Protein 8ES4 (pdb70)

Nearest PDB structures (foldseek):
  8es4-assembly1_C  TM=9.699E-01  e=4.848E-30  Shigella phage Buco
  8vb4-assembly1_M  TM=9.189E-01  e=3.151E-17  Pectobacterium phage PhiM1
  7y1c-assembly1_X  TM=8.736E-01  e=4.434E-13  Klebsiella phage Kp9
  8i4m-assembly1_H  TM=8.715E-01  e=2.547E-11  Prochlorococcus phage P-SCSP1u
  5mu4-assembly1_D  TM=7.781E-01  e=4.152E-12  Klebsiella phage KP32

Sequence (2461 aa):
ESLESLFTKDSDPTVLDAAEQFAQWTLPTVLTRDISGMDGKRTSLHRDYQSTGAVLVNSASTKVTNALFPQGAPFFRFVDSPDMAAAVAELGINGTVQSQQSQIELSASSLVFSRDNYAASLRAVKLLMVTGNALEYFDEGTGRSHIYSVREYTVRRDGSGNILRVVLKERIAAMDLPQEFRSAHLGQKDDYDDVTLYTGICLEDNKFKIYQEVQQQQIGDASTYPIDECPYTVLVWNLVNGEHYGRGLVEDYAGDFARLSVLSQALTLYEVEAARLYNAVSAGAGIDVDAAQAAETGDYVQTSAAPGTNPGIWAVENGSDRKIMSLQSEISMIEQKLARAFMYAQNSLGDAYSILSDHWLRKRAYLYTVYQYPPMRAMFTLGATTIQILVGTASLNKAAQADRLLEASQSIQLVLPVLQGATKRTNPDAVVDFILDAFGVVSSKLMYTEEQLKQIQDQQRLTDAVNVTLEALGESRIVDINTSNPSAGLARAALDRTRRGVLSTGWWFNTIIREVTPTPNPGQIKVPWNQLSMYGLDGTKYGERDGVLYNLVDQTKVFSDTVHLKVVIDIDFEDLPEHMAMWVANATAAQVYLNDLGADGNYKSLLGIAAEYEAMNMREHLRNQRYSTSRTHAARKIRSGFEGTLQSLLQGVSQQIPRERQPGQLGAQQNMLSDPVTGLRRRPPLHLAAQTLMENPVSPDALFSTYIERGTDGRHLLINTEAGIWQILSKDATTLIRSGQADYLKASIGATSIQTASIAGLTYILNTEQTPVAHVDNTGKLNPANTGFFYIVASSFSKRWTITVQSNEGTWTAVHDVGASSDDGAVPAATASAVINSLKTNLLAAGMPSDKVDTFGSYMFIKGLTNVVVSSDAGTTYARWSNQSRVDEESDLPAQLPASANGCMCRVGAASTSATWYRFDYATRQWNEDSAYSSITKITNMPLEFAADDQIIPRDFEGRLAGDDENNEDPGFVENGYITGIAAFQGRLVLLSGSRVSMSASGLYQRFYRSTVVNLLDTDRIDIGAASAQDSVFRAALQFNRDLVVFGDSMQAVIAGNAVLTPTNASIALTSEFSCDSRVIPVVTGQTVLYASRRNSDYAGLLEFIPSAYTSSQYVSQDATVHLPRYIPGRVMDMQVSSVTNVAFFRYSGERTSVLVYEFLWGEDAKRAQGAYHKWVLPYDVLSLHTLSEAAYFFVRGPGAYVLALRVDPREGFVAGTTYEYPFMDMGAPVTVQGGQFTLPEHLRKAGLQDSIALAYYTGDDSGSELGIASISSNWVCTTVRGVPDGNYLAGYRFKSGTTLTPPMLKDQNDNLIGSGHVRLLRLDVAMRNSGVVDVLVEDNARDVDNDSEYSGVLMNSKELAPEQPLKASLSNIIIPCRTNTDTTEVTLSTSGTLEMNIMDVSYILRYNQRRRYSWSEQTTLISVDIEYLDKSYIYLYINNVLISNSDYSWNSDTLIQLLLVRRTDKEYLYIMFAEGAAFIRENLDVQNTQFLHLAQELVEGRSIDGFYGDLSMNGYRITHLADGVDPKDAVNKGQLDSVSNRYSWSEQTTLISVDIEYLDKSYIYLYINNVLISNSDYSWNSDTLIQLNTTVLLVRRTDKEYLYIMFAEGAAFIRENLDVQNTQFLHLAQELVEGRSIDGFYGDLSMNGYRITHLADGVDPKDAVNKGQLDSVSSWSEQVVPSGTTLISVDIEYLDKSYIYLYINNVLISNSDYSWNSDTLIQLNTPMASAGTVLLVRRTDKEYLYIMFAEGAAFIRENLDVQNTQFLHLAQELVEGRSIDGFYGDLSMNGYRITHLADGVDPKDAVNKGQLDSVSNRVESLESLFTKDSDPTVLDAAEQFAQWTLPTVLTRDISGMDGKRTSLHRDYQSTGAVLVNSASTKVTNALFPQGAPFFRFVDSPDMAAAVAELGINGTVQSQQSQIELSASSLVFSRDNYAASLRAVKLLMVTGNALEYFDEGTGRSHIYSVREYTVRRDGSGNILRVVLKERIAAMDLPQEFRSAHLGQKDDYDDVTLYTGICLEDNKFKIYQEVQQQQIGDASTYPIDECPYTVLVWNLVNGEHYGRGLVEDYAGDFARLSVLSQALTLYEVEAARLYNAVSAGAGIDVDAAQAAETGDYVQTSAAPGTNPGIWAVENGSDRKIMSLQSEISMIEQKLARAFMYAQNSLGDAYSILSDHWLRKRAYLYTVYQYPPMRAMFTLGATTIQILVGTASLNKAAQADRLLEASQSIQLVLPVLQGATKRTNPDAVVDFILDAFGVVSSKLMYTEEQLKQIQDQQRLTDAVNVTLEALGESRIVDINTSNPSAGLARAALDRTRRGVLSTGWWFNTIIREVTPTPNPGQIKVPWNQLSMYGLDGTKYGERDGVLYNLVDQTKVFSDTVHLKVVIDIDFEDLPEHMAMWVANATAAQVYLNDLGADGNYKSLLGIAAEYEAMNMREHLRNQRYSTSRTHAARKIRSG

InterPro domains:
  IPR020991 Head-to-tail connector protein, podovirus-type [PF12236] (22-389)

Secondary structure (DSSP, 8-state):
--HHHHHHHH--HHHHHHHHHHHHHH-TTTS-S-GGGGSS--------S--HHHHHHHHHHHHHHHHHS-TTS-SEEE---HHHHHHHSTTS--S-HHHHHHHHHHHHHGGGGTSSHHHHHHHHHHHHHHTSEEEEEE-TTT--EEEE-TTTEEEEE-SSS-EEEEEEEEEEEGGGS-HHHHHHT-TT--TT-EEEEEEEEEE-SSSEEEEEEETTEEEEEEEEE-STT-SEEEEESB--TT-SS-B-SGGGGHHHHHHHHHHHHHHHHHHHHHH---EEEEGGGT--HHHHTT-SS-------SPTTS--SEEE---TTSTTHHHHHHHHHHHHHHHHHHTT---SSS-HHHHHIIIIIHHHHHHHHHHHH-THHHIIIIIITTT--EEEGGGGTTHHHHHHHHHHHHHHHHHHHHHHHHH-SSB-HHHHHHHHHHHHT--GGGTS--HHHHHHHHH--/--HHHHHHHH--HHHHHHHHHHHHHS-TTSS-S--GGGTT--------S--HHHHHHHHHHHHHHHHHS-SSS-SEEEPP-HHHHHHHHTTS--S-HHHHHHHHHHHHHHGGGTSSHHHHHHHHHHHHHHTSEEEEEE-TTT--EEEE-GGGEEEEE-SS--EEEEEEEEEEEGGGS-HHHHHHT-TT--TT-EEEEEEEEEESSSSEEEEEESSS-EEEEEEEE-GGG-SEEEEESB--TT-SS-B-SGGGGHHHHHHHHHHHHHHHHHHHHHH---EEE-TTTT--HHHHTT-SS--EEEE-SPTTS--SEEE---GGGSSHHHHHHHHHHHHHHHHHHTT---SSS-HHHHHHHHHHHHHHHHHHHHHH-GGGHHHHTTS-TT--EEEGGGGTTHHHHHHHHHHHHHHHHHHHHHHHHH-TT--HHHHHHHHHHHHT--SGGGB--HHHHHHHHHT-/-HHHHHHHHHHHTTPPP--SSS--SSS-HHHHHHHHHHHHHHHHS--SS--EE---PPPTTT---B--TTEEEEEESSS--EEEETTEEEETTTTB---SS---EEEEE---TTSS-HHHHHHHHHHHHHHHHHHHT-SSHHHHHHHHHHHHHHHHHHHHHHHHS---S-SSHHHHHHHH-/-HHHHHHHHHHHHT----SBSS-S-HHHHHHHHHHHHHHHHHTTS--TTTEEEEEE--SSSS-B-B--S-EEEEEESSS--EEEETTEEEETTTTB-B-SS-EEEEEEE---TTSS-HHHHHHHHHHHHHHHHHHHH-SSHHHHHHHHHHHHHHHHHHHHHHHHS---S-SSHHHHHHTT-/-EEE-S---S-B--S-STT--TT-BSEEESEEEETTTEEEEPPP-EEPPPPSPPPPSSSS-EEEEEEEETTEEEEEEEETTTTEEEEE-SSS-BS--PPB-GGG--SS-SSSEEEEEETTEEEEEETT---EEE---SS---GGGEEEEEE----SSEEEEEEEE-SS-EEEEEEEE--TTSTT-TGGGSHHHHHHHHHHHHHHHT--GGGEEESSSEEEEES-SS-EEE-SS-TTTEEE-BTTEESSGGG--S---TT-SS-EEEE--SSS---EEEEETTTTEEEE-BPSS---EEES--EEE-SSS-EE---EE---SB-TTTS---HHHHSS----EEE-SSSEEE--SSEEEE--SS-TT--S-S-SSS--SSS-EEEE---SS---EEEEEE-SSSEEEEESS-EEEE--SS---TTT---EEEE-----TTSPPEEETTEEEEEEEEETTEEEEEEEEEPSSSTT-EEEEES-TT-GGGSBS-EEEEEEETTTTEEEEEESS-TTEEEEEEEEE-GGG-EEEEE--EEE-SS-EEEEEE-SS-EEEEE--SSSS-EEEEE-SS-S--TTT---S---EEEEEEEEBTTEEEPPGGG--TT-GGGEEEE--SSTTTT-EE-EEEE-TTSEEEE-TT--SEEEEEEE---EEEEPPP---B-TTS-BPPTTS-EEEEEEEEEEEE-EEEEEEEEGGGTEEEEEEEE--BSSSTT--SSS-S-EEEEEEEEEEEEETTT-EEEEEE-SSS---EEEEEEEEE------/---EEEE-TT--EE------S-GGGB--EETTEEPPGGGEEEEETTEEEESS--SS-EEEE--B----SS-SS-GGGT----HHHHHHHHHHHHHHHHHHHHTSS----SS--B-SS---EEEPPP-STTSB-BHHHHHHHHHH-/--EE------------S-GGGEEEEETTEE--GGG-EEEETTEEE--EEE----SS-SS-TTTT---SHHHHHHHHHHHHHHHHHTTTTSS----SS--EEEEE---SBPPPSSTTBB-BHHHHHHHHT-/--EEE---EE---S--S-GGGEEEEETTEEE-GGGEEEEETTEEEE---EEEEE---SSS-SB---TT-B--HHHHHHHHHHHHHHHHHHHHTSS----SS-----SB--B-PPPP-STTSB-BHHHHHHH-

Structure (mmCIF, N/CA/C/O backbone):
data_8ES4
#
_entry.id   8ES4
#
_cell.length_a   1.00
_cell.length_b   1.00
_cell.length_c   1.00
_cell.angle_alpha   90.00
_cell.angle_beta   90.00
_cell.angle_gamma   90.00
#
_symmetry.space_group_name_H-M   'P 1'
#
loop_
_entity.id
_entity.type
_entity.pdbx_description
1 polymer Gp35
2 polymer Gp39
3 polymer Gp40
4 polymer Gp44
#
loop_
_atom_site.group_PDB
_atom_site.id
_atom_site.type_symbol
_atom_site.label_atom_id
_atom_site.label_alt_id
_atom_site.label_comp_id
_atom_site.label_asym_id
_atom_site.label_entity_id
_atom_site.label_seq_id
_atom_site.pdbx_PDB_ins_code
_atom_site.Cartn_x
_atom_site.Cartn_y
_atom_site.Cartn_z
_atom_site.occupancy
_atom_site.B_iso_or_equiv
_atom_site.auth_seq_id
_atom_site.auth_comp_id
_atom_site.auth_asym_id
_atom_site.auth_atom_id
_atom_site.pdbx_PDB_model_num
ATOM 1 N N . GLU A 1 7 ? 24.217 -76.377 -29.680 1.00 72.93 7 GLU A N 1
ATOM 2 C CA . GLU A 1 7 ? 24.213 -76.083 -31.107 1.00 72.93 7 GLU A CA 1
ATOM 3 C C . GLU A 1 7 ? 22.804 -75.765 -31.595 1.00 72.93 7 GLU A C 1
ATOM 4 O O . GLU A 1 7 ? 22.618 -75.288 -32.713 1.00 72.93 7 GLU A O 1
ATOM 10 N N . SER A 1 8 ? 21.815 -76.036 -30.749 1.00 71.25 8 SER A N 1
ATOM 11 C CA . SER A 1 8 ? 20.433 -75.747 -31.099 1.00 71.25 8 SER A CA 1
ATOM 12 C C . SER A 1 8 ? 20.184 -74.243 -31.099 1.00 71.25 8 SER A C 1
ATOM 13 O O . SER A 1 8 ? 20.872 -73.475 -30.420 1.00 71.25 8 SER A O 1
ATOM 16 N N . LEU A 1 9 ? 19.183 -73.824 -31.876 1.00 68.35 9 LEU A N 1
ATOM 17 C CA . LEU A 1 9 ? 18.868 -72.401 -31.966 1.00 68.35 9 LEU A CA 1
ATOM 18 C C . LEU A 1 9 ? 18.319 -71.867 -30.650 1.00 68.35 9 LEU A C 1
ATOM 19 O O . LEU A 1 9 ? 18.496 -70.685 -30.336 1.00 68.35 9 LEU A O 1
ATOM 24 N N . GLU A 1 10 ? 17.643 -72.713 -29.872 1.00 67.68 10 GLU A N 1
ATOM 25 C CA . GLU A 1 10 ? 17.184 -72.282 -28.556 1.00 67.68 10 GLU A CA 1
ATOM 26 C C . GLU A 1 10 ? 18.361 -71.933 -27.655 1.00 67.68 10 GLU A C 1
ATOM 27 O O . GLU A 1 10 ? 18.338 -70.914 -26.953 1.00 67.68 10 GLU A O 1
ATOM 29 N N . SER A 1 11 ? 19.408 -72.762 -27.674 1.00 67.71 11 SER A N 1
ATOM 30 C CA . SER A 1 11 ? 20.592 -72.485 -26.867 1.00 67.71 11 SER A CA 1
ATOM 31 C C . SER A 1 11 ? 21.283 -71.205 -27.317 1.00 67.71 11 SER A C 1
ATOM 32 O O . SER A 1 11 ? 21.717 -70.404 -26.482 1.00 67.71 11 SER A O 1
ATOM 35 N N . LEU A 1 12 ? 21.399 -70.997 -28.631 1.00 66.15 12 LEU A N 1
ATOM 36 C CA . LEU A 1 12 ? 22.016 -69.772 -29.130 1.00 66.15 12 LEU A CA 1
ATOM 37 C C . LEU A 1 12 ? 21.197 -68.542 -28.763 1.00 66.15 12 LEU A C 1
ATOM 38 O O . LEU A 1 12 ? 21.763 -67.504 -28.403 1.00 66.15 12 LEU A O 1
ATOM 43 N N . PHE A 1 13 ? 19.868 -68.637 -28.855 1.00 65.62 13 PHE A N 1
ATOM 44 C CA . PHE A 1 13 ? 19.011 -67.525 -28.467 1.00 65.62 13 PHE A CA 1
ATOM 45 C C . PHE A 1 13 ? 19.159 -67.209 -26.985 1.00 65.62 13 PHE A C 1
ATOM 46 O O . PHE A 1 13 ? 19.190 -66.036 -26.594 1.00 65.62 13 PHE A O 1
ATOM 54 N N . THR A 1 14 ? 19.243 -68.242 -26.144 1.00 66.09 14 THR A N 1
ATOM 55 C CA . THR A 1 14 ? 19.464 -68.015 -24.720 1.00 66.09 14 THR A CA 1
ATOM 56 C C . THR A 1 14 ? 20.825 -67.377 -24.466 1.00 66.09 14 THR A C 1
ATOM 57 O O . THR A 1 14 ? 20.946 -66.471 -23.632 1.00 66.09 14 THR A O 1
ATOM 61 N N . LYS A 1 15 ? 21.858 -67.831 -25.177 1.00 67.26 15 LYS A N 1
ATOM 62 C CA . LYS A 1 15 ? 23.208 -67.327 -24.941 1.00 67.26 15 LYS A CA 1
ATOM 63 C C . LYS A 1 15 ? 23.349 -65.876 -25.385 1.00 67.26 15 LYS A C 1
ATOM 64 O O . LYS A 1 15 ? 23.986 -65.067 -24.700 1.00 67.26 15 LYS A O 1
ATOM 66 N N . ASP A 1 16 ? 22.763 -65.525 -26.528 1.00 67.28 16 ASP A N 1
ATOM 67 C CA . ASP A 1 16 ? 22.927 -64.189 -27.087 1.00 67.28 16 ASP A CA 1
ATOM 68 C C . ASP A 1 16 ? 21.946 -63.171 -26.517 1.00 67.28 16 ASP A C 1
ATOM 69 O O . ASP A 1 16 ? 22.035 -61.991 -26.870 1.00 67.28 16 ASP A O 1
ATOM 74 N N . SER A 1 17 ? 21.024 -63.588 -25.653 1.00 67.19 17 SER A N 1
ATOM 75 C CA . SER A 1 17 ? 20.027 -62.675 -25.112 1.00 67.19 17 SER A CA 1
ATOM 76 C C . SER A 1 17 ? 20.633 -61.820 -24.006 1.00 67.19 17 SER A C 1
ATOM 77 O O . SER A 1 17 ? 21.413 -62.311 -23.184 1.00 67.19 17 SER A O 1
ATOM 80 N N . ASP A 1 18 ? 20.274 -60.539 -23.990 1.00 66.05 18 ASP A N 1
ATOM 81 C CA . ASP A 1 18 ? 20.734 -59.598 -22.967 1.00 66.05 18 ASP A CA 1
ATOM 82 C C . ASP A 1 18 ? 19.536 -59.085 -22.184 1.00 66.05 18 ASP A C 1
ATOM 83 O O . ASP A 1 18 ? 18.810 -58.196 -22.666 1.00 66.05 18 ASP A O 1
ATOM 85 N N . PRO A 1 19 ? 19.278 -59.613 -20.985 1.00 65.55 19 PRO A N 1
ATOM 86 C CA . PRO A 1 19 ? 18.107 -59.156 -20.217 1.00 65.55 19 PRO A CA 1
ATOM 87 C C . PRO A 1 19 ? 18.142 -57.679 -19.863 1.00 65.55 19 PRO A C 1
ATOM 88 O O . PRO A 1 19 ? 17.079 -57.057 -19.742 1.00 65.55 19 PRO A O 1
ATOM 92 N N . THR A 1 20 ? 19.331 -57.103 -19.676 1.00 64.22 20 THR A N 1
ATOM 93 C CA . THR A 1 20 ? 19.422 -55.685 -19.335 1.00 64.22 20 THR A CA 1
ATOM 94 C C . THR A 1 20 ? 18.871 -54.813 -20.455 1.00 64.22 20 THR A C 1
ATOM 95 O O . THR A 1 20 ? 18.190 -53.812 -20.196 1.00 64.22 20 THR A O 1
ATOM 99 N N . VAL A 1 21 ? 19.161 -55.174 -21.706 1.00 63.45 21 VAL A N 1
ATOM 100 C CA . VAL A 1 21 ? 18.633 -54.427 -22.846 1.00 63.45 21 VAL A CA 1
ATOM 101 C C . VAL A 1 21 ? 17.112 -54.482 -22.847 1.00 63.45 21 VAL A C 1
ATOM 102 O O . VAL A 1 21 ? 16.435 -53.475 -23.085 1.00 63.45 21 VAL A O 1
ATOM 106 N N . LEU A 1 22 ? 16.554 -55.664 -22.581 1.00 62.06 22 LEU A N 1
ATOM 107 C CA . LEU A 1 22 ? 15.104 -55.805 -22.538 1.00 62.06 22 LEU A CA 1
ATOM 108 C C . LEU A 1 22 ? 14.496 -54.969 -21.418 1.00 62.06 22 LEU A C 1
ATOM 109 O O . LEU A 1 22 ? 13.456 -54.331 -21.609 1.00 62.06 22 LEU A O 1
ATOM 114 N N . ASP A 1 23 ? 15.126 -54.965 -20.241 1.00 61.35 23 ASP A N 1
ATOM 115 C CA . ASP A 1 23 ? 14.610 -54.175 -19.127 1.00 61.35 23 ASP A CA 1
ATOM 116 C C . ASP A 1 23 ? 14.643 -52.686 -19.447 1.00 61.35 23 ASP A C 1
ATOM 117 O O . ASP A 1 23 ? 13.682 -51.954 -19.174 1.00 61.35 23 ASP A O 1
ATOM 119 N N . ALA A 1 24 ? 15.746 -52.217 -20.036 1.00 60.17 24 ALA A N 1
ATOM 120 C CA . ALA A 1 24 ? 15.844 -50.807 -20.400 1.00 60.17 24 ALA A CA 1
ATOM 121 C C . ALA A 1 24 ? 14.816 -50.439 -21.462 1.00 60.17 24 ALA A C 1
ATOM 122 O O . ALA A 1 24 ? 14.198 -49.369 -21.392 1.00 60.17 24 ALA A O 1
ATOM 124 N N . ALA A 1 25 ? 14.618 -51.313 -22.452 1.00 60.10 25 ALA A N 1
ATOM 125 C CA . ALA A 1 25 ? 13.617 -51.053 -23.479 1.00 60.10 25 ALA A CA 1
ATOM 126 C C . ALA A 1 25 ? 12.217 -51.009 -22.882 1.00 60.10 25 ALA A C 1
ATOM 127 O O . ALA A 1 25 ? 11.395 -50.173 -23.271 1.00 60.10 25 ALA A O 1
ATOM 129 N N . GLU A 1 26 ? 11.927 -51.906 -21.938 1.00 59.03 26 GLU A N 1
ATOM 130 C CA . GLU A 1 26 ? 10.628 -51.891 -21.276 1.00 59.03 26 GLU A CA 1
ATOM 131 C C . GLU A 1 26 ? 10.426 -50.601 -20.494 1.00 59.03 26 GLU A C 1
ATOM 132 O O . GLU A 1 26 ? 9.334 -50.022 -20.511 1.00 59.03 26 GLU A O 1
ATOM 134 N N . GLN A 1 27 ? 11.467 -50.135 -19.801 1.00 59.02 27 GLN A N 1
ATOM 135 C CA . GLN A 1 27 ? 11.362 -48.877 -19.066 1.00 59.02 27 GLN A CA 1
ATOM 136 C C . GLN A 1 27 ? 11.110 -47.707 -20.011 1.00 59.02 27 GLN A C 1
ATOM 137 O O . GLN A 1 27 ? 10.254 -46.851 -19.749 1.00 59.02 27 GLN A O 1
ATOM 143 N N . PHE A 1 28 ? 11.845 -47.658 -21.124 1.00 58.37 28 PHE A N 1
ATOM 144 C CA . PHE A 1 28 ? 11.660 -46.571 -22.080 1.00 58.37 28 PHE A CA 1
ATOM 145 C C . PHE A 1 28 ? 10.265 -46.602 -22.691 1.00 58.37 28 PHE A C 1
ATOM 146 O O . PHE A 1 28 ? 9.635 -45.553 -22.876 1.00 58.37 28 PHE A O 1
ATOM 154 N N . ALA A 1 29 ? 9.768 -47.796 -23.018 1.00 58.91 29 ALA A N 1
ATOM 155 C CA . ALA A 1 29 ? 8.413 -47.915 -23.543 1.00 58.91 29 ALA A CA 1
ATOM 156 C C . ALA A 1 29 ? 7.389 -47.450 -22.518 1.00 58.91 29 ALA A C 1
ATOM 157 O O . ALA A 1 29 ? 6.476 -46.683 -22.843 1.00 58.91 29 ALA A O 1
ATOM 159 N N . GLN A 1 30 ? 7.540 -47.883 -21.263 1.00 60.13 30 GLN A N 1
ATOM 160 C CA . GLN A 1 30 ? 6.635 -47.429 -20.213 1.00 60.13 30 GLN A CA 1
ATOM 161 C C . GLN A 1 30 ? 6.670 -45.916 -20.069 1.00 60.13 30 GLN A C 1
ATOM 162 O O . GLN A 1 30 ? 5.654 -45.299 -19.733 1.00 60.13 30 GLN A O 1
ATOM 168 N N . TRP A 1 31 ? 7.828 -45.303 -20.319 1.00 57.61 31 TRP A N 1
ATOM 169 C CA . TRP A 1 31 ? 7.900 -43.845 -20.317 1.00 57.61 31 TRP A CA 1
ATOM 170 C C . TRP A 1 31 ? 7.120 -43.250 -21.483 1.00 57.61 31 TRP A C 1
ATOM 171 O O . TRP A 1 31 ? 6.344 -42.305 -21.303 1.00 57.61 31 TRP A O 1
ATOM 182 N N . THR A 1 32 ? 7.315 -43.784 -22.690 1.00 59.32 32 THR A N 1
ATOM 183 C CA . THR A 1 32 ? 6.766 -43.166 -23.894 1.00 59.32 32 THR A CA 1
ATOM 184 C C . THR A 1 32 ? 5.487 -43.838 -24.385 1.00 59.32 32 THR A C 1
ATOM 185 O O . THR A 1 32 ? 4.430 -43.203 -24.428 1.00 59.32 32 THR A O 1
ATOM 189 N N . LEU A 1 33 ? 5.559 -45.117 -24.750 1.00 61.07 33 LEU A N 1
ATOM 190 C CA . LEU A 1 33 ? 4.410 -45.844 -25.291 1.00 61.07 33 LEU A CA 1
ATOM 191 C C . LEU A 1 33 ? 4.422 -47.264 -24.745 1.00 61.07 33 LEU A C 1
ATOM 192 O O . LEU A 1 33 ? 5.215 -48.104 -25.203 1.00 61.07 33 LEU A O 1
ATOM 197 N N . PRO A 1 34 ? 3.573 -47.570 -23.763 1.00 62.20 34 PRO A N 1
ATOM 198 C CA . PRO A 1 34 ? 3.562 -48.932 -23.206 1.00 62.20 34 PRO A CA 1
ATOM 199 C C . PRO A 1 34 ? 3.233 -50.002 -24.230 1.00 62.20 34 PRO A C 1
ATOM 200 O O . PRO A 1 34 ? 3.726 -51.131 -24.112 1.00 62.20 34 PRO A O 1
ATOM 204 N N . THR A 1 35 ? 2.419 -49.683 -25.237 1.00 62.60 35 THR A N 1
ATOM 205 C CA . THR A 1 35 ? 2.024 -50.673 -26.232 1.00 62.60 35 THR A CA 1
ATOM 206 C C . THR A 1 35 ? 3.146 -51.030 -27.198 1.00 62.60 35 THR A C 1
ATOM 207 O O . THR A 1 35 ? 3.033 -52.042 -27.897 1.00 62.60 35 THR A O 1
ATOM 211 N N . VAL A 1 36 ? 4.211 -50.230 -27.262 1.00 60.30 36 VAL A N 1
ATOM 212 C CA . VAL A 1 36 ? 5.313 -50.530 -28.173 1.00 60.30 36 VAL A CA 1
ATOM 213 C C . VAL A 1 36 ? 6.008 -51.822 -27.765 1.00 60.30 36 VAL A C 1
ATOM 214 O O . VAL A 1 36 ? 6.275 -52.694 -28.602 1.00 60.30 36 VAL A O 1
ATOM 218 N N . LEU A 1 37 ? 6.305 -51.973 -26.476 1.00 63.70 37 LEU A N 1
ATOM 219 C CA . LEU A 1 37 ? 6.964 -53.171 -25.969 1.00 63.70 37 LEU A CA 1
ATOM 220 C C . LEU A 1 37 ? 6.424 -53.479 -24.583 1.00 63.70 37 LEU A C 1
ATOM 221 O O . LEU A 1 37 ? 6.643 -52.708 -23.645 1.00 63.70 37 LEU A O 1
ATOM 226 N N . THR A 1 38 ? 5.723 -54.605 -24.455 1.00 68.97 38 THR A N 1
ATOM 227 C CA . THR A 1 38 ? 5.179 -55.026 -23.171 1.00 68.97 38 THR A CA 1
ATOM 228 C C . THR A 1 38 ? 6.214 -55.832 -22.396 1.00 68.97 38 THR A C 1
ATOM 229 O O . THR A 1 38 ? 7.388 -55.874 -22.778 1.00 68.97 38 THR A O 1
ATOM 233 N N . ARG A 1 39 ? 5.794 -56.473 -21.309 1.00 70.99 39 ARG A N 1
ATOM 234 C CA . ARG A 1 39 ? 6.692 -57.228 -20.439 1.00 70.99 39 ARG A CA 1
ATOM 235 C C . ARG A 1 39 ? 6.314 -58.706 -20.500 1.00 70.99 39 ARG A C 1
ATOM 236 O O . ARG A 1 39 ? 5.556 -59.194 -19.660 1.00 70.99 39 ARG A O 1
ATOM 238 N N . ASP A 1 40 ? 6.861 -59.410 -21.495 1.00 75.05 40 ASP A N 1
ATOM 239 C CA . ASP A 1 40 ? 6.729 -60.859 -21.623 1.00 75.05 40 ASP A CA 1
ATOM 240 C C . ASP A 1 40 ? 5.282 -61.330 -21.530 1.00 75.05 40 ASP A C 1
ATOM 241 O O . ASP A 1 40 ? 4.926 -62.073 -20.611 1.00 75.05 40 ASP A O 1
ATOM 243 N N . ILE A 1 41 ? 4.444 -60.908 -22.474 1.00 78.52 41 ILE A N 1
ATOM 244 C CA . ILE A 1 41 ? 3.033 -61.295 -22.490 1.00 78.52 41 ILE A CA 1
ATOM 245 C C . ILE A 1 41 ? 2.793 -62.579 -23.269 1.00 78.52 41 ILE A C 1
ATOM 246 O O . ILE A 1 41 ? 1.678 -62.827 -23.737 1.00 78.52 41 ILE A O 1
ATOM 248 N N . SER A 1 42 ? 3.821 -63.415 -23.428 1.00 82.83 42 SER A N 1
ATOM 249 C CA . SER A 1 42 ? 3.666 -64.661 -24.170 1.00 82.83 42 SER A CA 1
ATOM 250 C C . SER A 1 42 ? 2.825 -65.671 -23.397 1.00 82.83 42 SER A C 1
ATOM 251 O O . SER A 1 42 ? 2.044 -66.423 -23.990 1.00 82.83 42 SER A O 1
ATOM 254 N N . GLY A 1 43 ? 2.970 -65.701 -22.075 1.00 83.69 43 GLY A N 1
ATOM 255 C CA . GLY A 1 43 ? 2.267 -66.648 -21.238 1.00 83.69 43 GLY A CA 1
ATOM 256 C C . GLY A 1 43 ? 0.844 -66.287 -20.889 1.00 83.69 43 GLY A C 1
ATOM 257 O O . GLY A 1 43 ? 0.185 -67.042 -20.169 1.00 83.69 43 GLY A O 1
ATOM 258 N N . MET A 1 44 ? 0.341 -65.157 -21.376 1.00 82.35 44 MET A N 1
ATOM 259 C CA . MET A 1 44 ? -1.015 -64.716 -21.082 1.00 82.35 44 MET A CA 1
ATOM 260 C C . MET A 1 44 ? -2.055 -65.335 -22.006 1.00 82.35 44 MET A C 1
ATOM 261 O O . MET A 1 44 ? -3.247 -65.054 -21.845 1.00 82.35 44 MET A O 1
ATOM 263 N N . ASP A 1 45 ? -1.634 -66.164 -22.960 1.00 80.97 45 ASP A N 1
ATOM 264 C CA . ASP A 1 45 ? -2.527 -66.841 -23.899 1.00 80.97 45 ASP A CA 1
ATOM 265 C C . ASP A 1 45 ? -3.392 -65.838 -24.662 1.00 80.97 45 ASP A C 1
ATOM 266 O O . ASP A 1 45 ? -4.593 -66.029 -24.864 1.00 80.97 45 ASP A O 1
ATOM 268 N N . GLY A 1 46 ? -2.750 -64.754 -25.091 1.00 80.68 46 GLY A N 1
ATOM 269 C CA . GLY A 1 46 ? -3.417 -63.735 -25.877 1.00 80.68 46 GLY A CA 1
ATOM 270 C C . GLY A 1 46 ? -4.532 -63.016 -25.150 1.00 80.68 46 GLY A C 1
ATOM 271 O O . GLY A 1 46 ? -5.610 -62.800 -25.711 1.00 80.68 46 GLY A O 1
ATOM 272 N N . LYS A 1 47 ? -4.288 -62.639 -23.900 1.00 78.40 47 LYS A N 1
ATOM 273 C CA . LYS A 1 47 ? -5.250 -61.900 -23.100 1.00 78.40 47 LYS A CA 1
ATOM 274 C C . LYS A 1 47 ? -4.756 -60.477 -22.874 1.00 78.40 47 LYS A C 1
ATOM 275 O O . LYS A 1 47 ? -3.562 -60.183 -22.986 1.00 78.40 47 LYS A O 1
ATOM 281 N N . ARG A 1 48 ? -5.694 -59.591 -22.553 1.00 76.39 48 ARG A N 1
ATOM 282 C CA . ARG A 1 48 ? -5.388 -58.174 -22.374 1.00 76.39 48 ARG A CA 1
ATOM 283 C C . ARG A 1 48 ? -4.613 -57.986 -21.077 1.00 76.39 48 ARG A C 1
ATOM 284 O O . ARG A 1 48 ? -5.191 -57.969 -19.989 1.00 76.39 48 ARG A O 1
ATOM 292 N N . THR A 1 49 ? -3.296 -57.846 -21.191 1.00 75.43 49 THR A N 1
ATOM 293 C CA . THR A 1 49 ? -2.465 -57.599 -20.023 1.00 75.43 49 THR A CA 1
ATOM 294 C C . THR A 1 49 ? -2.671 -56.178 -19.510 1.00 75.43 49 THR A C 1
ATOM 295 O O . THR A 1 49 ? -2.992 -55.260 -20.269 1.00 75.43 49 THR A O 1
ATOM 299 N N . SER A 1 50 ? -2.485 -56.005 -18.204 1.00 72.32 50 SER A N 1
ATOM 300 C CA . SER A 1 50 ? -2.650 -54.707 -17.560 1.00 72.32 50 SER A CA 1
ATOM 301 C C . SER A 1 50 ? -1.352 -53.922 -17.705 1.00 72.32 50 SER A C 1
ATOM 302 O O . SER A 1 50 ? -0.318 -54.310 -17.154 1.00 72.32 50 SER A O 1
ATOM 305 N N . LEU A 1 51 ? -1.409 -52.817 -18.442 1.00 65.09 51 LEU A N 1
ATOM 306 C CA . LEU A 1 51 ? -0.247 -51.972 -18.682 1.00 65.09 51 LEU A CA 1
ATOM 307 C C . LEU A 1 51 ? -0.258 -50.799 -17.713 1.00 65.09 51 LEU A C 1
ATOM 308 O O . LEU A 1 51 ? -1.279 -50.119 -17.564 1.00 65.09 51 LEU A O 1
ATOM 313 N N . HIS A 1 52 ? 0.877 -50.566 -17.057 1.00 63.49 52 HIS A N 1
ATOM 314 C CA . HIS A 1 52 ? 1.015 -49.467 -16.104 1.00 63.49 52 HIS A CA 1
ATOM 315 C C . HIS A 1 52 ? 1.477 -48.234 -16.868 1.00 63.49 52 HIS A C 1
ATOM 316 O O . HIS A 1 52 ? 2.673 -47.983 -17.025 1.00 63.49 52 HIS A O 1
ATOM 318 N N . ARG A 1 53 ? 0.513 -47.456 -17.355 1.00 61.56 53 ARG A N 1
ATOM 319 C CA . ARG A 1 53 ? 0.837 -46.236 -18.081 1.00 61.56 53 ARG A CA 1
ATOM 320 C C . ARG A 1 53 ? 1.473 -45.216 -17.145 1.00 61.56 53 ARG A C 1
ATOM 321 O O . ARG A 1 53 ? 1.107 -45.109 -15.972 1.00 61.56 53 ARG A O 1
ATOM 329 N N . ASP A 1 54 ? 2.433 -44.464 -17.673 1.00 63.04 54 ASP A N 1
ATOM 330 C CA . ASP A 1 54 ? 3.137 -43.478 -16.870 1.00 63.04 54 ASP A CA 1
ATOM 331 C C . ASP A 1 54 ? 2.228 -42.294 -16.549 1.00 63.04 54 ASP A C 1
ATOM 332 O O . ASP A 1 54 ? 1.190 -42.079 -17.182 1.00 63.04 54 ASP A O 1
ATOM 337 N N . TYR A 1 55 ? 2.634 -41.519 -15.542 1.00 59.76 55 TYR A N 1
ATOM 338 C CA . TYR A 1 55 ? 1.822 -40.412 -15.052 1.00 59.76 55 TYR A CA 1
ATOM 339 C C . TYR A 1 55 ? 1.766 -39.232 -16.013 1.00 59.76 55 TYR A C 1
ATOM 340 O O . TYR A 1 55 ? 0.954 -38.327 -15.801 1.00 59.76 55 TYR A O 1
ATOM 349 N N . GLN A 1 56 ? 2.598 -39.212 -17.050 1.00 61.40 56 GLN A N 1
ATOM 350 C CA . GLN A 1 56 ? 2.604 -38.137 -18.032 1.00 61.40 56 GLN A CA 1
ATOM 351 C C . GLN A 1 56 ? 2.432 -38.714 -19.429 1.00 61.40 56 GLN A C 1
ATOM 352 O O . GLN A 1 56 ? 2.977 -39.775 -19.745 1.00 61.40 56 GLN A O 1
ATOM 358 N N . SER A 1 57 ? 1.664 -38.012 -20.262 1.00 62.49 57 SER A N 1
ATOM 359 C CA . SER A 1 57 ? 1.400 -38.432 -21.631 1.00 62.49 57 SER A CA 1
ATOM 360 C C . SER A 1 57 ? 2.149 -37.593 -22.657 1.00 62.49 57 SER A C 1
ATOM 361 O O . SER A 1 57 ? 1.913 -37.746 -23.860 1.00 62.49 57 SER A O 1
ATOM 364 N N . THR A 1 58 ? 3.041 -36.705 -22.213 1.00 61.89 58 THR A N 1
ATOM 365 C CA . THR A 1 58 ? 3.803 -35.885 -23.149 1.00 61.89 58 THR A CA 1
ATOM 366 C C . THR A 1 58 ? 4.725 -36.741 -24.010 1.00 61.89 58 THR A C 1
ATOM 367 O O . THR A 1 58 ? 4.859 -36.502 -25.218 1.00 61.89 58 THR A O 1
ATOM 371 N N . GLY A 1 59 ? 5.362 -37.745 -23.404 1.00 61.54 59 GLY A N 1
ATOM 372 C CA . GLY A 1 59 ? 6.298 -38.572 -24.145 1.00 61.54 59 GLY A CA 1
ATOM 373 C C . GLY A 1 59 ? 5.651 -39.303 -25.303 1.00 61.54 59 GLY A C 1
ATOM 374 O O . GLY A 1 59 ? 6.258 -39.463 -26.364 1.00 61.54 59 GLY A O 1
ATOM 375 N N . ALA A 1 60 ? 4.410 -39.758 -25.118 1.00 59.14 60 ALA A N 1
ATOM 376 C CA . ALA A 1 60 ? 3.708 -40.450 -26.194 1.00 59.14 60 ALA A CA 1
ATOM 377 C C . ALA A 1 60 ? 3.504 -39.534 -27.393 1.00 59.14 60 ALA A C 1
ATOM 378 O O . ALA A 1 60 ? 3.761 -39.922 -28.539 1.00 59.14 60 ALA A O 1
ATOM 380 N N . VAL A 1 61 ? 3.050 -38.303 -27.145 1.00 59.78 61 VAL A N 1
ATOM 381 C CA . VAL A 1 61 ? 2.838 -37.350 -28.231 1.00 59.78 61 VAL A CA 1
ATOM 382 C C . VAL A 1 61 ? 4.157 -37.018 -28.913 1.00 59.78 61 VAL A C 1
ATOM 383 O O . VAL A 1 61 ? 4.237 -36.951 -30.148 1.00 59.78 61 VAL A O 1
ATOM 387 N N . LEU A 1 62 ? 5.212 -36.802 -28.123 1.00 60.56 62 LEU A N 1
ATOM 388 C CA . LEU A 1 62 ? 6.512 -36.475 -28.701 1.00 60.56 62 LEU A CA 1
ATOM 389 C C . LEU A 1 62 ? 7.019 -37.606 -29.587 1.00 60.56 62 LEU A C 1
ATOM 390 O O . LEU A 1 62 ? 7.504 -37.370 -30.699 1.00 60.56 62 LEU A O 1
ATOM 395 N N . VAL A 1 63 ? 6.905 -38.848 -29.111 1.00 58.34 63 VAL A N 1
ATOM 396 C CA . VAL A 1 63 ? 7.397 -39.984 -29.880 1.00 58.34 63 VAL A CA 1
ATOM 397 C C . VAL A 1 63 ? 6.567 -40.180 -31.141 1.00 58.34 63 VAL A C 1
ATOM 398 O O . VAL A 1 63 ? 7.106 -40.493 -32.206 1.00 58.34 63 VAL A O 1
ATOM 402 N N . ASN A 1 64 ? 5.247 -39.997 -31.049 1.00 59.14 64 ASN A N 1
ATOM 403 C CA . ASN A 1 64 ? 4.406 -40.130 -32.235 1.00 59.14 64 ASN A CA 1
ATOM 404 C C . ASN A 1 64 ? 4.769 -39.087 -33.285 1.00 59.14 64 ASN A C 1
ATOM 405 O O . ASN A 1 64 ? 4.895 -39.402 -34.477 1.00 59.14 64 ASN A O 1
ATOM 410 N N . SER A 1 65 ? 4.949 -37.834 -32.858 1.00 59.93 65 SER A N 1
ATOM 411 C CA . SER A 1 65 ? 5.317 -36.781 -33.799 1.00 59.93 65 SER A CA 1
ATOM 412 C C . SER A 1 65 ? 6.681 -37.050 -34.421 1.00 59.93 65 SER A C 1
ATOM 413 O O . SER A 1 65 ? 6.864 -36.881 -35.634 1.00 59.93 65 SER A O 1
ATOM 416 N N . ALA A 1 66 ? 7.651 -37.472 -33.606 1.00 58.72 66 ALA A N 1
ATOM 417 C CA . ALA A 1 66 ? 8.977 -37.773 -34.131 1.00 58.72 66 ALA A CA 1
ATOM 418 C C . ALA A 1 66 ? 8.930 -38.934 -35.115 1.00 58.72 66 ALA A C 1
ATOM 419 O O . ALA A 1 66 ? 9.601 -38.903 -36.152 1.00 58.72 66 ALA A O 1
ATOM 421 N N . SER A 1 67 ? 8.141 -39.965 -34.808 1.00 59.50 67 SER A N 1
ATOM 422 C CA . SER A 1 67 ? 8.015 -41.106 -35.709 1.00 59.50 67 SER A CA 1
ATOM 423 C C . SER A 1 67 ? 7.425 -40.678 -37.042 1.00 59.50 67 SER A C 1
ATOM 424 O O . SER A 1 67 ? 7.931 -41.052 -38.107 1.00 59.50 67 SER A O 1
ATOM 427 N N . THR A 1 68 ? 6.352 -39.885 -37.001 1.00 60.25 68 THR A N 1
ATOM 428 C CA . THR A 1 68 ? 5.731 -39.429 -38.239 1.00 60.25 68 THR A CA 1
ATOM 429 C C . THR A 1 68 ? 6.704 -38.594 -39.062 1.00 60.25 68 THR A C 1
ATOM 430 O O . THR A 1 68 ? 6.844 -38.800 -40.274 1.00 60.25 68 THR A O 1
ATOM 434 N N . LYS A 1 69 ? 7.404 -37.659 -38.415 1.00 60.29 69 LYS A N 1
ATOM 435 C CA . LYS A 1 69 ? 8.325 -36.795 -39.146 1.00 60.29 69 LYS A CA 1
ATOM 436 C C . LYS A 1 69 ? 9.483 -37.586 -39.743 1.00 60.29 69 LYS A C 1
ATOM 437 O O . LYS A 1 69 ? 9.853 -37.372 -40.904 1.00 60.29 69 LYS A O 1
ATOM 443 N N . VAL A 1 70 ? 10.062 -38.511 -38.974 1.00 60.07 70 VAL A N 1
ATOM 444 C CA . VAL A 1 70 ? 11.195 -39.286 -39.468 1.00 60.07 70 VAL A CA 1
ATOM 445 C C . VAL A 1 70 ? 10.765 -40.200 -40.607 1.00 60.07 70 VAL A C 1
ATOM 446 O O . VAL A 1 70 ? 11.472 -40.332 -41.613 1.00 60.07 70 VAL A O 1
ATOM 450 N N . THR A 1 71 ? 9.605 -40.849 -40.475 1.00 61.46 71 THR A N 1
ATOM 451 C CA . THR A 1 71 ? 9.126 -41.720 -41.542 1.00 61.46 71 THR A CA 1
ATOM 452 C C . THR A 1 71 ? 8.828 -40.926 -42.807 1.00 61.46 71 THR A C 1
ATOM 453 O O . THR A 1 71 ? 9.114 -41.386 -43.918 1.00 61.46 71 THR A O 1
ATOM 457 N N . ASN A 1 72 ? 8.250 -39.730 -42.661 1.00 64.28 72 ASN A N 1
ATOM 458 C CA . ASN A 1 72 ? 7.996 -38.895 -43.828 1.00 64.28 72 ASN A CA 1
ATOM 459 C C . ASN A 1 72 ? 9.299 -38.465 -44.490 1.00 64.28 72 ASN A C 1
ATOM 460 O O . ASN A 1 72 ? 9.405 -38.454 -45.722 1.00 64.28 72 ASN A O 1
ATOM 465 N N . ALA A 1 73 ? 10.305 -38.106 -43.688 1.00 63.10 73 ALA A N 1
ATOM 466 C CA . ALA A 1 73 ? 11.583 -37.687 -44.252 1.00 63.10 73 ALA A CA 1
ATOM 467 C C . ALA A 1 73 ? 12.285 -38.837 -44.965 1.00 63.10 73 ALA A C 1
ATOM 468 O O . ALA A 1 73 ? 12.867 -38.646 -46.039 1.00 63.10 73 ALA A O 1
ATOM 470 N N . LEU A 1 74 ? 12.246 -40.037 -44.381 1.00 64.38 74 LEU A N 1
ATOM 471 C CA . LEU A 1 74 ? 12.938 -41.174 -44.980 1.00 64.38 74 LEU A CA 1
ATOM 472 C C . LEU A 1 74 ? 12.236 -41.652 -46.244 1.00 64.38 74 LEU A C 1
ATOM 473 O O . LEU A 1 74 ? 12.894 -42.033 -47.219 1.00 64.38 74 LEU A O 1
ATOM 478 N N . PHE A 1 75 ? 10.905 -41.636 -46.251 1.00 65.81 75 PHE A N 1
ATOM 479 C CA . PHE A 1 75 ? 10.105 -42.124 -47.373 1.00 65.81 75 PHE A CA 1
ATOM 480 C C . PHE A 1 75 ? 9.162 -41.014 -47.811 1.00 65.81 75 PHE A C 1
ATOM 481 O O . PHE A 1 75 ? 7.968 -41.031 -47.481 1.00 65.81 75 PHE A O 1
ATOM 489 N N . PRO A 1 76 ? 9.665 -40.026 -48.547 1.00 69.88 76 PRO A N 1
ATOM 490 C CA . PRO A 1 76 ? 8.791 -38.946 -49.016 1.00 69.88 76 PRO A CA 1
ATOM 491 C C . PRO A 1 76 ? 7.740 -39.469 -49.982 1.00 69.88 76 PRO A C 1
ATOM 492 O O . PRO A 1 76 ? 7.976 -40.410 -50.743 1.00 69.88 76 PRO A O 1
ATOM 496 N N . GLN A 1 77 ? 6.567 -38.846 -49.940 1.00 76.84 77 GLN A N 1
ATOM 497 C CA . GLN A 1 77 ? 5.462 -39.220 -50.810 1.00 76.84 77 GLN A CA 1
ATOM 498 C C . GLN A 1 77 ? 5.596 -38.480 -52.134 1.00 76.84 77 GLN A C 1
ATOM 499 O O . GLN A 1 77 ? 5.791 -37.261 -52.156 1.00 76.84 77 GLN A O 1
ATOM 505 N N . GLY A 1 78 ? 5.490 -39.221 -53.235 1.00 77.25 78 GLY A N 1
ATOM 506 C CA . GLY A 1 78 ? 5.628 -38.634 -54.550 1.00 77.25 78 GLY A CA 1
ATOM 507 C C . GLY A 1 78 ? 7.051 -38.431 -55.015 1.00 77.25 78 GLY A C 1
ATOM 508 O O . GLY A 1 78 ? 7.259 -37.849 -56.085 1.00 77.25 78 GLY A O 1
ATOM 509 N N . ALA A 1 79 ? 8.039 -38.891 -54.246 1.00 74.12 79 ALA A N 1
ATOM 510 C CA . ALA A 1 79 ? 9.428 -38.763 -54.626 1.00 74.12 79 ALA A CA 1
ATOM 511 C C . ALA A 1 79 ? 10.152 -40.040 -54.226 1.00 74.12 79 ALA A C 1
ATOM 512 O O . ALA A 1 79 ? 10.117 -40.412 -53.042 1.00 74.12 79 ALA A O 1
ATOM 514 N N . PRO A 1 80 ? 10.797 -40.723 -55.168 1.00 75.40 80 PRO A N 1
ATOM 515 C CA . PRO A 1 80 ? 11.540 -41.940 -54.822 1.00 75.40 80 PRO A CA 1
ATOM 516 C C . PRO A 1 80 ? 12.716 -41.636 -53.906 1.00 75.40 80 PRO A C 1
ATOM 517 O O . PRO A 1 80 ? 13.295 -40.548 -53.939 1.00 75.40 80 PRO A O 1
ATOM 521 N N . PHE A 1 81 ? 13.065 -42.619 -53.080 1.00 72.73 81 PHE A N 1
ATOM 522 C CA . PHE A 1 81 ? 14.067 -42.434 -52.039 1.00 72.73 81 PHE A CA 1
ATOM 523 C C . PHE A 1 81 ? 15.474 -42.845 -52.458 1.00 72.73 81 PHE A C 1
ATOM 524 O O . PHE A 1 81 ? 16.391 -42.764 -51.635 1.00 72.73 81 PHE A O 1
ATOM 532 N N . PHE A 1 82 ? 15.678 -43.283 -53.699 1.00 73.25 82 PHE A N 1
ATOM 533 C CA . PHE A 1 82 ? 17.012 -43.659 -54.147 1.00 73.25 82 PHE A CA 1
ATOM 534 C C . PHE A 1 82 ? 17.152 -43.366 -55.633 1.00 73.25 82 PHE A C 1
ATOM 535 O O . PHE A 1 82 ? 16.205 -43.534 -56.401 1.00 73.25 82 PHE A O 1
ATOM 543 N N . ARG A 1 83 ? 18.357 -42.960 -56.034 1.00 78.08 83 ARG A N 1
ATOM 544 C CA . ARG A 1 83 ? 18.641 -42.563 -57.410 1.00 78.08 83 ARG A CA 1
ATOM 545 C C . ARG A 1 83 ? 19.703 -43.491 -57.975 1.00 78.08 83 ARG A C 1
ATOM 546 O O . ARG A 1 83 ? 20.739 -43.708 -57.337 1.00 78.08 83 ARG A O 1
ATOM 554 N N . PHE A 1 84 ? 19.452 -44.035 -59.161 1.00 80.08 84 PHE A N 1
ATOM 555 C CA . PHE A 1 84 ? 20.503 -44.743 -59.880 1.00 80.08 84 PHE A CA 1
ATOM 556 C C . PHE A 1 84 ? 21.526 -43.748 -60.410 1.00 80.08 84 PHE A C 1
ATOM 557 O O . PHE A 1 84 ? 21.167 -42.712 -60.976 1.00 80.08 84 PHE A O 1
ATOM 565 N N . VAL A 1 85 ? 22.809 -44.062 -60.226 1.00 84.92 85 VAL A N 1
ATOM 566 C CA . VAL A 1 85 ? 23.857 -43.208 -60.766 1.00 84.92 85 VAL A CA 1
ATOM 567 C C . VAL A 1 85 ? 24.045 -43.511 -62.247 1.00 84.92 85 VAL A C 1
ATOM 568 O O . VAL A 1 85 ? 23.764 -44.620 -62.723 1.00 84.92 85 VAL A O 1
ATOM 572 N N . ASP A 1 86 ? 24.516 -42.514 -62.990 1.00 90.59 86 ASP A N 1
ATOM 573 C CA . ASP A 1 86 ? 24.733 -42.671 -64.424 1.00 90.59 86 ASP A CA 1
ATOM 574 C C . ASP A 1 86 ? 26.017 -43.455 -64.657 1.00 90.59 86 ASP A C 1
ATOM 575 O O . ASP A 1 86 ? 27.117 -42.908 -64.538 1.00 90.59 86 ASP A O 1
ATOM 577 N N . SER A 1 87 ? 25.881 -44.739 -64.989 1.00 92.84 87 SER A N 1
ATOM 578 C CA . SER A 1 87 ? 27.027 -45.596 -65.254 1.00 92.84 87 SER A CA 1
ATOM 579 C C . SER A 1 87 ? 26.754 -46.447 -66.486 1.00 92.84 87 SER A C 1
ATOM 580 O O . SER A 1 87 ? 25.612 -46.878 -66.704 1.00 92.84 87 SER A O 1
ATOM 583 N N . PRO A 1 88 ? 27.772 -46.679 -67.318 1.00 95.04 88 PRO A N 1
ATOM 584 C CA . PRO A 1 88 ? 27.583 -47.576 -68.467 1.00 95.04 88 PRO A CA 1
ATOM 585 C C . PRO A 1 88 ? 27.042 -48.944 -68.095 1.00 95.04 88 PRO A C 1
ATOM 586 O O . PRO A 1 88 ? 26.227 -49.504 -68.838 1.00 95.04 88 PRO A O 1
ATOM 590 N N . ASP A 1 89 ? 27.481 -49.501 -66.965 1.00 95.25 89 ASP A N 1
ATOM 591 C CA . ASP A 1 89 ? 27.013 -50.821 -66.555 1.00 95.25 89 ASP A CA 1
ATOM 592 C C . ASP A 1 89 ? 25.512 -50.815 -66.299 1.00 95.25 89 ASP A C 1
ATOM 593 O O . ASP A 1 89 ? 24.797 -51.743 -66.697 1.00 95.25 89 ASP A O 1
ATOM 595 N N . MET A 1 90 ? 25.015 -49.776 -65.628 1.00 96.35 90 MET A N 1
ATOM 596 C CA . MET A 1 90 ? 23.576 -49.638 -65.437 1.00 96.35 90 MET A CA 1
ATOM 597 C C . MET A 1 90 ? 22.872 -49.419 -66.770 1.00 96.35 90 MET A C 1
ATOM 598 O O . MET A 1 90 ? 21.775 -49.942 -67.000 1.00 96.35 90 MET A O 1
ATOM 600 N N . ALA A 1 91 ? 23.492 -48.641 -67.661 1.00 95.84 91 ALA A N 1
ATOM 601 C CA . ALA A 1 91 ? 22.887 -48.366 -68.961 1.00 95.84 91 ALA A CA 1
ATOM 602 C C . ALA A 1 91 ? 22.771 -49.633 -69.800 1.00 95.84 91 ALA A C 1
ATOM 603 O O . ALA A 1 91 ? 21.791 -49.816 -70.531 1.00 95.84 91 ALA A O 1
ATOM 605 N N . ALA A 1 92 ? 23.772 -50.512 -69.725 1.00 97.31 92 ALA A N 1
ATOM 606 C CA . ALA A 1 92 ? 23.710 -51.754 -70.485 1.00 97.31 92 ALA A CA 1
ATOM 607 C C . ALA A 1 92 ? 22.678 -52.718 -69.911 1.00 97.31 92 ALA A C 1
ATOM 608 O O . ALA A 1 92 ? 22.064 -53.485 -70.661 1.00 97.31 92 ALA A O 1
ATOM 610 N N . ALA A 1 93 ? 22.473 -52.694 -68.594 1.00 97.50 93 ALA A N 1
ATOM 611 C CA . ALA A 1 93 ? 21.566 -53.631 -67.945 1.00 97.50 93 ALA A CA 1
ATOM 612 C C . ALA A 1 93 ? 20.112 -53.180 -67.980 1.00 97.50 93 ALA A C 1
ATOM 613 O O . ALA A 1 93 ? 19.212 -54.029 -67.978 1.00 97.50 93 ALA A O 1
ATOM 615 N N . VAL A 1 94 ? 19.857 -51.870 -68.009 1.00 95.51 94 VAL A N 1
ATOM 616 C CA . VAL A 1 94 ? 18.483 -51.384 -68.002 1.00 95.51 94 VAL A CA 1
ATOM 617 C C . VAL A 1 94 ? 17.760 -51.731 -69.298 1.00 95.51 94 VAL A C 1
ATOM 618 O O . VAL A 1 94 ? 16.532 -51.876 -69.301 1.00 95.51 94 VAL A O 1
ATOM 622 N N . ALA A 1 95 ? 18.496 -51.896 -70.400 1.00 97.98 95 ALA A N 1
ATOM 623 C CA . ALA A 1 95 ? 17.864 -52.168 -71.687 1.00 97.98 95 ALA A CA 1
ATOM 624 C C . ALA A 1 95 ? 17.105 -53.489 -71.666 1.00 97.98 95 ALA A C 1
ATOM 625 O O . ALA A 1 95 ? 15.998 -53.588 -72.208 1.00 97.98 95 ALA A O 1
ATOM 627 N N . GLU A 1 96 ? 17.680 -54.516 -71.044 1.00 98.72 96 GLU A N 1
ATOM 628 C CA . GLU A 1 96 ? 17.051 -55.835 -70.987 1.00 98.72 96 GLU A CA 1
ATOM 629 C C . GLU A 1 96 ? 16.066 -55.911 -69.819 1.00 98.72 96 GLU A C 1
ATOM 630 O O . GLU A 1 96 ? 16.163 -56.756 -68.930 1.00 98.72 96 GLU A O 1
ATOM 632 N N . LEU A 1 97 ? 15.095 -54.995 -69.838 1.00 97.46 97 LEU A N 1
ATOM 633 C CA . LEU A 1 97 ? 14.066 -54.942 -68.809 1.00 97.46 97 LEU A CA 1
ATOM 634 C C . LEU A 1 97 ? 12.650 -54.831 -69.353 1.00 97.46 97 LEU A C 1
ATOM 635 O O . LEU A 1 97 ? 11.707 -54.825 -68.554 1.00 97.46 97 LEU A O 1
ATOM 637 N N . GLY A 1 98 ? 12.466 -54.744 -70.668 1.00 98.92 98 GLY A N 1
ATOM 638 C CA . GLY A 1 98 ? 11.133 -54.659 -71.230 1.00 98.92 98 GLY A CA 1
ATOM 639 C C . GLY A 1 98 ? 10.452 -53.320 -71.074 1.00 98.92 98 GLY A C 1
ATOM 640 O O . GLY A 1 98 ? 9.221 -53.257 -71.134 1.00 98.92 98 GLY A O 1
ATOM 641 N N . ILE A 1 99 ? 11.210 -52.246 -70.875 1.00 94.51 99 ILE A N 1
ATOM 642 C CA . ILE A 1 99 ? 10.663 -50.905 -70.715 1.00 94.51 99 ILE A CA 1
ATOM 643 C C . ILE A 1 99 ? 11.086 -50.061 -71.908 1.00 94.51 99 ILE A C 1
ATOM 644 O O . ILE A 1 99 ? 12.273 -49.999 -72.248 1.00 94.51 99 ILE A O 1
ATOM 649 N N . ASN A 1 100 ? 10.114 -49.415 -72.543 1.00 91.39 100 ASN A N 1
ATOM 650 C CA . ASN A 1 100 ? 10.367 -48.596 -73.718 1.00 91.39 100 ASN A CA 1
ATOM 651 C C . ASN A 1 100 ? 10.827 -47.198 -73.314 1.00 91.39 100 ASN A C 1
ATOM 652 O O . ASN A 1 100 ? 10.764 -46.802 -72.148 1.00 91.39 100 ASN A O 1
ATOM 654 N N . GLY A 1 101 ? 11.295 -46.447 -74.302 1.00 89.29 101 GLY A N 1
ATOM 655 C CA . GLY A 1 101 ? 11.765 -45.093 -74.084 1.00 89.29 101 GLY A CA 1
ATOM 656 C C . GLY A 1 101 ? 13.273 -45.015 -73.961 1.00 89.29 101 GLY A C 1
ATOM 657 O O . GLY A 1 101 ? 14.004 -45.996 -74.124 1.00 89.29 101 GLY A O 1
ATOM 658 N N . THR A 1 102 ? 13.738 -43.806 -73.664 1.00 86.15 102 THR A N 1
ATOM 659 C CA . THR A 1 102 ? 15.162 -43.566 -73.505 1.00 86.15 102 THR A CA 1
ATOM 660 C C . THR A 1 102 ? 15.658 -44.150 -72.184 1.00 86.15 102 THR A C 1
ATOM 661 O O . THR A 1 102 ? 14.880 -44.598 -71.335 1.00 86.15 102 THR A O 1
ATOM 665 N N . VAL A 1 103 ? 16.982 -44.148 -72.019 1.00 85.07 103 VAL A N 1
ATOM 666 C CA . VAL A 1 103 ? 17.585 -44.744 -70.829 1.00 85.07 103 VAL A CA 1
ATOM 667 C C . VAL A 1 103 ? 17.187 -43.973 -69.575 1.00 85.07 103 VAL A C 1
ATOM 668 O O . VAL A 1 103 ? 16.910 -44.570 -68.527 1.00 85.07 103 VAL A O 1
ATOM 672 N N . GLN A 1 104 ? 17.143 -42.640 -69.654 1.00 85.18 104 GLN A N 1
ATOM 673 C CA . GLN A 1 104 ? 16.686 -41.852 -68.512 1.00 85.18 104 GLN A CA 1
ATOM 674 C C . GLN A 1 104 ? 15.243 -42.183 -68.155 1.00 85.18 104 GLN A C 1
ATOM 675 O O . GLN A 1 104 ? 14.907 -42.334 -66.974 1.00 85.18 104 GLN A O 1
ATOM 681 N N . SER A 1 105 ? 14.374 -42.301 -69.162 1.00 84.95 105 SER A N 1
ATOM 682 C CA . SER A 1 105 ? 12.978 -42.633 -68.897 1.00 84.95 105 SER A CA 1
ATOM 683 C C . SER A 1 105 ? 12.844 -44.024 -68.292 1.00 84.95 105 SER A C 1
ATOM 684 O O . SER A 1 105 ? 12.049 -44.233 -67.368 1.00 84.95 105 SER A O 1
ATOM 687 N N . GLN A 1 106 ? 13.612 -44.991 -68.800 1.00 85.01 106 GLN A N 1
ATOM 688 C CA . GLN A 1 106 ? 13.566 -46.339 -68.245 1.00 85.01 106 GLN A CA 1
ATOM 689 C C . GLN A 1 106 ? 14.035 -46.354 -66.796 1.00 85.01 106 GLN A C 1
ATOM 690 O O . GLN A 1 106 ? 13.418 -47.002 -65.941 1.00 85.01 106 GLN A O 1
ATOM 696 N N . GLN A 1 107 ? 15.131 -45.648 -66.504 1.00 80.95 107 GLN A N 1
ATOM 697 C CA . GLN A 1 107 ? 15.620 -45.578 -65.132 1.00 80.95 107 GLN A CA 1
ATOM 698 C C . GLN A 1 107 ? 14.591 -44.929 -64.217 1.00 80.95 107 GLN A C 1
ATOM 699 O O . GLN A 1 107 ? 14.364 -45.402 -63.099 1.00 80.95 107 GLN A O 1
ATOM 705 N N . SER A 1 108 ? 13.957 -43.849 -64.678 1.00 79.61 108 SER A N 1
ATOM 706 C CA . SER A 1 108 ? 12.936 -43.192 -63.868 1.00 79.61 108 SER A CA 1
ATOM 707 C C . SER A 1 108 ? 11.749 -44.115 -63.618 1.00 79.61 108 SER A C 1
ATOM 708 O O . SER A 1 108 ? 11.201 -44.145 -62.511 1.00 79.61 108 SER A O 1
ATOM 711 N N . GLN A 1 109 ? 11.335 -44.872 -64.637 1.00 79.42 109 GLN A N 1
ATOM 712 C CA . GLN A 1 109 ? 10.209 -45.784 -64.466 1.00 79.42 109 GLN A CA 1
ATOM 713 C C . GLN A 1 109 ? 10.531 -46.887 -63.466 1.00 79.42 109 GLN A C 1
ATOM 714 O O . GLN A 1 109 ? 9.726 -47.177 -62.571 1.00 79.42 109 GLN A O 1
ATOM 720 N N . ILE A 1 110 ? 11.703 -47.515 -63.602 1.00 78.67 110 ILE A N 1
ATOM 721 C CA . ILE A 1 110 ? 12.099 -48.556 -62.656 1.00 78.67 110 ILE A CA 1
ATOM 722 C C . ILE A 1 110 ? 12.203 -47.986 -61.251 1.00 78.67 110 ILE A C 1
ATOM 723 O O . ILE A 1 110 ? 11.748 -48.600 -60.277 1.00 78.67 110 ILE A O 1
ATOM 728 N N . GLU A 1 111 ? 12.802 -46.802 -61.125 1.00 78.51 111 GLU A N 1
ATOM 729 C CA . GLU A 1 111 ? 12.907 -46.136 -59.835 1.00 78.51 111 GLU A CA 1
ATOM 730 C C . GLU A 1 111 ? 11.544 -45.914 -59.197 1.00 78.51 111 GLU A C 1
ATOM 731 O O . GLU A 1 111 ? 11.339 -46.249 -58.025 1.00 78.51 111 GLU A O 1
ATOM 737 N N . LEU A 1 112 ? 10.608 -45.327 -59.944 1.00 76.57 112 LEU A N 1
ATOM 738 C CA . LEU A 1 112 ? 9.299 -45.017 -59.380 1.00 76.57 112 LEU A CA 1
ATOM 739 C C . LEU A 1 112 ? 8.547 -46.286 -59.007 1.00 76.57 112 LEU A C 1
ATOM 740 O O . LEU A 1 112 ? 7.908 -46.350 -57.950 1.00 76.57 112 LEU A O 1
ATOM 745 N N . SER A 1 113 ? 8.614 -47.312 -59.860 1.00 76.11 113 SER A N 1
ATOM 746 C CA . SER A 1 113 ? 7.923 -48.562 -59.561 1.00 76.11 113 SER A CA 1
ATOM 747 C C . SER A 1 113 ? 8.504 -49.236 -58.325 1.00 76.11 113 SER A C 1
ATOM 748 O O . SER A 1 113 ? 7.758 -49.779 -57.502 1.00 76.11 113 SER A O 1
ATOM 751 N N . ALA A 1 114 ? 9.831 -49.219 -58.176 1.00 74.25 114 ALA A N 1
ATOM 752 C CA . ALA A 1 114 ? 10.445 -49.806 -56.991 1.00 74.25 114 ALA A CA 1
ATOM 753 C C . ALA A 1 114 ? 10.108 -49.009 -55.737 1.00 74.25 114 ALA A C 1
ATOM 754 O O . ALA A 1 114 ? 9.845 -49.591 -54.678 1.00 74.25 114 ALA A O 1
ATOM 756 N N . SER A 1 115 ? 10.110 -47.678 -55.834 1.00 74.72 115 SER A N 1
ATOM 757 C CA . SER A 1 115 ? 9.863 -46.848 -54.660 1.00 74.72 115 SER A CA 1
ATOM 758 C C . SER A 1 115 ? 8.409 -46.909 -54.215 1.00 74.72 115 SER A C 1
ATOM 759 O O . SER A 1 115 ? 8.131 -46.844 -53.013 1.00 74.72 115 SER A O 1
ATOM 762 N N . SER A 1 116 ? 7.470 -47.029 -55.156 1.00 72.95 116 SER A N 1
ATOM 763 C CA . SER A 1 116 ? 6.057 -47.071 -54.800 1.00 72.95 116 SER A CA 1
ATOM 764 C C . SER A 1 116 ? 5.674 -48.329 -54.033 1.00 72.95 116 SER A C 1
ATOM 765 O O . SER A 1 116 ? 4.571 -48.382 -53.481 1.00 72.95 116 SER A O 1
ATOM 768 N N . LEU A 1 117 ? 6.549 -49.335 -53.990 1.00 71.43 117 LEU A N 1
ATOM 769 C CA . LEU A 1 117 ? 6.236 -50.574 -53.289 1.00 71.43 117 LEU A CA 1
ATOM 770 C C . LEU A 1 117 ? 6.094 -50.370 -51.786 1.00 71.43 117 LEU A C 1
ATOM 771 O O . LEU A 1 117 ? 5.421 -51.168 -51.126 1.00 71.43 117 LEU A O 1
ATOM 776 N N . VAL A 1 118 ? 6.701 -49.318 -51.229 1.00 69.73 118 VAL A N 1
ATOM 777 C CA . VAL A 1 118 ? 6.563 -49.056 -49.802 1.00 69.73 118 VAL A CA 1
ATOM 778 C C . VAL A 1 118 ? 5.154 -48.584 -49.458 1.00 69.73 118 VAL A C 1
ATOM 779 O O . VAL A 1 118 ? 4.727 -48.701 -48.304 1.00 69.73 118 VAL A O 1
ATOM 783 N N . PHE A 1 119 ? 4.413 -48.063 -50.432 1.00 71.03 119 PHE A N 1
ATOM 784 C CA . PHE A 1 119 ? 3.025 -47.656 -50.245 1.00 71.03 119 PHE A CA 1
ATOM 785 C C . PHE A 1 119 ? 2.070 -48.632 -50.925 1.00 71.03 119 PHE A C 1
ATOM 786 O O . PHE A 1 119 ? 1.040 -48.233 -51.473 1.00 71.03 119 PHE A O 1
ATOM 794 N N . SER A 1 120 ? 2.396 -49.922 -50.899 1.00 72.46 120 SER A N 1
ATOM 795 C CA . SER A 1 120 ? 1.640 -50.924 -51.641 1.00 72.46 120 SER A CA 1
ATOM 796 C C . SER A 1 120 ? 0.835 -51.843 -50.731 1.00 72.46 120 SER A C 1
ATOM 797 O O . SER A 1 120 ? -0.384 -51.951 -50.888 1.00 72.46 120 SER A O 1
ATOM 800 N N . ARG A 1 121 ? 1.482 -52.513 -49.779 1.00 70.11 121 ARG A N 1
ATOM 801 C CA . ARG A 1 121 ? 0.804 -53.495 -48.931 1.00 70.11 121 ARG A CA 1
ATOM 802 C C . ARG A 1 121 ? 1.435 -53.454 -47.544 1.00 70.11 121 ARG A C 1
ATOM 803 O O . ARG A 1 121 ? 2.481 -54.069 -47.319 1.00 70.11 121 ARG A O 1
ATOM 805 N N . ASP A 1 122 ? 0.799 -52.712 -46.633 1.00 71.41 122 ASP A N 1
ATOM 806 C CA . ASP A 1 122 ? 1.161 -52.641 -45.209 1.00 71.41 122 ASP A CA 1
ATOM 807 C C . ASP A 1 122 ? 2.664 -52.467 -44.987 1.00 71.41 122 ASP A C 1
ATOM 808 O O . ASP A 1 122 ? 3.209 -52.891 -43.966 1.00 71.41 122 ASP A O 1
ATOM 813 N N . ASN A 1 123 ? 3.344 -51.820 -45.933 1.00 66.94 123 ASN A N 1
ATOM 814 C CA . ASN A 1 123 ? 4.763 -51.541 -45.776 1.00 66.94 123 ASN A CA 1
ATOM 815 C C . ASN A 1 123 ? 5.022 -50.216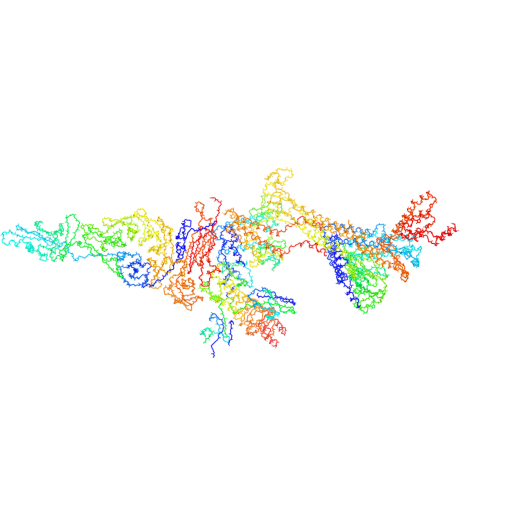 -45.076 1.00 66.94 123 ASN A C 1
ATOM 816 O O . ASN A 1 123 ? 6.001 -50.099 -44.330 1.00 66.94 123 ASN A O 1
ATOM 821 N N . TYR A 1 124 ? 4.170 -49.213 -45.303 1.00 64.62 124 TYR A N 1
ATOM 822 C CA . TYR A 1 124 ? 4.320 -47.945 -44.599 1.00 64.62 124 TYR A CA 1
ATOM 823 C C . TYR A 1 124 ? 4.101 -48.120 -43.103 1.00 64.62 124 TYR A C 1
ATOM 824 O O . TYR A 1 124 ? 4.822 -47.532 -42.288 1.00 64.62 124 TYR A O 1
ATOM 833 N N . ALA A 1 125 ? 3.104 -48.921 -42.722 1.00 62.33 125 ALA A N 1
ATOM 834 C CA . ALA A 1 125 ? 2.896 -49.215 -41.309 1.00 62.33 125 ALA A CA 1
ATOM 835 C C . ALA A 1 125 ? 4.094 -49.949 -40.723 1.00 62.33 125 ALA A C 1
ATOM 836 O O . ALA A 1 125 ? 4.491 -49.693 -39.580 1.00 62.33 125 ALA A O 1
ATOM 838 N N . ALA A 1 126 ? 4.684 -50.863 -41.495 1.00 62.15 126 ALA A N 1
ATOM 839 C CA . ALA A 1 126 ? 5.886 -51.550 -41.038 1.00 62.15 126 ALA A CA 1
ATOM 840 C C . ALA A 1 126 ? 7.034 -50.571 -40.830 1.00 62.15 126 ALA A C 1
ATOM 841 O O . ALA A 1 126 ? 7.764 -50.662 -39.838 1.00 62.15 126 ALA A O 1
ATOM 843 N N . SER A 1 127 ? 7.207 -49.624 -41.755 1.00 61.33 127 SER A N 1
ATOM 844 C CA . SER A 1 127 ? 8.262 -48.626 -41.600 1.00 61.33 127 SER A CA 1
ATOM 845 C C . SER A 1 127 ? 8.025 -47.757 -40.371 1.00 61.33 127 SER A C 1
ATOM 846 O O . SER A 1 127 ? 8.965 -47.444 -39.630 1.00 61.33 127 SER A O 1
ATOM 849 N N . LEU A 1 128 ? 6.773 -47.356 -40.141 1.00 60.33 128 LEU A N 1
ATOM 850 C CA . LEU A 1 128 ? 6.462 -46.547 -38.967 1.00 60.33 128 LEU A CA 1
ATOM 851 C C . LEU A 1 128 ? 6.734 -47.315 -37.680 1.00 60.33 128 LEU A C 1
ATOM 852 O O . LEU A 1 128 ? 7.294 -46.763 -36.725 1.00 60.33 128 LEU A O 1
ATOM 857 N N . ARG A 1 129 ? 6.349 -48.592 -37.636 1.00 59.44 129 ARG A N 1
ATOM 858 C CA . ARG A 1 129 ? 6.616 -49.402 -36.452 1.00 59.44 129 ARG A CA 1
ATOM 859 C C . ARG A 1 129 ? 8.113 -49.589 -36.239 1.00 59.44 129 ARG A C 1
ATOM 860 O O . ARG A 1 129 ? 8.594 -49.567 -35.100 1.00 59.44 129 ARG A O 1
ATOM 868 N N . ALA A 1 130 ? 8.865 -49.777 -37.326 1.00 58.28 130 ALA A N 1
ATOM 869 C CA . ALA A 1 130 ? 10.312 -49.910 -37.212 1.00 58.28 130 ALA A CA 1
ATOM 870 C C . ALA A 1 130 ? 10.940 -48.637 -36.665 1.00 58.28 130 ALA A C 1
ATOM 871 O O . ALA A 1 130 ? 11.834 -48.694 -35.816 1.00 58.28 130 ALA A O 1
ATOM 873 N N . VAL A 1 131 ? 10.486 -47.475 -37.140 1.00 58.12 131 VAL A N 1
ATOM 874 C CA . VAL A 1 131 ? 11.013 -46.210 -36.634 1.00 58.12 131 VAL A CA 1
ATOM 875 C C . VAL A 1 131 ? 10.661 -46.037 -35.161 1.00 58.12 131 VAL A C 1
ATOM 876 O O . VAL A 1 131 ? 11.488 -45.584 -34.355 1.00 58.12 131 VAL A O 1
ATOM 880 N N . LYS A 1 132 ? 9.429 -46.393 -34.785 1.00 57.29 132 LYS A N 1
ATOM 881 C CA . LYS A 1 132 ? 9.024 -46.291 -33.387 1.00 57.29 132 LYS A CA 1
ATOM 882 C C . LYS A 1 132 ? 9.896 -47.166 -32.498 1.00 57.29 132 LYS A C 1
ATOM 883 O O . LYS A 1 132 ? 10.363 -46.723 -31.443 1.00 57.29 132 LYS A O 1
ATOM 889 N N . LEU A 1 133 ? 10.134 -48.411 -32.916 1.00 57.17 133 LEU A N 1
ATOM 890 C CA . LEU A 1 133 ? 11.003 -49.296 -32.148 1.00 57.17 133 LEU A CA 1
ATOM 891 C C . LEU A 1 133 ? 12.424 -48.754 -32.087 1.00 57.17 133 LEU A C 1
ATOM 892 O O . LEU A 1 133 ? 13.072 -48.805 -31.037 1.00 57.17 133 LEU A O 1
ATOM 897 N N . LEU A 1 134 ? 12.926 -48.226 -33.205 1.00 58.73 134 LEU A N 1
ATOM 898 C CA . LEU A 1 134 ? 14.306 -47.761 -33.249 1.00 58.73 134 LEU A CA 1
ATOM 899 C C . LEU A 1 134 ? 14.524 -46.573 -32.323 1.00 58.73 134 LEU A C 1
ATOM 900 O O . LEU A 1 134 ? 15.561 -46.479 -31.659 1.00 58.73 134 LEU A O 1
ATOM 905 N N . MET A 1 135 ? 13.569 -45.645 -32.269 1.00 59.71 135 MET A N 1
ATOM 906 C CA . MET A 1 135 ? 13.741 -44.526 -31.350 1.00 59.71 135 MET A CA 1
ATOM 907 C C . MET A 1 135 ? 13.472 -44.931 -29.904 1.00 59.71 135 MET A C 1
ATOM 908 O O . MET A 1 135 ? 14.175 -44.480 -28.995 1.00 59.71 135 MET A O 1
ATOM 913 N N . VAL A 1 136 ? 12.469 -45.776 -29.668 1.00 58.25 136 VAL A N 1
ATOM 914 C CA . VAL A 1 136 ? 12.122 -46.149 -28.299 1.00 58.25 136 VAL A CA 1
ATOM 915 C C . VAL A 1 136 ? 13.006 -47.289 -27.809 1.00 58.25 136 VAL A C 1
ATOM 916 O O . VAL A 1 136 ? 13.773 -47.136 -26.852 1.00 58.25 136 VAL A O 1
ATOM 920 N N . THR A 1 137 ? 12.909 -48.450 -28.459 1.00 58.38 137 THR A N 1
ATOM 921 C CA . THR A 1 137 ? 13.685 -49.608 -28.026 1.00 58.38 137 THR A CA 1
ATOM 922 C C . THR A 1 137 ? 15.153 -49.469 -28.409 1.00 58.38 137 THR A C 1
ATOM 923 O O . THR A 1 137 ? 16.042 -49.795 -27.614 1.00 58.38 137 THR A O 1
ATOM 927 N N . GLY A 1 138 ? 15.428 -48.981 -29.615 1.00 60.00 138 GLY A N 1
ATOM 928 C CA . GLY A 1 138 ? 16.778 -48.866 -30.117 1.00 60.00 138 GLY A CA 1
ATOM 929 C C . GLY A 1 138 ? 17.193 -49.961 -31.075 1.00 60.00 138 GLY A C 1
ATOM 930 O O . GLY A 1 138 ? 18.214 -49.809 -31.756 1.00 60.00 138 GLY A O 1
ATOM 931 N N . ASN A 1 139 ? 16.433 -51.050 -31.155 1.00 60.90 139 ASN A N 1
ATOM 932 C CA . ASN A 1 139 ? 16.769 -52.170 -32.018 1.00 60.90 139 ASN A CA 1
ATOM 933 C C . ASN A 1 139 ? 15.528 -52.630 -32.763 1.00 60.90 139 ASN A C 1
ATOM 934 O O . ASN A 1 139 ? 14.426 -52.630 -32.208 1.00 60.90 139 ASN A O 1
ATOM 939 N N . ALA A 1 140 ? 15.714 -53.022 -34.021 1.00 60.25 140 ALA A N 1
ATOM 940 C CA . ALA A 1 140 ? 14.616 -53.508 -34.841 1.00 60.25 140 ALA A CA 1
ATOM 941 C C . ALA A 1 140 ? 15.161 -54.486 -35.869 1.00 60.25 140 ALA A C 1
ATOM 942 O O . ALA A 1 140 ? 16.352 -54.486 -36.187 1.00 60.25 140 ALA A O 1
ATOM 944 N N . LEU A 1 141 ? 14.268 -55.324 -36.388 1.00 61.80 141 LEU A N 1
ATOM 945 C CA . LEU A 1 141 ? 14.628 -56.318 -37.389 1.00 61.80 141 LEU A CA 1
ATOM 946 C C . LEU A 1 141 ? 13.454 -56.500 -38.335 1.00 61.80 141 LEU A C 1
ATOM 947 O O . LEU A 1 141 ? 12.318 -56.674 -37.884 1.00 61.80 141 LEU A O 1
ATOM 952 N N . GLU A 1 142 ? 13.724 -56.457 -39.636 1.00 66.57 142 GLU A N 1
ATOM 953 C CA . GLU A 1 142 ? 12.696 -56.661 -40.643 1.00 66.57 142 GLU A CA 1
ATOM 954 C C . GLU A 1 142 ? 13.069 -57.829 -41.541 1.00 66.57 142 GLU A C 1
ATOM 955 O O . GLU A 1 142 ? 14.248 -58.123 -41.751 1.00 66.57 142 GLU A O 1
ATOM 961 N N . TYR A 1 143 ? 12.044 -58.496 -42.068 1.00 67.47 143 TYR A N 1
ATOM 962 C CA . TYR A 1 143 ? 12.212 -59.614 -42.990 1.00 67.47 143 TYR A CA 1
ATOM 963 C C . TYR A 1 143 ? 11.305 -59.371 -44.187 1.00 67.47 143 TYR A C 1
ATOM 964 O O . TYR A 1 143 ? 10.078 -59.437 -44.063 1.00 67.47 143 TYR A O 1
ATOM 973 N N . PHE A 1 144 ? 11.904 -59.089 -45.340 1.00 69.83 144 PHE A N 1
ATOM 974 C CA . PHE A 1 144 ? 11.146 -58.824 -46.557 1.00 69.83 144 PHE A CA 1
ATOM 975 C C . PHE A 1 144 ? 10.823 -60.148 -47.236 1.00 69.83 144 PHE A C 1
ATOM 976 O O . PHE A 1 144 ? 11.706 -60.788 -47.816 1.00 69.83 144 PHE A O 1
ATOM 984 N N . ASP A 1 145 ? 9.561 -60.562 -47.166 1.00 72.87 145 ASP A N 1
ATOM 985 C CA . ASP A 1 145 ? 9.145 -61.811 -47.789 1.00 72.87 145 ASP A CA 1
ATOM 986 C C . ASP A 1 145 ? 9.187 -61.665 -49.305 1.00 72.87 145 ASP A C 1
ATOM 987 O O . ASP A 1 145 ? 8.538 -60.778 -49.870 1.00 72.87 145 ASP A O 1
ATOM 992 N N . GLU A 1 146 ? 9.953 -62.536 -49.964 1.00 75.04 146 GLU A N 1
ATOM 993 C CA . GLU A 1 146 ? 10.106 -62.438 -51.411 1.00 75.04 146 GLU A CA 1
ATOM 994 C C . GLU A 1 146 ? 8.823 -62.800 -52.144 1.00 75.04 146 GLU A C 1
ATOM 995 O O . GLU A 1 146 ? 8.559 -62.269 -53.228 1.00 75.04 146 GLU A O 1
ATOM 1001 N N . GLY A 1 147 ? 8.019 -63.698 -51.580 1.00 73.34 147 GLY A N 1
ATOM 1002 C CA . GLY A 1 147 ? 6.802 -64.128 -52.239 1.00 73.34 147 GLY A CA 1
ATOM 1003 C C . GLY A 1 147 ? 5.728 -63.063 -52.298 1.00 73.34 147 GLY A C 1
ATOM 1004 O O . GLY A 1 147 ? 5.398 -62.566 -53.378 1.00 73.34 147 GLY A O 1
ATOM 1005 N N . THR A 1 148 ? 5.176 -62.703 -51.139 1.00 72.59 148 THR A N 1
ATOM 1006 C CA . THR A 1 148 ? 4.084 -61.735 -51.104 1.00 72.59 148 THR A CA 1
ATOM 1007 C C . THR A 1 148 ? 4.582 -60.310 -51.308 1.00 72.59 148 THR A C 1
ATOM 1008 O O . THR A 1 148 ? 3.907 -59.502 -51.955 1.00 72.59 148 THR A O 1
ATOM 1012 N N . GLY A 1 149 ? 5.750 -59.983 -50.767 1.00 70.40 149 GLY A N 1
ATOM 1013 C CA . GLY A 1 149 ? 6.282 -58.640 -50.845 1.00 70.40 149 GLY A CA 1
ATOM 1014 C C . GLY A 1 149 ? 6.061 -57.781 -49.622 1.00 70.40 149 GLY A C 1
ATOM 1015 O O . GLY A 1 149 ? 6.347 -56.580 -49.674 1.00 70.40 149 GLY A O 1
ATOM 1016 N N . ARG A 1 150 ? 5.563 -58.349 -48.529 1.00 72.31 150 ARG A N 1
ATOM 1017 C CA . ARG A 1 150 ? 5.329 -57.602 -47.305 1.00 72.31 150 ARG A CA 1
ATOM 1018 C C . ARG A 1 150 ? 6.603 -57.526 -46.468 1.00 72.31 150 ARG A C 1
ATOM 1019 O O . ARG A 1 150 ? 7.583 -58.233 -46.707 1.00 72.31 150 ARG A O 1
ATOM 1027 N N . SER A 1 151 ? 6.576 -56.647 -45.468 1.00 67.72 151 SER A N 1
ATOM 1028 C CA . SER A 1 151 ? 7.676 -56.493 -44.526 1.00 67.72 151 SER A CA 1
ATOM 1029 C C . SER A 1 151 ? 7.141 -56.663 -43.114 1.00 67.72 151 SER A C 1
ATOM 1030 O O . SER A 1 151 ? 6.136 -56.044 -42.750 1.00 67.72 151 SER A O 1
ATOM 1033 N N . HIS A 1 152 ? 7.809 -57.498 -42.324 1.00 64.76 152 HIS A N 1
ATOM 1034 C CA . HIS A 1 152 ? 7.422 -57.765 -40.946 1.00 64.76 152 HIS A CA 1
ATOM 1035 C C . HIS A 1 152 ? 8.494 -57.230 -40.011 1.00 64.76 152 HIS A C 1
ATOM 1036 O O . HIS A 1 152 ? 9.685 -57.479 -40.221 1.00 64.76 152 HIS A O 1
ATOM 1043 N N . ILE A 1 153 ? 8.071 -56.506 -38.979 1.00 61.31 153 ILE A N 1
ATOM 1044 C CA . ILE A 1 153 ? 8.972 -55.856 -38.035 1.00 61.31 153 ILE A CA 1
ATOM 1045 C C . ILE A 1 153 ? 8.925 -56.621 -36.721 1.00 61.31 153 ILE A C 1
ATOM 1046 O O . ILE A 1 153 ? 7.840 -56.923 -36.211 1.00 61.31 153 ILE A O 1
ATOM 1051 N N . TYR A 1 154 ? 10.098 -56.939 -36.177 1.00 62.35 154 TYR A N 1
ATOM 1052 C CA . TYR A 1 154 ? 10.211 -57.662 -34.919 1.00 62.35 154 TYR A CA 1
ATOM 1053 C C . TYR A 1 154 ? 10.992 -56.832 -33.910 1.00 62.35 154 TYR A C 1
ATOM 1054 O O . TYR A 1 154 ? 12.034 -56.257 -34.238 1.00 62.35 154 TYR A O 1
ATOM 1063 N N . SER A 1 155 ? 10.485 -56.777 -32.682 1.00 60.69 155 SER A N 1
ATOM 1064 C CA . SER A 1 155 ? 11.157 -56.058 -31.613 1.00 60.69 155 SER A CA 1
ATOM 1065 C C . SER A 1 155 ? 12.304 -56.893 -31.049 1.00 60.69 155 SER A C 1
ATOM 1066 O O . SER A 1 155 ? 12.479 -58.067 -31.384 1.00 60.69 155 SER A O 1
ATOM 1069 N N . VAL A 1 156 ? 13.090 -56.269 -30.167 1.00 62.08 156 VAL A N 1
ATOM 1070 C CA . VAL A 1 156 ? 14.267 -56.924 -29.606 1.00 62.08 156 VAL A CA 1
ATOM 1071 C C . VAL A 1 156 ? 13.890 -58.150 -28.786 1.00 62.08 156 VAL A C 1
ATOM 1072 O O . VAL A 1 156 ? 14.714 -59.052 -28.605 1.00 62.08 156 VAL A O 1
ATOM 1076 N N . ARG A 1 157 ? 12.656 -58.209 -28.282 1.00 63.12 157 ARG A N 1
ATOM 1077 C CA . ARG A 1 157 ? 12.224 -59.361 -27.504 1.00 63.12 157 ARG A CA 1
ATOM 1078 C C . ARG A 1 157 ? 12.137 -60.627 -28.346 1.00 63.12 157 ARG A C 1
ATOM 1079 O O . ARG A 1 157 ? 12.230 -61.730 -27.796 1.00 63.12 157 ARG A O 1
ATOM 1087 N N . GLU A 1 158 ? 11.982 -60.497 -29.662 1.00 63.25 158 GLU A N 1
ATOM 1088 C CA . GLU A 1 158 ? 11.775 -61.644 -30.533 1.00 63.25 158 GLU A CA 1
ATOM 1089 C C . GLU A 1 158 ? 13.039 -62.112 -31.242 1.00 63.25 158 GLU A C 1
ATOM 1090 O O . GLU A 1 158 ? 13.026 -63.199 -31.828 1.00 63.25 158 GLU A O 1
ATOM 1096 N N . TYR A 1 159 ? 14.121 -61.338 -31.208 1.00 61.04 159 TYR A N 1
ATOM 1097 C CA . TYR A 1 159 ? 15.341 -61.715 -31.906 1.00 61.04 159 TYR A CA 1
ATOM 1098 C C . TYR A 1 159 ? 16.557 -61.294 -31.094 1.00 61.04 159 TYR A C 1
ATOM 1099 O O . TYR A 1 159 ? 16.485 -60.414 -30.235 1.00 61.04 159 TYR A O 1
ATOM 1108 N N . THR A 1 160 ? 17.683 -61.944 -31.383 1.00 63.43 160 THR A N 1
ATOM 1109 C CA . THR A 1 160 ? 18.959 -61.638 -30.756 1.00 63.43 160 THR A CA 1
ATOM 1110 C C . THR A 1 160 ? 20.034 -61.531 -31.828 1.00 63.43 160 THR A C 1
ATOM 1111 O O . THR A 1 160 ? 19.955 -62.179 -32.874 1.00 63.43 160 THR A O 1
ATOM 1115 N N . VAL A 1 161 ? 21.041 -60.706 -31.557 1.00 64.95 161 VAL A N 1
ATOM 1116 C CA . VAL A 1 161 ? 22.134 -60.467 -32.490 1.00 64.95 161 VAL A CA 1
ATOM 1117 C C . VAL A 1 161 ? 23.459 -60.659 -31.766 1.00 64.95 161 VAL A C 1
ATOM 1118 O O . VAL A 1 161 ? 23.591 -60.316 -30.586 1.00 64.95 161 VAL A O 1
ATOM 1122 N N . ARG A 1 162 ? 24.434 -61.226 -32.471 1.00 68.10 162 ARG A N 1
ATOM 1123 C CA . ARG A 1 162 ? 25.796 -61.365 -31.976 1.00 68.10 162 ARG A CA 1
ATOM 1124 C C . ARG A 1 162 ? 26.735 -60.648 -32.933 1.00 68.10 162 ARG A C 1
ATOM 1125 O O . ARG A 1 162 ? 26.711 -60.905 -34.141 1.00 68.10 162 ARG A O 1
ATOM 1133 N N . ARG A 1 163 ? 27.559 -59.754 -32.394 1.00 66.92 163 ARG A N 1
ATOM 1134 C CA . ARG A 1 163 ? 28.479 -58.960 -33.190 1.00 66.92 163 ARG A CA 1
ATOM 1135 C C . ARG A 1 163 ? 29.914 -59.241 -32.769 1.00 66.92 163 ARG A C 1
ATOM 1136 O O . ARG A 1 163 ? 30.183 -59.595 -31.618 1.00 66.92 163 ARG A O 1
ATOM 1144 N N . ASP A 1 164 ? 30.832 -59.083 -33.718 1.00 73.32 164 ASP A N 1
ATOM 1145 C CA . ASP A 1 164 ? 32.250 -59.213 -33.430 1.00 73.32 164 ASP A CA 1
ATOM 1146 C C . ASP A 1 164 ? 32.766 -57.934 -32.773 1.00 73.32 164 ASP A C 1
ATOM 1147 O O . ASP A 1 164 ? 32.008 -57.015 -32.454 1.00 73.32 164 ASP A O 1
ATOM 1152 N N . GLY A 1 165 ? 34.081 -57.876 -32.561 1.00 75.50 165 GLY A N 1
ATOM 1153 C CA . GLY A 1 165 ? 34.670 -56.681 -31.981 1.00 75.50 165 GLY A CA 1
ATOM 1154 C C . GLY A 1 165 ? 34.543 -55.468 -32.882 1.00 75.50 165 GLY A C 1
ATOM 1155 O O . GLY A 1 165 ? 34.292 -54.356 -32.409 1.00 75.50 165 GLY A O 1
ATOM 1156 N N . SER A 1 166 ? 34.719 -55.662 -34.192 1.00 74.31 166 SER A N 1
ATOM 1157 C CA . SER A 1 166 ? 34.618 -54.547 -35.128 1.00 74.31 166 SER A CA 1
ATOM 1158 C C . SER A 1 166 ? 33.214 -53.957 -35.142 1.00 74.31 166 SER A C 1
ATOM 1159 O O . SER A 1 166 ? 33.047 -52.733 -35.169 1.00 74.31 166 SER A O 1
ATOM 1162 N N . GLY A 1 167 ? 32.193 -54.810 -35.125 1.00 71.78 167 GLY A N 1
ATOM 1163 C CA . GLY A 1 167 ? 30.822 -54.340 -35.133 1.00 71.78 167 GLY A CA 1
ATOM 1164 C C . GLY A 1 167 ? 29.981 -54.940 -36.241 1.00 71.78 167 GLY A C 1
ATOM 1165 O O . GLY A 1 167 ? 28.846 -54.512 -36.466 1.00 71.78 167 GLY A O 1
ATOM 1166 N N . ASN A 1 168 ? 30.526 -55.931 -36.941 1.00 72.52 168 ASN A N 1
ATOM 1167 C CA . ASN A 1 168 ? 29.787 -56.602 -37.995 1.00 72.52 168 ASN A CA 1
ATOM 1168 C C . ASN A 1 168 ? 28.824 -57.626 -37.399 1.00 72.52 168 ASN A C 1
ATOM 1169 O O . ASN A 1 168 ? 28.886 -57.964 -36.214 1.00 72.52 168 ASN A O 1
ATOM 1174 N N . ILE A 1 169 ? 27.925 -58.125 -38.239 1.00 69.48 169 ILE A N 1
ATOM 1175 C CA . ILE A 1 169 ? 26.923 -59.097 -37.816 1.00 69.48 169 ILE A CA 1
ATOM 1176 C C . ILE A 1 169 ? 27.497 -60.497 -37.974 1.00 69.48 169 ILE A C 1
ATOM 1177 O O . ILE A 1 169 ? 27.979 -60.865 -39.053 1.00 69.48 169 ILE A O 1
ATOM 1182 N N . LEU A 1 170 ? 27.449 -61.280 -36.899 1.00 69.85 170 LEU A N 1
ATOM 1183 C CA . LEU A 1 170 ? 27.956 -62.647 -36.897 1.00 69.85 170 LEU A CA 1
ATOM 1184 C C . LEU A 1 170 ? 26.861 -63.697 -36.847 1.00 69.85 170 LEU A C 1
ATOM 1185 O O . LEU A 1 170 ? 26.918 -64.674 -37.596 1.00 69.85 170 LEU A O 1
ATOM 1190 N N . ARG A 1 171 ? 25.862 -63.524 -35.985 1.00 68.20 171 ARG A N 1
ATOM 1191 C CA . ARG A 1 171 ? 24.782 -64.494 -35.866 1.00 68.20 171 ARG A CA 1
ATOM 1192 C C . ARG A 1 171 ? 23.526 -63.786 -35.386 1.00 68.20 171 ARG A C 1
ATOM 1193 O O . ARG A 1 171 ? 23.563 -63.058 -34.390 1.00 68.20 171 ARG A O 1
ATOM 1201 N N . VAL A 1 172 ? 22.422 -64.001 -36.097 1.00 66.37 172 VAL A N 1
ATOM 1202 C CA . VAL A 1 172 ? 21.121 -63.452 -35.738 1.00 66.37 172 VAL A CA 1
ATOM 1203 C C . VAL A 1 172 ? 20.144 -64.609 -35.594 1.00 66.37 172 VAL A C 1
ATOM 1204 O O . VAL A 1 172 ? 20.016 -65.435 -36.506 1.00 66.37 172 VAL A O 1
ATOM 1208 N N . VAL A 1 173 ? 19.462 -64.671 -34.454 1.00 65.19 173 VAL A N 1
ATOM 1209 C CA . VAL A 1 173 ? 18.500 -65.727 -34.162 1.00 65.19 173 VAL A CA 1
ATOM 1210 C C . VAL A 1 173 ? 17.149 -65.080 -33.898 1.00 65.19 173 VAL A C 1
ATOM 1211 O O . VAL A 1 173 ? 17.044 -64.168 -33.070 1.00 65.19 173 VAL A O 1
ATOM 1215 N N . LEU A 1 174 ? 16.121 -65.553 -34.597 1.00 65.79 174 LEU A N 1
ATOM 1216 C CA . LEU A 1 174 ? 14.771 -65.023 -34.475 1.00 65.79 174 LEU A CA 1
ATOM 1217 C C . LEU A 1 174 ? 13.851 -66.076 -33.872 1.00 65.79 174 LEU A C 1
ATOM 1218 O O . LEU A 1 174 ? 13.880 -67.242 -34.275 1.00 65.79 174 LEU A O 1
ATOM 1223 N N . LYS A 1 175 ? 13.038 -65.657 -32.905 1.00 66.89 175 LYS A N 1
ATOM 1224 C CA . LYS A 1 175 ? 12.091 -66.534 -32.222 1.00 66.89 175 LYS A CA 1
ATOM 1225 C C . LYS A 1 175 ? 10.692 -65.958 -32.395 1.00 66.89 175 LYS A C 1
ATOM 1226 O O . LYS A 1 175 ? 10.415 -64.843 -31.941 1.00 66.89 175 LYS A O 1
ATOM 1232 N N . GLU A 1 176 ? 9.813 -66.715 -33.048 1.00 72.72 176 GLU A N 1
ATOM 1233 C CA . GLU A 1 176 ? 8.437 -66.291 -33.271 1.00 72.72 176 GLU A CA 1
ATOM 1234 C C . GLU A 1 176 ? 7.492 -67.456 -33.022 1.00 72.72 176 GLU A C 1
ATOM 1235 O O . GLU A 1 176 ? 7.792 -68.600 -33.375 1.00 72.72 176 GLU A O 1
ATOM 1241 N N . ARG A 1 177 ? 6.348 -67.155 -32.414 1.00 79.50 177 ARG A N 1
ATOM 1242 C CA . ARG A 1 177 ? 5.342 -68.153 -32.072 1.00 79.50 177 ARG A CA 1
ATOM 1243 C C . ARG A 1 177 ? 4.274 -68.159 -33.159 1.00 79.50 177 ARG A C 1
ATOM 1244 O O . ARG A 1 177 ? 3.630 -67.134 -33.404 1.00 79.50 177 ARG A O 1
ATOM 1252 N N . ILE A 1 178 ? 4.090 -69.310 -33.808 1.00 81.22 178 ILE A N 1
ATOM 1253 C CA . ILE A 1 178 ? 3.141 -69.439 -34.905 1.00 81.22 178 ILE A CA 1
ATOM 1254 C C . ILE A 1 178 ? 2.268 -70.664 -34.672 1.00 81.22 178 ILE A C 1
ATOM 1255 O O . ILE A 1 178 ? 2.624 -71.584 -33.933 1.00 81.22 178 ILE A O 1
ATOM 1260 N N . ALA A 1 179 ? 1.112 -70.667 -35.330 1.00 85.91 179 ALA A N 1
ATOM 1261 C CA . ALA A 1 179 ? 0.214 -71.807 -35.267 1.00 85.91 179 ALA A CA 1
ATOM 1262 C C . ALA A 1 179 ? 0.799 -72.987 -36.038 1.00 85.91 179 ALA A C 1
ATOM 1263 O O . ALA A 1 179 ? 1.643 -72.833 -36.925 1.00 85.91 179 ALA A O 1
ATOM 1265 N N . ALA A 1 180 ? 0.335 -74.186 -35.684 1.00 87.66 180 ALA A N 1
ATOM 1266 C CA . ALA A 1 180 ? 0.843 -75.405 -36.302 1.00 87.66 180 ALA A CA 1
ATOM 1267 C C . ALA A 1 180 ? 0.438 -75.551 -37.763 1.00 87.66 180 ALA A C 1
ATOM 1268 O O . ALA A 1 180 ? 1.007 -76.397 -38.458 1.00 87.66 180 ALA A O 1
ATOM 1270 N N . MET A 1 181 ? -0.520 -74.754 -38.244 1.00 89.67 181 MET A N 1
ATOM 1271 C CA . MET A 1 181 ? -0.938 -74.862 -39.639 1.00 89.67 181 MET A CA 1
ATOM 1272 C C . MET A 1 181 ? 0.186 -74.490 -40.596 1.00 89.67 181 MET A C 1
ATOM 1273 O O . MET A 1 181 ? 0.295 -75.074 -41.680 1.00 89.67 181 MET A O 1
ATOM 1278 N N . ASP A 1 182 ? 1.022 -73.520 -40.221 1.00 91.55 182 ASP A N 1
ATOM 1279 C CA . ASP A 1 182 ? 2.103 -73.093 -41.104 1.00 91.55 182 ASP A CA 1
ATOM 1280 C C . ASP A 1 182 ? 3.146 -74.187 -41.293 1.00 91.55 182 ASP A C 1
ATOM 1281 O O . ASP A 1 182 ? 3.825 -74.220 -42.326 1.00 91.55 182 ASP A O 1
ATOM 1286 N N . LEU A 1 183 ? 3.293 -75.080 -40.319 1.00 90.25 183 LEU A N 1
ATOM 1287 C CA . LEU A 1 183 ? 4.271 -76.147 -40.429 1.00 90.25 183 LEU A CA 1
ATOM 1288 C C . LEU A 1 183 ? 3.860 -77.144 -41.512 1.00 90.25 183 LEU A C 1
ATOM 1289 O O . LEU A 1 183 ? 2.668 -77.345 -41.762 1.00 90.25 183 LEU A O 1
ATOM 1294 N N . PRO A 1 184 ? 4.829 -77.770 -42.179 1.00 93.41 184 PRO A N 1
ATOM 1295 C CA . PRO A 1 184 ? 4.494 -78.791 -43.177 1.00 93.41 184 PRO A CA 1
ATOM 1296 C C . PRO A 1 184 ? 3.784 -79.975 -42.540 1.00 93.41 184 PRO A C 1
ATOM 1297 O O . PRO A 1 184 ? 4.023 -80.322 -41.382 1.00 93.41 184 PRO A O 1
ATOM 1301 N N . GLN A 1 185 ? 2.901 -80.601 -43.323 1.00 96.28 185 GLN A N 1
ATOM 1302 C CA . GLN A 1 185 ? 2.091 -81.700 -42.805 1.00 96.28 185 GLN A CA 1
ATOM 1303 C C . GLN A 1 185 ? 2.961 -82.866 -42.351 1.00 96.28 185 GLN A C 1
ATOM 1304 O O . GLN A 1 185 ? 2.664 -83.512 -41.338 1.00 96.28 185 GLN A O 1
ATOM 1310 N N . GLU A 1 186 ? 4.035 -83.154 -43.088 1.00 95.87 186 GLU A N 1
ATOM 1311 C CA . GLU A 1 186 ? 4.906 -84.266 -42.721 1.00 95.87 186 GLU A CA 1
ATOM 1312 C C . GLU A 1 186 ? 5.551 -84.040 -41.359 1.00 95.87 186 GLU A C 1
ATOM 1313 O O . GLU A 1 186 ? 5.656 -84.971 -40.553 1.00 95.87 186 GLU A O 1
ATOM 1319 N N . PHE A 1 187 ? 5.989 -82.809 -41.084 1.00 92.57 187 PHE A N 1
ATOM 1320 C CA . PHE A 1 187 ? 6.617 -82.521 -39.799 1.00 92.57 187 PHE A CA 1
ATOM 1321 C C . PHE A 1 187 ? 5.629 -82.669 -38.648 1.00 92.57 187 PHE A C 1
ATOM 1322 O O . PHE A 1 187 ? 5.983 -83.196 -37.586 1.00 92.57 187 PHE A O 1
ATOM 1330 N N . ARG A 1 188 ? 4.391 -82.201 -38.831 1.00 93.24 188 ARG A N 1
ATOM 1331 C CA . ARG A 1 188 ? 3.381 -82.375 -37.792 1.00 93.24 188 ARG A CA 1
ATOM 1332 C C . ARG A 1 188 ? 3.059 -83.849 -37.581 1.00 93.24 188 ARG A C 1
ATOM 1333 O O . ARG A 1 188 ? 2.898 -84.299 -36.441 1.00 93.24 188 ARG A O 1
ATOM 1341 N N . SER A 1 189 ? 2.955 -84.614 -38.669 1.00 96.20 189 SER A N 1
ATOM 1342 C CA . SER A 1 189 ? 2.654 -86.035 -38.543 1.00 96.20 189 SER A CA 1
ATOM 1343 C C . SER A 1 189 ? 3.779 -86.776 -37.832 1.00 96.20 189 SER A C 1
ATOM 1344 O O . SER A 1 189 ? 3.527 -87.693 -37.042 1.00 96.20 189 SER A O 1
ATOM 1347 N N . ALA A 1 190 ? 5.028 -86.391 -38.098 1.00 95.35 190 ALA A N 1
ATOM 1348 C CA . ALA A 1 190 ? 6.161 -87.102 -37.518 1.00 95.35 190 ALA A CA 1
ATOM 1349 C C . ALA A 1 190 ? 6.353 -86.741 -36.049 1.00 95.35 190 ALA A C 1
ATOM 1350 O O . ALA A 1 190 ? 6.245 -87.600 -35.166 1.00 95.35 190 ALA A O 1
ATOM 1352 N N . HIS A 1 191 ? 6.634 -85.469 -35.766 1.00 94.95 191 HIS A N 1
ATOM 1353 C CA . HIS A 1 191 ? 7.019 -85.042 -34.424 1.00 94.95 191 HIS A CA 1
ATOM 1354 C C . HIS A 1 191 ? 5.837 -84.532 -33.605 1.00 94.95 191 HIS A C 1
ATOM 1355 O O . HIS A 1 191 ? 5.534 -85.078 -32.541 1.00 94.95 191 HIS A O 1
ATOM 1362 N N . LEU A 1 192 ? 5.160 -83.488 -34.083 1.00 93.86 192 LEU A N 1
ATOM 1363 C CA . LEU A 1 192 ? 4.109 -82.828 -33.306 1.00 93.86 192 LEU A CA 1
ATOM 1364 C C . LEU A 1 192 ? 2.753 -83.461 -33.615 1.00 93.86 192 LEU A C 1
ATOM 1365 O O . LEU A 1 192 ? 1.854 -82.854 -34.200 1.00 93.86 192 LEU A O 1
ATOM 1370 N N . GLY A 1 193 ? 2.618 -84.720 -33.201 1.00 95.95 193 GLY A N 1
ATOM 1371 C CA . GLY A 1 193 ? 1.375 -85.439 -33.403 1.00 95.95 193 GLY A CA 1
ATOM 1372 C C . GLY A 1 193 ? 0.273 -85.107 -32.423 1.00 95.95 193 GLY A C 1
ATOM 1373 O O . GLY A 1 193 ? -0.881 -85.475 -32.662 1.00 95.95 193 GLY A O 1
ATOM 1374 N N . GLN A 1 194 ? 0.597 -84.422 -31.328 1.00 96.43 194 GLN A N 1
ATOM 1375 C CA . GLN A 1 194 ? -0.379 -84.052 -30.314 1.00 96.43 194 GLN A CA 1
ATOM 1376 C C . GLN A 1 194 ? -0.817 -82.597 -30.419 1.00 96.43 194 GLN A C 1
ATOM 1377 O O . GLN A 1 194 ? -1.514 -82.104 -29.526 1.00 96.43 194 GLN A O 1
ATOM 1379 N N . LYS A 1 195 ? -0.429 -81.901 -31.483 1.00 94.32 195 LYS A N 1
ATOM 1380 C CA . LYS A 1 195 ? -0.762 -80.495 -31.667 1.00 94.32 195 LYS A CA 1
ATOM 1381 C C . LYS A 1 195 ? -1.851 -80.360 -32.723 1.00 94.32 195 LYS A C 1
ATOM 1382 O O . LYS A 1 195 ? -1.746 -80.941 -33.808 1.00 94.32 195 LYS A O 1
ATOM 1384 N N . ASP A 1 196 ? -2.889 -79.591 -32.402 1.00 93.37 196 ASP A N 1
ATOM 1385 C CA . ASP A 1 196 ? -4.003 -79.381 -33.317 1.00 93.37 196 ASP A CA 1
ATOM 1386 C C . ASP A 1 196 ? -3.626 -78.316 -34.345 1.00 93.37 196 ASP A C 1
ATOM 1387 O O . ASP A 1 196 ? -2.475 -77.879 -34.436 1.00 93.37 196 ASP A O 1
ATOM 1392 N N . ASP A 1 197 ? -4.606 -77.884 -35.142 1.00 91.76 197 ASP A N 1
ATOM 1393 C CA . ASP A 1 197 ? -4.336 -76.890 -36.176 1.00 91.76 197 ASP A CA 1
ATOM 1394 C C . ASP A 1 197 ? -4.005 -75.530 -35.574 1.00 91.76 197 ASP A C 1
ATOM 1395 O O . ASP A 1 197 ? -3.113 -74.829 -36.064 1.00 91.76 197 ASP A O 1
ATOM 1400 N N . TYR A 1 198 ? -4.706 -75.140 -34.510 1.00 89.05 198 TYR A N 1
ATOM 1401 C CA . TYR A 1 198 ? -4.532 -73.829 -33.902 1.00 89.05 198 TYR A CA 1
ATOM 1402 C C . TYR A 1 198 ? -3.554 -73.848 -32.732 1.00 89.05 198 TYR A C 1
ATOM 1403 O O . TYR A 1 198 ? -3.433 -72.848 -32.017 1.00 89.05 198 TYR A O 1
ATOM 1412 N N . ASP A 1 199 ? -2.859 -74.963 -32.520 1.00 88.83 199 ASP A N 1
ATOM 1413 C CA . ASP A 1 199 ? -1.847 -75.036 -31.476 1.00 88.83 199 ASP A CA 1
ATOM 1414 C C . ASP A 1 199 ? -0.665 -74.148 -31.843 1.00 88.83 199 ASP A C 1
ATOM 1415 O O . ASP A 1 199 ? -0.159 -74.206 -32.968 1.00 88.83 199 ASP A O 1
ATOM 1417 N N . ASP A 1 200 ? -0.225 -73.329 -30.893 1.00 84.69 200 ASP A N 1
ATOM 1418 C CA . ASP A 1 200 ? 0.821 -72.346 -31.139 1.00 84.69 200 ASP A CA 1
ATOM 1419 C C . ASP A 1 200 ? 2.173 -72.929 -30.746 1.00 84.69 200 ASP A C 1
ATOM 1420 O O . ASP A 1 200 ? 2.341 -73.424 -29.628 1.00 84.69 200 ASP A O 1
ATOM 1425 N N . VAL A 1 201 ? 3.133 -72.868 -31.671 1.00 79.92 201 VAL A N 1
ATOM 1426 C CA . VAL A 1 201 ? 4.459 -73.434 -31.471 1.00 79.92 201 VAL A CA 1
ATOM 1427 C C . VAL A 1 201 ? 5.509 -72.414 -31.889 1.00 79.92 201 VAL A C 1
ATOM 1428 O O . VAL A 1 201 ? 5.223 -71.446 -32.598 1.00 79.92 201 VAL A O 1
ATOM 1432 N N . THR A 1 202 ? 6.739 -72.645 -31.439 1.00 74.19 202 THR A N 1
ATOM 1433 C CA . THR A 1 202 ? 7.850 -71.746 -31.718 1.00 74.19 202 THR A CA 1
ATOM 1434 C C . THR A 1 202 ? 8.529 -72.112 -33.031 1.00 74.19 202 THR A C 1
ATOM 1435 O O . THR A 1 202 ? 8.714 -73.292 -33.343 1.00 74.19 202 THR A O 1
ATOM 1439 N N . LEU A 1 203 ? 8.898 -71.089 -33.796 1.00 70.65 203 LEU A N 1
ATOM 1440 C CA . LEU A 1 203 ? 9.626 -71.244 -35.053 1.00 70.65 203 LEU A CA 1
ATOM 1441 C C . LEU A 1 203 ? 10.922 -70.447 -34.938 1.00 70.65 203 LEU A C 1
ATOM 1442 O O . LEU A 1 203 ? 10.953 -69.247 -35.218 1.00 70.65 203 LEU A O 1
ATOM 1447 N N . TYR A 1 204 ? 11.991 -71.118 -34.522 1.00 69.15 204 TYR A N 1
ATOM 1448 C CA . TYR A 1 204 ? 13.290 -70.471 -34.416 1.00 69.15 204 TYR A CA 1
ATOM 1449 C C . TYR A 1 204 ? 13.916 -70.338 -35.796 1.00 69.15 204 TYR A C 1
ATOM 1450 O O . TYR A 1 204 ? 14.055 -71.328 -36.521 1.00 69.15 204 TYR A O 1
ATOM 1459 N N . THR A 1 205 ? 14.292 -69.115 -36.158 1.00 67.62 205 THR A N 1
ATOM 1460 C CA . THR A 1 205 ? 14.979 -68.836 -37.410 1.00 67.62 205 THR A CA 1
ATOM 1461 C C . THR A 1 205 ? 16.394 -68.379 -37.097 1.00 67.62 205 THR A C 1
ATOM 1462 O O . THR A 1 205 ? 16.589 -67.445 -36.314 1.00 67.62 205 THR A O 1
ATOM 1466 N N . GLY A 1 206 ? 17.375 -69.033 -37.706 1.00 69.94 206 GLY A N 1
ATOM 1467 C CA . GLY A 1 206 ? 18.779 -68.767 -37.441 1.00 69.94 206 GLY A CA 1
ATOM 1468 C C . GLY A 1 206 ? 19.470 -68.185 -38.661 1.00 69.94 206 GLY A C 1
ATOM 1469 O O . GLY A 1 206 ? 19.222 -68.615 -39.791 1.00 69.94 206 GLY A O 1
ATOM 1470 N N . ILE A 1 207 ? 20.332 -67.201 -38.422 1.00 70.08 207 ILE A N 1
ATOM 1471 C CA . ILE A 1 207 ? 21.136 -66.572 -39.462 1.00 70.08 207 ILE A CA 1
ATOM 1472 C C . ILE A 1 207 ? 22.587 -66.632 -39.011 1.00 70.08 207 ILE A C 1
ATOM 1473 O O . ILE A 1 207 ? 22.925 -66.134 -37.930 1.00 70.08 207 ILE A O 1
ATOM 1478 N N . CYS A 1 208 ? 23.440 -67.239 -39.829 1.00 75.91 208 CYS A N 1
ATOM 1479 C CA . CYS A 1 208 ? 24.841 -67.422 -39.487 1.00 75.91 208 CYS A CA 1
ATOM 1480 C C . CYS A 1 208 ? 25.715 -66.992 -40.653 1.00 75.91 208 CYS A C 1
ATOM 1481 O O . CYS A 1 208 ? 25.345 -67.170 -41.817 1.00 75.91 208 CYS A O 1
ATOM 1484 N N . LEU A 1 209 ? 26.875 -66.426 -40.334 1.00 77.15 209 LEU A N 1
ATOM 1485 C CA . LEU A 1 209 ? 27.829 -65.987 -41.343 1.00 77.15 209 LEU A CA 1
ATOM 1486 C C . LEU A 1 209 ? 28.905 -67.054 -41.504 1.00 77.15 209 LEU A C 1
ATOM 1487 O O . LEU A 1 209 ? 29.572 -67.422 -40.531 1.00 77.15 209 LEU A O 1
ATOM 1492 N N . GLU A 1 210 ? 29.068 -67.548 -42.729 1.00 78.48 210 GLU A N 1
ATOM 1493 C CA . GLU A 1 210 ? 30.072 -68.560 -43.036 1.00 78.48 210 GLU A CA 1
ATOM 1494 C C . GLU A 1 210 ? 30.490 -68.394 -44.487 1.00 78.48 210 GLU A C 1
ATOM 1495 O O . GLU A 1 210 ? 29.646 -68.475 -45.385 1.00 78.48 210 GLU A O 1
ATOM 1497 N N . ASP A 1 211 ? 31.784 -68.166 -44.710 1.00 81.74 211 ASP A N 1
ATOM 1498 C CA . ASP A 1 211 ? 32.333 -67.912 -46.041 1.00 81.74 211 ASP A CA 1
ATOM 1499 C C . ASP A 1 211 ? 31.577 -66.768 -46.720 1.00 81.74 211 ASP A C 1
ATOM 1500 O O . ASP A 1 211 ? 30.841 -66.955 -47.688 1.00 81.74 211 ASP A O 1
ATOM 1502 N N . ASN A 1 212 ? 31.720 -65.590 -46.099 1.00 83.40 212 ASN A N 1
ATOM 1503 C CA . ASN A 1 212 ? 31.150 -64.295 -46.478 1.00 83.40 212 ASN A CA 1
ATOM 1504 C C . ASN A 1 212 ? 29.758 -64.433 -47.086 1.00 83.40 212 ASN A C 1
ATOM 1505 O O . ASN A 1 212 ? 29.432 -63.771 -48.077 1.00 83.40 212 ASN A O 1
ATOM 1510 N N . LYS A 1 213 ? 28.934 -65.295 -46.491 1.00 80.01 213 LYS A N 1
ATOM 1511 C CA . LYS A 1 213 ? 27.538 -65.454 -46.869 1.00 80.01 213 LYS A CA 1
ATOM 1512 C C . LYS A 1 213 ? 26.729 -65.724 -45.611 1.00 80.01 213 LYS A C 1
ATOM 1513 O O . LYS A 1 213 ? 27.258 -66.185 -44.596 1.00 80.01 213 LYS A O 1
ATOM 1519 N N . PHE A 1 214 ? 25.434 -65.433 -45.686 1.00 76.41 214 PHE A N 1
ATOM 1520 C CA . PHE A 1 214 ? 24.516 -65.645 -44.575 1.00 76.41 214 PHE A CA 1
ATOM 1521 C C . PHE A 1 214 ? 23.691 -66.895 -44.846 1.00 76.41 214 PHE A C 1
ATOM 1522 O O . PHE A 1 214 ? 22.963 -66.957 -45.843 1.00 76.41 214 PHE A O 1
ATOM 1530 N N . LYS A 1 215 ? 23.801 -67.882 -43.961 1.00 74.95 215 LYS A N 1
ATOM 1531 C CA . LYS A 1 215 ? 23.051 -69.124 -44.073 1.00 74.95 215 LYS A CA 1
ATOM 1532 C C . LYS A 1 215 ? 21.823 -69.051 -43.177 1.00 74.95 215 LYS A C 1
ATOM 1533 O O . LYS A 1 215 ? 21.940 -68.779 -41.977 1.00 74.95 215 LYS A O 1
ATOM 1539 N N . ILE A 1 216 ? 20.652 -69.293 -43.758 1.00 73.60 216 ILE A N 1
ATOM 1540 C CA . ILE A 1 216 ? 19.379 -69.168 -43.060 1.00 73.60 216 ILE A CA 1
ATOM 1541 C C . ILE A 1 216 ? 18.720 -70.538 -43.000 1.00 73.60 216 ILE A C 1
ATOM 1542 O O . ILE A 1 216 ? 18.523 -71.184 -44.036 1.00 73.60 216 ILE A O 1
ATOM 1547 N N . TYR A 1 217 ? 18.384 -70.978 -41.790 1.00 72.96 217 TYR A N 1
ATOM 1548 C CA . TYR A 1 217 ? 17.692 -72.242 -41.595 1.00 72.96 217 TYR A CA 1
ATOM 1549 C C . TYR A 1 217 ? 16.826 -72.141 -40.348 1.00 72.96 217 TYR A C 1
ATOM 1550 O O . TYR A 1 217 ? 17.121 -71.372 -39.430 1.00 72.96 217 TYR A O 1
ATOM 1559 N N . GLN A 1 218 ? 15.753 -72.926 -40.326 1.00 74.33 218 GLN A N 1
ATOM 1560 C CA . GLN A 1 218 ? 14.775 -72.894 -39.251 1.00 74.33 218 GLN A CA 1
ATOM 1561 C C . GLN A 1 218 ? 14.641 -74.272 -38.620 1.00 74.33 218 GLN A C 1
ATOM 1562 O O . GLN A 1 218 ? 14.742 -75.297 -39.301 1.00 74.33 218 GLN A O 1
ATOM 1568 N N . GLU A 1 219 ? 14.412 -74.289 -37.308 1.00 76.94 219 GLU A N 1
ATOM 1569 C CA . GLU A 1 219 ? 14.183 -75.526 -36.575 1.00 76.94 219 GLU A CA 1
ATOM 1570 C C . GLU A 1 219 ? 12.966 -75.391 -35.675 1.00 76.94 219 GLU A C 1
ATOM 1571 O O . GLU A 1 219 ? 12.714 -74.324 -35.108 1.00 76.94 219 GLU A O 1
ATOM 1577 N N . VAL A 1 220 ? 12.217 -76.483 -35.550 1.00 79.00 220 VAL A N 1
ATOM 1578 C CA . VAL A 1 220 ? 11.107 -76.593 -34.612 1.00 79.00 220 VAL A CA 1
ATOM 1579 C C . VAL A 1 220 ? 11.406 -77.768 -33.693 1.00 79.00 220 VAL A C 1
ATOM 1580 O O . VAL A 1 220 ? 11.654 -78.882 -34.171 1.00 79.00 220 VAL A O 1
ATOM 1584 N N . GLN A 1 221 ? 11.384 -77.521 -32.382 1.00 81.70 221 GLN A N 1
ATOM 1585 C CA . GLN A 1 221 ? 11.711 -78.535 -31.377 1.00 81.70 221 GLN A CA 1
ATOM 1586 C C . GLN A 1 221 ? 13.088 -79.146 -31.620 1.00 81.70 221 GLN A C 1
ATOM 1587 O O . GLN A 1 221 ? 13.286 -80.345 -31.415 1.00 81.70 221 GLN A O 1
ATOM 1593 N N . GLN A 1 222 ? 14.038 -78.319 -32.062 1.00 79.80 222 GLN A N 1
ATOM 1594 C CA . GLN A 1 222 ? 15.418 -78.730 -32.329 1.00 79.80 222 GLN A CA 1
ATOM 1595 C C . GLN A 1 222 ? 15.513 -79.735 -33.477 1.00 79.80 222 GLN A C 1
ATOM 1596 O O . GLN A 1 222 ? 16.414 -80.577 -33.504 1.00 79.80 222 GLN A O 1
ATOM 1602 N N . GLN A 1 223 ? 14.592 -79.654 -34.435 1.00 81.43 223 GLN A N 1
ATOM 1603 C CA . GLN A 1 223 ? 14.693 -80.390 -35.690 1.00 81.43 223 GLN A CA 1
ATOM 1604 C C . GLN A 1 223 ? 14.560 -79.410 -36.844 1.00 81.43 223 GLN A C 1
ATOM 1605 O O . GLN A 1 223 ? 13.590 -78.650 -36.906 1.00 81.43 223 GLN A O 1
ATOM 1611 N N . GLN A 1 224 ? 15.526 -79.440 -37.758 1.00 78.84 224 GLN A N 1
ATOM 1612 C CA . GLN A 1 224 ? 15.522 -78.516 -38.882 1.00 78.84 224 GLN A CA 1
ATOM 1613 C C . GLN A 1 224 ? 14.414 -78.869 -39.867 1.00 78.84 224 GLN A C 1
ATOM 1614 O O . GLN A 1 224 ? 14.114 -80.043 -40.097 1.00 78.84 224 GLN A O 1
ATOM 1620 N N . ILE A 1 225 ? 13.805 -77.839 -40.449 1.00 78.73 225 ILE A N 1
ATOM 1621 C CA . ILE A 1 225 ? 12.762 -77.999 -41.454 1.00 78.73 225 ILE A CA 1
ATOM 1622 C C . ILE A 1 225 ? 13.248 -77.384 -42.758 1.00 78.73 225 ILE A C 1
ATOM 1623 O O . ILE A 1 225 ? 13.897 -76.331 -42.759 1.00 78.73 225 ILE A O 1
ATOM 1628 N N . GLY A 1 226 ? 12.955 -78.056 -43.866 1.00 80.39 226 GLY A N 1
ATOM 1629 C CA . GLY A 1 226 ? 13.356 -77.556 -45.163 1.00 80.39 226 GLY A CA 1
ATOM 1630 C C . GLY A 1 226 ? 14.857 -77.657 -45.384 1.00 80.39 226 GLY A C 1
ATOM 1631 O O . GLY A 1 226 ? 15.582 -78.379 -44.698 1.00 80.39 226 GLY A O 1
ATOM 1632 N N . ASP A 1 227 ? 15.317 -76.900 -46.375 1.00 80.36 227 ASP A N 1
ATOM 1633 C CA . ASP A 1 227 ? 16.721 -76.857 -46.751 1.00 80.36 227 ASP A CA 1
ATOM 1634 C C . ASP A 1 227 ? 17.325 -75.524 -46.338 1.00 80.36 227 ASP A C 1
ATOM 1635 O O . ASP A 1 227 ? 16.717 -74.467 -46.535 1.00 80.36 227 ASP A O 1
ATOM 1637 N N . ALA A 1 228 ? 18.522 -75.578 -45.762 1.00 79.07 228 ALA A N 1
ATOM 1638 C CA . ALA A 1 228 ? 19.209 -74.379 -45.286 1.00 79.07 228 ALA A CA 1
ATOM 1639 C C . ALA A 1 228 ? 19.668 -73.560 -46.483 1.00 79.07 228 ALA A C 1
ATOM 1640 O O . ALA A 1 228 ? 20.659 -73.890 -47.136 1.00 79.07 228 ALA A O 1
ATOM 1642 N N . SER A 1 229 ? 18.947 -72.482 -46.776 1.00 78.14 229 SER A N 1
ATOM 1643 C CA . SER A 1 229 ? 19.323 -71.602 -47.869 1.00 78.14 229 SER A CA 1
ATOM 1644 C C . SER A 1 229 ? 20.408 -70.630 -47.419 1.00 78.14 229 SER A C 1
ATOM 1645 O O . SER A 1 229 ? 20.587 -70.361 -46.228 1.00 78.14 229 SER A O 1
ATOM 1648 N N . THR A 1 230 ? 21.139 -70.098 -48.395 1.00 77.78 230 THR A N 1
ATOM 1649 C CA . THR A 1 230 ? 22.235 -69.176 -48.140 1.00 77.78 230 THR A CA 1
ATOM 1650 C C . THR A 1 230 ? 22.029 -67.890 -48.928 1.00 77.78 230 THR A C 1
ATOM 1651 O O . THR A 1 230 ? 21.542 -67.914 -50.063 1.00 77.78 230 THR A O 1
ATOM 1655 N N . TYR A 1 231 ? 22.391 -66.768 -48.312 1.00 75.91 231 TYR A N 1
ATOM 1656 C CA . TYR A 1 231 ? 22.299 -65.460 -48.935 1.00 75.91 231 TYR A CA 1
ATOM 1657 C C . TYR A 1 231 ? 23.586 -64.687 -48.683 1.00 75.91 231 TYR A C 1
ATOM 1658 O O . TYR A 1 231 ? 24.211 -64.850 -47.630 1.00 75.91 231 TYR A O 1
ATOM 1667 N N . PRO A 1 232 ? 24.010 -63.847 -49.621 1.00 77.35 232 PRO A N 1
ATOM 1668 C CA . PRO A 1 232 ? 25.120 -62.930 -49.339 1.00 77.35 232 PRO A CA 1
ATOM 1669 C C . PRO A 1 232 ? 24.660 -61.800 -48.430 1.00 77.35 232 PRO A C 1
ATOM 1670 O O . PRO A 1 232 ? 23.471 -61.624 -48.156 1.00 77.35 232 PRO A O 1
ATOM 1674 N N . ILE A 1 233 ? 25.637 -61.027 -47.950 1.00 78.21 233 ILE A N 1
ATOM 1675 C CA . ILE A 1 233 ? 25.342 -59.973 -46.981 1.00 78.21 233 ILE A CA 1
ATOM 1676 C C . ILE A 1 233 ? 24.420 -58.923 -47.588 1.00 78.21 233 ILE A C 1
ATOM 1677 O O . ILE A 1 233 ? 23.454 -58.482 -46.952 1.00 78.21 233 ILE A O 1
ATOM 1682 N N . ASP A 1 234 ? 24.697 -58.505 -48.825 1.00 80.75 234 ASP A N 1
ATOM 1683 C CA . ASP A 1 234 ? 23.894 -57.457 -49.443 1.00 80.75 234 ASP A CA 1
ATOM 1684 C C . ASP A 1 234 ? 22.494 -57.942 -49.796 1.00 80.75 234 ASP A C 1
ATOM 1685 O O . ASP A 1 234 ? 21.561 -57.134 -49.870 1.00 80.75 234 ASP A O 1
ATOM 1690 N N . GLU A 1 235 ? 22.324 -59.246 -50.014 1.00 80.26 235 GLU A N 1
ATOM 1691 C CA . GLU A 1 235 ? 21.054 -59.815 -50.446 1.00 80.26 235 GLU A CA 1
ATOM 1692 C C . GLU A 1 235 ? 20.327 -60.558 -49.331 1.00 80.26 235 GLU A C 1
ATOM 1693 O O . GLU A 1 235 ? 19.391 -61.316 -49.606 1.00 80.26 235 GLU A O 1
ATOM 1699 N N . CYS A 1 236 ? 20.730 -60.361 -48.085 1.00 74.10 236 CYS A N 1
ATOM 1700 C CA . CYS A 1 236 ? 20.060 -61.023 -46.972 1.00 74.10 236 CYS A CA 1
ATOM 1701 C C . CYS A 1 236 ? 18.676 -60.422 -46.772 1.00 74.10 236 CYS A C 1
ATOM 1702 O O . CYS A 1 236 ? 18.562 -59.203 -46.588 1.00 74.10 236 CYS A O 1
ATOM 1705 N N . PRO A 1 237 ? 17.605 -61.220 -46.813 1.00 70.32 237 PRO A N 1
ATOM 1706 C CA . PRO A 1 237 ? 16.263 -60.650 -46.610 1.00 70.32 237 PRO A CA 1
ATOM 1707 C C . PRO A 1 237 ? 16.077 -60.008 -45.250 1.00 70.32 237 PRO A C 1
ATOM 1708 O O . PRO A 1 237 ? 15.317 -59.040 -45.129 1.00 70.32 237 PRO A O 1
ATOM 1712 N N . TYR A 1 238 ? 16.748 -60.516 -44.219 1.00 67.92 238 TYR A N 1
ATOM 1713 C CA . TYR A 1 238 ? 16.620 -59.977 -42.873 1.00 67.92 238 TYR A CA 1
ATOM 1714 C C . TYR A 1 238 ? 17.556 -58.787 -42.707 1.00 67.92 238 TYR A C 1
ATOM 1715 O O . TYR A 1 238 ? 18.747 -58.878 -43.018 1.00 67.92 238 TYR A O 1
ATOM 1724 N N . THR A 1 239 ? 17.014 -57.675 -42.218 1.00 65.68 239 THR A N 1
ATOM 1725 C CA . THR A 1 239 ? 17.773 -56.447 -42.024 1.00 65.68 239 THR A CA 1
ATOM 1726 C C . THR A 1 239 ? 17.748 -56.084 -40.549 1.00 65.68 239 THR A C 1
ATOM 1727 O O . THR A 1 239 ? 16.672 -55.877 -39.977 1.00 65.68 239 THR A O 1
ATOM 1731 N N . VAL A 1 240 ? 18.923 -55.995 -39.940 1.00 62.33 240 VAL A N 1
ATOM 1732 C CA . VAL A 1 240 ? 19.046 -55.567 -38.552 1.00 62.33 240 VAL A CA 1
ATOM 1733 C C . VAL A 1 240 ? 19.281 -54.062 -38.526 1.00 62.33 240 VAL A C 1
ATOM 1734 O O . VAL A 1 240 ? 20.098 -53.534 -39.290 1.00 62.33 240 VAL A O 1
ATOM 1738 N N . LEU A 1 241 ? 18.534 -53.364 -37.677 1.00 61.43 241 LEU A N 1
ATOM 1739 C CA . LEU A 1 241 ? 18.574 -51.911 -37.604 1.00 61.43 241 LEU A CA 1
ATOM 1740 C C . LEU A 1 241 ? 18.914 -51.480 -36.187 1.00 61.43 241 LEU A C 1
ATOM 1741 O O . LEU A 1 241 ? 18.362 -52.016 -35.220 1.00 61.43 241 LEU A O 1
ATOM 1746 N N . VAL A 1 242 ? 19.824 -50.517 -36.067 1.00 63.01 242 VAL A N 1
ATOM 1747 C CA . VAL A 1 242 ? 20.205 -49.941 -34.785 1.00 63.01 242 VAL A CA 1
ATOM 1748 C C . VAL A 1 242 ? 20.119 -48.426 -34.888 1.00 63.01 242 VAL A C 1
ATOM 1749 O O . VAL A 1 242 ? 20.422 -47.844 -35.937 1.00 63.01 242 VAL A O 1
ATOM 1753 N N . TRP A 1 243 ? 19.676 -47.788 -33.805 1.00 64.27 243 TRP A N 1
ATOM 1754 C CA . TRP A 1 243 ? 19.580 -46.333 -33.778 1.00 64.27 243 TRP A CA 1
ATOM 1755 C C . TRP A 1 243 ? 20.930 -45.703 -33.460 1.00 64.27 243 TRP A C 1
ATOM 1756 O O . TRP A 1 243 ? 21.486 -44.952 -34.267 1.00 64.27 243 TRP A O 1
ATOM 1767 N N . ASN A 1 244 ? 21.471 -46.004 -32.283 1.00 67.08 244 ASN A N 1
ATOM 1768 C CA . ASN A 1 244 ? 22.780 -45.518 -31.860 1.00 67.08 244 ASN A CA 1
ATOM 1769 C C . ASN A 1 244 ? 23.540 -46.704 -31.287 1.00 67.08 244 ASN A C 1
ATOM 1770 O O . ASN A 1 244 ? 23.201 -47.197 -30.207 1.00 67.08 244 ASN A O 1
ATOM 1775 N N . LEU A 1 245 ? 24.563 -47.161 -32.003 1.00 67.19 245 LEU A N 1
ATOM 1776 C CA . LEU A 1 245 ? 25.305 -48.364 -31.642 1.00 67.19 245 LEU A CA 1
ATOM 1777 C C . LEU A 1 245 ? 26.637 -47.961 -31.025 1.00 67.19 245 LEU A C 1
ATOM 1778 O O . LEU A 1 245 ? 27.501 -47.401 -31.708 1.00 67.19 245 LEU A O 1
ATOM 1783 N N . VAL A 1 246 ? 26.799 -48.249 -29.735 1.00 72.71 246 VAL A N 1
ATOM 1784 C CA . VAL A 1 246 ? 28.086 -48.063 -29.079 1.00 72.71 246 VAL A CA 1
ATOM 1785 C C . VAL A 1 246 ? 29.066 -49.097 -29.610 1.00 72.71 246 VAL A C 1
ATOM 1786 O O . VAL A 1 246 ? 28.729 -50.281 -29.741 1.00 72.71 246 VAL A O 1
ATOM 1790 N N . ASN A 1 247 ? 30.280 -48.655 -29.931 1.00 74.33 247 ASN A N 1
ATOM 1791 C CA . ASN A 1 247 ? 31.281 -49.557 -30.485 1.00 74.33 247 ASN A CA 1
ATOM 1792 C C . ASN A 1 247 ? 31.566 -50.698 -29.516 1.00 74.33 247 ASN A C 1
ATOM 1793 O O . ASN A 1 247 ? 31.808 -50.476 -28.327 1.00 74.33 247 ASN A O 1
ATOM 1798 N N . GLY A 1 248 ? 31.537 -51.924 -30.033 1.00 73.44 248 GLY A N 1
ATOM 1799 C CA . GLY A 1 248 ? 31.735 -53.104 -29.223 1.00 73.44 248 GLY A CA 1
ATOM 1800 C C . GLY A 1 248 ? 30.482 -53.686 -28.604 1.00 73.44 248 GLY A C 1
ATOM 1801 O O . GLY A 1 248 ? 30.562 -54.743 -27.965 1.00 73.44 248 GLY A O 1
ATOM 1802 N N . GLU A 1 249 ? 29.332 -53.039 -28.769 1.00 71.54 249 GLU A N 1
ATOM 1803 C CA . GLU A 1 249 ? 28.078 -53.508 -28.196 1.00 71.54 249 GLU A CA 1
ATOM 1804 C C . GLU A 1 249 ? 27.208 -54.138 -29.276 1.00 71.54 249 GLU A C 1
ATOM 1805 O O . GLU A 1 249 ? 27.092 -53.607 -30.384 1.00 71.54 249 GLU A O 1
ATOM 1811 N N . HIS A 1 250 ? 26.599 -55.279 -28.943 1.00 68.42 250 HIS A N 1
ATOM 1812 C CA . HIS A 1 250 ? 25.764 -55.982 -29.911 1.00 68.42 250 HIS A CA 1
ATOM 1813 C C . HIS A 1 250 ? 24.474 -55.221 -30.197 1.00 68.42 250 HIS A C 1
ATOM 1814 O O . HIS A 1 250 ? 23.977 -55.237 -31.328 1.00 68.42 250 HIS A O 1
ATOM 1821 N N . TYR A 1 251 ? 23.919 -54.554 -29.191 1.00 64.93 251 TYR A N 1
ATOM 1822 C CA . TYR A 1 251 ? 22.625 -53.897 -29.301 1.00 64.93 251 TYR A CA 1
ATOM 1823 C C . TYR A 1 251 ? 22.792 -52.384 -29.253 1.00 64.93 251 TYR A C 1
ATOM 1824 O O . TYR A 1 251 ? 23.621 -51.864 -28.500 1.00 64.93 251 TYR A O 1
ATOM 1833 N N . GLY A 1 252 ? 21.998 -51.684 -30.061 1.00 63.95 252 GLY A N 1
ATOM 1834 C CA . GLY A 1 252 ? 22.054 -50.240 -30.123 1.00 63.95 252 GLY A CA 1
ATOM 1835 C C . GLY A 1 252 ? 21.283 -49.570 -29.000 1.00 63.95 252 GLY A C 1
ATOM 1836 O O . GLY A 1 252 ? 20.640 -50.207 -28.168 1.00 63.95 252 GLY A O 1
ATOM 1837 N N . ARG A 1 253 ? 21.357 -48.241 -28.990 1.00 65.49 253 ARG A N 1
ATOM 1838 C CA . ARG A 1 253 ? 20.713 -47.417 -27.978 1.00 65.49 253 ARG A CA 1
ATOM 1839 C C . ARG A 1 253 ? 19.629 -46.567 -28.624 1.00 65.49 253 ARG A C 1
ATOM 1840 O O . ARG A 1 253 ? 19.803 -46.064 -29.738 1.00 65.49 253 ARG A O 1
ATOM 1848 N N . GLY A 1 254 ? 18.510 -46.405 -27.918 1.00 64.01 254 GLY A N 1
ATOM 1849 C CA . GLY A 1 254 ? 17.396 -45.648 -28.446 1.00 64.01 254 GLY A CA 1
ATOM 1850 C C . GLY A 1 254 ? 17.541 -44.150 -28.253 1.00 64.01 254 GLY A C 1
ATOM 1851 O O . GLY A 1 254 ? 18.495 -43.653 -27.657 1.00 64.01 254 GLY A O 1
ATOM 1852 N N . LEU A 1 255 ? 16.559 -43.421 -28.786 1.00 62.64 255 LEU A N 1
ATOM 1853 C CA . LEU A 1 255 ? 16.553 -41.967 -28.674 1.00 62.64 255 LEU A CA 1
ATOM 1854 C C . LEU A 1 255 ? 16.247 -41.503 -27.257 1.00 62.64 255 LEU A C 1
ATOM 1855 O O . LEU A 1 255 ? 16.936 -40.618 -26.736 1.00 62.64 255 LEU A O 1
ATOM 1860 N N . VAL A 1 256 ? 15.224 -42.080 -26.625 1.00 63.01 256 VAL A N 1
ATOM 1861 C CA . VAL A 1 256 ? 14.762 -41.587 -25.331 1.00 63.01 256 VAL A CA 1
ATOM 1862 C C . VAL A 1 256 ? 15.782 -41.868 -24.237 1.00 63.01 256 VAL A C 1
ATOM 1863 O O . VAL A 1 256 ? 15.731 -41.259 -23.162 1.00 63.01 256 VAL A O 1
ATOM 1867 N N . GLU A 1 257 ? 16.711 -42.796 -24.478 1.00 65.75 257 GLU A N 1
ATOM 1868 C CA . GLU A 1 257 ? 17.765 -43.050 -23.502 1.00 65.75 257 GLU A CA 1
ATOM 1869 C C . GLU A 1 257 ? 18.631 -41.816 -23.282 1.00 65.75 257 GLU A C 1
ATOM 1870 O O . GLU A 1 257 ? 19.183 -41.632 -22.192 1.00 65.75 257 GLU A O 1
ATOM 1876 N N . ASP A 1 258 ? 18.756 -40.962 -24.300 1.00 64.62 258 ASP A N 1
ATOM 1877 C CA . ASP A 1 258 ? 19.543 -39.742 -24.152 1.00 64.62 258 ASP A CA 1
ATOM 1878 C C . ASP A 1 258 ? 18.922 -38.804 -23.125 1.00 64.62 258 ASP A C 1
ATOM 1879 O O . ASP A 1 258 ? 19.639 -38.107 -22.397 1.00 64.62 258 ASP A O 1
ATOM 1884 N N . TYR A 1 259 ? 17.595 -38.772 -23.050 1.00 60.62 259 TYR A N 1
ATOM 1885 C CA . TYR A 1 259 ? 16.870 -37.881 -22.155 1.00 60.62 259 TYR A CA 1
ATOM 1886 C C . TYR A 1 259 ? 16.095 -38.671 -21.108 1.00 60.62 259 TYR A C 1
ATOM 1887 O O . TYR A 1 259 ? 14.953 -38.350 -20.778 1.00 60.62 259 TYR A O 1
ATOM 1896 N N . ALA A 1 260 ? 16.717 -39.728 -20.578 1.00 58.86 260 ALA A N 1
ATOM 1897 C CA . ALA A 1 260 ? 16.057 -40.545 -19.565 1.00 58.86 260 ALA A CA 1
ATOM 1898 C C . ALA A 1 260 ? 15.818 -39.759 -18.282 1.00 58.86 260 ALA A C 1
ATOM 1899 O O . ALA A 1 260 ? 14.741 -39.849 -17.680 1.00 58.86 260 ALA A O 1
ATOM 1901 N N . GLY A 1 261 ? 16.814 -38.986 -17.845 1.00 57.82 261 GLY A N 1
ATOM 1902 C CA . GLY A 1 261 ? 16.668 -38.237 -16.608 1.00 57.82 261 GLY A CA 1
ATOM 1903 C C . GLY A 1 261 ? 15.571 -37.193 -16.680 1.00 57.82 261 GLY A C 1
ATOM 1904 O O . GLY A 1 261 ? 14.814 -37.007 -15.725 1.00 57.82 261 GLY A O 1
ATOM 1905 N N . ASP A 1 262 ? 15.476 -36.496 -17.813 1.00 59.22 262 ASP A N 1
ATOM 1906 C CA . ASP A 1 262 ? 14.415 -35.509 -17.985 1.00 59.22 262 ASP A CA 1
ATOM 1907 C C . ASP A 1 262 ? 13.043 -36.169 -17.950 1.00 59.22 262 ASP A C 1
ATOM 1908 O O . ASP A 1 262 ? 12.106 -35.638 -17.344 1.00 59.22 262 ASP A O 1
ATOM 1913 N N . PHE A 1 263 ? 12.909 -37.333 -18.590 1.00 56.73 263 PHE A N 1
ATOM 1914 C CA . PHE A 1 263 ? 11.641 -38.053 -18.553 1.00 56.73 263 PHE A CA 1
ATOM 1915 C C . PHE A 1 263 ? 11.293 -38.484 -17.134 1.00 56.73 263 PHE A C 1
ATOM 1916 O O . PHE A 1 263 ? 10.131 -38.403 -16.722 1.00 56.73 263 PHE A O 1
ATOM 1924 N N . ALA A 1 264 ? 12.285 -38.953 -16.372 1.00 56.07 264 ALA A N 1
ATOM 1925 C CA . ALA A 1 264 ? 12.026 -39.356 -14.992 1.00 56.07 264 ALA A CA 1
ATOM 1926 C C . ALA A 1 264 ? 11.597 -38.169 -14.137 1.00 56.07 264 ALA A C 1
ATOM 1927 O O . ALA A 1 264 ? 10.667 -38.279 -13.326 1.00 56.07 264 ALA A O 1
ATOM 1929 N N . ARG A 1 265 ? 12.269 -37.027 -14.301 1.00 56.32 265 ARG A N 1
ATOM 1930 C CA . ARG A 1 265 ? 11.877 -35.830 -13.566 1.00 56.32 265 ARG A CA 1
ATOM 1931 C C . ARG A 1 265 ? 10.467 -35.398 -13.941 1.00 56.32 265 ARG A C 1
ATOM 1932 O O . ARG A 1 265 ? 9.677 -35.009 -13.074 1.00 56.32 265 ARG A O 1
ATOM 1940 N N . LEU A 1 266 ? 10.133 -35.466 -15.231 1.00 57.12 266 LEU A N 1
ATOM 1941 C CA . LEU A 1 266 ? 8.787 -35.120 -15.670 1.00 57.12 266 LEU A CA 1
ATOM 1942 C C . LEU A 1 266 ? 7.753 -36.060 -15.065 1.00 57.12 266 LEU A C 1
ATOM 1943 O O . LEU A 1 266 ? 6.675 -35.621 -14.653 1.00 57.12 266 LEU A O 1
ATOM 1948 N N . SER A 1 267 ? 8.064 -37.357 -15.003 1.00 57.28 267 SER A N 1
ATOM 1949 C CA . SER A 1 267 ? 7.136 -38.314 -14.406 1.00 57.28 267 SER A CA 1
ATOM 1950 C C . SER A 1 267 ? 6.918 -38.029 -12.925 1.00 57.28 267 SER A C 1
ATOM 1951 O O . SER A 1 267 ? 5.780 -38.059 -12.438 1.00 57.28 267 SER A O 1
ATOM 1954 N N . VAL A 1 268 ? 7.999 -37.753 -12.192 1.00 55.43 268 VAL A N 1
ATOM 1955 C CA . VAL A 1 268 ? 7.871 -37.456 -10.767 1.00 55.43 268 VAL A CA 1
ATOM 1956 C C . VAL A 1 268 ? 7.054 -36.188 -10.557 1.00 55.43 268 VAL A C 1
ATOM 1957 O O . VAL A 1 268 ? 6.163 -36.135 -9.695 1.00 55.43 268 VAL A O 1
ATOM 1961 N N . LEU A 1 269 ? 7.339 -35.148 -11.344 1.00 55.25 269 LEU A N 1
ATOM 1962 C CA . LEU A 1 269 ? 6.595 -33.900 -11.221 1.00 55.25 269 LEU A CA 1
ATOM 1963 C C . LEU A 1 269 ? 5.126 -34.097 -11.565 1.00 55.25 269 LEU A C 1
ATOM 1964 O O . LEU A 1 269 ? 4.249 -33.508 -10.925 1.00 55.25 269 LEU A O 1
ATOM 1969 N N . SER A 1 270 ? 4.834 -34.918 -12.576 1.00 55.45 270 SER A N 1
ATOM 1970 C CA . SER A 1 270 ? 3.448 -35.172 -12.950 1.00 55.45 270 SER A CA 1
ATOM 1971 C C . SER A 1 270 ? 2.709 -35.933 -11.856 1.00 55.45 270 SER A C 1
ATOM 1972 O O . SER A 1 270 ? 1.538 -35.651 -11.581 1.00 55.45 270 SER A O 1
ATOM 1975 N N . GLN A 1 271 ? 3.373 -36.905 -11.226 1.00 56.15 271 GLN A N 1
ATOM 1976 C CA . GLN A 1 271 ? 2.746 -37.611 -10.112 1.00 56.15 271 GLN A CA 1
ATOM 1977 C C . GLN A 1 271 ? 2.466 -36.664 -8.950 1.00 56.15 271 GLN A C 1
ATOM 1978 O O . GLN A 1 271 ? 1.391 -36.715 -8.335 1.00 56.15 271 GLN A O 1
ATOM 1984 N N . ALA A 1 272 ? 3.424 -35.787 -8.637 1.00 55.54 272 ALA A N 1
ATOM 1985 C CA . ALA A 1 272 ? 3.206 -34.810 -7.575 1.00 55.54 272 ALA A CA 1
ATOM 1986 C C . ALA A 1 272 ? 2.063 -33.864 -7.923 1.00 55.54 272 ALA A C 1
ATOM 1987 O O . ALA A 1 272 ? 1.263 -33.496 -7.055 1.00 55.54 272 ALA A O 1
ATOM 1989 N N . LEU A 1 273 ? 1.978 -33.453 -9.189 1.00 54.89 273 LEU A N 1
ATOM 1990 C CA . LEU A 1 273 ? 0.883 -32.595 -9.625 1.00 54.89 273 LEU A CA 1
ATOM 1991 C C . LEU A 1 273 ? -0.456 -33.302 -9.490 1.00 54.89 273 LEU A C 1
ATOM 1992 O O . LEU A 1 273 ? -1.450 -32.692 -9.085 1.00 54.89 273 LEU A O 1
ATOM 1997 N N . THR A 1 274 ? -0.505 -34.589 -9.836 1.00 54.78 274 THR A N 1
ATOM 1998 C CA . THR A 1 274 ? -1.736 -35.353 -9.665 1.00 54.78 274 THR A CA 1
ATOM 1999 C C . THR A 1 274 ? -2.142 -35.413 -8.198 1.00 54.78 274 THR A C 1
ATOM 2000 O O . THR A 1 274 ? -3.318 -35.227 -7.862 1.00 54.78 274 THR A O 1
ATOM 2004 N N . LEU A 1 275 ? -1.176 -35.657 -7.309 1.00 54.79 275 LEU A N 1
ATOM 2005 C CA . LEU A 1 275 ? -1.484 -35.690 -5.882 1.00 54.79 275 LEU A CA 1
ATOM 2006 C C . LEU A 1 275 ? -1.989 -34.336 -5.393 1.00 54.79 275 LEU A C 1
ATOM 2007 O O . LEU A 1 275 ? -2.936 -34.266 -4.600 1.00 54.79 275 LEU A O 1
ATOM 2012 N N . TYR A 1 276 ? -1.368 -33.250 -5.855 1.00 56.20 276 TYR A N 1
ATOM 2013 C CA . TYR A 1 276 ? -1.799 -31.921 -5.434 1.00 56.20 276 TYR A CA 1
ATOM 2014 C C . TYR A 1 276 ? -3.190 -31.592 -5.963 1.00 56.20 276 TYR A C 1
ATOM 2015 O O . TYR A 1 276 ? -3.985 -30.947 -5.273 1.00 56.20 276 TYR A O 1
ATOM 2024 N N . GLU A 1 277 ? -3.502 -32.020 -7.188 1.00 56.73 277 GLU A N 1
ATOM 2025 C CA . GLU A 1 277 ? -4.847 -31.821 -7.718 1.00 56.73 277 GLU A CA 1
ATOM 2026 C C . GLU A 1 277 ? -5.876 -32.614 -6.923 1.00 56.73 277 GLU A C 1
ATOM 2027 O O . GLU A 1 277 ? -6.982 -32.125 -6.668 1.00 56.73 277 GLU A O 1
ATOM 2033 N N . VAL A 1 278 ? -5.530 -33.842 -6.526 1.00 55.05 278 VAL A N 1
ATOM 2034 C CA . VAL A 1 278 ? -6.424 -34.621 -5.673 1.00 55.05 278 VAL A CA 1
ATOM 2035 C C . VAL A 1 278 ? -6.650 -33.907 -4.346 1.00 55.05 278 VAL A C 1
ATOM 2036 O O . VAL A 1 278 ? -7.779 -33.837 -3.845 1.00 55.05 278 VAL A O 1
ATOM 2040 N N . GLU A 1 279 ? -5.581 -33.366 -3.758 1.00 55.97 279 GLU A N 1
ATOM 2041 C CA . GLU A 1 279 ? -5.718 -32.636 -2.500 1.00 55.97 279 GLU A CA 1
ATOM 2042 C C . GLU A 1 279 ? -6.593 -31.400 -2.667 1.00 55.97 279 GLU A C 1
ATOM 2043 O O . GLU A 1 279 ? -7.412 -31.089 -1.795 1.00 55.97 279 GLU A O 1
ATOM 2045 N N . ALA A 1 280 ? -6.430 -30.678 -3.778 1.00 55.14 280 ALA A N 1
ATOM 2046 C CA . ALA A 1 280 ? -7.218 -29.472 -4.008 1.00 55.14 280 ALA A CA 1
ATOM 2047 C C . ALA A 1 280 ? -8.685 -29.792 -4.258 1.00 55.14 280 ALA A C 1
ATOM 2048 O O . ALA A 1 280 ? -9.561 -29.020 -3.853 1.00 55.14 280 ALA A O 1
ATOM 2050 N N . ALA A 1 281 ? -8.976 -30.913 -4.922 1.00 53.61 281 ALA A N 1
ATOM 2051 C CA . ALA A 1 281 ? -10.361 -31.275 -5.201 1.00 53.61 281 ALA A CA 1
ATOM 2052 C C . ALA A 1 281 ? -11.139 -31.627 -3.940 1.00 53.61 281 ALA A C 1
ATOM 2053 O O . ALA A 1 281 ? -12.371 -31.694 -3.988 1.00 53.61 281 ALA A O 1
ATOM 2055 N N . ARG A 1 282 ? -10.454 -31.862 -2.823 1.00 52.37 282 ARG A N 1
ATOM 2056 C CA . ARG A 1 282 ? -11.136 -32.187 -1.578 1.00 52.37 282 ARG A CA 1
ATOM 2057 C C . ARG A 1 282 ? -11.948 -30.995 -1.087 1.00 52.37 282 ARG A C 1
ATOM 2058 O O . ARG A 1 282 ? -11.444 -29.870 -1.022 1.00 52.37 282 ARG A O 1
ATOM 2066 N N . LEU A 1 283 ? -13.209 -31.245 -0.740 1.00 50.70 283 LEU A N 1
ATOM 2067 C CA . LEU A 1 283 ? -14.104 -30.206 -0.251 1.00 50.70 283 LEU A CA 1
ATOM 2068 C C . LEU A 1 283 ? -14.788 -30.673 1.023 1.00 50.70 283 LEU A C 1
ATOM 2069 O O . LEU A 1 283 ? -15.398 -31.747 1.045 1.00 50.70 283 LEU A O 1
ATOM 2074 N N . TYR A 1 284 ? -14.692 -29.864 2.074 1.00 47.49 284 TYR A N 1
ATOM 2075 C CA . TYR A 1 284 ? -15.420 -30.116 3.308 1.00 47.49 284 TYR A CA 1
ATOM 2076 C C . TYR A 1 284 ? -15.517 -28.814 4.086 1.00 47.49 284 TYR A C 1
ATOM 2077 O O . TYR A 1 284 ? -14.648 -27.946 3.977 1.00 47.49 284 TYR A O 1
ATOM 2086 N N . ASN A 1 285 ? -16.584 -28.688 4.867 1.00 43.45 285 ASN A N 1
ATOM 2087 C CA . ASN A 1 285 ? -16.855 -27.482 5.636 1.00 43.45 285 ASN A CA 1
ATOM 2088 C C . ASN A 1 285 ? -16.532 -27.729 7.102 1.00 43.45 285 ASN A C 1
ATOM 2089 O O . ASN A 1 285 ? -17.025 -28.692 7.698 1.00 43.45 285 ASN A O 1
ATOM 2094 N N . ALA A 1 286 ? -15.708 -26.860 7.677 1.00 42.24 286 ALA A N 1
ATOM 2095 C CA . ALA A 1 286 ? -15.353 -26.947 9.083 1.00 42.24 286 ALA A CA 1
ATOM 2096 C C . ALA A 1 286 ? -16.326 -26.127 9.918 1.00 42.24 286 ALA A C 1
ATOM 2097 O O . ALA A 1 286 ? -16.665 -24.995 9.563 1.00 42.24 286 ALA A O 1
ATOM 2099 N N . VAL A 1 287 ? -16.775 -26.706 11.028 1.00 43.14 287 VAL A N 1
ATOM 2100 C CA . VAL A 1 287 ? -17.754 -26.081 11.909 1.00 43.14 287 VAL A CA 1
ATOM 2101 C C . VAL A 1 287 ? -17.082 -25.795 13.243 1.00 43.14 287 VAL A C 1
ATOM 2102 O O . VAL A 1 287 ? -16.514 -26.700 13.867 1.00 43.14 287 VAL A O 1
ATOM 2106 N N . SER A 1 288 ? -17.148 -24.542 13.681 1.00 44.81 288 SER A N 1
ATOM 2107 C CA . SER A 1 288 ? -16.605 -24.128 14.967 1.00 44.81 288 SER A CA 1
ATOM 2108 C C . SER A 1 288 ? -17.739 -24.066 15.981 1.00 44.81 288 SER A C 1
ATOM 2109 O O . SER A 1 288 ? -18.714 -23.335 15.784 1.00 44.81 288 SER A O 1
ATOM 2111 N N . ALA A 1 289 ? -17.609 -24.839 17.062 1.00 46.32 289 ALA A N 1
ATOM 2112 C CA . ALA A 1 289 ? -18.656 -24.869 18.076 1.00 46.32 289 ALA A CA 1
ATOM 2113 C C . ALA A 1 289 ? -18.756 -23.548 18.826 1.00 46.32 289 ALA A C 1
ATOM 2114 O O . ALA A 1 289 ? -19.855 -23.143 19.220 1.00 46.32 289 ALA A O 1
ATOM 2116 N N . GLY A 1 290 ? -17.629 -22.865 19.033 1.00 48.67 290 GLY A N 1
ATOM 2117 C CA . GLY A 1 290 ? -17.643 -21.610 19.763 1.00 48.67 290 GLY A CA 1
ATOM 2118 C C . GLY A 1 290 ? -18.278 -20.462 19.009 1.00 48.67 290 GLY A C 1
ATOM 2119 O O . GLY A 1 290 ? -18.685 -19.476 19.632 1.00 48.67 290 GLY A O 1
ATOM 2120 N N . ALA A 1 291 ? -18.367 -20.565 17.682 1.00 47.90 291 ALA A N 1
ATOM 2121 C CA . ALA A 1 291 ? -18.980 -19.500 16.895 1.00 47.90 291 ALA A CA 1
ATOM 2122 C C . ALA A 1 291 ? -20.461 -19.355 17.216 1.00 47.90 291 ALA A C 1
ATOM 2123 O O . ALA A 1 291 ? -20.985 -18.236 17.264 1.00 47.90 291 ALA A O 1
ATOM 2125 N N . GLY A 1 292 ? -21.153 -20.468 17.434 1.00 46.88 292 GLY A N 1
ATOM 2126 C CA . GLY A 1 292 ? -22.568 -20.440 17.732 1.00 46.88 292 GLY A CA 1
ATOM 2127 C C . GLY A 1 292 ? -23.481 -20.547 16.534 1.00 46.88 292 GLY A C 1
ATOM 2128 O O . GLY A 1 292 ? -24.690 -20.330 16.677 1.00 46.88 292 GLY A O 1
ATOM 2129 N N . ILE A 1 293 ? -22.944 -20.873 15.357 1.00 45.92 293 ILE A N 1
ATOM 2130 C CA . ILE A 1 293 ? -23.771 -20.989 14.164 1.00 45.92 293 ILE A CA 1
ATOM 2131 C C . ILE A 1 293 ? -24.741 -22.151 14.317 1.00 45.92 293 ILE A C 1
ATOM 2132 O O . ILE A 1 293 ? -24.379 -23.235 14.792 1.00 45.92 293 ILE A O 1
ATOM 2137 N N . ASP A 1 294 ? -25.992 -21.921 13.924 1.00 47.93 294 ASP A N 1
ATOM 2138 C CA . ASP A 1 294 ? -27.006 -22.966 13.956 1.00 47.93 294 ASP A CA 1
ATOM 2139 C C . ASP A 1 294 ? -26.770 -23.949 12.818 1.00 47.93 294 ASP A C 1
ATOM 2140 O O . ASP A 1 294 ? -27.309 -23.777 11.721 1.00 47.93 294 ASP A O 1
ATOM 2145 N N . VAL A 1 295 ? -25.964 -24.982 13.074 1.00 46.80 295 VAL A N 1
ATOM 2146 C CA . VAL A 1 295 ? -25.578 -25.908 12.012 1.00 46.80 295 VAL A CA 1
ATOM 2147 C C . VAL A 1 295 ? -26.789 -26.680 11.501 1.00 46.80 295 VAL A C 1
ATOM 2148 O O . VAL A 1 295 ? -26.897 -26.965 10.301 1.00 46.80 295 VAL A O 1
ATOM 2152 N N . ASP A 1 296 ? -27.727 -27.012 12.393 1.00 49.13 296 ASP A N 1
ATOM 2153 C CA . ASP A 1 296 ? -28.890 -27.795 11.991 1.00 49.13 296 ASP A CA 1
ATOM 2154 C C . ASP A 1 296 ? -29.753 -27.046 10.983 1.00 49.13 296 ASP A C 1
ATOM 2155 O O . ASP A 1 296 ? -30.417 -27.674 10.149 1.00 49.13 296 ASP A O 1
ATOM 2160 N N . ALA A 1 297 ? -29.764 -25.717 11.044 1.00 46.23 297 ALA A N 1
ATOM 2161 C CA . ALA A 1 297 ? -30.493 -24.911 10.075 1.00 46.23 297 ALA A CA 1
ATOM 2162 C C . ALA A 1 297 ? -29.608 -24.369 8.965 1.00 46.23 297 ALA A C 1
ATOM 2163 O O . ALA A 1 297 ? -30.108 -24.087 7.873 1.00 46.23 297 ALA A O 1
ATOM 2165 N N . ALA A 1 298 ? -28.306 -24.216 9.218 1.00 44.43 298 ALA A N 1
ATOM 2166 C CA . ALA A 1 298 ? -27.404 -23.743 8.177 1.00 44.43 298 ALA A CA 1
ATOM 2167 C C . ALA A 1 298 ? -27.108 -24.827 7.151 1.00 44.43 298 ALA A C 1
ATOM 2168 O O . ALA A 1 298 ? -26.771 -24.515 6.004 1.00 44.43 298 ALA A O 1
ATOM 2170 N N . GLN A 1 299 ? -27.223 -26.100 7.539 1.00 46.67 299 GLN A N 1
ATOM 2171 C CA . GLN A 1 299 ? -26.936 -27.182 6.602 1.00 46.67 299 GLN A CA 1
ATOM 2172 C C . GLN A 1 299 ? -27.936 -27.201 5.451 1.00 46.67 299 GLN A C 1
ATOM 2173 O O . GLN A 1 299 ? -27.563 -27.477 4.305 1.00 46.67 299 GLN A O 1
ATOM 2179 N N . ALA A 1 300 ? -29.209 -26.912 5.730 1.00 47.18 300 ALA A N 1
ATOM 2180 C CA . ALA A 1 300 ? -30.215 -26.926 4.674 1.00 47.18 300 ALA A CA 1
ATOM 2181 C C . ALA A 1 300 ? -30.062 -25.718 3.758 1.00 47.18 300 ALA A C 1
ATOM 2182 O O . ALA A 1 300 ? -29.739 -25.862 2.574 1.00 47.18 300 ALA A O 1
ATOM 2184 N N . ALA A 1 301 ? -30.261 -24.514 4.306 1.00 47.16 301 ALA A N 1
ATOM 2185 C CA . ALA A 1 301 ? -30.087 -23.248 3.597 1.00 47.16 301 ALA A CA 1
ATOM 2186 C C . ALA A 1 301 ? -30.618 -23.284 2.169 1.00 47.16 301 ALA A C 1
ATOM 2187 O O . ALA A 1 301 ? -31.833 -23.261 1.948 1.00 47.16 301 ALA A O 1
ATOM 2189 N N . GLU A 1 302 ? -29.700 -23.318 1.199 1.00 47.94 302 GLU A N 1
ATOM 2190 C CA . GLU A 1 302 ? -30.013 -23.427 -0.223 1.00 47.94 302 GLU A CA 1
ATOM 2191 C C . GLU A 1 302 ? -30.792 -22.221 -0.733 1.00 47.94 302 GLU A C 1
ATOM 2192 O O . GLU A 1 302 ? -30.255 -21.407 -1.491 1.00 47.94 302 GLU A O 1
ATOM 2194 N N . THR A 1 303 ? -32.052 -22.093 -0.325 1.00 48.84 303 THR A N 1
ATOM 2195 C CA . THR A 1 303 ? -32.924 -21.040 -0.827 1.00 48.84 303 THR A CA 1
ATOM 2196 C C . THR A 1 303 ? -32.753 -19.716 -0.094 1.00 48.84 303 THR A C 1
ATOM 2197 O O . THR A 1 303 ? -33.565 -18.807 -0.294 1.00 48.84 303 THR A O 1
ATOM 2201 N N . GLY A 1 304 ? -31.728 -19.583 0.742 1.00 48.84 304 GLY A N 1
ATOM 2202 C CA . GLY A 1 304 ? -31.471 -18.333 1.427 1.00 48.84 304 GLY A CA 1
ATOM 2203 C C . GLY A 1 304 ? -32.365 -18.091 2.625 1.00 48.84 304 GLY A C 1
ATOM 2204 O O . GLY A 1 304 ? -33.134 -17.126 2.650 1.00 48.84 304 GLY A O 1
ATOM 2205 N N . ASP A 1 305 ? -32.272 -18.961 3.625 1.00 49.74 305 ASP A N 1
ATOM 2206 C CA . ASP A 1 305 ? -33.044 -18.813 4.847 1.00 49.74 305 ASP A CA 1
ATOM 2207 C C . ASP A 1 305 ? -32.314 -17.907 5.833 1.00 49.74 305 ASP A C 1
ATOM 2208 O O . ASP A 1 305 ? -31.174 -17.491 5.614 1.00 49.74 305 ASP A O 1
ATOM 2213 N N . TYR A 1 306 ? -32.990 -17.598 6.935 1.00 44.93 306 TYR A N 1
ATOM 2214 C CA . TYR A 1 306 ? -32.431 -16.769 7.999 1.00 44.93 306 TYR A CA 1
ATOM 2215 C C . TYR A 1 306 ? -31.965 -17.697 9.114 1.00 44.93 306 TYR A C 1
ATOM 2216 O O . TYR A 1 306 ? -32.776 -18.219 9.882 1.00 44.93 306 TYR A O 1
ATOM 2225 N N . VAL A 1 307 ? -30.654 -17.903 9.199 1.00 43.76 307 VAL A N 1
ATOM 2226 C CA . VAL A 1 307 ? -30.054 -18.805 10.174 1.00 43.76 307 VAL A CA 1
ATOM 2227 C C . VAL A 1 307 ? -29.398 -17.977 11.267 1.00 43.76 307 VAL A C 1
ATOM 2228 O O . VAL A 1 307 ? -28.596 -17.079 10.980 1.00 43.76 307 VAL A O 1
ATOM 2232 N N . GLN A 1 308 ? -29.735 -18.277 12.518 1.00 43.49 308 GLN A N 1
ATOM 2233 C CA . GLN A 1 308 ? -29.179 -17.536 13.641 1.00 43.49 308 GLN A CA 1
ATOM 2234 C C . GLN A 1 308 ? -27.728 -17.932 13.875 1.00 43.49 308 GLN A C 1
ATOM 2235 O O . GLN A 1 308 ? -27.385 -19.118 13.861 1.00 43.49 308 GLN A O 1
ATOM 2241 N N . THR A 1 309 ? -26.875 -16.934 14.091 1.00 45.69 309 THR A N 1
ATOM 2242 C CA . THR A 1 309 ? -25.485 -17.159 14.453 1.00 45.69 309 THR A CA 1
ATOM 2243 C C . THR A 1 309 ? -25.098 -16.186 15.556 1.00 45.69 309 THR A C 1
ATOM 2244 O O . THR A 1 309 ? -25.665 -15.095 15.668 1.00 45.69 309 THR A O 1
ATOM 2248 N N . SER A 1 310 ? -24.132 -16.592 16.375 1.00 46.68 310 SER A N 1
ATOM 2249 C CA . SER A 1 310 ? -23.655 -15.773 17.479 1.00 46.68 310 SER A CA 1
ATOM 2250 C C . SER A 1 310 ? -22.377 -15.018 17.140 1.00 46.68 310 SER A C 1
ATOM 2251 O O . SER A 1 310 ? -21.817 -14.344 18.010 1.00 46.68 310 SER A O 1
ATOM 2254 N N . ALA A 1 311 ? -21.906 -15.113 15.900 1.00 47.86 311 ALA A N 1
ATOM 2255 C CA . ALA A 1 311 ? -20.698 -14.417 15.493 1.00 47.86 311 ALA A CA 1
ATOM 2256 C C . ALA A 1 311 ? -20.973 -12.926 15.319 1.00 47.86 311 ALA A C 1
ATOM 2257 O O . ALA A 1 311 ? -22.120 -12.477 15.257 1.00 47.86 311 ALA A O 1
ATOM 2259 N N . ALA A 1 312 ? -19.894 -12.152 15.251 1.00 50.42 312 ALA A N 1
ATOM 2260 C CA . ALA A 1 312 ? -20.024 -10.720 15.037 1.00 50.42 312 ALA A CA 1
ATOM 2261 C C . ALA A 1 312 ? -20.582 -10.451 13.642 1.00 50.42 312 ALA A C 1
ATOM 2262 O O . ALA A 1 312 ? -20.252 -11.167 12.692 1.00 50.42 312 ALA A O 1
ATOM 2264 N N . PRO A 1 313 ? -21.439 -9.441 13.489 1.00 49.17 313 PRO A N 1
ATOM 2265 C CA . PRO A 1 313 ? -22.025 -9.165 12.171 1.00 49.17 313 PRO A CA 1
ATOM 2266 C C . PRO A 1 313 ? -20.959 -8.817 11.143 1.00 49.17 313 PRO A C 1
ATOM 2267 O O . PRO A 1 313 ? -19.972 -8.145 11.446 1.00 49.17 313 PRO A O 1
ATOM 2271 N N . GLY A 1 314 ? -21.173 -9.285 9.915 1.00 49.87 314 GLY A N 1
ATOM 2272 C CA . GLY A 1 314 ? -20.266 -9.029 8.819 1.00 49.87 314 GLY A CA 1
ATOM 2273 C C . GLY A 1 314 ? -19.118 -10.007 8.690 1.00 49.87 314 GLY A C 1
ATOM 2274 O O . GLY A 1 314 ? -18.379 -9.939 7.700 1.00 49.87 314 GLY A O 1
ATOM 2275 N N . THR A 1 315 ? -18.943 -10.910 9.649 1.00 48.69 315 THR A N 1
ATOM 2276 C CA . THR A 1 315 ? -17.868 -11.884 9.624 1.00 48.69 315 THR A CA 1
ATOM 2277 C C . THR A 1 315 ? -18.416 -13.252 9.223 1.00 48.69 315 THR A C 1
ATOM 2278 O O . THR A 1 315 ? -19.583 -13.397 8.850 1.00 48.69 315 THR A O 1
ATOM 2282 N N . ASN A 1 316 ? -17.565 -14.267 9.294 1.00 46.99 316 ASN A N 1
ATOM 2283 C CA . ASN A 1 316 ? -17.989 -15.622 8.965 1.00 46.99 316 ASN A CA 1
ATOM 2284 C C . ASN A 1 316 ? -18.966 -16.132 10.018 1.00 46.99 316 ASN A C 1
ATOM 2285 O O . ASN A 1 316 ? -18.717 -15.966 11.218 1.00 46.99 316 ASN A O 1
ATOM 2290 N N . PRO A 1 317 ? -20.086 -16.738 9.616 1.00 44.47 317 PRO A N 1
ATOM 2291 C CA . PRO A 1 317 ? -21.039 -17.251 10.614 1.00 44.47 317 PRO A CA 1
ATOM 2292 C C . PRO A 1 317 ? -20.454 -18.315 11.524 1.00 44.47 317 PRO A C 1
ATOM 2293 O O . PRO A 1 317 ? -20.834 -18.391 12.698 1.00 44.47 317 PRO A O 1
ATOM 2297 N N . GLY A 1 318 ? -19.540 -19.140 11.020 1.00 43.50 318 GLY A N 1
ATOM 2298 C CA . GLY A 1 318 ? -18.977 -20.219 11.804 1.00 43.50 318 GLY A CA 1
ATOM 2299 C C . GLY A 1 318 ? -18.758 -21.471 10.983 1.00 43.50 318 GLY A C 1
ATOM 2300 O O . GLY A 1 318 ? -18.047 -22.387 11.404 1.00 43.50 318 GLY A O 1
ATOM 2301 N N . ILE A 1 319 ? -19.377 -21.522 9.807 1.00 42.58 319 ILE A N 1
ATOM 2302 C CA . ILE A 1 319 ? -19.196 -22.610 8.855 1.00 42.58 319 ILE A CA 1
ATOM 2303 C C . ILE A 1 319 ? -18.575 -22.017 7.601 1.00 42.58 319 ILE A C 1
ATOM 2304 O O . ILE A 1 319 ? -19.122 -21.069 7.023 1.00 42.58 319 ILE A O 1
ATOM 2309 N N . TRP A 1 320 ? -17.438 -22.564 7.184 1.00 43.95 320 TRP A N 1
ATOM 2310 C CA . TRP A 1 320 ? -16.729 -22.034 6.030 1.00 43.95 320 TRP A CA 1
ATOM 2311 C C . TRP A 1 320 ? -16.030 -23.167 5.298 1.00 43.95 320 TRP A C 1
ATOM 2312 O O . TRP A 1 320 ? -15.530 -24.106 5.924 1.00 43.95 320 TRP A O 1
ATOM 2323 N N . ALA A 1 321 ? -16.007 -23.074 3.971 1.00 46.96 321 ALA A N 1
ATOM 2324 C CA . ALA A 1 321 ? -15.261 -24.033 3.170 1.00 46.96 321 ALA A CA 1
ATOM 2325 C C . ALA A 1 321 ? -13.779 -23.942 3.502 1.00 46.96 321 ALA A C 1
ATOM 2326 O O . ALA A 1 321 ? -13.215 -22.848 3.581 1.00 46.96 321 ALA A O 1
ATOM 2328 N N . VAL A 1 322 ? -13.151 -25.098 3.699 1.00 50.52 322 VAL A N 1
ATOM 2329 C CA . VAL A 1 322 ? -11.758 -25.128 4.129 1.00 50.52 322 VAL A CA 1
ATOM 2330 C C . VAL A 1 322 ? -10.869 -24.692 2.972 1.00 50.52 322 VAL A C 1
ATOM 2331 O O . VAL A 1 322 ? -10.866 -25.314 1.903 1.00 50.52 322 VAL A O 1
ATOM 2335 N N . GLU A 1 323 ? -10.110 -23.620 3.184 1.00 58.16 323 GLU A N 1
ATOM 2336 C CA . GLU A 1 323 ? -9.177 -23.113 2.181 1.00 58.16 323 GLU A CA 1
ATOM 2337 C C . GLU A 1 323 ? -7.911 -23.955 2.252 1.00 58.16 323 GLU A C 1
ATOM 2338 O O . GLU A 1 323 ? -6.983 -23.665 3.006 1.00 58.16 323 GLU A O 1
ATOM 2340 N N . ASN A 1 324 ? -7.884 -25.023 1.458 1.00 64.66 324 ASN A N 1
ATOM 2341 C CA . ASN A 1 324 ? -6.745 -25.927 1.461 1.00 64.66 324 ASN A CA 1
ATOM 2342 C C . ASN A 1 324 ? -5.499 -25.219 0.946 1.00 64.66 324 ASN A C 1
ATOM 2343 O O . ASN A 1 324 ? -5.569 -24.365 0.058 1.00 64.66 324 ASN A O 1
ATOM 2348 N N . GLY A 1 325 ? -4.349 -25.578 1.511 1.00 66.75 325 GLY A N 1
ATOM 2349 C CA . GLY A 1 325 ? -3.089 -24.972 1.144 1.00 66.75 325 GLY A CA 1
ATOM 2350 C C . GLY A 1 325 ? -2.468 -25.488 -0.131 1.00 66.75 325 GLY A C 1
ATOM 2351 O O . GLY A 1 325 ? -1.390 -25.028 -0.515 1.00 66.75 325 GLY A O 1
ATOM 2352 N N . SER A 1 326 ? -3.113 -26.435 -0.804 1.00 65.87 326 SER A N 1
ATOM 2353 C CA . SER A 1 326 ? -2.594 -27.004 -2.039 1.00 65.87 326 SER A CA 1
ATOM 2354 C C . SER A 1 326 ? -2.949 -26.181 -3.269 1.00 65.87 326 SER A C 1
ATOM 2355 O O . SER A 1 326 ? -2.552 -26.553 -4.377 1.00 65.87 326 SER A O 1
ATOM 2358 N N . ASP A 1 327 ? -3.693 -25.084 -3.107 1.00 67.93 327 ASP A N 1
ATOM 2359 C CA . ASP A 1 327 ? -4.006 -24.229 -4.248 1.00 67.93 327 ASP A CA 1
ATOM 2360 C C . ASP A 1 327 ? -2.734 -23.655 -4.860 1.00 67.93 327 ASP A C 1
ATOM 2361 O O . ASP A 1 327 ? -2.578 -23.622 -6.086 1.00 67.93 327 ASP A O 1
ATOM 2363 N N . ARG A 1 328 ? -1.813 -23.199 -4.018 1.00 70.73 328 ARG A N 1
ATOM 2364 C CA . ARG A 1 328 ? -0.494 -22.804 -4.479 1.00 70.73 328 ARG A CA 1
ATOM 2365 C C . ARG A 1 328 ? 0.360 -24.062 -4.649 1.00 70.73 328 ARG A C 1
ATOM 2366 O O . ARG A 1 328 ? -0.027 -25.160 -4.237 1.00 70.73 328 ARG A O 1
ATOM 2374 N N . LYS A 1 329 ? 1.520 -23.911 -5.288 1.00 66.16 329 LYS A N 1
ATOM 2375 C CA . LYS A 1 329 ? 2.455 -24.971 -5.661 1.00 66.16 329 LYS A CA 1
ATOM 2376 C C . LYS A 1 329 ? 1.918 -25.830 -6.798 1.00 66.16 329 LYS A C 1
ATOM 2377 O O . LYS A 1 329 ? 2.638 -26.707 -7.288 1.00 66.16 329 LYS A O 1
ATOM 2383 N N . ILE A 1 330 ? 0.685 -25.606 -7.243 1.00 64.50 330 ILE A N 1
ATOM 2384 C CA . ILE A 1 330 ? 0.224 -26.186 -8.498 1.00 64.50 330 ILE A CA 1
ATOM 2385 C C . ILE A 1 330 ? 0.726 -25.376 -9.683 1.00 64.50 330 ILE A C 1
ATOM 2386 O O . ILE A 1 330 ? 1.135 -25.940 -10.700 1.00 64.50 330 ILE A O 1
ATOM 2391 N N . MET A 1 331 ? 0.709 -24.047 -9.562 1.00 68.14 331 MET A N 1
ATOM 2392 C CA . MET A 1 331 ? 1.224 -23.201 -10.632 1.00 68.14 331 MET A CA 1
ATOM 2393 C C . MET A 1 331 ? 2.719 -23.412 -10.835 1.00 68.14 331 MET A C 1
ATOM 2394 O O . MET A 1 331 ? 3.191 -23.486 -11.973 1.00 68.14 331 MET A O 1
ATOM 2399 N N . SER A 1 332 ? 3.481 -23.511 -9.743 1.00 64.66 332 SER A N 1
ATOM 2400 C CA . SER A 1 332 ? 4.918 -23.740 -9.866 1.00 64.66 332 SER A CA 1
ATOM 2401 C C . SER A 1 332 ? 5.211 -25.103 -10.482 1.00 64.66 332 SER A C 1
ATOM 2402 O O . SER A 1 332 ? 6.094 -25.228 -11.341 1.00 64.66 332 SER A O 1
ATOM 2405 N N . LEU A 1 333 ? 4.485 -26.138 -10.050 1.00 61.32 333 LEU A N 1
ATOM 2406 C CA . LEU A 1 333 ? 4.672 -27.465 -10.625 1.00 61.32 333 LEU A CA 1
ATOM 2407 C C . LEU A 1 333 ? 4.330 -27.469 -12.107 1.00 61.32 333 LEU A C 1
ATOM 2408 O O . LEU A 1 333 ? 5.051 -28.063 -12.918 1.00 61.32 333 LEU A O 1
ATOM 2413 N N . GLN A 1 334 ? 3.235 -26.805 -12.481 1.00 61.94 334 GLN A N 1
ATOM 2414 C CA . GLN A 1 334 ? 2.855 -26.731 -13.886 1.00 61.94 334 GLN A CA 1
ATOM 2415 C C . GLN A 1 334 ? 3.894 -25.970 -14.699 1.00 61.94 334 GLN A C 1
ATOM 2416 O O . GLN A 1 334 ? 4.195 -26.351 -15.833 1.00 61.94 334 GLN A O 1
ATOM 2422 N N . SER A 1 335 ? 4.452 -24.895 -14.141 1.00 62.48 335 SER A N 1
ATOM 2423 C CA . SER A 1 335 ? 5.478 -24.140 -14.855 1.00 62.48 335 SER A CA 1
ATOM 2424 C C . SER A 1 335 ? 6.736 -24.972 -15.066 1.00 62.48 335 SER A C 1
ATOM 2425 O O . SER A 1 335 ? 7.326 -24.955 -16.154 1.00 62.48 335 SER A O 1
ATOM 2428 N N . GLU A 1 336 ? 7.168 -25.705 -14.036 1.00 61.91 336 GLU A N 1
ATOM 2429 C CA . GLU A 1 336 ? 8.347 -26.553 -14.188 1.00 61.91 336 GLU A CA 1
ATOM 2430 C C . GLU A 1 336 ? 8.094 -27.671 -15.193 1.00 61.91 336 GLU A C 1
ATOM 2431 O O . GLU A 1 336 ? 8.965 -27.995 -16.013 1.00 61.91 336 GLU A O 1
ATOM 2437 N N . ILE A 1 337 ? 6.902 -28.270 -15.149 1.00 59.49 337 ILE A N 1
ATOM 2438 C CA . ILE A 1 337 ? 6.545 -29.301 -16.119 1.00 59.49 337 ILE A CA 1
ATOM 2439 C C . ILE A 1 337 ? 6.533 -28.721 -17.526 1.00 59.49 337 ILE A C 1
ATOM 2440 O O . ILE A 1 337 ? 6.965 -29.370 -18.484 1.00 59.49 337 ILE A O 1
ATOM 2445 N N . SER A 1 338 ? 6.043 -27.489 -17.672 1.00 61.59 338 SER A N 1
ATOM 2446 C CA . SER A 1 338 ? 6.032 -26.838 -18.976 1.00 61.59 338 SER A CA 1
ATOM 2447 C C . SER A 1 338 ? 7.447 -26.599 -19.485 1.00 61.59 338 SER A C 1
ATOM 2448 O O . SER A 1 338 ? 7.721 -26.778 -20.675 1.00 61.59 338 SER A O 1
ATOM 2451 N N . MET A 1 339 ? 8.356 -26.182 -18.601 1.00 62.93 339 MET A N 1
ATOM 2452 C CA . MET A 1 339 ? 9.746 -25.995 -19.012 1.00 62.93 339 MET A CA 1
ATOM 2453 C C . MET A 1 339 ? 10.369 -27.310 -19.465 1.00 62.93 339 MET A C 1
ATOM 2454 O O . MET A 1 339 ? 11.050 -27.366 -20.500 1.00 62.93 339 MET A O 1
ATOM 2459 N N . ILE A 1 340 ? 10.138 -28.384 -18.706 1.00 59.93 340 ILE A N 1
ATOM 2460 C CA . ILE A 1 340 ? 10.682 -29.689 -19.076 1.00 59.93 340 ILE A CA 1
ATOM 2461 C C . ILE A 1 340 ? 10.107 -30.143 -20.413 1.00 59.93 340 ILE A C 1
ATOM 2462 O O . ILE A 1 340 ? 10.825 -30.658 -21.279 1.00 59.93 340 ILE A O 1
ATOM 2467 N N . GLU A 1 341 ? 8.799 -29.956 -20.599 1.00 59.82 341 GLU A N 1
ATOM 2468 C CA . GLU A 1 341 ? 8.157 -30.357 -21.846 1.00 59.82 341 GLU A CA 1
ATOM 2469 C C . GLU A 1 341 ? 8.672 -29.539 -23.021 1.00 59.82 341 GLU A C 1
ATOM 2470 O O . GLU A 1 341 ? 8.829 -30.065 -24.125 1.00 59.82 341 GLU A O 1
ATOM 2472 N N . GLN A 1 342 ? 8.927 -28.246 -22.809 1.00 62.11 342 GLN A N 1
ATOM 2473 C CA . GLN A 1 342 ? 9.486 -27.420 -23.872 1.00 62.11 342 GLN A CA 1
ATOM 2474 C C . GLN A 1 342 ? 10.878 -27.898 -24.261 1.00 62.11 342 GLN A C 1
ATOM 2475 O O . GLN A 1 342 ? 11.207 -27.975 -25.452 1.00 62.11 342 GLN A O 1
ATOM 2481 N N . LYS A 1 343 ? 11.709 -28.230 -23.270 1.00 60.21 343 LYS A N 1
ATOM 2482 C CA . LYS A 1 343 ? 13.037 -28.753 -23.579 1.00 60.21 343 LYS A CA 1
ATOM 2483 C C . LYS A 1 343 ? 12.946 -30.069 -24.344 1.00 60.21 343 LYS A C 1
ATOM 2484 O O . LYS A 1 343 ? 13.669 -30.276 -25.327 1.00 60.21 343 LYS A O 1
ATOM 2486 N N . LEU A 1 344 ? 12.052 -30.964 -23.918 1.00 59.91 344 LEU A N 1
ATOM 2487 C CA . LEU A 1 344 ? 11.890 -32.238 -24.612 1.00 59.91 344 LEU A CA 1
ATOM 2488 C C . LEU A 1 344 ? 11.378 -32.038 -26.034 1.00 59.91 344 LEU A C 1
ATOM 2489 O O . LEU A 1 344 ? 11.838 -32.709 -26.965 1.00 59.91 344 LEU A O 1
ATOM 2494 N N . ALA A 1 345 ? 10.424 -31.124 -26.220 1.00 61.37 345 ALA A N 1
ATOM 2495 C CA . ALA A 1 345 ? 9.903 -30.844 -27.552 1.00 61.37 345 ALA A CA 1
ATOM 2496 C C . ALA A 1 345 ? 10.987 -30.277 -28.454 1.00 61.37 345 ALA A C 1
ATOM 2497 O O . ALA A 1 345 ? 11.052 -30.606 -29.645 1.00 61.37 345 ALA A O 1
ATOM 2499 N N . ARG A 1 346 ? 11.847 -29.416 -27.907 1.00 63.10 346 ARG A N 1
ATOM 2500 C CA . ARG A 1 346 ? 13.006 -28.960 -28.664 1.00 63.10 346 ARG A CA 1
ATOM 2501 C C . ARG A 1 346 ? 13.907 -30.132 -29.030 1.00 63.10 346 ARG A C 1
ATOM 2502 O O . ARG A 1 346 ? 14.471 -30.173 -30.129 1.00 63.10 346 ARG A O 1
ATOM 2510 N N . ALA A 1 347 ? 14.050 -31.098 -28.122 1.00 60.90 347 ALA A N 1
ATOM 2511 C CA . ALA A 1 347 ? 14.848 -32.283 -28.408 1.00 60.90 347 ALA A CA 1
ATOM 2512 C C . ALA A 1 347 ? 14.151 -33.262 -29.346 1.00 60.90 347 ALA A C 1
ATOM 2513 O O . ALA A 1 347 ? 14.829 -34.076 -29.981 1.00 60.90 347 ALA A O 1
ATOM 2515 N N . PHE A 1 348 ? 12.823 -33.203 -29.452 1.00 60.48 348 PHE A N 1
ATOM 2516 C CA . PHE A 1 348 ? 12.055 -34.121 -30.286 1.00 60.48 348 PHE A CA 1
ATOM 2517 C C . PHE A 1 348 ? 11.447 -33.428 -31.502 1.00 60.48 348 PHE A C 1
ATOM 2518 O O . PHE A 1 348 ? 10.430 -33.881 -32.031 1.00 60.48 348 PHE A O 1
ATOM 2526 N N . MET A 1 349 ? 12.054 -32.320 -31.937 1.00 64.39 349 MET A N 1
ATOM 2527 C CA . MET A 1 349 ? 11.641 -31.532 -33.100 1.00 64.39 349 MET A CA 1
ATOM 2528 C C . MET A 1 349 ? 10.131 -31.306 -33.166 1.00 64.39 349 MET A C 1
ATOM 2529 O O . MET A 1 349 ? 9.556 -31.211 -34.255 1.00 64.39 349 MET A O 1
ATOM 2534 N N . TYR A 1 350 ? 9.488 -31.188 -32.010 1.00 64.82 350 TYR A N 1
ATOM 2535 C CA . TYR A 1 350 ? 8.051 -30.944 -31.954 1.00 64.82 350 TYR A CA 1
ATOM 2536 C C . TYR A 1 350 ? 7.731 -29.501 -32.328 1.00 64.82 350 TYR A C 1
ATOM 2537 O O . TYR A 1 350 ? 8.381 -28.570 -31.854 1.00 64.82 350 TYR A O 1
ATOM 2546 N N . ALA A 1 372 ? 14.989 -30.233 -37.893 1.00 82.49 372 ALA A N 1
ATOM 2547 C CA . ALA A 1 372 ? 15.082 -30.864 -39.204 1.00 82.49 372 ALA A CA 1
ATOM 2548 C C . ALA A 1 372 ? 16.407 -31.601 -39.358 1.00 82.49 372 ALA A C 1
ATOM 2549 O O . ALA A 1 372 ? 17.416 -31.000 -39.729 1.00 82.49 372 ALA A O 1
ATOM 2551 N N . GLN A 1 373 ? 16.390 -32.899 -39.039 1.00 82.05 373 GLN A N 1
ATOM 2552 C CA . GLN A 1 373 ? 17.532 -33.819 -39.148 1.00 82.05 373 GLN A CA 1
ATOM 2553 C C . GLN A 1 373 ? 18.810 -33.249 -38.528 1.00 82.05 373 GLN A C 1
ATOM 2554 O O . GLN A 1 373 ? 19.915 -33.703 -38.842 1.00 82.05 373 GLN A O 1
ATOM 2560 N N . ASN A 1 374 ? 18.679 -32.265 -37.639 1.00 80.28 374 ASN A N 1
ATOM 2561 C CA . ASN A 1 374 ? 19.811 -31.716 -36.903 1.00 80.28 374 ASN A CA 1
ATOM 2562 C C . ASN A 1 374 ? 19.781 -32.054 -35.424 1.00 80.28 374 ASN A C 1
ATOM 2563 O O . ASN A 1 374 ? 20.842 -32.247 -34.827 1.00 80.28 374 ASN A O 1
ATOM 2568 N N . SER A 1 375 ? 18.592 -32.129 -34.820 1.00 77.95 375 SER A N 1
ATOM 2569 C CA . SER A 1 375 ? 18.488 -32.643 -33.460 1.00 77.95 375 SER A CA 1
ATOM 2570 C C . SER A 1 375 ? 18.856 -34.117 -33.398 1.00 77.95 375 SER A C 1
ATOM 2571 O O . SER A 1 375 ? 19.189 -34.630 -32.324 1.00 77.95 375 SER A O 1
ATOM 2573 N N . LEU A 1 376 ? 18.797 -34.812 -34.531 1.00 76.73 376 LEU A N 1
ATOM 2574 C CA . LEU A 1 376 ? 19.215 -36.202 -34.632 1.00 76.73 376 LEU A CA 1
ATOM 2575 C C . LEU A 1 376 ? 20.647 -36.242 -35.150 1.00 76.73 376 LEU A C 1
ATOM 2576 O O . LEU A 1 376 ? 20.967 -35.590 -36.149 1.00 76.73 376 LEU A O 1
ATOM 2581 N N . GLY A 1 377 ? 21.501 -37.005 -34.475 1.00 74.04 377 GLY A N 1
ATOM 2582 C CA . GLY A 1 377 ? 22.897 -37.073 -34.853 1.00 74.04 377 GLY A CA 1
ATOM 2583 C C . GLY A 1 377 ? 23.173 -38.110 -35.921 1.00 74.04 377 GLY A C 1
ATOM 2584 O O . GLY A 1 377 ? 22.540 -38.105 -36.981 1.00 74.04 377 GLY A O 1
ATOM 2585 N N . ASP A 1 378 ? 24.122 -39.009 -35.651 1.00 72.67 378 ASP A N 1
ATOM 2586 C CA . ASP A 1 378 ? 24.469 -40.042 -36.620 1.00 72.67 378 ASP A CA 1
ATOM 2587 C C . ASP A 1 378 ? 23.345 -41.045 -36.825 1.00 72.67 378 ASP A C 1
ATOM 2588 O O . ASP A 1 378 ? 23.380 -41.803 -37.800 1.00 72.67 378 ASP A O 1
ATOM 2590 N N . ALA A 1 379 ? 22.350 -41.063 -35.936 1.00 71.66 379 ALA A N 1
ATOM 2591 C CA . ALA A 1 379 ? 21.285 -42.057 -36.032 1.00 71.66 379 ALA A CA 1
ATOM 2592 C C . ALA A 1 379 ? 20.514 -41.927 -37.339 1.00 71.66 379 ALA A C 1
ATOM 2593 O O . ALA A 1 379 ? 20.221 -42.933 -37.996 1.00 71.66 379 ALA A O 1
ATOM 2595 N N . TYR A 1 380 ? 20.172 -40.699 -37.733 1.00 69.21 380 TYR A N 1
ATOM 2596 C CA . TYR A 1 380 ? 19.476 -40.506 -39.001 1.00 69.21 380 TYR A CA 1
ATOM 2597 C C . TYR A 1 380 ? 20.361 -40.897 -40.177 1.00 69.21 380 TYR A C 1
ATOM 2598 O O . TYR A 1 380 ? 19.882 -41.479 -41.158 1.00 69.21 380 TYR A O 1
ATOM 2607 N N . SER A 1 381 ? 21.653 -40.575 -40.102 1.00 69.95 381 SER A N 1
ATOM 2608 C CA . SER A 1 381 ? 22.575 -40.935 -41.176 1.00 69.95 381 SER A CA 1
ATOM 2609 C C . SER A 1 381 ? 22.693 -42.448 -41.313 1.00 69.95 381 SER A C 1
ATOM 2610 O O . SER A 1 381 ? 22.754 -42.979 -42.427 1.00 69.95 381 SER A O 1
ATOM 2613 N N . ILE A 1 382 ? 22.738 -43.160 -40.184 1.00 70.95 382 ILE A N 1
ATOM 2614 C CA . ILE A 1 382 ? 22.766 -44.621 -40.227 1.00 70.95 382 ILE A CA 1
ATOM 2615 C C . ILE A 1 382 ? 21.489 -45.154 -40.865 1.00 70.95 382 ILE A C 1
ATOM 2616 O O . ILE A 1 382 ? 21.522 -46.083 -41.680 1.00 70.95 382 ILE A O 1
ATOM 2621 N N . LEU A 1 383 ? 20.344 -44.574 -40.499 1.00 69.06 383 LEU A N 1
ATOM 2622 C CA . LEU A 1 383 ? 19.074 -45.026 -41.058 1.00 69.06 383 LEU A CA 1
ATOM 2623 C C . LEU A 1 383 ? 19.028 -44.815 -42.565 1.00 69.06 383 LEU A C 1
ATOM 2624 O O . LEU A 1 383 ? 18.671 -45.728 -43.319 1.00 69.06 383 LEU A O 1
ATOM 2629 N N . SER A 1 384 ? 19.391 -43.621 -43.028 1.00 69.45 384 SER A N 1
ATOM 2630 C CA . SER A 1 384 ? 19.426 -43.371 -44.466 1.00 69.45 384 SER A CA 1
ATOM 2631 C C . SER A 1 384 ? 20.791 -43.658 -45.067 1.00 69.45 384 SER A C 1
ATOM 2632 O O . SER A 1 384 ? 21.319 -42.861 -45.849 1.00 69.45 384 SER A O 1
ATOM 2635 N N . ASP A 1 385 ? 21.383 -44.797 -44.717 1.00 69.66 385 ASP A N 1
ATOM 2636 C CA . ASP A 1 385 ? 22.527 -45.347 -45.438 1.00 69.66 385 ASP A CA 1
ATOM 2637 C C . ASP A 1 385 ? 22.473 -46.856 -45.616 1.00 69.66 385 ASP A C 1
ATOM 2638 O O . ASP A 1 385 ? 23.093 -47.368 -46.553 1.00 69.66 385 ASP A O 1
ATOM 2640 N N . HIS A 1 386 ? 21.760 -47.586 -44.760 1.00 71.43 386 HIS A N 1
ATOM 2641 C CA . HIS A 1 386 ? 21.708 -49.041 -44.797 1.00 71.43 386 HIS A CA 1
ATOM 2642 C C . HIS A 1 386 ? 20.283 -49.544 -44.986 1.00 71.43 386 HIS A C 1
ATOM 2643 O O . HIS A 1 386 ? 20.043 -50.445 -45.795 1.00 71.43 386 HIS A O 1
ATOM 2650 N N . TRP A 1 387 ? 19.325 -48.981 -44.247 1.00 66.46 387 TRP A N 1
ATOM 2651 C CA . TRP A 1 387 ? 17.939 -49.424 -44.358 1.00 66.46 387 TRP A CA 1
ATOM 2652 C C . TRP A 1 387 ? 17.389 -49.170 -45.755 1.00 66.46 387 TRP A C 1
ATOM 2653 O O . TRP A 1 387 ? 16.850 -50.078 -46.397 1.00 66.46 387 TRP A O 1
ATOM 2664 N N . LEU A 1 388 ? 17.524 -47.936 -46.247 1.00 69.30 388 LEU A N 1
ATOM 2665 C CA . LEU A 1 388 ? 17.001 -47.613 -47.570 1.00 69.30 388 LEU A CA 1
ATOM 2666 C C . LEU A 1 388 ? 17.823 -48.268 -48.670 1.00 69.30 388 LEU A C 1
ATOM 2667 O O . LEU A 1 388 ? 17.295 -48.580 -49.743 1.00 69.30 388 LEU A O 1
ATOM 2672 N N . ARG A 1 389 ? 19.119 -48.473 -48.429 1.00 71.33 389 ARG A N 1
ATOM 2673 C CA . ARG A 1 389 ? 19.977 -49.068 -49.449 1.00 71.33 389 ARG A CA 1
ATOM 2674 C C . ARG A 1 389 ? 19.533 -50.484 -49.788 1.00 71.33 389 ARG A C 1
ATOM 2675 O O . ARG A 1 389 ? 19.349 -50.824 -50.962 1.00 71.33 389 ARG A O 1
ATOM 2683 N N . LYS A 1 390 ? 19.353 -51.329 -48.772 1.00 71.19 390 LYS A N 1
ATOM 2684 C CA . LYS A 1 390 ? 18.935 -52.698 -49.044 1.00 71.19 390 LYS A CA 1
ATOM 2685 C C . LYS A 1 390 ? 17.446 -52.770 -49.357 1.00 71.19 390 LYS A C 1
ATOM 2686 O O . LYS A 1 390 ? 17.009 -53.668 -50.087 1.00 71.19 390 LYS A O 1
ATOM 2692 N N . ARG A 1 391 ? 16.654 -51.830 -48.833 1.00 70.37 391 ARG A N 1
ATOM 2693 C CA . ARG A 1 391 ? 15.256 -51.738 -49.242 1.00 70.37 391 ARG A CA 1
ATOM 2694 C C . ARG A 1 391 ? 15.142 -51.452 -50.731 1.00 70.37 391 ARG A C 1
ATOM 2695 O O . ARG A 1 391 ? 14.269 -52.000 -51.413 1.00 70.37 391 ARG A O 1
ATOM 2703 N N . ALA A 1 392 ? 16.013 -50.586 -51.254 1.00 72.36 392 ALA A N 1
ATOM 2704 C CA . ALA A 1 392 ? 15.993 -50.289 -52.681 1.00 72.36 392 ALA A CA 1
ATOM 2705 C C . ALA A 1 392 ? 16.300 -51.531 -53.507 1.00 72.36 392 ALA A C 1
ATOM 2706 O O . ALA A 1 392 ? 15.665 -51.768 -54.541 1.00 72.36 392 ALA A O 1
ATOM 2708 N N . TYR A 1 393 ? 17.271 -52.335 -53.069 1.00 77.04 393 TYR A N 1
ATOM 2709 C CA . TYR A 1 393 ? 17.606 -53.548 -53.808 1.00 77.04 393 TYR A CA 1
ATOM 2710 C C . TYR A 1 393 ? 16.455 -54.545 -53.777 1.00 77.04 393 TYR A C 1
ATOM 2711 O O . TYR A 1 393 ? 16.043 -55.067 -54.819 1.00 77.04 393 TYR A O 1
ATOM 2720 N N . LEU A 1 394 ? 15.926 -54.825 -52.584 1.00 73.40 394 LEU A N 1
ATOM 2721 C CA . LEU A 1 394 ? 14.860 -55.813 -52.463 1.00 73.40 394 LEU A CA 1
ATOM 2722 C C . LEU A 1 394 ? 13.618 -55.382 -53.229 1.00 73.40 394 LEU A C 1
ATOM 2723 O O . LEU A 1 394 ? 12.958 -56.205 -53.873 1.00 73.40 394 LEU A O 1
ATOM 2728 N N . TYR A 1 395 ? 13.280 -54.094 -53.166 1.00 72.19 395 TYR A N 1
ATOM 2729 C CA . TYR A 1 395 ? 12.127 -53.598 -53.911 1.00 72.19 395 TYR A CA 1
ATOM 2730 C C . TYR A 1 395 ? 12.359 -53.693 -55.414 1.00 72.19 395 TYR A C 1
ATOM 2731 O O . TYR A 1 395 ? 11.445 -54.046 -56.167 1.00 72.19 395 TYR A O 1
ATOM 2740 N N . THR A 1 396 ? 13.575 -53.380 -55.869 1.00 74.94 396 THR A N 1
ATOM 2741 C CA . THR A 1 396 ? 13.861 -53.410 -57.301 1.00 74.94 396 THR A CA 1
ATOM 2742 C C . THR A 1 396 ? 13.802 -54.829 -57.854 1.00 74.94 396 THR A C 1
ATOM 2743 O O . THR A 1 396 ? 13.209 -55.066 -58.913 1.00 74.94 396 THR A O 1
ATOM 2747 N N . VAL A 1 397 ? 14.411 -55.788 -57.154 1.00 75.97 397 VAL A N 1
ATOM 2748 C CA . VAL A 1 397 ? 14.437 -57.157 -57.658 1.00 75.97 397 VAL A CA 1
ATOM 2749 C C . VAL A 1 397 ? 13.051 -57.787 -57.594 1.00 75.97 397 VAL A C 1
ATOM 2750 O O . VAL A 1 397 ? 12.706 -58.628 -58.433 1.00 75.97 397 VAL A O 1
ATOM 2754 N N . TYR A 1 398 ? 12.240 -57.407 -56.604 1.00 73.39 398 TYR A N 1
ATOM 2755 C CA . TYR A 1 398 ? 10.879 -57.926 -56.524 1.00 73.39 398 TYR A CA 1
ATOM 2756 C C . TYR A 1 398 ? 10.041 -57.460 -57.706 1.00 73.39 398 TYR A C 1
ATOM 2757 O O . TYR A 1 398 ? 9.266 -58.240 -58.272 1.00 73.39 398 TYR A O 1
ATOM 2766 N N . GLN A 1 399 ? 10.180 -56.190 -58.094 1.00 76.17 399 GLN A N 1
ATOM 2767 C CA . GLN A 1 399 ? 9.429 -55.682 -59.237 1.00 76.17 399 GLN A CA 1
ATOM 2768 C C . GLN A 1 399 ? 10.004 -56.196 -60.551 1.00 76.17 399 GLN A C 1
ATOM 2769 O O . GLN A 1 399 ? 9.254 -56.553 -61.466 1.00 76.17 399 GLN A O 1
ATOM 2775 N N . TYR A 1 400 ? 11.332 -56.236 -60.665 1.00 79.29 400 TYR A N 1
ATOM 2776 C CA . TYR A 1 400 ? 12.024 -56.687 -61.873 1.00 79.29 400 TYR A CA 1
ATOM 2777 C C . TYR A 1 400 ? 13.010 -57.784 -61.494 1.00 79.29 400 TYR A C 1
ATOM 2778 O O . TYR A 1 400 ? 14.158 -57.498 -61.119 1.00 79.29 400 TYR A O 1
ATOM 2787 N N . PRO A 1 401 ? 12.601 -59.047 -61.565 1.00 83.34 401 PRO A N 1
ATOM 2788 C CA . PRO A 1 401 ? 13.507 -60.158 -61.227 1.00 83.34 401 PRO A CA 1
ATOM 2789 C C . PRO A 1 401 ? 14.787 -60.157 -62.051 1.00 83.34 401 PRO A C 1
ATOM 2790 O O . PRO A 1 401 ? 15.854 -60.484 -61.508 1.00 83.34 401 PRO A O 1
ATOM 2794 N N . PRO A 1 402 ? 14.753 -59.820 -63.350 1.00 86.64 402 PRO A N 1
ATOM 2795 C CA . PRO A 1 402 ? 16.017 -59.804 -64.110 1.00 86.64 402 PRO A CA 1
ATOM 2796 C C . PRO A 1 402 ? 17.047 -58.822 -63.581 1.00 86.64 402 PRO A C 1
ATOM 2797 O O . PRO A 1 402 ? 18.240 -58.996 -63.857 1.00 86.64 402 PRO A O 1
ATOM 2801 N N . MET A 1 403 ? 16.632 -57.795 -62.837 1.00 89.59 403 MET A N 1
ATOM 2802 C CA . MET A 1 403 ? 17.593 -56.824 -62.320 1.00 89.59 403 MET A CA 1
ATOM 2803 C C . MET A 1 403 ? 18.516 -57.451 -61.282 1.00 89.59 403 MET A C 1
ATOM 2804 O O . MET A 1 403 ? 19.628 -56.961 -61.056 1.00 89.59 403 MET A O 1
ATOM 2809 N N . ARG A 1 404 ? 18.071 -58.532 -60.636 1.00 92.35 404 ARG A N 1
ATOM 2810 C CA . ARG A 1 404 ? 18.865 -59.156 -59.583 1.00 92.35 404 ARG A CA 1
ATOM 2811 C C . ARG A 1 404 ? 20.188 -59.698 -60.112 1.00 92.35 404 ARG A C 1
ATOM 2812 O O . ARG A 1 404 ? 21.243 -59.507 -59.500 1.00 92.35 404 ARG A O 1
ATOM 2820 N N . ALA A 1 405 ? 20.144 -60.384 -61.255 1.00 96.94 405 ALA A N 1
ATOM 2821 C CA . ALA A 1 405 ? 21.360 -60.949 -61.831 1.00 96.94 405 ALA A CA 1
ATOM 2822 C C . ALA A 1 405 ? 22.319 -59.850 -62.274 1.00 96.94 405 ALA A C 1
ATOM 2823 O O . ALA A 1 405 ? 23.528 -59.921 -62.028 1.00 96.94 405 ALA A O 1
ATOM 2825 N N . MET A 1 406 ? 21.789 -58.814 -62.929 1.00 98.15 406 MET A N 1
ATOM 2826 C CA . MET A 1 406 ? 22.649 -57.768 -63.472 1.00 98.15 406 MET A CA 1
ATOM 2827 C C . MET A 1 406 ? 23.192 -56.852 -62.383 1.00 98.15 406 MET A C 1
ATOM 2828 O O . MET A 1 406 ? 24.165 -56.127 -62.615 1.00 98.15 406 MET A O 1
ATOM 2830 N N . PHE A 1 407 ? 22.584 -56.865 -61.195 1.00 98.58 407 PHE A N 1
ATOM 2831 C CA . PHE A 1 407 ? 23.010 -55.937 -60.152 1.00 98.58 407 PHE A CA 1
ATOM 2832 C C . PHE A 1 407 ? 24.325 -56.376 -59.522 1.00 98.58 407 PHE A C 1
ATOM 2833 O O . PHE A 1 407 ? 25.313 -55.632 -59.555 1.00 98.58 407 PHE A O 1
ATOM 2841 N N . THR A 1 408 ? 24.359 -57.572 -58.936 1.00 102.65 408 THR A N 1
ATOM 2842 C CA . THR A 1 408 ? 25.549 -58.042 -58.239 1.00 102.65 408 THR A CA 1
ATOM 2843 C C . THR A 1 408 ? 26.061 -59.349 -58.828 1.00 102.65 408 THR A C 1
ATOM 2844 O O . THR A 1 408 ? 27.275 -59.560 -58.920 1.00 102.65 408 THR A O 1
ATOM 2846 N N . LEU A 1 409 ? 25.144 -60.235 -59.222 1.00 105.40 409 LEU A N 1
ATOM 2847 C CA . LEU A 1 409 ? 25.537 -61.525 -59.779 1.00 105.40 409 LEU A CA 1
ATOM 2848 C C . LEU A 1 409 ? 26.329 -61.348 -61.070 1.00 105.40 409 LEU A C 1
ATOM 2849 O O . LEU A 1 409 ? 27.341 -62.023 -61.296 1.00 105.40 409 LEU A O 1
ATOM 2851 N N . GLY A 1 410 ? 25.880 -60.439 -61.931 1.00 106.71 410 GLY A N 1
ATOM 2852 C CA . GLY A 1 410 ? 26.595 -60.148 -63.157 1.00 106.71 410 GLY A CA 1
ATOM 2853 C C . GLY A 1 410 ? 27.841 -59.321 -62.923 1.00 106.71 410 GLY A C 1
ATOM 2854 O O . GLY A 1 410 ? 28.958 -59.778 -63.182 1.00 106.71 410 GLY A O 1
ATOM 2855 N N . ALA A 1 411 ? 27.660 -58.097 -62.432 1.00 106.57 411 ALA A N 1
ATOM 2856 C CA . ALA A 1 411 ? 28.782 -57.206 -62.144 1.00 106.57 411 ALA A CA 1
ATOM 2857 C C . ALA A 1 411 ? 28.345 -56.240 -61.053 1.00 106.57 411 ALA A C 1
ATOM 2858 O O . ALA A 1 411 ? 27.519 -55.358 -61.301 1.00 106.57 411 ALA A O 1
ATOM 2860 N N . THR A 1 412 ? 28.901 -56.405 -59.852 1.00 106.68 412 THR A N 1
ATOM 2861 C CA . THR A 1 412 ? 28.547 -55.568 -58.705 1.00 106.68 412 THR A CA 1
ATOM 2862 C C . THR A 1 412 ? 29.202 -54.200 -58.876 1.00 106.68 412 THR A C 1
ATOM 2863 O O . THR A 1 412 ? 30.222 -53.873 -58.264 1.00 106.68 412 THR A O 1
ATOM 2865 N N . THR A 1 413 ? 28.591 -53.385 -59.734 1.00 105.06 413 THR A N 1
ATOM 2866 C CA . THR A 1 413 ? 29.086 -52.044 -60.019 1.00 105.06 413 THR A CA 1
ATOM 2867 C C . THR A 1 413 ? 28.018 -50.962 -59.928 1.00 105.06 413 THR A C 1
ATOM 2868 O O . THR A 1 413 ? 28.359 -49.813 -59.619 1.00 105.06 413 THR A O 1
ATOM 2872 N N . ILE A 1 414 ? 26.743 -51.287 -60.156 1.00 96.97 414 ILE A N 1
ATOM 2873 C CA . ILE A 1 414 ? 25.692 -50.276 -60.123 1.00 96.97 414 ILE A CA 1
ATOM 2874 C C . ILE A 1 414 ? 25.556 -49.730 -58.710 1.00 96.97 414 ILE A C 1
ATOM 2875 O O . ILE A 1 414 ? 25.466 -50.488 -57.736 1.00 96.97 414 ILE A O 1
ATOM 2880 N N . GLN A 1 415 ? 25.540 -48.405 -58.592 1.00 85.41 415 GLN A N 1
ATOM 2881 C CA . GLN A 1 415 ? 25.454 -47.726 -57.310 1.00 85.41 415 GLN A CA 1
ATOM 2882 C C . GLN A 1 415 ? 24.170 -46.912 -57.234 1.00 85.41 415 GLN A C 1
ATOM 2883 O O . GLN A 1 415 ? 23.616 -46.499 -58.256 1.00 85.41 415 GLN A O 1
ATOM 2885 N N . ILE A 1 416 ? 23.698 -46.693 -56.007 1.00 76.41 416 ILE A N 1
ATOM 2886 C CA . ILE A 1 416 ? 22.480 -45.937 -55.755 1.00 76.41 416 ILE A CA 1
ATOM 2887 C C . ILE A 1 416 ? 22.770 -44.873 -54.706 1.00 76.41 416 ILE A C 1
ATOM 2888 O O . ILE A 1 416 ? 23.737 -44.959 -53.947 1.00 76.41 416 ILE A O 1
ATOM 2893 N N . LEU A 1 417 ? 21.915 -43.854 -54.678 1.00 72.17 417 LEU A N 1
ATOM 2894 C CA . LEU A 1 417 ? 22.035 -42.736 -53.745 1.00 72.17 417 LEU A CA 1
ATOM 2895 C C . LEU A 1 417 ? 20.738 -42.647 -52.947 1.00 72.17 417 LEU A C 1
ATOM 2896 O O . LEU A 1 417 ? 19.760 -42.050 -53.405 1.00 72.17 417 LEU A O 1
ATOM 2901 N N . VAL A 1 418 ? 20.736 -43.233 -51.755 1.00 71.23 418 VAL A N 1
ATOM 2902 C CA . VAL A 1 418 ? 19.540 -43.294 -50.928 1.00 71.23 418 VAL A CA 1
ATOM 2903 C C . VAL A 1 418 ? 19.478 -42.073 -50.019 1.00 71.23 418 VAL A C 1
ATOM 2904 O O . VAL A 1 418 ? 20.466 -41.365 -49.812 1.00 71.23 418 VAL A O 1
ATOM 2908 N N . GLY A 1 419 ? 18.291 -41.829 -49.466 1.00 71.49 419 GLY A N 1
ATOM 2909 C CA . GLY A 1 419 ? 18.122 -40.760 -48.502 1.00 71.49 419 GLY A CA 1
ATOM 2910 C C . GLY A 1 419 ? 18.106 -39.387 -49.150 1.00 71.49 419 GLY A C 1
ATOM 2911 O O . GLY A 1 419 ? 17.667 -39.204 -50.290 1.00 71.49 419 GLY A O 1
ATOM 2912 N N . THR A 1 420 ? 18.591 -38.396 -48.395 1.00 70.57 420 THR A N 1
ATOM 2913 C CA . THR A 1 420 ? 18.639 -37.030 -48.905 1.00 70.57 420 THR A CA 1
ATOM 2914 C C . THR A 1 420 ? 19.586 -36.915 -50.092 1.00 70.57 420 THR A C 1
ATOM 2915 O O . THR A 1 420 ? 19.443 -36.005 -50.916 1.00 70.57 420 THR A O 1
ATOM 2919 N N . ALA A 1 421 ? 20.549 -37.833 -50.205 1.00 71.02 421 ALA A N 1
ATOM 2920 C CA . ALA A 1 421 ? 21.462 -37.846 -51.340 1.00 71.02 421 ALA A CA 1
ATOM 2921 C C . ALA A 1 421 ? 20.753 -38.110 -52.661 1.00 71.02 421 ALA A C 1
ATOM 2922 O O . ALA A 1 421 ? 21.345 -37.871 -53.718 1.00 71.02 421 ALA A O 1
ATOM 2924 N N . SER A 1 422 ? 19.512 -38.603 -52.626 1.00 72.14 422 SER A N 1
ATOM 2925 C CA . SER A 1 422 ? 18.758 -38.794 -53.858 1.00 72.14 422 SER A CA 1
ATOM 2926 C C . SER A 1 422 ? 18.492 -37.470 -54.559 1.00 72.14 422 SER A C 1
ATOM 2927 O O . SER A 1 422 ? 18.584 -37.388 -55.788 1.00 72.14 422 SER A O 1
ATOM 2930 N N . LEU A 1 423 ? 18.187 -36.417 -53.802 1.00 72.71 423 LEU A N 1
ATOM 2931 C CA . LEU A 1 423 ? 17.928 -35.117 -54.408 1.00 72.71 423 LEU A CA 1
ATOM 2932 C C . LEU A 1 423 ? 19.238 -34.478 -54.849 1.00 72.71 423 LEU A C 1
ATOM 2933 O O . LEU A 1 423 ? 19.596 -33.393 -54.381 1.00 72.71 423 LEU A O 1
ATOM 2938 N N . ASN A 1 424 ? 19.954 -35.146 -55.751 1.00 73.66 424 ASN A N 1
ATOM 2939 C CA . ASN A 1 424 ? 21.242 -34.662 -56.229 1.00 73.66 424 ASN A CA 1
ATOM 2940 C C . ASN A 1 424 ? 21.128 -33.998 -57.596 1.00 73.66 424 ASN A C 1
ATOM 2941 O O . ASN A 1 424 ? 21.503 -32.833 -57.752 1.00 73.66 424 ASN A O 1
ATOM 2946 N N . LYS A 1 425 ? 20.602 -34.718 -58.590 1.00 75.46 425 LYS A N 1
ATOM 2947 C CA . LYS A 1 425 ? 20.533 -34.170 -59.941 1.00 75.46 425 LYS A CA 1
ATOM 2948 C C . LYS A 1 425 ? 19.626 -32.948 -60.010 1.00 75.46 425 LYS A C 1
ATOM 2949 O O . LYS A 1 425 ? 19.766 -32.124 -60.921 1.00 75.46 425 LYS A O 1
ATOM 2955 N N . ALA A 1 426 ? 18.696 -32.810 -59.063 1.00 74.30 426 ALA A N 1
ATOM 2956 C CA . ALA A 1 426 ? 17.915 -31.581 -58.979 1.00 74.30 426 ALA A CA 1
ATOM 2957 C C . ALA A 1 426 ? 18.801 -30.383 -58.667 1.00 74.30 426 ALA A C 1
ATOM 2958 O O . ALA A 1 426 ? 18.569 -29.284 -59.186 1.00 74.30 426 ALA A O 1
ATOM 2960 N N . ALA A 1 427 ? 19.819 -30.575 -57.825 1.00 75.47 427 ALA A N 1
ATOM 2961 C CA . ALA A 1 427 ? 20.762 -29.497 -57.547 1.00 75.47 427 ALA A CA 1
ATOM 2962 C C . ALA A 1 427 ? 21.510 -29.086 -58.808 1.00 75.47 427 ALA A C 1
ATOM 2963 O O . ALA A 1 427 ? 21.727 -27.894 -59.048 1.00 75.47 427 ALA A O 1
ATOM 2965 N N . GLN A 1 428 ? 21.909 -30.059 -59.631 1.00 74.72 428 GLN A N 1
ATOM 2966 C CA . GLN A 1 428 ? 22.569 -29.726 -60.889 1.00 74.72 428 GLN A CA 1
ATOM 2967 C C . GLN A 1 428 ? 21.616 -29.058 -61.871 1.00 74.72 428 GLN A C 1
ATOM 2968 O O . GLN A 1 428 ? 22.038 -28.193 -62.642 1.00 74.72 428 GLN A O 1
ATOM 2974 N N . ALA A 1 429 ? 20.335 -29.433 -61.861 1.00 72.42 429 ALA A N 1
ATOM 2975 C CA . ALA A 1 429 ? 19.362 -28.734 -62.695 1.00 72.42 429 ALA A CA 1
ATOM 2976 C C . ALA A 1 429 ? 19.227 -27.276 -62.270 1.00 72.42 429 ALA A C 1
ATOM 2977 O O . ALA A 1 429 ? 19.186 -26.368 -63.110 1.00 72.42 429 ALA A O 1
ATOM 2979 N N . ASP A 1 430 ? 19.168 -27.034 -60.958 1.00 74.05 430 ASP A N 1
ATOM 2980 C CA . ASP A 1 430 ? 19.103 -25.662 -60.462 1.00 74.05 430 ASP A CA 1
ATOM 2981 C C . ASP A 1 430 ? 20.373 -24.890 -60.801 1.00 74.05 430 ASP A C 1
ATOM 2982 O O . ASP A 1 430 ? 20.319 -23.700 -61.139 1.00 74.05 430 ASP A O 1
ATOM 2984 N N . ARG A 1 431 ? 21.528 -25.550 -60.708 1.00 74.16 431 ARG A N 1
ATOM 2985 C CA . ARG A 1 431 ? 22.786 -24.904 -61.066 1.00 74.16 431 ARG A CA 1
ATOM 2986 C C . ARG A 1 431 ? 22.819 -24.550 -62.546 1.00 74.16 431 ARG A C 1
ATOM 2987 O O . ARG A 1 431 ? 23.309 -23.480 -62.927 1.00 74.16 431 ARG A O 1
ATOM 2995 N N . LEU A 1 432 ? 22.304 -25.439 -63.398 1.00 71.65 432 LEU A N 1
ATOM 2996 C CA . LEU A 1 432 ? 22.210 -25.139 -64.821 1.00 71.65 432 LEU A CA 1
ATOM 2997 C C . LEU A 1 432 ? 21.276 -23.964 -65.072 1.00 71.65 432 LEU A C 1
ATOM 2998 O O . LEU A 1 432 ? 21.544 -23.124 -65.937 1.00 71.65 432 LEU A O 1
ATOM 3003 N N . LEU A 1 433 ? 20.169 -23.893 -64.330 1.00 72.37 433 LEU A N 1
ATOM 3004 C CA . LEU A 1 433 ? 19.265 -22.754 -64.467 1.00 72.37 433 LEU A CA 1
ATOM 3005 C C . LEU A 1 433 ? 19.958 -21.452 -64.082 1.00 72.37 433 LEU A C 1
ATOM 3006 O O . LEU A 1 433 ? 19.818 -20.433 -64.772 1.00 72.37 433 LEU A O 1
ATOM 3011 N N . GLU A 1 434 ? 20.715 -21.466 -62.982 1.00 73.24 434 GLU A N 1
ATOM 3012 C CA . GLU A 1 434 ? 21.446 -20.270 -62.570 1.00 73.24 434 GLU A CA 1
ATOM 3013 C C . GLU A 1 434 ? 22.495 -19.879 -63.604 1.00 73.24 434 GLU A C 1
ATOM 3014 O O . GLU A 1 434 ? 22.675 -18.690 -63.904 1.00 73.24 434 GLU A O 1
ATOM 3016 N N . ALA A 1 435 ? 23.200 -20.867 -64.159 1.00 73.21 435 ALA A N 1
ATOM 3017 C CA . ALA A 1 435 ? 24.184 -20.586 -65.199 1.00 73.21 435 ALA A CA 1
ATOM 3018 C C . ALA A 1 435 ? 23.522 -20.004 -66.440 1.00 73.21 435 ALA A C 1
ATOM 3019 O O . ALA A 1 435 ? 24.075 -19.106 -67.079 1.00 73.21 435 ALA A O 1
ATOM 3021 N N . SER A 1 436 ? 22.340 -20.508 -66.799 1.00 73.22 436 SER A N 1
ATOM 3022 C CA . SER A 1 436 ? 21.614 -19.960 -67.939 1.00 73.22 436 SER A CA 1
ATOM 3023 C C . SER A 1 436 ? 21.193 -18.519 -67.682 1.00 73.22 436 SER A C 1
ATOM 3024 O O . SER A 1 436 ? 21.252 -17.677 -68.585 1.00 73.22 436 SER A O 1
ATOM 3027 N N . GLN A 1 437 ? 20.752 -18.220 -66.458 1.00 74.82 437 GLN A N 1
ATOM 3028 C CA . GLN A 1 437 ? 20.414 -16.840 -66.117 1.00 74.82 437 GLN A CA 1
ATOM 3029 C C . GLN A 1 437 ? 21.634 -15.933 -66.232 1.00 74.82 437 GLN A C 1
ATOM 3030 O O . GLN A 1 437 ? 21.549 -14.826 -66.781 1.00 74.82 437 GLN A O 1
ATOM 3036 N N . SER A 1 438 ? 22.782 -16.393 -65.731 1.00 72.92 438 SER A N 1
ATOM 3037 C CA . SER A 1 438 ? 24.005 -15.602 -65.842 1.00 72.92 438 SER A CA 1
ATOM 3038 C C . SER A 1 438 ? 24.408 -15.408 -67.299 1.00 72.92 438 SER A C 1
ATOM 3039 O O . SER A 1 438 ? 24.876 -14.331 -67.684 1.00 72.92 438 SER A O 1
ATOM 3042 N N . ILE A 1 439 ? 24.241 -16.445 -68.123 1.00 72.04 439 ILE A N 1
ATOM 3043 C CA . ILE A 1 439 ? 24.556 -16.331 -69.544 1.00 72.04 439 ILE A CA 1
ATOM 3044 C C . ILE A 1 439 ? 23.659 -15.291 -70.200 1.00 72.04 439 ILE A C 1
ATOM 3045 O O . ILE A 1 439 ? 24.127 -14.418 -70.939 1.00 72.04 439 ILE A O 1
ATOM 3050 N N . GLN A 1 440 ? 22.356 -15.358 -69.920 1.00 73.73 440 GLN A N 1
ATOM 3051 C CA . GLN A 1 440 ? 21.424 -14.386 -70.481 1.00 73.73 440 GLN A CA 1
ATOM 3052 C C . GLN A 1 440 ? 21.760 -12.970 -70.037 1.00 73.73 440 GLN A C 1
ATOM 3053 O O . GLN A 1 440 ? 21.572 -12.018 -70.803 1.00 73.73 440 GLN A O 1
ATOM 3059 N N . LEU A 1 441 ? 22.255 -12.809 -68.810 1.00 73.39 441 LEU A N 1
ATOM 3060 C CA . LEU A 1 441 ? 22.627 -11.482 -68.333 1.00 73.39 441 LEU A CA 1
ATOM 3061 C C . LEU A 1 441 ? 23.944 -10.979 -68.915 1.00 73.39 441 LEU A C 1
ATOM 3062 O O . LEU A 1 441 ? 24.102 -9.766 -69.088 1.00 73.39 441 LEU A O 1
ATOM 3067 N N . VAL A 1 442 ? 24.890 -11.870 -69.218 1.00 72.42 442 VAL A N 1
ATOM 3068 C CA . VAL A 1 442 ? 26.246 -11.449 -69.562 1.00 72.42 442 VAL A CA 1
ATOM 3069 C C . VAL A 1 442 ? 26.485 -11.448 -71.067 1.00 72.42 442 VAL A C 1
ATOM 3070 O O . VAL A 1 442 ? 26.934 -10.443 -71.631 1.00 72.42 442 VAL A O 1
ATOM 3074 N N . LEU A 1 443 ? 26.196 -12.573 -71.724 1.00 73.40 443 LEU A N 1
ATOM 3075 C CA . LEU A 1 443 ? 26.631 -12.766 -73.106 1.00 73.40 443 LEU A CA 1
ATOM 3076 C C . LEU A 1 443 ? 26.148 -11.694 -74.079 1.00 73.40 443 LEU A C 1
ATOM 3077 O O . LEU A 1 443 ? 26.962 -11.256 -74.910 1.00 73.40 443 LEU A O 1
ATOM 3082 N N . PRO A 1 444 ? 24.880 -11.256 -74.074 1.00 72.76 444 PRO A N 1
ATOM 3083 C CA . PRO A 1 444 ? 24.484 -10.218 -75.044 1.00 72.76 444 PRO A CA 1
ATOM 3084 C C . PRO A 1 444 ? 25.272 -8.926 -74.905 1.00 72.76 444 PRO A C 1
ATOM 3085 O O . PRO A 1 444 ? 25.572 -8.277 -75.915 1.00 72.76 444 PRO A O 1
ATOM 3089 N N . VAL A 1 445 ? 25.627 -8.539 -73.678 1.00 72.43 445 VAL A N 1
ATOM 3090 C CA . VAL A 1 445 ? 26.373 -7.301 -73.476 1.00 72.43 445 VAL A CA 1
ATOM 3091 C C . VAL A 1 445 ? 27.756 -7.400 -74.108 1.00 72.43 445 VAL A C 1
ATOM 3092 O O . VAL A 1 445 ? 28.185 -6.507 -74.848 1.00 72.43 445 VAL A O 1
ATOM 3096 N N . LEU A 1 446 ? 28.472 -8.492 -73.830 1.00 73.30 446 LEU A N 1
ATOM 3097 C CA . LEU A 1 446 ? 29.799 -8.671 -74.407 1.00 73.30 446 LEU A CA 1
ATOM 3098 C C . LEU A 1 446 ? 29.731 -8.878 -75.913 1.00 73.30 446 LEU A C 1
ATOM 3099 O O . LEU A 1 446 ? 30.677 -8.531 -76.629 1.00 73.30 446 LEU A O 1
ATOM 3104 N N . GLN A 1 447 ? 28.630 -9.444 -76.408 1.00 75.52 447 GLN A N 1
ATOM 3105 C CA . GLN A 1 447 ? 28.463 -9.619 -77.846 1.00 75.52 447 GLN A CA 1
ATOM 3106 C C . GLN A 1 447 ? 28.282 -8.276 -78.541 1.00 75.52 447 GLN A C 1
ATOM 3107 O O . GLN A 1 447 ? 28.914 -8.005 -79.569 1.00 75.52 447 GLN A O 1
ATOM 3113 N N . GLY A 1 448 ? 27.417 -7.421 -77.992 1.00 76.70 448 GLY A N 1
ATOM 3114 C CA . GLY A 1 448 ? 27.175 -6.129 -78.608 1.00 76.70 448 GLY A CA 1
ATOM 3115 C C . GLY A 1 448 ? 28.299 -5.137 -78.392 1.00 76.70 448 GLY A C 1
ATOM 3116 O O . GLY A 1 448 ? 28.442 -4.183 -79.162 1.00 76.70 448 GLY A O 1
ATOM 3117 N N . ALA A 1 449 ? 29.105 -5.338 -77.347 1.00 76.76 449 ALA A N 1
ATOM 3118 C CA . ALA A 1 449 ? 30.197 -4.412 -77.068 1.00 76.76 449 ALA A CA 1
ATOM 3119 C C . ALA A 1 449 ? 31.243 -4.444 -78.175 1.00 76.76 449 ALA A C 1
ATOM 3120 O O . ALA A 1 449 ? 31.685 -3.395 -78.659 1.00 76.76 449 ALA A O 1
ATOM 3122 N N . THR A 1 450 ? 31.649 -5.640 -78.592 1.00 79.53 450 THR A N 1
ATOM 3123 C CA . THR A 1 450 ? 32.664 -5.780 -79.626 1.00 79.53 450 THR A CA 1
ATOM 3124 C C . THR A 1 450 ? 32.582 -7.179 -80.216 1.00 79.53 450 THR A C 1
ATOM 3125 O O . THR A 1 450 ? 31.982 -8.085 -79.633 1.00 79.53 450 THR A O 1
ATOM 3129 N N . LYS A 1 451 ? 33.197 -7.340 -81.384 1.00 78.94 451 LYS A N 1
ATOM 3130 C CA . LYS A 1 451 ? 33.308 -8.638 -82.034 1.00 78.94 451 LYS A CA 1
ATOM 3131 C C . LYS A 1 451 ? 34.524 -9.425 -81.566 1.00 78.94 451 LYS A C 1
ATOM 3132 O O . LYS A 1 451 ? 34.711 -10.567 -81.999 1.00 78.94 451 LYS A O 1
ATOM 3134 N N . ARG A 1 452 ? 35.353 -8.841 -80.699 1.00 78.95 452 ARG A N 1
ATOM 3135 C CA . ARG A 1 452 ? 36.530 -9.544 -80.203 1.00 78.95 452 ARG A CA 1
ATOM 3136 C C . ARG A 1 452 ? 36.153 -10.671 -79.250 1.00 78.95 452 ARG A C 1
ATOM 3137 O O . ARG A 1 452 ? 36.920 -11.626 -79.087 1.00 78.95 452 ARG A O 1
ATOM 3145 N N . THR A 1 453 ? 34.983 -10.583 -78.621 1.00 79.65 453 THR A N 1
ATOM 3146 C CA . THR A 1 453 ? 34.564 -11.601 -77.670 1.00 79.65 453 THR A CA 1
ATOM 3147 C C . THR A 1 453 ? 34.156 -12.882 -78.387 1.00 79.65 453 THR A C 1
ATOM 3148 O O . THR A 1 453 ? 33.567 -12.848 -79.471 1.00 79.65 453 THR A O 1
ATOM 3152 N N . ASN A 1 454 ? 34.475 -14.019 -77.770 1.00 78.25 454 ASN A N 1
ATOM 3153 C CA . ASN A 1 454 ? 34.099 -15.319 -78.304 1.00 78.25 454 ASN A CA 1
ATOM 3154 C C . ASN A 1 454 ? 32.907 -15.850 -77.526 1.00 78.25 454 ASN A C 1
ATOM 3155 O O . ASN A 1 454 ? 33.052 -16.167 -76.336 1.00 78.25 454 ASN A O 1
ATOM 3160 N N . PRO A 1 455 ? 31.722 -15.957 -78.134 1.00 77.35 455 PRO A N 1
ATOM 3161 C CA . PRO A 1 455 ? 30.559 -16.458 -77.379 1.00 77.35 455 PRO A CA 1
ATOM 3162 C C . PRO A 1 455 ? 30.763 -17.853 -76.815 1.00 77.35 455 PRO A C 1
ATOM 3163 O O . PRO A 1 455 ? 30.324 -18.136 -75.690 1.00 77.35 455 PRO A O 1
ATOM 3167 N N . ASP A 1 456 ? 31.425 -18.732 -77.568 1.00 77.86 456 ASP A N 1
ATOM 3168 C CA . ASP A 1 456 ? 31.688 -20.079 -77.075 1.00 77.86 456 ASP A CA 1
ATOM 3169 C C . ASP A 1 456 ? 32.580 -20.043 -75.842 1.00 77.86 456 ASP A C 1
ATOM 3170 O O . ASP A 1 456 ? 32.334 -20.761 -74.866 1.00 77.86 456 ASP A O 1
ATOM 3175 N N . ALA A 1 457 ? 33.616 -19.201 -75.865 1.00 76.43 457 ALA A N 1
ATOM 3176 C CA . ALA A 1 457 ? 34.478 -19.066 -74.698 1.00 76.43 457 ALA A CA 1
ATOM 3177 C C . ALA A 1 457 ? 33.703 -18.529 -73.503 1.00 76.43 457 ALA A C 1
ATOM 3178 O O . ALA A 1 457 ? 33.898 -18.989 -72.374 1.00 76.43 457 ALA A O 1
ATOM 3180 N N . VAL A 1 458 ? 32.811 -17.563 -73.734 1.00 75.01 458 VAL A N 1
ATOM 3181 C CA . VAL A 1 458 ? 32.044 -16.982 -72.634 1.00 75.01 458 VAL A CA 1
ATOM 3182 C C . VAL A 1 458 ? 31.135 -18.028 -72.001 1.00 75.01 458 VAL A C 1
ATOM 3183 O O . VAL A 1 458 ? 31.082 -18.169 -70.772 1.00 75.01 458 VAL A O 1
ATOM 3187 N N . VAL A 1 459 ? 30.404 -18.780 -72.828 1.00 75.66 459 VAL A N 1
ATOM 3188 C CA . VAL A 1 459 ? 29.480 -19.765 -72.273 1.00 75.66 459 VAL A CA 1
ATOM 3189 C C . VAL A 1 459 ? 30.246 -20.895 -71.593 1.00 75.66 459 VAL A C 1
ATOM 3190 O O . VAL A 1 459 ? 29.834 -21.390 -70.536 1.00 75.66 459 VAL A O 1
ATOM 3194 N N . ASP A 1 460 ? 31.383 -21.305 -72.165 1.00 78.28 460 ASP A N 1
ATOM 3195 C CA . ASP A 1 460 ? 32.202 -22.325 -71.521 1.00 78.28 460 ASP A CA 1
ATOM 3196 C C . ASP A 1 460 ? 32.723 -21.841 -70.176 1.00 78.28 460 ASP A C 1
ATOM 3197 O O . ASP A 1 460 ? 32.741 -22.599 -69.200 1.00 78.28 460 ASP A O 1
ATOM 3202 N N . PHE A 1 461 ? 33.151 -20.578 -70.106 1.00 74.80 461 PHE A N 1
ATOM 3203 C CA . PHE A 1 461 ? 33.632 -20.022 -68.848 1.00 74.80 461 PHE A CA 1
ATOM 3204 C C . PHE A 1 461 ? 32.526 -19.983 -67.804 1.00 74.80 461 PHE A C 1
ATOM 3205 O O . PHE A 1 461 ? 32.754 -20.322 -66.638 1.00 74.80 461 PHE A O 1
ATOM 3213 N N . ILE A 1 462 ? 31.317 -19.576 -68.202 1.00 74.19 462 ILE A N 1
ATOM 3214 C CA . ILE A 1 462 ? 30.207 -19.528 -67.252 1.00 74.19 462 ILE A CA 1
ATOM 3215 C C . ILE A 1 462 ? 29.881 -20.926 -66.740 1.00 74.19 462 ILE A C 1
ATOM 3216 O O . ILE A 1 462 ? 29.698 -21.138 -65.534 1.00 74.19 462 ILE A O 1
ATOM 3221 N N . LEU A 1 463 ? 29.807 -21.903 -67.648 1.00 75.50 463 LEU A N 1
ATOM 3222 C CA . LEU A 1 463 ? 29.482 -23.264 -67.232 1.00 75.50 463 LEU A CA 1
ATOM 3223 C C . LEU A 1 463 ? 30.563 -23.844 -66.328 1.00 75.50 463 LEU A C 1
ATOM 3224 O O . LEU A 1 463 ? 30.257 -24.532 -65.348 1.00 75.50 463 LEU A O 1
ATOM 3229 N N . ASP A 1 464 ? 31.835 -23.583 -66.642 1.00 76.65 464 ASP A N 1
ATOM 3230 C CA . ASP A 1 464 ? 32.919 -24.055 -65.788 1.00 76.65 464 ASP A CA 1
ATOM 3231 C C . ASP A 1 464 ? 32.873 -23.390 -64.419 1.00 76.65 464 ASP A C 1
ATOM 3232 O O . ASP A 1 464 ? 33.135 -24.038 -63.399 1.00 76.65 464 ASP A O 1
ATOM 3234 N N . ALA A 1 465 ? 32.550 -22.095 -64.377 1.00 76.74 465 ALA A N 1
ATOM 3235 C CA . ALA A 1 465 ? 32.434 -21.400 -63.100 1.00 76.74 465 ALA A CA 1
ATOM 3236 C C . ALA A 1 465 ? 31.309 -21.983 -62.258 1.00 76.74 465 ALA A C 1
ATOM 3237 O O . ALA A 1 465 ? 31.455 -22.149 -61.042 1.00 76.74 465 ALA A O 1
ATOM 3239 N N . PHE A 1 466 ? 30.180 -22.299 -62.885 1.00 75.99 466 PHE A N 1
ATOM 3240 C CA . PHE A 1 466 ? 29.062 -22.906 -62.181 1.00 75.99 466 PHE A CA 1
ATOM 3241 C C . PHE A 1 466 ? 29.169 -24.424 -62.103 1.00 75.99 466 PHE A C 1
ATOM 3242 O O . PHE A 1 466 ? 28.300 -25.064 -61.505 1.00 75.99 466 PHE A O 1
ATOM 3250 N N . GLY A 1 467 ? 30.215 -25.009 -62.680 1.00 77.16 467 GLY A N 1
ATOM 3251 C CA . GLY A 1 467 ? 30.435 -26.439 -62.581 1.00 77.16 467 GLY A CA 1
ATOM 3252 C C . GLY A 1 467 ? 29.346 -27.271 -63.222 1.00 77.16 467 GLY A C 1
ATOM 3253 O O . GLY A 1 467 ? 28.866 -28.242 -62.630 1.00 77.16 467 GLY A O 1
ATOM 3254 N N . VAL A 1 468 ? 28.945 -26.900 -64.434 1.00 78.13 468 VAL A N 1
ATOM 3255 C CA . VAL A 1 468 ? 27.917 -27.609 -65.186 1.00 78.13 468 VAL A CA 1
ATOM 3256 C C . VAL A 1 468 ? 28.603 -28.447 -66.254 1.00 78.13 468 VAL A C 1
ATOM 3257 O O . VAL A 1 468 ? 29.455 -27.943 -66.995 1.00 78.13 468 VAL A O 1
ATOM 3261 N N . VAL A 1 469 ? 28.236 -29.724 -66.329 1.00 80.16 469 VAL A N 1
ATOM 3262 C CA . VAL A 1 469 ? 28.805 -30.626 -67.324 1.00 80.16 469 VAL A CA 1
ATOM 3263 C C . VAL A 1 469 ? 28.193 -30.306 -68.681 1.00 80.16 469 VAL A C 1
ATOM 3264 O O . VAL A 1 469 ? 27.056 -30.696 -68.969 1.00 80.16 469 VAL A O 1
ATOM 3268 N N . SER A 1 470 ? 28.943 -29.590 -69.520 1.00 82.17 470 SER A N 1
ATOM 3269 C CA . SER A 1 470 ? 28.422 -29.168 -70.814 1.00 82.17 470 SER A CA 1
ATOM 3270 C C . SER A 1 470 ? 28.306 -30.318 -71.804 1.00 82.17 470 SER A C 1
ATOM 3271 O O . SER A 1 470 ? 27.506 -30.230 -72.742 1.00 82.17 470 SER A O 1
ATOM 3274 N N . SER A 1 471 ? 29.079 -31.390 -71.622 1.00 83.17 471 SER A N 1
ATOM 3275 C CA . SER A 1 471 ? 29.034 -32.506 -72.559 1.00 83.17 471 SER A CA 1
ATOM 3276 C C . SER A 1 471 ? 27.698 -33.236 -72.532 1.00 83.17 471 SER A C 1
ATOM 3277 O O . SER A 1 471 ? 27.345 -33.889 -73.519 1.00 83.17 471 SER A O 1
ATOM 3280 N N . LYS A 1 472 ? 26.950 -33.140 -71.433 1.00 81.50 472 LYS A N 1
ATOM 3281 C CA . LYS A 1 472 ? 25.664 -33.814 -71.329 1.00 81.50 472 LYS A CA 1
ATOM 3282 C C . LYS A 1 472 ? 24.522 -33.023 -71.952 1.00 81.50 472 LYS A C 1
ATOM 3283 O O . LYS A 1 472 ? 23.400 -33.536 -72.011 1.00 81.50 472 LYS A O 1
ATOM 3289 N N . LEU A 1 473 ? 24.774 -31.797 -72.415 1.00 83.99 473 LEU A N 1
ATOM 3290 C CA . LEU A 1 473 ? 23.711 -30.985 -72.994 1.00 83.99 473 LEU A CA 1
ATOM 3291 C C . LEU A 1 473 ? 24.148 -30.227 -74.242 1.00 83.99 473 LEU A C 1
ATOM 3292 O O . LEU A 1 473 ? 23.408 -29.349 -74.703 1.00 83.99 473 LEU A O 1
ATOM 3297 N N . MET A 1 474 ? 25.315 -30.532 -74.807 1.00 89.54 474 MET A N 1
ATOM 3298 C CA . MET A 1 474 ? 25.798 -29.849 -75.996 1.00 89.54 474 MET A CA 1
ATOM 3299 C C . MET A 1 474 ? 26.260 -30.874 -77.021 1.00 89.54 474 MET A C 1
ATOM 3300 O O . MET A 1 474 ? 26.717 -31.965 -76.671 1.00 89.54 474 MET A O 1
ATOM 3302 N N . TYR A 1 475 ? 26.128 -30.510 -78.294 1.00 99.61 475 TYR A N 1
ATOM 3303 C CA . TYR A 1 475 ? 26.572 -31.380 -79.374 1.00 99.61 475 TYR A CA 1
ATOM 3304 C C . TYR A 1 475 ? 28.089 -31.521 -79.354 1.00 99.61 475 TYR A C 1
ATOM 3305 O O . TYR A 1 475 ? 28.823 -30.556 -79.128 1.00 99.61 475 TYR A O 1
ATOM 3314 N N . THR A 1 476 ? 28.561 -32.741 -79.594 1.00 107.46 476 THR A N 1
ATOM 3315 C CA . THR A 1 476 ? 29.995 -32.962 -79.682 1.00 107.46 476 THR A CA 1
ATOM 3316 C C . THR A 1 476 ? 30.497 -32.603 -81.076 1.00 107.46 476 THR A C 1
ATOM 3317 O O . THR A 1 476 ? 29.724 -32.295 -81.986 1.00 107.46 476 THR A O 1
ATOM 3321 N N . GLU A 1 477 ? 31.822 -32.645 -81.234 1.00 111.03 477 GLU A N 1
ATOM 3322 C CA . GLU A 1 477 ? 32.425 -32.277 -82.511 1.00 111.03 477 GLU A CA 1
ATOM 3323 C C . GLU A 1 477 ? 32.036 -33.253 -83.614 1.00 111.03 477 GLU A C 1
ATOM 3324 O O . GLU A 1 477 ? 31.899 -32.860 -84.779 1.00 111.03 477 GLU A O 1
ATOM 3326 N N . GLU A 1 478 ? 31.860 -34.530 -83.268 1.00 112.95 478 GLU A N 1
ATOM 3327 C CA . GLU A 1 478 ? 31.586 -35.544 -84.282 1.00 112.95 478 GLU A CA 1
ATOM 3328 C C . GLU A 1 478 ? 30.258 -35.285 -84.986 1.00 112.95 478 GLU A C 1
ATOM 3329 O O . GLU A 1 478 ? 30.200 -35.225 -86.220 1.00 112.95 478 GLU A O 1
ATOM 3331 N N . GLN A 1 479 ? 29.177 -35.121 -84.219 1.00 112.69 479 GLN A N 1
ATOM 3332 C CA . GLN A 1 479 ? 27.879 -34.883 -84.841 1.00 112.69 479 GLN A CA 1
ATOM 3333 C C . GLN A 1 479 ? 27.726 -33.453 -85.338 1.00 112.69 479 GLN A C 1
ATOM 3334 O O . GLN A 1 479 ? 26.932 -33.212 -86.253 1.00 112.69 479 GLN A O 1
ATOM 3340 N N . LEU A 1 480 ? 28.455 -32.499 -84.755 1.00 113.99 480 LEU A N 1
ATOM 3341 C CA . LEU A 1 480 ? 28.432 -31.139 -85.284 1.00 113.99 480 LEU A CA 1
ATOM 3342 C C . LEU A 1 480 ? 29.027 -31.092 -86.685 1.00 113.99 480 LEU A C 1
ATOM 3343 O O . LEU A 1 480 ? 28.525 -30.373 -87.556 1.00 113.99 480 LEU A O 1
ATOM 3348 N N . LYS A 1 481 ? 30.101 -31.849 -86.919 1.00 117.63 481 LYS A N 1
ATOM 3349 C CA . LYS A 1 481 ? 30.632 -31.972 -88.271 1.00 117.63 481 LYS A CA 1
ATOM 3350 C C . LYS A 1 481 ? 29.680 -32.744 -89.173 1.00 117.63 481 LYS A C 1
ATOM 3351 O O . LYS A 1 481 ? 29.592 -32.455 -90.372 1.00 117.63 481 LYS A O 1
ATOM 3353 N N . GLN A 1 482 ? 28.966 -33.730 -88.621 1.00 118.52 482 GLN A N 1
ATOM 3354 C CA . GLN A 1 482 ? 27.979 -34.461 -89.407 1.00 118.52 482 GLN A CA 1
ATOM 3355 C C . GLN A 1 482 ? 26.846 -33.549 -89.857 1.00 118.52 482 GLN A C 1
ATOM 3356 O O . GLN A 1 482 ? 26.390 -33.633 -91.003 1.00 118.52 482 GLN A O 1
ATOM 3358 N N . ILE A 1 483 ? 26.377 -32.667 -88.968 1.00 120.47 483 ILE A N 1
ATOM 3359 C CA . ILE A 1 483 ? 25.355 -31.695 -89.351 1.00 120.47 483 ILE A CA 1
ATOM 3360 C C . ILE A 1 483 ? 25.934 -30.530 -90.135 1.00 120.47 483 ILE A C 1
ATOM 3361 O O . ILE A 1 483 ? 25.175 -29.763 -90.739 1.00 120.47 483 ILE A O 1
ATOM 3366 N N . GLN A 1 484 ? 27.259 -30.376 -90.147 1.00 122.54 484 GLN A N 1
ATOM 3367 C CA . GLN A 1 484 ? 27.901 -29.356 -90.963 1.00 122.54 484 GLN A CA 1
ATOM 3368 C C . GLN A 1 484 ? 27.973 -29.736 -92.435 1.00 122.54 484 GLN A C 1
ATOM 3369 O O . GLN A 1 484 ? 28.064 -28.845 -93.286 1.00 122.54 484 GLN A O 1
ATOM 3371 N N . ASP A 1 485 ? 27.933 -31.030 -92.752 1.00 126.51 485 ASP A N 1
ATOM 3372 C CA . ASP A 1 485 ? 27.972 -31.489 -94.136 1.00 126.51 485 ASP A CA 1
ATOM 3373 C C . ASP A 1 485 ? 26.576 -31.836 -94.647 1.00 126.51 485 ASP A C 1
ATOM 3374 O O . ASP A 1 485 ? 26.134 -31.309 -95.672 1.00 126.51 485 ASP A O 1
ATOM 3376 N N . GLN A 1 486 ? 25.876 -32.726 -93.940 1.00 128.38 486 GLN A N 1
ATOM 3377 C CA . GLN A 1 486 ? 24.528 -33.109 -94.346 1.00 128.38 486 GLN A CA 1
ATOM 3378 C C . GLN A 1 486 ? 23.563 -31.931 -94.273 1.00 128.38 486 GLN A C 1
ATOM 3379 O O . GLN A 1 486 ? 22.731 -31.758 -95.170 1.00 128.38 486 GLN A O 1
ATOM 3381 N N . GLN A 1 487 ? 23.673 -31.122 -93.219 1.00 127.75 487 GLN A N 1
ATOM 3382 C CA . GLN A 1 487 ? 22.859 -29.921 -92.993 1.00 127.75 487 GLN A CA 1
ATOM 3383 C C . GLN A 1 487 ? 21.397 -30.074 -93.413 1.00 127.75 487 GLN A C 1
ATOM 3384 O O . GLN A 1 487 ? 20.646 -30.843 -92.814 1.00 127.75 487 GLN A O 1
ATOM 3390 N N . ARG B 2 2 ? 1.007 -49.112 37.529 1.00 49.09 2 ARG C N 1
ATOM 3391 C CA . ARG B 2 2 ? 1.061 -47.834 36.832 1.00 49.09 2 ARG C CA 1
ATOM 3392 C C . ARG B 2 2 ? 0.048 -46.855 37.419 1.00 49.09 2 ARG C C 1
ATOM 3393 O O . ARG B 2 2 ? 0.276 -45.646 37.431 1.00 49.09 2 ARG C O 1
ATOM 3401 N N . LEU B 2 3 ? -1.072 -47.391 37.911 1.00 48.74 3 LEU C N 1
ATOM 3402 C CA . LEU B 2 3 ? -2.093 -46.543 38.517 1.00 48.74 3 LEU C CA 1
ATOM 3403 C C . LEU B 2 3 ? -1.555 -45.830 39.751 1.00 48.74 3 LEU C C 1
ATOM 3404 O O . LEU B 2 3 ? -1.808 -44.634 39.949 1.00 48.74 3 LEU C O 1
ATOM 3409 N N . THR B 2 4 ? -0.806 -46.548 40.591 1.00 50.01 4 THR C N 1
ATOM 3410 C CA . THR B 2 4 ? -0.178 -45.914 41.743 1.00 50.01 4 THR C CA 1
ATOM 3411 C C . THR B 2 4 ? 0.816 -44.846 41.311 1.00 50.01 4 THR C C 1
ATOM 3412 O O . THR B 2 4 ? 0.971 -43.832 41.997 1.00 50.01 4 THR C O 1
ATOM 3416 N N . ASP B 2 5 ? 1.486 -45.048 40.175 1.00 50.07 5 ASP C N 1
ATOM 3417 C CA . ASP B 2 5 ? 2.402 -44.031 39.672 1.00 50.07 5 ASP C CA 1
ATOM 3418 C C . ASP B 2 5 ? 1.664 -42.741 39.336 1.00 50.07 5 ASP C C 1
ATOM 3419 O O . ASP B 2 5 ? 2.134 -41.647 39.662 1.00 50.07 5 ASP C O 1
ATOM 3424 N N . ALA B 2 6 ? 0.497 -42.846 38.698 1.00 46.90 6 ALA C N 1
ATOM 3425 C CA . ALA B 2 6 ? -0.267 -41.646 38.367 1.00 46.90 6 ALA C CA 1
ATOM 3426 C C . ALA B 2 6 ? -0.853 -40.996 39.615 1.00 46.90 6 ALA C C 1
ATOM 3427 O O . ALA B 2 6 ? -0.930 -39.762 39.706 1.00 46.90 6 ALA C O 1
ATOM 3429 N N . VAL B 2 7 ? -1.284 -41.807 40.583 1.00 46.58 7 VAL C N 1
ATOM 3430 C CA . VAL B 2 7 ? -1.744 -41.248 41.851 1.00 46.58 7 VAL C CA 1
ATOM 3431 C C . VAL B 2 7 ? -0.615 -40.477 42.523 1.00 46.58 7 VAL C C 1
ATOM 3432 O O . VAL B 2 7 ? -0.825 -39.394 43.084 1.00 46.58 7 VAL C O 1
ATOM 3436 N N . ASN B 2 8 ? 0.605 -41.014 42.461 1.00 47.01 8 ASN C N 1
ATOM 3437 C CA . ASN B 2 8 ? 1.760 -40.303 42.994 1.00 47.01 8 ASN C CA 1
ATOM 3438 C C . ASN B 2 8 ? 2.062 -39.042 42.197 1.00 47.01 8 ASN C C 1
ATOM 3439 O O . ASN B 2 8 ? 2.521 -38.053 42.769 1.00 47.01 8 ASN C O 1
ATOM 3444 N N . VAL B 2 9 ? 1.826 -39.057 40.884 1.00 44.24 9 VAL C N 1
ATOM 3445 C CA . VAL B 2 9 ? 1.977 -37.839 40.087 1.00 44.24 9 VAL C CA 1
ATOM 3446 C C . VAL B 2 9 ? 1.040 -36.757 40.607 1.00 44.24 9 VAL C C 1
ATOM 3447 O O . VAL B 2 9 ? 1.440 -35.602 40.815 1.00 44.24 9 VAL C O 1
ATOM 3451 N N . THR B 2 10 ? -0.222 -37.122 40.828 1.00 44.51 10 THR C N 1
ATOM 3452 C CA . THR B 2 10 ? -1.190 -36.156 41.340 1.00 44.51 10 THR C CA 1
ATOM 3453 C C . THR B 2 10 ? -0.802 -35.672 42.731 1.00 44.51 10 THR C C 1
ATOM 3454 O O . THR B 2 10 ? -0.958 -34.488 43.051 1.00 44.51 10 THR C O 1
ATOM 3458 N N . LEU B 2 11 ? -0.301 -36.576 43.575 1.00 43.92 11 LEU C N 1
ATOM 3459 C CA . LEU B 2 11 ? 0.132 -36.182 44.913 1.00 43.92 11 LEU C CA 1
ATOM 3460 C C . LEU B 2 11 ? 1.316 -35.223 44.854 1.00 43.92 11 LEU C C 1
ATOM 3461 O O . LEU B 2 11 ? 1.378 -34.255 45.621 1.00 43.92 11 LEU C O 1
ATOM 3466 N N . GLU B 2 12 ? 2.266 -35.478 43.953 1.00 45.83 12 GLU C N 1
ATOM 3467 C CA . GLU B 2 12 ? 3.403 -34.578 43.785 1.00 45.83 12 GLU C CA 1
ATOM 3468 C C . GLU B 2 12 ? 2.948 -33.211 43.297 1.00 45.83 12 GLU C C 1
ATOM 3469 O O . GLU B 2 12 ? 3.492 -32.183 43.717 1.00 45.83 12 GLU C O 1
ATOM 3475 N N . ALA B 2 13 ? 1.961 -33.180 42.398 1.00 43.11 13 ALA C N 1
ATOM 3476 C CA . ALA B 2 13 ? 1.432 -31.902 41.934 1.00 43.11 13 ALA C CA 1
ATOM 3477 C C . ALA B 2 13 ? 0.886 -31.072 43.088 1.00 43.11 13 ALA C C 1
ATOM 3478 O O . ALA B 2 13 ? 0.966 -29.839 43.056 1.00 43.11 13 ALA C O 1
ATOM 3480 N N . LEU B 2 14 ? 0.342 -31.723 44.113 1.00 42.27 14 LEU C N 1
ATOM 3481 C CA . LEU B 2 14 ? -0.149 -31.031 45.296 1.00 42.27 14 LEU C CA 1
ATOM 3482 C C . LEU B 2 14 ? 0.945 -30.745 46.313 1.00 42.27 14 LEU C C 1
ATOM 3483 O O . LEU B 2 14 ? 0.679 -30.065 47.309 1.00 42.27 14 LEU C O 1
ATOM 3488 N N . GLY B 2 15 ? 2.159 -31.240 46.092 1.00 41.91 15 GLY C N 1
ATOM 3489 C CA . GLY B 2 15 ? 3.244 -31.035 47.027 1.00 41.91 15 GLY C CA 1
ATOM 3490 C C . GLY B 2 15 ? 3.276 -31.991 48.196 1.00 41.91 15 GLY C C 1
ATOM 3491 O O . GLY B 2 15 ? 4.128 -31.836 49.077 1.00 41.91 15 GLY C O 1
ATOM 3492 N N . GLU B 2 16 ? 2.380 -32.971 48.237 1.00 42.12 16 GLU C N 1
ATOM 3493 C CA . GLU B 2 16 ? 2.341 -33.933 49.325 1.00 42.12 16 GLU C CA 1
ATOM 3494 C C . GLU B 2 16 ? 3.293 -35.093 49.052 1.00 42.12 16 GLU C C 1
ATOM 3495 O O . GLU B 2 16 ? 3.766 -35.293 47.931 1.00 42.12 16 GLU C O 1
ATOM 3497 N N . SER B 2 17 ? 3.575 -35.857 50.103 1.00 45.16 17 SER C N 1
ATOM 3498 C CA . SER B 2 17 ? 4.469 -36.999 49.977 1.00 45.16 17 SER C CA 1
ATOM 3499 C C . SER B 2 17 ? 3.769 -38.138 49.248 1.00 45.16 17 SER C C 1
ATOM 3500 O O . SER B 2 17 ? 2.630 -38.489 49.570 1.00 45.16 17 SER C O 1
ATOM 3503 N N . ARG B 2 18 ? 4.453 -38.717 48.267 1.00 48.15 18 ARG C N 1
ATOM 3504 C CA . ARG B 2 18 ? 3.866 -39.786 47.473 1.00 48.15 18 ARG C CA 1
ATOM 3505 C C . ARG B 2 18 ? 3.804 -41.089 48.262 1.00 48.15 18 ARG C C 1
ATOM 3506 O O . ARG B 2 18 ? 4.570 -41.313 49.202 1.00 48.15 18 ARG C O 1
ATOM 3514 N N . ILE B 2 19 ? 2.874 -41.954 47.863 1.00 52.61 19 ILE C N 1
ATOM 3515 C CA . ILE B 2 19 ? 2.606 -43.195 48.578 1.00 52.61 19 ILE C CA 1
ATOM 3516 C C . ILE B 2 19 ? 3.184 -44.374 47.809 1.00 52.61 19 ILE C C 1
ATOM 3517 O O . ILE B 2 19 ? 3.559 -44.244 46.639 1.00 52.61 19 ILE C O 1
ATOM 3522 N N . VAL B 2 20 ? 3.267 -45.530 48.464 1.00 58.82 20 VAL C N 1
ATOM 3523 C CA . VAL B 2 20 ? 3.743 -46.749 47.821 1.00 58.82 20 VAL C CA 1
ATOM 3524 C C . VAL B 2 20 ? 2.660 -47.820 47.886 1.00 58.82 20 VAL C C 1
ATOM 3525 O O . VAL B 2 20 ? 2.428 -48.541 46.909 1.00 58.82 20 VAL C O 1
ATOM 3529 N N . ASP B 2 21 ? 1.991 -47.934 49.032 1.00 66.78 21 ASP C N 1
ATOM 3530 C CA . ASP B 2 21 ? 0.972 -48.958 49.203 1.00 66.78 21 ASP C CA 1
ATOM 3531 C C . ASP B 2 21 ? -0.249 -48.582 48.369 1.00 66.78 21 ASP C C 1
ATOM 3532 O O . ASP B 2 21 ? -0.551 -47.400 48.184 1.00 66.78 21 ASP C O 1
ATOM 3537 N N . ILE B 2 22 ? -0.945 -49.596 47.861 1.00 69.38 22 ILE C N 1
ATOM 3538 C CA . ILE B 2 22 ? -2.036 -49.382 46.915 1.00 69.38 22 ILE C CA 1
ATOM 3539 C C . ILE B 2 22 ? -3.339 -49.118 47.660 1.00 69.38 22 ILE C C 1
ATOM 3540 O O . ILE B 2 22 ? -3.884 -50.015 48.312 1.00 69.38 22 ILE C O 1
ATOM 3542 N N . ASN B 2 23 ? -3.836 -47.883 47.559 1.00 70.16 23 ASN C N 1
ATOM 3543 C CA . ASN B 2 23 ? -5.176 -47.517 48.023 1.00 70.16 23 ASN C CA 1
ATOM 3544 C C . ASN B 2 23 ? -5.380 -47.841 49.501 1.00 70.16 23 ASN C C 1
ATOM 3545 O O . ASN B 2 23 ? -6.453 -48.279 49.922 1.00 70.16 23 ASN C O 1
ATOM 3547 N N . THR B 2 24 ? -4.337 -47.623 50.301 1.00 67.40 24 THR C N 1
ATOM 3548 C CA . THR B 2 24 ? -4.407 -47.807 51.750 1.00 67.40 24 THR C CA 1
ATOM 3549 C C . THR B 2 24 ? -3.709 -46.619 52.420 1.00 67.40 24 THR C C 1
ATOM 3550 O O . THR B 2 24 ? -2.839 -46.757 53.279 1.00 67.40 24 THR C O 1
ATOM 3554 N N . SER B 2 25 ? -4.084 -45.420 51.984 1.00 64.94 25 SER C N 1
ATOM 3555 C CA . SER B 2 25 ? -3.474 -44.188 52.459 1.00 64.94 25 SER C CA 1
ATOM 3556 C C . SER B 2 25 ? -4.530 -43.292 53.089 1.00 64.94 25 SER C C 1
ATOM 3557 O O . SER B 2 25 ? -5.628 -43.133 52.548 1.00 64.94 25 SER C O 1
ATOM 3560 N N . ASN B 2 26 ? -4.188 -42.713 54.238 1.00 65.03 26 ASN C N 1
ATOM 3561 C CA . ASN B 2 26 ? -5.030 -41.745 54.933 1.00 65.03 26 ASN C CA 1
ATOM 3562 C C . ASN B 2 26 ? -5.311 -40.468 54.138 1.00 65.03 26 ASN C C 1
ATOM 3563 O O . ASN B 2 26 ? -6.465 -40.022 54.117 1.00 65.03 26 ASN C O 1
ATOM 3568 N N . PRO B 2 27 ? -4.324 -39.833 53.490 1.00 62.74 27 PRO C N 1
ATOM 3569 C CA . PRO B 2 27 ? -4.608 -38.554 52.826 1.00 62.74 27 PRO C CA 1
ATOM 3570 C C . PRO B 2 27 ? -5.586 -38.722 51.673 1.00 62.74 27 PRO C C 1
ATOM 3571 O O . PRO B 2 27 ? -5.737 -39.808 51.109 1.00 62.74 27 PRO C O 1
ATOM 3575 N N . SER B 2 28 ? -6.257 -37.624 51.329 1.00 57.39 28 SER C N 1
ATOM 3576 C CA . SER B 2 28 ? -7.312 -37.636 50.318 1.00 57.39 28 SER C CA 1
ATOM 3577 C C . SER B 2 28 ? -6.683 -37.773 48.934 1.00 57.39 28 SER C C 1
ATOM 3578 O O . SER B 2 28 ? -6.625 -36.833 48.138 1.00 57.39 28 SER C O 1
ATOM 3581 N N . ALA B 2 29 ? -6.192 -38.978 48.653 1.00 55.92 29 ALA C N 1
ATOM 3582 C CA . ALA B 2 29 ? -5.754 -39.356 47.318 1.00 55.92 29 ALA C CA 1
ATOM 3583 C C . ALA B 2 29 ? -6.860 -40.025 46.516 1.00 55.92 29 ALA C C 1
ATOM 3584 O O . ALA B 2 29 ? -6.659 -40.322 45.336 1.00 55.92 29 ALA C O 1
ATOM 3586 N N . GLY B 2 30 ? -8.016 -40.275 47.133 1.00 53.18 30 GLY C N 1
ATOM 3587 C CA . GLY B 2 30 ? -9.143 -40.820 46.399 1.00 53.18 30 GLY C CA 1
ATOM 3588 C C . GLY B 2 30 ? -9.680 -39.869 45.351 1.00 53.18 30 GLY C C 1
ATOM 3589 O O . GLY B 2 30 ? -10.168 -40.304 44.303 1.00 53.18 30 GLY C O 1
ATOM 3590 N N . LEU B 2 31 ? -9.611 -38.562 45.622 1.00 49.85 31 LEU C N 1
ATOM 3591 C CA . LEU B 2 31 ? -9.986 -37.580 44.612 1.00 49.85 31 LEU C CA 1
ATOM 3592 C C . LEU B 2 31 ? -9.124 -37.727 43.369 1.00 49.85 31 LEU C C 1
ATOM 3593 O O . LEU B 2 31 ? -9.607 -37.555 42.245 1.00 49.85 31 LEU C O 1
ATOM 3598 N N . ALA B 2 32 ? -7.843 -38.052 43.552 1.00 48.76 32 ALA C N 1
ATOM 3599 C CA . ALA B 2 32 ? -6.966 -38.280 42.410 1.00 48.76 32 ALA C CA 1
ATOM 3600 C C . ALA B 2 32 ? -7.461 -39.446 41.566 1.00 48.76 32 ALA C C 1
ATOM 3601 O O . ALA B 2 32 ? -7.515 -39.356 40.336 1.00 48.76 32 ALA C O 1
ATOM 3603 N N . ARG B 2 33 ? -7.846 -40.550 42.214 1.00 51.63 33 ARG C N 1
ATOM 3604 C CA . ARG B 2 33 ? -8.346 -41.706 41.473 1.00 51.63 33 ARG C CA 1
ATOM 3605 C C . ARG B 2 33 ? -9.654 -41.389 40.758 1.00 51.63 33 ARG C C 1
ATOM 3606 O O . ARG B 2 33 ? -9.844 -41.778 39.598 1.00 51.63 33 ARG C O 1
ATOM 3614 N N . ALA B 2 34 ? -10.571 -40.695 41.434 1.00 47.40 34 ALA C N 1
ATOM 3615 C CA . ALA B 2 34 ? -11.849 -40.360 40.813 1.00 47.40 34 ALA C CA 1
ATOM 3616 C C . ALA B 2 34 ? -11.653 -39.447 39.609 1.00 47.40 34 ALA C C 1
ATOM 3617 O O . ALA B 2 34 ? -12.245 -39.664 38.543 1.00 47.40 34 ALA C O 1
ATOM 3619 N N . ALA B 2 35 ? -10.811 -38.421 39.761 1.00 45.61 35 ALA C N 1
ATOM 3620 C CA . ALA B 2 35 ? -10.535 -37.517 38.652 1.00 45.61 35 ALA C CA 1
ATOM 3621 C C . ALA B 2 35 ? -9.835 -38.245 37.516 1.00 45.61 35 ALA C C 1
ATOM 3622 O O . ALA B 2 35 ? -10.104 -37.976 36.342 1.00 45.61 35 ALA C O 1
ATOM 3624 N N . LEU B 2 36 ? -8.929 -39.168 37.844 1.00 45.21 36 LEU C N 1
ATOM 3625 C CA . LEU B 2 36 ? -8.248 -39.940 36.813 1.00 45.21 36 LEU C CA 1
ATOM 3626 C C . LEU B 2 36 ? -9.238 -40.776 36.016 1.00 45.21 36 LEU C C 1
ATOM 3627 O O . LEU B 2 36 ? -9.182 -40.812 34.783 1.00 45.21 36 LEU C O 1
ATOM 3632 N N . ASP B 2 37 ? -10.157 -41.454 36.706 1.00 47.13 37 ASP C N 1
ATOM 3633 C CA . ASP B 2 37 ? -11.148 -42.264 36.003 1.00 47.13 37 ASP C CA 1
ATOM 3634 C C . ASP B 2 37 ? -12.046 -41.401 35.127 1.00 47.13 37 ASP C C 1
ATOM 3635 O O . ASP B 2 37 ? -12.308 -41.740 33.964 1.00 47.13 37 ASP C O 1
ATOM 3640 N N . ARG B 2 38 ? -12.516 -40.272 35.663 1.00 43.94 38 ARG C N 1
ATOM 3641 C CA . ARG B 2 38 ? -13.394 -39.393 34.896 1.00 43.94 38 ARG C CA 1
ATOM 3642 C C . ARG B 2 38 ? -12.682 -38.840 33.668 1.00 43.94 38 ARG C C 1
ATOM 3643 O O . ARG B 2 38 ? -13.240 -38.827 32.563 1.00 43.94 38 ARG C O 1
ATOM 3651 N N . THR B 2 39 ? -11.439 -38.386 33.842 1.00 42.81 39 THR C N 1
ATOM 3652 C CA . THR B 2 39 ? -10.674 -37.845 32.726 1.00 42.81 39 THR C CA 1
ATOM 3653 C C . THR B 2 39 ? -10.383 -38.916 31.686 1.00 42.81 39 THR C C 1
ATOM 3654 O O . THR B 2 39 ? -10.448 -38.648 30.483 1.00 42.81 39 THR C O 1
ATOM 3658 N N . ARG B 2 40 ? -10.051 -40.132 32.126 1.00 44.16 40 ARG C N 1
ATOM 3659 C CA . ARG B 2 40 ? -9.781 -41.208 31.183 1.00 44.16 40 ARG C CA 1
ATOM 3660 C C . ARG B 2 40 ? -11.017 -41.526 30.356 1.00 44.16 40 ARG C C 1
ATOM 3661 O O . ARG B 2 40 ? -10.934 -41.677 29.133 1.00 44.16 40 ARG C O 1
ATOM 3669 N N . ARG B 2 41 ? -12.180 -41.617 31.006 1.00 43.62 41 ARG C N 1
ATOM 3670 C CA . ARG B 2 41 ? -13.406 -41.884 30.261 1.00 43.62 41 ARG C CA 1
ATOM 3671 C C . ARG B 2 41 ? -13.715 -40.756 29.284 1.00 43.62 41 ARG C C 1
ATOM 3672 O O . ARG B 2 41 ? -14.059 -41.007 28.122 1.00 43.62 41 ARG C O 1
ATOM 3680 N N . GLY B 2 42 ? -13.574 -39.505 29.730 1.00 42.26 42 GLY C N 1
ATOM 3681 C CA . GLY B 2 42 ? -13.855 -38.385 28.847 1.00 42.26 42 GLY C CA 1
ATOM 3682 C C . GLY B 2 42 ? -12.927 -38.332 27.649 1.00 42.26 42 GLY C C 1
ATOM 3683 O O . GLY B 2 42 ? -13.359 -38.050 26.529 1.00 42.26 42 GLY C O 1
ATOM 3684 N N . VAL B 2 43 ? -11.639 -38.601 27.867 1.00 41.98 43 VAL C N 1
ATOM 3685 C CA . VAL B 2 43 ? -10.670 -38.548 26.778 1.00 41.98 43 VAL C CA 1
ATOM 3686 C C . VAL B 2 43 ? -10.890 -39.705 25.810 1.00 41.98 43 VAL C C 1
ATOM 3687 O O . VAL B 2 43 ? -10.879 -39.521 24.588 1.00 41.98 43 VAL C O 1
ATOM 3691 N N . LEU B 2 44 ? -11.103 -40.913 26.338 1.00 42.58 44 LEU C N 1
ATOM 3692 C CA . LEU B 2 44 ? -11.323 -42.074 25.488 1.00 42.58 44 LEU C CA 1
ATOM 3693 C C . LEU B 2 44 ? -12.697 -42.079 24.835 1.00 42.58 44 LEU C C 1
ATOM 3694 O O . LEU B 2 44 ? -12.942 -42.928 23.971 1.00 42.58 44 LEU C O 1
ATOM 3699 N N . SER B 2 45 ? -13.596 -41.174 25.229 1.00 43.64 45 SER C N 1
ATOM 3700 C CA . SER B 2 45 ? -14.924 -41.133 24.621 1.00 43.64 45 SER C CA 1
ATOM 3701 C C . SER B 2 45 ? -14.834 -40.943 23.111 1.00 43.64 45 SER C C 1
ATOM 3702 O O . SER B 2 45 ? -15.531 -41.620 22.348 1.00 43.64 45 SER C O 1
ATOM 3705 N N . THR B 2 46 ? -13.981 -40.027 22.662 1.00 42.45 46 THR C N 1
ATOM 3706 C CA . THR B 2 46 ? -13.766 -39.859 21.233 1.00 42.45 46 THR C CA 1
ATOM 3707 C C . THR B 2 46 ? -12.997 -41.050 20.671 1.00 42.45 46 THR C C 1
ATOM 3708 O O . THR B 2 46 ? -12.246 -41.726 21.380 1.00 42.45 46 THR C O 1
ATOM 3712 N N . GLY B 2 47 ? -13.203 -41.312 19.385 1.00 42.30 47 GLY C N 1
ATOM 3713 C CA . GLY B 2 47 ? -12.578 -42.468 18.761 1.00 42.30 47 GLY C CA 1
ATOM 3714 C C . GLY B 2 47 ? -11.074 -42.296 18.651 1.00 42.30 47 GLY C C 1
ATOM 3715 O O . GLY B 2 47 ? -10.585 -41.273 18.155 1.00 42.30 47 GLY C O 1
ATOM 3716 N N . TRP B 2 48 ? -10.334 -43.295 19.115 1.00 40.71 48 TRP C N 1
ATOM 3717 C CA . TRP B 2 48 ? -8.887 -43.363 18.967 1.00 40.71 48 TRP C CA 1
ATOM 3718 C C . TRP B 2 48 ? -8.526 -44.607 18.162 1.00 40.71 48 TRP C C 1
ATOM 3719 O O . TRP B 2 48 ? -9.396 -45.343 17.692 1.00 40.71 48 TRP C O 1
ATOM 3730 N N . TRP B 2 49 ? -7.222 -44.843 18.003 1.00 40.77 49 TRP C N 1
ATOM 3731 C CA . TRP B 2 49 ? -6.779 -45.936 17.146 1.00 40.77 49 TRP C CA 1
ATOM 3732 C C . TRP B 2 49 ? -7.002 -47.309 17.763 1.00 40.77 49 TRP C C 1
ATOM 3733 O O . TRP B 2 49 ? -6.894 -48.309 17.047 1.00 40.77 49 TRP C O 1
ATOM 3744 N N . PHE B 2 50 ? -7.307 -47.393 19.053 1.00 41.16 50 PHE C N 1
ATOM 3745 C CA . PHE B 2 50 ? -7.670 -48.659 19.687 1.00 41.16 50 PHE C CA 1
ATOM 3746 C C . PHE B 2 50 ? -9.154 -48.594 20.050 1.00 41.16 50 PHE C C 1
ATOM 3747 O O . PHE B 2 50 ? -9.530 -48.224 21.163 1.00 41.16 50 PHE C O 1
ATOM 3755 N N . ASN B 2 51 ? -9.995 -48.954 19.082 1.00 44.16 51 ASN C N 1
ATOM 3756 C CA . ASN B 2 51 ? -11.434 -49.067 19.270 1.00 44.16 51 ASN C CA 1
ATOM 3757 C C . ASN B 2 51 ? -11.941 -50.171 18.355 1.00 44.16 51 ASN C C 1
ATOM 3758 O O . ASN B 2 51 ? -11.457 -50.325 17.231 1.00 44.16 51 ASN C O 1
ATOM 3763 N N . THR B 2 52 ? -12.915 -50.934 18.841 1.00 45.93 52 THR C N 1
ATOM 3764 C CA . THR B 2 52 ? -13.361 -52.134 18.154 1.00 45.93 52 THR C CA 1
ATOM 3765 C C . THR B 2 52 ? -14.435 -51.802 17.121 1.00 45.93 52 THR C C 1
ATOM 3766 O O . THR B 2 52 ? -14.890 -50.663 16.997 1.00 45.93 52 THR C O 1
ATOM 3770 N N . ILE B 2 53 ? -14.840 -52.817 16.363 1.00 50.66 53 ILE C N 1
ATOM 3771 C CA . ILE B 2 53 ? -15.901 -52.687 15.373 1.00 50.66 53 ILE C CA 1
ATOM 3772 C C . ILE B 2 53 ? -16.752 -53.950 15.399 1.00 50.66 53 ILE C C 1
ATOM 3773 O O . ILE B 2 53 ? -16.232 -55.063 15.533 1.00 50.66 53 ILE C O 1
ATOM 3778 N N . ILE B 2 54 ? -18.066 -53.772 15.301 1.00 54.78 54 ILE C N 1
ATOM 3779 C CA . ILE B 2 54 ? -19.007 -54.884 15.176 1.00 54.78 54 ILE C CA 1
ATOM 3780 C C . ILE B 2 54 ? -19.432 -54.930 13.713 1.00 54.78 54 ILE C C 1
ATOM 3781 O O . ILE B 2 54 ? -20.377 -54.259 13.299 1.00 54.78 54 ILE C O 1
ATOM 3783 N N . ARG B 2 55 ? -18.714 -55.735 12.924 1.00 61.49 55 ARG C N 1
ATOM 3784 C CA . ARG B 2 55 ? -18.908 -55.729 11.477 1.00 61.49 55 ARG C CA 1
ATOM 3785 C C . ARG B 2 55 ? -20.318 -56.161 11.097 1.00 61.49 55 ARG C C 1
ATOM 3786 O O . ARG B 2 55 ? -20.939 -55.563 10.211 1.00 61.49 55 ARG C O 1
ATOM 3788 N N . GLU B 2 56 ? -20.841 -57.193 11.753 1.00 60.42 56 GLU C N 1
ATOM 3789 C CA . GLU B 2 56 ? -22.179 -57.687 11.437 1.00 60.42 56 GLU C CA 1
ATOM 3790 C C . GLU B 2 56 ? -22.703 -58.467 12.628 1.00 60.42 56 GLU C C 1
ATOM 3791 O O . GLU B 2 56 ? -22.067 -59.432 13.064 1.00 60.42 56 GLU C O 1
ATOM 3793 N N . VAL B 2 57 ? -23.852 -58.053 13.155 1.00 56.84 57 VAL C N 1
ATOM 3794 C CA . VAL B 2 57 ? -24.531 -58.755 14.239 1.00 56.84 57 VAL C CA 1
ATOM 3795 C C . VAL B 2 57 ? -25.968 -58.972 13.784 1.00 56.84 57 VAL C C 1
ATOM 3796 O O . VAL B 2 57 ? -26.800 -58.063 13.880 1.00 56.84 57 VAL C O 1
ATOM 3800 N N . THR B 2 58 ? -26.265 -60.165 13.286 1.00 56.62 58 THR C N 1
ATOM 3801 C CA . THR B 2 58 ? -27.614 -60.476 12.834 1.00 56.62 58 THR C CA 1
ATOM 3802 C C . THR B 2 58 ? -28.470 -60.882 14.026 1.00 56.62 58 THR C C 1
ATOM 3803 O O . THR B 2 58 ? -28.149 -61.867 14.699 1.00 56.62 58 THR C O 1
ATOM 3807 N N . PRO B 2 59 ? -29.551 -60.167 14.321 1.00 54.14 59 PRO C N 1
ATOM 3808 C CA . PRO B 2 59 ? -30.348 -60.486 15.508 1.00 54.14 59 PRO C CA 1
ATOM 3809 C C . PRO B 2 59 ? -31.268 -61.675 15.292 1.00 54.14 59 PRO C C 1
ATOM 3810 O O . PRO B 2 59 ? -31.756 -61.933 14.189 1.00 54.14 59 PRO C O 1
ATOM 3814 N N . THR B 2 60 ? -31.499 -62.404 16.376 1.00 56.96 60 THR C N 1
ATOM 3815 C CA . THR B 2 60 ? -32.469 -63.493 16.368 1.00 56.96 60 THR C CA 1
ATOM 3816 C C . THR B 2 60 ? -33.880 -62.916 16.391 1.00 56.96 60 THR C C 1
ATOM 3817 O O . THR B 2 60 ? -34.172 -62.046 17.217 1.00 56.96 60 THR C O 1
ATOM 3821 N N . PRO B 2 61 ? -34.773 -63.361 15.503 1.00 57.25 61 PRO C N 1
ATOM 3822 C CA . PRO B 2 61 ? -36.104 -62.737 15.424 1.00 57.25 61 PRO C CA 1
ATOM 3823 C C . PRO B 2 61 ? -36.937 -62.863 16.688 1.00 57.25 61 PRO C C 1
ATOM 3824 O O . PRO B 2 61 ? -37.839 -62.042 16.893 1.00 57.25 61 PRO C O 1
ATOM 3828 N N . ASN B 2 62 ? -36.674 -63.859 17.547 1.00 58.21 62 ASN C N 1
ATOM 3829 C CA . ASN B 2 62 ? -37.537 -64.046 18.715 1.00 58.21 62 ASN C CA 1
ATOM 3830 C C . ASN B 2 62 ? -37.333 -62.951 19.757 1.00 58.21 62 ASN C C 1
ATOM 3831 O O . ASN B 2 62 ? -38.310 -62.267 20.108 1.00 58.21 62 ASN C O 1
ATOM 3833 N N . PRO B 2 63 ? -36.126 -62.725 20.296 1.00 57.59 63 PRO C N 1
ATOM 3834 C CA . PRO B 2 63 ? -35.978 -61.588 21.218 1.00 57.59 63 PRO C CA 1
ATOM 3835 C C . PRO B 2 63 ? -35.946 -60.253 20.498 1.00 57.59 63 PRO C C 1
ATOM 3836 O O . PRO B 2 63 ? -36.594 -59.298 20.943 1.00 57.59 63 PRO C O 1
ATOM 3840 N N . GLY B 2 64 ? -35.209 -60.164 19.392 1.00 56.12 64 GLY C N 1
ATOM 3841 C CA . GLY B 2 64 ? -35.123 -58.953 18.607 1.00 56.12 64 GLY C CA 1
ATOM 3842 C C . GLY B 2 64 ? -34.081 -57.956 19.059 1.00 56.12 64 GLY C C 1
ATOM 3843 O O . GLY B 2 64 ? -33.854 -56.965 18.354 1.00 56.12 64 GLY C O 1
ATOM 3844 N N . GLN B 2 65 ? -33.430 -58.181 20.194 1.00 53.95 65 GLN C N 1
ATOM 3845 C CA . GLN B 2 65 ? -32.470 -57.236 20.744 1.00 53.95 65 GLN C CA 1
ATOM 3846 C C . GLN B 2 65 ? -31.046 -57.678 20.438 1.00 53.95 65 GLN C C 1
ATOM 3847 O O . GLN B 2 65 ? -30.767 -58.866 20.257 1.00 53.95 65 GLN C O 1
ATOM 3853 N N . ILE B 2 66 ? -30.143 -56.703 20.383 1.00 49.30 66 ILE C N 1
ATOM 3854 C CA . ILE B 2 66 ? -28.750 -56.927 20.014 1.00 49.30 66 ILE C CA 1
ATOM 3855 C C . ILE B 2 66 ? -27.870 -56.478 21.171 1.00 49.30 66 ILE C C 1
ATOM 3856 O O . ILE B 2 66 ? -27.971 -55.332 21.627 1.00 49.30 66 ILE C O 1
ATOM 3861 N N . LYS B 2 67 ? -27.011 -57.377 21.641 1.00 45.62 67 LYS C N 1
ATOM 3862 C CA . LYS B 2 67 ? -26.108 -57.065 22.737 1.00 45.62 67 LYS C CA 1
ATOM 3863 C C . LYS B 2 67 ? -24.943 -56.213 22.251 1.00 45.62 67 LYS C C 1
ATOM 3864 O O . LYS B 2 67 ? -24.477 -56.344 21.116 1.00 45.62 67 LYS C O 1
ATOM 3870 N N . VAL B 2 68 ? -24.477 -55.334 23.126 1.00 45.89 68 VAL C N 1
ATOM 3871 C CA . VAL B 2 68 ? -23.347 -54.455 22.834 1.00 45.89 68 VAL C CA 1
ATOM 3872 C C . VAL B 2 68 ? -22.289 -54.704 23.898 1.00 45.89 68 VAL C C 1
ATOM 3873 O O . VAL B 2 68 ? -22.596 -55.211 24.991 1.00 45.89 68 VAL C O 1
ATOM 3877 N N . PRO B 2 69 ? -21.026 -54.391 23.607 1.00 43.77 69 PRO C N 1
ATOM 3878 C CA . PRO B 2 69 ? -19.977 -54.568 24.619 1.00 43.77 69 PRO C CA 1
ATOM 3879 C C . PRO B 2 69 ? -20.270 -53.754 25.871 1.00 43.77 69 PRO C C 1
ATOM 3880 O O . PRO B 2 69 ? -20.771 -52.631 25.802 1.00 43.77 69 PRO C O 1
ATOM 3884 N N . TRP B 2 70 ? -19.961 -54.344 27.027 1.00 45.70 70 TRP C N 1
ATOM 3885 C CA . TRP B 2 70 ? -20.255 -53.688 28.296 1.00 45.70 70 TRP C CA 1
ATOM 3886 C C . TRP B 2 70 ? -19.405 -52.438 28.494 1.00 45.70 70 TRP C C 1
ATOM 3887 O O . TRP B 2 70 ? -19.895 -51.422 28.999 1.00 45.70 70 TRP C O 1
ATOM 3898 N N . ASN B 2 71 ? -18.132 -52.491 28.103 1.00 45.86 71 ASN C N 1
ATOM 3899 C CA . ASN B 2 71 ? -17.200 -51.394 28.320 1.00 45.86 71 ASN C CA 1
ATOM 3900 C C . ASN B 2 71 ? -17.249 -50.348 27.213 1.00 45.86 71 ASN C C 1
ATOM 3901 O O . ASN B 2 71 ? -16.291 -49.584 27.052 1.00 45.86 71 ASN C O 1
ATOM 3906 N N . GLN B 2 72 ? -18.335 -50.295 26.450 1.00 43.47 72 GLN C N 1
ATOM 3907 C CA . GLN B 2 72 ? -18.444 -49.330 25.367 1.00 43.47 72 GLN C CA 1
ATOM 3908 C C . GLN B 2 72 ? -18.560 -47.912 25.916 1.00 43.47 72 GLN C C 1
ATOM 3909 O O . GLN B 2 72 ? -19.043 -47.688 27.029 1.00 43.47 72 GLN C O 1
ATOM 3915 N N . LEU B 2 73 ? -18.104 -46.949 25.120 1.00 42.92 73 LEU C N 1
ATOM 3916 C CA . LEU B 2 73 ? -18.208 -45.535 25.460 1.00 42.92 73 LEU C CA 1
ATOM 3917 C C . LEU B 2 73 ? -19.030 -44.756 24.449 1.00 42.92 73 LEU C C 1
ATOM 3918 O O . LEU B 2 73 ? -19.929 -44.000 24.837 1.00 42.92 73 LEU C O 1
ATOM 3923 N N . SER B 2 74 ? -18.748 -44.918 23.159 1.00 45.54 74 SER C N 1
ATOM 3924 C CA . SER B 2 74 ? -19.504 -44.259 22.105 1.00 45.54 74 SER C CA 1
ATOM 3925 C C . SER B 2 74 ? -19.677 -45.225 20.944 1.00 45.54 74 SER C C 1
ATOM 3926 O O . SER B 2 74 ? -18.821 -46.076 20.692 1.00 45.54 74 SER C O 1
ATOM 3929 N N . MET B 2 75 ? -20.796 -45.088 20.240 1.00 48.39 75 MET C N 1
ATOM 3930 C CA . MET B 2 75 ? -21.117 -45.950 19.113 1.00 48.39 75 MET C CA 1
ATOM 3931 C C . MET B 2 75 ? -21.528 -45.105 17.918 1.00 48.39 75 MET C C 1
ATOM 3932 O O . MET B 2 75 ? -22.305 -44.157 18.055 1.00 48.39 75 MET C O 1
ATOM 3937 N N . TYR B 2 76 ? -21.000 -45.456 16.749 1.00 47.98 76 TYR C N 1
ATOM 3938 C CA . TYR B 2 76 ? -21.345 -44.796 15.497 1.00 47.98 76 TYR C CA 1
ATOM 3939 C C . TYR B 2 76 ? -21.739 -45.860 14.486 1.00 47.98 76 TYR C C 1
ATOM 3940 O O . TYR B 2 76 ? -20.971 -46.794 14.237 1.00 47.98 76 TYR C O 1
ATOM 3949 N N . GLY B 2 77 ? -22.929 -45.721 13.909 1.00 51.09 77 GLY C N 1
ATOM 3950 C CA . GLY B 2 77 ? -23.346 -46.642 12.865 1.00 51.09 77 GLY C CA 1
ATOM 3951 C C . GLY B 2 77 ? -22.561 -46.392 11.591 1.00 51.09 77 GLY C C 1
ATOM 3952 O O . GLY B 2 77 ? -22.382 -45.243 11.170 1.00 51.09 77 GLY C O 1
ATOM 3953 N N . LEU B 2 78 ? -22.076 -47.471 10.972 1.00 53.21 78 LEU C N 1
ATOM 3954 C CA . LEU B 2 78 ? -21.365 -47.330 9.706 1.00 53.21 78 LEU C CA 1
ATOM 3955 C C . LEU B 2 78 ? -22.285 -46.782 8.625 1.00 53.21 78 LEU C C 1
ATOM 3956 O O . LEU B 2 78 ? -21.872 -45.951 7.807 1.00 53.21 78 LEU C O 1
ATOM 3961 N N . ASP B 2 79 ? -23.535 -47.233 8.604 1.00 55.81 79 ASP C N 1
ATOM 3962 C CA . ASP B 2 79 ? -24.538 -46.688 7.703 1.00 55.81 79 ASP C CA 1
ATOM 3963 C C . ASP B 2 79 ? -25.139 -45.428 8.326 1.00 55.81 79 ASP C C 1
ATOM 3964 O O . ASP B 2 79 ? -24.645 -44.905 9.329 1.00 55.81 79 ASP C O 1
ATOM 3969 N N . GLY B 2 80 ? -26.219 -44.925 7.737 1.00 58.97 80 GLY C N 1
ATOM 3970 C CA . GLY B 2 80 ? -26.840 -43.712 8.229 1.00 58.97 80 GLY C CA 1
ATOM 3971 C C . GLY B 2 80 ? -27.895 -43.948 9.289 1.00 58.97 80 GLY C C 1
ATOM 3972 O O . GLY B 2 80 ? -29.076 -43.664 9.068 1.00 58.97 80 GLY C O 1
ATOM 3973 N N . THR B 2 81 ? -27.485 -44.466 10.444 1.00 54.11 81 THR C N 1
ATOM 3974 C CA . THR B 2 81 ? -28.396 -44.705 11.554 1.00 54.11 81 THR C CA 1
ATOM 3975 C C . THR B 2 81 ? -27.741 -44.255 12.850 1.00 54.11 81 THR C C 1
ATOM 3976 O O . THR B 2 81 ? -26.546 -44.480 13.059 1.00 54.11 81 THR C O 1
ATOM 3980 N N . LYS B 2 82 ? -28.529 -43.621 13.715 1.00 50.90 82 LYS C N 1
ATOM 3981 C CA . LYS B 2 82 ? -28.059 -43.216 15.032 1.00 50.90 82 LYS C CA 1
ATOM 3982 C C . LYS B 2 82 ? -28.281 -44.352 16.022 1.00 50.90 82 LYS C C 1
ATOM 3983 O O . LYS B 2 82 ? -29.379 -44.914 16.093 1.00 50.90 82 LYS C O 1
ATOM 3989 N N . TYR B 2 83 ? -27.242 -44.684 16.783 1.00 49.89 83 TYR C N 1
ATOM 3990 C CA . TYR B 2 83 ? -27.284 -45.804 17.708 1.00 49.89 83 TYR C CA 1
ATOM 3991 C C . TYR B 2 83 ? -26.829 -45.356 19.089 1.00 49.89 83 TYR C C 1
ATOM 3992 O O . TYR B 2 83 ? -26.081 -44.387 19.240 1.00 49.89 83 TYR C O 1
ATOM 4001 N N . GLY B 2 84 ? -27.297 -46.082 20.100 1.00 50.18 84 GLY C N 1
ATOM 4002 C CA . GLY B 2 84 ? -26.952 -45.801 21.480 1.00 50.18 84 GLY C CA 1
ATOM 4003 C C . GLY B 2 84 ? -27.259 -47.011 22.333 1.00 50.18 84 GLY C C 1
ATOM 4004 O O . GLY B 2 84 ? -27.741 -48.035 21.845 1.00 50.18 84 GLY C O 1
ATOM 4005 N N . GLU B 2 85 ? -26.973 -46.885 23.624 1.00 52.25 85 GLU C N 1
ATOM 4006 C CA . GLU B 2 85 ? -27.163 -47.973 24.570 1.00 52.25 85 GLU C CA 1
ATOM 4007 C C . GLU B 2 85 ? -28.359 -47.689 25.469 1.00 52.25 85 GLU C C 1
ATOM 4008 O O . GLU B 2 85 ? -28.547 -46.562 25.937 1.00 52.25 85 GLU C O 1
ATOM 4014 N N . ARG B 2 86 ? -29.178 -48.715 25.684 1.00 51.34 86 ARG C N 1
ATOM 4015 C CA . ARG B 2 86 ? -30.259 -48.674 26.662 1.00 51.34 86 ARG C CA 1
ATOM 4016 C C . ARG B 2 86 ? -30.384 -50.059 27.270 1.00 51.34 86 ARG C C 1
ATOM 4017 O O . ARG B 2 86 ? -30.662 -51.026 26.554 1.00 51.34 86 ARG C O 1
ATOM 4025 N N . ASP B 2 87 ? -30.171 -50.153 28.583 1.00 51.14 87 ASP C N 1
ATOM 4026 C CA . ASP B 2 87 ? -30.217 -51.426 29.305 1.00 51.14 87 ASP C CA 1
ATOM 4027 C C . ASP B 2 87 ? -29.239 -52.438 28.713 1.00 51.14 87 ASP C C 1
ATOM 4028 O O . ASP B 2 87 ? -29.522 -53.635 28.639 1.00 51.14 87 ASP C O 1
ATOM 4030 N N . GLY B 2 88 ? -28.079 -51.952 28.280 1.00 49.15 88 GLY C N 1
ATOM 4031 C CA . GLY B 2 88 ? -27.016 -52.818 27.815 1.00 49.15 88 GLY C CA 1
ATOM 4032 C C . GLY B 2 88 ? -27.182 -53.385 26.424 1.00 49.15 88 GLY C C 1
ATOM 4033 O O . GLY B 2 88 ? -26.380 -54.235 26.024 1.00 49.15 88 GLY C O 1
ATOM 4034 N N . VAL B 2 89 ? -28.193 -52.951 25.670 1.00 48.51 89 VAL C N 1
ATOM 4035 C CA . VAL B 2 89 ? -28.433 -53.449 24.323 1.00 48.51 89 VAL C CA 1
ATOM 4036 C C . VAL B 2 89 ? -28.476 -52.269 23.359 1.00 48.51 89 VAL C C 1
ATOM 4037 O O . VAL B 2 89 ? -28.538 -51.107 23.760 1.00 48.51 89 VAL C O 1
ATOM 4041 N N . LEU B 2 90 ? -28.433 -52.590 22.068 1.00 49.15 90 LEU C N 1
ATOM 4042 C CA . LEU B 2 90 ? -28.462 -51.566 21.033 1.00 49.15 90 LEU C CA 1
ATOM 4043 C C . LEU B 2 90 ? -29.811 -50.857 21.022 1.00 49.15 90 LEU C C 1
ATOM 4044 O O . LEU B 2 90 ? -30.858 -51.458 21.272 1.00 49.15 90 LEU C O 1
ATOM 4049 N N . TYR B 2 91 ? -29.778 -49.559 20.727 1.00 50.68 91 TYR C N 1
ATOM 4050 C CA . TYR B 2 91 ? -30.968 -48.724 20.768 1.00 50.68 91 TYR C CA 1
ATOM 4051 C C . TYR B 2 91 ? -30.982 -47.791 19.569 1.00 50.68 91 TYR C C 1
ATOM 4052 O O . TYR B 2 91 ? -29.942 -47.254 19.177 1.00 50.68 91 TYR C O 1
ATOM 4061 N N . ASN B 2 92 ? -32.166 -47.601 18.993 1.00 50.92 92 ASN C N 1
ATOM 4062 C CA . ASN B 2 92 ? -32.351 -46.721 17.844 1.00 50.92 92 ASN C CA 1
ATOM 4063 C C . ASN B 2 92 ? -32.835 -45.366 18.347 1.00 50.92 92 ASN C C 1
ATOM 4064 O O . ASN B 2 92 ? -33.970 -45.242 18.817 1.00 50.92 92 ASN C O 1
ATOM 4069 N N . LEU B 2 93 ? -31.976 -44.349 18.246 1.00 50.65 93 LEU C N 1
ATOM 4070 C CA . LEU B 2 93 ? -32.328 -43.029 18.761 1.00 50.65 93 LEU C CA 1
ATOM 4071 C C . LEU B 2 93 ? -33.462 -42.400 17.961 1.00 50.65 93 LEU C C 1
ATOM 4072 O O . LEU B 2 93 ? -34.419 -41.869 18.536 1.00 50.65 93 LEU C O 1
ATOM 4077 N N . VAL B 2 94 ? -33.374 -42.445 16.629 1.00 51.89 94 VAL C N 1
ATOM 4078 C CA . VAL B 2 94 ? -34.370 -41.773 15.804 1.00 51.89 94 VAL C CA 1
ATOM 4079 C C . VAL B 2 94 ? -35.690 -42.535 15.777 1.00 51.89 94 VAL C C 1
ATOM 4080 O O . VAL B 2 94 ? -36.745 -41.931 15.552 1.00 51.89 94 VAL C O 1
ATOM 4084 N N . ASP B 2 95 ? -35.668 -43.847 16.015 1.00 53.94 95 ASP C N 1
ATOM 4085 C CA . ASP B 2 95 ? -36.885 -44.645 16.011 1.00 53.94 95 ASP C CA 1
ATOM 4086 C C . ASP B 2 95 ? -37.415 -44.947 17.405 1.00 53.94 95 ASP C C 1
ATOM 4087 O O . ASP B 2 95 ? -38.567 -45.380 17.528 1.00 53.94 95 ASP C O 1
ATOM 4092 N N . GLN B 2 96 ? -36.610 -44.730 18.446 1.00 52.75 96 GLN C N 1
ATOM 4093 C CA . GLN B 2 96 ? -37.009 -44.978 19.833 1.00 52.75 96 GLN C CA 1
ATOM 4094 C C . GLN B 2 96 ? -37.479 -46.420 20.028 1.00 52.75 96 GLN C C 1
ATOM 4095 O O . GLN B 2 96 ? -38.481 -46.688 20.693 1.00 52.75 96 GLN C O 1
ATOM 4101 N N . THR B 2 97 ? -36.739 -47.356 19.438 1.00 51.62 97 THR C N 1
ATOM 4102 C CA . THR B 2 97 ? -37.062 -48.771 19.543 1.00 51.62 97 THR C CA 1
ATOM 4103 C C . THR B 2 97 ? -35.802 -49.555 19.876 1.00 51.62 97 THR C C 1
ATOM 4104 O O . THR B 2 97 ? -34.684 -49.116 19.597 1.00 51.62 97 THR C O 1
ATOM 4108 N N . LYS B 2 98 ? -35.997 -50.719 20.491 1.00 51.76 98 LYS C N 1
ATOM 4109 C CA . LYS B 2 98 ? -34.901 -51.575 20.917 1.00 51.76 98 LYS C CA 1
ATOM 4110 C C . LYS B 2 98 ? -34.780 -52.846 20.092 1.00 51.76 98 LYS C C 1
ATOM 4111 O O . LYS B 2 98 ? -33.849 -53.626 20.315 1.00 51.76 98 LYS C O 1
ATOM 4117 N N . VAL B 2 99 ? -35.687 -53.076 19.148 1.00 51.65 99 VAL C N 1
ATOM 4118 C CA . VAL B 2 99 ? -35.701 -54.299 18.357 1.00 51.65 99 VAL C CA 1
ATOM 4119 C C . VAL B 2 99 ? -35.110 -54.013 16.985 1.00 51.65 99 VAL C C 1
ATOM 4120 O O . VAL B 2 99 ? -35.175 -52.889 16.473 1.00 51.65 99 VAL C O 1
ATOM 4124 N N . PHE B 2 100 ? -34.513 -55.041 16.389 1.00 52.71 100 PHE C N 1
ATOM 4125 C CA . PHE B 2 100 ? -33.910 -54.936 15.070 1.00 52.71 100 PHE C CA 1
ATOM 4126 C C . PHE B 2 100 ? -34.222 -56.193 14.275 1.00 52.71 100 PHE C C 1
ATOM 4127 O O . PHE B 2 100 ? -34.256 -57.294 14.830 1.00 52.71 100 PHE C O 1
ATOM 4135 N N . SER B 2 101 ? -34.454 -56.021 12.972 1.00 58.98 101 SER C N 1
ATOM 4136 C CA . SER B 2 101 ? -34.791 -57.131 12.095 1.00 58.98 101 SER C CA 1
ATOM 4137 C C . SER B 2 101 ? -33.705 -57.470 11.086 1.00 58.98 101 SER C C 1
ATOM 4138 O O . SER B 2 101 ? -33.741 -58.562 10.511 1.00 58.98 101 SER C O 1
ATOM 4141 N N . ASP B 2 102 ? -32.749 -56.577 10.859 1.00 59.91 102 ASP C N 1
ATOM 4142 C CA . ASP B 2 102 ? -31.676 -56.787 9.898 1.00 59.91 102 ASP C CA 1
ATOM 4143 C C . ASP B 2 102 ? -30.326 -56.613 10.586 1.00 59.91 102 ASP C C 1
ATOM 4144 O O . ASP B 2 102 ? -30.240 -56.247 11.760 1.00 59.91 102 ASP C O 1
ATOM 4149 N N . THR B 2 103 ? -29.262 -56.886 9.836 1.00 58.38 103 THR C N 1
ATOM 4150 C CA . THR B 2 103 ? -27.914 -56.748 10.361 1.00 58.38 103 THR C CA 1
ATOM 4151 C C . THR B 2 103 ? -27.577 -55.277 10.589 1.00 58.38 103 THR C C 1
ATOM 4152 O O . THR B 2 103 ? -28.136 -54.377 9.957 1.00 58.38 103 THR C O 1
ATOM 4156 N N . VAL B 2 104 ? -26.649 -55.041 11.511 1.00 56.92 104 VAL C N 1
ATOM 4157 C CA . VAL B 2 104 ? -26.192 -53.697 11.837 1.00 56.92 104 VAL C CA 1
ATOM 4158 C C . VAL B 2 104 ? -24.673 -53.668 11.754 1.00 56.92 104 VAL C C 1
ATOM 4159 O O . VAL B 2 104 ? -23.998 -54.540 12.313 1.00 56.92 104 VAL C O 1
ATOM 4163 N N . HIS B 2 105 ? -24.140 -52.682 11.041 1.00 56.78 105 HIS C N 1
ATOM 4164 C CA . HIS B 2 105 ? -22.705 -52.427 10.982 1.00 56.78 105 HIS C CA 1
ATOM 4165 C C . HIS B 2 105 ? -22.446 -51.140 11.751 1.00 56.78 105 HIS C C 1
ATOM 4166 O O . HIS B 2 105 ? -22.826 -50.055 11.298 1.00 56.78 105 HIS C O 1
ATOM 4173 N N . LEU B 2 106 ? -21.812 -51.258 12.912 1.00 51.19 106 LEU C N 1
ATOM 4174 C CA . LEU B 2 106 ? -21.590 -50.120 13.786 1.00 51.19 106 LEU C CA 1
ATOM 4175 C C . LEU B 2 106 ? -20.145 -50.092 14.259 1.00 51.19 106 LEU C C 1
ATOM 4176 O O . LEU B 2 106 ? -19.505 -51.134 14.421 1.00 51.19 106 LEU C O 1
ATOM 4181 N N . LYS B 2 107 ? -19.642 -48.882 14.472 1.00 48.22 107 LYS C N 1
ATOM 4182 C CA . LYS B 2 107 ? -18.324 -48.664 15.050 1.00 48.22 107 LYS C CA 1
ATOM 4183 C C . LYS B 2 107 ? -18.495 -48.228 16.496 1.00 48.22 107 LYS C C 1
ATOM 4184 O O . LYS B 2 107 ? -19.196 -47.250 16.774 1.00 48.22 107 LYS C O 1
ATOM 4190 N N . VAL B 2 108 ? -17.857 -48.950 17.411 1.00 45.17 108 VAL C N 1
ATOM 4191 C CA . VAL B 2 108 ? -18.053 -48.759 18.841 1.00 45.17 108 VAL C CA 1
ATOM 4192 C C . VAL B 2 108 ? -16.711 -48.455 19.494 1.00 45.17 108 VAL C C 1
ATOM 4193 O O . VAL B 2 108 ? -15.692 -49.072 19.166 1.00 45.17 108 VAL C O 1
ATOM 4197 N N . VAL B 2 109 ? -16.711 -47.482 20.399 1.00 43.63 109 VAL C N 1
ATOM 4198 C CA . VAL B 2 109 ? -15.522 -47.085 21.142 1.00 43.63 109 VAL C CA 1
ATOM 4199 C C . VAL B 2 109 ? -15.627 -47.671 22.541 1.00 43.63 109 VAL C C 1
ATOM 4200 O O . VAL B 2 109 ? -16.622 -47.450 23.242 1.00 43.63 109 VAL C O 1
ATOM 4204 N N . ILE B 2 110 ? -14.607 -48.412 22.952 1.00 43.75 110 ILE C N 1
ATOM 4205 C CA . ILE B 2 110 ? -14.624 -49.110 24.220 1.00 43.75 110 ILE C CA 1
ATOM 4206 C C . ILE B 2 110 ? -13.750 -48.366 25.222 1.00 43.75 110 ILE C C 1
ATOM 4207 O O . ILE B 2 110 ? -12.998 -47.459 24.875 1.00 43.75 110 ILE C O 1
ATOM 4212 N N . ASP B 2 111 ? -13.851 -48.756 26.488 1.00 46.12 111 ASP C N 1
ATOM 4213 C CA . ASP B 2 111 ? -13.063 -48.175 27.563 1.00 46.12 111 ASP C CA 1
ATOM 4214 C C . ASP B 2 111 ? -11.901 -49.108 27.886 1.00 46.12 111 ASP C C 1
ATOM 4215 O O . ASP B 2 111 ? -12.011 -50.331 27.774 1.00 46.12 111 ASP C O 1
ATOM 4220 N N . ILE B 2 112 ? -10.780 -48.515 28.291 1.00 46.39 112 ILE C N 1
ATOM 4221 C CA . ILE B 2 112 ? -9.549 -49.249 28.551 1.00 46.39 112 ILE C CA 1
ATOM 4222 C C . ILE B 2 112 ? -9.094 -48.971 29.976 1.00 46.39 112 ILE C C 1
ATOM 4223 O O . ILE B 2 112 ? -9.136 -47.826 30.439 1.00 46.39 112 ILE C O 1
ATOM 4228 N N . ASP B 2 113 ? -8.663 -50.022 30.670 1.00 50.89 113 ASP C N 1
ATOM 4229 C CA . ASP B 2 113 ? -8.149 -49.873 32.024 1.00 50.89 113 ASP C CA 1
ATOM 4230 C C . ASP B 2 113 ? -6.870 -49.041 32.009 1.00 50.89 113 ASP C C 1
ATOM 4231 O O . ASP B 2 113 ? -6.136 -49.007 31.018 1.00 50.89 113 ASP C O 1
ATOM 4236 N N . PHE B 2 114 ? -6.602 -48.363 33.128 1.00 47.38 114 PHE C N 1
ATOM 4237 C CA . PHE B 2 114 ? -5.469 -47.449 33.189 1.00 47.38 114 PHE C CA 1
ATOM 4238 C C . PHE B 2 114 ? -4.121 -48.162 33.208 1.00 47.38 114 PHE C C 1
ATOM 4239 O O . PHE B 2 114 ? -3.087 -47.497 33.099 1.00 47.38 114 PHE C O 1
ATOM 4247 N N . GLU B 2 115 ? -4.094 -49.482 33.344 1.00 52.38 115 GLU C N 1
ATOM 4248 C CA . GLU B 2 115 ? -2.853 -50.233 33.230 1.00 52.38 115 GLU C CA 1
ATOM 4249 C C . GLU B 2 115 ? -2.717 -50.927 31.882 1.00 52.38 115 GLU C C 1
ATOM 4250 O O . GLU B 2 115 ? -1.830 -51.770 31.717 1.00 52.38 115 GLU C O 1
ATOM 4256 N N . ASP B 2 116 ? -3.568 -50.582 30.909 1.00 51.86 116 ASP C N 1
ATOM 4257 C CA . ASP B 2 116 ? -3.628 -51.302 29.642 1.00 51.86 116 ASP C CA 1
ATOM 4258 C C . ASP B 2 116 ? -3.703 -50.366 28.439 1.00 51.86 116 ASP C C 1
ATOM 4259 O O . ASP B 2 116 ? -4.213 -50.764 27.388 1.00 51.86 116 ASP C O 1
ATOM 4264 N N . LEU B 2 117 ? -3.206 -49.144 28.555 1.00 47.02 117 LEU C N 1
ATOM 4265 C CA . LEU B 2 117 ? -3.303 -48.154 27.495 1.00 47.02 117 LEU C CA 1
ATOM 4266 C C . LEU B 2 117 ? -1.917 -47.598 27.208 1.00 47.02 117 LEU C C 1
ATOM 4267 O O . LEU B 2 117 ? -1.014 -47.708 28.043 1.00 47.02 117 LEU C O 1
ATOM 4272 N N . PRO B 2 118 ? -1.710 -47.010 26.026 1.00 45.25 118 PRO C N 1
ATOM 4273 C CA . PRO B 2 118 ? -0.365 -46.557 25.652 1.00 45.25 118 PRO C CA 1
ATOM 4274 C C . PRO B 2 118 ? 0.195 -45.527 26.622 1.00 45.25 118 PRO C C 1
ATOM 4275 O O . PRO B 2 118 ? -0.534 -44.827 27.327 1.00 45.25 118 PRO C O 1
ATOM 4279 N N . GLU B 2 119 ? 1.529 -45.449 26.644 1.00 47.31 119 GLU C N 1
ATOM 4280 C CA . GLU B 2 119 ? 2.219 -44.627 27.632 1.00 47.31 119 GLU C CA 1
ATOM 4281 C C . GLU B 2 119 ? 1.871 -43.151 27.483 1.00 47.31 119 GLU C C 1
ATOM 4282 O O . GLU B 2 119 ? 1.659 -42.455 28.482 1.00 47.31 119 GLU C O 1
ATOM 4288 N N . HIS B 2 120 ? 1.822 -42.652 26.247 1.00 45.37 120 HIS C N 1
ATOM 4289 C CA . HIS B 2 120 ? 1.539 -41.235 26.037 1.00 45.37 120 HIS C CA 1
ATOM 4290 C C . HIS B 2 120 ? 0.144 -40.866 26.522 1.00 45.37 120 HIS C C 1
ATOM 4291 O O . HIS B 2 120 ? -0.036 -39.849 27.202 1.00 45.37 120 HIS C O 1
ATOM 4298 N N . MET B 2 121 ? -0.858 -41.681 26.183 1.00 43.93 121 MET C N 1
ATOM 4299 C CA . MET B 2 121 ? -2.220 -41.394 26.618 1.00 43.93 121 MET C CA 1
ATOM 4300 C C . MET B 2 121 ? -2.339 -41.490 28.133 1.00 43.93 121 MET C C 1
ATOM 4301 O O . MET B 2 121 ? -3.031 -40.682 28.763 1.00 43.93 121 MET C O 1
ATOM 4306 N N . ALA B 2 122 ? -1.665 -42.473 28.736 1.00 43.16 122 ALA C N 1
ATOM 4307 C CA . ALA B 2 122 ? -1.690 -42.606 30.188 1.00 43.16 122 ALA C CA 1
ATOM 4308 C C . ALA B 2 122 ? -1.070 -41.392 30.865 1.00 43.16 122 ALA C C 1
ATOM 4309 O O . ALA B 2 122 ? -1.603 -40.886 31.860 1.00 43.16 122 ALA C O 1
ATOM 4311 N N . MET B 2 123 ? 0.061 -40.911 30.343 1.00 45.38 123 MET C N 1
ATOM 4312 C CA . MET B 2 123 ? 0.694 -39.730 30.921 1.00 45.38 123 MET C CA 1
ATOM 4313 C C . MET B 2 123 ? -0.180 -38.496 30.745 1.00 45.38 123 MET C C 1
ATOM 4314 O O . MET B 2 123 ? -0.276 -37.661 31.653 1.00 45.38 123 MET C O 1
ATOM 4319 N N . TRP B 2 124 ? -0.828 -38.364 29.586 1.00 42.69 124 TRP C N 1
ATOM 4320 C CA . TRP B 2 124 ? -1.747 -37.250 29.380 1.00 42.69 124 TRP C CA 1
ATOM 4321 C C . TRP B 2 124 ? -2.891 -37.291 30.385 1.00 42.69 124 TRP C C 1
ATOM 4322 O O . TRP B 2 124 ? -3.242 -36.265 30.980 1.00 42.69 124 TRP C O 1
ATOM 4333 N N . VAL B 2 125 ? -3.476 -38.471 30.595 1.00 41.58 125 VAL C N 1
ATOM 4334 C CA . VAL B 2 125 ? -4.581 -38.599 31.541 1.00 41.58 125 VAL C CA 1
ATOM 4335 C C . VAL B 2 125 ? -4.117 -38.268 32.953 1.00 41.58 125 VAL C C 1
ATOM 4336 O O . VAL B 2 125 ? -4.802 -37.554 33.697 1.00 41.58 125 VAL C O 1
ATOM 4340 N N . ALA B 2 126 ? -2.945 -38.774 33.343 1.00 41.94 126 ALA C N 1
ATOM 4341 C CA . ALA B 2 126 ? -2.435 -38.508 34.685 1.00 41.94 126 ALA C CA 1
ATOM 4342 C C . ALA B 2 126 ? -2.179 -37.023 34.898 1.00 41.94 126 ALA C C 1
ATOM 4343 O O . ALA B 2 126 ? -2.532 -36.468 35.945 1.00 41.94 126 ALA C O 1
ATOM 4345 N N . ASN B 2 127 ? -1.577 -36.357 33.911 1.00 41.49 127 ASN C N 1
ATOM 4346 C CA . ASN B 2 127 ? -1.272 -34.940 34.069 1.00 41.49 127 ASN C CA 1
ATOM 4347 C C . ASN B 2 127 ? -2.538 -34.093 34.058 1.00 41.49 127 ASN C C 1
ATOM 4348 O O . ASN B 2 127 ? -2.632 -33.103 34.791 1.00 41.49 127 ASN C O 1
ATOM 4353 N N . ALA B 2 128 ? -3.528 -34.464 33.242 1.00 40.36 128 ALA C N 1
ATOM 4354 C CA . ALA B 2 128 ? -4.799 -33.748 33.264 1.00 40.36 128 ALA C CA 1
ATOM 4355 C C . ALA B 2 128 ? -5.499 -33.915 34.606 1.00 40.36 128 ALA C C 1
ATOM 4356 O O . ALA B 2 128 ? -6.067 -32.955 35.142 1.00 40.36 128 ALA C O 1
ATOM 4358 N N . THR B 2 129 ? -5.469 -35.127 35.165 1.00 39.99 129 THR C N 1
ATOM 4359 C CA . THR B 2 129 ? -6.056 -35.346 36.482 1.00 39.99 129 THR C CA 1
ATOM 4360 C C . THR B 2 129 ? -5.336 -34.528 37.546 1.00 39.99 129 THR C C 1
ATOM 4361 O O . THR B 2 129 ? -5.976 -33.941 38.428 1.00 39.99 129 THR C O 1
ATOM 4363 N N . ALA B 2 130 ? -4.004 -34.479 37.479 1.00 40.63 130 ALA C N 1
ATOM 4364 C CA . ALA B 2 130 ? -3.246 -33.681 38.436 1.00 40.63 130 ALA C CA 1
ATOM 4365 C C . ALA B 2 130 ? -3.585 -32.202 38.314 1.00 40.63 130 ALA C C 1
ATOM 4366 O O . ALA B 2 130 ? -3.747 -31.510 39.323 1.00 40.63 130 ALA C O 1
ATOM 4368 N N . ALA B 2 131 ? -3.697 -31.701 37.082 1.00 40.69 131 ALA C N 1
ATOM 4369 C CA . ALA B 2 131 ? -4.049 -30.299 36.882 1.00 40.69 131 ALA C CA 1
ATOM 4370 C C . ALA B 2 131 ? -5.439 -29.995 37.422 1.00 40.69 131 ALA C C 1
ATOM 4371 O O . ALA B 2 131 ? -5.649 -28.963 38.069 1.00 40.69 131 ALA C O 1
ATOM 4373 N N . GLN B 2 132 ? -6.403 -30.884 37.167 1.00 41.35 132 GLN C N 1
ATOM 4374 C CA . GLN B 2 132 ? -7.759 -30.666 37.664 1.00 41.35 132 GLN C CA 1
ATOM 4375 C C . GLN B 2 132 ? -7.797 -30.678 39.188 1.00 41.35 132 GLN C C 1
ATOM 4376 O O . GLN B 2 132 ? -8.453 -29.832 39.808 1.00 41.35 132 GLN C O 1
ATOM 4382 N N . VAL B 2 133 ? -7.090 -31.626 39.809 1.00 38.78 133 VAL C N 1
ATOM 4383 C CA . VAL B 2 133 ? -7.063 -31.702 41.267 1.00 38.78 133 VAL C CA 1
ATOM 4384 C C . VAL B 2 133 ? -6.395 -30.466 41.856 1.00 38.78 133 VAL C C 1
ATOM 4385 O O . VAL B 2 133 ? -6.853 -29.915 42.866 1.00 38.78 133 VAL C O 1
ATOM 4389 N N . TYR B 2 134 ? -5.301 -30.011 41.238 1.00 39.88 134 TYR C N 1
ATOM 4390 C CA . TYR B 2 134 ? -4.635 -28.801 41.708 1.00 39.88 134 TYR C CA 1
ATOM 4391 C C . TYR B 2 134 ? -5.549 -27.590 41.588 1.00 39.88 134 TYR C C 1
ATOM 4392 O O . TYR B 2 134 ? -5.602 -26.754 42.495 1.00 39.88 134 TYR C O 1
ATOM 4401 N N . LEU B 2 135 ? -6.274 -27.475 40.473 1.00 40.71 135 LEU C N 1
ATOM 4402 C CA . LEU B 2 135 ? -7.214 -26.372 40.317 1.00 40.71 135 LEU C CA 1
ATOM 4403 C C . LEU B 2 135 ? -8.294 -26.421 41.388 1.00 40.71 135 LEU C C 1
ATOM 4404 O O . LEU B 2 135 ? -8.691 -25.382 41.929 1.00 40.71 135 LEU C O 1
ATOM 4409 N N . ASN B 2 136 ? -8.783 -27.620 41.704 1.00 40.82 136 ASN C N 1
ATOM 4410 C CA . ASN B 2 136 ? -9.820 -27.747 42.722 1.00 40.82 136 ASN C CA 1
ATOM 4411 C C . ASN B 2 136 ? -9.300 -27.379 44.107 1.00 40.82 136 ASN C C 1
ATOM 4412 O O . ASN B 2 136 ? -10.010 -26.735 44.888 1.00 40.82 136 ASN C O 1
ATOM 4417 N N . ASP B 2 137 ? -8.071 -27.776 44.434 1.00 40.93 137 ASP C N 1
ATOM 4418 C CA . ASP B 2 137 ? -7.578 -27.669 45.805 1.00 40.93 137 ASP C CA 1
ATOM 4419 C C . ASP B 2 137 ? -6.737 -26.423 46.059 1.00 40.93 137 ASP C C 1
ATOM 4420 O O . ASP B 2 137 ? -7.083 -25.613 46.924 1.00 40.93 137 ASP C O 1
ATOM 4422 N N . LEU B 2 138 ? -5.639 -26.247 45.327 1.00 41.26 138 LEU C N 1
ATOM 4423 C CA . LEU B 2 138 ? -4.671 -25.198 45.614 1.00 41.26 138 LEU C CA 1
ATOM 4424 C C . LEU B 2 138 ? -4.868 -23.939 44.780 1.00 41.26 138 LEU C C 1
ATOM 4425 O O . LEU B 2 138 ? -4.049 -23.021 44.870 1.00 41.26 138 LEU C O 1
ATOM 4430 N N . GLY B 2 139 ? -5.924 -23.869 43.975 1.00 43.17 139 GLY C N 1
ATOM 4431 C CA . GLY B 2 139 ? -6.196 -22.678 43.195 1.00 43.17 139 GLY C CA 1
ATOM 4432 C C . GLY B 2 139 ? -5.537 -22.695 41.832 1.00 43.17 139 GLY C C 1
ATOM 4433 O O . GLY B 2 139 ? -4.887 -23.659 41.416 1.00 43.17 139 GLY C O 1
ATOM 4434 N N . ALA B 2 140 ? -5.711 -21.586 41.119 1.00 45.62 140 ALA C N 1
ATOM 4435 C CA . ALA B 2 140 ? -5.210 -21.421 39.757 1.00 45.62 140 ALA C CA 1
ATOM 4436 C C . ALA B 2 140 ? -4.042 -20.435 39.787 1.00 45.62 140 ALA C C 1
ATOM 4437 O O . ALA B 2 140 ? -4.232 -19.220 39.720 1.00 45.62 140 ALA C O 1
ATOM 4439 N N . ASP B 2 141 ? -2.833 -20.972 39.884 1.00 47.06 141 ASP C N 1
ATOM 4440 C CA . ASP B 2 141 ? -1.602 -20.198 39.870 1.00 47.06 141 ASP C CA 1
ATOM 4441 C C . ASP B 2 141 ? -0.715 -20.680 38.720 1.00 47.06 141 ASP C C 1
ATOM 4442 O O . ASP B 2 141 ? -1.148 -21.449 37.857 1.00 47.06 141 ASP C O 1
ATOM 4447 N N . GLY B 2 142 ? 0.534 -20.210 38.707 1.00 46.17 142 GLY C N 1
ATOM 4448 C CA . GLY B 2 142 ? 1.457 -20.609 37.658 1.00 46.17 142 GLY C CA 1
ATOM 4449 C C . GLY B 2 142 ? 1.691 -22.106 37.594 1.00 46.17 142 GLY C C 1
ATOM 4450 O O . GLY B 2 142 ? 1.974 -22.648 36.521 1.00 46.17 142 GLY C O 1
ATOM 4451 N N . ASN B 2 143 ? 1.580 -22.794 38.735 1.00 44.88 143 ASN C N 1
ATOM 4452 C CA . ASN B 2 143 ? 1.719 -24.245 38.736 1.00 44.88 143 ASN C CA 1
ATOM 4453 C C . ASN B 2 143 ? 0.630 -24.901 37.899 1.00 44.88 143 ASN C C 1
ATOM 4454 O O . ASN B 2 143 ? 0.893 -25.861 37.165 1.00 44.88 143 ASN C O 1
ATOM 4459 N N . TYR B 2 144 ? -0.601 -24.397 38.000 1.00 44.09 144 TYR C N 1
ATOM 4460 C CA . TYR B 2 144 ? -1.689 -24.937 37.193 1.00 44.09 144 TYR C CA 1
ATOM 4461 C C . TYR B 2 144 ? -1.425 -24.732 35.707 1.00 44.09 144 TYR C C 1
ATOM 4462 O O . TYR B 2 144 ? -1.671 -25.631 34.896 1.00 44.09 144 TYR C O 1
ATOM 4471 N N . LYS B 2 145 ? -0.916 -23.556 35.331 1.00 45.30 145 LYS C N 1
ATOM 4472 C CA . LYS B 2 145 ? -0.600 -23.301 33.930 1.00 45.30 145 LYS C CA 1
ATOM 4473 C C . LYS B 2 145 ? 0.509 -24.221 33.436 1.00 45.30 145 LYS C C 1
ATOM 4474 O O . LYS B 2 145 ? 0.449 -24.731 32.311 1.00 45.30 145 LYS C O 1
ATOM 4480 N N . SER B 2 146 ? 1.537 -24.439 34.259 1.00 44.02 146 SER C N 1
ATOM 4481 C CA . SER B 2 146 ? 2.617 -25.336 33.862 1.00 44.02 146 SER C CA 1
ATOM 4482 C C . SER B 2 146 ? 2.121 -26.768 33.705 1.00 44.02 146 SER C C 1
ATOM 4483 O O . SER B 2 146 ? 2.509 -27.469 32.760 1.00 44.02 146 SER C O 1
ATOM 4486 N N . LEU B 2 147 ? 1.264 -27.222 34.622 1.00 43.42 147 LEU C N 1
ATOM 4487 C CA . LEU B 2 147 ? 0.693 -28.559 34.503 1.00 43.42 147 LEU C CA 1
ATOM 4488 C C . LEU B 2 147 ? -0.170 -28.677 33.254 1.00 43.42 147 LEU C C 1
ATOM 4489 O O . LEU B 2 147 ? -0.154 -29.709 32.572 1.00 43.42 147 LEU C O 1
ATOM 4494 N N . LEU B 2 148 ? -0.932 -27.627 32.937 1.00 44.56 148 LEU C N 1
ATOM 4495 C CA . LEU B 2 148 ? -1.727 -27.631 31.714 1.00 44.56 148 LEU C CA 1
ATOM 4496 C C . LEU B 2 148 ? -0.838 -27.709 30.480 1.00 44.56 148 LEU C C 1
ATOM 4497 O O . LEU B 2 148 ? -1.156 -28.421 29.522 1.00 44.56 148 LEU C O 1
ATOM 4502 N N . GLY B 2 149 ? 0.278 -26.979 30.483 1.00 45.41 149 GLY C N 1
ATOM 4503 C CA . GLY B 2 149 ? 1.205 -27.061 29.365 1.00 45.41 149 GLY C CA 1
ATOM 4504 C C . GLY B 2 149 ? 1.814 -28.442 29.209 1.00 45.41 149 GLY C C 1
ATOM 4505 O O . GLY B 2 149 ? 1.966 -28.945 28.092 1.00 45.41 149 GLY C O 1
ATOM 4506 N N . ILE B 2 150 ? 2.172 -29.073 30.328 1.00 43.49 150 ILE C N 1
ATOM 4507 C CA . ILE B 2 150 ? 2.716 -30.429 30.276 1.00 43.49 150 ILE C CA 1
ATOM 4508 C C . ILE B 2 150 ? 1.676 -31.400 29.730 1.00 43.49 150 ILE C C 1
ATOM 4509 O O . ILE B 2 150 ? 1.982 -32.269 28.899 1.00 43.49 150 ILE C O 1
ATOM 4514 N N . ALA B 2 151 ? 0.428 -31.265 30.184 1.00 44.02 151 ALA C N 1
ATOM 4515 C CA . ALA B 2 151 ? -0.644 -32.112 29.673 1.00 44.02 151 ALA C CA 1
ATOM 4516 C C . ALA B 2 151 ? -0.860 -31.887 28.183 1.00 44.02 151 ALA C C 1
ATOM 4517 O O . ALA B 2 151 ? -1.118 -32.837 27.437 1.00 44.02 151 ALA C O 1
ATOM 4519 N N . ALA B 2 152 ? -0.767 -30.635 27.730 1.00 45.77 152 ALA C N 1
ATOM 4520 C CA . ALA B 2 152 ? -0.910 -30.346 26.307 1.00 45.77 152 ALA C CA 1
ATOM 4521 C C . ALA B 2 152 ? 0.216 -30.979 25.499 1.00 45.77 152 ALA C C 1
ATOM 4522 O O . ALA B 2 152 ? -0.015 -31.502 24.403 1.00 45.77 152 ALA C O 1
ATOM 4524 N N . GLU B 2 153 ? 1.443 -30.934 26.021 1.00 49.38 153 GLU C N 1
ATOM 4525 C CA . GLU B 2 153 ? 2.558 -31.582 25.335 1.00 49.38 153 GLU C CA 1
ATOM 4526 C C . GLU B 2 153 ? 2.341 -33.086 25.229 1.00 49.38 153 GLU C C 1
ATOM 4527 O O . GLU B 2 153 ? 2.577 -33.687 24.171 1.00 49.38 153 GLU C O 1
ATOM 4533 N N . TYR B 2 154 ? 1.885 -33.712 26.314 1.00 46.13 154 TYR C N 1
ATOM 4534 C CA . TYR B 2 154 ? 1.627 -35.148 26.265 1.00 46.13 154 TYR C CA 1
ATOM 4535 C C . TYR B 2 154 ? 0.471 -35.480 25.329 1.00 46.13 154 TYR C C 1
ATOM 4536 O O . TYR B 2 154 ? 0.495 -36.517 24.658 1.00 46.13 154 TYR C O 1
ATOM 4545 N N . GLU B 2 155 ? -0.539 -34.611 25.261 1.00 45.01 155 GLU C N 1
ATOM 4546 C CA . GLU B 2 155 ? -1.622 -34.798 24.302 1.00 45.01 155 GLU C CA 1
ATOM 4547 C C . GLU B 2 155 ? -1.111 -34.700 22.871 1.00 45.01 155 GLU C C 1
ATOM 4548 O O . GLU B 2 155 ? -1.555 -35.446 21.991 1.00 45.01 155 GLU C O 1
ATOM 4554 N N . ALA B 2 156 ? -0.181 -33.777 22.618 1.00 44.18 156 ALA C N 1
ATOM 4555 C CA . ALA B 2 156 ? 0.421 -33.680 21.292 1.00 44.18 156 ALA C CA 1
ATOM 4556 C C . ALA B 2 156 ? 1.191 -34.947 20.943 1.00 44.18 156 ALA C C 1
ATOM 4557 O O . ALA B 2 156 ? 1.119 -35.436 19.808 1.00 44.18 156 ALA C O 1
ATOM 4559 N N . MET B 2 157 ? 1.936 -35.494 21.906 1.00 44.67 157 MET C N 1
ATOM 4560 C CA . MET B 2 157 ? 2.642 -36.750 21.660 1.00 44.67 157 MET C CA 1
ATOM 4561 C C . MET B 2 157 ? 1.662 -37.889 21.390 1.00 44.67 157 MET C C 1
ATOM 4562 O O . MET B 2 157 ? 1.906 -38.743 20.527 1.00 44.67 157 MET C O 1
ATOM 4567 N N . ASN B 2 158 ? 0.549 -37.916 22.124 1.00 43.54 158 ASN C N 1
ATOM 4568 C CA . ASN B 2 158 ? -0.484 -38.916 21.882 1.00 43.54 158 ASN C CA 1
ATOM 4569 C C . ASN B 2 158 ? -1.058 -38.785 20.477 1.00 43.54 158 ASN C C 1
ATOM 4570 O O . ASN B 2 158 ? -1.294 -39.789 19.797 1.00 43.54 158 ASN C O 1
ATOM 4575 N N . MET B 2 159 ? -1.305 -37.551 20.033 1.00 43.05 159 MET C N 1
ATOM 4576 C CA . MET B 2 159 ? -1.798 -37.335 18.678 1.00 43.05 159 MET C CA 1
ATOM 4577 C C . MET B 2 159 ? -0.781 -37.800 17.646 1.00 43.05 159 MET C C 1
ATOM 4578 O O . MET B 2 159 ? -1.149 -38.366 16.610 1.00 43.05 159 MET C O 1
ATOM 4583 N N . ARG B 2 160 ? 0.505 -37.563 17.910 1.00 41.29 160 ARG C N 1
ATOM 4584 C CA . ARG B 2 160 ? 1.549 -38.053 17.016 1.00 41.29 160 ARG C CA 1
ATOM 4585 C C . ARG B 2 160 ? 1.508 -39.571 16.912 1.00 41.29 160 ARG C C 1
ATOM 4586 O O . ARG B 2 160 ? 1.596 -40.135 15.815 1.00 41.29 160 ARG C O 1
ATOM 4594 N N . GLU B 2 161 ? 1.367 -40.251 18.051 1.00 44.27 161 GLU C N 1
ATOM 4595 C CA . GLU B 2 161 ? 1.291 -41.710 18.032 1.00 44.27 161 GLU C CA 1
ATOM 4596 C C . GLU B 2 161 ? 0.055 -42.192 17.278 1.00 44.27 161 GLU C C 1
ATOM 4597 O O . GLU B 2 161 ? 0.124 -43.153 16.500 1.00 44.27 161 GLU C O 1
ATOM 4603 N N . HIS B 2 162 ? -1.085 -41.535 17.501 1.00 42.18 162 HIS C N 1
ATOM 4604 C CA . HIS B 2 162 ? -2.319 -41.923 16.826 1.00 42.18 162 HIS C CA 1
ATOM 4605 C C . HIS B 2 162 ? -2.201 -41.746 15.319 1.00 42.18 162 HIS C C 1
ATOM 4606 O O . HIS B 2 162 ? -2.674 -42.588 14.548 1.00 42.18 162 HIS C O 1
ATOM 4613 N N . LEU B 2 163 ? -1.573 -4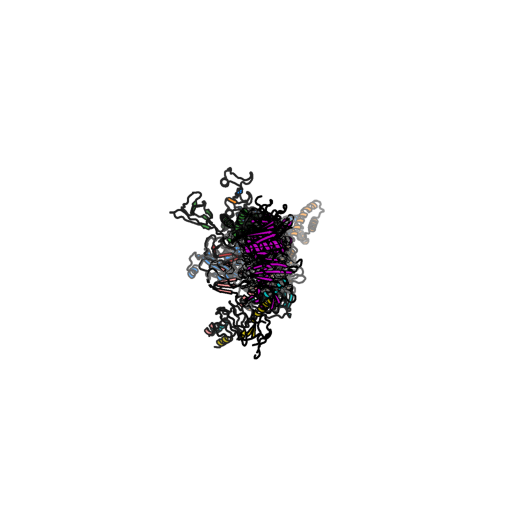0.656 14.881 1.00 41.63 163 LEU C N 1
ATOM 4614 C CA . LEU B 2 163 ? -1.374 -40.443 13.454 1.00 41.63 163 LEU C CA 1
ATOM 4615 C C . LEU B 2 163 ? -0.360 -41.419 12.876 1.00 41.63 163 LEU C C 1
ATOM 4616 O O . LEU B 2 163 ? -0.450 -41.778 11.698 1.00 41.63 163 LEU C O 1
ATOM 4621 N N . ARG B 2 164 ? 0.617 -41.845 13.678 1.00 42.74 164 ARG C N 1
ATOM 4622 C CA . ARG B 2 164 ? 1.567 -42.845 13.204 1.00 42.74 164 ARG C CA 1
ATOM 4623 C C . ARG B 2 164 ? 0.895 -44.195 13.000 1.00 42.74 164 ARG C C 1
ATOM 4624 O O . ARG B 2 164 ? 1.155 -44.879 12.004 1.00 42.74 164 ARG C O 1
ATOM 4632 N N . ASN B 2 165 ? 0.029 -44.599 13.932 1.00 43.14 165 ASN C N 1
ATOM 4633 C CA . ASN B 2 165 ? -0.589 -45.919 13.832 1.00 43.14 165 ASN C CA 1
ATOM 4634 C C . ASN B 2 165 ? -1.606 -45.984 12.699 1.00 43.14 165 ASN C C 1
ATOM 4635 O O . ASN B 2 165 ? -1.721 -47.012 12.022 1.00 43.14 165 ASN C O 1
ATOM 4640 N N . GLN B 2 166 ? -2.354 -44.907 12.478 1.00 44.67 166 GLN C N 1
ATOM 4641 C CA . GLN B 2 166 ? -3.326 -44.831 11.391 1.00 44.67 166 GLN C CA 1
ATOM 4642 C C . GLN B 2 166 ? -2.742 -43.951 10.293 1.00 44.67 166 GLN C C 1
ATOM 4643 O O . GLN B 2 166 ? -2.711 -42.723 10.427 1.00 44.67 166 GLN C O 1
ATOM 4649 N N . ARG B 2 167 ? -2.295 -44.574 9.208 1.00 46.81 167 ARG C N 1
ATOM 4650 C CA . ARG B 2 167 ? -1.668 -43.844 8.108 1.00 46.81 167 ARG C CA 1
ATOM 4651 C C . ARG B 2 167 ? -2.743 -43.078 7.348 1.00 46.81 167 ARG C C 1
ATOM 4652 O O . ARG B 2 167 ? -3.420 -43.628 6.478 1.00 46.81 167 ARG C O 1
ATOM 4660 N N . TYR B 2 168 ? -2.899 -41.797 7.676 1.00 45.94 168 TYR C N 1
ATOM 4661 C CA . TYR B 2 168 ? -3.939 -40.959 7.080 1.00 45.94 168 TYR C CA 1
ATOM 4662 C C . TYR B 2 168 ? -3.391 -40.183 5.881 1.00 45.94 168 TYR C C 1
ATOM 4663 O O . TYR B 2 168 ? -3.365 -38.954 5.850 1.00 45.94 168 TYR C O 1
ATOM 4672 N N . SER B 2 169 ? -2.946 -40.932 4.877 1.00 46.28 169 SER C N 1
ATOM 4673 C CA . SER B 2 169 ? -2.463 -40.336 3.640 1.00 46.28 169 SER C CA 1
ATOM 4674 C C . SER B 2 169 ? -3.654 -40.016 2.740 1.00 46.28 169 SER C C 1
ATOM 4675 O O . SER B 2 169 ? -4.815 -40.118 3.145 1.00 46.28 169 SER C O 1
ATOM 4678 N N . THR B 2 170 ? -3.380 -39.618 1.501 1.00 47.54 170 THR C N 1
ATOM 4679 C CA . THR B 2 170 ? -4.424 -39.332 0.518 1.00 47.54 170 THR C CA 1
ATOM 4680 C C . THR B 2 170 ? -4.638 -40.592 -0.313 1.00 47.54 170 THR C C 1
ATOM 4681 O O . THR B 2 170 ? -3.932 -40.831 -1.296 1.00 47.54 170 THR C O 1
ATOM 4685 N N . SER B 2 171 ? -5.612 -41.403 0.093 1.00 53.01 171 SER C N 1
ATOM 4686 C CA . SER B 2 171 ? -5.927 -42.653 -0.586 1.00 53.01 171 SER C CA 1
ATOM 4687 C C . SER B 2 171 ? -7.435 -42.839 -0.691 1.00 53.01 171 SER C C 1
ATOM 4688 O O . SER B 2 171 ? -7.952 -43.951 -0.549 1.00 53.01 171 SER C O 1
ATOM 4691 N N . ARG B 2 172 ? -8.163 -41.751 -0.937 1.00 51.15 172 ARG C N 1
ATOM 4692 C CA . ARG B 2 172 ? -9.617 -41.804 -1.024 1.00 51.15 172 ARG C CA 1
ATOM 4693 C C . ARG B 2 172 ? -10.138 -41.457 -2.409 1.00 51.15 172 ARG C C 1
ATOM 4694 O O . ARG B 2 172 ? -10.911 -42.230 -2.987 1.00 51.15 172 ARG C O 1
ATOM 4696 N N . THR B 2 173 ? -9.742 -40.311 -2.962 1.00 53.93 173 THR C N 1
ATOM 4697 C CA . THR B 2 173 ? -10.108 -39.952 -4.325 1.00 53.93 173 THR C CA 1
ATOM 4698 C C . THR B 2 173 ? -8.984 -40.185 -5.322 1.00 53.93 173 THR C C 1
ATOM 4699 O O . THR B 2 173 ? -9.259 -40.320 -6.519 1.00 53.93 173 THR C O 1
ATOM 4701 N N . HIS B 2 174 ? -7.732 -40.232 -4.862 1.00 53.43 174 HIS C N 1
ATOM 4702 C CA . HIS B 2 174 ? -6.617 -40.563 -5.738 1.00 53.43 174 HIS C CA 1
ATOM 4703 C C . HIS B 2 174 ? -6.636 -42.017 -6.181 1.00 53.43 174 HIS C C 1
ATOM 4704 O O . HIS B 2 174 ? -5.919 -42.369 -7.124 1.00 53.43 174 HIS C O 1
ATOM 4706 N N . ALA B 2 175 ? -7.432 -42.865 -5.527 1.00 53.12 175 ALA C N 1
ATOM 4707 C CA . ALA B 2 175 ? -7.573 -44.244 -5.981 1.00 53.12 175 ALA C CA 1
ATOM 4708 C C . ALA B 2 175 ? -8.186 -44.300 -7.373 1.00 53.12 175 ALA C C 1
ATOM 4709 O O . ALA B 2 175 ? -7.794 -45.132 -8.199 1.00 53.12 175 ALA C O 1
ATOM 4711 N N . ALA B 2 176 ? -9.151 -43.420 -7.652 1.00 51.87 176 ALA C N 1
ATOM 4712 C CA . ALA B 2 176 ? -9.747 -43.374 -8.983 1.00 51.87 176 ALA C CA 1
ATOM 4713 C C . ALA B 2 176 ? -8.715 -42.991 -10.037 1.00 51.87 176 ALA C C 1
ATOM 4714 O O . ALA B 2 176 ? -8.665 -43.597 -11.114 1.00 51.87 176 ALA C O 1
ATOM 4716 N N . ARG B 2 177 ? -7.877 -41.996 -9.743 1.00 50.50 177 ARG C N 1
ATOM 4717 C CA . ARG B 2 177 ? -6.837 -41.603 -10.689 1.00 50.50 177 ARG C CA 1
ATOM 4718 C C . ARG B 2 177 ? -5.819 -42.719 -10.891 1.00 50.50 177 ARG C C 1
ATOM 4719 O O . ARG B 2 177 ? -5.383 -42.972 -12.021 1.00 50.50 177 ARG C O 1
ATOM 4721 N N . LYS B 2 178 ? -5.428 -43.396 -9.808 1.00 52.02 178 LYS C N 1
ATOM 4722 C CA . LYS B 2 178 ? -4.482 -44.501 -9.932 1.00 52.02 178 LYS C CA 1
ATOM 4723 C C . LYS B 2 178 ? -5.066 -45.638 -10.762 1.00 52.02 178 LYS C C 1
ATOM 4724 O O . LYS B 2 178 ? -4.364 -46.241 -11.582 1.00 52.02 178 LYS C O 1
ATOM 4726 N N . ILE B 2 179 ? -6.349 -45.948 -10.561 1.00 53.61 179 ILE C N 1
ATOM 4727 C CA . ILE B 2 179 ? -6.998 -46.979 -11.364 1.00 53.61 179 ILE C CA 1
ATOM 4728 C C . ILE B 2 179 ? -7.096 -46.560 -12.824 1.00 53.61 179 ILE C C 1
ATOM 4729 O O . ILE B 2 179 ? -6.955 -47.394 -13.726 1.00 53.61 179 ILE C O 1
ATOM 4731 N N . ARG B 2 180 ? -7.350 -45.274 -13.076 1.00 52.80 180 ARG C N 1
ATOM 4732 C CA . ARG B 2 180 ? -7.387 -44.783 -14.449 1.00 52.80 180 ARG C CA 1
ATOM 4733 C C . ARG B 2 180 ? -6.027 -44.917 -15.118 1.00 52.80 180 ARG C C 1
ATOM 4734 O O . ARG B 2 180 ? -5.940 -45.260 -16.303 1.00 52.80 180 ARG C O 1
ATOM 4736 N N . SER B 2 181 ? -4.951 -44.649 -14.377 1.00 53.01 181 SER C N 1
ATOM 4737 C CA . SER B 2 181 ? -3.609 -44.772 -14.933 1.00 53.01 181 SER C CA 1
ATOM 4738 C C . SER B 2 181 ? -3.224 -46.212 -15.246 1.00 53.01 181 SER C C 1
ATOM 4739 O O . SER B 2 181 ? -2.230 -46.429 -15.945 1.00 53.01 181 SER C O 1
ATOM 4741 N N . GLY B 2 182 ? -3.975 -47.191 -14.751 1.00 52.07 182 GLY C N 1
ATOM 4742 C CA . GLY B 2 182 ? -3.671 -48.595 -15.008 1.00 52.07 182 GLY C CA 1
ATOM 4743 C C . GLY B 2 182 ? -4.904 -49.340 -15.509 1.00 52.07 182 GLY C C 1
ATOM 4744 O O . GLY B 2 182 ? -5.432 -49.039 -16.579 1.00 52.07 182 GLY C O 1
ATOM 4745 N N . PHE C 3 5 ? 6.084 -19.176 51.093 1.00 42.66 5 PHE E N 1
ATOM 4746 C CA . PHE C 3 5 ? 6.231 -18.755 52.482 1.00 42.66 5 PHE E CA 1
ATOM 4747 C C . PHE C 3 5 ? 7.487 -19.325 53.127 1.00 42.66 5 PHE E C 1
ATOM 4748 O O . PHE C 3 5 ? 7.674 -20.540 53.186 1.00 42.66 5 PHE E O 1
ATOM 4756 N N . GLU C 3 6 ? 8.345 -18.431 53.610 1.00 45.35 6 GLU E N 1
ATOM 4757 C CA . GLU C 3 6 ? 9.546 -18.792 54.346 1.00 45.35 6 GLU E CA 1
ATOM 4758 C C . GLU C 3 6 ? 9.449 -18.230 55.757 1.00 45.35 6 GLU E C 1
ATOM 4759 O O . GLU C 3 6 ? 8.840 -17.181 55.981 1.00 45.35 6 GLU E O 1
ATOM 4765 N N . GLY C 3 7 ? 10.055 -18.932 56.711 1.00 45.41 7 GLY E N 1
ATOM 4766 C CA . GLY C 3 7 ? 9.966 -18.502 58.092 1.00 45.41 7 GLY E CA 1
ATOM 4767 C C . GLY C 3 7 ? 11.035 -19.143 58.948 1.00 45.41 7 GLY E C 1
ATOM 4768 O O . GLY C 3 7 ? 11.861 -19.925 58.475 1.00 45.41 7 GLY E O 1
ATOM 4769 N N . THR C 3 8 ? 11.006 -18.790 60.232 1.00 46.33 8 THR E N 1
ATOM 4770 C CA . THR C 3 8 ? 11.966 -19.298 61.203 1.00 46.33 8 THR E CA 1
ATOM 4771 C C . THR C 3 8 ? 11.300 -19.342 62.569 1.00 46.33 8 THR E C 1
ATOM 4772 O O . THR C 3 8 ? 10.627 -18.383 62.959 1.00 46.33 8 THR E O 1
ATOM 4776 N N . LEU C 3 9 ? 11.480 -20.452 63.283 1.00 44.80 9 LEU E N 1
ATOM 4777 C CA . LEU C 3 9 ? 10.902 -20.589 64.613 1.00 44.80 9 LEU E CA 1
ATOM 4778 C C . LEU C 3 9 ? 11.473 -19.532 65.550 1.00 44.80 9 LEU E C 1
ATOM 4779 O O . LEU C 3 9 ? 12.677 -19.262 65.542 1.00 44.80 9 LEU E O 1
ATOM 4784 N N . GLN C 3 10 ? 10.596 -18.929 66.356 1.00 46.20 10 GLN E N 1
ATOM 4785 C CA . GLN C 3 10 ? 11.010 -17.821 67.211 1.00 46.20 10 GLN E CA 1
ATOM 4786 C C . GLN C 3 10 ? 12.016 -18.274 68.262 1.00 46.20 10 GLN E C 1
ATOM 4787 O O . GLN C 3 10 ? 13.039 -17.617 68.482 1.00 46.20 10 GLN E O 1
ATOM 4789 N N . SER C 3 11 ? 11.745 -19.398 68.921 1.00 45.95 11 SER E N 1
ATOM 4790 C CA . SER C 3 11 ? 12.612 -19.872 69.989 1.00 45.95 11 SER E CA 1
ATOM 4791 C C . SER C 3 11 ? 12.415 -21.367 70.180 1.00 45.95 11 SER E C 1
ATOM 4792 O O . SER C 3 11 ? 11.411 -21.942 69.754 1.00 45.95 11 SER E O 1
ATOM 4795 N N . LEU C 3 12 ? 13.402 -21.993 70.826 1.00 43.47 12 LEU E N 1
ATOM 4796 C CA . LEU C 3 12 ? 13.347 -23.409 71.157 1.00 43.47 12 LEU E CA 1
ATOM 4797 C C . LEU C 3 12 ? 13.639 -23.694 72.623 1.00 43.47 12 LEU E C 1
ATOM 4798 O O . LEU C 3 12 ? 13.644 -24.864 73.018 1.00 43.47 12 LEU E O 1
ATOM 4803 N N . LEU C 3 13 ? 13.881 -22.669 73.438 1.00 42.67 13 LEU E N 1
ATOM 4804 C CA . LEU C 3 13 ? 14.351 -22.859 74.802 1.00 42.67 13 LEU E CA 1
ATOM 4805 C C . LEU C 3 13 ? 13.240 -23.151 75.801 1.00 42.67 13 LEU E C 1
ATOM 4806 O O . LEU C 3 13 ? 13.540 -23.527 76.938 1.00 42.67 13 LEU E O 1
ATOM 4811 N N . GLN C 3 14 ? 11.977 -22.988 75.421 1.00 41.44 14 GLN E N 1
ATOM 4812 C CA . GLN C 3 14 ? 10.898 -23.332 76.333 1.00 41.44 14 GLN E CA 1
ATOM 4813 C C . GLN C 3 14 ? 10.776 -24.849 76.458 1.00 41.44 14 GLN E C 1
ATOM 4814 O O . GLN C 3 14 ? 11.301 -25.612 75.643 1.00 41.44 14 GLN E O 1
ATOM 4820 N N . GLY C 3 15 ? 10.074 -25.281 77.497 1.00 38.78 15 GLY E N 1
ATOM 4821 C CA . GLY C 3 15 ? 9.993 -26.687 77.830 1.00 38.78 15 GLY E CA 1
ATOM 4822 C C . GLY C 3 15 ? 8.986 -27.448 76.995 1.00 38.78 15 GLY E C 1
ATOM 4823 O O . GLY C 3 15 ? 8.485 -26.973 75.973 1.00 38.78 15 GLY E O 1
ATOM 4824 N N . VAL C 3 16 ? 8.697 -28.661 77.448 1.00 37.67 16 VAL E N 1
ATOM 4825 C CA . VAL C 3 16 ? 7.766 -29.544 76.758 1.00 37.67 16 VAL E CA 1
ATOM 4826 C C . VAL C 3 16 ? 6.343 -29.073 77.014 1.00 37.67 16 VAL E C 1
ATOM 4827 O O . VAL C 3 16 ? 6.023 -28.569 78.096 1.00 37.67 16 VAL E O 1
ATOM 4831 N N . SER C 3 17 ? 5.483 -29.224 76.009 1.00 37.96 17 SER E N 1
ATOM 4832 C CA . SER C 3 17 ? 4.065 -28.927 76.140 1.00 37.96 17 SER E CA 1
ATOM 4833 C C . SER C 3 17 ? 3.265 -30.074 75.544 1.00 37.96 17 SER E C 1
ATOM 4834 O O . SER C 3 17 ? 3.571 -30.539 74.443 1.00 37.96 17 SER E O 1
ATOM 4837 N N . GLN C 3 18 ? 2.250 -30.530 76.272 1.00 39.42 18 GLN E N 1
ATOM 4838 C CA . GLN C 3 18 ? 1.374 -31.592 75.801 1.00 39.42 18 GLN E CA 1
ATOM 4839 C C . GLN C 3 18 ? 0.137 -31.060 75.093 1.00 39.42 18 GLN E C 1
ATOM 4840 O O . GLN C 3 18 ? -0.728 -31.851 74.707 1.00 39.42 18 GLN E O 1
ATOM 4846 N N . GLN C 3 19 ? 0.034 -29.746 74.916 1.00 41.23 19 GLN E N 1
ATOM 4847 C CA . GLN C 3 19 ? -1.083 -29.163 74.195 1.00 41.23 19 GLN E CA 1
ATOM 4848 C C . GLN C 3 19 ? -0.996 -29.515 72.712 1.00 41.23 19 GLN E C 1
ATOM 4849 O O . GLN C 3 19 ? 0.029 -29.986 72.212 1.00 41.23 19 GLN E O 1
ATOM 4855 N N . ILE C 3 20 ? -2.096 -29.283 72.006 1.00 43.13 20 ILE E N 1
ATOM 4856 C CA . ILE C 3 20 ? -2.134 -29.482 70.560 1.00 43.13 20 ILE E CA 1
ATOM 4857 C C . ILE C 3 20 ? -1.220 -28.442 69.924 1.00 43.13 20 ILE E C 1
ATOM 4858 O O . ILE C 3 20 ? -1.034 -27.357 70.493 1.00 43.13 20 ILE E O 1
ATOM 4863 N N . PRO C 3 21 ? -0.620 -28.724 68.765 1.00 44.06 21 PRO E N 1
ATOM 4864 C CA . PRO C 3 21 ? 0.331 -27.764 68.180 1.00 44.06 21 PRO E CA 1
ATOM 4865 C C . PRO C 3 21 ? -0.286 -26.421 67.838 1.00 44.06 21 PRO E C 1
ATOM 4866 O O . PRO C 3 21 ? 0.454 -25.439 67.693 1.00 44.06 21 PRO E O 1
ATOM 4870 N N . ARG C 3 22 ? -1.610 -26.344 67.699 1.00 47.46 22 ARG E N 1
ATOM 4871 C CA . ARG C 3 22 ? -2.258 -25.076 67.381 1.00 47.46 22 ARG E CA 1
ATOM 4872 C C . ARG C 3 22 ? -2.041 -24.052 68.488 1.00 47.46 22 ARG E C 1
ATOM 4873 O O . ARG C 3 22 ? -1.439 -22.995 68.269 1.00 47.46 22 ARG E O 1
ATOM 4881 N N . GLU C 3 23 ? -2.530 -24.351 69.686 1.00 46.65 23 GLU E N 1
ATOM 4882 C CA . GLU C 3 23 ? -2.507 -23.404 70.800 1.00 46.65 23 GLU E CA 1
ATOM 4883 C C . GLU C 3 23 ? -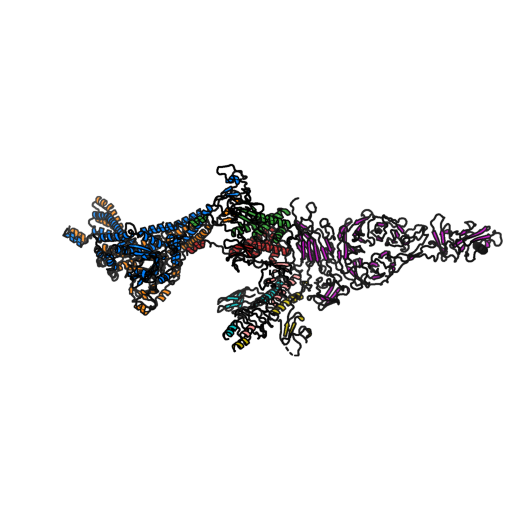1.327 -23.682 71.738 1.00 46.65 23 GLU E C 1
ATOM 4884 O O . GLU C 3 23 ? -1.454 -23.951 72.928 1.00 46.65 23 GLU E O 1
ATOM 4890 N N . ARG C 3 24 ? -0.131 -23.566 71.171 1.00 42.06 24 ARG E N 1
ATOM 4891 C CA . ARG C 3 24 ? 1.109 -23.691 71.921 1.00 42.06 24 ARG E CA 1
ATOM 4892 C C . ARG C 3 24 ? 1.826 -22.349 71.960 1.00 42.06 24 ARG E C 1
ATOM 4893 O O . ARG C 3 24 ? 1.929 -21.659 70.941 1.00 42.06 24 ARG E O 1
ATOM 4901 N N . GLN C 3 25 ? 2.314 -21.982 73.141 1.00 42.33 25 GLN E N 1
ATOM 4902 C CA . GLN C 3 25 ? 3.076 -20.755 73.277 1.00 42.33 25 GLN E CA 1
ATOM 4903 C C . GLN C 3 25 ? 4.396 -20.875 72.516 1.00 42.33 25 GLN E C 1
ATOM 4904 O O . GLN C 3 25 ? 4.921 -21.978 72.344 1.00 42.33 25 GLN E O 1
ATOM 4910 N N . PRO C 3 26 ? 4.939 -19.759 72.030 1.00 42.40 26 PRO E N 1
ATOM 4911 C CA . PRO C 3 26 ? 6.185 -19.826 71.259 1.00 42.40 26 PRO E CA 1
ATOM 4912 C C . PRO C 3 26 ? 7.317 -20.433 72.072 1.00 42.40 26 PRO E C 1
ATOM 4913 O O . PRO C 3 26 ? 7.476 -20.155 73.261 1.00 42.40 26 PRO E O 1
ATOM 4917 N N . GLY C 3 27 ? 8.107 -21.276 71.410 1.00 41.40 27 GLY E N 1
ATOM 4918 C CA . GLY C 3 27 ? 9.247 -21.915 72.020 1.00 41.40 27 GLY E CA 1
ATOM 4919 C C . GLY C 3 27 ? 8.980 -23.279 72.620 1.00 41.40 27 GLY E C 1
ATOM 4920 O O . GLY C 3 27 ? 9.929 -24.040 72.833 1.00 41.40 27 GLY E O 1
ATOM 4921 N N . GLN C 3 28 ? 7.723 -23.612 72.897 1.00 39.11 28 GLN E N 1
ATOM 4922 C CA . GLN C 3 28 ? 7.410 -24.885 73.529 1.00 39.11 28 GLN E CA 1
ATOM 4923 C C . GLN C 3 28 ? 7.626 -26.035 72.552 1.00 39.11 28 GLN E C 1
ATOM 4924 O O . GLN C 3 28 ? 7.402 -25.906 71.346 1.00 39.11 28 GLN E O 1
ATOM 4930 N N . LEU C 3 29 ? 8.068 -27.168 73.086 1.00 38.18 29 LEU E N 1
ATOM 4931 C CA . LEU C 3 29 ? 8.445 -28.323 72.286 1.00 38.18 29 LEU E CA 1
ATOM 4932 C C . LEU C 3 29 ? 7.476 -29.474 72.517 1.00 38.18 29 LEU E C 1
ATOM 4933 O O . LEU C 3 29 ? 6.871 -29.596 73.586 1.00 38.18 29 LEU E O 1
ATOM 4938 N N . GLY C 3 30 ? 7.331 -30.317 71.494 1.00 37.84 30 GLY E N 1
ATOM 4939 C CA . GLY C 3 30 ? 6.452 -31.469 71.613 1.00 37.84 30 GLY E CA 1
ATOM 4940 C C . GLY C 3 30 ? 6.949 -32.489 72.617 1.00 37.84 30 GLY E C 1
ATOM 4941 O O . GLY C 3 30 ? 6.167 -33.031 73.403 1.00 37.84 30 GLY E O 1
ATOM 4942 N N . ALA C 3 31 ? 8.250 -32.771 72.603 1.00 38.58 31 ALA E N 1
ATOM 4943 C CA . ALA C 3 31 ? 8.837 -33.746 73.514 1.00 38.58 31 ALA E CA 1
ATOM 4944 C C . ALA C 3 31 ? 10.339 -33.526 73.558 1.00 38.58 31 ALA E C 1
ATOM 4945 O O . ALA C 3 31 ? 10.980 -33.422 72.509 1.00 38.58 31 ALA E O 1
ATOM 4947 N N . GLN C 3 32 ? 10.893 -33.461 74.765 1.00 40.25 32 GLN E N 1
ATOM 4948 C CA . GLN C 3 32 ? 12.316 -33.237 74.966 1.00 40.25 32 GLN E CA 1
ATOM 4949 C C . GLN C 3 32 ? 12.847 -34.232 75.986 1.00 40.25 32 GLN E C 1
ATOM 4950 O O . GLN C 3 32 ? 12.221 -34.459 77.025 1.00 40.25 32 GLN E O 1
ATOM 4956 N N . GLN C 3 33 ? 14.001 -34.824 75.686 1.00 41.56 33 GLN E N 1
ATOM 4957 C CA . GLN C 3 33 ? 14.614 -35.815 76.560 1.00 41.56 33 GLN E CA 1
ATOM 4958 C C . GLN C 3 33 ? 16.120 -35.618 76.587 1.00 41.56 33 GLN E C 1
ATOM 4959 O O . GLN C 3 33 ? 16.744 -35.463 75.534 1.00 41.56 33 GLN E O 1
ATOM 4965 N N . ASN C 3 34 ? 16.693 -35.632 77.792 1.00 40.59 34 ASN E N 1
ATOM 4966 C CA . ASN C 3 34 ? 18.144 -35.605 77.987 1.00 40.59 34 ASN E CA 1
ATOM 4967 C C . ASN C 3 34 ? 18.787 -34.407 77.294 1.00 40.59 34 ASN E C 1
ATOM 4968 O O . ASN C 3 34 ? 19.869 -34.509 76.714 1.00 40.59 34 ASN E O 1
ATOM 4973 N N . MET C 3 35 ? 18.119 -33.259 77.356 1.00 41.48 35 MET E N 1
ATOM 4974 C CA . MET C 3 35 ? 18.600 -32.047 76.712 1.00 41.48 35 MET E CA 1
ATOM 4975 C C . MET C 3 35 ? 18.511 -30.883 77.686 1.00 41.48 35 MET E C 1
ATOM 4976 O O . MET C 3 35 ? 17.681 -30.876 78.598 1.00 41.48 35 MET E O 1
ATOM 4981 N N . LEU C 3 36 ? 19.378 -29.896 77.482 1.00 42.19 36 LEU E N 1
ATOM 4982 C CA . LEU C 3 36 ? 19.430 -28.701 78.312 1.00 42.19 36 LEU E CA 1
ATOM 4983 C C . LEU C 3 36 ? 19.134 -27.484 77.451 1.00 42.19 36 LEU E C 1
ATOM 4984 O O . LEU C 3 36 ? 19.723 -27.320 76.378 1.00 42.19 36 LEU E O 1
ATOM 4989 N N . SER C 3 37 ? 18.223 -26.634 77.921 1.00 42.22 37 SER E N 1
ATOM 4990 C CA . SER C 3 37 ? 17.825 -25.432 77.192 1.00 42.22 37 SER E CA 1
ATOM 4991 C C . SER C 3 37 ? 18.606 -24.245 77.749 1.00 42.22 37 SER E C 1
ATOM 4992 O O . SER C 3 37 ? 18.106 -23.445 78.539 1.00 42.22 37 SER E O 1
ATOM 4995 N N . ASP C 3 38 ? 19.861 -24.137 77.318 1.00 44.99 38 ASP E N 1
ATOM 4996 C CA . ASP C 3 38 ? 20.735 -23.063 77.768 1.00 44.99 38 ASP E CA 1
ATOM 4997 C C . ASP C 3 38 ? 20.554 -21.846 76.871 1.00 44.99 38 ASP E C 1
ATOM 4998 O O . ASP C 3 38 ? 20.823 -21.937 75.666 1.00 44.99 38 ASP E O 1
ATOM 5003 N N . PRO C 3 39 ? 20.100 -20.707 77.398 1.00 44.32 39 PRO E N 1
ATOM 5004 C CA . PRO C 3 39 ? 19.944 -19.519 76.542 1.00 44.32 39 PRO E CA 1
ATOM 5005 C C . PRO C 3 39 ? 21.240 -19.045 75.912 1.00 44.32 39 PRO E C 1
ATOM 5006 O O . PRO C 3 39 ? 21.218 -18.527 74.789 1.00 44.32 39 PRO E O 1
ATOM 5010 N N . VAL C 3 40 ? 22.375 -19.205 76.599 1.00 44.76 40 VAL E N 1
ATOM 5011 C CA . VAL C 3 40 ? 23.643 -18.699 76.085 1.00 44.76 40 VAL E CA 1
ATOM 5012 C C . VAL C 3 40 ? 24.201 -19.533 74.946 1.00 44.76 40 VAL E C 1
ATOM 5013 O O . VAL C 3 40 ? 25.104 -19.072 74.242 1.00 44.76 40 VAL E O 1
ATOM 5017 N N . THR C 3 41 ? 23.690 -20.748 74.741 1.00 44.33 41 THR E N 1
ATOM 5018 C CA . THR C 3 41 ? 24.203 -21.604 73.680 1.00 44.33 41 THR E CA 1
ATOM 5019 C C . THR C 3 41 ? 23.102 -22.326 72.913 1.00 44.33 41 THR E C 1
ATOM 5020 O O . THR C 3 41 ? 23.409 -23.235 72.134 1.00 44.33 41 THR E O 1
ATOM 5022 N N . GLY C 3 42 ? 21.840 -21.954 73.100 1.00 44.01 42 GLY E N 1
ATOM 5023 C CA . GLY C 3 42 ? 20.762 -22.651 72.436 1.00 44.01 42 GLY E CA 1
ATOM 5024 C C . GLY C 3 42 ? 20.493 -24.005 73.074 1.00 44.01 42 GLY E C 1
ATOM 5025 O O . GLY C 3 42 ? 20.968 -24.327 74.162 1.00 44.01 42 GLY E O 1
ATOM 5026 N N . LEU C 3 43 ? 19.708 -24.807 72.360 1.00 41.81 43 LEU E N 1
ATOM 5027 C CA . LEU C 3 43 ? 19.378 -26.141 72.839 1.00 41.81 43 LEU E CA 1
ATOM 5028 C C . LEU C 3 43 ? 20.618 -27.025 72.802 1.00 41.81 43 LEU E C 1
ATOM 5029 O O . LEU C 3 43 ? 21.303 -27.109 71.778 1.00 41.81 43 LEU E O 1
ATOM 5034 N N . ARG C 3 44 ? 20.907 -27.686 73.921 1.00 43.04 44 ARG E N 1
ATOM 5035 C CA . ARG C 3 44 ? 22.117 -28.482 74.066 1.00 43.04 44 ARG E CA 1
ATOM 5036 C C . ARG C 3 44 ? 21.790 -29.821 74.707 1.00 43.04 44 ARG E C 1
ATOM 5037 O O . ARG C 3 44 ? 20.802 -29.965 75.430 1.00 43.04 44 ARG E O 1
ATOM 5045 N N . ARG C 3 45 ? 22.641 -30.805 74.430 1.00 43.37 45 ARG E N 1
ATOM 5046 C CA . ARG C 3 45 ? 22.552 -32.083 75.117 1.00 43.37 45 ARG E CA 1
ATOM 5047 C C . ARG C 3 45 ? 22.952 -31.922 76.579 1.00 43.37 45 ARG E C 1
ATOM 5048 O O . ARG C 3 45 ? 23.825 -31.121 76.924 1.00 43.37 45 ARG E O 1
ATOM 5056 N N . ARG C 3 46 ? 22.299 -32.693 77.442 1.00 41.61 46 ARG E N 1
ATOM 5057 C CA . ARG C 3 46 ? 22.573 -32.602 78.866 1.00 41.61 46 ARG E CA 1
ATOM 5058 C C . ARG C 3 46 ? 24.000 -33.062 79.165 1.00 41.61 46 ARG E C 1
ATOM 5059 O O . ARG C 3 46 ? 24.543 -33.926 78.471 1.00 41.61 46 ARG E O 1
ATOM 5067 N N . PRO C 3 47 ? 24.643 -32.471 80.175 1.00 42.86 47 PRO E N 1
ATOM 5068 C CA . PRO C 3 47 ? 25.999 -32.891 80.515 1.00 42.86 47 PRO E CA 1
ATOM 5069 C C . PRO C 3 47 ? 25.999 -34.285 81.111 1.00 42.86 47 PRO E C 1
ATOM 5070 O O . PRO C 3 47 ? 24.990 -34.732 81.683 1.00 42.86 47 PRO E O 1
ATOM 5074 N N . PRO C 3 48 ? 27.105 -35.014 81.002 1.00 45.34 48 PRO E N 1
ATOM 5075 C CA . PRO C 3 48 ? 27.167 -36.354 81.589 1.00 45.34 48 PRO E CA 1
ATOM 5076 C C . PRO C 3 48 ? 27.246 -36.293 83.106 1.00 45.34 48 PRO E C 1
ATOM 5077 O O . PRO C 3 48 ? 27.574 -35.266 83.703 1.00 45.34 48 PRO E O 1
ATOM 5081 N N . LEU C 3 49 ? 26.937 -37.426 83.732 1.00 45.31 49 LEU E N 1
ATOM 5082 C CA . LEU C 3 49 ? 26.951 -37.553 85.188 1.00 45.31 49 LEU E CA 1
ATOM 5083 C C . LEU C 3 49 ? 28.281 -38.167 85.607 1.00 45.31 49 LEU E C 1
ATOM 5084 O O . LEU C 3 49 ? 28.479 -39.379 85.494 1.00 45.31 49 LEU E O 1
ATOM 5089 N N . HIS C 3 50 ? 29.191 -37.330 86.092 1.00 48.87 50 HIS E N 1
ATOM 5090 C CA . HIS C 3 50 ? 30.444 -37.832 86.633 1.00 48.87 50 HIS E CA 1
ATOM 5091 C C . HIS C 3 50 ? 30.186 -38.594 87.926 1.00 48.87 50 HIS E C 1
ATOM 5092 O O . HIS C 3 50 ? 29.304 -38.236 88.711 1.00 48.87 50 HIS E O 1
ATOM 5099 N N . LEU C 3 51 ? 30.957 -39.653 88.141 1.00 48.42 51 LEU E N 1
ATOM 5100 C CA . LEU C 3 51 ? 30.728 -40.578 89.240 1.00 48.42 51 LEU E CA 1
ATOM 5101 C C . LEU C 3 51 ? 31.669 -40.263 90.395 1.00 48.42 51 LEU E C 1
ATOM 5102 O O . LEU C 3 51 ? 32.890 -40.211 90.211 1.00 48.42 51 LEU E O 1
ATOM 5107 N N . ALA C 3 52 ? 31.101 -40.056 91.578 1.00 50.73 52 ALA E N 1
ATOM 5108 C CA . ALA C 3 52 ? 31.867 -39.954 92.809 1.00 50.73 52 ALA E CA 1
ATOM 5109 C C . ALA C 3 52 ? 32.041 -41.343 93.409 1.00 50.73 52 ALA E C 1
ATOM 5110 O O . ALA C 3 52 ? 31.346 -42.288 93.032 1.00 50.73 52 ALA E O 1
ATOM 5112 N N . ALA C 3 53 ? 32.978 -41.460 94.349 1.00 54.17 53 ALA E N 1
ATOM 5113 C CA . ALA C 3 53 ? 33.305 -42.757 94.929 1.00 54.17 53 ALA E CA 1
ATOM 5114 C C . ALA C 3 53 ? 32.064 -43.420 95.511 1.00 54.17 53 ALA E C 1
ATOM 5115 O O . ALA C 3 53 ? 31.262 -42.779 96.196 1.00 54.17 53 ALA E O 1
ATOM 5117 N N . GLN C 3 54 ? 31.903 -44.707 95.212 1.00 52.59 54 GLN E N 1
ATOM 5118 C CA . GLN C 3 54 ? 30.727 -45.449 95.647 1.00 52.59 54 GLN E CA 1
ATOM 5119 C C . GLN C 3 54 ? 30.658 -45.507 97.165 1.00 52.59 54 GLN E C 1
ATOM 5120 O O . GLN C 3 54 ? 31.610 -45.931 97.826 1.00 52.59 54 GLN E O 1
ATOM 5122 N N . THR C 3 55 ? 29.525 -45.077 97.713 1.00 52.82 55 THR E N 1
ATOM 5123 C CA . THR C 3 55 ? 29.359 -45.058 99.158 1.00 52.82 55 THR E CA 1
ATOM 5124 C C . THR C 3 55 ? 29.239 -46.476 99.699 1.00 52.82 55 THR E C 1
ATOM 5125 O O . THR C 3 55 ? 28.889 -47.409 98.973 1.00 52.82 55 THR E O 1
ATOM 5129 N N . LEU C 3 56 ? 29.535 -46.634 100.988 1.00 53.15 56 LEU E N 1
ATOM 5130 C CA . LEU C 3 56 ? 29.463 -47.939 101.630 1.00 53.15 56 LEU E CA 1
ATOM 5131 C C . LEU C 3 56 ? 28.065 -48.206 102.174 1.00 53.15 56 LEU E C 1
ATOM 5132 O O . LEU C 3 56 ? 27.881 -49.089 103.017 1.00 53.15 56 LEU E O 1
ATOM 5134 N N . MET C 3 57 ? 27.078 -47.452 101.701 1.00 52.46 57 MET E N 1
ATOM 5135 C CA . MET C 3 57 ? 25.690 -47.626 102.109 1.00 52.46 57 MET E CA 1
ATOM 5136 C C . MET C 3 57 ? 25.033 -48.682 101.232 1.00 52.46 57 MET E C 1
ATOM 5137 O O . MET C 3 57 ? 25.099 -48.602 100.001 1.00 52.46 57 MET E O 1
ATOM 5139 N N . GLU C 3 58 ? 24.399 -49.665 101.866 1.00 51.95 58 GLU E N 1
ATOM 5140 C CA . GLU C 3 58 ? 23.776 -50.752 101.128 1.00 51.95 58 GLU E CA 1
ATOM 5141 C C . GLU C 3 58 ? 22.534 -50.266 100.389 1.00 51.95 58 GLU E C 1
ATOM 5142 O O . GLU C 3 58 ? 21.919 -49.261 100.751 1.00 51.95 58 GLU E O 1
ATOM 5144 N N . ASN C 3 59 ? 22.171 -50.997 99.338 1.00 51.28 59 ASN E N 1
ATOM 5145 C CA . ASN C 3 59 ? 21.000 -50.646 98.548 1.00 51.28 59 ASN E CA 1
ATOM 5146 C C . ASN C 3 59 ? 19.727 -50.826 99.363 1.00 51.28 59 ASN E C 1
ATOM 5147 O O . ASN C 3 59 ? 19.579 -51.797 100.110 1.00 51.28 59 ASN E O 1
ATOM 5152 N N . PRO C 3 60 ? 18.804 -49.881 99.217 1.00 49.07 60 PRO E N 1
ATOM 5153 C CA . PRO C 3 60 ? 17.502 -49.968 99.860 1.00 49.07 60 PRO E CA 1
ATOM 5154 C C . PRO C 3 60 ? 16.563 -50.788 98.985 1.00 49.07 60 PRO E C 1
ATOM 5155 O O . PRO C 3 60 ? 16.437 -50.525 97.785 1.00 49.07 60 PRO E O 1
ATOM 5157 N N . VAL C 3 61 ? 15.913 -51.786 99.587 1.00 50.31 61 VAL E N 1
ATOM 5158 C CA . VAL C 3 61 ? 15.029 -52.665 98.826 1.00 50.31 61 VAL E CA 1
ATOM 5159 C C . VAL C 3 61 ? 13.843 -51.882 98.275 1.00 50.31 61 VAL E C 1
ATOM 5160 O O . VAL C 3 61 ? 13.466 -52.029 97.106 1.00 50.31 61 VAL E O 1
ATOM 5164 N N . SER C 3 62 ? 13.238 -51.045 99.107 1.00 50.19 62 SER E N 1
ATOM 5165 C CA . SER C 3 62 ? 12.107 -50.241 98.661 1.00 50.19 62 SER E CA 1
ATOM 5166 C C . SER C 3 62 ? 12.579 -49.189 97.664 1.00 50.19 62 SER E C 1
ATOM 5167 O O . SER C 3 62 ? 13.657 -48.613 97.844 1.00 50.19 62 SER E O 1
ATOM 5169 N N . PRO C 3 63 ? 11.816 -48.920 96.602 1.00 51.90 63 PRO E N 1
ATOM 5170 C CA . PRO C 3 63 ? 12.239 -47.891 95.638 1.00 51.90 63 PRO E CA 1
ATOM 5171 C C . PRO C 3 63 ? 12.384 -46.507 96.244 1.00 51.90 63 PRO E C 1
ATOM 5172 O O . PRO C 3 63 ? 13.257 -45.748 95.809 1.00 51.90 63 PRO E O 1
ATOM 5176 N N . ASP C 3 64 ? 11.560 -46.151 97.227 1.00 51.39 64 ASP E N 1
ATOM 5177 C CA . ASP C 3 64 ? 11.632 -44.853 97.894 1.00 51.39 64 ASP E CA 1
ATOM 5178 C C . ASP C 3 64 ? 11.894 -45.097 99.377 1.00 51.39 64 ASP E C 1
ATOM 5179 O O . ASP C 3 64 ? 10.969 -45.138 100.189 1.00 51.39 64 ASP E O 1
ATOM 5181 N N . ALA C 3 65 ? 13.166 -45.257 99.724 1.00 49.95 65 ALA E N 1
ATOM 5182 C CA . ALA C 3 65 ? 13.538 -45.460 101.118 1.00 49.95 65 ALA E CA 1
ATOM 5183 C C . ALA C 3 65 ? 14.811 -44.731 101.518 1.00 49.95 65 ALA E C 1
ATOM 5184 O O . ALA C 3 65 ? 15.257 -44.905 102.655 1.00 49.95 65 ALA E O 1
ATOM 5186 N N . LEU C 3 66 ? 15.409 -43.928 100.643 1.00 46.29 66 LEU E N 1
ATOM 5187 C CA . LEU C 3 66 ? 16.663 -43.247 100.923 1.00 46.29 66 LEU E CA 1
ATOM 5188 C C . LEU C 3 66 ? 16.411 -41.754 101.060 1.00 46.29 66 LEU E C 1
ATOM 5189 O O . LEU C 3 66 ? 15.717 -41.159 100.230 1.00 46.29 66 LEU E O 1
ATOM 5194 N N . PHE C 3 67 ? 16.972 -41.155 102.106 1.00 46.78 67 PHE E N 1
ATOM 5195 C CA . PHE C 3 67 ? 16.834 -39.731 102.371 1.00 46.78 67 PHE E CA 1
ATOM 5196 C C . PHE C 3 67 ? 18.216 -39.101 102.428 1.00 46.78 67 PHE E C 1
ATOM 5197 O O . PHE C 3 67 ? 19.096 -39.588 103.145 1.00 46.78 67 PHE E O 1
ATOM 5205 N N . SER C 3 68 ? 18.405 -38.020 101.675 1.00 48.11 68 SER E N 1
ATOM 5206 C CA . SER C 3 68 ? 19.679 -37.323 101.613 1.00 48.11 68 SER E CA 1
ATOM 5207 C C . SER C 3 68 ? 19.456 -35.826 101.753 1.00 48.11 68 SER E C 1
ATOM 5208 O O . SER C 3 68 ? 18.435 -35.291 101.311 1.00 48.11 68 SER E O 1
ATOM 5211 N N . THR C 3 69 ? 20.426 -35.153 102.369 1.00 50.47 69 THR E N 1
ATOM 5212 C CA . THR C 3 69 ? 20.345 -33.714 102.587 1.00 50.47 69 THR E CA 1
ATOM 5213 C C . THR C 3 69 ? 21.734 -33.190 102.915 1.00 50.47 69 THR E C 1
ATOM 5214 O O . THR C 3 69 ? 22.422 -33.752 103.771 1.00 50.47 69 THR E O 1
ATOM 5218 N N . TYR C 3 70 ? 22.141 -32.121 102.235 1.00 52.58 70 TYR E N 1
ATOM 5219 C CA . TYR C 3 70 ? 23.434 -31.496 102.471 1.00 52.58 70 TYR E CA 1
ATOM 5220 C C . TYR C 3 70 ? 23.333 -30.513 103.630 1.00 52.58 70 TYR E C 1
ATOM 5221 O O . TYR C 3 70 ? 22.366 -29.752 103.725 1.00 52.58 70 TYR E O 1
ATOM 5230 N N . ILE C 3 71 ? 24.334 -30.533 104.507 1.00 53.04 71 ILE E N 1
ATOM 5231 C CA . ILE C 3 71 ? 24.429 -29.606 105.628 1.00 53.04 71 ILE E CA 1
ATOM 5232 C C . ILE C 3 71 ? 25.763 -28.883 105.527 1.00 53.04 71 ILE E C 1
ATOM 5233 O O . ILE C 3 71 ? 26.816 -29.527 105.452 1.00 53.04 71 ILE E O 1
ATOM 5238 N N . GLU C 3 72 ? 25.723 -27.554 105.524 1.00 55.49 72 GLU E N 1
ATOM 5239 C CA . GLU C 3 72 ? 26.939 -26.753 105.470 1.00 55.49 72 GLU E CA 1
ATOM 5240 C C . GLU C 3 72 ? 27.428 -26.475 106.885 1.00 55.49 72 GLU E C 1
ATOM 5241 O O . GLU C 3 72 ? 26.691 -25.913 107.703 1.00 55.49 72 GLU E O 1
ATOM 5243 N N . ARG C 3 73 ? 28.667 -26.862 107.176 1.00 60.42 73 ARG E N 1
ATOM 5244 C CA . ARG C 3 73 ? 29.272 -26.672 108.492 1.00 60.42 73 ARG E CA 1
ATOM 5245 C C . ARG C 3 73 ? 30.507 -25.794 108.305 1.00 60.42 73 ARG E C 1
ATOM 5246 O O . ARG C 3 73 ? 31.624 -26.291 108.153 1.00 60.42 73 ARG E O 1
ATOM 5254 N N . GLY C 3 74 ? 30.300 -24.480 108.333 1.00 60.08 74 GLY E N 1
ATOM 5255 C CA . GLY C 3 74 ? 31.395 -23.570 108.044 1.00 60.08 74 GLY E CA 1
ATOM 5256 C C . GLY C 3 74 ? 31.755 -23.614 106.572 1.00 60.08 74 GLY E C 1
ATOM 5257 O O . GLY C 3 74 ? 30.887 -23.676 105.695 1.00 60.08 74 GLY E O 1
ATOM 5258 N N . THR C 3 75 ? 33.059 -23.578 106.290 1.00 61.48 75 THR E N 1
ATOM 5259 C CA . THR C 3 75 ? 33.515 -23.683 104.910 1.00 61.48 75 THR E CA 1
ATOM 5260 C C . THR C 3 75 ? 33.412 -25.105 104.375 1.00 61.48 75 THR E C 1
ATOM 5261 O O . THR C 3 75 ? 33.414 -25.297 103.155 1.00 61.48 75 THR E O 1
ATOM 5265 N N . ASP C 3 76 ? 33.320 -26.097 105.255 1.00 61.66 76 ASP E N 1
ATOM 5266 C CA . ASP C 3 76 ? 33.169 -27.489 104.864 1.00 61.66 76 ASP E CA 1
ATOM 5267 C C . ASP C 3 76 ? 31.708 -27.909 105.008 1.00 61.66 76 ASP E C 1
ATOM 5268 O O . ASP C 3 76 ? 30.889 -27.210 105.605 1.00 61.66 76 ASP E O 1
ATOM 5273 N N . GLY C 3 77 ? 31.384 -29.069 104.442 1.00 56.85 77 GLY E N 1
ATOM 5274 C CA . GLY C 3 77 ? 30.023 -29.561 104.490 1.00 56.85 77 GLY E CA 1
ATOM 5275 C C . GLY C 3 77 ? 29.915 -31.036 104.809 1.00 56.85 77 GLY E C 1
ATOM 5276 O O . GLY C 3 77 ? 30.917 -31.692 105.108 1.00 56.85 77 GLY E O 1
ATOM 5277 N N . ARG C 3 78 ? 28.696 -31.568 104.755 1.00 51.45 78 ARG E N 1
ATOM 5278 C CA . ARG C 3 78 ? 28.464 -32.983 104.996 1.00 51.45 78 ARG E CA 1
ATOM 5279 C C . ARG C 3 78 ? 27.250 -33.422 104.192 1.00 51.45 78 ARG E C 1
ATOM 5280 O O . ARG C 3 78 ? 26.411 -32.608 103.802 1.00 51.45 78 ARG E O 1
ATOM 5282 N N . HIS C 3 79 ? 27.168 -34.726 103.947 1.00 48.96 79 HIS E N 1
ATOM 5283 C CA . HIS C 3 79 ? 26.089 -35.326 103.166 1.00 48.96 79 HIS E CA 1
ATOM 5284 C C . HIS C 3 79 ? 25.375 -36.343 104.050 1.00 48.96 79 HIS E C 1
ATOM 5285 O O . HIS C 3 79 ? 25.794 -37.498 104.147 1.00 48.96 79 HIS E O 1
ATOM 5292 N N . LEU C 3 80 ? 24.298 -35.908 104.697 1.00 47.35 80 LEU E N 1
ATOM 5293 C CA . LEU C 3 80 ? 23.491 -36.821 105.491 1.00 47.35 80 LEU E CA 1
ATOM 5294 C C . LEU C 3 80 ? 22.799 -37.833 104.585 1.00 47.35 80 LEU E C 1
ATOM 5295 O O . LEU C 3 80 ? 22.269 -37.482 103.528 1.00 47.35 80 LEU E O 1
ATOM 5300 N N . LEU C 3 81 ? 22.812 -39.097 105.002 1.00 48.74 81 LEU E N 1
ATOM 5301 C CA . LEU C 3 81 ? 22.250 -40.181 104.204 1.00 48.74 81 LEU E CA 1
ATOM 5302 C C . LEU C 3 81 ? 21.610 -41.186 105.147 1.00 48.74 81 LEU E C 1
ATOM 5303 O O . LEU C 3 81 ? 22.288 -41.738 106.017 1.00 48.74 81 LEU E O 1
ATOM 5308 N N . ILE C 3 82 ? 20.312 -41.425 104.974 1.00 47.31 82 ILE E N 1
ATOM 5309 C CA . ILE C 3 82 ? 19.531 -42.247 105.891 1.00 47.31 82 ILE E CA 1
ATOM 5310 C C . ILE C 3 82 ? 18.785 -43.306 105.093 1.00 47.31 82 ILE E C 1
ATOM 5311 O O . ILE C 3 82 ? 18.107 -42.987 104.111 1.00 47.31 82 ILE E O 1
ATOM 5316 N N . ASN C 3 83 ? 18.908 -44.563 105.518 1.00 50.15 83 ASN E N 1
ATOM 5317 C CA . ASN C 3 83 ? 18.156 -45.673 104.942 1.00 50.15 83 ASN E CA 1
ATOM 5318 C C . ASN C 3 83 ? 16.944 -45.930 105.829 1.00 50.15 83 ASN E C 1
ATOM 5319 O O . ASN C 3 83 ? 17.079 -46.458 106.937 1.00 50.15 83 ASN E O 1
ATOM 5324 N N . THR C 3 84 ? 15.761 -45.561 105.337 1.00 52.06 84 THR E N 1
ATOM 5325 C CA . THR C 3 84 ? 14.557 -45.634 106.159 1.00 52.06 84 THR E CA 1
ATOM 5326 C C . THR C 3 84 ? 14.176 -47.074 106.487 1.00 52.06 84 THR E C 1
ATOM 5327 O O . THR C 3 84 ? 13.574 -47.328 107.536 1.00 52.06 84 THR E O 1
ATOM 5331 N N . GLU C 3 85 ? 14.519 -48.024 105.614 1.00 53.70 85 GLU E N 1
ATOM 5332 C CA . GLU C 3 85 ? 14.136 -49.414 105.848 1.00 53.70 85 GLU E CA 1
ATOM 5333 C C . GLU C 3 85 ? 14.769 -49.962 107.120 1.00 53.70 85 GLU E C 1
ATOM 5334 O O . GLU C 3 85 ? 14.107 -50.659 107.899 1.00 53.70 85 GLU E O 1
ATOM 5340 N N . ALA C 3 86 ? 16.047 -49.662 107.350 1.00 52.79 86 ALA E N 1
ATOM 5341 C CA . ALA C 3 86 ? 16.762 -50.173 108.509 1.00 52.79 86 ALA E CA 1
ATOM 5342 C C . ALA C 3 86 ? 17.155 -49.098 109.511 1.00 52.79 86 ALA E C 1
ATOM 5343 O O . ALA C 3 86 ? 17.583 -49.439 110.619 1.00 52.79 86 ALA E O 1
ATOM 5345 N N . GLY C 3 87 ? 17.021 -47.821 109.164 1.00 53.06 87 GLY E N 1
ATOM 5346 C CA . GLY C 3 87 ? 17.429 -46.758 110.056 1.00 53.06 87 GLY E CA 1
ATOM 5347 C C . GLY C 3 87 ? 18.913 -46.483 110.083 1.00 53.06 87 GLY E C 1
ATOM 5348 O O . GLY C 3 87 ? 19.366 -45.704 110.928 1.00 53.06 87 GLY E O 1
ATOM 5349 N N . ILE C 3 88 ? 19.685 -47.089 109.184 1.00 51.14 88 ILE E N 1
ATOM 5350 C CA . ILE C 3 88 ? 21.138 -46.940 109.175 1.00 51.14 88 ILE E CA 1
ATOM 5351 C C . ILE C 3 88 ? 21.493 -45.587 108.576 1.00 51.14 88 ILE E C 1
ATOM 5352 O O . ILE C 3 88 ? 21.519 -45.420 107.355 1.00 51.14 88 ILE E O 1
ATOM 5354 N N . TRP C 3 89 ? 21.770 -44.612 109.438 1.00 52.21 89 TRP E N 1
ATOM 5355 C CA . TRP C 3 89 ? 22.204 -43.303 108.981 1.00 52.21 89 TRP E CA 1
ATOM 5356 C C . TRP C 3 89 ? 23.645 -43.370 108.481 1.00 52.21 89 TRP E C 1
ATOM 5357 O O . TRP C 3 89 ? 24.383 -44.324 108.741 1.00 52.21 89 TRP E O 1
ATOM 5359 N N . GLN C 3 90 ? 24.045 -42.337 107.742 1.00 53.46 90 GLN E N 1
ATOM 5360 C CA . GLN C 3 90 ? 25.393 -42.276 107.198 1.00 53.46 90 GLN E CA 1
ATOM 5361 C C . GLN C 3 90 ? 25.748 -40.825 106.914 1.00 53.46 90 GLN E C 1
ATOM 5362 O O . GLN C 3 90 ? 24.905 -40.056 106.447 1.00 53.46 90 GLN E O 1
ATOM 5368 N N . ILE C 3 91 ? 26.996 -40.464 107.198 1.00 54.39 91 ILE E N 1
ATOM 5369 C CA . ILE C 3 91 ? 27.501 -39.112 106.995 1.00 54.39 91 ILE E CA 1
ATOM 5370 C C . ILE C 3 91 ? 28.687 -39.183 106.046 1.00 54.39 91 ILE E C 1
ATOM 5371 O O . ILE C 3 91 ? 29.614 -39.972 106.262 1.00 54.39 91 ILE E O 1
ATOM 5376 N N . LEU C 3 92 ? 28.657 -38.363 105.002 1.00 52.56 92 LEU E N 1
ATOM 5377 C CA . LEU C 3 92 ? 29.711 -38.320 104.004 1.00 52.56 92 LEU E CA 1
ATOM 5378 C C . LEU C 3 92 ? 30.336 -36.933 103.970 1.00 52.56 92 LEU E C 1
ATOM 5379 O O . LEU C 3 92 ? 29.742 -35.949 104.417 1.00 52.56 92 LEU E O 1
ATOM 5384 N N . SER C 3 93 ? 31.548 -36.866 103.432 1.00 53.03 93 SER E N 1
ATOM 5385 C CA . SER C 3 93 ? 32.236 -35.594 103.261 1.00 53.03 93 SER E CA 1
ATOM 5386 C C . SER C 3 93 ? 31.606 -34.845 102.089 1.00 53.03 93 SER E C 1
ATOM 5387 O O . SER C 3 93 ? 30.578 -35.244 101.536 1.00 53.03 93 SER E O 1
ATOM 5390 N N . LYS C 3 94 ? 32.227 -33.731 101.696 1.00 54.75 94 LYS E N 1
ATOM 5391 C CA . LYS C 3 94 ? 31.712 -32.965 100.568 1.00 54.75 94 LYS E CA 1
ATOM 5392 C C . LYS C 3 94 ? 31.746 -33.758 99.268 1.00 54.75 94 LYS E C 1
ATOM 5393 O O . LYS C 3 94 ? 30.974 -33.457 98.353 1.00 54.75 94 LYS E O 1
ATOM 5399 N N . ASP C 3 95 ? 32.611 -34.771 99.165 1.00 55.05 95 ASP E N 1
ATOM 5400 C CA . ASP C 3 95 ? 32.640 -35.605 97.962 1.00 55.05 95 ASP E CA 1
ATOM 5401 C C . ASP C 3 95 ? 33.054 -37.025 98.358 1.00 55.05 95 ASP E C 1
ATOM 5402 O O . ASP C 3 95 ? 34.243 -37.346 98.397 1.00 55.05 95 ASP E O 1
ATOM 5404 N N . ALA C 3 96 ? 32.055 -37.861 98.637 1.00 54.88 96 ALA E N 1
ATOM 5405 C CA . ALA C 3 96 ? 32.193 -39.317 98.699 1.00 54.88 96 ALA E CA 1
ATOM 5406 C C . ALA C 3 96 ? 33.353 -39.755 99.600 1.00 54.88 96 ALA E C 1
ATOM 5407 O O . ALA C 3 96 ? 34.350 -40.323 99.156 1.00 54.88 96 ALA E O 1
ATOM 5409 N N . THR C 3 97 ? 33.193 -39.465 100.891 1.00 56.33 97 THR E N 1
ATOM 5410 C CA . THR C 3 97 ? 34.137 -39.945 101.898 1.00 56.33 97 THR E CA 1
ATOM 5411 C C . THR C 3 97 ? 33.419 -39.961 103.240 1.00 56.33 97 THR E C 1
ATOM 5412 O O . THR C 3 97 ? 33.084 -38.899 103.772 1.00 56.33 97 THR E O 1
ATOM 5414 N N . THR C 3 98 ? 33.186 -41.154 103.782 1.00 57.34 98 THR E N 1
ATOM 5415 C CA . THR C 3 98 ? 32.462 -41.267 105.041 1.00 57.34 98 THR E CA 1
ATOM 5416 C C . THR C 3 98 ? 33.332 -40.798 106.203 1.00 57.34 98 THR E C 1
ATOM 5417 O O . THR C 3 98 ? 34.518 -41.132 106.287 1.00 57.34 98 THR E O 1
ATOM 5421 N N . LEU C 3 99 ? 32.746 -39.982 107.081 1.00 58.47 99 LEU E N 1
ATOM 5422 C CA . LEU C 3 99 ? 33.436 -39.489 108.268 1.00 58.47 99 LEU E CA 1
ATOM 5423 C C . LEU C 3 99 ? 33.100 -40.325 109.498 1.00 58.47 99 LEU E C 1
ATOM 5424 O O . LEU C 3 99 ? 33.990 -40.911 110.120 1.00 58.47 99 LEU E O 1
ATOM 5429 N N . ILE C 3 100 ? 31.822 -40.390 109.860 1.00 57.46 100 ILE E N 1
ATOM 5430 C CA . ILE C 3 100 ? 31.346 -41.228 110.952 1.00 57.46 100 ILE E CA 1
ATOM 5431 C C . ILE C 3 100 ? 30.119 -41.971 110.445 1.00 57.46 100 ILE E C 1
ATOM 5432 O O . ILE C 3 100 ? 29.090 -41.351 110.153 1.00 57.46 100 ILE E O 1
ATOM 5437 N N . ARG C 3 101 ? 30.225 -43.292 110.333 1.00 58.89 101 ARG E N 1
ATOM 5438 C CA . ARG C 3 101 ? 29.103 -44.126 109.912 1.00 58.89 101 ARG E CA 1
ATOM 5439 C C . ARG C 3 101 ? 28.150 -44.245 111.092 1.00 58.89 101 ARG E C 1
ATOM 5440 O O . ARG C 3 101 ? 28.301 -45.106 111.959 1.00 58.89 101 ARG E O 1
ATOM 5442 N N . SER C 3 102 ? 27.163 -43.352 111.128 1.00 57.42 102 SER E N 1
ATOM 5443 C CA . SER C 3 102 ? 26.215 -43.326 112.233 1.00 57.42 102 SER E CA 1
ATOM 5444 C C . SER C 3 102 ? 25.482 -44.656 112.338 1.00 57.42 102 SER E C 1
ATOM 5445 O O . SER C 3 102 ? 25.009 -45.200 111.337 1.00 57.42 102 SER E O 1
ATOM 5448 N N . GLY C 3 103 ? 25.399 -45.183 113.556 1.00 59.17 103 GLY E N 1
ATOM 5449 C CA . GLY C 3 103 ? 24.713 -46.440 113.764 1.00 59.17 103 GLY E CA 1
ATOM 5450 C C . GLY C 3 103 ? 23.224 -46.324 113.506 1.00 59.17 103 GLY E C 1
ATOM 5451 O O . GLY C 3 103 ? 22.633 -45.245 113.553 1.00 59.17 103 GLY E O 1
ATOM 5452 N N . GLN C 3 104 ? 22.615 -47.470 113.215 1.00 57.54 104 GLN E N 1
ATOM 5453 C CA . GLN C 3 104 ? 21.188 -47.491 112.936 1.00 57.54 104 GLN E CA 1
ATOM 5454 C C . GLN C 3 104 ? 20.399 -47.104 114.181 1.00 57.54 104 GLN E C 1
ATOM 5455 O O . GLN C 3 104 ? 20.781 -47.427 115.309 1.00 57.54 104 GLN E O 1
ATOM 5461 N N . ALA C 3 105 ? 19.302 -46.384 113.970 1.00 55.50 105 ALA E N 1
ATOM 5462 C CA . ALA C 3 105 ? 18.419 -45.963 115.046 1.00 55.50 105 ALA E CA 1
ATOM 5463 C C . ALA C 3 105 ? 17.001 -46.392 114.709 1.00 55.50 105 ALA E C 1
ATOM 5464 O O . ALA C 3 105 ? 16.527 -46.152 113.595 1.00 55.50 105 ALA E O 1
ATOM 5466 N N . ASP C 3 106 ? 16.329 -47.026 115.670 1.00 56.35 106 ASP E N 1
ATOM 5467 C CA . ASP C 3 106 ? 14.959 -47.470 115.447 1.00 56.35 106 ASP E CA 1
ATOM 5468 C C . ASP C 3 106 ? 13.999 -46.306 115.250 1.00 56.35 106 ASP E C 1
ATOM 5469 O O . ASP C 3 106 ? 12.886 -46.512 114.757 1.00 56.35 106 ASP E O 1
ATOM 5474 N N . TYR C 3 107 ? 14.402 -45.090 115.630 1.00 50.51 107 TYR E N 1
ATOM 5475 C CA . TYR C 3 107 ? 13.556 -43.925 115.403 1.00 50.51 107 TYR E CA 1
ATOM 5476 C C . TYR C 3 107 ? 13.412 -43.619 113.919 1.00 50.51 107 TYR E C 1
ATOM 5477 O O . TYR C 3 107 ? 12.375 -43.100 113.493 1.00 50.51 107 TYR E O 1
ATOM 5486 N N . LEU C 3 108 ? 14.429 -43.935 113.123 1.00 49.81 108 LEU E N 1
ATOM 5487 C CA . LEU C 3 108 ? 14.449 -43.596 111.707 1.00 49.81 108 LEU E CA 1
ATOM 5488 C C . LEU C 3 108 ? 13.809 -44.662 110.829 1.00 49.81 108 LEU E C 1
ATOM 5489 O O . LEU C 3 108 ? 13.819 -44.518 109.602 1.00 49.81 108 LEU E O 1
ATOM 5494 N N . LYS C 3 109 ? 13.261 -45.721 111.416 1.00 51.92 109 LYS E N 1
ATOM 5495 C CA . LYS C 3 109 ? 12.562 -46.748 110.656 1.00 51.92 109 LYS E CA 1
ATOM 5496 C C . LYS C 3 109 ? 11.119 -46.316 110.426 1.00 51.92 109 LYS E C 1
ATOM 5497 O O . LYS C 3 109 ? 10.417 -45.947 111.372 1.00 51.92 109 LYS E O 1
ATOM 5503 N N . ALA C 3 110 ? 10.682 -46.361 109.170 1.00 52.32 110 ALA E N 1
ATOM 5504 C CA . ALA C 3 110 ? 9.321 -45.985 108.827 1.00 52.32 110 ALA E CA 1
ATOM 5505 C C . ALA C 3 110 ? 8.840 -46.846 107.671 1.00 52.32 110 ALA E C 1
ATOM 5506 O O . ALA C 3 110 ? 9.635 -47.300 106.843 1.00 52.32 110 ALA E O 1
ATOM 5508 N N . SER C 3 111 ? 7.524 -47.070 107.627 1.00 55.28 111 SER E N 1
ATOM 5509 C CA . SER C 3 111 ? 6.945 -47.875 106.556 1.00 55.28 111 SER E CA 1
ATOM 5510 C C . SER C 3 111 ? 7.146 -47.214 105.199 1.00 55.28 111 SER E C 1
ATOM 5511 O O . SER C 3 111 ? 7.477 -47.886 104.216 1.00 55.28 111 SER E O 1
ATOM 5514 N N . ILE C 3 112 ? 6.950 -45.902 105.125 1.00 53.50 112 ILE E N 1
ATOM 5515 C CA . ILE C 3 112 ? 7.151 -45.136 103.900 1.00 53.50 112 ILE E CA 1
ATOM 5516 C C . ILE C 3 112 ? 8.390 -44.271 104.098 1.00 53.50 112 ILE E C 1
ATOM 5517 O O . ILE C 3 112 ? 8.481 -43.502 105.063 1.00 53.50 112 ILE E O 1
ATOM 5522 N N . GLY C 3 113 ? 9.361 -44.415 103.197 1.00 53.57 113 GLY E N 1
ATOM 5523 C CA . GLY C 3 113 ? 10.626 -43.727 103.317 1.00 53.57 113 GLY E CA 1
ATOM 5524 C C . GLY C 3 113 ? 10.772 -42.577 102.333 1.00 53.57 113 GLY E C 1
ATOM 5525 O O . GLY C 3 113 ? 9.952 -42.372 101.444 1.00 53.57 113 GLY E O 1
ATOM 5526 N N . ALA C 3 114 ? 11.844 -41.809 102.535 1.00 52.95 114 ALA E N 1
ATOM 5527 C CA . ALA C 3 114 ? 12.261 -40.679 101.711 1.00 52.95 114 ALA E CA 1
ATOM 5528 C C . ALA C 3 114 ? 11.284 -39.513 101.777 1.00 52.95 114 ALA E C 1
ATOM 5529 O O . ALA C 3 114 ? 11.557 -38.462 101.185 1.00 52.95 114 ALA E O 1
ATOM 5531 N N . THR C 3 115 ? 10.161 -39.659 102.477 1.00 49.60 115 THR E N 1
ATOM 5532 C CA . THR C 3 115 ? 9.183 -38.584 102.598 1.00 49.60 115 THR E CA 1
ATOM 5533 C C . THR C 3 115 ? 8.668 -38.380 104.012 1.00 49.60 115 THR E C 1
ATOM 5534 O O . THR C 3 115 ? 8.048 -37.343 104.272 1.00 49.60 115 THR E O 1
ATOM 5538 N N . SER C 3 116 ? 8.888 -39.315 104.931 1.00 47.31 116 SER E N 1
ATOM 5539 C CA . SER C 3 116 ? 8.533 -39.141 106.330 1.00 47.31 116 SER E CA 1
ATOM 5540 C C . SER C 3 116 ? 9.682 -38.590 107.160 1.00 47.31 116 SER E C 1
ATOM 5541 O O . SER C 3 116 ? 9.511 -38.369 108.362 1.00 47.31 116 SER E O 1
ATOM 5544 N N . ILE C 3 117 ? 10.842 -38.366 106.551 1.00 45.70 117 ILE E N 1
ATOM 5545 C CA . ILE C 3 117 ? 12.006 -37.824 107.238 1.00 45.70 117 ILE E CA 1
ATOM 5546 C C . ILE C 3 117 ? 12.143 -36.359 106.850 1.00 45.70 117 ILE E C 1
ATOM 5547 O O . ILE C 3 117 ? 12.265 -36.030 105.665 1.00 45.70 117 ILE E O 1
ATOM 5552 N N . GLN C 3 118 ? 12.120 -35.480 107.846 1.00 45.61 118 GLN E N 1
ATOM 5553 C CA . GLN C 3 118 ? 12.257 -34.050 107.628 1.00 45.61 118 GLN E CA 1
ATOM 5554 C C . GLN C 3 118 ? 13.362 -33.510 108.520 1.00 45.61 118 GLN E C 1
ATOM 5555 O O . GLN C 3 118 ? 13.578 -33.998 109.632 1.00 45.61 118 GLN E O 1
ATOM 5561 N N . THR C 3 119 ? 14.063 -32.497 108.021 1.00 47.11 119 THR E N 1
ATOM 5562 C CA . THR C 3 119 ? 15.196 -31.919 108.724 1.00 47.11 119 THR E CA 1
ATOM 5563 C C . THR C 3 119 ? 15.031 -30.410 108.819 1.00 47.11 119 THR E C 1
ATOM 5564 O O . THR C 3 119 ? 14.470 -29.769 107.926 1.00 47.11 119 THR E O 1
ATOM 5568 N N . ALA C 3 120 ? 15.518 -29.851 109.923 1.00 48.00 120 ALA E N 1
ATOM 5569 C CA . ALA C 3 120 ? 15.475 -28.410 110.146 1.00 48.00 120 ALA E CA 1
ATOM 5570 C C . ALA C 3 120 ? 16.708 -28.018 110.941 1.00 48.00 120 ALA E C 1
ATOM 5571 O O . ALA C 3 120 ? 16.933 -28.547 112.034 1.00 48.00 120 ALA E O 1
ATOM 5573 N N . SER C 3 121 ? 17.500 -27.098 110.399 1.00 49.19 121 SER E N 1
ATOM 5574 C CA . SER C 3 121 ? 18.746 -26.667 111.017 1.00 49.19 121 SER E CA 1
ATOM 5575 C C . SER C 3 121 ? 18.559 -25.273 111.597 1.00 49.19 121 SER E C 1
ATOM 5576 O O . SER C 3 121 ? 18.221 -24.335 110.869 1.00 49.19 121 SER E O 1
ATOM 5579 N N . ILE C 3 12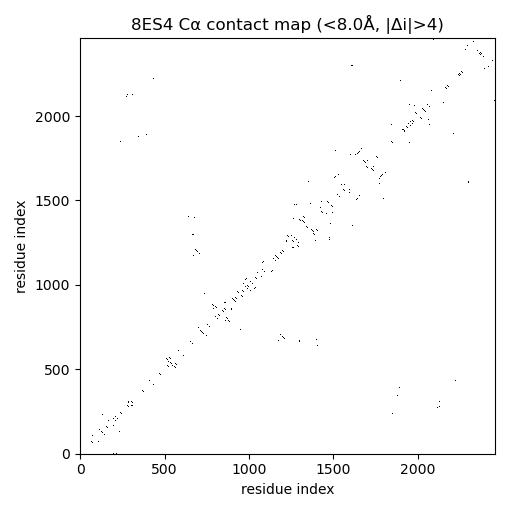2 ? 18.779 -25.142 112.902 1.00 51.07 122 ILE E N 1
ATOM 5580 C CA . ILE C 3 122 ? 18.708 -23.862 113.593 1.00 51.07 122 ILE E CA 1
ATOM 5581 C C . ILE C 3 122 ? 19.989 -23.681 114.396 1.00 51.07 122 ILE E C 1
ATOM 5582 O O . ILE C 3 122 ? 20.449 -24.610 115.068 1.00 51.07 122 ILE E O 1
ATOM 5587 N N . ALA C 3 123 ? 20.574 -22.487 114.305 1.00 54.12 123 ALA E N 1
ATOM 5588 C CA . ALA C 3 123 ? 21.877 -22.178 114.910 1.00 54.12 123 ALA E CA 1
ATOM 5589 C C . ALA C 3 123 ? 22.871 -23.200 114.364 1.00 54.12 123 ALA E C 1
ATOM 5590 O O . ALA C 3 123 ? 22.904 -23.419 113.142 1.00 54.12 123 ALA E O 1
ATOM 5592 N N . GLY C 3 124 ? 23.680 -23.843 115.199 1.00 52.50 124 GLY E N 1
ATOM 5593 C CA . GLY C 3 124 ? 24.596 -24.859 114.722 1.00 52.50 124 GLY E CA 1
ATOM 5594 C C . GLY C 3 124 ? 24.065 -26.262 114.924 1.00 52.50 124 GLY E C 1
ATOM 5595 O O . GLY C 3 124 ? 24.827 -27.233 114.895 1.00 52.50 124 GLY E O 1
ATOM 5596 N N . LEU C 3 125 ? 22.757 -26.382 115.130 1.00 52.62 125 LEU E N 1
ATOM 5597 C CA . LEU C 3 125 ? 22.120 -27.655 115.433 1.00 52.62 125 LEU E CA 1
ATOM 5598 C C . LEU C 3 125 ? 21.166 -28.041 114.311 1.00 52.62 125 LEU E C 1
ATOM 5599 O O . LEU C 3 125 ? 20.479 -27.185 113.743 1.00 52.62 125 LEU E O 1
ATOM 5604 N N . THR C 3 126 ? 21.126 -29.332 113.995 1.00 52.34 126 THR E N 1
ATOM 5605 C CA . THR C 3 126 ? 20.240 -29.874 112.973 1.00 52.34 126 THR E CA 1
ATOM 5606 C C . THR C 3 126 ? 19.402 -30.985 113.586 1.00 52.34 126 THR E C 1
ATOM 5607 O O . THR C 3 126 ? 19.938 -31.877 114.250 1.00 52.34 126 THR E O 1
ATOM 5611 N N . TYR C 3 127 ? 18.091 -30.927 113.368 1.00 49.55 127 TYR E N 1
ATOM 5612 C CA . TYR C 3 127 ? 17.155 -31.886 113.939 1.00 49.55 127 TYR E CA 1
ATOM 5613 C C . TYR C 3 127 ? 16.539 -32.729 112.832 1.00 49.55 127 TYR E C 1
ATOM 5614 O O . TYR C 3 127 ? 16.029 -32.189 111.845 1.00 49.55 127 TYR E O 1
ATOM 5623 N N . ILE C 3 128 ? 16.584 -34.048 113.002 1.00 47.03 128 ILE E N 1
ATOM 5624 C CA . ILE C 3 128 ? 15.990 -34.991 112.061 1.00 47.03 128 ILE E CA 1
ATOM 5625 C C . ILE C 3 128 ? 14.685 -35.499 112.654 1.00 47.03 128 ILE E C 1
ATOM 5626 O O . ILE C 3 128 ? 14.669 -36.027 113.772 1.00 47.03 128 ILE E O 1
ATOM 5631 N N . LEU C 3 129 ? 13.595 -35.350 111.908 1.00 45.61 129 LEU E N 1
ATOM 5632 C CA . LEU C 3 129 ? 12.265 -35.692 112.384 1.00 45.61 129 LEU E CA 1
ATOM 5633 C C . LEU C 3 129 ? 11.696 -36.863 111.596 1.00 45.61 129 LEU E C 1
ATOM 5634 O O . LEU C 3 129 ? 11.800 -36.905 110.367 1.00 45.61 129 LEU E O 1
ATOM 5639 N N . ASN C 3 130 ? 11.096 -37.809 112.313 1.00 48.60 130 ASN E N 1
ATOM 5640 C CA . ASN C 3 130 ? 10.340 -38.902 111.717 1.00 48.60 130 ASN E CA 1
ATOM 5641 C C . ASN C 3 130 ? 8.874 -38.711 112.077 1.00 48.60 130 ASN E C 1
ATOM 5642 O O . ASN C 3 130 ? 8.529 -38.633 113.260 1.00 48.60 130 ASN E O 1
ATOM 5647 N N . THR C 3 131 ? 8.016 -38.630 111.060 1.00 48.39 131 THR E N 1
ATOM 5648 C CA . THR C 3 131 ? 6.603 -38.363 111.290 1.00 48.39 131 THR E CA 1
ATOM 5649 C C . THR C 3 131 ? 5.808 -39.608 111.654 1.00 48.39 131 THR E C 1
ATOM 5650 O O . THR C 3 131 ? 4.638 -39.485 112.030 1.00 48.39 131 THR E O 1
ATOM 5654 N N . GLU C 3 132 ? 6.403 -40.793 111.551 1.00 52.48 132 GLU E N 1
ATOM 5655 C CA . GLU C 3 132 ? 5.729 -42.030 111.916 1.00 52.48 132 GLU E CA 1
ATOM 5656 C C . GLU C 3 132 ? 5.989 -42.439 113.358 1.00 52.48 132 GLU E C 1
ATOM 5657 O O . GLU C 3 132 ? 5.515 -43.496 113.782 1.00 52.48 132 GLU E O 1
ATOM 5663 N N . GLN C 3 133 ? 6.728 -41.633 114.116 1.00 51.37 133 GLN E N 1
ATOM 5664 C CA . GLN C 3 133 ? 7.047 -41.922 115.507 1.00 51.37 133 GLN E CA 1
ATOM 5665 C C . GLN C 3 133 ? 6.252 -40.992 116.412 1.00 51.37 133 GLN E C 1
ATOM 5666 O O . GLN C 3 133 ? 6.267 -39.771 116.223 1.00 51.37 133 GLN E O 1
ATOM 5672 N N . THR C 3 134 ? 5.565 -41.571 117.392 1.00 51.39 134 THR E N 1
ATOM 5673 C CA . THR C 3 134 ? 4.740 -40.795 118.307 1.00 51.39 134 THR E CA 1
ATOM 5674 C C . THR C 3 134 ? 5.528 -40.481 119.570 1.00 51.39 134 THR E C 1
ATOM 5675 O O . THR C 3 134 ? 5.980 -41.411 120.250 1.00 51.39 134 THR E O 1
ATOM 5679 N N . PRO C 3 135 ? 5.728 -39.209 119.915 1.00 49.67 135 PRO E N 1
ATOM 5680 C CA . PRO C 3 135 ? 6.405 -38.888 121.175 1.00 49.67 135 PRO E CA 1
ATOM 5681 C C . PRO C 3 135 ? 5.602 -39.370 122.372 1.00 49.67 135 PRO E C 1
ATOM 5682 O O . PRO C 3 135 ? 4.370 -39.416 122.347 1.00 49.67 135 PRO E O 1
ATOM 5686 N N . VAL C 3 136 ? 6.318 -39.733 123.432 1.00 52.03 136 VAL E N 1
ATOM 5687 C CA . VAL C 3 136 ? 5.719 -40.210 124.671 1.00 52.03 136 VAL E CA 1
ATOM 5688 C C . VAL C 3 136 ? 6.118 -39.263 125.793 1.00 52.03 136 VAL E C 1
ATOM 5689 O O . VAL C 3 136 ? 7.275 -38.838 125.873 1.00 52.03 136 VAL E O 1
ATOM 5693 N N . ALA C 3 137 ? 5.156 -38.924 126.645 1.00 53.01 137 ALA E N 1
ATOM 5694 C CA . ALA C 3 137 ? 5.367 -37.979 127.730 1.00 53.01 137 ALA E CA 1
ATOM 5695 C C . ALA C 3 137 ? 5.567 -38.720 129.045 1.00 53.01 137 ALA E C 1
ATOM 5696 O O . ALA C 3 137 ? 4.873 -39.698 129.332 1.00 53.01 137 ALA E O 1
ATOM 5698 N N . HIS C 3 138 ? 6.521 -38.246 129.840 1.00 55.21 138 HIS E N 1
ATOM 5699 C CA . HIS C 3 138 ? 6.834 -38.831 131.135 1.00 55.21 138 HIS E CA 1
ATOM 5700 C C . HIS C 3 138 ? 6.484 -37.850 132.244 1.00 55.21 138 HIS E C 1
ATOM 5701 O O . HIS C 3 138 ? 6.799 -36.660 132.156 1.00 55.21 138 HIS E O 1
ATOM 5708 N N . VAL C 3 139 ? 5.830 -38.354 133.284 1.00 55.82 139 VAL E N 1
ATOM 5709 C CA . VAL C 3 139 ? 5.499 -37.571 134.466 1.00 55.82 139 VAL E CA 1
ATOM 5710 C C . VAL C 3 139 ? 6.305 -38.156 135.619 1.00 55.82 139 VAL E C 1
ATOM 5711 O O . VAL C 3 139 ? 6.002 -39.247 136.115 1.00 55.82 139 VAL E O 1
ATOM 5715 N N . ASP C 3 140 ? 7.337 -37.435 136.048 1.00 58.10 140 ASP E N 1
ATOM 5716 C CA . ASP C 3 140 ? 8.239 -37.886 137.105 1.00 58.10 140 ASP E CA 1
ATOM 5717 C C . ASP C 3 140 ? 8.258 -36.829 138.203 1.00 58.10 140 ASP E C 1
ATOM 5718 O O . ASP C 3 140 ? 8.989 -35.838 138.117 1.00 58.10 140 ASP E O 1
ATOM 5720 N N . ASN C 3 141 ? 7.451 -37.044 139.241 1.00 59.61 141 ASN E N 1
ATOM 5721 C CA . ASN C 3 141 ? 7.420 -36.157 140.403 1.00 59.61 141 ASN E CA 1
ATOM 5722 C C . ASN C 3 141 ? 8.547 -36.569 141.344 1.00 59.61 141 ASN E C 1
ATOM 5723 O O . ASN C 3 141 ? 8.339 -37.157 142.408 1.00 59.61 141 ASN E O 1
ATOM 5728 N N . THR C 3 142 ? 9.775 -36.250 140.933 1.00 60.64 142 THR E N 1
ATOM 5729 C CA . THR C 3 142 ? 10.950 -36.662 141.692 1.00 60.64 142 THR E CA 1
ATOM 5730 C C . THR C 3 142 ? 11.219 -35.722 142.862 1.00 60.64 142 THR E C 1
ATOM 5731 O O . THR C 3 142 ? 11.211 -36.140 144.024 1.00 60.64 142 THR E O 1
ATOM 5735 N N . GLY C 3 143 ? 11.457 -34.446 142.572 1.00 58.51 143 GLY E N 1
ATOM 5736 C CA . GLY C 3 143 ? 11.802 -33.493 143.608 1.00 58.51 143 GLY E CA 1
ATOM 5737 C C . GLY C 3 143 ? 10.642 -32.631 144.056 1.00 58.51 143 GLY E C 1
ATOM 5738 O O . GLY C 3 143 ? 10.844 -31.590 144.687 1.00 58.51 143 GLY E O 1
ATOM 5739 N N . LYS C 3 144 ? 9.422 -33.049 143.737 1.00 55.86 144 LYS E N 1
ATOM 5740 C CA . LYS C 3 144 ? 8.220 -32.306 144.086 1.00 55.86 144 LYS E CA 1
ATOM 5741 C C . LYS C 3 144 ? 7.380 -33.119 145.061 1.00 55.86 144 LYS E C 1
ATOM 5742 O O . LYS C 3 144 ? 7.088 -34.292 144.806 1.00 55.86 144 LYS E O 1
ATOM 5744 N N . LEU C 3 145 ? 7.001 -32.496 146.170 1.00 54.04 145 LEU E N 1
ATOM 5745 C CA . LEU C 3 145 ? 6.121 -33.115 147.148 1.00 54.04 145 LEU E CA 1
ATOM 5746 C C . LEU C 3 145 ? 4.665 -32.832 146.800 1.00 54.04 145 LEU E C 1
ATOM 5747 O O . LEU C 3 145 ? 4.343 -31.872 146.095 1.00 54.04 145 LEU E O 1
ATOM 5752 N N . ASN C 3 146 ? 3.781 -33.681 147.301 1.00 53.44 146 ASN E N 1
ATOM 5753 C CA . ASN C 3 146 ? 2.360 -33.532 147.011 1.00 53.44 146 ASN E CA 1
ATOM 5754 C C . ASN C 3 146 ? 1.796 -32.343 147.776 1.00 53.44 146 ASN E C 1
ATOM 5755 O O . ASN C 3 146 ? 1.901 -32.305 149.009 1.00 53.44 146 ASN E O 1
ATOM 5760 N N . PRO C 3 147 ? 1.206 -31.353 147.101 1.00 52.76 147 PRO E N 1
ATOM 5761 C CA . PRO C 3 147 ? 0.638 -30.207 147.828 1.00 52.76 147 PRO E CA 1
ATOM 5762 C C . PRO C 3 147 ? -0.480 -30.590 148.780 1.00 52.76 147 PRO E C 1
ATOM 5763 O O . PRO C 3 147 ? -0.658 -29.927 149.810 1.00 52.76 147 PRO E O 1
ATOM 5767 N N . ALA C 3 148 ? -1.244 -31.637 148.468 1.00 54.65 148 ALA E N 1
ATOM 5768 C CA . ALA C 3 148 ? -2.351 -32.046 149.322 1.00 54.65 148 ALA E CA 1
ATOM 5769 C C . ALA C 3 148 ? -1.891 -32.694 150.621 1.00 54.65 148 ALA E C 1
ATOM 5770 O O . ALA C 3 148 ? -2.711 -32.860 151.530 1.00 54.65 148 ALA E O 1
ATOM 5772 N N . ASN C 3 149 ? -0.616 -33.062 150.734 1.00 54.70 149 ASN E N 1
ATOM 5773 C CA . ASN C 3 149 ? -0.087 -33.684 151.940 1.00 54.70 149 ASN E CA 1
ATOM 5774 C C . ASN C 3 149 ? 0.919 -32.802 152.666 1.00 54.70 149 ASN E C 1
ATOM 5775 O O . ASN C 3 149 ? 1.654 -33.298 153.525 1.00 54.70 149 ASN E O 1
ATOM 5780 N N . THR C 3 150 ? 0.974 -31.511 152.348 1.00 54.92 150 THR E N 1
ATOM 5781 C CA . THR C 3 150 ? 1.950 -30.608 152.939 1.00 54.92 150 THR E CA 1
ATOM 5782 C C . THR C 3 150 ? 1.273 -29.325 153.399 1.00 54.92 150 THR E C 1
ATOM 5783 O O . THR C 3 150 ? 0.244 -28.914 152.857 1.00 54.92 150 THR E O 1
ATOM 5787 N N . GLY C 3 151 ? 1.869 -28.700 154.407 1.00 51.77 151 GLY E N 1
ATOM 5788 C CA . GLY C 3 151 ? 1.389 -27.431 154.924 1.00 51.77 151 GLY E CA 1
ATOM 5789 C C . GLY C 3 151 ? 2.422 -26.848 155.859 1.00 51.77 151 GLY E C 1
ATOM 5790 O O . GLY C 3 151 ? 3.318 -27.546 156.342 1.00 51.77 151 GLY E O 1
ATOM 5791 N N . PHE C 3 152 ? 2.288 -25.549 156.114 1.00 50.83 152 PHE E N 1
ATOM 5792 C CA . PHE C 3 152 ? 3.251 -24.862 156.960 1.00 50.83 152 PHE E CA 1
ATOM 5793 C C . PHE C 3 152 ? 2.570 -23.734 157.721 1.00 50.83 152 PHE E C 1
ATOM 5794 O O . PHE C 3 152 ? 1.559 -23.185 157.279 1.00 50.83 152 PHE E O 1
ATOM 5802 N N . PHE C 3 153 ? 3.143 -23.401 158.876 1.00 49.61 153 PHE E N 1
ATOM 5803 C CA . PHE C 3 153 ? 2.718 -22.261 159.676 1.00 49.61 153 PHE E CA 1
ATOM 5804 C C . PHE C 3 153 ? 3.950 -21.488 160.115 1.00 49.61 153 PHE E C 1
ATOM 5805 O O . PHE C 3 153 ? 4.879 -22.067 160.687 1.00 49.61 153 PHE E O 1
ATOM 5807 N N . TYR C 3 154 ? 3.955 -20.185 159.853 1.00 49.59 154 TYR E N 1
ATOM 5808 C CA . TYR C 3 154 ? 5.080 -19.318 160.171 1.00 49.59 154 TYR E CA 1
ATOM 5809 C C . TYR C 3 154 ? 4.617 -18.194 161.085 1.00 49.59 154 TYR E C 1
ATOM 5810 O O . TYR C 3 154 ? 3.489 -17.709 160.963 1.00 49.59 154 TYR E O 1
ATOM 5812 N N . ILE C 3 155 ? 5.493 -17.783 161.996 1.00 51.02 155 ILE E N 1
ATOM 5813 C CA . ILE C 3 155 ? 5.201 -16.715 162.945 1.00 51.02 155 ILE E CA 1
ATOM 5814 C C . ILE C 3 155 ? 5.948 -15.467 162.500 1.00 51.02 155 ILE E C 1
ATOM 5815 O O . ILE C 3 155 ? 7.177 -15.483 162.367 1.00 51.02 155 ILE E O 1
ATOM 5820 N N . VAL C 3 156 ? 5.210 -14.385 162.275 1.00 53.67 156 VAL E N 1
ATOM 5821 C CA . VAL C 3 156 ? 5.800 -13.140 161.794 1.00 53.67 156 VAL E CA 1
ATOM 5822 C C . VAL C 3 156 ? 6.156 -12.212 162.947 1.00 53.67 156 VAL E C 1
ATOM 5823 O O . VAL C 3 156 ? 7.248 -11.638 162.984 1.00 53.67 156 VAL E O 1
ATOM 5827 N N . ALA C 3 157 ? 5.248 -12.055 163.906 1.00 55.84 157 ALA E N 1
ATOM 5828 C CA . ALA C 3 157 ? 5.457 -11.176 165.045 1.00 55.84 157 ALA E CA 1
ATOM 5829 C C . ALA C 3 157 ? 5.083 -11.908 166.325 1.00 55.84 157 ALA E C 1
ATOM 5830 O O . ALA C 3 157 ? 4.292 -12.856 166.316 1.00 55.84 157 ALA E O 1
ATOM 5832 N N . SER C 3 158 ? 5.663 -11.456 167.433 1.00 59.71 158 SER E N 1
ATOM 5833 C CA . SER C 3 158 ? 5.452 -12.064 168.738 1.00 59.71 158 SER E CA 1
ATOM 5834 C C . SER C 3 158 ? 4.775 -11.065 169.665 1.00 59.71 158 SER E C 1
ATOM 5835 O O . SER C 3 158 ? 5.215 -9.916 169.775 1.00 59.71 158 SER E O 1
ATOM 5838 N N . SER C 3 159 ? 3.711 -11.507 170.326 1.00 58.89 159 SER E N 1
ATOM 5839 C CA . SER C 3 159 ? 2.991 -10.711 171.308 1.00 58.89 159 SER E CA 1
ATOM 5840 C C . SER C 3 159 ? 3.175 -11.317 172.693 1.00 58.89 159 SER E C 1
ATOM 5841 O O . SER C 3 159 ? 3.654 -12.443 172.848 1.00 58.89 159 SER E O 1
ATOM 5844 N N . PHE C 3 160 ? 2.786 -10.551 173.713 1.00 58.50 160 PHE E N 1
ATOM 5845 C CA . PHE C 3 160 ? 2.984 -10.962 175.100 1.00 58.50 160 PHE E CA 1
ATOM 5846 C C . PHE C 3 160 ? 1.716 -11.533 175.723 1.00 58.50 160 PHE E C 1
ATOM 5847 O O . PHE C 3 160 ? 1.715 -12.672 176.196 1.00 58.50 160 PHE E O 1
ATOM 5855 N N . SER C 3 161 ? 0.629 -10.764 175.737 1.00 58.12 161 SER E N 1
ATOM 5856 C CA . SER C 3 161 ? -0.628 -11.229 176.326 1.00 58.12 161 SER E CA 1
ATOM 5857 C C . SER C 3 161 ? -1.510 -11.826 175.230 1.00 58.12 161 SER E C 1
ATOM 5858 O O . SER C 3 161 ? -2.577 -11.315 174.885 1.00 58.12 161 SER E O 1
ATOM 5861 N N . LYS C 3 162 ? -1.035 -12.939 174.679 1.00 55.66 162 LYS E N 1
ATOM 5862 C CA . LYS C 3 162 ? -1.694 -13.601 173.565 1.00 55.66 162 LYS E CA 1
ATOM 5863 C C . LYS C 3 162 ? -1.793 -15.095 173.826 1.00 55.66 162 LYS E C 1
ATOM 5864 O O . LYS C 3 162 ? -0.917 -15.693 174.456 1.00 55.66 162 LYS E O 1
ATOM 5870 N N . ARG C 3 163 ? -2.876 -15.691 173.337 1.00 54.42 163 ARG E N 1
ATOM 5871 C CA . ARG C 3 163 ? -3.040 -17.139 173.326 1.00 54.42 163 ARG E CA 1
ATOM 5872 C C . ARG C 3 163 ? -2.719 -17.627 171.919 1.00 54.42 163 ARG E C 1
ATOM 5873 O O . ARG C 3 163 ? -3.424 -17.292 170.961 1.00 54.42 163 ARG E O 1
ATOM 5881 N N . TRP C 3 164 ? -1.647 -18.400 171.792 1.00 55.34 164 TRP E N 1
ATOM 5882 C CA . TRP C 3 164 ? -1.264 -18.951 170.502 1.00 55.34 164 TRP E CA 1
ATOM 5883 C C . TRP C 3 164 ? -2.005 -20.255 170.253 1.00 55.34 164 TRP E C 1
ATOM 5884 O O . TRP C 3 164 ? -2.098 -21.111 171.137 1.00 55.34 164 TRP E O 1
ATOM 5895 N N . THR C 3 165 ? -2.536 -20.404 169.042 1.00 55.92 165 THR E N 1
ATOM 5896 C CA . THR C 3 165 ? -3.335 -21.573 168.715 1.00 55.92 165 THR E CA 1
ATOM 5897 C C . THR C 3 165 ? -3.102 -21.961 167.263 1.00 55.92 165 THR E C 1
ATOM 5898 O O . THR C 3 165 ? -2.719 -21.138 166.429 1.00 55.92 165 THR E O 1
ATOM 5902 N N . ILE C 3 166 ? -3.338 -23.238 166.976 1.00 56.75 166 ILE E N 1
ATOM 5903 C CA . ILE C 3 166 ? -3.206 -23.773 165.628 1.00 56.75 166 ILE E CA 1
ATOM 5904 C C . ILE C 3 166 ? -4.078 -25.016 165.529 1.00 56.75 166 ILE E C 1
ATOM 5905 O O . ILE C 3 166 ? -4.204 -25.782 166.488 1.00 56.75 166 ILE E O 1
ATOM 5910 N N . THR C 3 167 ? -4.703 -25.195 164.369 1.00 57.38 167 THR E N 1
ATOM 5911 C CA . THR C 3 167 ? -5.519 -26.368 164.091 1.00 57.38 167 THR E CA 1
ATOM 5912 C C . THR C 3 167 ? -5.030 -27.030 162.811 1.00 57.38 167 THR E C 1
ATOM 5913 O O . THR C 3 167 ? -4.736 -26.348 161.824 1.00 57.38 167 THR E O 1
ATOM 5917 N N . VAL C 3 168 ? -4.909 -28.353 162.846 1.00 57.72 168 VAL E N 1
ATOM 5918 C CA . VAL C 3 168 ? -4.489 -29.148 161.698 1.00 57.72 168 VAL E CA 1
ATOM 5919 C C . VAL C 3 168 ? -5.563 -30.194 161.447 1.00 57.72 168 VAL E C 1
ATOM 5920 O O . VAL C 3 168 ? -5.838 -31.029 162.318 1.00 57.72 168 VAL E O 1
ATOM 5924 N N . GLN C 3 169 ? -6.168 -30.151 160.264 1.00 57.84 169 GLN E N 1
ATOM 5925 C CA . GLN C 3 169 ? -7.250 -31.057 159.911 1.00 57.84 169 GLN E CA 1
ATOM 5926 C C . GLN C 3 169 ? -6.925 -31.761 158.605 1.00 57.84 169 GLN E C 1
ATOM 5927 O O . GLN C 3 169 ? -6.426 -31.141 157.661 1.00 57.84 169 GLN E O 1
ATOM 5933 N N . SER C 3 170 ? -7.211 -33.056 158.559 1.00 57.98 170 SER E N 1
ATOM 5934 C CA . SER C 3 170 ? -6.948 -33.877 157.385 1.00 57.98 170 SER E CA 1
ATOM 5935 C C . SER C 3 170 ? -7.840 -35.110 157.463 1.00 57.98 170 SER E C 1
ATOM 5936 O O . SER C 3 170 ? -8.731 -35.200 158.315 1.00 57.98 170 SER E O 1
ATOM 5939 N N . ASN C 3 171 ? -7.602 -36.067 156.564 1.00 59.67 171 ASN E N 1
ATOM 5940 C CA . ASN C 3 171 ? -8.388 -37.296 156.572 1.00 59.67 171 ASN E CA 1
ATOM 5941 C C . ASN C 3 171 ? -8.114 -38.120 157.823 1.00 59.67 171 ASN E C 1
ATOM 5942 O O . ASN C 3 171 ? -9.026 -38.747 158.372 1.00 59.67 171 ASN E O 1
ATOM 5944 N N . GLU C 3 172 ? -6.860 -38.138 158.284 1.00 61.65 172 GLU E N 1
ATOM 5945 C CA . GLU C 3 172 ? -6.513 -38.918 159.467 1.00 61.65 172 GLU E CA 1
ATOM 5946 C C . GLU C 3 172 ? -7.229 -38.401 160.709 1.00 61.65 172 GLU E C 1
ATOM 5947 O O . GLU C 3 172 ? -7.739 -39.191 161.513 1.00 61.65 172 GLU E O 1
ATOM 5953 N N . GLY C 3 173 ? -7.279 -37.088 160.885 1.00 60.83 173 GLY E N 1
ATOM 5954 C CA . GLY C 3 173 ? -7.932 -36.524 162.047 1.00 60.83 173 GLY E CA 1
ATOM 5955 C C . GLY C 3 173 ? -7.704 -35.031 162.123 1.00 60.83 173 GLY E C 1
ATOM 5956 O O . GLY C 3 173 ? -7.009 -34.436 161.294 1.00 60.83 173 GLY E O 1
ATOM 5957 N N . THR C 3 174 ? -8.314 -34.434 163.143 1.00 61.97 174 THR E N 1
ATOM 5958 C CA . THR C 3 174 ? -8.208 -33.005 163.404 1.00 61.97 174 THR E CA 1
ATOM 5959 C C . THR C 3 174 ? -7.492 -32.794 164.729 1.00 61.97 174 THR E C 1
ATOM 5960 O O . THR C 3 174 ? -7.905 -33.340 165.757 1.00 61.97 174 THR E O 1
ATOM 5964 N N . TRP C 3 175 ? -6.422 -32.004 164.701 1.00 60.21 175 TRP E N 1
ATOM 5965 C CA . TRP C 3 175 ? -5.620 -31.723 165.882 1.00 60.21 175 TRP E CA 1
ATOM 5966 C C . TRP C 3 175 ? -5.567 -30.222 166.124 1.00 60.21 175 TRP E C 1
ATOM 5967 O O . TRP C 3 175 ? -5.387 -29.439 165.187 1.00 60.21 175 TRP E O 1
ATOM 5978 N N . THR C 3 176 ? -5.723 -29.828 167.385 1.00 58.00 176 THR E N 1
ATOM 5979 C CA . THR C 3 176 ? -5.675 -28.428 167.782 1.00 58.00 176 THR E CA 1
ATOM 5980 C C . THR C 3 176 ? -4.671 -28.266 168.912 1.00 58.00 176 THR E C 1
ATOM 5981 O O . THR C 3 176 ? -4.727 -28.998 169.904 1.00 58.00 176 THR E O 1
ATOM 5985 N N . ALA C 3 177 ? -3.761 -27.308 168.761 1.00 56.79 177 ALA E N 1
ATOM 5986 C CA . ALA C 3 177 ? -2.743 -27.019 169.761 1.00 56.79 177 ALA E CA 1
ATOM 5987 C C . ALA C 3 177 ? -2.908 -25.586 170.239 1.00 56.79 177 ALA E C 1
ATOM 5988 O O . ALA C 3 177 ? -2.992 -24.662 169.423 1.00 56.79 177 ALA E O 1
ATOM 5990 N N . VAL C 3 178 ? -2.952 -25.403 171.556 1.00 55.92 178 VAL E N 1
ATOM 5991 C CA . VAL C 3 178 ? -3.138 -24.094 172.167 1.00 55.92 178 VAL E CA 1
ATOM 5992 C C . VAL C 3 178 ? -1.994 -23.846 173.140 1.00 55.92 178 VAL E C 1
ATOM 5993 O O . VAL C 3 178 ? -1.734 -24.673 174.020 1.00 55.92 178 VAL E O 1
ATOM 5997 N N . HIS C 3 179 ? -1.316 -22.713 172.979 1.00 56.09 179 HIS E N 1
ATOM 5998 C CA . HIS C 3 179 ? -0.242 -22.305 173.875 1.00 56.09 179 HIS E CA 1
ATOM 5999 C C . HIS C 3 179 ? -0.532 -20.903 174.385 1.00 56.09 179 HIS E C 1
ATOM 6000 O O . HIS C 3 179 ? -0.885 -20.017 173.603 1.00 56.09 179 HIS E O 1
ATOM 6007 N N . ASP C 3 180 ? -0.380 -20.706 175.691 1.00 58.04 180 ASP E N 1
ATOM 6008 C CA . ASP C 3 180 ? -0.642 -19.426 176.333 1.00 58.04 180 ASP E CA 1
ATOM 6009 C C . ASP C 3 180 ? 0.664 -18.833 176.839 1.00 58.04 180 ASP E C 1
ATOM 6010 O O . ASP C 3 180 ? 1.449 -19.520 177.500 1.00 58.04 180 ASP E O 1
ATOM 6015 N N . VAL C 3 181 ? 0.891 -17.560 176.529 1.00 57.50 181 VAL E N 1
ATOM 6016 C CA . VAL C 3 181 ? 2.050 -16.819 177.004 1.00 57.50 181 VAL E CA 1
ATOM 6017 C C . VAL C 3 181 ? 1.560 -15.613 177.794 1.00 57.50 181 VAL E C 1
ATOM 6018 O O . VAL C 3 181 ? 0.613 -14.933 177.386 1.00 57.50 181 VAL E O 1
ATOM 6022 N N . GLY C 3 182 ? 2.183 -15.376 178.950 1.00 59.90 182 GLY E N 1
ATOM 6023 C CA . GLY C 3 182 ? 1.744 -14.336 179.853 1.00 59.90 182 GLY E CA 1
ATOM 6024 C C . GLY C 3 182 ? 2.344 -12.979 179.538 1.00 59.90 182 GLY E C 1
ATOM 6025 O O . GLY C 3 182 ? 3.112 -12.802 178.594 1.00 59.90 182 GLY E O 1
ATOM 6026 N N . ALA C 3 183 ? 1.980 -12.004 180.366 1.00 61.56 183 ALA E N 1
ATOM 6027 C CA . ALA C 3 183 ? 2.452 -10.642 180.188 1.00 61.56 183 ALA E CA 1
ATOM 6028 C C . ALA C 3 183 ? 3.939 -10.544 180.521 1.00 61.56 183 ALA E C 1
ATOM 6029 O O . ALA C 3 183 ? 4.536 -11.449 181.110 1.00 61.56 183 ALA E O 1
ATOM 6031 N N . SER C 3 184 ? 4.539 -9.414 180.136 1.00 63.66 184 SER E N 1
ATOM 6032 C CA . SER C 3 184 ? 5.972 -9.221 180.325 1.00 63.66 184 SER E CA 1
ATOM 6033 C C . SER C 3 184 ? 6.375 -9.223 181.793 1.00 63.66 184 SER E C 1
ATOM 6034 O O . SER C 3 184 ? 7.538 -9.497 182.103 1.00 63.66 184 SER E O 1
ATOM 6037 N N . SER C 3 185 ? 5.446 -8.922 182.701 1.00 64.75 185 SER E N 1
ATOM 6038 C CA . SER C 3 185 ? 5.773 -8.911 184.121 1.00 64.75 185 SER E CA 1
ATOM 6039 C C . SER C 3 185 ? 5.921 -10.313 184.694 1.00 64.75 185 SER E C 1
ATOM 6040 O O . SER C 3 185 ? 6.523 -10.470 185.761 1.00 64.75 185 SER E O 1
ATOM 6043 N N . ASP C 3 186 ? 5.390 -11.328 184.017 1.00 66.34 186 ASP E N 1
ATOM 6044 C CA . ASP C 3 186 ? 5.472 -12.691 184.520 1.00 66.34 186 ASP E CA 1
ATOM 6045 C C . ASP C 3 186 ? 6.907 -13.202 184.469 1.00 66.34 186 ASP E C 1
ATOM 6046 O O . ASP C 3 186 ? 7.699 -12.820 183.603 1.00 66.34 186 ASP E O 1
ATOM 6051 N N . ASP C 3 187 ? 7.238 -14.075 185.419 1.00 67.04 187 ASP E N 1
ATOM 6052 C CA . ASP C 3 187 ? 8.575 -14.650 185.470 1.00 67.04 187 ASP E CA 1
ATOM 6053 C C . ASP C 3 187 ? 8.796 -15.584 184.288 1.00 67.04 187 ASP E C 1
ATOM 6054 O O . ASP C 3 187 ? 7.951 -16.431 183.982 1.00 67.04 187 ASP E O 1
ATOM 6056 N N . GLY C 3 188 ? 9.938 -15.427 183.626 1.00 66.67 188 GLY E N 1
ATOM 6057 C CA . GLY C 3 188 ? 10.249 -16.251 182.469 1.00 66.67 188 GLY E CA 1
ATOM 6058 C C . GLY C 3 188 ? 9.303 -16.048 181.306 1.00 66.67 188 GLY E C 1
ATOM 6059 O O . GLY C 3 188 ? 8.982 -17.007 180.593 1.00 66.67 188 GLY E O 1
ATOM 6060 N N . ALA C 3 189 ? 8.847 -14.814 181.098 1.00 64.50 189 ALA E N 1
ATOM 6061 C CA . ALA C 3 189 ? 7.913 -14.523 180.018 1.00 64.50 189 ALA E CA 1
ATOM 6062 C C . ALA C 3 189 ? 8.612 -14.017 178.765 1.00 64.50 189 ALA E C 1
ATOM 6063 O O . ALA C 3 189 ? 8.192 -14.342 177.650 1.00 64.50 189 ALA E O 1
ATOM 6065 N N . VAL C 3 190 ? 9.662 -13.217 178.921 1.00 62.15 190 VAL E N 1
ATOM 6066 C CA . VAL C 3 190 ? 10.434 -12.719 177.784 1.00 62.15 190 VAL E CA 1
ATOM 6067 C C . VAL C 3 190 ? 11.079 -13.881 177.032 1.00 62.15 190 VAL E C 1
ATOM 6068 O O . VAL C 3 190 ? 10.967 -13.932 175.799 1.00 62.15 190 VAL E O 1
ATOM 6072 N N . PRO C 3 191 ? 11.766 -14.825 177.693 1.00 62.55 191 PRO E N 1
ATOM 6073 C CA . PRO C 3 191 ? 12.291 -15.977 176.941 1.00 62.55 191 PRO E CA 1
ATOM 6074 C C . PRO C 3 191 ? 11.212 -16.818 176.282 1.00 62.55 191 PRO E C 1
ATOM 6075 O O . PRO C 3 191 ? 11.441 -17.356 175.192 1.00 62.55 191 PRO E O 1
ATOM 6079 N N . ALA C 3 192 ? 10.043 -16.950 176.908 1.00 60.13 192 ALA E N 1
ATOM 6080 C CA . ALA C 3 192 ? 8.983 -17.791 176.368 1.00 60.13 192 ALA E CA 1
ATOM 6081 C C . ALA C 3 192 ? 8.156 -17.098 175.295 1.00 60.13 192 ALA E C 1
ATOM 6082 O O . ALA C 3 192 ? 7.387 -17.770 174.601 1.00 60.13 192 ALA E O 1
ATOM 6084 N N . ALA C 3 193 ? 8.287 -15.781 175.144 1.00 59.57 193 ALA E N 1
ATOM 6085 C CA . ALA C 3 193 ? 7.531 -15.056 174.133 1.00 59.57 193 ALA E CA 1
ATOM 6086 C C . ALA C 3 193 ? 8.188 -15.087 172.761 1.00 59.57 193 ALA E C 1
ATOM 6087 O O . ALA C 3 193 ? 7.567 -14.648 171.788 1.00 59.57 193 ALA E O 1
ATOM 6089 N N . THR C 3 194 ? 9.416 -15.588 172.658 1.00 59.95 194 THR E N 1
ATOM 6090 C CA . THR C 3 194 ? 10.092 -15.653 171.372 1.00 59.95 194 THR E CA 1
ATOM 6091 C C . THR C 3 194 ? 9.370 -16.613 170.436 1.00 59.95 194 THR E C 1
ATOM 6092 O O . THR C 3 194 ? 8.708 -17.560 170.869 1.00 59.95 194 THR E O 1
ATOM 6096 N N . ALA C 3 195 ? 9.503 -16.354 169.134 1.00 56.42 195 ALA E N 1
ATOM 6097 C CA . ALA C 3 195 ? 8.794 -17.155 168.142 1.00 56.42 195 ALA E CA 1
ATOM 6098 C C . ALA C 3 195 ? 9.247 -18.610 168.168 1.00 56.42 195 ALA E C 1
ATOM 6099 O O . ALA C 3 195 ? 8.435 -19.522 167.980 1.00 56.42 195 ALA E O 1
ATOM 6101 N N . SER C 3 196 ? 10.542 -18.846 168.390 1.00 58.63 196 SER E N 1
ATOM 6102 C CA . SER C 3 196 ? 11.046 -20.216 168.430 1.00 58.63 196 SER E CA 1
ATOM 6103 C C . SER C 3 196 ? 10.433 -21.000 169.583 1.00 58.63 196 SER E C 1
ATOM 6104 O O . SER C 3 196 ? 10.027 -22.157 169.413 1.00 58.63 196 SER E O 1
ATOM 6107 N N . ALA C 3 197 ? 10.359 -20.389 170.767 1.00 56.21 197 ALA E N 1
ATOM 6108 C CA . ALA C 3 197 ? 9.765 -21.067 171.914 1.00 56.21 197 ALA E CA 1
ATOM 6109 C C . ALA C 3 197 ? 8.285 -21.344 171.686 1.00 56.21 197 ALA E C 1
ATOM 6110 O O . ALA C 3 197 ? 7.784 -22.416 172.042 1.00 56.21 197 ALA E O 1
ATOM 6112 N N . VAL C 3 198 ? 7.570 -20.384 171.095 1.00 54.65 198 VAL E N 1
ATOM 6113 C CA . VAL C 3 198 ? 6.153 -20.582 170.807 1.00 54.65 198 VAL E CA 1
ATOM 6114 C C . VAL C 3 198 ? 5.964 -21.722 169.815 1.00 54.65 198 VAL E C 1
ATOM 6115 O O . VAL C 3 198 ? 5.064 -22.554 169.970 1.00 54.65 198 VAL E O 1
ATOM 6119 N N . ILE C 3 199 ? 6.807 -21.777 168.782 1.00 55.40 199 ILE E N 1
ATOM 6120 C CA . ILE C 3 199 ? 6.706 -22.848 167.795 1.00 55.40 199 ILE E CA 1
ATOM 6121 C C . ILE C 3 199 ? 6.987 -24.198 168.439 1.00 55.40 199 ILE E C 1
ATOM 6122 O O . ILE C 3 199 ? 6.292 -25.188 168.172 1.00 55.40 199 ILE E O 1
ATOM 6127 N N . ASN C 3 200 ? 8.010 -24.266 169.294 1.00 56.37 200 ASN E N 1
ATOM 6128 C CA . ASN C 3 200 ? 8.323 -25.522 169.968 1.00 56.37 200 ASN E CA 1
ATOM 6129 C C . ASN C 3 200 ? 7.178 -25.966 170.871 1.00 56.37 200 ASN E C 1
ATOM 6130 O O . ASN C 3 200 ? 6.819 -27.150 170.896 1.00 56.37 200 ASN E O 1
ATOM 6135 N N . SER C 3 201 ? 6.590 -25.029 171.616 1.00 56.39 201 SER E N 1
ATOM 6136 C CA . SER C 3 201 ? 5.467 -25.370 172.483 1.00 56.39 201 SER E CA 1
ATOM 6137 C C . SER C 3 201 ? 4.259 -25.823 171.672 1.00 56.39 201 SER E C 1
ATOM 6138 O O . SER C 3 201 ? 3.552 -26.757 172.067 1.00 56.39 201 SER E O 1
ATOM 6141 N N . LEU C 3 202 ? 4.005 -25.171 170.536 1.00 54.97 202 LEU E N 1
ATOM 6142 C CA . LEU C 3 202 ? 2.897 -25.580 169.680 1.00 54.97 202 LEU E CA 1
ATOM 6143 C C . LEU C 3 202 ? 3.120 -26.977 169.118 1.00 54.97 202 LEU E C 1
ATOM 6144 O O . LEU C 3 202 ? 2.184 -27.779 169.041 1.00 54.97 202 LEU E O 1
ATOM 6149 N N . LYS C 3 203 ? 4.354 -27.285 168.715 1.00 55.41 203 LYS E N 1
ATOM 6150 C CA . LYS C 3 203 ? 4.655 -28.631 168.235 1.00 55.41 203 LYS E CA 1
ATOM 6151 C C . LYS C 3 203 ? 4.471 -29.661 169.342 1.00 55.41 203 LYS E C 1
ATOM 6152 O O . LYS C 3 203 ? 3.942 -30.754 169.105 1.00 55.41 203 LYS E O 1
ATOM 6158 N N . THR C 3 204 ? 4.908 -29.333 170.560 1.00 56.27 204 THR E N 1
ATOM 6159 C CA . THR C 3 204 ? 4.727 -30.252 171.680 1.00 56.27 204 THR E CA 1
ATOM 6160 C C . THR C 3 204 ? 3.249 -30.490 171.963 1.00 56.27 204 THR E C 1
ATOM 6161 O O . THR C 3 204 ? 2.833 -31.625 172.222 1.00 56.27 204 THR E O 1
ATOM 6165 N N . ASN C 3 205 ? 2.440 -29.431 171.911 1.00 57.58 205 ASN E N 1
ATOM 6166 C CA . ASN C 3 205 ? 1.006 -29.584 172.133 1.00 57.58 205 ASN E CA 1
ATOM 6167 C C . ASN C 3 205 ? 0.355 -30.398 171.020 1.00 57.58 205 ASN E C 1
ATOM 6168 O O . ASN C 3 205 ? -0.548 -31.201 171.282 1.00 57.58 205 ASN E O 1
ATOM 6173 N N . LEU C 3 206 ? 0.792 -30.200 169.774 1.00 58.07 206 LEU E N 1
ATOM 6174 C CA . LEU C 3 206 ? 0.278 -31.012 168.675 1.00 58.07 206 LEU E CA 1
ATOM 6175 C C . LEU C 3 206 ? 0.617 -32.482 168.871 1.00 58.07 206 LEU E C 1
ATOM 6176 O O . LEU C 3 206 ? -0.223 -33.358 168.640 1.00 58.07 206 LEU E O 1
ATOM 6181 N N . LEU C 3 207 ? 1.850 -32.771 169.291 1.00 59.33 207 LEU E N 1
ATOM 6182 C CA . LEU C 3 207 ? 2.235 -34.154 169.553 1.00 59.33 207 LEU E CA 1
ATOM 6183 C C . LEU C 3 207 ? 1.415 -34.745 170.692 1.00 59.33 207 LEU E C 1
ATOM 6184 O O . LEU C 3 207 ? 0.992 -35.905 170.627 1.00 59.33 207 LEU E O 1
ATOM 6189 N N . ALA C 3 208 ? 1.178 -33.960 171.745 1.00 59.10 208 ALA E N 1
ATOM 6190 C CA . ALA C 3 208 ? 0.389 -34.448 172.871 1.00 59.10 208 ALA E CA 1
ATOM 6191 C C . ALA C 3 208 ? -1.073 -34.648 172.493 1.00 59.10 208 ALA E C 1
ATOM 6192 O O . ALA C 3 208 ? -1.761 -35.471 173.106 1.00 59.10 208 ALA E O 1
ATOM 6194 N N . ALA C 3 209 ? -1.565 -33.904 171.499 1.00 59.23 209 ALA E N 1
ATOM 6195 C CA . ALA C 3 209 ? -2.959 -34.044 171.092 1.00 59.23 209 ALA E CA 1
ATOM 6196 C C . ALA C 3 209 ? -3.244 -35.418 170.500 1.00 59.23 209 ALA E C 1
ATOM 6197 O O . ALA C 3 209 ? -4.374 -35.909 170.596 1.00 59.23 209 ALA E O 1
ATOM 6199 N N . GLY C 3 210 ? -2.247 -36.048 169.884 1.00 60.37 210 GLY E N 1
ATOM 6200 C CA . GLY C 3 210 ? -2.424 -37.375 169.331 1.00 60.37 210 GLY E CA 1
ATOM 6201 C C . GLY C 3 210 ? -1.809 -37.550 167.958 1.00 60.37 210 GLY E C 1
ATOM 6202 O O . GLY C 3 210 ? -1.726 -38.670 167.446 1.00 60.37 210 GLY E O 1
ATOM 6203 N N . MET C 3 211 ? -1.376 -36.453 167.355 1.00 61.41 211 MET E N 1
ATOM 6204 C CA . MET C 3 211 ? -0.771 -36.519 166.031 1.00 61.41 211 MET E CA 1
ATOM 6205 C C . MET C 3 211 ? 0.599 -37.186 166.119 1.00 61.41 211 MET E C 1
ATOM 6206 O O . MET C 3 211 ? 1.361 -36.901 167.050 1.00 61.41 211 MET E O 1
ATOM 6211 N N . PRO C 3 212 ? 0.941 -38.076 165.188 1.00 61.04 212 PRO E N 1
ATOM 6212 C CA . PRO C 3 212 ? 2.234 -38.768 165.264 1.00 61.04 212 PRO E CA 1
ATOM 6213 C C . PRO C 3 212 ? 3.403 -37.797 165.182 1.00 61.04 212 PRO E C 1
ATOM 6214 O O . PRO C 3 212 ? 3.328 -36.750 164.536 1.00 61.04 212 PRO E O 1
ATOM 6218 N N . SER C 3 213 ? 4.496 -38.161 165.857 1.00 59.88 213 SER E N 1
ATOM 6219 C CA . SER C 3 213 ? 5.680 -37.310 165.889 1.00 59.88 213 SER E CA 1
ATOM 6220 C C . SER C 3 213 ? 6.384 -37.233 164.541 1.00 59.88 213 SER E C 1
ATOM 6221 O O . SER C 3 213 ? 7.146 -36.289 164.309 1.00 59.88 213 SER E O 1
ATOM 6223 N N . ASP C 3 214 ? 6.152 -38.197 163.654 1.00 57.72 214 ASP E N 1
ATOM 6224 C CA . ASP C 3 214 ? 6.795 -38.226 162.347 1.00 57.72 214 ASP E CA 1
ATOM 6225 C C . ASP C 3 214 ? 6.063 -37.392 161.304 1.00 57.72 214 ASP E C 1
ATOM 6226 O O . ASP C 3 214 ? 6.284 -37.592 160.104 1.00 57.72 214 ASP E O 1
ATOM 6228 N N . LYS C 3 215 ? 5.202 -36.467 161.726 1.00 55.94 215 LYS E N 1
ATOM 6229 C CA . LYS C 3 215 ? 4.419 -35.664 160.801 1.00 55.94 215 LYS E CA 1
ATOM 6230 C C . LYS C 3 215 ? 4.693 -34.171 160.894 1.00 55.94 215 LYS E C 1
ATOM 6231 O O . LYS C 3 215 ? 4.204 -33.420 160.042 1.00 55.94 215 LYS E O 1
ATOM 6237 N N . VAL C 3 216 ? 5.448 -33.715 161.891 1.00 54.46 216 VAL E N 1
ATOM 6238 C CA . VAL C 3 216 ? 5.724 -32.295 162.080 1.00 54.46 216 VAL E CA 1
ATOM 6239 C C . VAL C 3 216 ? 7.221 -32.105 162.280 1.00 54.46 216 VAL E C 1
ATOM 6240 O O . VAL C 3 216 ? 7.836 -32.797 163.098 1.00 54.46 216 VAL E O 1
ATOM 6244 N N . ASP C 3 217 ? 7.805 -31.170 161.534 1.00 56.19 217 ASP E N 1
ATOM 6245 C CA . ASP C 3 217 ? 9.202 -30.799 161.693 1.00 56.19 217 ASP E CA 1
ATOM 6246 C C . ASP C 3 217 ? 9.312 -29.283 161.699 1.00 56.19 217 ASP E C 1
ATOM 6247 O O . ASP C 3 217 ? 8.507 -28.586 161.077 1.00 56.19 217 ASP E O 1
ATOM 6252 N N . THR C 3 218 ? 10.317 -28.777 162.409 1.00 55.61 218 THR E N 1
ATOM 6253 C CA . THR C 3 218 ? 10.513 -27.340 162.530 1.00 55.61 218 THR E CA 1
ATOM 6254 C C . THR C 3 218 ? 11.991 -27.042 162.717 1.00 55.61 218 THR E C 1
ATOM 6255 O O . THR C 3 218 ? 12.738 -27.850 163.276 1.00 55.61 218 THR E O 1
ATOM 6259 N N . PHE C 3 219 ? 12.409 -25.871 162.234 1.00 56.48 219 PHE E N 1
ATOM 6260 C CA . PHE C 3 219 ? 13.791 -25.426 162.375 1.00 56.48 219 PHE E CA 1
ATOM 6261 C C . PHE C 3 219 ? 13.902 -24.187 163.251 1.00 56.48 219 PHE E C 1
ATOM 6262 O O . PHE C 3 219 ? 14.609 -24.214 164.263 1.00 56.48 219 PHE E O 1
ATOM 6270 N N . GLY C 3 220 ? 13.226 -23.099 162.895 1.00 55.00 220 GLY E N 1
ATOM 6271 C CA . GLY C 3 220 ? 13.246 -21.893 163.697 1.00 55.00 220 GLY E CA 1
ATOM 6272 C C . GLY C 3 220 ? 11.862 -21.499 164.164 1.00 55.00 220 GLY E C 1
ATOM 6273 O O . GLY C 3 220 ? 11.284 -22.140 165.045 1.00 55.00 220 GLY E O 1
ATOM 6274 N N . SER C 3 221 ? 11.324 -20.433 163.572 1.00 52.69 221 SER E N 1
ATOM 6275 C CA . SER C 3 221 ? 9.952 -20.009 163.800 1.00 52.69 221 SER E CA 1
ATOM 6276 C C . SER C 3 221 ? 9.001 -20.552 162.741 1.00 52.69 221 SER E C 1
ATOM 6277 O O . SER C 3 221 ? 7.858 -20.095 162.646 1.00 52.69 221 SER E O 1
ATOM 6280 N N . TYR C 3 222 ? 9.453 -21.516 161.944 1.00 52.90 222 TYR E N 1
ATOM 6281 C CA . TYR C 3 222 ? 8.674 -22.084 160.853 1.00 52.90 222 TYR E CA 1
ATOM 6282 C C . TYR C 3 222 ? 8.356 -23.538 161.164 1.00 52.90 222 TYR E C 1
ATOM 6283 O O . TYR C 3 222 ? 9.252 -24.309 161.519 1.00 52.90 222 TYR E O 1
ATOM 6292 N N . MET C 3 223 ? 7.086 -23.904 161.029 1.00 53.18 223 MET E N 1
ATOM 6293 C CA . MET C 3 223 ? 6.621 -25.261 161.274 1.00 53.18 223 MET E CA 1
ATOM 6294 C C . MET C 3 223 ? 6.158 -25.888 159.967 1.00 53.18 223 MET E C 1
ATOM 6295 O O . MET C 3 223 ? 5.474 -25.241 159.169 1.00 53.18 223 MET E O 1
ATOM 6300 N N . PHE C 3 224 ? 6.536 -27.144 159.750 1.00 53.28 224 PHE E N 1
ATOM 6301 C CA . PHE C 3 224 ? 6.176 -27.879 158.545 1.00 53.28 224 PHE E CA 1
ATOM 6302 C C . PHE C 3 224 ? 5.397 -29.128 158.929 1.00 53.28 224 PHE E C 1
ATOM 6303 O O . PHE C 3 224 ? 5.818 -29.878 159.816 1.00 53.28 224 PHE E O 1
ATOM 6311 N N . ILE C 3 225 ? 4.269 -29.349 158.261 1.00 52.37 225 ILE E N 1
ATOM 6312 C CA . ILE C 3 225 ? 3.417 -30.509 158.495 1.00 52.37 225 ILE E CA 1
ATOM 6313 C C . ILE C 3 225 ? 3.415 -31.360 157.234 1.00 52.37 225 ILE E C 1
ATOM 6314 O O . ILE C 3 225 ? 3.124 -30.860 156.140 1.00 52.37 225 ILE E O 1
ATOM 6319 N N . LYS C 3 226 ? 3.736 -32.643 157.386 1.00 55.34 226 LYS E N 1
ATOM 6320 C CA . LYS C 3 226 ? 3.851 -33.558 156.261 1.00 55.34 226 LYS E CA 1
ATOM 6321 C C . LYS C 3 226 ? 3.245 -34.900 156.641 1.00 55.34 226 LYS E C 1
ATOM 6322 O O . LYS C 3 226 ? 2.954 -35.168 157.809 1.00 55.34 226 LYS E O 1
ATOM 6328 N N . GLY C 3 227 ? 3.052 -35.748 155.633 1.00 56.74 227 GLY E N 1
ATOM 6329 C CA . GLY C 3 227 ? 2.591 -37.104 155.848 1.00 56.74 227 GLY E CA 1
ATOM 6330 C C . GLY C 3 227 ? 1.097 -37.273 156.005 1.00 56.74 227 GLY E C 1
ATOM 6331 O O . GLY C 3 227 ? 0.647 -38.394 156.276 1.00 56.74 227 GLY E O 1
ATOM 6332 N N . LEU C 3 228 ? 0.314 -36.212 155.848 1.00 57.01 228 LEU E N 1
ATOM 6333 C CA . LEU C 3 228 ? -1.132 -36.303 155.970 1.00 57.01 228 LEU E CA 1
ATOM 6334 C C . LEU C 3 228 ? -1.739 -36.643 154.610 1.00 57.01 228 LEU E C 1
ATOM 6335 O O . LEU C 3 228 ? -1.035 -37.003 153.663 1.00 57.01 228 LEU E O 1
ATOM 6337 N N . THR C 3 229 ? -3.062 -36.538 154.500 1.00 58.31 229 THR E N 1
ATOM 6338 C CA . THR C 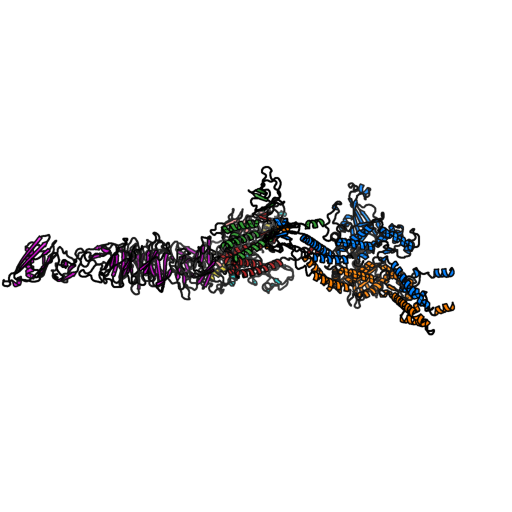3 229 ? -3.775 -36.839 153.265 1.00 58.31 229 THR E CA 1
ATOM 6339 C C . THR C 3 229 ? -4.383 -35.605 152.617 1.00 58.31 229 THR E C 1
ATOM 6340 O O . THR C 3 229 ? -4.188 -35.373 151.421 1.00 58.31 229 THR E O 1
ATOM 6344 N N . ASN C 3 230 ? -5.130 -34.809 153.376 1.00 57.77 230 ASN E N 1
ATOM 6345 C CA . ASN C 3 230 ? -5.750 -33.581 152.890 1.00 57.77 230 ASN E CA 1
ATOM 6346 C C . ASN C 3 230 ? -5.519 -32.461 153.897 1.00 57.77 230 ASN E C 1
ATOM 6347 O O . ASN C 3 230 ? -6.443 -31.761 154.318 1.00 57.77 230 ASN E O 1
ATOM 6352 N N . VAL C 3 231 ? -4.261 -32.302 154.313 1.00 55.86 231 VAL E N 1
ATOM 6353 C CA . VAL C 3 231 ? -3.935 -31.386 155.398 1.00 55.86 231 VAL E CA 1
ATOM 6354 C C . VAL C 3 231 ? -4.325 -29.959 155.037 1.00 55.86 231 VAL E C 1
ATOM 6355 O O . VAL C 3 231 ? -4.099 -29.486 153.915 1.00 55.86 231 VAL E O 1
ATOM 6359 N N . VAL C 3 232 ? -4.955 -29.275 155.990 1.00 54.36 232 VAL E N 1
ATOM 6360 C CA . VAL C 3 232 ? -5.374 -27.884 155.847 1.00 54.36 232 VAL E CA 1
ATOM 6361 C C . VAL C 3 232 ? -4.945 -27.175 157.126 1.00 54.36 232 VAL E C 1
ATOM 6362 O O . VAL C 3 232 ? -5.602 -27.304 158.165 1.00 54.36 232 VAL E O 1
ATOM 6366 N N . VAL C 3 233 ? -3.847 -26.433 157.060 1.00 51.92 233 VAL E N 1
ATOM 6367 C CA . VAL C 3 233 ? -3.314 -25.748 158.233 1.00 51.92 233 VAL E CA 1
ATOM 6368 C C . VAL C 3 233 ? -4.017 -24.407 158.383 1.00 51.92 233 VAL E C 1
ATOM 6369 O O . VAL C 3 233 ? -4.038 -23.596 157.451 1.00 51.92 233 VAL E O 1
ATOM 6373 N N . SER C 3 234 ? -4.597 -24.171 159.557 1.00 54.39 234 SER E N 1
ATOM 6374 C CA . SER C 3 234 ? -5.283 -22.927 159.864 1.00 54.39 234 SER E CA 1
ATOM 6375 C C . SER C 3 234 ? -4.862 -22.451 161.247 1.00 54.39 234 SER E C 1
ATOM 6376 O O . SER C 3 234 ? -4.137 -23.137 161.971 1.00 54.39 234 SER E O 1
ATOM 6379 N N . SER C 3 235 ? -5.325 -21.258 161.612 1.00 54.65 235 SER E N 1
ATOM 6380 C CA . SER C 3 235 ? -4.988 -20.680 162.904 1.00 54.65 235 SER E CA 1
ATOM 6381 C C . SER C 3 235 ? -6.000 -19.600 163.249 1.00 54.65 235 SER E C 1
ATOM 6382 O O . SER C 3 235 ? -6.399 -18.818 162.383 1.00 54.65 235 SER E O 1
ATOM 6385 N N . ASP C 3 236 ? -6.408 -19.564 164.517 1.00 53.93 236 ASP E N 1
ATOM 6386 C CA . ASP C 3 236 ? -7.314 -18.526 164.992 1.00 53.93 236 ASP E CA 1
ATOM 6387 C C . ASP C 3 236 ? -6.591 -17.242 165.369 1.00 53.93 236 ASP E C 1
ATOM 6388 O O . ASP C 3 236 ? -7.253 -16.253 165.698 1.00 53.93 236 ASP E O 1
ATOM 6390 N N . ALA C 3 237 ? -5.261 -17.232 165.332 1.00 54.76 237 ALA E N 1
ATOM 6391 C CA . ALA C 3 237 ? -4.510 -16.021 165.609 1.00 54.76 237 ALA E CA 1
ATOM 6392 C C . ALA C 3 237 ? -4.672 -15.021 164.467 1.00 54.76 237 ALA E C 1
ATOM 6393 O O . ALA C 3 237 ? -5.126 -15.355 163.369 1.00 54.76 237 ALA E O 1
ATOM 6395 N N . GLY C 3 238 ? -4.293 -13.776 164.741 1.00 54.72 238 GLY E N 1
ATOM 6396 C CA . GLY C 3 238 ? -4.427 -12.734 163.747 1.00 54.72 238 GLY E CA 1
ATOM 6397 C C . GLY C 3 238 ? -3.473 -12.916 162.584 1.00 54.72 238 GLY E C 1
ATOM 6398 O O . GLY C 3 238 ? -2.464 -13.619 162.662 1.00 54.72 238 GLY E O 1
ATOM 6399 N N . THR C 3 239 ? -3.809 -12.261 161.473 1.00 55.50 239 THR E N 1
ATOM 6400 C CA . THR C 3 239 ? -2.979 -12.324 160.278 1.00 55.50 239 THR E CA 1
ATOM 6401 C C . THR C 3 239 ? -1.732 -11.457 160.376 1.00 55.50 239 THR E C 1
ATOM 6402 O O . THR C 3 239 ? -0.829 -11.605 159.547 1.00 55.50 239 THR E O 1
ATOM 6406 N N . THR C 3 240 ? -1.661 -10.559 161.357 1.00 54.66 240 THR E N 1
ATOM 6407 C CA . THR C 3 240 ? -0.492 -9.715 161.547 1.00 54.66 240 THR E CA 1
ATOM 6408 C C . THR C 3 240 ? 0.594 -10.384 162.374 1.00 54.66 240 THR E C 1
ATOM 6409 O O . THR C 3 240 ? 1.691 -9.827 162.492 1.00 54.66 240 THR E O 1
ATOM 6413 N N . TYR C 3 241 ? 0.323 -11.554 162.945 1.00 55.09 241 TYR E N 1
ATOM 6414 C CA . TYR C 3 241 ? 1.281 -12.266 163.781 1.00 55.09 241 TYR E CA 1
ATOM 6415 C C . TYR C 3 241 ? 1.763 -13.574 163.177 1.00 55.09 241 TYR E C 1
ATOM 6416 O O . TYR C 3 241 ? 2.946 -13.898 163.293 1.00 55.09 241 TYR E O 1
ATOM 6425 N N . ALA C 3 242 ? 0.882 -14.335 162.533 1.00 52.91 242 ALA E N 1
ATOM 6426 C CA . ALA C 3 242 ? 1.242 -15.644 162.014 1.00 52.91 242 ALA E CA 1
ATOM 6427 C C . ALA C 3 242 ? 0.703 -15.805 160.601 1.00 52.91 242 ALA E C 1
ATOM 6428 O O . ALA C 3 242 ? -0.254 -15.141 160.198 1.00 52.91 242 ALA E O 1
ATOM 6430 N N . ARG C 3 243 ? 1.338 -16.702 159.852 1.00 51.27 243 ARG E N 1
ATOM 6431 C CA . ARG C 3 243 ? 0.930 -17.036 158.496 1.00 51.27 243 ARG E CA 1
ATOM 6432 C C . ARG C 3 243 ? 0.781 -18.544 158.372 1.00 51.27 243 ARG E C 1
ATOM 6433 O O . ARG C 3 243 ? 1.601 -19.303 158.898 1.00 51.27 243 ARG E O 1
ATOM 6441 N N . TRP C 3 244 ? -0.267 -18.971 157.677 1.00 52.06 244 TRP E N 1
ATOM 6442 C CA . TRP C 3 244 ? -0.544 -20.381 157.451 1.00 52.06 244 TRP E CA 1
ATOM 6443 C C . TRP C 3 244 ? -0.785 -20.614 155.966 1.00 52.06 244 TRP E C 1
ATOM 6444 O O . TRP C 3 244 ? -0.942 -19.674 155.183 1.00 52.06 244 TRP E O 1
ATOM 6455 N N . SER C 3 245 ? -0.807 -21.889 155.579 1.00 51.94 245 SER E N 1
ATOM 6456 C CA . SER C 3 245 ? -0.842 -22.257 154.171 1.00 51.94 245 SER E CA 1
ATOM 6457 C C . SER C 3 245 ? -2.221 -22.659 153.670 1.00 51.94 245 SER E C 1
ATOM 6458 O O . SER C 3 245 ? -2.427 -22.687 152.451 1.00 51.94 245 SER E O 1
ATOM 6461 N N . ASN C 3 246 ? -3.161 -22.962 154.568 1.00 52.29 246 ASN E N 1
ATOM 6462 C CA . ASN C 3 246 ? -4.454 -23.523 154.187 1.00 52.29 246 ASN E CA 1
ATOM 6463 C C . ASN C 3 246 ? -4.247 -24.763 153.327 1.00 52.29 246 ASN E C 1
ATOM 6464 O O . ASN C 3 246 ? -3.619 -25.731 153.765 1.00 52.29 246 ASN E O 1
ATOM 6469 N N . GLN C 3 247 ? -4.770 -24.744 152.106 1.00 55.53 247 GLN E N 1
ATOM 6470 C CA . GLN C 3 247 ? -4.513 -25.808 151.136 1.00 55.53 247 GLN E CA 1
ATOM 6471 C C . GLN C 3 247 ? -3.359 -25.411 150.216 1.00 55.53 247 GLN E C 1
ATOM 6472 O O . GLN C 3 247 ? -3.487 -25.329 148.993 1.00 55.53 247 GLN E O 1
ATOM 6478 N N . SER C 3 248 ? -2.211 -25.152 150.844 1.00 52.93 248 SER E N 1
ATOM 6479 C CA . SER C 3 248 ? -0.994 -24.750 150.139 1.00 52.93 248 SER E CA 1
ATOM 6480 C C . SER C 3 248 ? -1.243 -23.528 149.258 1.00 52.93 248 SER E C 1
ATOM 6481 O O . SER C 3 248 ? -0.754 -23.438 148.130 1.00 52.93 248 SER E O 1
ATOM 6484 N N . ARG C 3 249 ? -2.015 -22.578 149.776 1.00 52.46 249 ARG E N 1
ATOM 6485 C CA . ARG C 3 249 ? -2.346 -21.347 149.064 1.00 52.46 249 ARG E CA 1
ATOM 6486 C C . ARG C 3 249 ? -2.003 -20.163 149.957 1.00 52.46 249 ARG E C 1
ATOM 6487 O O . ARG C 3 249 ? -2.440 -20.101 151.111 1.00 52.46 249 ARG E O 1
ATOM 6489 N N . VAL C 3 250 ? -1.221 -19.228 149.426 1.00 53.73 250 VAL E N 1
ATOM 6490 C CA . VAL C 3 250 ? -0.875 -18.006 150.136 1.00 53.73 250 VAL E CA 1
ATOM 6491 C C . VAL C 3 250 ? -1.351 -16.815 149.317 1.00 53.73 250 VAL E C 1
ATOM 6492 O O . VAL C 3 250 ? -1.678 -16.927 148.132 1.00 53.73 250 VAL E O 1
ATOM 6496 N N . ASP C 3 251 ? -1.388 -15.653 149.970 1.00 57.22 251 ASP E N 1
ATOM 6497 C CA . ASP C 3 251 ? -1.897 -14.449 149.317 1.00 57.22 251 ASP E CA 1
ATOM 6498 C C . ASP C 3 251 ? -0.959 -13.986 148.209 1.00 57.22 251 ASP E C 1
ATOM 6499 O O . ASP C 3 251 ? -1.358 -13.880 147.044 1.00 57.22 251 ASP E O 1
ATOM 6501 N N . GLU C 3 252 ? 0.291 -13.705 148.551 1.00 58.22 252 GLU E N 1
ATOM 6502 C CA . GLU C 3 252 ? 1.281 -13.215 147.603 1.00 58.22 252 GLU E CA 1
ATOM 6503 C C . GLU C 3 252 ? 2.599 -13.957 147.800 1.00 58.22 252 GLU E C 1
ATOM 6504 O O . GLU C 3 252 ? 2.728 -14.826 148.665 1.00 58.22 252 GLU E O 1
ATOM 6510 N N . GLU C 3 253 ? 3.587 -13.600 146.977 1.00 55.84 253 GLU E N 1
ATOM 6511 C CA . GLU C 3 253 ? 4.878 -14.277 147.029 1.00 55.84 253 GLU E CA 1
ATOM 6512 C C . GLU C 3 253 ? 5.634 -13.967 148.314 1.00 55.84 253 GLU E C 1
ATOM 6513 O O . GLU C 3 253 ? 6.463 -14.773 148.752 1.00 55.84 253 GLU E O 1
ATOM 6515 N N . SER C 3 254 ? 5.370 -12.812 148.929 1.00 57.40 254 SER E N 1
ATOM 6516 C CA . SER C 3 254 ? 6.081 -12.448 150.150 1.00 57.40 254 SER E CA 1
ATOM 6517 C C . SER C 3 254 ? 5.712 -13.357 151.314 1.00 57.40 254 SER E C 1
ATOM 6518 O O . SER C 3 254 ? 6.487 -13.488 152.268 1.00 57.40 254 SER E O 1
ATOM 6521 N N . ASP C 3 255 ? 4.540 -13.991 151.259 1.00 57.24 255 ASP E N 1
ATOM 6522 C CA . ASP C 3 255 ? 4.091 -14.859 152.341 1.00 57.24 255 ASP E CA 1
ATOM 6523 C C . ASP C 3 255 ? 4.797 -16.208 152.360 1.00 57.24 255 ASP E C 1
ATOM 6524 O O . ASP C 3 255 ? 4.623 -16.961 153.323 1.00 57.24 255 ASP E O 1
ATOM 6529 N N . LEU C 3 256 ? 5.570 -16.534 151.330 1.00 53.96 256 LEU E N 1
ATOM 6530 C CA . LEU C 3 256 ? 6.266 -17.811 151.304 1.00 53.96 256 LEU E CA 1
ATOM 6531 C C . LEU C 3 256 ? 7.327 -17.851 152.402 1.00 53.96 256 LEU E C 1
ATOM 6532 O O . LEU C 3 256 ? 8.014 -16.853 152.642 1.00 53.96 256 LEU E O 1
ATOM 6537 N N . PRO C 3 257 ? 7.480 -18.985 153.090 1.00 52.15 257 PRO E N 1
ATOM 6538 C CA . PRO C 3 257 ? 8.377 -19.038 154.253 1.00 52.15 257 PRO E CA 1
ATOM 6539 C C . PRO C 3 257 ? 9.842 -18.820 153.909 1.00 52.15 257 PRO E C 1
ATOM 6540 O O . PRO C 3 257 ? 10.509 -17.981 154.521 1.00 52.15 257 PRO E O 1
ATOM 6544 N N . ALA C 3 258 ? 10.347 -19.588 152.946 1.00 53.96 258 ALA E N 1
ATOM 6545 C CA . ALA C 3 258 ? 11.738 -19.567 152.500 1.00 53.96 258 ALA E CA 1
ATOM 6546 C C . ALA C 3 258 ? 12.721 -19.978 153.590 1.00 53.96 258 ALA E C 1
ATOM 6547 O O . ALA C 3 258 ? 13.933 -19.801 153.422 1.00 53.96 258 ALA E O 1
ATOM 6549 N N . GLN C 3 259 ? 12.235 -20.522 154.709 1.00 53.04 259 GLN E N 1
ATOM 6550 C CA . GLN C 3 259 ? 13.115 -20.983 155.777 1.00 53.04 259 GLN E CA 1
ATOM 6551 C C . GLN C 3 259 ? 12.586 -22.276 156.396 1.00 53.04 259 GLN E C 1
ATOM 6552 O O . GLN C 3 259 ? 12.760 -22.517 157.596 1.00 53.04 259 GLN E O 1
ATOM 6558 N N . LEU C 3 260 ? 11.929 -23.111 155.597 1.00 51.93 260 LEU E N 1
ATOM 6559 C CA . LEU C 3 260 ? 11.395 -24.362 156.104 1.00 51.93 260 LEU E CA 1
ATOM 6560 C C . LEU C 3 260 ? 12.532 -25.325 156.449 1.00 51.93 260 LEU E C 1
ATOM 6561 O O . LEU C 3 260 ? 13.634 -25.216 155.905 1.00 51.93 260 LEU E O 1
ATOM 6566 N N . PRO C 3 261 ? 12.293 -26.271 157.356 1.00 52.24 261 PRO E N 1
ATOM 6567 C CA . PRO C 3 261 ? 13.346 -27.224 157.726 1.00 52.24 261 PRO E CA 1
ATOM 6568 C C . PRO C 3 261 ? 13.729 -28.121 156.557 1.00 52.24 261 PRO E C 1
ATOM 6569 O O . PRO C 3 261 ? 13.117 -28.111 155.487 1.00 52.24 261 PRO E O 1
ATOM 6573 N N . ALA C 3 262 ? 14.775 -28.919 156.788 1.00 53.54 262 ALA E N 1
ATOM 6574 C CA . ALA C 3 262 ? 15.314 -29.779 155.741 1.00 53.54 262 ALA E CA 1
ATOM 6575 C C . ALA C 3 262 ? 14.319 -30.835 155.281 1.00 53.54 262 ALA E C 1
ATOM 6576 O O . ALA C 3 262 ? 14.463 -31.364 154.173 1.00 53.54 262 ALA E O 1
ATOM 6578 N N . SER C 3 263 ? 13.316 -31.156 156.100 1.00 54.39 263 SER E N 1
ATOM 6579 C CA . SER C 3 263 ? 12.321 -32.152 155.724 1.00 54.39 263 SER E CA 1
ATOM 6580 C C . SER C 3 263 ? 11.434 -31.699 154.573 1.00 54.39 263 SER E C 1
ATOM 6581 O O . SER C 3 263 ? 10.725 -32.531 153.999 1.00 54.39 263 SER E O 1
ATOM 6584 N N . ALA C 3 264 ? 11.452 -30.416 154.228 1.00 53.71 264 ALA E N 1
ATOM 6585 C CA . ALA C 3 264 ? 10.642 -29.866 153.145 1.00 53.71 264 ALA E CA 1
ATOM 6586 C C . ALA C 3 264 ? 11.585 -29.410 152.036 1.00 53.71 264 ALA E C 1
ATOM 6587 O O . ALA C 3 264 ? 12.025 -28.260 152.009 1.00 53.71 264 ALA E O 1
ATOM 6589 N N . ASN C 3 265 ? 11.902 -30.323 151.121 1.00 52.88 265 ASN E N 1
ATOM 6590 C CA . ASN C 3 265 ? 12.731 -30.009 149.966 1.00 52.88 265 ASN E CA 1
ATOM 6591 C C . ASN C 3 265 ? 11.942 -29.975 148.667 1.00 52.88 265 ASN E C 1
ATOM 6592 O O . ASN C 3 265 ? 12.529 -29.736 147.607 1.00 52.88 265 ASN E O 1
ATOM 6597 N N . GLY C 3 266 ? 10.635 -30.211 148.718 1.00 53.25 266 GLY E N 1
ATOM 6598 C CA . GLY C 3 266 ? 9.811 -30.188 147.528 1.00 53.25 266 GLY E CA 1
ATOM 6599 C C . GLY C 3 266 ? 8.441 -29.598 147.782 1.00 53.25 266 GLY E C 1
ATOM 6600 O O . GLY C 3 266 ? 7.498 -29.856 147.029 1.00 53.25 266 GLY E O 1
ATOM 6601 N N . CYS C 3 267 ? 8.318 -28.817 148.853 1.00 54.41 267 CYS E N 1
ATOM 6602 C CA . CYS C 3 267 ? 7.030 -28.246 149.221 1.00 54.41 267 CYS E CA 1
ATOM 6603 C C . CYS C 3 267 ? 6.501 -27.351 148.109 1.00 54.41 267 CYS E C 1
ATOM 6604 O O . CYS C 3 267 ? 7.241 -26.562 147.516 1.00 54.41 267 CYS E O 1
ATOM 6607 N N . MET C 3 268 ? 5.208 -27.482 147.827 1.00 53.62 268 MET E N 1
ATOM 6608 C CA . MET C 3 268 ? 4.555 -26.752 146.751 1.00 53.62 268 MET E CA 1
ATOM 6609 C C . MET C 3 268 ? 3.480 -25.845 147.330 1.00 53.62 268 MET E C 1
ATOM 6610 O O . MET C 3 268 ? 2.687 -26.275 148.174 1.00 53.62 268 MET E O 1
ATOM 6615 N N . CYS C 3 269 ? 3.459 -24.595 146.876 1.00 52.33 269 CYS E N 1
ATOM 6616 C CA . CYS C 3 269 ? 2.458 -23.631 147.301 1.00 52.33 269 CYS E CA 1
ATOM 6617 C C . CYS C 3 269 ? 1.960 -22.864 146.085 1.00 52.33 269 CYS E C 1
ATOM 6618 O O . CYS C 3 269 ? 2.685 -22.692 145.103 1.00 52.33 269 CYS E O 1
ATOM 6621 N N . ARG C 3 270 ? 0.714 -22.407 146.159 1.00 51.60 270 ARG E N 1
ATOM 6622 C CA . ARG C 3 270 ? 0.081 -21.658 145.083 1.00 51.60 270 ARG E CA 1
ATOM 6623 C C . ARG C 3 270 ? -0.084 -20.210 145.521 1.00 51.60 270 ARG E C 1
ATOM 6624 O O . ARG C 3 270 ? -0.671 -19.940 146.574 1.00 51.60 270 ARG E O 1
ATOM 6626 N N . VAL C 3 271 ? 0.431 -19.288 144.716 1.00 55.12 271 VAL E N 1
ATOM 6627 C CA . VAL C 3 271 ? 0.355 -17.860 144.999 1.00 55.12 271 VAL E CA 1
ATOM 6628 C C . VAL C 3 271 ? -0.793 -17.276 144.188 1.00 55.12 271 VAL E C 1
ATOM 6629 O O . VAL C 3 271 ? -0.809 -17.380 142.955 1.00 55.12 271 VAL E O 1
ATOM 6633 N N . GLY C 3 272 ? -1.752 -16.671 144.872 1.00 61.24 272 GLY E N 1
ATOM 6634 C CA . GLY C 3 272 ? -2.880 -16.070 144.193 1.00 61.24 272 GLY E CA 1
ATOM 6635 C C . GLY C 3 272 ? -3.797 -15.396 145.189 1.00 61.24 272 GLY E C 1
ATOM 6636 O O . GLY C 3 272 ? -3.757 -15.672 146.394 1.00 61.24 272 GLY E O 1
ATOM 6637 N N . ALA C 3 273 ? -4.631 -14.503 144.658 1.00 68.52 273 ALA E N 1
ATOM 6638 C CA . ALA C 3 273 ? -5.608 -13.765 145.448 1.00 68.52 273 ALA E CA 1
ATOM 6639 C C . ALA C 3 273 ? -7.034 -14.220 145.153 1.00 68.52 273 ALA E C 1
ATOM 6640 O O . ALA C 3 273 ? -7.959 -13.405 145.129 1.00 68.52 273 ALA E O 1
ATOM 6642 N N . ALA C 3 274 ? -7.216 -15.518 144.912 1.00 69.94 274 ALA E N 1
ATOM 6643 C CA . ALA C 3 274 ? -8.488 -16.165 144.602 1.00 69.94 274 ALA E CA 1
ATOM 6644 C C . ALA C 3 274 ? -9.106 -15.668 143.302 1.00 69.94 274 ALA E C 1
ATOM 6645 O O . ALA C 3 274 ? -10.260 -16.005 143.016 1.00 69.94 274 ALA E O 1
ATOM 6647 N N . SER C 3 275 ? -8.384 -14.880 142.502 1.00 72.83 275 SER E N 1
ATOM 6648 C CA . SER C 3 275 ? -8.891 -14.389 141.226 1.00 72.83 275 SER E CA 1
ATOM 6649 C C . SER C 3 275 ? -7.825 -14.440 140.138 1.00 72.83 275 SER E C 1
ATOM 6650 O O . SER C 3 275 ? -7.906 -13.688 139.162 1.00 72.83 275 SER E O 1
ATOM 6653 N N . THR C 3 276 ? -6.828 -15.309 140.287 1.00 71.57 276 THR E N 1
ATOM 6654 C CA . THR C 3 276 ? -5.739 -15.433 139.331 1.00 71.57 276 THR E CA 1
ATOM 6655 C C . THR C 3 276 ? -5.569 -16.894 138.943 1.00 71.57 276 THR E C 1
ATOM 6656 O O . THR C 3 276 ? -6.010 -17.803 139.651 1.00 71.57 276 THR E O 1
ATOM 6660 N N . SER C 3 277 ? -4.925 -17.107 137.800 1.00 65.24 277 SER E N 1
ATOM 6661 C CA . SER C 3 277 ? -4.637 -18.458 137.343 1.00 65.24 277 SER E CA 1
ATOM 6662 C C . SER C 3 277 ? -3.663 -19.145 138.293 1.00 65.24 277 SER E C 1
ATOM 6663 O O . SER C 3 277 ? -2.886 -18.497 139.000 1.00 65.24 277 SER E O 1
ATOM 6666 N N . ALA C 3 278 ? -3.717 -20.477 138.309 1.00 57.76 278 ALA E N 1
ATOM 6667 C CA . ALA C 3 278 ? -2.904 -21.265 139.228 1.00 57.76 278 ALA E CA 1
ATOM 6668 C C . ALA C 3 278 ? -1.417 -21.057 138.977 1.00 57.76 278 ALA E C 1
ATOM 6669 O O . ALA C 3 278 ? -0.887 -21.481 137.945 1.00 57.76 278 ALA E O 1
ATOM 6671 N N . THR C 3 279 ? -0.738 -20.405 139.918 1.00 53.94 279 THR E N 1
ATOM 6672 C CA . THR C 3 279 ? 0.700 -20.172 139.854 1.00 53.94 279 THR E CA 1
ATOM 6673 C C . THR C 3 279 ? 1.348 -20.954 140.988 1.00 53.94 279 THR E C 1
ATOM 6674 O O . THR C 3 279 ? 1.131 -20.643 142.164 1.00 53.94 279 THR E O 1
ATOM 6678 N N . TRP C 3 280 ? 2.142 -21.959 140.639 1.00 51.96 280 TRP E N 1
ATOM 6679 C CA . TRP C 3 280 ? 2.737 -22.856 141.616 1.00 51.96 280 TRP E CA 1
ATOM 6680 C C . TRP C 3 280 ? 4.200 -22.508 141.852 1.00 51.96 280 TRP E C 1
ATOM 6681 O O . TRP C 3 280 ? 4.907 -22.058 140.946 1.00 51.96 280 TRP E O 1
ATOM 6692 N N . TYR C 3 281 ? 4.646 -22.719 143.088 1.00 50.72 281 TYR E N 1
ATOM 6693 C CA . TYR C 3 281 ? 6.020 -22.465 143.487 1.00 50.72 281 TYR E CA 1
ATOM 6694 C C . TYR C 3 281 ? 6.560 -23.668 144.247 1.00 50.72 281 TYR E C 1
ATOM 6695 O O . TYR C 3 281 ? 5.829 -24.337 144.981 1.00 50.72 281 TYR E O 1
ATOM 6704 N N . ARG C 3 282 ? 7.851 -23.933 144.067 1.00 51.76 282 ARG E N 1
ATOM 6705 C CA . ARG C 3 282 ? 8.523 -25.049 144.715 1.00 51.76 282 ARG E CA 1
ATOM 6706 C C . ARG C 3 282 ? 9.661 -24.528 145.580 1.00 51.76 282 ARG E C 1
ATOM 6707 O O . ARG C 3 282 ? 10.299 -23.522 145.256 1.00 51.76 282 ARG E O 1
ATOM 6715 N N . PHE C 3 283 ? 9.915 -25.225 146.684 1.00 52.90 283 PHE E N 1
ATOM 6716 C CA . PHE C 3 283 ? 10.906 -24.805 147.665 1.00 52.90 283 PHE E CA 1
ATOM 6717 C C . PHE C 3 283 ? 12.175 -25.629 147.515 1.00 52.90 283 PHE E C 1
ATOM 6718 O O . PHE C 3 283 ? 12.122 -26.863 147.489 1.00 52.90 283 PHE E O 1
ATOM 6726 N N . ASP C 3 284 ? 13.313 -24.946 147.423 1.00 54.58 284 ASP E N 1
ATOM 6727 C CA . ASP C 3 284 ? 14.622 -25.582 147.331 1.00 54.58 284 ASP E CA 1
ATOM 6728 C C . ASP C 3 284 ? 15.369 -25.310 148.630 1.00 54.58 284 ASP E C 1
ATOM 6729 O O . ASP C 3 284 ? 15.774 -24.173 148.893 1.00 54.58 284 ASP E O 1
ATOM 6734 N N . TYR C 3 285 ? 15.548 -26.355 149.440 1.00 53.32 285 TYR E N 1
ATOM 6735 C CA . TYR C 3 285 ? 16.187 -26.187 150.741 1.00 53.32 285 TYR E CA 1
ATOM 6736 C C . TYR C 3 285 ? 17.651 -25.788 150.610 1.00 53.32 285 TYR E C 1
ATOM 6737 O O . TYR C 3 285 ? 18.196 -25.141 151.511 1.00 53.32 285 TYR E O 1
ATOM 6746 N N . ALA C 3 286 ? 18.300 -26.163 149.506 1.00 52.01 286 ALA E N 1
ATOM 6747 C CA . ALA C 3 286 ? 19.718 -25.859 149.342 1.00 52.01 286 ALA E CA 1
ATOM 6748 C C . ALA C 3 286 ? 19.968 -24.357 149.299 1.00 52.01 286 ALA E C 1
ATOM 6749 O O . ALA C 3 286 ? 20.932 -23.864 149.897 1.00 52.01 286 ALA E O 1
ATOM 6751 N N . THR C 3 287 ? 19.115 -23.614 148.599 1.00 53.08 287 THR E N 1
ATOM 6752 C CA . THR C 3 287 ? 19.275 -22.174 148.460 1.00 53.08 287 THR E CA 1
ATOM 6753 C C . THR C 3 287 ? 18.302 -21.378 149.318 1.00 53.08 287 THR E C 1
ATOM 6754 O O . THR C 3 287 ? 18.379 -20.146 149.331 1.00 53.08 287 THR E O 1
ATOM 6758 N N . ARG C 3 288 ? 17.395 -22.049 150.031 1.00 52.05 288 ARG E N 1
ATOM 6759 C CA . ARG C 3 288 ? 16.405 -21.386 150.882 1.00 52.05 288 ARG E CA 1
ATOM 6760 C C . ARG C 3 288 ? 15.592 -20.363 150.091 1.00 52.05 288 ARG E C 1
ATOM 6761 O O . ARG C 3 288 ? 15.279 -19.275 150.578 1.00 52.05 288 ARG E O 1
ATOM 6769 N N . GLN C 3 289 ? 15.249 -20.716 148.857 1.00 52.03 289 GLN E N 1
ATOM 6770 C CA . GLN C 3 289 ? 14.487 -19.845 147.977 1.00 52.03 289 GLN E CA 1
ATOM 6771 C C . GLN C 3 289 ? 13.379 -20.643 147.307 1.00 52.03 289 GLN E C 1
ATOM 6772 O O . GLN C 3 289 ? 13.472 -21.864 147.159 1.00 52.03 289 GLN E O 1
ATOM 6774 N N . TRP C 3 290 ? 12.326 -19.937 146.906 1.00 51.35 290 TRP E N 1
ATOM 6775 C CA . TRP C 3 290 ? 11.186 -20.543 146.232 1.00 51.35 290 TRP E CA 1
ATOM 6776 C C . TRP C 3 290 ? 11.264 -20.252 144.741 1.00 51.35 290 TRP E C 1
ATOM 6777 O O . TRP C 3 290 ? 11.361 -19.090 144.334 1.00 51.35 290 TRP E O 1
ATOM 6788 N N . ASN C 3 291 ? 11.220 -21.306 143.934 1.00 51.33 291 ASN E N 1
ATOM 6789 C CA . ASN C 3 291 ? 11.311 -21.195 142.486 1.00 51.33 291 ASN E CA 1
ATOM 6790 C C . ASN C 3 291 ? 10.005 -21.645 141.848 1.00 51.33 291 ASN E C 1
ATOM 6791 O O . ASN C 3 291 ? 9.363 -22.587 142.323 1.00 51.33 291 ASN E O 1
ATOM 6796 N N . GLU C 3 292 ? 9.613 -20.959 140.777 1.00 51.84 292 GLU E N 1
ATOM 6797 C CA . GLU C 3 292 ? 8.411 -21.340 140.050 1.00 51.84 292 GLU E CA 1
ATOM 6798 C C . GLU C 3 292 ? 8.578 -22.728 139.448 1.00 51.84 292 GLU E C 1
ATOM 6799 O O . GLU C 3 292 ? 9.640 -23.072 138.923 1.00 51.84 292 GLU E O 1
ATOM 6805 N N . ASP C 3 293 ? 7.521 -23.530 139.526 1.00 51.69 293 ASP E N 1
ATOM 6806 C CA . ASP C 3 293 ? 7.562 -24.882 138.989 1.00 51.69 293 ASP E CA 1
ATOM 6807 C C . ASP C 3 293 ? 6.146 -25.315 138.644 1.00 51.69 293 ASP E C 1
ATOM 6808 O O . ASP C 3 293 ? 5.166 -24.764 139.151 1.00 51.69 293 ASP E O 1
ATOM 6813 N N . SER C 3 294 ? 6.055 -26.316 137.773 1.00 52.50 294 SER E N 1
ATOM 6814 C CA . SER C 3 294 ? 4.765 -26.844 137.364 1.00 52.50 294 SER E CA 1
ATOM 6815 C C . SER C 3 294 ? 4.097 -27.582 138.519 1.00 52.50 294 SER E C 1
ATOM 6816 O O . SER C 3 294 ? 4.745 -28.012 139.477 1.00 52.50 294 SER E O 1
ATOM 6819 N N . ALA C 3 295 ? 2.779 -27.728 138.416 1.00 52.31 295 ALA E N 1
ATOM 6820 C CA . ALA C 3 295 ? 2.008 -28.371 139.467 1.00 52.31 295 ALA E CA 1
ATOM 6821 C C . ALA C 3 295 ? 2.354 -29.856 139.558 1.00 52.31 295 ALA E C 1
ATOM 6822 O O . ALA C 3 295 ? 3.034 -30.424 138.699 1.00 52.31 295 ALA E O 1
ATOM 6824 N N . TYR C 3 296 ? 1.874 -30.484 140.628 1.00 54.25 296 TYR E N 1
ATOM 6825 C CA . TYR C 3 296 ? 2.122 -31.902 140.841 1.00 54.25 296 TYR E CA 1
ATOM 6826 C C . TYR C 3 296 ? 1.458 -32.731 139.748 1.00 54.25 296 TYR E C 1
ATOM 6827 O O . TYR C 3 296 ? 0.381 -32.393 139.248 1.00 54.25 296 TYR E O 1
ATOM 6836 N N . SER C 3 297 ? 2.120 -33.828 139.377 1.00 54.24 297 SER E N 1
ATOM 6837 C CA . SER C 3 297 ? 1.655 -34.731 138.325 1.00 54.24 297 SER E CA 1
ATOM 6838 C C . SER C 3 297 ? 1.464 -33.981 137.005 1.00 54.24 297 SER E C 1
ATOM 6839 O O . SER C 3 297 ? 0.364 -33.885 136.459 1.00 54.24 297 SER E O 1
ATOM 6842 N N . SER C 3 298 ? 2.573 -33.446 136.501 1.00 53.37 298 SER E N 1
ATOM 6843 C CA . SER C 3 298 ? 2.597 -32.726 135.239 1.00 53.37 298 SER E CA 1
ATOM 6844 C C . SER C 3 298 ? 3.705 -33.289 134.362 1.00 53.37 298 SER E C 1
ATOM 6845 O O . SER C 3 298 ? 4.641 -33.929 134.845 1.00 53.37 298 SER E O 1
ATOM 6848 N N . ILE C 3 299 ? 3.584 -33.047 133.059 1.00 53.55 299 ILE E N 1
ATOM 6849 C CA . ILE C 3 299 ? 4.573 -33.538 132.106 1.00 53.55 299 ILE E CA 1
ATOM 6850 C C . ILE C 3 299 ? 5.894 -32.823 132.357 1.00 53.55 299 ILE E C 1
ATOM 6851 O O . ILE C 3 299 ? 5.988 -31.597 132.234 1.00 53.55 299 ILE E O 1
ATOM 6856 N N . THR C 3 300 ? 6.924 -33.592 132.708 1.00 53.43 300 THR E N 1
ATOM 6857 C CA . THR C 3 300 ? 8.238 -33.041 133.012 1.00 53.43 300 THR E CA 1
ATOM 6858 C C . THR C 3 300 ? 9.262 -33.256 131.912 1.00 53.43 300 THR E C 1
ATOM 6859 O O . THR C 3 300 ? 10.155 -32.423 131.748 1.00 53.43 300 THR E O 1
ATOM 6863 N N . LYS C 3 301 ? 9.161 -34.349 131.160 1.00 53.06 301 LYS E N 1
ATOM 6864 C CA . LYS C 3 301 ? 10.111 -34.633 130.096 1.00 53.06 301 LYS E CA 1
ATOM 6865 C C . LYS C 3 301 ? 9.438 -35.529 129.070 1.00 53.06 301 LYS E C 1
ATOM 6866 O O . LYS C 3 301 ? 8.743 -36.481 129.433 1.00 53.06 301 LYS E O 1
ATOM 6872 N N . ILE C 3 302 ? 9.648 -35.221 127.793 1.00 51.37 302 ILE E N 1
ATOM 6873 C CA . ILE C 3 302 ? 9.071 -35.978 126.690 1.00 51.37 302 ILE E CA 1
ATOM 6874 C C . ILE C 3 302 ? 10.205 -36.551 125.850 1.00 51.37 302 ILE E C 1
ATOM 6875 O O . ILE C 3 302 ? 11.103 -35.817 125.422 1.00 51.37 302 ILE E O 1
ATOM 6880 N N . THR C 3 303 ? 10.168 -37.860 125.632 1.00 52.51 303 THR E N 1
ATOM 6881 C CA . THR C 3 303 ? 11.170 -38.556 124.847 1.00 52.51 303 THR E CA 1
ATOM 6882 C C . THR C 3 303 ? 10.617 -38.852 123.455 1.00 52.51 303 THR E C 1
ATOM 6883 O O . THR C 3 303 ? 9.542 -38.378 123.076 1.00 52.51 303 THR E O 1
ATOM 6887 N N . ASN C 3 304 ? 11.368 -39.636 122.679 1.00 51.04 304 ASN E N 1
ATOM 6888 C CA . ASN C 3 304 ? 11.028 -39.985 121.301 1.00 51.04 304 ASN E CA 1
ATOM 6889 C C . ASN C 3 304 ? 10.926 -38.747 120.414 1.00 51.04 304 ASN E C 1
ATOM 6890 O O . ASN C 3 304 ? 10.246 -38.764 119.384 1.00 51.04 304 ASN E O 1
ATOM 6895 N N . MET C 3 305 ? 11.597 -37.671 120.806 1.00 51.67 305 MET E N 1
ATOM 6896 C CA . MET C 3 305 ? 11.603 -36.426 120.057 1.00 51.67 305 MET E CA 1
ATOM 6897 C C . MET C 3 305 ? 12.555 -36.552 118.873 1.00 51.67 305 MET E C 1
ATOM 6898 O O . MET C 3 305 ? 13.360 -37.482 118.810 1.00 51.67 305 MET E O 1
ATOM 6903 N N . PRO C 3 306 ? 12.468 -35.643 117.902 1.00 50.50 306 PRO E N 1
ATOM 6904 C CA . PRO C 3 306 ? 13.441 -35.645 116.804 1.00 50.50 306 PRO E CA 1
ATOM 6905 C C . PRO C 3 306 ? 14.871 -35.602 117.324 1.00 50.50 306 PRO E C 1
ATOM 6906 O O . PRO C 3 306 ? 15.188 -34.880 118.271 1.00 50.50 306 PRO E O 1
ATOM 6910 N N . LEU C 3 307 ? 15.739 -36.390 116.693 1.00 52.47 307 LEU E N 1
ATOM 6911 C CA . LEU C 3 307 ? 17.120 -36.496 117.136 1.00 52.47 307 LEU E CA 1
ATOM 6912 C C . LEU C 3 307 ? 17.905 -35.236 116.781 1.00 52.47 307 LEU E C 1
ATOM 6913 O O . LEU C 3 307 ? 17.414 -34.322 116.112 1.00 52.47 307 LEU E O 1
ATOM 6918 N N . GLU C 3 308 ? 19.149 -35.199 117.247 1.00 57.04 308 GLU E N 1
ATOM 6919 C CA . GLU C 3 308 ? 19.994 -34.016 117.183 1.00 57.04 308 GLU E CA 1
ATOM 6920 C C . GLU C 3 308 ? 21.252 -34.327 116.388 1.00 57.04 308 GLU E C 1
ATOM 6921 O O . GLU C 3 308 ? 21.866 -35.382 116.578 1.00 57.04 308 GLU E O 1
ATOM 6927 N N . PHE C 3 309 ? 21.632 -33.409 115.504 1.00 57.40 309 PHE E N 1
ATOM 6928 C CA . PHE C 3 309 ? 22.846 -33.515 114.698 1.00 57.40 309 PHE E CA 1
ATOM 6929 C C . PHE C 3 309 ? 23.763 -32.374 115.128 1.00 57.40 309 PHE E C 1
ATOM 6930 O O . PHE C 3 309 ? 23.728 -31.282 114.556 1.00 57.40 309 PHE E O 1
ATOM 6938 N N . ALA C 3 310 ? 24.585 -32.634 116.141 1.00 64.28 310 ALA E N 1
ATOM 6939 C CA . ALA C 3 310 ? 25.394 -31.591 116.755 1.00 64.28 310 ALA E CA 1
ATOM 6940 C C . ALA C 3 310 ? 26.588 -31.244 115.867 1.00 64.28 310 ALA E C 1
ATOM 6941 O O . ALA C 3 310 ? 26.716 -31.707 114.731 1.00 64.28 310 ALA E O 1
ATOM 6943 N N . ALA C 3 311 ? 27.475 -30.400 116.405 1.00 65.67 311 ALA E N 1
ATOM 6944 C CA . ALA C 3 311 ? 28.664 -29.998 115.661 1.00 65.67 311 ALA E CA 1
ATOM 6945 C C . ALA C 3 311 ? 29.538 -31.200 115.330 1.00 65.67 311 ALA E C 1
ATOM 6946 O O . ALA C 3 311 ? 30.024 -31.333 114.201 1.00 65.67 311 ALA E O 1
ATOM 6948 N N . ASP C 3 312 ? 29.751 -32.083 116.301 1.00 66.97 312 ASP E N 1
ATOM 6949 C CA . ASP C 3 312 ? 30.392 -33.357 116.013 1.00 66.97 312 ASP E CA 1
ATOM 6950 C C . ASP C 3 312 ? 29.474 -34.200 115.141 1.00 66.97 312 ASP E C 1
ATOM 6951 O O . ASP C 3 312 ? 28.252 -34.195 115.310 1.00 66.97 312 ASP E O 1
ATOM 6956 N N . ASP C 3 313 ? 30.066 -34.928 114.199 1.00 65.89 313 ASP E N 1
ATOM 6957 C CA . ASP C 3 313 ? 29.274 -35.663 113.223 1.00 65.89 313 ASP E CA 1
ATOM 6958 C C . ASP C 3 313 ? 28.665 -36.914 113.839 1.00 65.89 313 ASP E C 1
ATOM 6959 O O . ASP C 3 313 ? 28.992 -38.036 113.440 1.00 65.89 313 ASP E O 1
ATOM 6964 N N . GLN C 3 314 ? 27.776 -36.730 114.814 1.00 63.62 314 GLN E N 1
ATOM 6965 C CA . GLN C 3 314 ? 27.076 -37.831 115.462 1.00 63.62 314 GLN E CA 1
ATOM 6966 C C . GLN C 3 314 ? 25.624 -37.434 115.666 1.00 63.62 314 GLN E C 1
ATOM 6967 O O . GLN C 3 314 ? 25.341 -36.300 116.062 1.00 63.62 314 GLN E O 1
ATOM 6973 N N . ILE C 3 315 ? 24.712 -38.363 115.398 1.00 58.51 315 ILE E N 1
ATOM 6974 C CA . ILE C 3 315 ? 23.285 -38.144 115.597 1.00 58.51 315 ILE E CA 1
ATOM 6975 C C . ILE C 3 315 ? 22.884 -38.828 116.895 1.00 58.51 315 ILE E C 1
ATOM 6976 O O . ILE C 3 315 ? 23.011 -40.051 117.027 1.00 58.51 315 ILE E O 1
ATOM 6981 N N . ILE C 3 316 ? 22.398 -38.045 117.854 1.00 56.49 316 ILE E N 1
ATOM 6982 C CA . ILE C 3 316 ? 22.046 -38.569 119.170 1.00 56.49 316 ILE E CA 1
ATOM 6983 C C . ILE C 3 316 ? 20.673 -38.048 119.576 1.00 56.49 316 ILE E C 1
ATOM 6984 O O . ILE C 3 316 ? 20.309 -36.919 119.217 1.00 56.49 316 ILE E O 1
ATOM 6989 N N . PRO C 3 317 ? 19.883 -38.824 120.313 1.00 54.11 317 PRO E N 1
ATOM 6990 C CA . PRO C 3 317 ? 18.591 -38.318 120.786 1.00 54.11 317 PRO E CA 1
ATOM 6991 C C . PRO C 3 317 ? 18.767 -37.209 121.810 1.00 54.11 317 PRO E C 1
ATOM 6992 O O . PRO C 3 317 ? 19.754 -37.159 122.546 1.00 54.11 317 PRO E O 1
ATOM 6996 N N . ARG C 3 318 ? 17.786 -36.310 121.847 1.00 54.51 318 ARG E N 1
ATOM 6997 C CA . ARG C 3 318 ? 17.785 -35.200 122.792 1.00 54.51 318 ARG E CA 1
ATOM 6998 C C . ARG C 3 318 ? 16.399 -35.081 123.402 1.00 54.51 318 ARG E C 1
ATOM 6999 O O . ARG C 3 318 ? 15.418 -34.883 122.680 1.00 54.51 318 ARG E O 1
ATOM 7001 N N . ASP C 3 319 ? 16.320 -35.202 124.724 1.00 53.11 319 ASP E N 1
ATOM 7002 C CA . ASP C 3 319 ? 15.048 -35.058 125.413 1.00 53.11 319 ASP E CA 1
ATOM 7003 C C . ASP C 3 319 ? 14.597 -33.602 125.405 1.00 53.11 319 ASP E C 1
ATOM 7004 O O . ASP C 3 319 ? 15.409 -32.675 125.453 1.00 53.11 319 ASP E O 1
ATOM 7006 N N . PHE C 3 320 ? 13.283 -33.408 125.343 1.00 51.74 320 PHE E N 1
ATOM 7007 C CA . PHE C 3 320 ? 12.687 -32.083 125.326 1.00 51.74 320 PHE E CA 1
ATOM 7008 C C . PHE C 3 320 ? 12.073 -31.772 126.685 1.00 51.74 320 PHE E C 1
ATOM 7009 O O . PHE C 3 320 ? 11.566 -32.661 127.375 1.00 51.74 320 PHE E O 1
ATOM 7017 N N . GLU C 3 321 ? 12.126 -30.499 127.063 1.00 52.23 321 GLU E N 1
ATOM 7018 C CA . GLU C 3 321 ? 11.635 -30.076 128.365 1.00 52.23 321 GLU E CA 1
ATOM 7019 C C . GLU C 3 321 ? 10.117 -30.189 128.443 1.00 52.23 321 GLU E C 1
ATOM 7020 O O . GLU C 3 321 ? 9.408 -30.077 127.440 1.00 52.23 321 GLU E O 1
ATOM 7026 N N . GLY C 3 322 ? 9.622 -30.416 129.656 1.00 51.41 322 GLY E N 1
ATOM 7027 C CA . GLY C 3 322 ? 8.204 -30.482 129.926 1.00 51.41 322 GLY E CA 1
ATOM 7028 C C . GLY C 3 322 ? 7.667 -29.181 130.484 1.00 51.41 322 GLY E C 1
ATOM 7029 O O . GLY C 3 322 ? 8.235 -28.102 130.285 1.00 51.41 322 GLY E O 1
ATOM 7030 N N . ARG C 3 323 ? 6.543 -29.284 131.189 1.00 51.35 323 ARG E N 1
ATOM 7031 C CA . ARG C 3 323 ? 5.942 -28.108 131.804 1.00 51.35 323 ARG E CA 1
ATOM 7032 C C . ARG C 3 323 ? 6.856 -27.555 132.889 1.00 51.35 323 ARG E C 1
ATOM 7033 O O . ARG C 3 323 ? 7.429 -28.304 133.684 1.00 51.35 323 ARG E O 1
ATOM 7041 N N . LEU C 3 324 ? 6.990 -26.230 132.918 1.00 52.49 324 LEU E N 1
ATOM 7042 C CA . LEU C 3 324 ? 7.892 -25.567 133.846 1.00 52.49 324 LEU E CA 1
ATOM 7043 C C . LEU C 3 324 ? 7.202 -24.554 134.746 1.00 52.49 324 LEU E C 1
ATOM 7044 O O . LEU C 3 324 ? 7.843 -24.035 135.668 1.00 52.49 324 LEU E O 1
ATOM 7049 N N . ALA C 3 325 ? 5.926 -24.253 134.514 1.00 51.05 325 ALA E N 1
ATOM 7050 C CA . ALA C 3 325 ? 5.220 -23.280 135.334 1.00 51.05 325 ALA E CA 1
ATOM 7051 C C . ALA C 3 325 ? 3.723 -23.474 135.164 1.00 51.05 325 ALA E C 1
ATOM 7052 O O . ALA C 3 325 ? 3.250 -23.740 134.057 1.00 51.05 325 ALA E O 1
ATOM 7054 N N . GLY C 3 326 ? 2.987 -23.332 136.263 1.00 54.16 326 GLY E N 1
ATOM 7055 C CA . GLY C 3 326 ? 1.542 -23.404 136.216 1.00 54.16 326 GLY E CA 1
ATOM 7056 C C . GLY C 3 326 ? 1.025 -24.815 135.995 1.00 54.16 326 GLY E C 1
ATOM 7057 O O . GLY C 3 326 ? 1.712 -25.815 136.225 1.00 54.16 326 GLY E O 1
ATOM 7058 N N . ASP C 3 327 ? -0.224 -24.882 135.537 1.00 55.62 327 ASP E N 1
ATOM 7059 C CA . ASP C 3 327 ? -0.879 -26.156 135.273 1.00 55.62 327 ASP E CA 1
ATOM 7060 C C . ASP C 3 327 ? -1.413 -26.195 133.848 1.00 55.62 327 ASP E C 1
ATOM 7061 O O . ASP C 3 327 ? -1.120 -25.304 133.046 1.00 55.62 327 ASP E O 1
ATOM 7066 N N . ASP C 3 328 ? -2.199 -27.221 133.524 1.00 56.71 328 ASP E N 1
ATOM 7067 C CA . ASP C 3 328 ? -2.734 -27.372 132.176 1.00 56.71 328 ASP E CA 1
ATOM 7068 C C . ASP C 3 328 ? -3.793 -26.335 131.832 1.00 56.71 328 ASP E C 1
ATOM 7069 O O . ASP C 3 328 ? -4.161 -26.226 130.657 1.00 56.71 328 ASP E O 1
ATOM 7074 N N . GLU C 3 329 ? -4.293 -25.578 132.808 1.00 54.21 329 GLU E N 1
ATOM 7075 C CA . GLU C 3 329 ? -5.299 -24.559 132.531 1.00 54.21 329 GLU E CA 1
ATOM 7076 C C . GLU C 3 329 ? -4.691 -23.288 131.949 1.00 54.21 329 GLU E C 1
ATOM 7077 O O . GLU C 3 329 ? -5.208 -22.752 130.964 1.00 54.21 329 GLU E O 1
ATOM 7079 N N . ASN C 3 330 ? -3.601 -22.796 132.536 1.00 54.22 330 ASN E N 1
ATOM 7080 C CA . ASN C 3 330 ? -2.933 -21.601 132.037 1.00 54.22 330 ASN E CA 1
ATOM 7081 C C . ASN C 3 330 ? -1.746 -21.912 131.139 1.00 54.22 330 ASN E C 1
ATOM 7082 O O . ASN C 3 330 ? -1.427 -21.111 130.255 1.00 54.22 330 ASN E O 1
ATOM 7087 N N . ASN C 3 331 ? -1.085 -23.048 131.344 1.00 51.43 331 ASN E N 1
ATOM 7088 C CA . ASN C 3 331 ? 0.019 -23.497 130.499 1.00 51.43 331 ASN E CA 1
ATOM 7089 C C . ASN C 3 331 ? -0.438 -24.778 129.810 1.00 51.43 331 ASN E C 1
ATOM 7090 O O . ASN C 3 331 ? -0.175 -25.885 130.282 1.00 51.43 331 ASN E O 1
ATOM 7095 N N . GLU C 3 332 ? -1.123 -24.617 128.681 1.00 50.23 332 GLU E N 1
ATOM 7096 C CA . GLU C 3 332 ? -1.717 -25.753 127.994 1.00 50.23 332 GLU E CA 1
ATOM 7097 C C . GLU C 3 332 ? -0.664 -26.541 127.226 1.00 50.23 332 GLU E C 1
ATOM 7098 O O . GLU C 3 332 ? 0.388 -26.018 126.849 1.00 50.23 332 GLU E O 1
ATOM 7100 N N . ASP C 3 333 ? -0.958 -27.817 127.003 1.00 50.60 333 ASP E N 1
ATOM 7101 C CA . ASP C 3 333 ? -0.064 -28.658 126.224 1.00 50.60 333 ASP E CA 1
ATOM 7102 C C . ASP C 3 333 ? -0.018 -28.166 124.779 1.00 50.60 333 ASP E C 1
ATOM 7103 O O . ASP C 3 333 ? -1.050 -27.765 124.227 1.00 50.60 333 ASP E O 1
ATOM 7108 N N . PRO C 3 334 ? 1.150 -28.182 124.137 1.00 48.20 334 PRO E N 1
ATOM 7109 C CA . PRO C 3 334 ? 1.227 -27.725 122.744 1.00 48.20 334 PRO E CA 1
ATOM 7110 C C . PRO C 3 334 ? 0.569 -28.699 121.781 1.00 48.20 334 PRO E C 1
ATOM 7111 O O . PRO C 3 334 ? -0.001 -29.711 122.200 1.00 48.20 334 PRO E O 1
ATOM 7115 N N . GLY C 3 335 ? 0.643 -28.397 120.484 1.00 47.57 335 GLY E N 1
ATOM 7116 C CA . GLY C 3 335 ? -0.056 -29.206 119.502 1.00 47.57 335 GLY E CA 1
ATOM 7117 C C . GLY C 3 335 ? 0.430 -30.640 119.433 1.00 47.57 335 GLY E C 1
ATOM 7118 O O . GLY C 3 335 ? -0.364 -31.556 119.204 1.00 47.57 335 GLY E O 1
ATOM 7119 N N . PHE C 3 336 ? 1.726 -30.859 119.632 1.00 46.12 336 PHE E N 1
ATOM 7120 C CA . PHE C 3 336 ? 2.309 -32.184 119.471 1.00 46.12 336 PHE E CA 1
ATOM 7121 C C . PHE C 3 336 ? 2.278 -33.015 120.748 1.00 46.12 336 PHE E C 1
ATOM 7122 O O . PHE C 3 336 ? 2.787 -34.140 120.746 1.00 46.12 336 PHE E O 1
ATOM 7130 N N . VAL C 3 337 ? 1.703 -32.498 121.828 1.00 46.71 337 VAL E N 1
ATOM 7131 C CA . VAL C 3 337 ? 1.509 -33.252 123.060 1.00 46.71 337 VAL E CA 1
ATOM 7132 C C . VAL C 3 337 ? 0.046 -33.633 123.249 1.00 46.71 337 VAL E C 1
ATOM 7133 O O . VAL C 3 337 ? -0.269 -34.773 123.591 1.00 46.71 337 VAL E O 1
ATOM 7137 N N . GLU C 3 338 ? -0.867 -32.681 123.032 1.00 47.77 338 GLU E N 1
ATOM 7138 C CA . GLU C 3 338 ? -2.289 -33.010 123.044 1.00 47.77 338 GLU E CA 1
ATOM 7139 C C . GLU C 3 338 ? -2.622 -34.010 121.945 1.00 47.77 338 GLU E C 1
ATOM 7140 O O . GLU C 3 338 ? -3.382 -34.959 122.166 1.00 47.77 338 GLU E O 1
ATOM 7142 N N . ASN C 3 339 ? -2.062 -33.812 120.756 1.00 46.98 339 ASN E N 1
ATOM 7143 C CA . ASN C 3 339 ? -2.146 -34.778 119.671 1.00 46.98 339 ASN E CA 1
ATOM 7144 C C . ASN C 3 339 ? -0.818 -35.514 119.573 1.00 46.98 339 ASN E C 1
ATOM 7145 O O . ASN C 3 339 ? 0.241 -34.885 119.484 1.00 46.98 339 ASN E O 1
ATOM 7147 N N . GLY C 3 340 ? -0.875 -36.846 119.591 1.00 48.52 340 GLY E N 1
ATOM 7148 C CA . GLY C 3 340 ? 0.337 -37.655 119.626 1.00 48.52 340 GLY E CA 1
ATOM 7149 C C . GLY C 3 340 ? 1.138 -37.597 118.332 1.00 48.52 340 GLY E C 1
ATOM 7150 O O . GLY C 3 340 ? 2.276 -38.075 118.311 1.00 48.52 340 GLY E O 1
ATOM 7151 N N . TYR C 3 341 ? 0.585 -37.035 117.263 1.00 47.46 341 TYR E N 1
ATOM 7152 C CA . TYR C 3 341 ? 1.255 -37.016 115.973 1.00 47.46 341 TYR E CA 1
ATOM 7153 C C . TYR C 3 341 ? 2.048 -35.729 115.785 1.00 47.46 341 TYR E C 1
ATOM 7154 O O . TYR C 3 341 ? 1.664 -34.661 116.266 1.00 47.46 341 TYR E O 1
ATOM 7156 N N . ILE C 3 342 ? 3.172 -35.846 115.081 1.00 45.93 342 ILE E N 1
ATOM 7157 C CA . ILE C 3 342 ? 3.967 -34.704 114.645 1.00 45.93 342 ILE E CA 1
ATOM 7158 C C . ILE C 3 342 ? 4.086 -34.786 113.132 1.00 45.93 342 ILE E C 1
ATOM 7159 O O . ILE C 3 342 ? 4.527 -35.810 112.594 1.00 45.93 342 ILE E O 1
ATOM 7164 N N . THR C 3 343 ? 3.693 -33.715 112.444 1.00 45.67 343 THR E N 1
ATOM 7165 C CA . THR C 3 343 ? 3.652 -33.686 110.981 1.00 45.67 343 THR E CA 1
ATOM 7166 C C . THR C 3 343 ? 4.436 -32.472 110.492 1.00 45.67 343 THR E C 1
ATOM 7167 O O . THR C 3 343 ? 3.865 -31.401 110.276 1.00 45.67 343 THR E O 1
ATOM 7171 N N . GLY C 3 344 ? 5.734 -32.643 110.310 1.00 44.52 344 GLY E N 1
ATOM 7172 C CA . GLY C 3 344 ? 6.556 -31.600 109.733 1.00 44.52 344 GLY E CA 1
ATOM 7173 C C . GLY C 3 344 ? 7.312 -30.802 110.779 1.00 44.52 344 GLY E C 1
ATOM 7174 O O . GLY C 3 344 ? 6.871 -30.638 111.921 1.00 44.52 344 GLY E O 1
ATOM 7175 N N . ILE C 3 345 ? 8.477 -30.294 110.380 1.00 43.46 345 ILE E N 1
ATOM 7176 C CA . ILE C 3 345 ? 9.330 -29.491 111.243 1.00 43.46 345 ILE E CA 1
ATOM 7177 C C . ILE C 3 345 ? 9.838 -28.301 110.439 1.00 43.46 345 ILE E C 1
ATOM 7178 O O . ILE C 3 345 ? 9.908 -28.344 109.207 1.00 43.46 345 ILE E O 1
ATOM 7183 N N . ALA C 3 346 ? 10.186 -27.229 111.145 1.00 44.85 346 ALA E N 1
ATOM 7184 C CA . ALA C 3 346 ? 10.701 -26.025 110.510 1.00 44.85 346 ALA E CA 1
ATOM 7185 C C . ALA C 3 346 ? 11.480 -25.227 111.543 1.00 44.85 346 ALA E C 1
ATOM 7186 O O . ALA C 3 346 ? 11.402 -25.485 112.746 1.00 44.85 346 ALA E O 1
ATOM 7188 N N . ALA C 3 347 ? 12.239 -24.248 111.054 1.00 44.51 347 ALA E N 1
ATOM 7189 C CA . ALA C 3 347 ? 13.056 -23.376 111.897 1.00 44.51 347 ALA E CA 1
ATOM 7190 C C . ALA C 3 347 ? 12.790 -21.931 111.487 1.00 44.51 347 ALA E C 1
ATOM 7191 O O . ALA C 3 347 ? 13.393 -21.423 110.540 1.00 44.51 347 ALA E O 1
ATOM 7193 N N . PHE C 3 348 ? 11.884 -21.274 112.204 1.00 45.64 348 PHE E N 1
ATOM 7194 C CA . PHE C 3 348 ? 11.593 -19.867 111.980 1.00 45.64 348 PHE E CA 1
ATOM 7195 C C . PHE C 3 348 ? 12.606 -19.029 112.761 1.00 45.64 348 PHE E C 1
ATOM 7196 O O . PHE C 3 348 ? 13.632 -19.537 113.221 1.00 45.64 348 PHE E O 1
ATOM 7204 N N . GLN C 3 349 ? 12.339 -17.734 112.918 1.00 45.51 349 GLN E N 1
ATOM 7205 C CA . GLN C 3 349 ? 13.337 -16.812 113.455 1.00 45.51 349 GLN E CA 1
ATOM 7206 C C . GLN C 3 349 ? 13.608 -17.141 114.920 1.00 45.51 349 GLN E C 1
ATOM 7207 O O . GLN C 3 349 ? 12.863 -16.747 115.818 1.00 45.51 349 GLN E O 1
ATOM 7213 N N . GLY C 3 350 ? 14.685 -17.885 115.161 1.00 47.57 350 GLY E N 1
ATOM 7214 C CA . GLY C 3 350 ? 15.123 -18.202 116.501 1.00 47.57 350 GLY E CA 1
ATOM 7215 C C . GLY C 3 350 ? 14.386 -19.333 117.179 1.00 47.57 350 GLY E C 1
ATOM 7216 O O . GLY C 3 350 ? 14.855 -19.817 118.216 1.00 47.57 350 GLY E O 1
ATOM 7217 N N . ARG C 3 351 ? 13.261 -19.787 116.634 1.00 45.55 351 ARG E N 1
ATOM 7218 C CA . ARG C 3 351 ? 12.430 -20.790 117.281 1.00 45.55 351 ARG E CA 1
ATOM 7219 C C . ARG C 3 351 ? 12.297 -22.018 116.396 1.00 45.55 351 ARG E C 1
ATOM 7220 O O . ARG C 3 351 ? 12.239 -21.907 115.167 1.00 45.55 351 ARG E O 1
ATOM 7228 N N . LEU C 3 352 ? 12.250 -23.186 117.027 1.00 44.49 352 LEU E N 1
ATOM 7229 C CA . LEU C 3 352 ? 11.969 -24.425 116.319 1.00 44.49 352 LEU E CA 1
ATOM 7230 C C . LEU C 3 352 ? 10.466 -24.598 116.158 1.00 44.49 352 LEU E C 1
ATOM 7231 O O . LEU C 3 352 ? 9.696 -24.356 117.092 1.00 44.49 352 LEU E O 1
ATOM 7236 N N . VAL C 3 353 ? 10.050 -25.016 114.967 1.00 43.72 353 VAL E N 1
ATOM 7237 C CA . VAL C 3 353 ? 8.640 -25.146 114.620 1.00 43.72 353 VAL E CA 1
ATOM 7238 C C . VAL C 3 353 ? 8.312 -26.625 114.481 1.00 43.72 353 VAL E C 1
ATOM 7239 O O . VAL C 3 353 ? 8.988 -27.349 113.741 1.00 43.72 353 VAL E O 1
ATOM 7243 N N . LEU C 3 354 ? 7.274 -27.071 115.189 1.00 42.83 354 LEU E N 1
ATOM 7244 C CA . LEU C 3 354 ? 6.844 -28.470 115.180 1.00 42.83 354 LEU E CA 1
ATOM 7245 C C . LEU C 3 354 ? 5.356 -28.511 114.845 1.00 42.83 354 LEU E C 1
ATOM 7246 O O . LEU C 3 354 ? 4.510 -28.480 115.741 1.00 42.83 354 LEU E O 1
ATOM 7251 N N . LEU C 3 355 ? 5.043 -28.578 113.554 1.00 45.15 355 LEU E N 1
ATOM 7252 C CA . LEU C 3 355 ? 3.655 -28.677 113.124 1.00 45.15 355 LEU E CA 1
ATOM 7253 C C . LEU C 3 355 ? 3.061 -30.014 113.549 1.00 45.15 355 LEU E C 1
ATOM 7254 O O . LEU C 3 355 ? 3.702 -31.060 113.429 1.00 45.15 355 LEU E O 1
ATOM 7259 N N . SER C 3 356 ? 1.825 -29.976 114.045 1.00 46.12 356 SER E N 1
ATOM 7260 C CA . SER C 3 356 ? 1.166 -31.191 114.520 1.00 46.12 356 SER E CA 1
ATOM 7261 C C . SER C 3 356 ? -0.338 -31.025 114.324 1.00 46.12 356 SER E C 1
ATOM 7262 O O . SER C 3 356 ? -1.011 -30.426 115.167 1.00 46.12 356 SER E O 1
ATOM 7265 N N . GLY C 3 357 ? -0.852 -31.566 113.222 1.00 48.76 357 GLY E N 1
ATOM 7266 C CA . GLY C 3 357 ? -2.280 -31.586 112.966 1.00 48.76 357 GLY E CA 1
ATOM 7267 C C . GLY C 3 357 ? -2.950 -30.229 113.003 1.00 48.76 357 GLY E C 1
ATOM 7268 O O . GLY C 3 357 ? -3.750 -29.956 113.904 1.00 48.76 357 GLY E O 1
ATOM 7269 N N . SER C 3 358 ? -2.625 -29.369 112.039 1.00 50.11 358 SER E N 1
ATOM 7270 C CA . SER C 3 358 ? -3.199 -28.029 111.920 1.00 50.11 358 SER E CA 1
ATOM 7271 C C . SER C 3 358 ? -2.916 -27.164 113.143 1.00 50.11 358 SER E C 1
ATOM 7272 O O . SER C 3 358 ? -3.647 -26.206 113.412 1.00 50.11 358 SER E O 1
ATOM 7275 N N . ARG C 3 359 ? -1.867 -27.487 113.895 1.00 49.54 359 ARG E N 1
ATOM 7276 C CA . ARG C 3 359 ? -1.448 -26.702 115.047 1.00 49.54 359 ARG E CA 1
ATOM 7277 C C . ARG C 3 359 ? 0.040 -26.420 114.923 1.00 49.54 359 ARG E C 1
ATOM 7278 O O . ARG C 3 359 ? 0.834 -27.342 114.718 1.00 49.54 359 ARG E O 1
ATOM 7286 N N . VAL C 3 360 ? 0.414 -25.150 115.051 1.00 47.00 360 VAL E N 1
ATOM 7287 C CA . VAL C 3 360 ? 1.797 -24.714 114.902 1.00 47.00 360 VAL E CA 1
ATOM 7288 C C . VAL C 3 360 ? 2.330 -24.364 116.283 1.00 47.00 360 VAL E C 1
ATOM 7289 O O . VAL C 3 360 ? 1.743 -23.539 116.993 1.00 47.00 360 VAL E O 1
ATOM 7293 N N . SER C 3 361 ? 3.442 -24.988 116.663 1.00 45.86 361 SER E N 1
ATOM 7294 C CA . SER C 3 361 ? 4.077 -24.757 117.952 1.00 45.86 361 SER E CA 1
ATOM 7295 C C . SER C 3 361 ? 5.494 -24.254 117.730 1.00 45.86 361 SER E C 1
ATOM 7296 O O . SER C 3 361 ? 6.276 -24.887 117.013 1.00 45.86 361 SER E O 1
ATOM 7299 N N . MET C 3 362 ? 5.821 -23.121 118.345 1.00 48.58 362 MET E N 1
ATOM 7300 C CA . MET C 3 362 ? 7.146 -22.526 118.258 1.00 48.58 362 MET E CA 1
ATOM 7301 C C . MET C 3 362 ? 7.768 -22.492 119.644 1.00 48.58 362 MET E C 1
ATOM 7302 O O . MET C 3 362 ? 7.131 -22.049 120.605 1.00 48.58 362 MET E O 1
ATOM 7307 N N . SER C 3 363 ? 9.009 -22.958 119.744 1.00 46.59 363 SER E N 1
ATOM 7308 C CA . SER C 3 363 ? 9.696 -23.008 121.024 1.00 46.59 363 SER E CA 1
ATOM 7309 C C . SER C 3 363 ? 10.149 -21.610 121.438 1.00 46.59 363 SER E C 1
ATOM 7310 O O . SER C 3 363 ? 9.880 -20.610 120.767 1.00 46.59 363 SER E O 1
ATOM 7313 N N . ALA C 3 364 ? 10.849 -21.545 122.566 1.00 48.39 364 ALA E N 1
ATOM 7314 C CA . ALA C 3 364 ? 11.397 -20.282 123.029 1.00 48.39 364 ALA E CA 1
ATOM 7315 C C . ALA C 3 364 ? 12.516 -19.818 122.101 1.00 48.39 364 ALA E C 1
ATOM 7316 O O . ALA C 3 364 ? 13.081 -20.595 121.326 1.00 48.39 364 ALA E O 1
ATOM 7318 N N . SER C 3 365 ? 12.827 -18.524 122.183 1.00 49.77 365 SER E N 1
ATOM 7319 C CA . SER C 3 365 ? 13.844 -17.947 121.311 1.00 49.77 365 SER E CA 1
ATOM 7320 C C . SER C 3 365 ? 15.214 -18.559 121.580 1.00 49.77 365 SER E C 1
ATOM 7321 O O . SER C 3 365 ? 15.831 -19.154 120.690 1.00 49.77 365 SER E O 1
ATOM 7324 N N . GLY C 3 366 ? 15.707 -18.425 122.812 1.00 52.99 366 GLY E N 1
ATOM 7325 C CA . GLY C 3 366 ? 17.028 -18.934 123.131 1.00 52.99 366 GLY E CA 1
ATOM 7326 C C . GLY C 3 366 ? 17.098 -20.428 123.349 1.00 52.99 366 GLY E C 1
ATOM 7327 O O . GLY C 3 366 ? 18.187 -21.004 123.259 1.00 52.99 366 GLY E O 1
ATOM 7328 N N . LEU C 3 367 ? 15.966 -21.072 123.626 1.00 50.42 367 LEU E N 1
ATOM 7329 C CA . LEU C 3 367 ? 15.926 -22.494 123.944 1.00 50.42 367 LEU E CA 1
ATOM 7330 C C . LEU C 3 367 ? 14.994 -23.191 122.965 1.00 50.42 367 LEU E C 1
ATOM 7331 O O . LEU C 3 367 ? 13.792 -22.907 122.938 1.00 50.42 367 LEU E O 1
ATOM 7336 N N . TYR C 3 368 ? 15.547 -24.102 122.168 1.00 51.42 368 TYR E N 1
ATOM 7337 C CA . TYR C 3 368 ? 14.785 -24.801 121.142 1.00 51.42 368 TYR E CA 1
ATOM 7338 C C . TYR C 3 368 ? 14.063 -26.036 121.661 1.00 51.42 368 TYR E C 1
ATOM 7339 O O . TYR C 3 368 ? 13.200 -26.568 120.956 1.00 51.42 368 TYR E O 1
ATOM 7348 N N . GLN C 3 369 ? 14.387 -26.505 122.862 1.00 51.83 369 GLN E N 1
ATOM 7349 C CA . GLN C 3 369 ? 13.727 -27.665 123.444 1.00 51.83 369 GLN E CA 1
ATOM 7350 C C . GLN C 3 369 ? 12.629 -27.293 124.428 1.00 51.83 369 GLN E C 1
ATOM 7351 O O . GLN C 3 369 ? 12.029 -28.188 125.030 1.00 51.83 369 GLN E O 1
ATOM 7357 N N . ARG C 3 370 ? 12.352 -26.005 124.608 1.00 48.88 370 ARG E N 1
ATOM 7358 C CA . ARG C 3 370 ? 11.331 -25.543 125.543 1.00 48.88 370 ARG E CA 1
ATOM 7359 C C . ARG C 3 370 ? 10.079 -25.195 124.747 1.00 48.88 370 ARG E C 1
ATOM 7360 O O . ARG C 3 370 ? 10.005 -24.139 124.115 1.00 48.88 370 ARG E O 1
ATOM 7368 N N . PHE C 3 371 ? 9.092 -26.090 124.778 1.00 46.33 371 PHE E N 1
ATOM 7369 C CA . PHE C 3 371 ? 7.805 -25.860 124.136 1.00 46.33 371 PHE E CA 1
ATOM 7370 C C . PHE C 3 371 ? 6.700 -25.603 125.152 1.00 46.33 371 PHE E C 1
ATOM 7371 O O . PHE C 3 371 ? 5.519 -25.788 124.844 1.00 46.33 371 PHE E O 1
ATOM 7379 N N . TYR C 3 372 ? 7.065 -25.189 126.361 1.00 48.24 372 TYR E N 1
ATOM 7380 C CA . TYR C 3 372 ? 6.112 -24.873 127.412 1.00 48.24 372 TYR E CA 1
ATOM 7381 C C . TYR C 3 372 ? 6.458 -23.513 127.998 1.00 48.24 372 TYR E C 1
ATOM 7382 O O . TYR C 3 372 ? 7.618 -23.092 127.984 1.00 48.24 372 TYR E O 1
ATOM 7391 N N . ARG C 3 373 ? 5.441 -22.824 128.508 1.00 49.59 373 ARG E N 1
ATOM 7392 C CA . ARG C 3 373 ? 5.661 -21.507 129.088 1.00 49.59 373 ARG E CA 1
ATOM 7393 C C . ARG C 3 373 ? 6.547 -21.615 130.322 1.00 49.59 373 ARG E C 1
ATOM 7394 O O . ARG C 3 373 ? 6.301 -22.436 131.210 1.00 49.59 373 ARG E O 1
ATOM 7402 N N . SER C 3 374 ? 7.585 -20.781 130.373 1.00 51.73 374 SER E N 1
ATOM 7403 C CA . SER C 3 374 ? 8.516 -20.796 131.492 1.00 51.73 374 SER E CA 1
ATOM 7404 C C . SER C 3 374 ? 8.002 -20.034 132.703 1.00 51.73 374 SER E C 1
ATOM 7405 O O . SER C 3 374 ? 8.558 -20.191 133.795 1.00 51.73 374 SER E O 1
ATOM 7408 N N . THR C 3 375 ? 6.962 -19.219 132.541 1.00 53.11 375 THR E N 1
ATOM 7409 C CA . THR C 3 375 ? 6.397 -18.468 133.651 1.00 53.11 375 THR E CA 1
ATOM 7410 C C . THR C 3 375 ? 4.917 -18.241 133.389 1.00 53.11 375 THR E C 1
ATOM 7411 O O . THR C 3 375 ? 4.446 -18.316 132.252 1.00 53.11 375 THR E O 1
ATOM 7415 N N . VAL C 3 376 ? 4.186 -17.963 134.465 1.00 52.53 376 VAL E N 1
ATOM 7416 C CA . VAL C 3 376 ? 2.748 -17.748 134.381 1.00 52.53 376 VAL E CA 1
ATOM 7417 C C . VAL C 3 376 ? 2.334 -16.353 134.838 1.00 52.53 376 VAL E C 1
ATOM 7418 O O . VAL C 3 376 ? 1.262 -15.876 134.430 1.00 52.53 376 VAL E O 1
ATOM 7422 N N . VAL C 3 377 ? 3.163 -15.655 135.618 1.00 54.97 377 VAL E N 1
ATOM 7423 C CA . VAL C 3 377 ? 2.786 -14.340 136.131 1.00 54.97 377 VAL E CA 1
ATOM 7424 C C . VAL C 3 377 ? 2.514 -13.373 134.986 1.00 54.97 377 VAL E C 1
ATOM 7425 O O . VAL C 3 377 ? 1.518 -12.640 134.997 1.00 54.97 377 VAL E O 1
ATOM 7429 N N . ASN C 3 378 ? 3.384 -13.356 133.980 1.00 56.91 378 ASN E N 1
ATOM 7430 C CA . ASN C 3 378 ? 3.193 -12.508 132.814 1.00 56.91 378 ASN E CA 1
ATOM 7431 C C . ASN C 3 378 ? 3.483 -13.308 131.553 1.00 56.91 378 ASN E C 1
ATOM 7432 O O . ASN C 3 378 ? 4.345 -14.189 131.543 1.00 56.91 378 ASN E O 1
ATOM 7437 N N . LEU C 3 379 ? 2.751 -12.990 130.487 1.00 55.32 379 LEU E N 1
ATOM 7438 C CA . LEU C 3 379 ? 2.946 -13.635 129.189 1.00 55.32 379 LEU E CA 1
ATOM 7439 C C . LEU C 3 379 ? 4.190 -13.027 128.554 1.00 55.32 379 LEU E C 1
ATOM 7440 O O . LEU C 3 379 ? 4.126 -12.045 127.813 1.00 55.32 379 LEU E O 1
ATOM 7445 N N . LEU C 3 380 ? 5.339 -13.622 128.859 1.00 55.68 380 LEU E N 1
ATOM 7446 C CA . LEU C 3 380 ? 6.614 -13.077 128.421 1.00 55.68 380 LEU E CA 1
ATOM 7447 C C . LEU C 3 380 ? 6.803 -13.252 126.919 1.00 55.68 380 LEU E C 1
ATOM 7448 O O . LEU C 3 380 ? 6.342 -14.224 126.319 1.00 55.68 380 LEU E O 1
ATOM 7453 N N . ASP C 3 381 ? 7.489 -12.286 126.312 1.00 53.83 381 ASP E N 1
ATOM 7454 C CA . ASP C 3 381 ? 7.918 -12.432 124.932 1.00 53.83 381 ASP E CA 1
ATOM 7455 C C . ASP C 3 381 ? 9.096 -13.399 124.856 1.00 53.83 381 ASP E C 1
ATOM 7456 O O . ASP C 3 381 ? 9.683 -13.786 125.872 1.00 53.83 381 ASP E O 1
ATOM 7461 N N . THR C 3 382 ? 9.447 -13.783 123.630 1.00 52.80 382 THR E N 1
ATOM 7462 C CA . THR C 3 382 ? 10.471 -14.803 123.386 1.00 52.80 382 THR E CA 1
ATOM 7463 C C . THR C 3 382 ? 10.160 -16.074 124.171 1.00 52.80 382 THR E C 1
ATOM 7464 O O . THR C 3 382 ? 11.035 -16.682 124.790 1.00 52.80 382 THR E O 1
ATOM 7468 N N . ASP C 3 383 ? 8.888 -16.469 124.150 1.00 51.17 383 ASP E N 1
ATOM 7469 C CA . ASP C 3 383 ? 8.424 -17.629 124.897 1.00 51.17 383 ASP E CA 1
ATOM 7470 C C . ASP C 3 383 ? 7.695 -18.596 123.973 1.00 51.17 383 ASP E C 1
ATOM 7471 O O . ASP C 3 383 ? 7.750 -18.452 122.748 1.00 51.17 383 ASP E O 1
ATOM 7476 N N . ARG C 3 384 ? 7.022 -19.586 124.552 1.00 48.86 384 ARG E N 1
ATOM 7477 C CA . ARG C 3 384 ? 6.298 -20.569 123.759 1.00 48.86 384 ARG E CA 1
ATOM 7478 C C . ARG C 3 384 ? 5.224 -19.897 122.913 1.00 48.86 384 ARG E C 1
ATOM 7479 O O . ARG C 3 384 ? 4.561 -18.953 123.353 1.00 48.86 384 ARG E O 1
ATOM 7487 N N . ILE C 3 385 ? 5.057 -20.388 121.688 1.00 48.56 385 ILE E N 1
ATOM 7488 C CA . ILE C 3 385 ? 4.014 -19.927 120.780 1.00 48.56 385 ILE E CA 1
ATOM 7489 C C . ILE C 3 385 ? 3.192 -21.139 120.365 1.00 48.56 385 ILE E C 1
ATOM 7490 O O . ILE C 3 385 ? 3.746 -22.122 119.857 1.00 48.56 385 ILE E O 1
ATOM 7495 N N . ASP C 3 386 ? 1.880 -21.071 120.578 1.00 50.69 386 ASP E N 1
ATOM 7496 C CA . ASP C 3 386 ? 0.978 -22.169 120.241 1.00 50.69 386 ASP E CA 1
ATOM 7497 C C . ASP C 3 386 ? -0.256 -21.580 119.573 1.00 50.69 386 ASP E C 1
ATOM 7498 O O . ASP C 3 386 ? -1.074 -20.934 120.236 1.00 50.69 386 ASP E O 1
ATOM 7503 N N . ILE C 3 387 ? -0.391 -21.804 118.267 1.00 49.38 387 ILE E N 1
ATOM 7504 C CA . ILE C 3 387 ? -1.480 -21.246 117.482 1.00 49.38 387 ILE E CA 1
ATOM 7505 C C . ILE C 3 387 ? -2.080 -22.344 116.616 1.00 49.38 387 ILE E C 1
ATOM 7506 O O . ILE C 3 387 ? -1.463 -23.382 116.370 1.00 49.38 387 ILE E O 1
ATOM 7511 N N . GLY C 3 388 ? -3.309 -22.101 116.154 1.00 51.19 388 GLY E N 1
ATOM 7512 C CA . GLY C 3 388 ? -4.005 -23.055 115.319 1.00 51.19 388 GLY E CA 1
ATOM 7513 C C . GLY C 3 388 ? -4.842 -22.354 114.268 1.00 51.19 388 GLY E C 1
ATOM 7514 O O . GLY C 3 388 ? -5.113 -21.154 114.356 1.00 51.19 388 GLY E O 1
ATOM 7515 N N . ALA C 3 389 ? -5.249 -23.131 113.266 1.00 52.87 389 ALA E N 1
ATOM 7516 C CA . ALA C 3 389 ? -6.059 -22.621 112.171 1.00 52.87 389 ALA E CA 1
ATOM 7517 C C . ALA C 3 389 ? -7.103 -23.657 111.782 1.00 52.87 389 ALA E C 1
ATOM 7518 O O . ALA C 3 389 ? -6.811 -24.854 111.734 1.00 52.87 389 ALA E O 1
ATOM 7520 N N . ALA C 3 390 ? -8.315 -23.188 111.508 1.00 54.81 390 ALA E N 1
ATOM 7521 C CA . ALA C 3 390 ? -9.404 -24.051 111.079 1.00 54.81 390 ALA E CA 1
ATOM 7522 C C . ALA C 3 390 ? -9.484 -24.094 109.557 1.00 54.81 390 ALA E C 1
ATOM 7523 O O . ALA C 3 390 ? -8.962 -23.223 108.858 1.00 54.81 390 ALA E O 1
ATOM 7525 N N . SER C 3 391 ? -10.155 -25.125 109.048 1.00 56.92 391 SER E N 1
ATOM 7526 C CA . SER C 3 391 ? -10.272 -25.332 107.612 1.00 56.92 391 SER E CA 1
ATOM 7527 C C . SER C 3 391 ? -11.631 -25.936 107.290 1.00 56.92 391 SER E C 1
ATOM 7528 O O . SER C 3 391 ? -12.300 -26.512 108.151 1.00 56.92 391 SER E O 1
ATOM 7531 N N . ALA C 3 392 ? -12.035 -25.788 106.025 1.00 58.95 392 ALA E N 1
ATOM 7532 C CA . ALA C 3 392 ? -13.289 -26.384 105.574 1.00 58.95 392 ALA E CA 1
ATOM 7533 C C . ALA C 3 392 ? -13.241 -27.902 105.671 1.00 58.95 392 ALA E C 1
ATOM 7534 O O . ALA C 3 392 ? -14.223 -28.539 106.071 1.00 58.95 392 ALA E O 1
ATOM 7536 N N . GLN C 3 393 ? -12.111 -28.498 105.307 1.00 61.38 393 GLN E N 1
ATOM 7537 C CA . GLN C 3 393 ? -11.881 -29.927 105.454 1.00 61.38 393 GLN E CA 1
ATOM 7538 C C . GLN C 3 393 ? -10.797 -30.154 106.498 1.00 61.38 393 GLN E C 1
ATOM 7539 O O . GLN C 3 393 ? -9.852 -29.368 106.604 1.00 61.38 393 GLN E O 1
ATOM 7545 N N . ASP C 3 394 ? -10.935 -31.233 107.266 1.00 61.34 394 ASP E N 1
ATOM 7546 C CA . ASP C 3 394 ? -10.035 -31.477 108.386 1.00 61.34 394 ASP E CA 1
ATOM 7547 C C . ASP C 3 394 ? -8.662 -31.928 107.905 1.00 61.34 394 ASP E C 1
ATOM 7548 O O . ASP C 3 394 ? -8.275 -33.083 108.106 1.00 61.34 394 ASP E O 1
ATOM 7553 N N . SER C 3 395 ? -7.921 -31.024 107.273 1.00 55.51 395 SER E N 1
ATOM 7554 C CA . SER C 3 395 ? -6.574 -31.316 106.814 1.00 55.51 395 SER E CA 1
ATOM 7555 C C . SER C 3 395 ? -5.556 -30.941 107.888 1.00 55.51 395 SER E C 1
ATOM 7556 O O . SER C 3 395 ? -5.859 -30.241 108.856 1.00 55.51 395 SER E O 1
ATOM 7559 N N . VAL C 3 396 ? -4.329 -31.419 107.705 1.00 50.74 396 VAL E N 1
ATOM 7560 C CA . VAL C 3 396 ? -3.251 -31.183 108.655 1.00 50.74 396 VAL E CA 1
ATOM 7561 C C . VAL C 3 396 ? -2.084 -30.530 107.929 1.00 50.74 396 VAL E C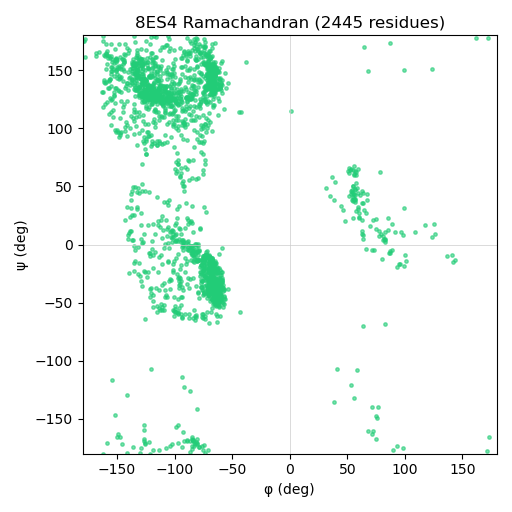 1
ATOM 7562 O O . VAL C 3 396 ? -1.920 -30.675 106.714 1.00 50.74 396 VAL E O 1
ATOM 7566 N N . PHE C 3 397 ? -1.276 -29.796 108.688 1.00 47.65 397 PHE E N 1
ATOM 7567 C CA . PHE C 3 397 ? -0.074 -29.180 108.147 1.00 47.65 397 PHE E CA 1
ATOM 7568 C C . PHE C 3 397 ? 1.046 -30.210 108.088 1.00 47.65 397 PHE E C 1
ATOM 7569 O O . PHE C 3 397 ? 1.290 -30.927 109.062 1.00 47.65 397 PHE E O 1
ATOM 7577 N N . ARG C 3 398 ? 1.724 -30.282 106.950 1.00 46.04 398 ARG E N 1
ATOM 7578 C CA . ARG C 3 398 ? 2.787 -31.257 106.751 1.00 46.04 398 ARG E CA 1
ATOM 7579 C C . ARG C 3 398 ? 4.133 -30.628 106.437 1.00 46.04 398 ARG E C 1
ATOM 7580 O O . ARG C 3 398 ? 5.162 -31.134 106.888 1.00 46.04 398 ARG E O 1
ATOM 7588 N N . ALA C 3 399 ? 4.158 -29.541 105.671 1.00 45.85 399 ALA E N 1
ATOM 7589 C CA . ALA C 3 399 ? 5.402 -28.916 105.255 1.00 45.85 399 ALA E CA 1
ATOM 7590 C C . ALA C 3 399 ? 5.346 -27.419 105.512 1.00 45.85 399 ALA E C 1
ATOM 7591 O O . ALA C 3 399 ? 4.343 -26.766 105.213 1.00 45.85 399 ALA E O 1
ATOM 7593 N N . ALA C 3 400 ? 6.429 -26.883 106.065 1.00 43.65 400 ALA E N 1
ATOM 7594 C CA . ALA C 3 400 ? 6.576 -25.456 106.301 1.00 43.65 400 ALA E CA 1
ATOM 7595 C C . ALA C 3 400 ? 7.837 -24.964 105.610 1.00 43.65 400 ALA E C 1
ATOM 7596 O O . ALA C 3 400 ? 8.875 -25.633 105.641 1.00 43.65 400 ALA E O 1
ATOM 7598 N N . LEU C 3 401 ? 7.744 -23.794 104.987 1.00 45.37 401 LEU E N 1
ATOM 7599 C CA . LEU C 3 401 ? 8.840 -23.237 104.210 1.00 45.37 401 LEU E CA 1
ATOM 7600 C C . LEU C 3 401 ? 9.077 -21.793 104.621 1.00 45.37 401 LEU E C 1
ATOM 7601 O O . LEU C 3 401 ? 8.132 -21.067 104.942 1.00 45.37 401 LEU E O 1
ATOM 7606 N N . GLN C 3 402 ? 10.342 -21.384 104.611 1.00 48.86 402 GLN E N 1
ATOM 7607 C CA . GLN C 3 402 ? 10.735 -20.022 104.961 1.00 48.86 402 GLN E CA 1
ATOM 7608 C C . GLN C 3 402 ? 10.940 -19.245 103.666 1.00 48.86 402 GLN E C 1
ATOM 7609 O O . GLN C 3 402 ? 11.982 -19.359 103.017 1.00 48.86 402 GLN E O 1
ATOM 7615 N N . PHE C 3 403 ? 9.939 -18.450 103.293 1.00 52.93 403 PHE E N 1
ATOM 7616 C CA . PHE C 3 403 ? 10.005 -17.651 102.077 1.00 52.93 403 PHE E CA 1
ATOM 7617 C C . PHE C 3 403 ? 10.733 -16.346 102.385 1.00 52.93 403 PHE E C 1
ATOM 7618 O O . PHE C 3 403 ? 11.374 -16.239 103.436 1.00 52.93 403 PHE E O 1
ATOM 7626 N N . ASN C 3 404 ? 10.661 -15.370 101.474 1.00 55.05 404 ASN E N 1
ATOM 7627 C CA . ASN C 3 404 ? 11.454 -14.146 101.551 1.00 55.05 404 ASN E CA 1
ATOM 7628 C C . ASN C 3 404 ? 11.512 -13.557 102.959 1.00 55.05 404 ASN E C 1
ATOM 7629 O O . ASN C 3 404 ? 12.595 -13.381 103.529 1.00 55.05 404 ASN E O 1
ATOM 7634 N N . ARG C 3 405 ? 10.348 -13.252 103.535 1.00 52.90 405 ARG E N 1
ATOM 7635 C CA . ARG C 3 405 ? 10.297 -12.737 104.897 1.00 52.90 405 ARG E CA 1
ATOM 7636 C C . ARG C 3 405 ? 9.150 -13.330 105.702 1.00 52.90 405 ARG E C 1
ATOM 7637 O O . ARG C 3 405 ? 8.884 -12.853 106.812 1.00 52.90 405 ARG E O 1
ATOM 7645 N N . ASP C 3 406 ? 8.468 -14.351 105.190 1.00 51.86 406 ASP E N 1
ATOM 7646 C CA . ASP C 3 406 ? 7.330 -14.952 105.866 1.00 51.86 406 ASP E CA 1
ATOM 7647 C C . ASP C 3 406 ? 7.479 -16.465 105.864 1.00 51.86 406 ASP E C 1
ATOM 7648 O O . ASP C 3 406 ? 8.095 -17.044 104.965 1.00 51.86 406 ASP E O 1
ATOM 7653 N N . LEU C 3 407 ? 6.910 -17.103 106.884 1.00 46.39 407 LEU E N 1
ATOM 7654 C CA . LEU C 3 407 ? 6.897 -18.558 106.980 1.00 46.39 407 LEU E CA 1
ATOM 7655 C C . LEU C 3 407 ? 5.607 -19.072 106.355 1.00 46.39 407 LEU E C 1
ATOM 7656 O O . LEU C 3 407 ? 4.513 -18.794 106.856 1.00 46.39 407 LEU E O 1
ATOM 7661 N N . VAL C 3 408 ? 5.733 -19.820 105.265 1.00 45.63 408 VAL E N 1
ATOM 7662 C CA . VAL C 3 408 ? 4.591 -20.386 104.561 1.00 45.63 408 VAL E CA 1
ATOM 7663 C C . VAL C 3 408 ? 4.419 -21.823 105.027 1.00 45.63 408 VAL E C 1
ATOM 7664 O O . VAL C 3 408 ? 5.347 -22.634 104.921 1.00 45.63 408 VAL E O 1
ATOM 7668 N N . VAL C 3 409 ? 3.237 -22.142 105.544 1.00 44.96 409 VAL E N 1
ATOM 7669 C CA . VAL C 3 409 ? 2.933 -23.468 106.069 1.00 44.96 409 VAL E CA 1
ATOM 7670 C C . VAL C 3 409 ? 1.924 -24.116 105.135 1.00 44.96 409 VAL E C 1
ATOM 7671 O O . VAL C 3 409 ? 0.844 -23.562 104.893 1.00 44.96 409 VAL E O 1
ATOM 7675 N N . PHE C 3 410 ? 2.269 -25.288 104.613 1.00 46.55 410 PHE E N 1
ATOM 7676 C CA . PHE C 3 410 ? 1.456 -25.976 103.623 1.00 46.55 410 PHE E CA 1
ATOM 7677 C C . PHE C 3 410 ? 0.731 -27.163 104.244 1.00 46.55 410 PHE E C 1
ATOM 7678 O O . PHE C 3 410 ? 1.186 -27.751 105.227 1.00 46.55 410 PHE E O 1
ATOM 7686 N N . GLY C 3 411 ? -0.414 -27.507 103.651 1.00 49.90 411 GLY E N 1
ATOM 7687 C CA . GLY C 3 411 ? -1.190 -28.642 104.100 1.00 49.90 411 GLY E CA 1
ATOM 7688 C C . GLY C 3 411 ? -1.806 -29.365 102.919 1.00 49.90 411 GLY E C 1
ATOM 7689 O O . GLY C 3 411 ? -1.736 -28.904 101.779 1.00 49.90 411 GLY E O 1
ATOM 7690 N N . ASP C 3 412 ? -2.414 -30.515 103.215 1.00 52.71 412 ASP E N 1
ATOM 7691 C CA . ASP C 3 412 ? -2.992 -31.334 102.154 1.00 52.71 412 ASP E CA 1
ATOM 7692 C C . ASP C 3 412 ? -4.124 -30.613 101.437 1.00 52.71 412 ASP E C 1
ATOM 7693 O O . ASP C 3 412 ? -4.309 -30.796 100.228 1.00 52.71 412 ASP E O 1
ATOM 7698 N N . SER C 3 413 ? -4.893 -29.793 102.157 1.00 53.50 413 SER E N 1
ATOM 7699 C CA . SER C 3 413 ? -5.992 -29.060 101.541 1.00 53.50 413 SER E CA 1
ATOM 7700 C C . SER C 3 413 ? -6.055 -27.613 102.014 1.00 53.50 413 SER E C 1
ATOM 7701 O O . SER C 3 413 ? -7.133 -27.009 101.980 1.00 53.50 413 SER E O 1
ATOM 7704 N N . MET C 3 414 ? -4.936 -27.043 102.454 1.00 52.24 414 MET E N 1
ATOM 7705 C CA . MET C 3 414 ? -4.934 -25.689 102.987 1.00 52.24 414 MET E CA 1
ATOM 7706 C C . MET C 3 414 ? -3.515 -25.141 102.973 1.00 52.24 414 MET E C 1
ATOM 7707 O O . MET C 3 414 ? -2.559 -25.866 103.257 1.00 52.24 414 MET E O 1
ATOM 7712 N N . GLN C 3 415 ? -3.390 -23.864 102.624 1.00 49.65 415 GLN E N 1
ATOM 7713 C CA . GLN C 3 415 ? -2.118 -23.161 102.620 1.00 49.65 415 GLN E CA 1
ATOM 7714 C C . GLN C 3 415 ? -2.237 -21.907 103.472 1.00 49.65 415 GLN E C 1
ATOM 7715 O O . GLN C 3 415 ? -3.202 -21.148 103.343 1.00 49.65 415 GLN E O 1
ATOM 7721 N N . ALA C 3 416 ? -1.253 -21.692 104.341 1.00 46.04 416 ALA E N 1
ATOM 7722 C CA . ALA C 3 416 ? -1.274 -20.563 105.256 1.00 46.04 416 ALA E CA 1
ATOM 7723 C C . ALA C 3 416 ? 0.091 -19.896 105.270 1.00 46.04 416 ALA E C 1
ATOM 7724 O O . ALA C 3 416 ? 1.114 -20.517 104.976 1.00 46.04 416 ALA E O 1
ATOM 7726 N N . VAL C 3 417 ? 0.092 -18.614 105.619 1.00 45.40 417 VAL E N 1
ATOM 7727 C CA . VAL C 3 417 ? 1.304 -17.812 105.693 1.00 45.40 417 VAL E CA 1
ATOM 7728 C C . VAL C 3 417 ? 1.368 -17.149 107.062 1.00 45.40 417 VAL E C 1
ATOM 7729 O O . VAL C 3 417 ? 0.354 -16.671 107.581 1.00 45.40 417 VAL E O 1
ATOM 7733 N N . ILE C 3 418 ? 2.557 -17.149 107.658 1.00 46.30 418 ILE E N 1
ATOM 7734 C CA . ILE C 3 418 ? 2.804 -16.497 108.939 1.00 46.30 418 ILE E CA 1
ATOM 7735 C C . ILE C 3 418 ? 3.679 -15.281 108.679 1.00 46.30 418 ILE E C 1
ATOM 7736 O O . ILE C 3 418 ? 4.795 -15.410 108.162 1.00 46.30 418 ILE E O 1
ATOM 7741 N N . ALA C 3 419 ? 3.175 -14.103 109.036 1.00 49.25 419 ALA E N 1
ATOM 7742 C CA . ALA C 3 419 ? 3.902 -12.868 108.783 1.00 49.25 419 ALA E CA 1
ATOM 7743 C C . ALA C 3 419 ? 5.167 -12.804 109.629 1.00 49.25 419 ALA E C 1
ATOM 7744 O O . ALA C 3 419 ? 5.162 -13.147 110.815 1.00 49.25 419 ALA E O 1
ATOM 7746 N N . GLY C 3 420 ? 6.258 -12.362 109.011 1.00 50.39 420 GLY E N 1
ATOM 7747 C CA . GLY C 3 420 ? 7.526 -12.258 109.703 1.00 50.39 420 GLY E CA 1
ATOM 7748 C C . GLY C 3 420 ? 8.183 -10.903 109.540 1.00 50.39 420 GLY E C 1
ATOM 7749 O O . GLY C 3 420 ? 9.383 -10.756 109.789 1.00 50.39 420 GLY E O 1
ATOM 7750 N N . ASN C 3 421 ? 7.404 -9.906 109.114 1.00 52.49 421 ASN E N 1
ATOM 7751 C CA . ASN C 3 421 ? 7.946 -8.557 108.969 1.00 52.49 421 ASN E CA 1
ATOM 7752 C C . ASN C 3 421 ? 8.393 -7.998 110.314 1.00 52.49 421 ASN E C 1
ATOM 7753 O O . ASN C 3 421 ? 9.429 -7.331 110.406 1.00 52.49 421 ASN E O 1
ATOM 7758 N N . ALA C 3 422 ? 7.624 -8.260 111.367 1.00 50.82 422 ALA E N 1
ATOM 7759 C CA . ALA C 3 422 ? 7.967 -7.852 112.719 1.00 50.82 422 ALA E CA 1
ATOM 7760 C C . ALA C 3 422 ? 8.160 -9.086 113.588 1.00 50.82 422 ALA E C 1
ATOM 7761 O O . ALA C 3 422 ? 7.633 -10.162 113.289 1.00 50.82 422 ALA E O 1
ATOM 7763 N N . VAL C 3 423 ? 8.933 -8.922 114.664 1.00 50.37 423 VAL E N 1
ATOM 7764 C CA . VAL C 3 423 ? 9.169 -10.029 115.581 1.00 50.37 423 VAL E CA 1
ATOM 7765 C C . VAL C 3 423 ? 7.845 -10.493 116.171 1.00 50.37 423 VAL E C 1
ATOM 7766 O O . VAL C 3 423 ? 7.002 -9.683 116.578 1.00 50.37 423 VAL E O 1
ATOM 7770 N N . LEU C 3 424 ? 7.646 -11.806 116.199 1.00 48.85 424 LEU E N 1
ATOM 7771 C CA . LEU C 3 424 ? 6.383 -12.386 116.627 1.00 48.85 424 LEU E CA 1
ATOM 7772 C C . LEU C 3 424 ? 6.494 -12.869 118.067 1.00 48.85 424 LEU E C 1
ATOM 7773 O O . LEU C 3 424 ? 7.465 -13.539 118.435 1.00 48.85 424 LEU E O 1
ATOM 7778 N N . THR C 3 425 ? 5.517 -12.496 118.874 1.00 49.85 425 THR E N 1
ATOM 7779 C CA . THR C 3 425 ? 5.379 -12.889 120.263 1.00 49.85 425 THR E CA 1
ATOM 7780 C C . THR C 3 425 ? 4.102 -13.695 120.441 1.00 49.85 425 THR E C 1
ATOM 7781 O O . THR C 3 425 ? 3.205 -13.655 119.593 1.00 49.85 425 THR E O 1
ATOM 7785 N N . PRO C 3 426 ? 3.985 -14.457 121.533 1.00 50.12 426 PRO E N 1
ATOM 7786 C CA . PRO C 3 426 ? 2.741 -15.211 121.759 1.00 50.12 426 PRO E CA 1
ATOM 7787 C C . PRO C 3 426 ? 1.505 -14.332 121.831 1.00 50.12 426 PRO E C 1
ATOM 7788 O O . PRO C 3 426 ? 0.400 -14.825 121.575 1.00 50.12 426 PRO E O 1
ATOM 7792 N N . THR C 3 427 ? 1.651 -13.050 122.172 1.00 50.65 427 THR E N 1
ATOM 7793 C CA . THR C 3 427 ? 0.496 -12.159 122.196 1.00 50.65 427 THR E CA 1
ATOM 7794 C C . THR C 3 427 ? -0.013 -11.868 120.789 1.00 50.65 427 THR E C 1
ATOM 7795 O O . THR C 3 427 ? -1.226 -11.872 120.550 1.00 50.65 427 THR E O 1
ATOM 7799 N N . ASN C 3 428 ? 0.894 -11.613 119.846 1.00 49.06 428 ASN E N 1
ATOM 7800 C CA . ASN C 3 428 ? 0.525 -11.188 118.502 1.00 49.06 428 ASN E CA 1
ATOM 7801 C C . ASN C 3 428 ? 0.703 -12.282 117.456 1.00 49.06 428 ASN E C 1
ATOM 7802 O O . ASN C 3 428 ? 0.670 -11.988 116.257 1.00 49.06 428 ASN E O 1
ATOM 7807 N N . ALA C 3 429 ? 0.893 -13.531 117.872 1.00 49.27 429 ALA E N 1
ATOM 7808 C CA . ALA C 3 429 ? 1.072 -14.630 116.934 1.00 49.27 429 ALA E CA 1
ATOM 7809 C C . ALA C 3 429 ? -0.284 -15.162 116.494 1.00 49.27 429 ALA E C 1
ATOM 7810 O O . ALA C 3 429 ? -1.119 -15.524 117.329 1.00 49.27 429 ALA E O 1
ATOM 7812 N N . SER C 3 430 ? -0.497 -15.208 115.181 1.00 49.36 430 SER E N 1
ATOM 7813 C CA . SER C 3 430 ? -1.737 -15.720 114.619 1.00 49.36 430 SER E CA 1
ATOM 7814 C C . SER C 3 430 ? -1.463 -16.233 113.215 1.00 49.36 430 SER E C 1
ATOM 7815 O O . SER C 3 430 ? -0.542 -15.770 112.538 1.00 49.36 430 SER E O 1
ATOM 7818 N N . ILE C 3 431 ? -2.275 -17.195 112.783 1.00 48.38 431 ILE E N 1
ATOM 7819 C CA . ILE C 3 431 ? -2.130 -17.822 111.475 1.00 48.38 431 ILE E CA 1
ATOM 7820 C C . ILE C 3 431 ? -3.468 -17.753 110.754 1.00 48.38 431 ILE E C 1
ATOM 7821 O O . ILE C 3 431 ? -4.513 -18.060 111.339 1.00 48.38 431 ILE E O 1
ATOM 7826 N N . ALA C 3 432 ? -3.439 -17.332 109.491 1.00 47.88 432 ALA E N 1
ATOM 7827 C CA . ALA C 3 432 ? -4.638 -17.208 108.676 1.00 47.88 432 ALA E CA 1
ATOM 7828 C C . ALA C 3 432 ? -4.414 -17.887 107.335 1.00 47.88 432 ALA E C 1
ATOM 7829 O O . ALA C 3 432 ? -3.360 -17.723 106.714 1.00 47.88 432 ALA E O 1
ATOM 7831 N N . LEU C 3 433 ? -5.410 -18.651 106.893 1.00 48.73 433 LEU E N 1
ATOM 7832 C CA . LEU C 3 433 ? -5.303 -19.364 105.628 1.00 48.73 433 LEU E CA 1
ATOM 7833 C C . LEU C 3 433 ? -5.307 -18.392 104.456 1.00 48.73 433 LEU E C 1
ATOM 7834 O O . LEU C 3 433 ? -5.980 -17.357 104.486 1.00 48.73 433 LEU E O 1
ATOM 7839 N N . THR C 3 434 ? -4.545 -18.731 103.418 1.00 47.38 434 THR E N 1
ATOM 7840 C CA . THR C 3 434 ? -4.518 -17.963 102.180 1.00 47.38 434 THR E CA 1
ATOM 7841 C C . THR C 3 434 ? -5.426 -18.562 101.115 1.00 47.38 434 THR E C 1
ATOM 7842 O O . THR C 3 434 ? -6.203 -17.842 100.482 1.00 47.38 434 THR E O 1
ATOM 7846 N N . SER C 3 435 ? -5.350 -19.875 100.912 1.00 51.51 435 SER E N 1
ATOM 7847 C CA . SER C 3 435 ? -6.199 -20.556 99.942 1.00 51.51 435 SER E CA 1
ATOM 7848 C C . SER C 3 435 ? -6.274 -22.028 100.313 1.00 51.51 435 SER E C 1
ATOM 7849 O O . SER C 3 435 ? -5.249 -22.643 100.616 1.00 51.51 435 SER E O 1
ATOM 7852 N N . GLU C 3 436 ? -7.482 -22.583 100.289 1.00 54.13 436 GLU E N 1
ATOM 7853 C CA . GLU C 3 436 ? -7.695 -23.990 100.617 1.00 54.13 436 GLU E CA 1
ATOM 7854 C C . GLU C 3 436 ? -7.764 -24.816 99.335 1.00 54.13 436 GLU E C 1
ATOM 7855 O O . GLU C 3 436 ? -8.807 -25.338 98.940 1.00 54.13 436 GLU E O 1
ATOM 7861 N N . PHE C 3 437 ? -6.613 -24.928 98.681 1.00 52.29 437 PHE E N 1
ATOM 7862 C CA . PHE C 3 437 ? -6.483 -25.705 97.459 1.00 52.29 437 PHE E CA 1
ATOM 7863 C C . PHE C 3 437 ? -5.844 -27.055 97.758 1.00 52.29 437 PHE E C 1
ATOM 7864 O O . PHE C 3 437 ? -5.065 -27.198 98.702 1.00 52.29 437 PHE E O 1
ATOM 7872 N N . SER C 3 438 ? -6.195 -28.049 96.945 1.00 53.00 438 SER E N 1
ATOM 7873 C CA . SER C 3 438 ? -5.611 -29.374 97.095 1.00 53.00 438 SER E CA 1
ATOM 7874 C C . SER C 3 438 ? -4.106 -29.315 96.874 1.00 53.00 438 SER E C 1
ATOM 7875 O O . SER C 3 438 ? -3.619 -28.630 95.972 1.00 53.00 438 SER E O 1
ATOM 7878 N N . CYS C 3 439 ? -3.367 -30.039 97.710 1.00 51.79 439 CYS E N 1
ATOM 7879 C CA . CYS C 3 439 ? -1.915 -29.972 97.694 1.00 51.79 439 CYS E CA 1
ATOM 7880 C C . CYS C 3 439 ? -1.331 -31.307 98.125 1.00 51.79 439 CYS E C 1
ATOM 7881 O O . CYS C 3 439 ? -1.899 -32.013 98.961 1.00 51.79 439 CYS E O 1
ATOM 7884 N N . ASP C 3 440 ? -0.186 -31.644 97.538 1.00 48.65 440 ASP E N 1
ATOM 7885 C CA . ASP C 3 440 ? 0.602 -32.793 97.974 1.00 48.65 440 ASP E CA 1
ATOM 7886 C C . ASP C 3 440 ? 1.706 -32.308 98.912 1.00 48.65 440 ASP E C 1
ATOM 7887 O O . ASP C 3 440 ? 2.897 -32.329 98.601 1.00 48.65 440 ASP E O 1
ATOM 7892 N N . SER C 3 441 ? 1.270 -31.862 100.091 1.00 48.90 441 SER E N 1
ATOM 7893 C CA . SER C 3 441 ? 2.165 -31.237 101.058 1.00 48.90 441 SER E CA 1
ATOM 7894 C C . SER C 3 441 ? 3.147 -32.215 101.686 1.00 48.90 441 SER E C 1
ATOM 7895 O O . SER C 3 441 ? 4.048 -31.777 102.406 1.00 48.90 441 SER E O 1
ATOM 7898 N N . ARG C 3 442 ? 2.986 -33.518 101.443 1.00 46.89 442 ARG E N 1
ATOM 7899 C CA . ARG C 3 442 ? 3.896 -34.502 102.019 1.00 46.89 442 ARG E CA 1
ATOM 7900 C C . ARG C 3 442 ? 5.339 -34.245 101.603 1.00 46.89 442 ARG E C 1
ATOM 7901 O O . ARG C 3 442 ? 6.266 -34.543 102.364 1.00 46.89 442 ARG E O 1
ATOM 7909 N N . VAL C 3 443 ? 5.550 -33.695 100.413 1.00 46.07 443 VAL E N 1
ATOM 7910 C CA . VAL C 3 443 ? 6.880 -33.331 99.940 1.00 46.07 443 VAL E CA 1
ATOM 7911 C C . VAL C 3 443 ? 7.119 -31.858 100.238 1.00 46.07 443 VAL E C 1
ATOM 7912 O O . VAL C 3 443 ? 6.203 -31.032 100.147 1.00 46.07 443 VAL E O 1
ATOM 7916 N N . ILE C 3 444 ? 8.349 -31.525 100.616 1.00 44.88 444 ILE E N 1
ATOM 7917 C CA . ILE C 3 444 ? 8.700 -30.162 101.008 1.00 44.88 444 ILE E CA 1
ATOM 7918 C C . ILE C 3 444 ? 8.742 -29.264 99.777 1.00 44.88 444 ILE E C 1
ATOM 7919 O O . ILE C 3 444 ? 9.487 -29.546 98.829 1.00 44.88 444 ILE E O 1
ATOM 7924 N N . PRO C 3 445 ? 7.964 -28.185 99.745 1.00 43.88 445 PRO E N 1
ATOM 7925 C CA . PRO C 3 445 ? 8.063 -27.240 98.630 1.00 43.88 445 PRO E CA 1
ATOM 7926 C C . PRO C 3 445 ? 9.401 -26.520 98.634 1.00 43.88 445 PRO E C 1
ATOM 7927 O O . PRO C 3 445 ? 10.037 -26.344 99.675 1.00 43.88 445 PRO E O 1
ATOM 7931 N N . VAL C 3 446 ? 9.824 -26.102 97.446 1.00 44.95 446 VAL E N 1
ATOM 7932 C CA . VAL C 3 446 ? 11.109 -25.445 97.253 1.00 44.95 446 VAL E CA 1
ATOM 7933 C C . VAL C 3 446 ? 10.892 -24.107 96.562 1.00 44.95 446 VAL E C 1
ATOM 7934 O O . VAL C 3 446 ? 10.041 -23.982 95.675 1.00 44.95 446 VAL E O 1
ATOM 7938 N N . VAL C 3 447 ? 11.653 -23.103 96.985 1.00 46.36 447 VAL E N 1
ATOM 7939 C CA . VAL C 3 447 ? 11.579 -21.774 96.389 1.00 46.36 447 VAL E CA 1
ATOM 7940 C C . VAL C 3 447 ? 12.347 -21.788 95.075 1.00 46.36 447 VAL E C 1
ATOM 7941 O O . VAL C 3 447 ? 13.554 -22.048 95.052 1.00 46.36 447 VAL E O 1
ATOM 7945 N N . THR C 3 448 ? 11.650 -21.508 93.979 1.00 46.70 448 THR E N 1
ATOM 7946 C CA . THR C 3 448 ? 12.258 -21.415 92.659 1.00 46.70 448 THR E CA 1
ATOM 7947 C C . THR C 3 448 ? 12.216 -19.963 92.198 1.00 46.70 448 THR E C 1
ATOM 7948 O O . THR C 3 448 ? 11.140 -19.364 92.107 1.00 46.70 448 THR E O 1
ATOM 7952 N N . GLY C 3 449 ? 13.389 -19.398 91.925 1.00 47.70 449 GLY E N 1
ATOM 7953 C CA . GLY C 3 449 ? 13.472 -18.009 91.522 1.00 47.70 449 GLY E CA 1
ATOM 7954 C C . GLY C 3 449 ? 12.878 -17.070 92.551 1.00 47.70 449 GLY E C 1
ATOM 7955 O O . GLY C 3 449 ? 13.464 -16.850 93.615 1.00 47.70 449 GLY E O 1
ATOM 7956 N N . GLN C 3 450 ? 11.713 -16.506 92.240 1.00 49.89 450 GLN E N 1
ATOM 7957 C CA . GLN C 3 450 ? 11.000 -15.625 93.152 1.00 49.89 450 GLN E CA 1
ATOM 7958 C C . GLN C 3 450 ? 9.708 -16.231 93.682 1.00 49.89 450 GLN E C 1
ATOM 7959 O O . GLN C 3 450 ? 8.960 -15.540 94.380 1.00 49.89 450 GLN E O 1
ATOM 7965 N N . THR C 3 451 ? 9.420 -17.494 93.369 1.00 47.80 451 THR E N 1
ATOM 7966 C CA . THR C 3 451 ? 8.154 -18.116 93.725 1.00 47.80 451 THR E CA 1
ATOM 7967 C C . THR C 3 451 ? 8.392 -19.490 94.336 1.00 47.80 451 THR E C 1
ATOM 7968 O O . THR C 3 451 ? 9.492 -20.044 94.272 1.00 47.80 451 THR E O 1
ATOM 7972 N N . VAL C 3 452 ? 7.335 -20.034 94.934 1.00 45.67 452 VAL E N 1
ATOM 7973 C CA . VAL C 3 452 ? 7.354 -21.355 95.552 1.00 45.67 452 VAL E CA 1
ATOM 7974 C C . VAL C 3 452 ? 6.662 -22.341 94.625 1.00 45.67 452 VAL E C 1
ATOM 7975 O O . VAL C 3 452 ? 5.584 -22.055 94.087 1.00 45.67 452 VAL E O 1
ATOM 7979 N N . LEU C 3 453 ? 7.279 -23.504 94.435 1.00 44.49 453 LEU E N 1
ATOM 7980 C CA . LEU C 3 453 ? 6.743 -24.555 93.577 1.00 44.49 453 LEU E CA 1
ATOM 7981 C C . LEU C 3 453 ? 6.468 -25.781 94.438 1.00 44.49 453 LEU E C 1
ATOM 7982 O O . LEU C 3 453 ? 7.405 -26.453 94.884 1.00 44.49 453 LEU E O 1
ATOM 7987 N N . TYR C 3 454 ? 5.191 -26.074 94.672 1.00 43.77 454 TYR E N 1
ATOM 7988 C CA . TYR C 3 454 ? 4.791 -27.207 95.491 1.00 43.77 454 TYR E CA 1
ATOM 7989 C C . TYR C 3 454 ? 3.957 -28.185 94.672 1.00 43.77 454 TYR E C 1
ATOM 7990 O O . TYR C 3 454 ? 3.291 -27.811 93.704 1.00 43.77 454 TYR E O 1
ATOM 7999 N N . ALA C 3 455 ? 4.004 -29.452 95.079 1.00 43.47 455 ALA E N 1
ATOM 8000 C CA . ALA C 3 455 ? 3.383 -30.527 94.326 1.00 43.47 455 ALA E CA 1
ATOM 8001 C C . ALA C 3 455 ? 1.874 -30.561 94.548 1.00 43.47 455 ALA E C 1
ATOM 8002 O O . ALA C 3 455 ? 1.334 -29.960 95.479 1.00 43.47 455 ALA E O 1
ATOM 8004 N N . SER C 3 456 ? 1.195 -31.292 93.669 1.00 43.53 456 SER E N 1
ATOM 8005 C CA . SER C 3 456 ? -0.238 -31.525 93.773 1.00 43.53 456 SER E CA 1
ATOM 8006 C C . SER C 3 456 ? -0.580 -32.742 92.928 1.00 43.53 456 SER E C 1
ATOM 8007 O O . SER C 3 456 ? 0.194 -33.151 92.060 1.00 43.53 456 SER E O 1
ATOM 8010 N N . ARG C 3 457 ? -1.752 -33.312 93.190 1.00 43.73 457 ARG E N 1
ATOM 8011 C CA . ARG C 3 457 ? -2.253 -34.456 92.438 1.00 43.73 457 ARG E CA 1
ATOM 8012 C C . ARG C 3 457 ? -3.492 -34.023 91.665 1.00 43.73 457 ARG E C 1
ATOM 8013 O O . ARG C 3 457 ? -4.543 -33.764 92.261 1.00 43.73 457 ARG E O 1
ATOM 8021 N N . ARG C 3 458 ? -3.368 -33.945 90.344 1.00 43.79 458 ARG E N 1
ATOM 8022 C CA . ARG C 3 458 ? -4.502 -33.652 89.479 1.00 43.79 458 ARG E CA 1
ATOM 8023 C C . ARG C 3 458 ? -5.298 -34.899 89.124 1.00 43.79 458 ARG E C 1
ATOM 8024 O O . ARG C 3 458 ? -6.383 -34.783 88.545 1.00 43.79 458 ARG E O 1
ATOM 8032 N N . ASN C 3 459 ? -4.788 -36.078 89.461 1.00 45.85 459 ASN E N 1
ATOM 8033 C CA . ASN C 3 459 ? -5.468 -37.334 89.187 1.00 45.85 459 ASN E CA 1
ATOM 8034 C C . ASN C 3 459 ? -4.903 -38.385 90.128 1.00 45.85 459 ASN E C 1
ATOM 8035 O O . ASN C 3 459 ? -3.839 -38.200 90.723 1.00 45.85 459 ASN E O 1
ATOM 8040 N N . SER C 3 460 ? -5.632 -39.494 90.260 1.00 46.69 460 SER E N 1
ATOM 8041 C CA . SER C 3 460 ? -5.165 -40.579 91.115 1.00 46.69 460 SER E CA 1
ATOM 8042 C C . SER C 3 460 ? -3.914 -41.253 90.569 1.00 46.69 460 SER E C 1
ATOM 8043 O O . SER C 3 460 ? -3.244 -41.978 91.311 1.00 46.69 460 SER E O 1
ATOM 8046 N N . ASP C 3 461 ? -3.583 -41.034 89.296 1.00 46.94 461 ASP E N 1
ATOM 8047 C CA . ASP C 3 461 ? -2.431 -41.667 88.672 1.00 46.94 461 ASP E CA 1
ATOM 8048 C C . ASP C 3 461 ? -1.389 -40.678 88.167 1.00 46.94 461 ASP E C 1
ATOM 8049 O O . ASP C 3 461 ? -0.396 -41.107 87.569 1.00 46.94 461 ASP E O 1
ATOM 8054 N N . TYR C 3 462 ? -1.582 -39.378 88.379 1.00 43.01 462 TYR E N 1
ATOM 8055 C CA . TYR C 3 462 ? -0.649 -38.374 87.889 1.00 43.01 462 TYR E CA 1
ATOM 8056 C C . TYR C 3 462 ? -0.557 -37.236 88.894 1.00 43.01 462 TYR E C 1
ATOM 8057 O O . TYR C 3 462 ? -1.447 -37.040 89.725 1.00 43.01 462 TYR E O 1
ATOM 8066 N N . ALA C 3 463 ? 0.533 -36.485 88.807 1.00 41.25 463 ALA E N 1
ATOM 8067 C CA . ALA C 3 463 ? 0.813 -35.384 89.717 1.00 41.25 463 ALA E CA 1
ATOM 8068 C C . ALA C 3 463 ? 0.941 -34.081 88.937 1.00 41.25 463 ALA E C 1
ATOM 8069 O O . ALA C 3 463 ? 0.829 -34.047 87.709 1.00 41.25 463 ALA E O 1
ATOM 8071 N N . GLY C 3 464 ? 1.177 -32.999 89.673 1.00 40.80 464 GLY E N 1
ATOM 8072 C CA . GLY C 3 464 ? 1.370 -31.688 89.082 1.00 40.80 464 GLY E CA 1
ATOM 8073 C C . GLY C 3 464 ? 2.044 -30.773 90.077 1.00 40.80 464 GLY E C 1
ATOM 8074 O O . GLY C 3 464 ? 2.268 -31.134 91.235 1.00 40.80 464 GLY E O 1
ATOM 8075 N N . LEU C 3 465 ? 2.370 -29.572 89.608 1.00 41.23 465 LEU E N 1
ATOM 8076 C CA . LEU C 3 465 ? 3.028 -28.568 90.431 1.00 41.23 465 LEU E CA 1
ATOM 8077 C C . LEU C 3 465 ? 2.236 -27.272 90.388 1.00 41.23 465 LEU E C 1
ATOM 8078 O O . LEU C 3 465 ? 1.674 -26.911 89.350 1.00 41.23 465 LEU E O 1
ATOM 8083 N N . LEU C 3 466 ? 2.195 -26.576 91.520 1.00 44.04 466 LEU E N 1
ATOM 8084 C CA . LEU C 3 466 ? 1.516 -25.294 91.637 1.00 44.04 466 LEU E CA 1
ATOM 8085 C C . LEU C 3 466 ? 2.521 -24.225 92.037 1.00 44.04 466 LEU E C 1
ATOM 8086 O O . LEU C 3 466 ? 3.456 -24.491 92.797 1.00 44.04 466 LEU E O 1
ATOM 8091 N N . GLU C 3 467 ? 2.324 -23.016 91.521 1.00 49.13 467 GLU E N 1
ATOM 8092 C CA . GLU C 3 467 ? 3.226 -21.899 91.770 1.00 49.13 467 GLU E CA 1
ATOM 8093 C C . GLU C 3 467 ? 2.581 -20.934 92.754 1.00 49.13 467 GLU E C 1
ATOM 8094 O O . GLU C 3 467 ? 1.433 -20.523 92.566 1.00 49.13 467 GLU E O 1
ATOM 8100 N N . PHE C 3 468 ? 3.328 -20.571 93.796 1.00 46.33 468 PHE E N 1
ATOM 8101 C CA . PHE C 3 468 ? 2.823 -19.717 94.870 1.00 46.33 468 PHE E CA 1
ATOM 8102 C C . PHE C 3 468 ? 3.326 -18.297 94.617 1.00 46.33 468 PHE E C 1
ATOM 8103 O O . PHE C 3 468 ? 4.341 -17.857 95.154 1.00 46.33 468 PHE E O 1
ATOM 8111 N N . ILE C 3 469 ? 2.589 -17.577 93.780 1.00 48.90 469 ILE E N 1
ATOM 8112 C CA . ILE C 3 469 ? 3.021 -16.247 93.331 1.00 48.90 469 ILE E CA 1
ATOM 8113 C C . ILE C 3 469 ? 2.853 -15.248 94.471 1.00 48.90 469 ILE E C 1
ATOM 8114 O O . ILE C 3 469 ? 1.747 -15.124 95.024 1.00 48.90 469 ILE E O 1
ATOM 8119 N N . PRO C 3 470 ? 3.900 -14.520 94.859 1.00 51.15 470 PRO E N 1
ATOM 8120 C CA . PRO C 3 470 ? 3.734 -13.435 95.829 1.00 51.15 470 PRO E CA 1
ATOM 8121 C C . PRO C 3 470 ? 3.355 -12.125 95.157 1.00 51.15 470 PRO E C 1
ATOM 8122 O O . PRO C 3 470 ? 3.806 -11.804 94.056 1.00 51.15 470 PRO E O 1
ATOM 8126 N N . SER C 3 471 ? 2.506 -11.357 95.837 1.00 56.42 471 SER E N 1
ATOM 8127 C CA . SER C 3 471 ? 2.070 -10.075 95.301 1.00 56.42 471 SER E CA 1
ATOM 8128 C C . SER C 3 471 ? 3.219 -9.077 95.297 1.00 56.42 471 SER E C 1
ATOM 8129 O O . SER C 3 471 ? 4.013 -9.011 96.239 1.00 56.42 471 SER E O 1
ATOM 8132 N N . ALA C 3 472 ? 3.303 -8.292 94.225 1.00 58.60 472 ALA E N 1
ATOM 8133 C CA . ALA C 3 472 ? 4.376 -7.323 94.059 1.00 58.60 472 ALA E CA 1
ATOM 8134 C C . ALA C 3 472 ? 4.074 -5.975 94.698 1.00 58.60 472 ALA E C 1
ATOM 8135 O O . ALA C 3 472 ? 4.948 -5.101 94.699 1.00 58.60 472 ALA E O 1
ATOM 8137 N N . TYR C 3 473 ? 2.873 -5.781 95.240 1.00 60.55 473 TYR E N 1
ATOM 8138 C CA . TYR C 3 473 ? 2.487 -4.516 95.852 1.00 60.55 473 TYR E CA 1
ATOM 8139 C C . TYR C 3 473 ? 2.337 -4.634 97.363 1.00 60.55 473 TYR E C 1
ATOM 8140 O O . TYR C 3 473 ? 2.954 -3.869 98.108 1.00 60.55 473 TYR E O 1
ATOM 8149 N N . THR C 3 474 ? 1.529 -5.575 97.837 1.00 61.43 474 THR E N 1
ATOM 8150 C CA . THR C 3 474 ? 1.314 -5.758 99.263 1.00 61.43 474 THR E CA 1
ATOM 8151 C C . THR C 3 474 ? 2.375 -6.691 99.837 1.00 61.43 474 THR E C 1
ATOM 8152 O O . THR C 3 474 ? 2.897 -7.570 99.146 1.00 61.43 474 THR E O 1
ATOM 8156 N N . SER C 3 475 ? 2.697 -6.481 101.115 1.00 62.84 475 SER E N 1
ATOM 8157 C CA . SER C 3 475 ? 3.809 -7.199 101.732 1.00 62.84 475 SER E CA 1
ATOM 8158 C C . SER C 3 475 ? 3.547 -8.698 101.812 1.00 62.84 475 SER E C 1
ATOM 8159 O O . SER C 3 475 ? 4.440 -9.505 101.526 1.00 62.84 475 SER E O 1
ATOM 8162 N N . SER C 3 476 ? 2.333 -9.097 102.197 1.00 59.86 476 SER E N 1
ATOM 8163 C CA . SER C 3 476 ? 2.068 -10.495 102.517 1.00 59.86 476 SER E CA 1
ATOM 8164 C C . SER C 3 476 ? 0.797 -11.011 101.851 1.00 59.86 476 SER E C 1
ATOM 8165 O O . SER C 3 476 ? -0.012 -11.686 102.492 1.00 59.86 476 SER E O 1
ATOM 8168 N N . GLN C 3 477 ? 0.603 -10.708 100.572 1.00 56.49 477 GLN E N 1
ATOM 8169 C CA . GLN C 3 477 ? -0.476 -11.311 99.801 1.00 56.49 477 GLN E CA 1
ATOM 8170 C C . GLN C 3 477 ? 0.096 -12.299 98.795 1.00 56.49 477 GLN E C 1
ATOM 8171 O O . GLN C 3 477 ? 1.081 -12.006 98.111 1.00 56.49 477 GLN E O 1
ATOM 8177 N N . TYR C 3 478 ? -0.520 -13.474 98.718 1.00 51.14 478 TYR E N 1
ATOM 8178 C CA . TYR C 3 478 ? -0.041 -14.549 97.864 1.00 51.14 478 TYR E CA 1
ATOM 8179 C C . TYR C 3 478 ? -1.194 -15.129 97.064 1.00 51.14 478 TYR E C 1
ATOM 8180 O O . TYR C 3 478 ? -2.296 -15.314 97.588 1.00 51.14 478 TYR E O 1
ATOM 8189 N N . VAL C 3 479 ? -0.933 -15.419 95.794 1.00 47.80 479 VAL E N 1
ATOM 8190 C CA . VAL C 3 479 ? -1.898 -16.055 94.907 1.00 47.80 479 VAL E CA 1
ATOM 8191 C C . VAL C 3 479 ? -1.227 -17.257 94.258 1.00 47.80 479 VAL E C 1
ATOM 8192 O O . VAL C 3 479 ? -0.049 -17.198 93.890 1.00 47.80 479 VAL E O 1
ATOM 8196 N N . SER C 3 480 ? -1.961 -18.358 94.154 1.00 48.83 480 SER E N 1
ATOM 8197 C CA . SER C 3 480 ? -1.426 -19.606 93.629 1.00 48.83 480 SER E CA 1
ATOM 8198 C C . SER C 3 480 ? -2.106 -19.947 92.311 1.00 48.83 480 SER E C 1
ATOM 8199 O O . SER C 3 480 ? -3.338 -19.991 92.236 1.00 48.83 480 SER E O 1
ATOM 8202 N N . GLN C 3 481 ? -1.301 -20.188 91.281 1.00 48.76 481 GLN E N 1
ATOM 8203 C CA . GLN C 3 481 ? -1.791 -20.583 89.970 1.00 48.76 481 GLN E CA 1
ATOM 8204 C C . GLN C 3 481 ? -1.040 -21.822 89.508 1.00 48.76 481 GLN E C 1
ATOM 8205 O O . GLN C 3 481 ? 0.160 -21.961 89.761 1.00 48.76 481 GLN E O 1
ATOM 8211 N N . ASP C 3 482 ? -1.755 -22.722 88.838 1.00 47.17 482 ASP E N 1
ATOM 8212 C CA . ASP C 3 482 ? -1.148 -23.961 88.373 1.00 47.17 482 ASP E CA 1
ATOM 8213 C C . ASP C 3 482 ? -0.094 -23.674 87.311 1.00 47.17 482 ASP E C 1
ATOM 8214 O O . ASP C 3 482 ? -0.320 -22.882 86.390 1.00 47.17 482 ASP E O 1
ATOM 8219 N N . ALA C 3 483 ? 1.062 -24.324 87.441 1.00 43.93 483 ALA E N 1
ATOM 8220 C CA . ALA C 3 483 ? 2.172 -24.111 86.524 1.00 43.93 483 ALA E CA 1
ATOM 8221 C C . ALA C 3 483 ? 2.317 -25.209 85.482 1.00 43.93 483 ALA E C 1
ATOM 8222 O O . ALA C 3 483 ? 2.894 -24.957 84.419 1.00 43.93 483 ALA E O 1
ATOM 8224 N N . THR C 3 484 ? 1.813 -26.410 85.754 1.00 42.24 484 THR E N 1
ATOM 8225 C CA . THR C 3 484 ? 1.905 -27.539 84.830 1.00 42.24 484 THR E CA 1
ATOM 8226 C C . THR C 3 484 ? 0.577 -27.815 84.138 1.00 42.24 484 THR E C 1
ATOM 8227 O O . THR C 3 484 ? 0.202 -28.973 83.940 1.00 42.24 484 THR E O 1
ATOM 8231 N N . VAL C 3 485 ? -0.160 -26.765 83.774 1.00 41.88 485 VAL E N 1
ATOM 8232 C CA . VAL C 3 485 ? -1.418 -26.950 83.057 1.00 41.88 485 VAL E CA 1
ATOM 8233 C C . VAL C 3 485 ? -1.169 -27.611 81.709 1.00 41.88 485 VAL E C 1
ATOM 8234 O O . VAL C 3 485 ? -1.894 -28.528 81.306 1.00 41.88 485 VAL E O 1
ATOM 8238 N N . HIS C 3 486 ? -0.133 -27.168 80.998 1.00 39.70 486 HIS E N 1
ATOM 8239 C CA . HIS C 3 486 ? 0.172 -27.705 79.678 1.00 39.70 486 HIS E CA 1
ATOM 8240 C C . HIS C 3 486 ? 0.728 -29.121 79.722 1.00 39.70 486 HIS E C 1
ATOM 8241 O O . HIS C 3 486 ? 0.921 -29.718 78.658 1.00 39.70 486 HIS E O 1
ATOM 8248 N N . LEU C 3 487 ? 0.987 -29.672 80.905 1.00 39.77 487 LEU E N 1
ATOM 8249 C CA . LEU C 3 487 ? 1.510 -31.030 81.056 1.00 39.77 487 LEU E CA 1
ATOM 8250 C C . LEU C 3 487 ? 0.647 -31.805 82.044 1.00 39.77 487 LEU E C 1
ATOM 8251 O O . LEU C 3 487 ? 1.084 -32.115 83.159 1.00 39.77 487 LEU E O 1
ATOM 8256 N N . PRO C 3 488 ? -0.595 -32.130 81.672 1.00 40.42 488 PRO E N 1
ATOM 8257 C CA . PRO C 3 488 ? -1.445 -32.912 82.580 1.00 40.42 488 PRO E CA 1
ATOM 8258 C C . PRO C 3 488 ? -0.942 -34.335 82.776 1.00 40.42 488 PRO E C 1
ATOM 8259 O O . PRO C 3 488 ? -0.728 -34.772 83.910 1.00 40.42 488 PRO E O 1
ATOM 8263 N N . ARG C 3 489 ? -0.754 -35.064 81.681 1.00 41.07 489 ARG E N 1
ATOM 8264 C CA . ARG C 3 489 ? -0.277 -36.446 81.732 1.00 41.07 489 ARG E CA 1
ATOM 8265 C C . ARG C 3 489 ? 1.220 -36.510 81.430 1.00 41.07 489 ARG E C 1
ATOM 8266 O O . ARG C 3 489 ? 1.661 -37.079 80.432 1.00 41.07 489 ARG E O 1
ATOM 8274 N N . TYR C 3 490 ? 2.010 -35.913 82.321 1.00 39.62 490 TYR E N 1
ATOM 8275 C CA . TYR C 3 490 ? 3.452 -35.843 82.139 1.00 39.62 490 TYR E CA 1
ATOM 8276 C C . TYR C 3 490 ? 4.249 -36.277 83.358 1.00 39.62 490 TYR E C 1
ATOM 8277 O O . TYR C 3 490 ? 5.449 -36.538 83.223 1.00 39.62 490 TYR E O 1
ATOM 8286 N N . ILE C 3 491 ? 3.632 -36.367 84.531 1.00 41.33 491 ILE E N 1
ATOM 8287 C CA . ILE C 3 491 ? 4.324 -36.773 85.750 1.00 41.33 491 ILE E CA 1
ATOM 8288 C C . ILE C 3 491 ? 3.563 -37.940 86.367 1.00 41.33 491 ILE E C 1
ATOM 8289 O O . ILE C 3 491 ? 2.746 -37.733 87.275 1.00 41.33 491 ILE E O 1
ATOM 8294 N N . PRO C 3 492 ? 3.781 -39.168 85.900 1.00 41.15 492 PRO E N 1
ATOM 8295 C CA . PRO C 3 492 ? 3.058 -40.310 86.468 1.00 41.15 492 PRO E CA 1
ATOM 8296 C C . PRO C 3 492 ? 3.404 -40.519 87.934 1.00 41.15 492 PRO E C 1
ATOM 8297 O O . PRO C 3 492 ? 4.510 -40.215 88.385 1.00 41.15 492 PRO E O 1
ATOM 8301 N N . GLY C 3 493 ? 2.433 -41.037 88.680 1.00 41.79 493 GLY E N 1
ATOM 8302 C CA . GLY C 3 493 ? 2.617 -41.275 90.097 1.00 41.79 493 GLY E CA 1
ATOM 8303 C C . GLY C 3 493 ? 2.542 -40.006 90.919 1.00 41.79 493 GLY E C 1
ATOM 8304 O O . GLY C 3 493 ? 1.701 -39.140 90.659 1.00 41.79 493 GLY E O 1
ATOM 8305 N N . ARG C 3 494 ? 3.414 -39.883 91.915 1.00 43.58 494 ARG E N 1
ATOM 8306 C CA . ARG C 3 494 ? 3.457 -38.717 92.783 1.00 43.58 494 ARG E CA 1
ATOM 8307 C C . ARG C 3 494 ? 4.879 -38.182 92.847 1.00 43.58 494 ARG E C 1
ATOM 8308 O O . ARG C 3 494 ? 5.847 -38.917 92.640 1.00 43.58 494 ARG E O 1
ATOM 8316 N N . VAL C 3 495 ? 4.994 -36.891 93.137 1.00 41.66 495 VAL E N 1
ATOM 8317 C CA . VAL C 3 495 ? 6.298 -36.256 93.285 1.00 41.66 495 VAL E CA 1
ATOM 8318 C C . VAL C 3 495 ? 6.903 -36.683 94.615 1.00 41.66 495 VAL E C 1
ATOM 8319 O O . VAL C 3 495 ? 6.250 -36.604 95.662 1.00 41.66 495 VAL E O 1
ATOM 8323 N N . MET C 3 496 ? 8.152 -37.140 94.578 1.00 42.46 496 MET E N 1
ATOM 8324 C CA . MET C 3 496 ? 8.813 -37.653 95.772 1.00 42.46 496 MET E CA 1
ATOM 8325 C C . MET C 3 496 ? 9.836 -36.696 96.362 1.00 42.46 496 MET E C 1
ATOM 8326 O O . MET C 3 496 ? 10.056 -36.724 97.577 1.00 42.46 496 MET E O 1
ATOM 8331 N N . ASP C 3 497 ? 10.470 -35.854 95.548 1.00 45.20 497 ASP E N 1
ATOM 8332 C CA . ASP C 3 497 ? 11.498 -34.961 96.057 1.00 45.20 497 ASP E CA 1
ATOM 8333 C C . ASP C 3 497 ? 11.588 -33.724 95.176 1.00 45.20 497 ASP E C 1
ATOM 8334 O O . ASP C 3 497 ? 11.294 -33.771 93.979 1.00 45.20 497 ASP E O 1
ATOM 8339 N N . MET C 3 498 ? 12.001 -32.614 95.788 1.00 44.08 498 MET E N 1
ATOM 8340 C CA . MET C 3 498 ? 12.219 -31.357 95.085 1.00 44.08 498 MET E CA 1
ATOM 8341 C C . MET C 3 498 ? 13.540 -30.752 95.528 1.00 44.08 498 MET E C 1
ATOM 8342 O O . MET C 3 498 ? 13.832 -30.711 96.727 1.00 44.08 498 MET E O 1
ATOM 8347 N N . GLN C 3 499 ? 14.325 -30.273 94.566 1.00 45.87 499 GLN E N 1
ATOM 8348 C CA . GLN C 3 499 ? 15.578 -29.593 94.851 1.00 45.87 499 GLN E CA 1
ATOM 8349 C C . GLN C 3 499 ? 15.787 -28.485 93.831 1.00 45.87 499 GLN E C 1
ATOM 8350 O O . GLN C 3 499 ? 15.324 -28.574 92.692 1.00 45.87 499 GLN E O 1
ATOM 8356 N N . VAL C 3 500 ? 16.492 -27.435 94.251 1.00 46.60 500 VAL E N 1
ATOM 8357 C CA . VAL C 3 500 ? 16.767 -26.277 93.410 1.00 46.60 500 VAL E CA 1
ATOM 8358 C C . VAL C 3 500 ? 18.251 -25.958 93.486 1.00 46.60 500 VAL E C 1
ATOM 8359 O O . VAL C 3 500 ? 18.824 -25.904 94.579 1.00 46.60 500 VAL E O 1
ATOM 8363 N N . SER C 3 501 ? 18.872 -25.751 92.327 1.00 48.34 501 SER E N 1
ATOM 8364 C CA . SER C 3 501 ? 20.243 -25.255 92.242 1.00 48.34 501 SER E CA 1
ATOM 8365 C C . SER C 3 501 ? 20.158 -23.750 92.012 1.00 48.34 501 SER E C 1
ATOM 8366 O O . SER C 3 501 ? 19.958 -23.293 90.884 1.00 48.34 501 SER E O 1
ATOM 8369 N N . SER C 3 502 ? 20.311 -22.979 93.090 1.00 49.22 502 SER E N 1
ATOM 8370 C CA . SER C 3 502 ? 20.077 -21.541 93.026 1.00 49.22 502 SER E CA 1
ATOM 8371 C C . SER C 3 502 ? 21.098 -20.810 92.166 1.00 49.22 502 SER E C 1
ATOM 8372 O O . SER C 3 502 ? 20.852 -19.662 91.783 1.00 49.22 502 SER E O 1
ATOM 8375 N N . VAL C 3 503 ? 22.230 -21.437 91.856 1.00 50.86 503 VAL E N 1
ATOM 8376 C CA . VAL C 3 503 ? 23.260 -20.757 91.079 1.00 50.86 503 VAL E CA 1
ATOM 8377 C C . VAL C 3 503 ? 23.059 -20.937 89.575 1.00 50.86 503 VAL E C 1
ATOM 8378 O O . VAL C 3 503 ? 23.437 -20.057 88.794 1.00 50.86 503 VAL E O 1
ATOM 8382 N N . THR C 3 504 ? 22.461 -22.047 89.146 1.00 48.51 504 THR E N 1
ATOM 8383 C CA . THR C 3 504 ? 22.244 -22.316 87.731 1.00 48.51 504 THR E CA 1
ATOM 8384 C C . THR C 3 504 ? 20.795 -22.138 87.304 1.00 48.51 504 THR E C 1
ATOM 8385 O O . THR C 3 504 ? 20.481 -22.358 86.131 1.00 48.51 504 THR E O 1
ATOM 8389 N N . ASN C 3 505 ? 19.912 -21.744 88.223 1.00 46.43 505 ASN E N 1
ATOM 8390 C CA . ASN C 3 505 ? 18.498 -21.514 87.923 1.00 46.43 505 ASN E CA 1
ATOM 8391 C C . ASN C 3 505 ? 17.847 -22.759 87.318 1.00 46.43 505 ASN E C 1
ATOM 8392 O O . ASN C 3 505 ? 17.146 -22.694 86.307 1.00 46.43 505 ASN E O 1
ATOM 8397 N N . VAL C 3 506 ? 18.088 -23.903 87.951 1.00 44.84 506 VAL E N 1
ATOM 8398 C CA . VAL C 3 506 ? 17.524 -25.172 87.512 1.00 44.84 506 VAL E CA 1
ATOM 8399 C C . VAL C 3 506 ? 16.945 -25.890 88.723 1.00 44.84 506 VAL E C 1
ATOM 8400 O O . VAL C 3 506 ? 17.410 -25.716 89.853 1.00 44.84 506 VAL E O 1
ATOM 8404 N N . ALA C 3 507 ? 15.906 -26.689 88.484 1.00 42.27 507 ALA E N 1
ATOM 8405 C CA . ALA C 3 507 ? 15.247 -27.455 89.531 1.00 42.27 507 ALA E CA 1
ATOM 8406 C C . ALA C 3 507 ? 15.012 -28.879 89.054 1.00 42.27 507 ALA E C 1
ATOM 8407 O O . ALA C 3 507 ? 14.629 -29.101 87.902 1.00 42.27 507 ALA E O 1
ATOM 8409 N N . PHE C 3 508 ? 15.235 -29.840 89.946 1.00 42.56 508 PHE E N 1
ATOM 8410 C CA . PHE C 3 508 ? 15.067 -31.255 89.646 1.00 42.56 508 PHE E CA 1
ATOM 8411 C C . PHE C 3 508 ? 13.981 -31.842 90.535 1.00 42.56 508 PHE E C 1
ATOM 8412 O O . PHE C 3 508 ? 13.970 -31.603 91.747 1.00 42.56 508 PHE E O 1
ATOM 8420 N N . PHE C 3 509 ? 13.073 -32.605 89.932 1.00 40.70 509 PHE E N 1
ATOM 8421 C CA . PHE C 3 509 ? 11.983 -33.252 90.649 1.00 40.70 509 PHE E CA 1
ATOM 8422 C C . PHE C 3 509 ? 12.015 -34.746 90.368 1.00 40.70 509 PHE E C 1
ATOM 8423 O O . PHE C 3 509 ? 12.100 -35.161 89.208 1.00 40.70 509 PHE E O 1
ATOM 8431 N N . ARG C 3 510 ? 11.937 -35.547 91.424 1.00 42.72 510 ARG E N 1
ATOM 8432 C CA . ARG C 3 510 ? 11.911 -37.000 91.319 1.00 42.72 510 ARG E CA 1
ATOM 8433 C C . ARG C 3 510 ? 10.491 -37.481 91.579 1.00 42.72 510 ARG E C 1
ATOM 8434 O O . ARG C 3 510 ? 9.915 -37.183 92.630 1.00 42.72 510 ARG E O 1
ATOM 8442 N N . TYR C 3 511 ? 9.929 -38.219 90.625 1.00 40.55 511 TYR E N 1
ATOM 8443 C CA . TYR C 3 511 ? 8.564 -38.708 90.727 1.00 40.55 511 TYR E CA 1
ATOM 8444 C C . TYR C 3 511 ? 8.545 -40.230 90.705 1.00 40.55 511 TYR E C 1
ATOM 8445 O O . TYR C 3 511 ? 9.467 -40.881 90.207 1.00 40.55 511 TYR E O 1
ATOM 8454 N N . SER C 3 512 ? 7.470 -40.790 91.260 1.00 42.40 512 SER E N 1
ATOM 8455 C CA . SER C 3 512 ? 7.353 -42.229 91.450 1.00 42.40 512 SER E CA 1
ATOM 8456 C C . SER C 3 512 ? 6.955 -42.979 90.187 1.00 42.40 512 SER E C 1
ATOM 8457 O O . SER C 3 512 ? 6.985 -44.214 90.190 1.00 42.40 512 SER E O 1
ATOM 8460 N N . GLY C 3 513 ? 6.576 -42.278 89.121 1.00 42.48 513 GLY E N 1
ATOM 8461 C CA . GLY C 3 513 ? 6.171 -42.939 87.896 1.00 42.48 513 GLY E CA 1
ATOM 8462 C C . GLY C 3 513 ? 7.282 -43.742 87.255 1.00 42.48 513 GLY E C 1
ATOM 8463 O O . GLY C 3 513 ? 7.209 -44.972 87.189 1.00 42.48 513 GLY E O 1
ATOM 8464 N N . GLU C 3 514 ? 8.318 -43.057 86.780 1.00 43.22 514 GLU E N 1
ATOM 8465 C CA . GLU C 3 514 ? 9.492 -43.694 86.195 1.00 43.22 514 GLU E CA 1
ATOM 8466 C C . GLU C 3 514 ? 10.646 -43.535 87.177 1.00 43.22 514 GLU E C 1
ATOM 8467 O O . GLU C 3 514 ? 11.106 -42.416 87.426 1.00 43.22 514 GLU E O 1
ATOM 8473 N N . ARG C 3 515 ? 11.108 -44.656 87.733 1.00 42.15 515 ARG E N 1
ATOM 8474 C CA . ARG C 3 515 ? 12.146 -44.600 88.756 1.00 42.15 515 ARG E CA 1
ATOM 8475 C C . ARG C 3 515 ? 13.485 -44.153 88.185 1.00 42.15 515 ARG E C 1
ATOM 8476 O O . ARG C 3 515 ? 14.293 -43.558 88.904 1.00 42.15 515 ARG E O 1
ATOM 8478 N N . THR C 3 516 ? 13.739 -44.426 86.909 1.00 40.69 516 THR E N 1
ATOM 8479 C CA . THR C 3 516 ? 15.015 -44.100 86.289 1.00 40.69 516 THR E CA 1
ATOM 8480 C C . THR C 3 516 ? 15.047 -42.707 85.673 1.00 40.69 516 THR E C 1
ATOM 8481 O O . THR C 3 516 ? 16.099 -42.291 85.179 1.00 40.69 516 THR E O 1
ATOM 8485 N N . SER C 3 517 ? 13.936 -41.979 85.693 1.00 38.52 517 SER E N 1
ATOM 8486 C CA . SER C 3 517 ? 13.845 -40.661 85.083 1.00 38.52 517 SER E CA 1
ATOM 8487 C C . SER C 3 517 ? 13.789 -39.579 86.153 1.00 38.52 517 SER E C 1
ATOM 8488 O O . SER C 3 517 ? 13.662 -39.853 87.349 1.00 38.52 517 SER E O 1
ATOM 8491 N N . VAL C 3 518 ? 13.888 -38.329 85.701 1.00 37.95 518 VAL E N 1
ATOM 8492 C CA . VAL C 3 518 ? 13.828 -37.172 86.588 1.00 37.95 518 VAL E CA 1
ATOM 8493 C C . VAL C 3 518 ? 13.401 -35.942 85.793 1.00 37.95 518 VAL E C 1
ATOM 8494 O O . VAL C 3 518 ? 13.887 -35.703 84.682 1.00 37.95 518 VAL E O 1
ATOM 8498 N N . LEU C 3 519 ? 12.469 -35.170 86.346 1.00 38.54 519 LEU E N 1
ATOM 8499 C CA . LEU C 3 519 ? 11.977 -33.970 85.684 1.00 38.54 519 LEU E CA 1
ATOM 8500 C C . LEU C 3 519 ? 12.881 -32.785 85.998 1.00 38.54 519 LEU E C 1
ATOM 8501 O O . LEU C 3 519 ? 13.375 -32.642 87.119 1.00 38.54 519 LEU E O 1
ATOM 8506 N N . VAL C 3 520 ? 13.091 -31.929 85.000 1.00 39.50 520 VAL E N 1
ATOM 8507 C CA . VAL C 3 520 ? 14.008 -30.800 85.101 1.00 39.50 520 VAL E CA 1
ATOM 8508 C C . VAL C 3 520 ? 13.244 -29.520 84.799 1.00 39.50 520 VAL E C 1
ATOM 8509 O O . VAL C 3 520 ? 12.486 -29.460 83.824 1.00 39.50 520 VAL E O 1
ATOM 8513 N N . TYR C 3 521 ? 13.441 -28.502 85.633 1.00 41.87 521 TYR E N 1
ATOM 8514 C CA . TYR C 3 521 ? 12.804 -27.202 85.465 1.00 41.87 521 TYR E CA 1
ATOM 8515 C C . TYR C 3 521 ? 13.875 -26.130 85.326 1.00 41.87 521 TYR E C 1
ATOM 8516 O O . TYR C 3 521 ? 14.774 -26.035 86.166 1.00 41.87 521 TYR E O 1
ATOM 8525 N N . GLU C 3 522 ? 13.776 -25.328 84.268 1.00 43.95 522 GLU E N 1
ATOM 8526 C CA . GLU C 3 522 ? 14.676 -24.207 84.039 1.00 43.95 522 GLU E CA 1
ATOM 8527 C C . GLU C 3 522 ? 13.869 -22.918 84.054 1.00 43.95 522 GLU E C 1
ATOM 8528 O O . GLU C 3 522 ? 12.839 -22.820 83.380 1.00 43.95 522 GLU E O 1
ATOM 8534 N N . PHE C 3 523 ? 14.336 -21.937 84.819 1.00 44.99 523 PHE E N 1
ATOM 8535 C CA . PHE C 3 523 ? 13.619 -20.685 85.000 1.00 44.99 523 PHE E CA 1
ATOM 8536 C C . PHE C 3 523 ? 14.577 -19.511 84.876 1.00 44.99 523 PHE E C 1
ATOM 8537 O O . PHE C 3 523 ? 15.778 -19.637 85.127 1.00 44.99 523 PHE E O 1
ATOM 8545 N N . LEU C 3 524 ? 14.028 -18.364 84.482 1.00 48.49 524 LEU E N 1
ATOM 8546 C CA . LEU C 3 524 ? 14.812 -17.139 84.369 1.00 48.49 524 LEU E CA 1
ATOM 8547 C C . LEU C 3 524 ? 13.854 -15.967 84.525 1.00 48.49 524 LEU E C 1
ATOM 8548 O O . LEU C 3 524 ? 12.983 -15.767 83.673 1.00 48.49 524 LEU E O 1
ATOM 8553 N N . TRP C 3 525 ? 14.010 -15.207 85.604 1.00 52.21 525 TRP E N 1
ATOM 8554 C CA . TRP C 3 525 ? 13.124 -14.093 85.914 1.00 52.21 525 TRP E CA 1
ATOM 8555 C C . TRP C 3 525 ? 13.731 -12.803 85.378 1.00 52.21 525 TRP E C 1
ATOM 8556 O O . TRP C 3 525 ? 14.878 -12.472 85.696 1.00 52.21 525 TRP E O 1
ATOM 8567 N N . GLY C 3 526 ? 12.965 -12.085 84.569 1.00 56.06 526 GLY E N 1
ATOM 8568 C CA . GLY C 3 526 ? 13.380 -10.826 83.992 1.00 56.06 526 GLY E CA 1
ATOM 8569 C C . GLY C 3 526 ? 12.871 -9.635 84.775 1.00 56.06 526 GLY E C 1
ATOM 8570 O O . GLY C 3 526 ? 12.583 -9.725 85.974 1.00 56.06 526 GLY E O 1
ATOM 8571 N N . GLU C 3 527 ? 12.757 -8.502 84.089 1.00 58.75 527 GLU E N 1
ATOM 8572 C CA . GLU C 3 527 ? 12.288 -7.283 84.730 1.00 58.75 527 GLU E CA 1
ATOM 8573 C C . GLU C 3 527 ? 10.797 -7.368 85.035 1.00 58.75 527 GLU E C 1
ATOM 8574 O O . GLU C 3 527 ? 10.044 -8.093 84.379 1.00 58.75 527 GLU E O 1
ATOM 8576 N N . ASP C 3 528 ? 10.381 -6.617 86.057 1.00 60.58 528 ASP E N 1
ATOM 8577 C CA . ASP C 3 528 ? 8.977 -6.524 86.463 1.00 60.58 528 ASP E CA 1
ATOM 8578 C C . ASP C 3 528 ? 8.412 -7.889 86.848 1.00 60.58 528 ASP E C 1
ATOM 8579 O O . ASP C 3 528 ? 7.218 -8.158 86.691 1.00 60.58 528 ASP E O 1
ATOM 8581 N N . ALA C 3 529 ? 9.281 -8.753 87.370 1.00 59.97 529 ALA E N 1
ATOM 8582 C CA . ALA C 3 529 ? 8.901 -10.078 87.861 1.00 59.97 529 ALA E CA 1
ATOM 8583 C C . ALA C 3 529 ? 8.146 -10.872 86.798 1.00 59.97 529 ALA E C 1
ATOM 8584 O O . ALA C 3 529 ? 7.098 -11.470 87.050 1.00 59.97 529 ALA E O 1
ATOM 8586 N N . LYS C 3 530 ? 8.695 -10.871 85.587 1.00 55.76 530 LYS E N 1
ATOM 8587 C CA . LYS C 3 530 ? 8.132 -11.608 84.463 1.00 55.76 530 LYS E CA 1
ATOM 8588 C C . LYS C 3 530 ? 9.029 -12.801 84.165 1.00 55.76 530 LYS E C 1
ATOM 8589 O O . LYS C 3 530 ? 10.236 -12.638 83.958 1.00 55.76 530 LYS E O 1
ATOM 8591 N N . ARG C 3 531 ? 8.440 -13.995 84.147 1.00 51.22 531 ARG E N 1
ATOM 8592 C CA . ARG C 3 531 ? 9.199 -15.218 83.906 1.00 51.22 531 ARG E CA 1
ATOM 8593 C C . ARG C 3 531 ? 9.630 -15.266 82.446 1.00 51.22 531 ARG E C 1
ATOM 8594 O O . ARG C 3 531 ? 8.809 -15.505 81.556 1.00 51.22 531 ARG E O 1
ATOM 8602 N N . ALA C 3 532 ? 10.920 -15.039 82.197 1.00 49.76 532 ALA E N 1
ATOM 8603 C CA . ALA C 3 532 ? 11.421 -15.020 80.829 1.00 49.76 532 ALA E CA 1
ATOM 8604 C C . ALA C 3 532 ? 11.530 -16.416 80.233 1.00 49.76 532 ALA E C 1
ATOM 8605 O O . ALA C 3 532 ? 11.287 -16.591 79.034 1.00 49.76 532 ALA E O 1
ATOM 8607 N N . GLN C 3 533 ? 11.891 -17.415 81.036 1.00 45.93 533 GLN E N 1
ATOM 8608 C CA . GLN C 3 533 ? 12.067 -18.772 80.539 1.00 45.93 533 GLN E CA 1
ATOM 8609 C C . GLN C 3 533 ? 11.395 -19.761 81.477 1.00 45.93 533 GLN E C 1
ATOM 8610 O O . GLN C 3 533 ? 11.563 -19.677 82.697 1.00 45.93 533 GLN E O 1
ATOM 8616 N N . GLY C 3 534 ? 10.635 -20.688 80.903 1.00 43.70 534 GLY E N 1
ATOM 8617 C CA . GLY C 3 534 ? 10.100 -21.807 81.651 1.00 43.70 534 GLY E CA 1
ATOM 8618 C C . GLY C 3 534 ? 10.269 -23.102 80.884 1.00 43.70 534 GLY E C 1
ATOM 8619 O O . GLY C 3 534 ? 9.697 -23.266 79.803 1.00 43.70 534 GLY E O 1
ATOM 8620 N N . ALA C 3 535 ? 11.044 -24.034 81.430 1.00 40.40 535 ALA E N 1
ATOM 8621 C CA . ALA C 3 535 ? 11.363 -25.278 80.746 1.00 40.40 535 ALA E CA 1
ATOM 8622 C C . ALA C 3 535 ? 10.995 -26.459 81.627 1.00 40.40 535 ALA E C 1
ATOM 8623 O O . ALA C 3 535 ? 11.197 -26.423 82.842 1.00 40.40 535 ALA E O 1
ATOM 8625 N N . TYR C 3 536 ? 10.457 -27.506 81.009 1.00 38.80 536 TYR E N 1
ATOM 8626 C CA . TYR C 3 536 ? 10.002 -28.686 81.733 1.00 38.80 536 TYR E CA 1
ATOM 8627 C C . TYR C 3 536 ? 10.427 -29.954 81.002 1.00 38.80 536 TYR E C 1
ATOM 8628 O O . TYR C 3 536 ? 9.646 -30.887 80.817 1.00 38.80 536 TYR E O 1
ATOM 8637 N N . HIS C 3 537 ? 11.684 -29.998 80.573 1.00 38.68 537 HIS E N 1
ATOM 8638 C CA . HIS C 3 537 ? 12.193 -31.170 79.879 1.00 38.68 537 HIS E CA 1
ATOM 8639 C C . HIS C 3 537 ? 12.429 -32.308 80.868 1.00 38.68 537 HIS E C 1
ATOM 8640 O O . HIS C 3 537 ? 12.253 -32.165 82.081 1.00 38.68 537 HIS E O 1
ATOM 8647 N N . LYS C 3 538 ? 12.836 -33.460 80.342 1.00 37.60 538 LYS E N 1
ATOM 8648 C CA . LYS C 3 538 ? 12.985 -34.673 81.131 1.00 37.60 538 LYS E CA 1
ATOM 8649 C C . LYS C 3 538 ? 14.363 -35.277 80.906 1.00 37.60 538 LYS E C 1
ATOM 8650 O O . LYS C 3 538 ? 14.948 -35.147 79.828 1.00 37.60 538 LYS E O 1
ATOM 8656 N N . TRP C 3 539 ? 14.876 -35.938 81.940 1.00 38.43 539 TRP E N 1
ATOM 8657 C CA . TRP C 3 539 ? 16.167 -36.611 81.894 1.00 38.43 539 TRP E CA 1
ATOM 8658 C C . TRP C 3 539 ? 15.990 -38.083 82.236 1.00 38.43 539 TRP E C 1
ATOM 8659 O O . TRP C 3 539 ? 15.068 -38.461 82.964 1.00 38.43 539 TRP E O 1
ATOM 8670 N N . VAL C 3 540 ? 16.882 -38.915 81.703 1.00 38.13 540 VAL E N 1
ATOM 8671 C CA . VAL C 3 540 ? 16.835 -40.358 81.902 1.00 38.13 540 VAL E CA 1
ATOM 8672 C C . VAL C 3 540 ? 18.208 -40.830 82.356 1.00 38.13 540 VAL E C 1
ATOM 8673 O O . VAL C 3 540 ? 19.222 -40.487 81.738 1.00 38.13 540 VAL E O 1
ATOM 8677 N N . LEU C 3 541 ? 18.240 -41.618 83.431 1.00 41.74 541 LEU E N 1
ATOM 8678 C CA . LEU C 3 541 ? 19.481 -42.136 83.977 1.00 41.74 541 LEU E CA 1
ATOM 8679 C C . LEU C 3 541 ? 19.549 -43.651 83.807 1.00 41.74 541 LEU E C 1
ATOM 8680 O O . LEU C 3 541 ? 18.515 -44.326 83.790 1.00 41.74 541 LEU E O 1
ATOM 8685 N N . PRO C 3 542 ? 20.751 -44.216 83.661 1.00 45.10 542 PRO E N 1
ATOM 8686 C CA . PRO C 3 542 ? 20.857 -45.675 83.486 1.00 45.10 542 PRO E CA 1
ATOM 8687 C C . PRO C 3 542 ? 20.321 -46.474 84.660 1.00 45.10 542 PRO E C 1
ATOM 8688 O O . PRO C 3 542 ? 19.783 -47.569 84.456 1.00 45.10 542 PRO E O 1
ATOM 8692 N N . TYR C 3 543 ? 20.449 -45.964 85.880 1.00 45.83 543 TYR E N 1
ATOM 8693 C CA . TYR C 3 543 ? 20.021 -46.667 87.078 1.00 45.83 543 TYR E CA 1
ATOM 8694 C C . TYR C 3 543 ? 18.875 -45.920 87.746 1.00 45.83 543 TYR E C 1
ATOM 8695 O O . TYR C 3 543 ? 18.738 -44.702 87.605 1.00 45.83 543 TYR E O 1
ATOM 8704 N N . ASP C 3 544 ? 18.047 -46.667 88.474 1.00 45.91 544 ASP E N 1
ATOM 8705 C CA . ASP C 3 544 ? 16.947 -46.060 89.210 1.00 45.91 544 ASP E CA 1
ATOM 8706 C C . ASP C 3 544 ? 17.486 -45.133 90.290 1.00 45.91 544 ASP E C 1
ATOM 8707 O O . ASP C 3 544 ? 18.410 -45.490 91.025 1.00 45.91 544 ASP E O 1
ATOM 8712 N N . VAL C 3 545 ? 16.910 -43.945 90.384 1.00 44.68 545 VAL E N 1
ATOM 8713 C CA . VAL C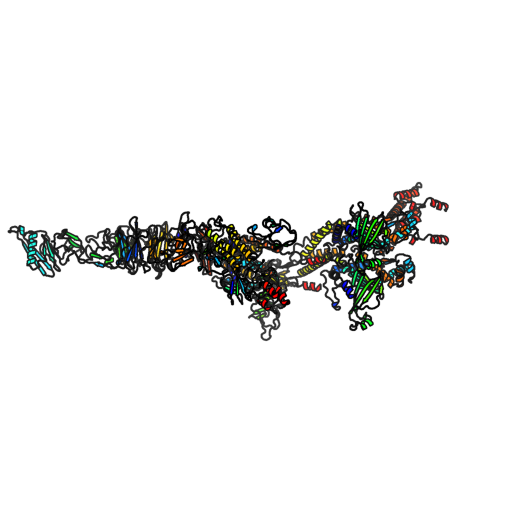 3 545 ? 17.348 -42.949 91.353 1.00 44.68 545 VAL E CA 1
ATOM 8714 C C . VAL C 3 545 ? 16.589 -43.155 92.655 1.00 44.68 545 VAL E C 1
ATOM 8715 O O . VAL C 3 545 ? 15.406 -43.517 92.658 1.00 44.68 545 VAL E O 1
ATOM 8719 N N . LEU C 3 546 ? 17.281 -42.944 93.769 1.00 44.08 546 LEU E N 1
ATOM 8720 C CA . LEU C 3 546 ? 16.702 -43.088 95.098 1.00 44.08 546 LEU E CA 1
ATOM 8721 C C . LEU C 3 546 ? 16.468 -41.759 95.795 1.00 44.08 546 LEU E C 1
ATOM 8722 O O . LEU C 3 546 ? 15.414 -41.565 96.404 1.00 44.08 546 LEU E O 1
ATOM 8727 N N . SER C 3 547 ? 17.425 -40.841 95.718 1.00 45.48 547 SER E N 1
ATOM 8728 C CA . SER C 3 547 ? 17.284 -39.518 96.311 1.00 45.48 547 SER E CA 1
ATOM 8729 C C . SER C 3 547 ? 18.272 -38.584 95.627 1.00 45.48 547 SER E C 1
ATOM 8730 O O . SER C 3 547 ? 19.212 -39.023 94.960 1.00 45.48 547 SER E O 1
ATOM 8733 N N . LEU C 3 548 ? 18.045 -37.286 95.800 1.00 45.61 548 LEU E N 1
ATOM 8734 C CA . LEU C 3 548 ? 18.915 -36.290 95.192 1.00 45.61 548 LEU E CA 1
ATOM 8735 C C . LEU C 3 548 ? 18.842 -35.002 95.995 1.00 45.61 548 LEU E C 1
ATOM 8736 O O . LEU C 3 548 ? 17.812 -34.687 96.596 1.00 45.61 548 LEU E O 1
ATOM 8741 N N . HIS C 3 549 ? 19.951 -34.268 96.003 1.00 48.53 549 HIS E N 1
ATOM 8742 C CA . HIS C 3 549 ? 20.015 -32.972 96.659 1.00 48.53 549 HIS E CA 1
ATOM 8743 C C . HIS C 3 549 ? 21.094 -32.136 95.987 1.00 48.53 549 HIS E C 1
ATOM 8744 O O . HIS C 3 549 ? 22.082 -32.669 95.476 1.00 48.53 549 HIS E O 1
ATOM 8751 N N . THR C 3 550 ? 20.892 -30.823 95.987 1.00 49.82 550 THR E N 1
ATOM 8752 C CA . THR C 3 550 ? 21.783 -29.897 95.307 1.00 49.82 550 THR E CA 1
ATOM 8753 C C . THR C 3 550 ? 22.754 -29.248 96.286 1.00 49.82 550 THR E C 1
ATOM 8754 O O . THR C 3 550 ? 22.530 -29.213 97.497 1.00 49.82 550 THR E O 1
ATOM 8758 N N . LEU C 3 551 ? 23.848 -28.728 95.731 1.00 53.00 551 LEU E N 1
ATOM 8759 C CA . LEU C 3 551 ? 24.856 -28.016 96.506 1.00 53.00 551 LEU E CA 1
ATOM 8760 C C . LEU C 3 551 ? 25.115 -26.642 95.905 1.00 53.00 551 LEU E C 1
ATOM 8761 O O . LEU C 3 551 ? 24.352 -26.176 95.052 1.00 53.00 551 LEU E O 1
ATOM 8766 N N . SER C 3 552 ? 26.184 -25.985 96.355 1.00 59.62 552 SER E N 1
ATOM 8767 C CA . SER C 3 552 ? 26.486 -24.639 95.882 1.00 59.62 552 SER E CA 1
ATOM 8768 C C . SER C 3 552 ? 26.738 -24.602 94.381 1.00 59.62 552 SER E C 1
ATOM 8769 O O . SER C 3 552 ? 26.485 -23.577 93.738 1.00 59.62 552 SER E O 1
ATOM 8772 N N . GLU C 3 553 ? 27.239 -25.693 93.803 1.00 60.23 553 GLU E N 1
ATOM 8773 C CA . GLU C 3 553 ? 27.564 -25.691 92.381 1.00 60.23 553 GLU E CA 1
ATOM 8774 C C . GLU C 3 553 ? 26.939 -26.861 91.632 1.00 60.23 553 GLU E C 1
ATOM 8775 O O . GLU C 3 553 ? 26.535 -26.711 90.474 1.00 60.23 553 GLU E O 1
ATOM 8781 N N . ALA C 3 554 ? 26.847 -28.025 92.271 1.00 54.85 554 ALA E N 1
ATOM 8782 C CA . ALA C 3 554 ? 26.450 -29.248 91.592 1.00 54.85 554 ALA E CA 1
ATOM 8783 C C . ALA C 3 554 ? 25.332 -29.942 92.355 1.00 54.85 554 ALA E C 1
ATOM 8784 O O . ALA C 3 554 ? 25.154 -29.747 93.560 1.00 54.85 554 ALA E O 1
ATOM 8786 N N . ALA C 3 555 ? 24.577 -30.762 91.629 1.00 49.44 555 ALA E N 1
ATOM 8787 C CA . ALA C 3 555 ? 23.497 -31.562 92.188 1.00 49.44 555 ALA E CA 1
ATOM 8788 C C . ALA C 3 555 ? 23.925 -33.022 92.223 1.00 49.44 555 ALA E C 1
ATOM 8789 O O . ALA C 3 555 ? 24.416 -33.552 91.221 1.00 49.44 555 ALA E O 1
ATOM 8791 N N . TYR C 3 556 ? 23.738 -33.665 93.371 1.00 47.90 556 TYR E N 1
ATOM 8792 C CA . TYR C 3 556 ? 24.168 -35.041 93.579 1.00 47.90 556 TYR E CA 1
ATOM 8793 C C . TYR C 3 556 ? 22.999 -35.991 93.362 1.00 47.90 556 TYR E C 1
ATOM 8794 O O . TYR C 3 556 ? 21.909 -35.779 93.903 1.00 47.90 556 TYR E O 1
ATOM 8803 N N . PHE C 3 557 ? 23.229 -37.033 92.568 1.00 45.58 557 PHE E N 1
ATOM 8804 C CA . PHE C 3 557 ? 22.246 -38.076 92.316 1.00 45.58 557 PHE E CA 1
ATOM 8805 C C . PHE C 3 557 ? 22.708 -39.365 92.976 1.00 45.58 557 PHE E C 1
ATOM 8806 O O . PHE C 3 557 ? 23.869 -39.762 92.825 1.00 45.58 557 PHE E O 1
ATOM 8814 N N . PHE C 3 558 ? 21.806 -40.012 93.707 1.00 45.36 558 PHE E N 1
ATOM 8815 C CA . PHE C 3 558 ? 22.081 -41.291 94.353 1.00 45.36 558 PHE E CA 1
ATOM 8816 C C . PHE C 3 558 ? 21.242 -42.357 93.660 1.00 45.36 558 PHE E C 1
ATOM 8817 O O . PHE C 3 558 ? 20.013 -42.367 93.786 1.00 45.36 558 PHE E O 1
ATOM 8825 N N . VAL C 3 559 ? 21.907 -43.249 92.933 1.00 44.04 559 VAL E N 1
ATOM 8826 C CA . VAL C 3 559 ? 21.235 -44.235 92.107 1.00 44.04 559 VAL E CA 1
ATOM 8827 C C . VAL C 3 559 ? 21.405 -45.619 92.726 1.00 44.04 559 VAL E C 1
ATOM 8828 O O . VAL C 3 559 ? 22.182 -45.820 93.659 1.00 44.04 559 VAL E O 1
ATOM 8832 N N . ARG C 3 560 ? 20.659 -46.580 92.189 1.00 46.60 560 ARG E N 1
ATOM 8833 C CA . ARG C 3 560 ? 20.710 -47.960 92.654 1.00 46.60 560 ARG E CA 1
ATOM 8834 C C . ARG C 3 560 ? 21.865 -48.671 91.959 1.00 46.60 560 ARG E C 1
ATOM 8835 O O . ARG C 3 560 ? 21.783 -48.981 90.766 1.00 46.60 560 ARG E O 1
ATOM 8843 N N . GLY C 3 561 ? 22.938 -48.931 92.699 1.00 49.48 561 GLY E N 1
ATOM 8844 C CA . GLY C 3 561 ? 24.103 -49.580 92.150 1.00 49.48 561 GLY E CA 1
ATOM 8845 C C . GLY C 3 561 ? 23.823 -51.002 91.712 1.00 49.48 561 GLY E C 1
ATOM 8846 O O . GLY C 3 561 ? 22.975 -51.696 92.280 1.00 49.48 561 GLY E O 1
ATOM 8847 N N . PRO C 3 562 ? 24.534 -51.460 90.681 1.00 50.64 562 PRO E N 1
ATOM 8848 C CA . PRO C 3 562 ? 24.338 -52.841 90.211 1.00 50.64 562 PRO E CA 1
ATOM 8849 C C . PRO C 3 562 ? 24.707 -53.891 91.241 1.00 50.64 562 PRO E C 1
ATOM 8850 O O . PRO C 3 562 ? 24.204 -55.018 91.162 1.00 50.64 562 PRO E O 1
ATOM 8854 N N . GLY C 3 563 ? 25.567 -53.563 92.201 1.00 51.51 563 GLY E N 1
ATOM 8855 C CA . GLY C 3 563 ? 25.953 -54.511 93.226 1.00 51.51 563 GLY E CA 1
ATOM 8856 C C . GLY C 3 563 ? 25.102 -54.398 94.472 1.00 51.51 563 GLY E C 1
ATOM 8857 O O . GLY C 3 563 ? 23.902 -54.686 94.439 1.00 51.51 563 GLY E O 1
ATOM 8858 N N . ALA C 3 564 ? 25.712 -53.979 95.582 1.00 52.39 564 ALA E N 1
ATOM 8859 C CA . ALA C 3 564 ? 24.990 -53.826 96.838 1.00 52.39 564 ALA E CA 1
ATOM 8860 C C . ALA C 3 564 ? 25.303 -52.492 97.504 1.00 52.39 564 ALA E C 1
ATOM 8861 O O . ALA C 3 564 ? 25.288 -52.393 98.735 1.00 52.39 564 ALA E O 1
ATOM 8863 N N . TYR C 3 565 ? 25.590 -51.461 96.712 1.00 51.23 565 TYR E N 1
ATOM 8864 C CA . TYR C 3 565 ? 25.907 -50.146 97.247 1.00 51.23 565 TYR E CA 1
ATOM 8865 C C . TYR C 3 565 ? 25.388 -49.082 96.294 1.00 51.23 565 TYR E C 1
ATOM 8866 O O . TYR C 3 565 ? 25.411 -49.270 95.075 1.00 51.23 565 TYR E O 1
ATOM 8875 N N . VAL C 3 566 ? 24.922 -47.970 96.852 1.00 48.89 566 VAL E N 1
ATOM 8876 C CA . VAL C 3 566 ? 24.401 -46.864 96.056 1.00 48.89 566 VAL E CA 1
ATOM 8877 C C . VAL C 3 566 ? 25.564 -46.004 95.585 1.00 48.89 566 VAL E C 1
ATOM 8878 O O . VAL C 3 566 ? 26.572 -45.852 96.286 1.00 48.89 566 VAL E O 1
ATOM 8882 N N . LEU C 3 567 ? 25.434 -45.454 94.383 1.00 46.22 567 LEU E N 1
ATOM 8883 C CA . LEU C 3 567 ? 26.465 -44.615 93.791 1.00 46.22 567 LEU E CA 1
ATOM 8884 C C . LEU C 3 567 ? 26.057 -43.152 93.878 1.00 46.22 567 LEU E C 1
ATOM 8885 O O . LEU C 3 567 ? 24.874 -42.818 93.760 1.00 46.22 567 LEU E O 1
ATOM 8890 N N . ALA C 3 568 ? 27.040 -42.283 94.086 1.00 47.56 568 ALA E N 1
ATOM 8891 C CA . ALA C 3 568 ? 26.815 -40.843 94.180 1.00 47.56 568 ALA E CA 1
ATOM 8892 C C . ALA C 3 568 ? 27.206 -40.218 92.847 1.00 47.56 568 ALA E C 1
ATOM 8893 O O . ALA C 3 568 ? 28.390 -40.118 92.518 1.00 47.56 568 ALA E O 1
ATOM 8895 N N . LEU C 3 569 ? 26.206 -39.794 92.080 1.00 46.36 569 LEU E N 1
ATOM 8896 C CA . LEU C 3 569 ? 26.423 -39.167 90.785 1.00 46.36 569 LEU E CA 1
ATOM 8897 C C . LEU C 3 569 ? 26.279 -37.658 90.924 1.00 46.36 569 LEU E C 1
ATOM 8898 O O . LEU C 3 569 ? 25.248 -37.171 91.395 1.00 46.36 569 LEU E O 1
ATOM 8903 N N . ARG C 3 570 ? 27.308 -36.928 90.511 1.00 48.59 570 ARG E N 1
ATOM 8904 C CA . ARG C 3 570 ? 27.307 -35.475 90.550 1.00 48.59 570 ARG E CA 1
ATOM 8905 C C . ARG C 3 570 ? 27.349 -34.929 89.131 1.00 48.59 570 ARG E C 1
ATOM 8906 O O . ARG C 3 570 ? 27.861 -35.577 88.213 1.00 48.59 570 ARG E O 1
ATOM 8914 N N . VAL C 3 571 ? 26.798 -33.731 88.954 1.00 48.33 571 VAL E N 1
ATOM 8915 C CA . VAL C 3 571 ? 26.755 -33.100 87.641 1.00 48.33 571 VAL E CA 1
ATOM 8916 C C . VAL C 3 571 ? 26.559 -31.604 87.833 1.00 48.33 571 VAL E C 1
ATOM 8917 O O . VAL C 3 571 ? 25.802 -31.168 88.704 1.00 48.33 571 VAL E O 1
ATOM 8921 N N . ASP C 3 572 ? 27.266 -30.821 87.025 1.00 50.87 572 ASP E N 1
ATOM 8922 C CA . ASP C 3 572 ? 26.996 -29.397 86.919 1.00 50.87 572 ASP E CA 1
ATOM 8923 C C . ASP C 3 572 ? 25.917 -29.188 85.867 1.00 50.87 572 ASP E C 1
ATOM 8924 O O . ASP C 3 572 ? 26.126 -29.560 84.705 1.00 50.87 572 ASP E O 1
ATOM 8929 N N . PRO C 3 573 ? 24.761 -28.622 86.221 1.00 49.25 573 PRO E N 1
ATOM 8930 C CA . PRO C 3 573 ? 23.644 -28.575 85.263 1.00 49.25 573 PRO E CA 1
ATOM 8931 C C . PRO C 3 573 ? 23.974 -27.874 83.958 1.00 49.25 573 PRO E C 1
ATOM 8932 O O . PRO C 3 573 ? 23.470 -28.282 82.906 1.00 49.25 573 PRO E O 1
ATOM 8936 N N . ARG C 3 574 ? 24.806 -26.837 83.986 1.00 48.73 574 ARG E N 1
ATOM 8937 C CA . ARG C 3 574 ? 25.258 -26.147 82.779 1.00 48.73 574 ARG E CA 1
ATOM 8938 C C . ARG C 3 574 ? 26.773 -26.308 82.713 1.00 48.73 574 ARG E C 1
ATOM 8939 O O . ARG C 3 574 ? 27.522 -25.453 83.189 1.00 48.73 574 ARG E O 1
ATOM 8947 N N . GLU C 3 575 ? 27.222 -27.411 82.115 1.00 50.84 575 GLU E N 1
ATOM 8948 C CA . GLU C 3 575 ? 28.630 -27.771 82.120 1.00 50.84 575 GLU E CA 1
ATOM 8949 C C . GLU C 3 575 ? 29.217 -28.004 80.736 1.00 50.84 575 GLU E C 1
ATOM 8950 O O . GLU C 3 575 ? 30.432 -27.853 80.571 1.00 50.84 575 GLU E O 1
ATOM 8956 N N . GLY C 3 576 ? 28.404 -28.341 79.740 1.00 50.71 576 GLY E N 1
ATOM 8957 C CA . GLY C 3 576 ? 28.919 -28.641 78.419 1.00 50.71 576 GLY E CA 1
ATOM 8958 C C . GLY C 3 576 ? 29.142 -27.431 77.535 1.00 50.71 576 GLY E C 1
ATOM 8959 O O . GLY C 3 576 ? 28.981 -27.515 76.314 1.00 50.71 576 GLY E O 1
ATOM 8960 N N . PHE C 3 577 ? 29.516 -26.302 78.131 1.00 49.88 577 PHE E N 1
ATOM 8961 C CA . PHE C 3 577 ? 29.784 -25.075 77.391 1.00 49.88 577 PHE E CA 1
ATOM 8962 C C . PHE C 3 577 ? 31.193 -24.593 77.700 1.00 49.88 577 PHE E C 1
ATOM 8963 O O . PHE C 3 577 ? 31.559 -24.441 78.870 1.00 49.88 577 PHE E O 1
ATOM 8971 N N . VAL C 3 578 ? 31.978 -24.357 76.652 1.00 55.10 578 VAL E N 1
ATOM 8972 C CA . VAL C 3 578 ? 33.320 -23.798 76.771 1.00 55.10 578 VAL E CA 1
ATOM 8973 C C . VAL C 3 578 ? 33.435 -22.645 75.786 1.00 55.10 578 VAL E C 1
ATOM 8974 O O . VAL C 3 578 ? 33.015 -22.767 74.630 1.00 55.10 578 VAL E O 1
ATOM 8978 N N . ALA C 3 579 ? 33.998 -21.528 76.241 1.00 58.56 579 ALA E N 1
ATOM 8979 C CA . ALA C 3 579 ? 34.059 -20.315 75.431 1.00 58.56 579 ALA E CA 1
ATOM 8980 C C . ALA C 3 579 ? 35.194 -20.417 74.419 1.00 58.56 579 ALA E C 1
ATOM 8981 O O . ALA C 3 579 ? 36.372 -20.380 74.788 1.00 58.56 579 ALA E O 1
ATOM 8983 N N . GLY C 3 580 ? 34.841 -20.548 73.142 1.00 62.43 580 GLY E N 1
ATOM 8984 C CA . GLY C 3 580 ? 35.825 -20.516 72.077 1.00 62.43 580 GLY E CA 1
ATOM 8985 C C . GLY C 3 580 ? 36.751 -21.707 72.008 1.00 62.43 580 GLY E C 1
ATOM 8986 O O . GLY C 3 580 ? 37.785 -21.634 71.340 1.00 62.43 580 GLY E O 1
ATOM 8987 N N . THR C 3 581 ? 36.413 -22.809 72.676 1.00 63.17 581 THR E N 1
ATOM 8988 C CA . THR C 3 581 ? 37.266 -23.992 72.667 1.00 63.17 581 THR E CA 1
ATOM 8989 C C . THR C 3 581 ? 36.492 -25.286 72.449 1.00 63.17 581 THR E C 1
ATOM 8990 O O . THR C 3 581 ? 37.109 -26.295 72.091 1.00 63.17 581 THR E O 1
ATOM 8994 N N . THR C 3 582 ? 35.164 -25.280 72.605 1.00 58.26 582 THR E N 1
ATOM 8995 C CA . THR C 3 582 ? 34.282 -26.433 72.408 1.00 58.26 582 THR E CA 1
ATOM 8996 C C . THR C 3 582 ? 34.503 -27.510 73.463 1.00 58.26 582 THR E C 1
ATOM 8997 O O . THR C 3 582 ? 35.613 -27.680 73.977 1.00 58.26 582 THR E O 1
ATOM 9001 N N . TYR C 3 583 ? 33.442 -28.245 73.787 1.00 52.68 583 TYR E N 1
ATOM 9002 C CA . TYR C 3 583 ? 33.483 -29.266 74.828 1.00 52.68 583 TYR E CA 1
ATOM 9003 C C . TYR C 3 583 ? 34.079 -30.542 74.249 1.00 52.68 583 TYR E C 1
ATOM 9004 O O . TYR C 3 583 ? 33.454 -31.206 73.416 1.00 52.68 583 TYR E O 1
ATOM 9013 N N . GLU C 3 584 ? 35.288 -30.889 74.687 1.00 55.58 584 GLU E N 1
ATOM 9014 C CA . GLU C 3 584 ? 35.975 -32.074 74.194 1.00 55.58 584 GLU E CA 1
ATOM 9015 C C . GLU C 3 584 ? 35.657 -33.332 74.992 1.00 55.58 584 GLU E C 1
ATOM 9016 O O . GLU C 3 584 ? 35.970 -34.433 74.528 1.00 55.58 584 GLU E O 1
ATOM 9022 N N . TYR C 3 585 ? 35.055 -33.201 76.167 1.00 50.15 585 TYR E N 1
ATOM 9023 C CA . TYR C 3 585 ? 34.708 -34.373 76.955 1.00 50.15 585 TYR E CA 1
ATOM 9024 C C . TYR C 3 585 ? 33.528 -35.100 76.315 1.00 50.15 585 TYR E C 1
ATOM 9025 O O . TYR C 3 585 ? 32.563 -34.462 75.887 1.00 50.15 585 TYR E O 1
ATOM 9034 N N . PRO C 3 586 ? 33.581 -36.426 76.221 1.00 49.11 586 PRO E N 1
ATOM 9035 C CA . PRO C 3 586 ? 32.469 -37.164 75.614 1.00 49.11 586 PRO E CA 1
ATOM 9036 C C . PRO C 3 586 ? 31.207 -37.074 76.456 1.00 49.11 586 PRO E C 1
ATOM 9037 O O . PRO C 3 586 ? 31.254 -36.990 77.686 1.00 49.11 586 PRO E O 1
ATOM 9041 N N . PHE C 3 587 ? 30.066 -37.098 75.774 1.00 46.83 587 PHE E N 1
ATOM 9042 C CA . PHE C 3 587 ? 28.768 -37.124 76.444 1.00 46.83 587 PHE E CA 1
ATOM 9043 C C . PHE C 3 587 ? 28.480 -38.570 76.814 1.00 46.83 587 PHE E C 1
ATOM 9044 O O . PHE C 3 587 ? 28.024 -39.360 75.986 1.00 46.83 587 PHE E O 1
ATOM 9052 N N . MET C 3 588 ? 28.749 -38.918 78.070 1.00 50.48 588 MET E N 1
ATOM 9053 C CA . MET C 3 588 ? 28.857 -40.315 78.463 1.00 50.48 588 MET E CA 1
ATOM 9054 C C . MET C 3 588 ? 28.734 -40.471 79.975 1.00 50.48 588 MET E C 1
ATOM 9055 O O . MET C 3 588 ? 29.561 -39.949 80.729 1.00 50.48 588 MET E O 1
ATOM 9060 N N . ASP C 3 589 ? 27.708 -41.192 80.423 1.00 48.60 589 ASP E N 1
ATOM 9061 C CA . ASP C 3 589 ? 27.382 -41.259 81.842 1.00 48.60 589 ASP E CA 1
ATOM 9062 C C . ASP C 3 589 ? 28.291 -42.231 82.581 1.00 48.60 589 ASP E C 1
ATOM 9063 O O . ASP C 3 589 ? 28.615 -43.310 82.079 1.00 48.60 589 ASP E O 1
ATOM 9068 N N . MET C 3 590 ? 28.694 -41.835 83.791 1.00 48.02 590 MET E N 1
ATOM 9069 C CA . MET C 3 590 ? 29.480 -42.672 84.700 1.00 48.02 590 MET E CA 1
ATOM 9070 C C . MET C 3 590 ? 30.773 -43.151 84.038 1.00 48.02 590 MET E C 1
ATOM 9071 O O . MET C 3 590 ? 31.017 -44.347 83.873 1.00 48.02 590 MET E O 1
ATOM 9076 N N . GLY C 3 591 ? 31.604 -42.185 83.661 1.00 48.71 591 GLY E N 1
ATOM 9077 C CA . GLY C 3 591 ? 32.879 -42.514 83.057 1.00 48.71 591 GLY E CA 1
ATOM 9078 C C . GLY C 3 591 ? 33.835 -43.140 84.054 1.00 48.71 591 GLY E C 1
ATOM 9079 O O . GLY C 3 591 ? 33.742 -42.934 85.263 1.00 48.71 591 GLY E O 1
ATOM 9080 N N . ALA C 3 592 ? 34.774 -43.927 83.526 1.00 50.45 592 ALA E N 1
ATOM 9081 C CA . ALA C 3 592 ? 35.775 -44.582 84.342 1.00 50.45 592 ALA E CA 1
ATOM 9082 C C . ALA C 3 592 ? 36.993 -44.855 83.472 1.00 50.45 592 ALA E C 1
ATOM 9083 O O . ALA C 3 592 ? 36.849 -45.488 82.414 1.00 50.45 592 ALA E O 1
ATOM 9085 N N . PRO C 3 593 ? 38.177 -44.389 83.866 1.00 52.49 593 PRO E N 1
ATOM 9086 C CA . PRO C 3 593 ? 39.375 -44.653 83.061 1.00 52.49 593 PRO E CA 1
ATOM 9087 C C . PRO C 3 593 ? 39.630 -46.145 82.926 1.00 52.49 593 PRO E C 1
ATOM 9088 O O . PRO C 3 593 ? 39.494 -46.908 83.884 1.00 52.49 593 PRO E O 1
ATOM 9092 N N . VAL C 3 594 ? 40.004 -46.557 81.718 1.00 53.37 594 VAL E N 1
ATOM 9093 C CA . VAL C 3 594 ? 40.204 -47.963 81.390 1.00 53.37 594 VAL E CA 1
ATOM 9094 C C . VAL C 3 594 ? 41.386 -48.084 80.441 1.00 53.37 594 VAL E C 1
ATOM 9095 O O . VAL C 3 594 ? 41.501 -47.321 79.477 1.00 53.37 594 VAL E O 1
ATOM 9099 N N . THR C 3 595 ? 42.263 -49.047 80.713 1.00 55.94 595 THR E N 1
ATOM 9100 C CA . THR C 3 595 ? 43.380 -49.361 79.834 1.00 55.94 595 THR E CA 1
ATOM 9101 C C . THR C 3 595 ? 43.032 -50.587 79.002 1.00 55.94 595 THR E C 1
ATOM 9102 O O . THR C 3 595 ? 42.686 -51.639 79.551 1.00 55.94 595 THR E O 1
ATOM 9106 N N . VAL C 3 596 ? 43.122 -50.449 77.683 1.00 57.99 596 VAL E N 1
ATOM 9107 C CA . VAL C 3 596 ? 42.757 -51.506 76.747 1.00 57.99 596 VAL E CA 1
ATOM 9108 C C . VAL C 3 596 ? 44.034 -52.044 76.121 1.00 57.99 596 VAL E C 1
ATOM 9109 O O . VAL C 3 596 ? 44.804 -51.289 75.515 1.00 57.99 596 VAL E O 1
ATOM 9113 N N . GLN C 3 597 ? 44.263 -53.347 76.269 1.00 60.99 597 GLN E N 1
ATOM 9114 C CA . GLN C 3 597 ? 45.409 -54.006 75.659 1.00 60.99 597 GLN E CA 1
ATOM 9115 C C . GLN C 3 597 ? 44.948 -55.313 75.032 1.00 60.99 597 GLN E C 1
ATOM 9116 O O . GLN C 3 597 ? 44.142 -56.037 75.623 1.00 60.99 597 GLN E O 1
ATOM 9122 N N . GLY C 3 598 ? 45.445 -55.597 73.832 1.00 60.70 598 GLY E N 1
ATOM 9123 C CA . GLY C 3 598 ? 45.067 -56.812 73.139 1.00 60.70 598 GLY E CA 1
ATOM 9124 C C . GLY C 3 598 ? 43.602 -56.912 72.788 1.00 60.70 598 GLY E C 1
ATOM 9125 O O . GLY C 3 598 ? 43.105 -58.018 72.561 1.00 60.70 598 GLY E O 1
ATOM 9126 N N . GLY C 3 599 ? 42.892 -55.789 72.736 1.00 60.55 599 GLY E N 1
ATOM 9127 C CA . GLY C 3 599 ? 41.472 -55.826 72.452 1.00 60.55 599 GLY E CA 1
ATOM 9128 C C . GLY C 3 599 ? 40.612 -56.293 73.601 1.00 60.55 599 GLY E C 1
ATOM 9129 O O . GLY C 3 599 ? 39.432 -56.590 73.399 1.00 60.55 599 GLY E O 1
ATOM 9130 N N . GLN C 3 600 ? 41.168 -56.368 74.809 1.00 59.55 600 GLN E N 1
ATOM 9131 C CA . GLN C 3 600 ? 40.448 -56.843 75.980 1.00 59.55 600 GLN E CA 1
ATOM 9132 C C . GLN C 3 600 ? 40.585 -55.833 77.107 1.00 59.55 600 GLN E C 1
ATOM 9133 O O . GLN C 3 600 ? 41.665 -55.274 77.323 1.00 59.55 600 GLN E O 1
ATOM 9139 N N . PHE C 3 601 ? 39.488 -55.600 77.824 1.00 57.54 601 PHE E N 1
ATOM 9140 C CA . PHE C 3 601 ? 39.521 -54.775 79.022 1.00 57.54 601 PHE E CA 1
ATOM 9141 C C . PHE C 3 601 ? 38.403 -55.212 79.954 1.00 57.54 601 PHE E C 1
ATOM 9142 O O . PHE C 3 601 ? 37.327 -55.609 79.501 1.00 57.54 601 PHE E O 1
ATOM 9150 N N . THR C 3 602 ? 38.670 -55.141 81.254 1.00 57.72 602 THR E N 1
ATOM 9151 C CA . THR C 3 602 ? 37.685 -55.529 82.253 1.00 57.72 602 THR E CA 1
ATOM 9152 C C . THR C 3 602 ? 36.749 -54.364 82.538 1.00 57.72 602 THR E C 1
ATOM 9153 O O . THR C 3 602 ? 37.198 -53.244 82.802 1.00 57.72 602 THR E O 1
ATOM 9157 N N . LEU C 3 603 ? 35.450 -54.628 82.476 1.00 54.15 603 LEU E N 1
ATOM 9158 C CA . LEU C 3 603 ? 34.471 -53.590 82.752 1.00 54.15 603 LEU E CA 1
ATOM 9159 C C . LEU C 3 603 ? 34.563 -53.157 84.213 1.00 54.15 603 LEU E C 1
ATOM 9160 O O . LEU C 3 603 ? 34.739 -53.997 85.101 1.00 54.15 603 LEU E O 1
ATOM 9165 N N . PRO C 3 604 ? 34.466 -51.857 84.494 1.00 53.38 604 PRO E N 1
ATOM 9166 C CA . PRO C 3 604 ? 34.494 -51.400 85.887 1.00 53.38 604 PRO E CA 1
ATOM 9167 C C . PRO C 3 604 ? 33.333 -51.971 86.686 1.00 53.38 604 PRO E C 1
ATOM 9168 O O . PRO C 3 604 ? 32.265 -52.271 86.148 1.00 53.38 604 PRO E O 1
ATOM 9172 N N . GLU C 3 605 ? 33.562 -52.125 87.993 1.00 54.47 605 GLU E N 1
ATOM 9173 C CA . GLU C 3 605 ? 32.606 -52.823 88.847 1.00 54.47 605 GLU E CA 1
ATOM 9174 C C . GLU C 3 605 ? 31.253 -52.124 88.873 1.00 54.47 605 GLU E C 1
ATOM 9175 O O . GLU C 3 605 ? 30.207 -52.781 88.843 1.00 54.47 605 GLU E O 1
ATOM 9181 N N . HIS C 3 606 ? 31.249 -50.792 88.927 1.00 50.12 606 HIS E N 1
ATOM 9182 C CA . HIS C 3 606 ? 29.995 -50.053 89.012 1.00 50.12 606 HIS E CA 1
ATOM 9183 C C . HIS C 3 606 ? 29.202 -50.071 87.711 1.00 50.12 606 HIS E C 1
ATOM 9184 O O . HIS C 3 606 ? 28.050 -49.625 87.706 1.00 50.12 606 HIS E O 1
ATOM 9191 N N . LEU C 3 607 ? 29.780 -50.562 86.619 1.00 50.36 607 LEU E N 1
ATOM 9192 C CA . LEU C 3 607 ? 29.079 -50.682 85.349 1.00 50.36 607 LEU E CA 1
ATOM 9193 C C . LEU C 3 607 ? 28.577 -52.093 85.078 1.00 50.36 607 LEU E C 1
ATOM 9194 O O . LEU C 3 607 ? 28.012 -52.338 84.008 1.00 50.36 607 LEU E O 1
ATOM 9199 N N . ARG C 3 608 ? 28.762 -53.021 86.015 1.00 53.54 608 ARG E N 1
ATOM 9200 C CA . ARG C 3 608 ? 28.406 -54.424 85.802 1.00 53.54 608 ARG E CA 1
ATOM 9201 C C . ARG C 3 608 ? 26.949 -54.658 86.206 1.00 53.54 608 ARG E C 1
ATOM 9202 O O . ARG C 3 608 ? 26.635 -55.271 87.227 1.00 53.54 608 ARG E O 1
ATOM 9210 N N . LYS C 3 609 ? 26.051 -54.153 85.367 1.00 52.99 609 LYS E N 1
ATOM 9211 C CA . LYS C 3 609 ? 24.614 -54.314 85.556 1.00 52.99 609 LYS E CA 1
ATOM 9212 C C . LYS C 3 609 ? 24.068 -55.193 84.439 1.00 52.99 609 LYS E C 1
ATOM 9213 O O . LYS C 3 609 ? 24.261 -54.890 83.257 1.00 52.99 609 LYS E O 1
ATOM 9219 N N . ALA C 3 610 ? 23.390 -56.272 84.815 1.00 54.42 610 ALA E N 1
ATOM 9220 C CA . ALA C 3 610 ? 22.844 -57.194 83.831 1.00 54.42 610 ALA E CA 1
ATOM 9221 C C . ALA C 3 610 ? 21.665 -56.565 83.099 1.00 54.42 610 ALA E C 1
ATOM 9222 O O . ALA C 3 610 ? 20.830 -55.883 83.700 1.00 54.42 610 ALA E O 1
ATOM 9224 N N . GLY C 3 611 ? 21.600 -56.802 81.791 1.00 54.54 611 GLY E N 1
ATOM 9225 C CA . GLY C 3 611 ? 20.523 -56.321 80.960 1.00 54.54 611 GLY E CA 1
ATOM 9226 C C . GLY C 3 611 ? 20.802 -55.011 80.253 1.00 54.54 611 GLY E C 1
ATOM 9227 O O . GLY C 3 611 ? 20.095 -54.679 79.294 1.00 54.54 611 GLY E O 1
ATOM 9228 N N . LEU C 3 612 ? 21.813 -54.262 80.694 1.00 54.24 612 LEU E N 1
ATOM 9229 C CA . LEU C 3 612 ? 22.169 -52.989 80.081 1.00 54.24 612 LEU E CA 1
ATOM 9230 C C . LEU C 3 612 ? 23.515 -53.049 79.367 1.00 54.24 612 LEU E C 1
ATOM 9231 O O . LEU C 3 612 ? 24.139 -52.008 79.142 1.00 54.24 612 LEU E O 1
ATOM 9236 N N . GLN C 3 613 ? 23.976 -54.250 79.010 1.00 56.61 613 GLN E N 1
ATOM 9237 C CA . GLN C 3 613 ? 25.267 -54.379 78.343 1.00 56.61 613 GLN E CA 1
ATOM 9238 C C . GLN C 3 613 ? 25.261 -53.724 76.969 1.00 56.61 613 GLN E C 1
ATOM 9239 O O . GLN C 3 613 ? 26.312 -53.287 76.485 1.00 56.61 613 GLN E O 1
ATOM 9245 N N . ASP C 3 614 ? 24.096 -53.646 76.325 1.00 56.27 614 ASP E N 1
ATOM 9246 C CA . ASP C 3 614 ? 23.991 -52.987 75.030 1.00 56.27 614 ASP E CA 1
ATOM 9247 C C . ASP C 3 614 ? 24.173 -51.478 75.123 1.00 56.27 614 ASP E C 1
ATOM 9248 O O . ASP C 3 614 ? 24.397 -50.834 74.092 1.00 56.27 614 ASP E O 1
ATOM 9253 N N . SER C 3 615 ? 24.086 -50.904 76.320 1.00 52.24 615 SER E N 1
ATOM 9254 C CA . SER C 3 615 ? 24.220 -49.469 76.519 1.00 52.24 615 SER E CA 1
ATOM 9255 C C . SER C 3 615 ? 25.611 -49.065 76.993 1.00 52.24 615 SER E C 1
ATOM 9256 O O . SER C 3 615 ? 25.817 -47.904 77.358 1.00 52.24 615 SER E O 1
ATOM 9259 N N . ILE C 3 616 ? 26.563 -49.992 77.000 1.00 49.93 616 ILE E N 1
ATOM 9260 C CA . ILE C 3 616 ? 27.928 -49.686 77.414 1.00 49.93 616 ILE E CA 1
ATOM 9261 C C . ILE C 3 616 ? 28.677 -49.076 76.238 1.00 49.93 616 ILE E C 1
ATOM 9262 O O . ILE C 3 616 ? 28.621 -49.593 75.116 1.00 49.93 616 ILE E O 1
ATOM 9267 N N . ALA C 3 617 ? 29.377 -47.974 76.488 1.00 49.63 617 ALA E N 1
ATOM 9268 C CA . ALA C 3 617 ? 30.098 -47.249 75.454 1.00 49.63 617 ALA E CA 1
ATOM 9269 C C . ALA C 3 617 ? 31.582 -47.172 75.793 1.00 49.63 617 ALA E C 1
ATOM 9270 O O . ALA C 3 617 ? 32.024 -47.559 76.877 1.00 49.63 617 ALA E O 1
ATOM 9272 N N . LEU C 3 618 ? 32.351 -46.659 74.835 1.00 49.98 618 LEU E N 1
ATOM 9273 C CA . LEU C 3 618 ? 33.788 -46.479 74.968 1.00 49.98 618 LEU E CA 1
ATOM 9274 C C . LEU C 3 618 ? 34.202 -45.310 74.088 1.00 49.98 618 LEU E C 1
ATOM 9275 O O . LEU C 3 618 ? 33.774 -45.219 72.935 1.00 49.98 618 LEU E O 1
ATOM 9280 N N . ALA C 3 619 ? 35.030 -44.418 74.627 1.00 51.25 619 ALA E N 1
ATOM 9281 C CA . ALA C 3 619 ? 35.349 -43.201 73.896 1.00 51.25 619 ALA E CA 1
ATOM 9282 C C . ALA C 3 619 ? 36.704 -42.662 74.327 1.00 51.25 619 ALA E C 1
ATOM 9283 O O . ALA C 3 619 ? 37.185 -42.952 75.425 1.00 51.25 619 ALA E O 1
ATOM 9285 N N . TYR C 3 620 ? 37.307 -41.870 73.443 1.00 54.14 620 TYR E N 1
ATOM 9286 C CA . TYR C 3 620 ? 38.528 -41.150 73.770 1.00 54.14 620 TYR E CA 1
ATOM 9287 C C . TYR C 3 620 ? 38.233 -40.019 74.745 1.00 54.14 620 TYR E C 1
ATOM 9288 O O . TYR C 3 620 ? 37.177 -39.384 74.694 1.00 54.14 620 TYR E O 1
ATOM 9297 N N . TYR C 3 621 ? 39.182 -39.765 75.647 1.00 56.28 621 TYR E N 1
ATOM 9298 C CA . TYR C 3 621 ? 39.049 -38.635 76.557 1.00 56.28 621 TYR E CA 1
ATOM 9299 C C . TYR C 3 621 ? 40.365 -37.905 76.802 1.00 56.28 621 TYR E C 1
ATOM 9300 O O . TYR C 3 621 ? 40.410 -37.025 77.670 1.00 56.28 621 TYR E O 1
ATOM 9309 N N . THR C 3 622 ? 41.431 -38.232 76.075 1.00 59.88 622 THR E N 1
ATOM 9310 C CA . THR C 3 622 ? 42.737 -37.628 76.314 1.00 59.88 622 THR E CA 1
ATOM 9311 C C . THR C 3 622 ? 43.264 -36.845 75.123 1.00 59.88 622 THR E C 1
ATOM 9312 O O . THR C 3 622 ? 43.621 -35.670 75.270 1.00 59.88 622 THR E O 1
ATOM 9316 N N . GLY C 3 623 ? 43.323 -37.457 73.945 1.00 61.15 623 GLY E N 1
ATOM 9317 C CA . GLY C 3 623 ? 43.983 -36.859 72.805 1.00 61.15 623 GLY E CA 1
ATOM 9318 C C . GLY C 3 623 ? 43.090 -35.902 72.040 1.00 61.15 623 GLY E C 1
ATOM 9319 O O . GLY C 3 623 ? 42.007 -35.511 72.478 1.00 61.15 623 GLY E O 1
ATOM 9320 N N . ASP C 3 624 ? 43.579 -35.511 70.859 1.00 62.76 624 ASP E N 1
ATOM 9321 C CA . ASP C 3 624 ? 42.818 -34.629 69.983 1.00 62.76 624 ASP E CA 1
ATOM 9322 C C . ASP C 3 624 ? 41.520 -35.266 69.510 1.00 62.76 624 ASP E C 1
ATOM 9323 O O . ASP C 3 624 ? 40.581 -34.545 69.158 1.00 62.76 624 ASP E O 1
ATOM 9328 N N . ASP C 3 625 ? 41.447 -36.596 69.493 1.00 59.88 625 ASP E N 1
ATOM 9329 C CA . ASP C 3 625 ? 40.256 -37.320 69.077 1.00 59.88 625 ASP E CA 1
ATOM 9330 C C . ASP C 3 625 ? 39.282 -37.528 70.240 1.00 59.88 625 ASP E C 1
ATOM 9331 O O . ASP C 3 625 ? 38.410 -38.401 70.170 1.00 59.88 625 ASP E O 1
ATOM 9336 N N . SER C 3 626 ? 39.409 -36.731 71.300 1.00 56.57 626 SER E N 1
ATOM 9337 C CA . SER C 3 626 ? 38.570 -36.896 72.479 1.00 56.57 626 SER E CA 1
ATOM 9338 C C . SER C 3 626 ? 37.098 -36.709 72.136 1.00 56.57 626 SER E C 1
ATOM 9339 O O . SER C 3 626 ? 36.723 -35.794 71.398 1.00 56.57 626 SER E O 1
ATOM 9342 N N . GLY C 3 627 ? 36.260 -37.585 72.685 1.00 52.19 627 GLY E N 1
ATOM 9343 C CA . GLY C 3 627 ? 34.837 -37.562 72.456 1.00 52.19 627 GLY E CA 1
ATOM 9344 C C . GLY C 3 627 ? 34.349 -38.545 71.412 1.00 52.19 627 GLY E C 1
ATOM 9345 O O . GLY C 3 627 ? 33.154 -38.854 71.385 1.00 52.19 627 GLY E O 1
ATOM 9346 N N . SER C 3 628 ? 35.239 -39.043 70.558 1.00 52.90 628 SER E N 1
ATOM 9347 C CA . SER C 3 628 ? 34.837 -40.004 69.542 1.00 52.90 628 SER E CA 1
ATOM 9348 C C . SER C 3 628 ? 34.565 -41.364 70.174 1.00 52.90 628 SER E C 1
ATOM 9349 O O . SER C 3 628 ? 35.339 -41.845 71.005 1.00 52.90 628 SER E O 1
ATOM 9352 N N . GLU C 3 629 ? 33.465 -41.985 69.767 1.00 50.86 629 GLU E N 1
ATOM 9353 C CA . GLU C 3 629 ? 33.034 -43.253 70.333 1.00 50.86 629 GLU E CA 1
ATOM 9354 C C . GLU C 3 629 ? 33.803 -44.416 69.715 1.00 50.86 629 GLU E C 1
ATOM 9355 O O . GLU C 3 629 ? 34.278 -44.341 68.579 1.00 50.86 629 GLU E O 1
ATOM 9361 N N . LEU C 3 630 ? 33.921 -45.497 70.483 1.00 53.24 630 LEU E N 1
ATOM 9362 C CA . LEU C 3 630 ? 34.543 -46.729 70.026 1.00 53.24 630 LEU E CA 1
ATOM 9363 C C . LEU C 3 630 ? 33.595 -47.893 70.269 1.00 53.24 630 LEU E C 1
ATOM 9364 O O . LEU C 3 630 ? 32.858 -47.918 71.258 1.00 53.24 630 LEU E O 1
ATOM 9369 N N . GLY C 3 631 ? 33.619 -48.860 69.354 1.00 56.14 631 GLY E N 1
ATOM 9370 C CA . GLY C 3 631 ? 32.711 -49.980 69.445 1.00 56.14 631 GLY E CA 1
ATOM 9371 C C . GLY C 3 631 ? 33.185 -51.060 70.399 1.00 56.14 631 GLY E C 1
ATOM 9372 O O . GLY C 3 631 ? 34.361 -51.165 70.741 1.00 56.14 631 GLY E O 1
ATOM 9373 N N . ILE C 3 632 ? 32.230 -51.882 70.832 1.00 56.35 632 ILE E N 1
ATOM 9374 C CA . ILE C 3 632 ? 32.493 -53.030 71.689 1.00 56.35 632 ILE E CA 1
ATOM 9375 C C . ILE C 3 632 ? 31.846 -54.247 71.043 1.00 56.35 632 ILE E C 1
ATOM 9376 O O . ILE C 3 632 ? 30.634 -54.250 70.797 1.00 56.35 632 ILE E O 1
ATOM 9381 N N . ALA C 3 633 ? 32.651 -55.274 70.765 1.00 57.95 633 ALA E N 1
ATOM 9382 C CA . ALA C 3 633 ? 32.137 -56.447 70.065 1.00 57.95 633 ALA E CA 1
ATOM 9383 C C . ALA C 3 633 ? 31.135 -57.211 70.922 1.00 57.95 633 ALA E C 1
ATOM 9384 O O . ALA C 3 633 ? 30.023 -57.512 70.473 1.00 57.95 633 ALA E O 1
ATOM 9386 N N . SER C 3 634 ? 31.505 -57.527 72.160 1.00 58.59 634 SER E N 1
ATOM 9387 C CA . SER C 3 634 ? 30.639 -58.295 73.045 1.00 58.59 634 SER E CA 1
ATOM 9388 C C . SER C 3 634 ? 31.165 -58.183 74.467 1.00 58.59 634 SER E C 1
ATOM 9389 O O . SER C 3 634 ? 32.301 -57.760 74.696 1.00 58.59 634 SER E O 1
ATOM 9392 N N . ILE C 3 635 ? 30.320 -58.572 75.418 1.00 58.19 635 ILE E N 1
ATOM 9393 C CA . ILE C 3 635 ? 30.668 -58.593 76.833 1.00 58.19 635 ILE E CA 1
ATOM 9394 C C . ILE C 3 635 ? 30.452 -60.007 77.352 1.00 58.19 635 ILE E C 1
ATOM 9395 O O . ILE C 3 635 ? 29.366 -60.575 77.187 1.00 58.19 635 ILE E O 1
ATOM 9400 N N . SER C 3 636 ? 31.481 -60.571 77.979 1.00 60.48 636 SER E N 1
ATOM 9401 C CA . SER C 3 636 ? 31.425 -61.943 78.457 1.00 60.48 636 SER E CA 1
ATOM 9402 C C . SER C 3 636 ? 30.722 -62.010 79.812 1.00 60.48 636 SER E C 1
ATOM 9403 O O . SER C 3 636 ? 30.368 -60.993 80.415 1.00 60.48 636 SER E O 1
ATOM 9406 N N . SER C 3 637 ? 30.509 -63.238 80.293 1.00 62.38 637 SER E N 1
ATOM 9407 C CA . SER C 3 637 ? 29.866 -63.428 81.589 1.00 62.38 637 SER E CA 1
ATOM 9408 C C . SER C 3 637 ? 30.729 -62.887 82.722 1.00 62.38 637 SER E C 1
ATOM 9409 O O . SER C 3 637 ? 30.210 -62.299 83.678 1.00 62.38 637 SER E O 1
ATOM 9412 N N . ASN C 3 638 ? 32.044 -63.076 82.635 1.00 62.81 638 ASN E N 1
ATOM 9413 C CA . ASN C 3 638 ? 32.971 -62.572 83.641 1.00 62.81 638 ASN E CA 1
ATOM 9414 C C . ASN C 3 638 ? 33.240 -61.079 83.501 1.00 62.81 638 ASN E C 1
ATOM 9415 O O . ASN C 3 638 ? 34.195 -60.580 84.105 1.00 62.81 638 ASN E O 1
ATOM 9420 N N . TRP C 3 639 ? 32.428 -60.371 82.713 1.00 58.44 639 TRP E N 1
ATOM 9421 C CA . TRP C 3 639 ? 32.535 -58.921 82.548 1.00 58.44 639 TRP E CA 1
ATOM 9422 C C . TRP C 3 639 ? 33.892 -58.520 81.977 1.00 58.44 639 TRP E C 1
ATOM 9423 O O . TRP C 3 639 ? 34.510 -57.547 82.414 1.00 58.44 639 TRP E O 1
ATOM 9434 N N . VAL C 3 640 ? 34.361 -59.278 80.990 1.00 59.60 640 VAL E N 1
ATOM 9435 C CA . VAL C 3 640 ? 35.547 -58.933 80.215 1.00 59.60 640 VAL E CA 1
ATOM 9436 C C . VAL C 3 640 ? 35.078 -58.568 78.815 1.00 59.60 640 VAL E C 1
ATOM 9437 O O . VAL C 3 640 ? 34.476 -59.393 78.118 1.00 59.60 640 VAL E O 1
ATOM 9441 N N . CYS C 3 641 ? 35.352 -57.335 78.404 1.00 60.02 641 CYS E N 1
ATOM 9442 C CA . CYS C 3 641 ? 34.808 -56.782 77.173 1.00 60.02 641 CYS E CA 1
ATOM 9443 C C . CYS C 3 641 ? 35.813 -56.910 76.036 1.00 60.02 641 CYS E C 1
ATOM 9444 O O . CYS C 3 641 ? 37.011 -56.679 76.222 1.00 60.02 641 CYS E O 1
ATOM 9447 N N . THR C 3 642 ? 35.315 -57.276 74.861 1.00 59.43 642 THR E N 1
ATOM 9448 C CA . THR C 3 642 ? 36.126 -57.367 73.655 1.00 59.43 642 THR E CA 1
ATOM 9449 C C . THR C 3 642 ? 35.776 -56.212 72.726 1.00 59.43 642 THR E C 1
ATOM 9450 O O . THR C 3 642 ? 34.604 -56.011 72.392 1.00 59.43 642 THR E O 1
ATOM 9454 N N . THR C 3 643 ? 36.789 -55.458 72.316 1.00 58.47 643 THR E N 1
ATOM 9455 C CA . THR C 3 643 ? 36.588 -54.299 71.463 1.00 58.47 643 THR E CA 1
ATOM 9456 C C . THR C 3 643 ? 36.603 -54.696 69.991 1.00 58.47 643 THR E C 1
ATOM 9457 O O . THR C 3 643 ? 37.032 -55.790 69.618 1.00 58.47 643 THR E O 1
ATOM 9461 N N . VAL C 3 644 ? 36.115 -53.779 69.151 1.00 61.20 644 VAL E N 1
ATOM 9462 C CA . VAL C 3 644 ? 36.166 -53.990 67.713 1.00 61.20 644 VAL E CA 1
ATOM 9463 C C . VAL C 3 644 ? 37.626 -53.996 67.261 1.00 61.20 644 VAL E C 1
ATOM 9464 O O . VAL C 3 644 ? 38.500 -53.390 67.893 1.00 61.20 644 VAL E O 1
ATOM 9468 N N . ARG C 3 645 ? 37.891 -54.701 66.158 1.00 61.98 645 ARG E N 1
ATOM 9469 C CA . ARG C 3 645 ? 39.258 -54.903 65.693 1.00 61.98 645 ARG E CA 1
ATOM 9470 C C . ARG C 3 645 ? 39.981 -53.595 65.389 1.00 61.98 645 ARG E C 1
ATOM 9471 O O . ARG C 3 645 ? 41.216 -53.565 65.413 1.00 61.98 645 ARG E O 1
ATOM 9479 N N . GLY C 3 646 ? 39.248 -52.518 65.103 1.00 58.86 646 GLY E N 1
ATOM 9480 C CA . GLY C 3 646 ? 39.891 -51.261 64.765 1.00 58.86 646 GLY E CA 1
ATOM 9481 C C . GLY C 3 646 ? 40.404 -50.466 65.946 1.00 58.86 646 GLY E C 1
ATOM 9482 O O . GLY C 3 646 ? 41.175 -49.521 65.751 1.00 58.86 646 GLY E O 1
ATOM 9483 N N . VAL C 3 647 ? 40.003 -50.824 67.161 1.00 56.37 647 VAL E N 1
ATOM 9484 C CA . VAL C 3 647 ? 40.382 -50.068 68.354 1.00 56.37 647 VAL E CA 1
ATOM 9485 C C . VAL C 3 647 ? 41.822 -50.393 68.733 1.00 56.37 647 VAL E C 1
ATOM 9486 O O . VAL C 3 647 ? 42.155 -51.566 68.957 1.00 56.37 647 VAL E O 1
ATOM 9490 N N . PRO C 3 648 ? 42.704 -49.397 68.820 1.00 55.49 648 PRO E N 1
ATOM 9491 C CA . PRO C 3 648 ? 44.089 -49.668 69.223 1.00 55.49 648 PRO E CA 1
ATOM 9492 C C . PRO C 3 648 ? 44.222 -49.845 70.725 1.00 55.49 648 PRO E C 1
ATOM 9493 O O . PRO C 3 648 ? 43.221 -49.860 71.448 1.00 55.49 648 PRO E O 1
ATOM 9497 N N . ASP C 3 649 ? 45.454 -49.978 71.205 1.00 59.16 649 ASP E N 1
ATOM 9498 C CA . ASP C 3 649 ? 45.730 -50.145 72.625 1.00 59.16 649 ASP E CA 1
ATOM 9499 C C . ASP C 3 649 ? 46.042 -48.791 73.248 1.00 59.16 649 ASP E C 1
ATOM 9500 O O . ASP C 3 649 ? 46.845 -48.023 72.709 1.00 59.16 649 ASP E O 1
ATOM 9505 N N . GLY C 3 650 ? 45.407 -48.506 74.379 1.00 55.23 650 GLY E N 1
ATOM 9506 C CA . GLY C 3 650 ? 45.617 -47.243 75.053 1.00 55.23 650 GLY E CA 1
ATOM 9507 C C . GLY C 3 650 ? 44.654 -47.096 76.213 1.00 55.23 650 GLY E C 1
ATOM 9508 O O . GLY C 3 650 ? 44.022 -48.062 76.647 1.00 55.23 650 GLY E O 1
ATOM 9509 N N . ASN C 3 651 ? 44.558 -45.865 76.707 1.00 55.12 651 ASN E N 1
ATOM 9510 C CA . ASN C 3 651 ? 43.677 -45.532 77.818 1.00 55.12 651 ASN E CA 1
ATOM 9511 C C . ASN C 3 651 ? 42.423 -44.860 77.274 1.00 55.12 651 ASN E C 1
ATOM 9512 O O . ASN C 3 651 ? 42.511 -43.860 76.554 1.00 55.12 651 ASN E O 1
ATOM 9517 N N . TYR C 3 652 ? 41.261 -45.410 77.619 1.00 52.72 652 TYR E N 1
ATOM 9518 C CA . TYR C 3 652 ? 39.977 -44.889 77.176 1.00 52.72 652 TYR E CA 1
ATOM 9519 C C . TYR C 3 652 ? 39.063 -44.719 78.385 1.00 52.72 652 TYR E C 1
ATOM 9520 O O . TYR C 3 652 ? 39.473 -44.914 79.533 1.00 52.72 652 TYR E O 1
ATOM 9529 N N . LEU C 3 653 ? 37.814 -44.348 78.119 1.00 50.82 653 LEU E N 1
ATOM 9530 C CA . LEU C 3 653 ? 36.817 -44.130 79.157 1.00 50.82 653 LEU E CA 1
ATOM 9531 C C . LEU C 3 653 ? 35.656 -45.089 78.942 1.00 50.82 653 LEU E C 1
ATOM 9532 O O . LEU C 3 653 ? 35.141 -45.205 77.826 1.00 50.82 653 LEU E O 1
ATOM 9537 N N . ALA C 3 654 ? 35.247 -45.770 80.008 1.00 50.28 654 ALA E N 1
ATOM 9538 C CA . ALA C 3 654 ? 34.156 -46.732 79.958 1.00 50.28 654 ALA E CA 1
ATOM 9539 C C . ALA C 3 654 ? 32.995 -46.235 80.805 1.00 50.28 654 ALA E C 1
ATOM 9540 O O . ALA C 3 654 ? 33.199 -45.659 81.878 1.00 50.28 654 ALA E O 1
ATOM 9542 N N . GLY C 3 655 ? 31.783 -46.457 80.316 1.00 48.28 655 GLY E N 1
ATOM 9543 C CA . GLY C 3 655 ? 30.603 -45.956 80.989 1.00 48.28 655 GLY E CA 1
ATOM 9544 C C . GLY C 3 655 ? 29.379 -46.157 80.125 1.00 48.28 655 GLY E C 1
ATOM 9545 O O . GLY C 3 655 ? 29.445 -46.719 79.027 1.00 48.28 655 GLY E O 1
ATOM 9546 N N . TYR C 3 656 ? 28.255 -45.678 80.642 1.00 48.98 656 TYR E N 1
ATOM 9547 C CA . TYR C 3 656 ? 26.975 -45.879 79.985 1.00 48.98 656 TYR E CA 1
ATOM 9548 C C . TYR C 3 656 ? 26.715 -44.795 78.947 1.00 48.98 656 TYR E C 1
ATOM 9549 O O . TYR C 3 656 ? 27.340 -43.732 78.946 1.00 48.98 656 TYR E O 1
ATOM 9558 N N . ARG C 3 657 ? 25.773 -45.084 78.056 1.00 47.50 657 ARG E N 1
ATOM 9559 C CA . ARG C 3 657 ? 25.416 -44.203 76.954 1.00 47.50 657 ARG E CA 1
ATOM 9560 C C . ARG C 3 657 ? 23.953 -43.811 77.083 1.00 47.50 657 ARG E C 1
ATOM 9561 O O . ARG C 3 657 ? 23.087 -44.677 77.242 1.00 47.50 657 ARG E O 1
ATOM 9569 N N . PHE C 3 658 ? 23.680 -42.512 77.014 1.00 45.84 658 PHE E N 1
ATOM 9570 C CA . PHE C 3 658 ? 22.328 -41.988 77.144 1.00 45.84 658 PHE E CA 1
ATOM 9571 C C . PHE C 3 658 ? 21.876 -41.380 75.825 1.00 45.84 658 PHE E C 1
ATOM 9572 O O . PHE C 3 658 ? 22.662 -40.732 75.126 1.00 45.84 658 PHE E O 1
ATOM 9580 N N . LYS C 3 659 ? 20.606 -41.592 75.490 1.00 45.42 659 LYS E N 1
ATOM 9581 C CA . LYS C 3 659 ? 20.032 -41.090 74.249 1.00 45.42 659 LYS E CA 1
ATOM 9582 C C . LYS C 3 659 ? 19.381 -39.737 74.507 1.00 45.42 659 LYS E C 1
ATOM 9583 O O . LYS C 3 659 ? 18.491 -39.622 75.355 1.00 45.42 659 LYS E O 1
ATOM 9589 N N . SER C 3 660 ? 19.822 -38.719 73.775 1.00 44.68 660 SER E N 1
ATOM 9590 C CA . SER C 3 660 ? 19.284 -37.370 73.885 1.00 44.68 660 SER E CA 1
ATOM 9591 C C . SER C 3 660 ? 18.496 -37.056 72.622 1.00 44.68 660 SER E C 1
ATOM 9592 O O . SER C 3 660 ? 19.040 -37.125 71.515 1.00 44.68 660 SER E O 1
ATOM 9595 N N . GLY C 3 661 ? 17.221 -36.711 72.789 1.00 43.14 661 GLY E N 1
ATOM 9596 C CA . GLY C 3 661 ? 16.370 -36.416 71.657 1.00 43.14 661 GLY E CA 1
ATOM 9597 C C . GLY C 3 661 ? 15.406 -35.292 71.975 1.00 43.14 661 GLY E C 1
ATOM 9598 O O . GLY C 3 661 ? 15.169 -34.952 73.136 1.00 43.14 661 GLY E O 1
ATOM 9599 N N . THR C 3 662 ? 14.850 -34.719 70.912 1.00 42.89 662 THR E N 1
ATOM 9600 C CA . THR C 3 662 ? 13.884 -33.639 71.037 1.00 42.89 662 THR E CA 1
ATOM 9601 C C . THR C 3 662 ? 12.925 -33.688 69.858 1.00 42.89 662 THR E C 1
ATOM 9602 O O . THR C 3 662 ? 13.320 -34.026 68.740 1.00 42.89 662 THR E O 1
ATOM 9606 N N . THR C 3 663 ? 11.662 -33.365 70.120 1.00 41.86 663 THR E N 1
ATOM 9607 C CA . THR C 3 663 ? 10.630 -33.298 69.094 1.00 41.86 663 THR E CA 1
ATOM 9608 C C . THR C 3 663 ? 10.198 -31.846 68.944 1.00 41.86 663 THR E C 1
ATOM 9609 O O . THR C 3 663 ? 9.779 -31.216 69.920 1.00 41.86 663 THR E O 1
ATOM 9613 N N . LEU C 3 664 ? 10.299 -31.322 67.727 1.00 40.54 664 LEU E N 1
ATOM 9614 C CA . LEU C 3 664 ? 10.018 -29.916 67.484 1.00 40.54 664 LEU E CA 1
ATOM 9615 C C . LEU C 3 664 ? 8.526 -29.676 67.306 1.00 40.54 664 LEU E C 1
ATOM 9616 O O . LEU C 3 664 ? 7.817 -30.491 66.709 1.00 40.54 664 LEU E O 1
ATOM 9621 N N . THR C 3 665 ? 8.058 -28.555 67.831 1.00 42.24 665 THR E N 1
ATOM 9622 C CA . THR C 3 665 ? 6.685 -28.133 67.590 1.00 42.24 665 THR E CA 1
ATOM 9623 C C . THR C 3 665 ? 6.521 -27.776 66.118 1.00 42.24 665 THR E C 1
ATOM 9624 O O . THR C 3 665 ? 7.348 -27.040 65.569 1.00 42.24 665 THR E O 1
ATOM 9628 N N . PRO C 3 666 ? 5.491 -28.281 65.445 1.00 43.79 666 PRO E N 1
ATOM 9629 C CA . PRO C 3 666 ? 5.320 -27.999 64.017 1.00 43.79 666 PRO E CA 1
ATOM 9630 C C . PRO C 3 666 ? 5.160 -26.511 63.768 1.00 43.79 666 PRO E C 1
ATOM 9631 O O . PRO C 3 666 ? 4.534 -25.800 64.568 1.00 43.79 666 PRO E O 1
ATOM 9635 N N . PRO C 3 667 ? 5.712 -26.002 62.669 1.00 44.65 667 PRO E N 1
ATOM 9636 C CA . PRO C 3 667 ? 5.596 -24.567 62.380 1.00 44.65 667 PRO E CA 1
ATOM 9637 C C . PRO C 3 667 ? 4.196 -24.178 61.935 1.00 44.65 667 PRO E C 1
ATOM 9638 O O . PRO C 3 667 ? 3.778 -24.511 60.823 1.00 44.65 667 PRO E O 1
ATOM 9642 N N . MET C 3 668 ? 3.466 -23.473 62.793 1.00 49.53 668 MET E N 1
ATOM 9643 C CA . MET C 3 668 ? 2.133 -23.013 62.440 1.00 49.53 668 MET E CA 1
ATOM 9644 C C . MET C 3 668 ? 2.213 -21.714 61.646 1.00 49.53 668 MET E C 1
ATOM 9645 O O . MET C 3 668 ? 3.144 -20.921 61.801 1.00 49.53 668 MET E O 1
ATOM 9650 N N . LEU C 3 669 ? 1.220 -21.504 60.788 1.00 49.47 669 LEU E N 1
ATOM 9651 C CA . LEU C 3 669 ? 1.176 -20.345 59.910 1.00 49.47 669 LEU E CA 1
ATOM 9652 C C . LEU C 3 669 ? 0.186 -19.316 60.438 1.00 49.47 669 LEU E C 1
ATOM 9653 O O . LEU C 3 669 ? -0.906 -19.668 60.897 1.00 49.47 669 LEU E O 1
ATOM 9658 N N . LYS C 3 670 ? 0.575 -18.046 60.374 1.00 56.40 670 LYS E N 1
ATOM 9659 C CA . LYS C 3 670 ? -0.256 -16.936 60.814 1.00 56.40 670 LYS E CA 1
ATOM 9660 C C . LYS C 3 670 ? -0.490 -15.987 59.648 1.00 56.40 670 LYS E C 1
ATOM 9661 O O . LYS C 3 670 ? 0.389 -15.799 58.802 1.00 56.40 670 LYS E O 1
ATOM 9667 N N . ASP C 3 671 ? -1.677 -15.387 59.609 1.00 62.82 671 ASP E N 1
ATOM 9668 C CA . ASP C 3 671 ? -2.060 -14.507 58.515 1.00 62.82 671 ASP E CA 1
ATOM 9669 C C . ASP C 3 671 ? -1.532 -13.095 58.768 1.00 62.82 671 ASP E C 1
ATOM 9670 O O . ASP C 3 671 ? -0.710 -12.862 59.657 1.00 62.82 671 ASP E O 1
ATOM 9675 N N . GLN C 3 672 ? -2.007 -12.133 57.972 1.00 65.34 672 GLN E N 1
ATOM 9676 C CA . GLN C 3 672 ? -1.568 -10.751 58.129 1.00 65.34 672 GLN E CA 1
ATOM 9677 C C . GLN C 3 672 ? -2.018 -10.172 59.464 1.00 65.34 672 GLN E C 1
ATOM 9678 O O . GLN C 3 672 ? -1.291 -9.390 60.087 1.00 65.34 672 GLN E O 1
ATOM 9680 N N . ASN C 3 673 ? -3.215 -10.540 59.920 1.00 66.02 673 ASN E N 1
ATOM 9681 C CA . ASN C 3 673 ? -3.786 -10.000 61.145 1.00 66.02 673 ASN E CA 1
ATOM 9682 C C . ASN C 3 673 ? -3.383 -10.788 62.385 1.00 66.02 673 ASN E C 1
ATOM 9683 O O . ASN C 3 673 ? -4.070 -10.702 63.410 1.00 66.02 673 ASN E O 1
ATOM 9688 N N . ASP C 3 674 ? -2.289 -11.550 62.313 1.00 65.48 674 ASP E N 1
ATOM 9689 C CA . ASP C 3 674 ? -1.768 -12.313 63.449 1.00 65.48 674 ASP E CA 1
ATOM 9690 C C . ASP C 3 674 ? -2.807 -13.296 63.986 1.00 65.48 674 ASP E C 1
ATOM 9691 O O . ASP C 3 674 ? -3.058 -13.378 65.190 1.00 65.48 674 ASP E O 1
ATOM 9696 N N . ASN C 3 675 ? -3.416 -14.050 63.074 1.00 62.76 675 ASN E N 1
ATOM 9697 C CA . ASN C 3 675 ? -4.400 -15.065 63.421 1.00 62.76 675 ASN E CA 1
ATOM 9698 C C . ASN C 3 675 ? -3.996 -16.391 62.796 1.00 62.76 675 ASN E C 1
ATOM 9699 O O . ASN C 3 675 ? -3.479 -16.425 61.676 1.00 62.76 675 ASN E O 1
ATOM 9704 N N . LEU C 3 676 ? -4.233 -17.477 63.525 1.00 55.00 676 LEU E N 1
ATOM 9705 C CA . LEU C 3 676 ? -3.847 -18.796 63.049 1.00 55.00 676 LEU E CA 1
ATOM 9706 C C . LEU C 3 676 ? -4.728 -19.234 61.885 1.00 55.00 676 LEU E C 1
ATOM 9707 O O . LEU C 3 676 ? -5.889 -18.834 61.767 1.00 55.00 676 LEU E O 1
ATOM 9712 N N . ILE C 3 677 ? -4.160 -20.063 61.019 1.00 52.11 677 ILE E N 1
ATOM 9713 C CA . ILE C 3 677 ? -4.873 -20.623 59.878 1.00 52.11 677 ILE E CA 1
ATOM 9714 C C . ILE C 3 677 ? -5.428 -21.985 60.273 1.00 52.11 677 ILE E C 1
ATOM 9715 O O . ILE C 3 677 ? -4.894 -22.664 61.155 1.00 52.11 677 ILE E O 1
ATOM 9720 N N . GLY C 3 678 ? -6.518 -22.386 59.622 1.00 54.11 678 GLY E N 1
ATOM 9721 C CA . GLY C 3 678 ? -7.132 -23.661 59.936 1.00 54.11 678 GLY E CA 1
ATOM 9722 C C . GLY C 3 678 ? -6.229 -24.832 59.598 1.00 54.11 678 GLY E C 1
ATOM 9723 O O . GLY C 3 678 ? -5.404 -24.777 58.687 1.00 54.11 678 GLY E O 1
ATOM 9724 N N . SER C 3 679 ? -6.394 -25.912 60.356 1.00 54.21 679 SER E N 1
ATOM 9725 C CA . SER C 3 679 ? -5.582 -27.103 60.175 1.00 54.21 679 SER E CA 1
ATOM 9726 C C . SER C 3 679 ? -6.014 -27.873 58.929 1.00 54.21 679 SER E C 1
ATOM 9727 O O . SER C 3 679 ? -7.145 -27.754 58.450 1.00 54.21 679 SER E O 1
ATOM 9730 N N . GLY C 3 680 ? -5.088 -28.671 58.407 1.00 52.75 680 GLY E N 1
ATOM 9731 C CA . GLY C 3 680 ? -5.372 -29.523 57.271 1.00 52.75 680 GLY E CA 1
ATOM 9732 C C . GLY C 3 680 ? -5.278 -28.858 55.918 1.00 52.75 680 GLY E C 1
ATOM 9733 O O . GLY C 3 680 ? -5.699 -29.459 54.923 1.00 52.75 680 GLY E O 1
ATOM 9734 N N . HIS C 3 681 ? -4.741 -27.641 55.841 1.00 53.01 681 HIS E N 1
ATOM 9735 C CA . HIS C 3 681 ? -4.629 -26.951 54.565 1.00 53.01 681 HIS E CA 1
ATOM 9736 C C . HIS C 3 681 ? -3.292 -26.257 54.357 1.00 53.01 681 HIS E C 1
ATOM 9737 O O . HIS C 3 681 ? -3.121 -25.586 53.335 1.00 53.01 681 HIS E O 1
ATOM 9744 N N . VAL C 3 682 ? -2.344 -26.393 55.279 1.00 47.26 682 VAL E N 1
ATOM 9745 C CA . VAL C 3 682 ? -1.013 -25.813 55.144 1.00 47.26 682 VAL E CA 1
ATOM 9746 C C . VAL C 3 682 ? -0.019 -26.961 55.061 1.00 47.26 682 VAL E C 1
ATOM 9747 O O . VAL C 3 682 ? 0.065 -27.783 55.982 1.00 47.26 682 VAL E O 1
ATOM 9751 N N . ARG C 3 683 ? 0.730 -27.018 53.965 1.00 44.63 683 ARG E N 1
ATOM 9752 C CA . ARG C 3 683 ? 1.650 -28.116 53.702 1.00 44.63 683 ARG E CA 1
ATOM 9753 C C . ARG C 3 683 ? 3.075 -27.666 53.998 1.00 44.63 683 ARG E C 1
ATOM 9754 O O . ARG C 3 683 ? 3.573 -26.719 53.381 1.00 44.63 683 ARG E O 1
ATOM 9762 N N . LEU C 3 684 ? 3.723 -28.345 54.939 1.00 44.38 684 LEU E N 1
ATOM 9763 C CA . LEU C 3 684 ? 5.125 -28.089 55.228 1.00 44.38 684 LEU E CA 1
ATOM 9764 C C . LEU C 3 684 ? 5.996 -28.787 54.195 1.00 44.38 684 LEU E C 1
ATOM 9765 O O . LEU C 3 684 ? 5.761 -29.946 53.845 1.00 44.38 684 LEU E O 1
ATOM 9770 N N . LEU C 3 685 ? 7.003 -28.072 53.696 1.00 43.02 685 LEU E N 1
ATOM 9771 C CA . LEU C 3 685 ? 7.862 -28.585 52.634 1.00 43.02 685 LEU E CA 1
ATOM 9772 C C . LEU C 3 685 ? 9.175 -29.141 53.171 1.00 43.02 685 LEU E C 1
ATOM 9773 O O . LEU C 3 685 ? 9.490 -30.315 52.961 1.00 43.02 685 LEU E O 1
ATOM 9778 N N . ARG C 3 686 ? 9.950 -28.315 53.868 1.00 43.78 686 ARG E N 1
ATOM 9779 C CA . ARG C 3 686 ? 11.253 -28.728 54.360 1.00 43.78 686 ARG E CA 1
ATOM 9780 C C . ARG C 3 686 ? 11.535 -28.024 55.676 1.00 43.78 686 ARG E C 1
ATOM 9781 O O . ARG C 3 686 ? 10.920 -27.007 56.006 1.00 43.78 686 ARG E O 1
ATOM 9789 N N . LEU C 3 687 ? 12.480 -28.582 56.427 1.00 45.61 687 LEU E N 1
ATOM 9790 C CA . LEU C 3 687 ? 12.896 -28.030 57.710 1.00 45.61 687 LEU E CA 1
ATOM 9791 C C . LEU C 3 687 ? 14.404 -27.847 57.686 1.00 45.61 687 LEU E C 1
ATOM 9792 O O . LEU C 3 687 ? 15.143 -28.807 57.451 1.00 45.61 687 LEU E O 1
ATOM 9797 N N . ASP C 3 688 ? 14.857 -26.620 57.927 1.00 49.05 688 ASP E N 1
ATOM 9798 C CA . ASP C 3 688 ? 16.276 -26.291 57.929 1.00 49.05 688 ASP E CA 1
ATOM 9799 C C . ASP C 3 688 ? 16.726 -26.063 59.366 1.00 49.05 688 ASP E C 1
ATOM 9800 O O . ASP C 3 688 ? 16.194 -25.186 60.055 1.00 49.05 688 ASP E O 1
ATOM 9805 N N . VAL C 3 689 ? 17.707 -26.842 59.811 1.00 47.25 689 VAL E N 1
ATOM 9806 C CA . VAL C 3 689 ? 18.204 -26.792 61.181 1.00 47.25 689 VAL E CA 1
ATOM 9807 C C . VAL C 3 689 ? 19.665 -26.367 61.142 1.00 47.25 689 VAL E C 1
ATOM 9808 O O . VAL C 3 689 ? 20.489 -27.019 60.489 1.00 47.25 689 VAL E O 1
ATOM 9812 N N . ALA C 3 690 ? 19.985 -25.283 61.843 1.00 47.75 690 ALA E N 1
ATOM 9813 C CA . ALA C 3 690 ? 21.353 -24.794 61.955 1.00 47.75 690 ALA E CA 1
ATOM 9814 C C . ALA C 3 690 ? 21.960 -25.307 63.252 1.00 47.75 690 ALA E C 1
ATOM 9815 O O . ALA C 3 690 ? 21.366 -25.153 64.324 1.00 47.75 690 ALA E O 1
ATOM 9817 N N . MET C 3 691 ? 23.139 -25.914 63.154 1.00 49.53 691 MET E N 1
ATOM 9818 C CA . MET C 3 691 ? 23.761 -26.582 64.287 1.00 49.53 691 MET E CA 1
ATOM 9819 C C . MET C 3 691 ? 25.225 -26.182 64.384 1.00 49.53 691 MET E C 1
ATOM 9820 O O . MET C 3 691 ? 25.908 -26.045 63.366 1.00 49.53 691 MET E O 1
ATOM 9825 N N . ARG C 3 692 ? 25.702 -25.995 65.612 1.00 49.79 692 ARG E N 1
ATOM 9826 C CA . ARG C 3 692 ? 27.067 -25.558 65.871 1.00 49.79 692 ARG E CA 1
ATOM 9827 C C . ARG C 3 692 ? 27.808 -26.619 66.674 1.00 49.79 692 ARG E C 1
ATOM 9828 O O . ARG C 3 692 ? 27.330 -27.048 67.730 1.00 49.79 692 ARG E O 1
ATOM 9836 N N . ASN C 3 693 ? 28.975 -27.024 66.173 1.00 50.87 693 ASN E N 1
ATOM 9837 C CA . ASN C 3 693 ? 29.856 -27.969 66.861 1.00 50.87 693 ASN E CA 1
ATOM 9838 C C . ASN C 3 693 ? 29.119 -29.258 67.215 1.00 50.87 693 ASN E C 1
ATOM 9839 O O . ASN C 3 693 ? 29.155 -29.736 68.350 1.00 50.87 693 ASN E O 1
ATOM 9844 N N . SER C 3 694 ? 28.442 -29.824 66.222 1.00 51.43 694 SER E N 1
ATOM 9845 C CA . SER C 3 694 ? 27.634 -31.016 66.408 1.00 51.43 694 SER E CA 1
ATOM 9846 C C . SER C 3 694 ? 28.148 -32.149 65.530 1.00 51.43 694 SER E C 1
ATOM 9847 O O . SER C 3 694 ? 28.804 -31.928 64.509 1.00 51.43 694 SER E O 1
ATOM 9850 N N . GLY C 3 695 ? 27.838 -33.373 65.945 1.00 52.23 695 GLY E N 1
ATOM 9851 C CA . GLY C 3 695 ? 28.225 -34.547 65.192 1.00 52.23 695 GLY E CA 1
ATOM 9852 C C . GLY C 3 695 ? 27.170 -34.983 64.198 1.00 52.23 695 GLY E C 1
ATOM 9853 O O . GLY C 3 695 ? 26.770 -34.207 63.324 1.00 52.23 695 GLY E O 1
ATOM 9854 N N . VAL C 3 696 ? 26.711 -36.225 64.322 1.00 49.71 696 VAL E N 1
ATOM 9855 C CA . VAL C 3 696 ? 25.705 -36.801 63.437 1.00 49.71 696 VAL E CA 1
ATOM 9856 C C . VAL C 3 696 ? 24.456 -37.087 64.257 1.00 49.71 696 VAL E C 1
ATOM 9857 O O . VAL C 3 696 ? 24.539 -37.685 65.336 1.00 49.71 696 VAL E O 1
ATOM 9861 N N . VAL C 3 697 ? 23.303 -36.664 63.746 1.00 48.61 697 VAL E N 1
ATOM 9862 C CA . VAL C 3 697 ? 22.034 -36.842 64.435 1.00 48.61 697 VAL E CA 1
ATOM 9863 C C . VAL C 3 697 ? 21.120 -37.705 63.575 1.00 48.61 697 VAL E C 1
ATOM 9864 O O . VAL C 3 697 ? 21.295 -37.827 62.361 1.00 48.61 697 VAL E O 1
ATOM 9868 N N . ASP C 3 698 ? 20.136 -38.314 64.230 1.00 50.08 698 ASP E N 1
ATOM 9869 C CA . ASP C 3 698 ? 19.130 -39.135 63.570 1.00 50.08 698 ASP E CA 1
ATOM 9870 C C . ASP C 3 698 ? 17.814 -38.374 63.566 1.00 50.08 698 ASP E C 1
ATOM 9871 O O . ASP C 3 698 ? 17.331 -37.958 64.625 1.00 50.08 698 ASP E O 1
ATOM 9876 N N . VAL C 3 699 ? 17.234 -38.196 62.383 1.00 49.48 699 VAL E N 1
ATOM 9877 C CA . VAL C 3 699 ? 16.010 -37.424 62.209 1.00 49.48 699 VAL E CA 1
ATOM 9878 C C . VAL C 3 699 ? 14.906 -38.373 61.770 1.00 49.48 699 VAL E C 1
ATOM 9879 O O . VAL C 3 699 ? 15.051 -39.091 60.773 1.00 49.48 699 VAL E O 1
ATOM 9883 N N . LEU C 3 700 ? 13.804 -38.374 62.514 1.00 51.77 700 LEU E N 1
ATOM 9884 C CA . LEU C 3 700 ? 12.630 -39.175 62.196 1.00 51.77 700 LEU E CA 1
ATOM 9885 C C . LEU C 3 700 ? 11.437 -38.248 62.018 1.00 51.77 700 LEU E C 1
ATOM 9886 O O . LEU C 3 700 ? 11.166 -37.408 62.881 1.00 51.77 700 LEU E O 1
ATOM 9891 N N . VAL C 3 701 ? 10.730 -38.404 60.904 1.00 53.83 701 VAL E N 1
ATOM 9892 C CA . VAL C 3 701 ? 9.563 -37.588 60.586 1.00 53.83 701 VAL E CA 1
ATOM 9893 C C . VAL C 3 701 ? 8.335 -38.483 60.640 1.00 53.83 701 VAL E C 1
ATOM 9894 O O . VAL C 3 701 ? 8.250 -39.479 59.910 1.00 53.83 701 VAL E O 1
ATOM 9898 N N . GLU C 3 702 ? 7.385 -38.128 61.498 1.00 58.05 702 GLU E N 1
ATOM 9899 C CA . GLU C 3 702 ? 6.170 -38.899 61.702 1.00 58.05 702 GLU E CA 1
ATOM 9900 C C . GLU C 3 702 ? 4.957 -38.051 61.349 1.00 58.05 702 GLU E C 1
ATOM 9901 O O . GLU C 3 702 ? 4.875 -36.879 61.733 1.00 58.05 702 GLU E O 1
ATOM 9907 N N . ASP C 3 703 ? 4.021 -38.646 60.615 1.00 60.33 703 ASP E N 1
ATOM 9908 C CA . ASP C 3 703 ? 2.762 -37.976 60.292 1.00 60.33 703 ASP E CA 1
ATOM 9909 C C . ASP C 3 703 ? 1.698 -39.059 60.144 1.00 60.33 703 ASP E C 1
ATOM 9910 O O . ASP C 3 703 ? 1.596 -39.691 59.088 1.00 60.33 703 ASP E O 1
ATOM 9915 N N . ASN C 3 704 ? 0.920 -39.269 61.207 1.00 63.33 704 ASN E N 1
ATOM 9916 C CA . ASN C 3 704 ? -0.114 -40.297 61.182 1.00 63.33 704 ASN E CA 1
ATOM 9917 C C . ASN C 3 704 ? -1.196 -39.964 60.161 1.00 63.33 704 ASN E C 1
ATOM 9918 O O . ASN C 3 704 ? -1.691 -40.853 59.458 1.00 63.33 704 ASN E O 1
ATOM 9923 N N . ALA C 3 705 ? -1.563 -38.686 60.053 1.00 62.31 705 ALA E N 1
ATOM 9924 C CA . ALA C 3 705 ? -2.637 -38.270 59.159 1.00 62.31 705 ALA E CA 1
ATOM 9925 C C . ALA C 3 705 ? -2.300 -38.451 57.685 1.00 62.31 705 ALA E C 1
ATOM 9926 O O . ALA C 3 705 ? -3.209 -38.384 56.851 1.00 62.31 705 ALA E O 1
ATOM 9928 N N . ARG C 3 706 ? -1.029 -38.666 57.338 1.00 62.55 706 ARG E N 1
ATOM 9929 C CA . ARG C 3 706 ? -0.634 -38.849 55.947 1.00 62.55 706 ARG E CA 1
ATOM 9930 C C . ARG C 3 706 ? 0.209 -40.101 55.732 1.00 62.55 706 ARG E C 1
ATOM 9931 O O . ARG C 3 706 ? 0.688 -40.319 54.613 1.00 62.55 706 ARG E O 1
ATOM 9939 N N . ASP C 3 707 ? 0.401 -40.923 56.765 1.00 66.40 707 ASP E N 1
ATOM 9940 C CA . ASP C 3 707 ? 1.174 -42.162 56.676 1.00 66.40 707 ASP E CA 1
ATOM 9941 C C . ASP C 3 707 ? 2.585 -41.899 56.148 1.00 66.40 707 ASP E C 1
ATOM 9942 O O . ASP C 3 707 ? 3.001 -42.417 55.110 1.00 66.40 707 ASP E O 1
ATOM 9947 N N . VAL C 3 708 ? 3.321 -41.076 56.889 1.00 61.83 708 VAL E N 1
ATOM 9948 C CA . VAL C 3 708 ? 4.698 -40.734 56.558 1.00 61.83 708 VAL E CA 1
ATOM 9949 C C . VAL C 3 708 ? 5.581 -41.184 57.712 1.00 61.83 708 VAL E C 1
ATOM 9950 O O . VAL C 3 708 ? 5.354 -40.793 58.863 1.00 61.83 708 VAL E O 1
ATOM 9954 N N . ASP C 3 709 ? 6.584 -42.006 57.404 1.00 62.88 709 ASP E N 1
ATOM 9955 C CA . ASP C 3 709 ? 7.503 -42.519 58.422 1.00 62.88 709 ASP E CA 1
ATOM 9956 C C . ASP C 3 709 ? 8.865 -42.679 57.744 1.00 62.88 709 ASP E C 1
ATOM 9957 O O . ASP C 3 709 ? 9.147 -43.707 57.124 1.00 62.88 709 ASP E O 1
ATOM 9962 N N . ASN C 3 710 ? 9.701 -41.652 57.874 1.00 57.88 710 ASN E N 1
ATOM 9963 C CA . ASN C 3 710 ? 11.035 -41.636 57.288 1.00 57.88 710 ASN E CA 1
ATOM 9964 C C . ASN C 3 710 ? 12.055 -41.465 58.402 1.00 57.88 710 ASN E C 1
ATOM 9965 O O . ASN C 3 710 ? 12.014 -40.473 59.137 1.00 57.88 710 ASN E O 1
ATOM 9970 N N . ASP C 3 711 ? 12.967 -42.426 58.522 1.00 57.60 711 ASP E N 1
ATOM 9971 C CA . ASP C 3 711 ? 14.022 -42.396 59.526 1.00 57.60 711 ASP E CA 1
ATOM 9972 C C . ASP C 3 711 ? 15.367 -42.415 58.815 1.00 57.60 711 ASP E C 1
ATOM 9973 O O . ASP C 3 711 ? 15.629 -43.309 58.005 1.00 57.60 711 ASP E O 1
ATOM 9978 N N . SER C 3 712 ? 16.212 -41.434 59.120 1.00 54.06 712 SER E N 1
ATOM 9979 C CA . SER C 3 712 ? 17.515 -41.319 58.482 1.00 54.06 712 SER E CA 1
ATOM 9980 C C . SER C 3 712 ? 18.409 -40.453 59.356 1.00 54.06 712 SER E C 1
ATOM 9981 O O . SER C 3 712 ? 17.963 -39.856 60.338 1.00 54.06 712 SER E O 1
ATOM 9984 N N . GLU C 3 713 ? 19.684 -40.392 58.983 1.00 54.14 713 GLU E N 1
ATOM 9985 C CA . GLU C 3 713 ? 20.674 -39.603 59.697 1.00 54.14 713 GLU E CA 1
ATOM 9986 C C . GLU C 3 713 ? 21.220 -38.510 58.788 1.00 54.14 713 GLU E C 1
ATOM 9987 O O . GLU C 3 713 ? 21.389 -38.708 57.581 1.00 54.14 713 GLU E O 1
ATOM 9993 N N . TYR C 3 714 ? 21.482 -37.348 59.379 1.00 49.63 714 TYR E N 1
ATOM 9994 C CA . TYR C 3 714 ? 22.015 -36.203 58.654 1.00 49.63 714 TYR E CA 1
ATOM 9995 C C . TYR C 3 714 ? 23.272 -35.715 59.355 1.00 49.63 714 TYR E C 1
ATOM 9996 O O . TYR C 3 714 ? 23.269 -35.511 60.572 1.00 49.63 714 TYR E O 1
ATOM 10005 N N . SER C 3 715 ? 24.340 -35.527 58.586 1.00 49.90 715 SER E N 1
ATOM 10006 C CA . SER C 3 715 ? 25.607 -35.051 59.113 1.00 49.90 715 SER E CA 1
ATOM 10007 C C . SER C 3 715 ? 26.056 -33.829 58.326 1.00 49.90 715 SER E C 1
ATOM 10008 O O . SER C 3 715 ? 25.896 -33.764 57.105 1.00 49.90 715 SER E O 1
ATOM 10011 N N . GLY C 3 716 ? 26.618 -32.859 59.044 1.00 48.62 716 GLY E N 1
ATOM 10012 C CA . GLY C 3 716 ? 27.107 -31.640 58.438 1.00 48.62 716 GLY E CA 1
ATOM 10013 C C . GLY C 3 716 ? 28.602 -31.563 58.237 1.00 48.62 716 GLY E C 1
ATOM 10014 O O . GLY C 3 716 ? 29.113 -30.479 57.928 1.00 48.62 716 GLY E O 1
ATOM 10015 N N . VAL C 3 717 ? 29.331 -32.663 58.400 1.00 50.20 717 VAL E N 1
ATOM 10016 C CA . VAL C 3 717 ? 30.777 -32.657 58.209 1.00 50.20 717 VAL E CA 1
ATOM 10017 C C . VAL C 3 717 ? 31.066 -32.706 56.715 1.00 50.20 717 VAL E C 1
ATOM 10018 O O . VAL C 3 717 ? 30.659 -33.645 56.023 1.00 50.20 717 VAL E O 1
ATOM 10022 N N . LEU C 3 718 ? 31.769 -31.696 56.216 1.00 51.95 718 LEU E N 1
ATOM 10023 C CA . LEU C 3 718 ? 32.061 -31.615 54.796 1.00 51.95 718 LEU E CA 1
ATOM 10024 C C . LEU C 3 718 ? 33.192 -32.574 54.436 1.00 51.95 718 LEU E C 1
ATOM 10025 O O . LEU C 3 718 ? 33.953 -33.031 55.293 1.00 51.95 718 LEU E O 1
ATOM 10030 N N . MET C 3 719 ? 33.298 -32.878 53.143 1.00 55.59 719 MET E N 1
ATOM 10031 C CA . MET C 3 719 ? 34.248 -33.881 52.681 1.00 55.59 719 MET E CA 1
ATOM 10032 C C . MET C 3 719 ? 35.686 -33.379 52.730 1.00 55.59 719 MET E C 1
ATOM 10033 O O . MET C 3 719 ? 36.521 -33.949 53.438 1.00 55.59 719 MET E O 1
ATOM 10038 N N . ASN C 3 720 ? 35.989 -32.318 51.985 1.00 56.12 720 ASN E N 1
ATOM 10039 C CA . ASN C 3 720 ? 37.352 -31.794 51.899 1.00 56.12 720 ASN E CA 1
ATOM 10040 C C . ASN C 3 720 ? 37.583 -30.607 52.819 1.00 56.12 720 ASN E C 1
ATOM 10041 O O . ASN C 3 720 ? 38.399 -29.731 52.518 1.00 56.12 720 ASN E O 1
ATOM 10046 N N . SER C 3 721 ? 36.886 -30.549 53.947 1.00 54.16 721 SER E N 1
ATOM 10047 C CA . SER C 3 721 ? 37.047 -29.456 54.890 1.00 54.16 721 SER E CA 1
ATOM 10048 C C . SER C 3 721 ? 38.080 -29.812 55.953 1.00 54.16 721 SER E C 1
ATOM 10049 O O . SER C 3 721 ? 38.435 -30.976 56.148 1.00 54.16 721 SER E O 1
ATOM 10052 N N . LYS C 3 722 ? 38.563 -28.779 56.646 1.00 53.98 722 LYS E N 1
ATOM 10053 C CA . LYS C 3 722 ? 39.505 -29.000 57.737 1.00 53.98 722 LYS E CA 1
ATOM 10054 C C . LYS C 3 722 ? 38.852 -29.732 58.901 1.00 53.98 722 LYS E C 1
ATOM 10055 O O . LYS C 3 722 ? 39.550 -30.329 59.727 1.00 53.98 722 LYS E O 1
ATOM 10057 N N . GLU C 3 723 ? 37.519 -29.689 58.986 1.00 55.02 723 GLU E N 1
ATOM 10058 C CA . GLU C 3 723 ? 36.818 -30.409 60.042 1.00 55.02 723 GLU E CA 1
ATOM 10059 C C . GLU C 3 723 ? 36.978 -31.916 59.897 1.00 55.02 723 GLU E C 1
ATOM 10060 O O . GLU C 3 723 ? 37.092 -32.626 60.902 1.00 55.02 723 GLU E O 1
ATOM 10062 N N . LEU C 3 724 ? 36.986 -32.420 58.666 1.00 55.44 724 LEU E N 1
ATOM 10063 C CA . LEU C 3 724 ? 37.132 -33.852 58.411 1.00 55.44 724 LEU E CA 1
ATOM 10064 C C . LEU C 3 724 ? 38.618 -34.172 58.301 1.00 55.44 724 LEU E C 1
ATOM 10065 O O . LEU C 3 724 ? 39.257 -33.882 57.288 1.00 55.44 724 LEU E O 1
ATOM 10070 N N . ALA C 3 725 ? 39.166 -34.770 59.348 1.00 59.77 725 ALA E N 1
ATOM 10071 C CA . ALA C 3 725 ? 40.545 -35.221 59.396 1.00 59.77 725 ALA E CA 1
ATOM 10072 C C . ALA C 3 725 ? 40.583 -36.610 60.008 1.00 59.77 725 ALA E C 1
ATOM 10073 O O . ALA C 3 725 ? 39.675 -36.990 60.755 1.00 59.77 725 ALA E O 1
ATOM 10075 N N . PRO C 3 726 ? 41.611 -37.404 59.696 1.00 61.00 726 PRO E N 1
ATOM 10076 C CA . PRO C 3 726 ? 41.688 -38.750 60.290 1.00 61.00 726 PRO E CA 1
ATOM 10077 C C . PRO C 3 726 ? 41.714 -38.744 61.808 1.00 61.00 726 PRO E C 1
ATOM 10078 O O . PRO C 3 726 ? 41.099 -39.615 62.432 1.00 61.00 726 PRO E O 1
ATOM 10082 N N . GLU C 3 727 ? 42.394 -37.782 62.427 1.00 64.20 727 GLU E N 1
ATOM 10083 C CA . GLU C 3 727 ? 42.495 -37.739 63.881 1.00 64.20 727 GLU E CA 1
ATOM 10084 C C . GLU C 3 727 ? 41.459 -36.839 64.537 1.00 64.20 727 GLU E C 1
ATOM 10085 O O . GLU C 3 727 ? 41.071 -37.096 65.680 1.00 64.20 727 GLU E O 1
ATOM 10091 N N . GLN C 3 728 ? 41.004 -35.796 63.850 1.00 62.75 728 GLN E N 1
ATOM 10092 C CA . GLN C 3 728 ? 40.045 -34.881 64.444 1.00 62.75 728 GLN E CA 1
ATOM 10093 C C . GLN C 3 728 ? 38.683 -35.556 64.601 1.00 62.75 728 GLN E C 1
ATOM 10094 O O . GLN C 3 728 ? 38.322 -36.434 63.814 1.00 62.75 728 GLN E O 1
ATOM 10100 N N . PRO C 3 729 ? 37.916 -35.173 65.620 1.00 58.43 729 PRO E N 1
ATOM 10101 C CA . PRO C 3 729 ? 36.567 -35.727 65.773 1.00 58.43 729 PRO E CA 1
ATOM 10102 C C . PRO C 3 729 ? 35.662 -35.307 64.626 1.00 58.43 729 PRO E C 1
ATOM 10103 O O . PRO C 3 729 ? 35.823 -34.239 64.032 1.00 58.43 729 PRO E O 1
ATOM 10107 N N . LEU C 3 730 ? 34.695 -36.172 64.319 1.00 55.46 730 LEU E N 1
ATOM 10108 C CA . LEU C 3 730 ? 33.756 -35.930 63.224 1.00 55.46 730 LEU E CA 1
ATOM 10109 C C . LEU C 3 730 ? 32.717 -34.912 63.686 1.00 55.46 730 LEU E C 1
ATOM 10110 O O . LEU C 3 730 ? 31.587 -35.240 64.055 1.00 55.46 730 LEU E O 1
ATOM 10115 N N . LYS C 3 731 ? 33.119 -33.643 63.661 1.00 54.44 731 LYS E N 1
ATOM 10116 C CA . LYS C 3 731 ? 32.247 -32.542 64.039 1.00 54.44 731 LYS E CA 1
ATOM 10117 C C . LYS C 3 731 ? 32.379 -31.426 63.017 1.00 54.44 731 LYS E C 1
ATOM 10118 O O . LYS C 3 731 ? 33.408 -31.290 62.351 1.00 54.44 731 LYS E O 1
ATOM 10124 N N . ALA C 3 732 ? 31.325 -30.624 62.900 1.00 51.99 732 ALA E N 1
ATOM 10125 C CA . ALA C 3 732 ? 31.293 -29.486 61.993 1.00 51.99 732 ALA E CA 1
ATOM 10126 C C . ALA C 3 732 ? 31.056 -28.217 62.797 1.00 51.99 732 ALA E C 1
ATOM 10127 O O . ALA C 3 732 ? 30.166 -28.179 63.652 1.00 51.99 732 ALA E O 1
ATOM 10129 N N . SER C 3 733 ? 31.854 -27.183 62.521 1.00 50.64 733 SER E N 1
ATOM 10130 C CA . SER C 3 733 ? 31.703 -25.921 63.239 1.00 50.64 733 SER E CA 1
ATOM 10131 C C . SER C 3 733 ? 30.328 -25.311 63.001 1.00 50.64 733 SER E C 1
ATOM 10132 O O . SER C 3 733 ? 29.679 -24.839 63.941 1.00 50.64 733 SER E O 1
ATOM 10135 N N . LEU C 3 734 ? 29.867 -25.312 61.753 1.00 49.69 734 LEU E N 1
ATOM 10136 C CA . LEU C 3 734 ? 28.532 -24.844 61.417 1.00 49.69 734 LEU E CA 1
ATOM 10137 C C . LEU C 3 734 ? 27.966 -25.728 60.320 1.00 49.69 734 LEU E C 1
ATOM 10138 O O . LEU C 3 734 ? 28.666 -26.062 59.360 1.00 49.69 734 LEU E O 1
ATOM 10143 N N . SER C 3 735 ? 26.698 -26.106 60.464 1.00 49.09 735 SER E N 1
ATOM 10144 C CA . SER C 3 735 ? 26.065 -27.004 59.511 1.00 49.09 735 SER E CA 1
ATOM 10145 C C . SER C 3 735 ? 24.568 -26.742 59.487 1.00 49.09 735 SER E C 1
ATOM 10146 O O . SER C 3 735 ? 23.932 -26.675 60.543 1.00 49.09 735 SER E O 1
ATOM 10149 N N . ASN C 3 736 ? 24.015 -26.598 58.288 1.00 48.82 736 ASN E N 1
ATOM 10150 C CA . ASN C 3 736 ? 22.583 -26.394 58.089 1.00 48.82 736 ASN E CA 1
ATOM 10151 C C . ASN C 3 736 ? 22.033 -27.632 57.390 1.00 48.82 736 ASN E C 1
ATOM 10152 O O . ASN C 3 736 ? 21.958 -27.689 56.162 1.00 48.82 736 ASN E O 1
ATOM 10157 N N . ILE C 3 737 ? 21.647 -28.630 58.184 1.00 46.74 737 ILE E N 1
ATOM 10158 C CA . ILE C 3 737 ? 21.032 -29.826 57.627 1.00 46.74 737 ILE E CA 1
ATOM 10159 C C . ILE C 3 737 ? 19.599 -29.507 57.224 1.00 46.74 737 ILE E C 1
ATOM 10160 O O . ILE C 3 737 ? 18.838 -28.906 57.993 1.00 46.74 737 ILE E O 1
ATOM 10165 N N . ILE C 3 738 ? 19.230 -29.891 56.008 1.00 47.78 738 ILE E N 1
ATOM 10166 C CA . ILE C 3 738 ? 17.906 -29.622 55.464 1.00 47.78 738 ILE E CA 1
ATOM 10167 C C . ILE C 3 738 ? 17.121 -30.923 55.508 1.00 47.78 738 ILE E C 1
ATOM 10168 O O . ILE C 3 738 ? 17.439 -31.878 54.790 1.00 47.78 738 ILE E O 1
ATOM 10173 N N . ILE C 3 739 ? 16.093 -30.963 56.348 1.00 47.79 739 ILE E N 1
ATOM 10174 C CA . ILE C 3 739 ? 15.261 -32.149 56.515 1.00 47.79 739 ILE E CA 1
ATOM 10175 C C . ILE C 3 739 ? 14.061 -32.019 55.583 1.00 47.79 739 ILE E C 1
ATOM 10176 O O . ILE C 3 739 ? 13.237 -31.113 55.781 1.00 47.79 739 ILE E O 1
ATOM 10181 N N . PRO C 3 740 ? 13.924 -32.878 54.577 1.00 47.75 740 PRO E N 1
ATOM 10182 C CA . PRO C 3 740 ? 12.748 -32.808 53.704 1.00 47.75 740 PRO E CA 1
ATOM 10183 C C . PRO C 3 740 ? 11.577 -33.594 54.265 1.00 47.75 740 PRO E C 1
ATOM 10184 O O . PRO C 3 740 ? 11.710 -34.781 54.579 1.00 47.75 740 PRO E O 1
ATOM 10188 N N . CYS C 3 741 ? 10.423 -32.941 54.400 1.00 47.26 741 CYS E N 1
ATOM 10189 C CA . CYS C 3 741 ? 9.220 -33.605 54.906 1.00 47.26 741 CYS E CA 1
ATOM 10190 C C . CYS C 3 741 ? 8.005 -32.933 54.259 1.00 47.26 741 CYS E C 1
ATOM 10191 O O . CYS C 3 741 ? 7.530 -31.892 54.717 1.00 47.26 741 CYS E O 1
ATOM 10194 N N . ARG C 3 742 ? 7.517 -33.543 53.180 1.00 45.11 742 ARG E N 1
ATOM 10195 C CA . ARG C 3 742 ? 6.364 -33.020 52.448 1.00 45.11 742 ARG E CA 1
ATOM 10196 C C . ARG C 3 742 ? 5.079 -33.560 53.077 1.00 45.11 742 ARG E C 1
ATOM 10197 O O . ARG C 3 742 ? 4.373 -34.406 52.527 1.00 45.11 742 ARG E O 1
ATOM 10205 N N . THR C 3 743 ? 4.786 -33.041 54.268 1.00 49.82 743 THR E N 1
ATOM 10206 C CA . THR C 3 743 ? 3.638 -33.504 55.036 1.00 49.82 743 THR E CA 1
ATOM 10207 C C . THR C 3 743 ? 2.729 -32.344 55.415 1.00 49.82 743 THR E C 1
ATOM 10208 O O . THR C 3 743 ? 2.916 -31.217 54.946 1.00 49.82 743 THR E O 1
ATOM 10212 N N . ASN C 3 744 ? 1.739 -32.615 56.260 1.00 52.09 744 ASN E N 1
ATOM 10213 C CA . ASN C 3 744 ? 0.845 -31.588 56.770 1.00 52.09 744 ASN E CA 1
ATOM 10214 C C . ASN C 3 744 ? 1.442 -30.985 58.034 1.00 52.09 744 ASN E C 1
ATOM 10215 O O . ASN C 3 744 ? 1.780 -31.711 58.974 1.00 52.09 744 ASN E O 1
ATOM 10220 N N . THR C 3 745 ? 1.568 -29.657 58.054 1.00 50.66 745 THR E N 1
ATOM 10221 C CA . THR C 3 745 ? 2.167 -28.975 59.193 1.00 50.66 745 THR E CA 1
ATOM 10222 C C . THR C 3 745 ? 1.303 -29.033 60.444 1.00 50.66 745 THR E C 1
ATOM 10223 O O . THR C 3 745 ? 1.781 -28.665 61.521 1.00 50.66 745 THR E O 1
ATOM 10225 N N . ASP C 3 746 ? 0.048 -29.470 60.333 1.00 52.27 746 ASP E N 1
ATOM 10226 C CA . ASP C 3 746 ? -0.814 -29.530 61.507 1.00 52.27 746 ASP E CA 1
ATOM 10227 C C . ASP C 3 746 ? -0.480 -30.718 62.400 1.00 52.27 746 ASP E C 1
ATOM 10228 O O . ASP C 3 746 ? -0.646 -30.636 63.622 1.00 52.27 746 ASP E O 1
ATOM 10230 N N . THR C 3 747 ? -0.016 -31.827 61.819 1.00 54.24 747 THR E N 1
ATOM 10231 C CA . THR C 3 747 ? 0.194 -33.055 62.573 1.00 54.24 747 THR E CA 1
ATOM 10232 C C . THR C 3 747 ? 1.590 -33.650 62.432 1.00 54.24 747 THR E C 1
ATOM 10233 O O . THR C 3 747 ? 1.807 -34.775 62.892 1.00 54.24 747 THR E O 1
ATOM 10237 N N . THR C 3 748 ? 2.533 -32.943 61.816 1.00 53.33 748 THR E N 1
ATOM 10238 C CA . THR C 3 748 ? 3.878 -33.476 61.661 1.00 53.33 748 THR E CA 1
ATOM 10239 C C . THR C 3 748 ? 4.592 -33.532 63.007 1.00 53.33 748 THR E C 1
ATOM 10240 O O . THR C 3 748 ? 4.357 -32.710 63.895 1.00 53.33 748 THR E O 1
ATOM 10244 N N . GLU C 3 749 ? 5.467 -34.528 63.159 1.00 56.56 749 GLU E N 1
ATOM 10245 C CA . GLU C 3 749 ? 6.303 -34.665 64.355 1.00 56.56 749 GLU E CA 1
ATOM 10246 C C . GLU C 3 749 ? 7.719 -34.999 63.890 1.00 56.56 749 GLU E C 1
ATOM 10247 O O . GLU C 3 749 ? 8.047 -36.163 63.645 1.00 56.56 749 GLU E O 1
ATOM 10253 N N . VAL C 3 750 ? 8.553 -33.972 63.771 1.00 48.77 750 VAL E N 1
ATOM 10254 C CA . VAL C 3 750 ? 9.953 -34.142 63.406 1.00 48.77 750 VAL E CA 1
ATOM 10255 C C . VAL C 3 750 ? 10.782 -34.177 64.679 1.00 48.77 750 VAL E C 1
ATOM 10256 O O . VAL C 3 750 ? 10.698 -33.265 65.510 1.00 48.77 750 VAL E O 1
ATOM 10260 N N . THR C 3 751 ? 11.584 -35.226 64.837 1.00 46.25 751 THR E N 1
ATOM 10261 C CA . THR C 3 751 ? 12.395 -35.406 66.031 1.00 46.25 751 THR E CA 1
ATOM 10262 C C . THR C 3 751 ? 13.853 -35.609 65.645 1.00 46.25 751 THR E C 1
ATOM 10263 O O . THR C 3 751 ? 14.158 -36.257 64.639 1.00 46.25 751 THR E O 1
ATOM 10267 N N . LEU C 3 752 ? 14.748 -35.027 66.438 1.00 44.02 752 LEU E N 1
ATOM 10268 C CA . LEU C 3 752 ? 16.187 -35.150 66.247 1.00 44.02 752 LEU E CA 1
ATOM 10269 C C . LEU C 3 752 ? 16.793 -35.791 67.485 1.00 44.02 752 LEU E C 1
ATOM 10270 O O . LEU C 3 752 ? 16.564 -35.319 68.604 1.00 44.02 752 LEU E O 1
ATOM 10275 N N . SER C 3 753 ? 17.564 -36.856 67.287 1.00 46.21 753 SER E N 1
ATOM 10276 C CA . SER C 3 753 ? 18.161 -37.568 68.405 1.00 46.21 753 SER E CA 1
ATOM 10277 C C . SER C 3 753 ? 19.464 -38.214 67.960 1.00 46.21 753 SER E C 1
ATOM 10278 O O . SER C 3 753 ? 19.682 -38.465 66.773 1.00 46.21 753 SER E O 1
ATOM 10281 N N . THR C 3 754 ? 20.331 -38.477 68.935 1.00 47.22 754 THR E N 1
ATOM 10282 C CA . THR C 3 754 ? 21.546 -39.248 68.690 1.00 47.22 754 THR E CA 1
ATOM 10283 C C . THR C 3 754 ? 21.951 -39.948 69.978 1.00 47.22 754 THR E C 1
ATOM 10284 O O . THR C 3 754 ? 22.040 -39.317 71.035 1.00 47.22 754 THR E O 1
ATOM 10288 N N . SER C 3 755 ? 22.155 -41.258 69.894 1.00 49.04 755 SER E N 1
ATOM 10289 C CA . SER C 3 755 ? 22.681 -42.033 71.014 1.00 49.04 755 SER E CA 1
ATOM 10290 C C . SER C 3 755 ? 24.181 -42.240 70.817 1.00 49.04 755 SER E C 1
ATOM 10291 O O . SER C 3 755 ? 24.662 -43.331 70.512 1.00 49.04 755 SER E O 1
ATOM 10294 N N . GLY C 3 756 ? 24.920 -41.145 70.985 1.00 48.10 756 GLY E N 1
ATOM 10295 C CA . GLY C 3 756 ? 26.354 -41.153 70.791 1.00 48.10 756 GLY E CA 1
ATOM 10296 C C . GLY C 3 756 ? 27.048 -40.286 71.822 1.00 48.10 756 GLY E C 1
ATOM 10297 O O . GLY C 3 756 ? 26.412 -39.699 72.699 1.00 48.10 756 GLY E O 1
ATOM 10298 N N . THR C 3 757 ? 28.370 -40.222 71.700 1.00 48.94 757 THR E N 1
ATOM 10299 C CA . THR C 3 757 ? 29.199 -39.452 72.617 1.00 48.94 757 THR E CA 1
ATOM 10300 C C . THR C 3 757 ? 29.480 -38.041 72.122 1.00 48.94 757 THR E C 1
ATOM 10301 O O . THR C 3 757 ? 30.230 -37.310 72.776 1.00 48.94 757 THR E O 1
ATOM 10305 N N . LEU C 3 758 ? 28.907 -37.643 70.993 1.00 48.44 758 LEU E N 1
ATOM 10306 C CA . LEU C 3 758 ? 29.122 -36.319 70.431 1.00 48.44 758 LEU E CA 1
ATOM 10307 C C . LEU C 3 758 ? 27.939 -35.408 70.744 1.00 48.44 758 LEU E C 1
ATOM 10308 O O . LEU C 3 758 ? 26.818 -35.863 70.985 1.00 48.44 758 LEU E O 1
ATOM 10313 N N . GLU C 3 759 ? 28.206 -34.105 70.730 1.00 48.12 759 GLU E N 1
ATOM 10314 C CA . GLU C 3 759 ? 27.210 -33.127 71.137 1.00 48.12 759 GLU E CA 1
ATOM 10315 C C . GLU C 3 759 ? 26.169 -32.912 70.038 1.00 48.12 759 GLU E C 1
ATOM 10316 O O . GLU C 3 759 ? 26.342 -33.311 68.883 1.00 48.12 759 GLU E O 1
ATOM 10318 N N . MET C 3 760 ? 25.070 -32.267 70.425 1.00 47.92 760 MET E N 1
ATOM 10319 C CA . MET C 3 760 ? 24.020 -31.875 69.489 1.00 47.92 760 MET E CA 1
ATOM 10320 C C . MET C 3 760 ? 23.514 -30.509 69.926 1.00 47.92 760 MET E C 1
ATOM 10321 O O . MET C 3 760 ? 22.789 -30.406 70.920 1.00 47.92 760 MET E O 1
ATOM 10326 N N . ASN C 3 761 ? 23.895 -29.466 69.195 1.00 46.11 761 ASN E N 1
ATOM 10327 C CA . ASN C 3 761 ? 23.513 -28.100 69.522 1.00 46.11 761 ASN E CA 1
ATOM 10328 C C . ASN C 3 761 ? 22.681 -27.536 68.383 1.00 46.11 761 ASN E C 1
ATOM 10329 O O . ASN C 3 761 ? 23.104 -27.579 67.225 1.00 46.11 761 ASN E O 1
ATOM 10334 N N . ILE C 3 762 ? 21.504 -27.010 68.710 1.00 45.99 762 ILE E N 1
ATOM 10335 C CA . ILE C 3 762 ? 20.579 -26.455 67.728 1.00 45.99 762 ILE E CA 1
ATOM 10336 C C . ILE C 3 762 ? 20.374 -24.983 68.053 1.00 45.99 762 ILE E C 1
ATOM 10337 O O . ILE C 3 762 ? 20.009 -24.635 69.183 1.00 45.99 762 ILE E O 1
ATOM 10342 N N . MET C 3 763 ? 20.601 -24.120 67.065 1.00 49.62 763 MET E N 1
ATOM 10343 C CA . MET C 3 763 ? 20.449 -22.681 67.244 1.00 49.62 763 MET E CA 1
ATOM 10344 C C . MET C 3 763 ? 19.125 -22.161 66.701 1.00 49.62 763 MET E C 1
ATOM 10345 O O . MET C 3 763 ? 18.338 -21.569 67.447 1.00 49.62 763 MET E O 1
ATOM 10350 N N . ASP C 3 764 ? 18.859 -22.372 65.415 1.00 48.17 764 ASP E N 1
ATOM 10351 C CA . ASP C 3 764 ? 17.640 -21.889 64.786 1.00 48.17 764 ASP E CA 1
ATOM 10352 C C . ASP C 3 764 ? 17.075 -22.967 63.876 1.00 48.17 764 ASP E C 1
ATOM 10353 O O . ASP C 3 764 ? 17.824 -23.766 63.308 1.00 48.17 764 ASP E O 1
ATOM 10355 N N . VAL C 3 765 ? 15.752 -22.983 63.742 1.00 45.61 765 VAL E N 1
ATOM 10356 C CA . VAL C 3 765 ? 15.053 -23.909 62.858 1.00 45.61 765 VAL E CA 1
ATOM 10357 C C . VAL C 3 765 ? 14.285 -23.085 61.836 1.00 45.61 765 VAL E C 1
ATOM 10358 O O . VAL C 3 765 ? 13.441 -22.260 62.206 1.00 45.61 765 VAL E O 1
ATOM 10362 N N . SER C 3 766 ? 14.574 -23.308 60.559 1.00 46.80 766 SER E N 1
ATOM 10363 C CA . SER C 3 766 ? 13.929 -22.597 59.466 1.00 46.80 766 SER E CA 1
ATOM 10364 C C . SER C 3 766 ? 13.012 -23.544 58.708 1.00 46.80 766 SER E C 1
ATOM 10365 O O . SER C 3 766 ? 13.379 -24.690 58.431 1.00 46.80 766 SER E O 1
ATOM 10368 N N . TYR C 3 767 ? 11.820 -23.060 58.373 1.00 44.78 767 TYR E N 1
ATOM 10369 C CA . TYR C 3 767 ? 10.805 -23.876 57.726 1.00 44.78 767 TYR E CA 1
ATOM 10370 C C . TYR C 3 767 ? 10.307 -23.185 56.466 1.00 44.78 767 TYR E C 1
ATOM 10371 O O . TYR C 3 767 ? 10.378 -21.961 56.330 1.00 44.78 767 TYR E O 1
ATOM 10380 N N . ILE C 3 768 ? 9.802 -23.995 55.540 1.00 43.13 768 ILE E N 1
ATOM 10381 C CA . ILE C 3 768 ? 9.163 -23.514 54.321 1.00 43.13 768 ILE E CA 1
ATOM 10382 C C . ILE C 3 768 ? 7.769 -24.115 54.264 1.00 43.13 768 ILE E C 1
ATOM 10383 O O . ILE C 3 768 ? 7.615 -25.343 54.295 1.00 43.13 768 ILE E O 1
ATOM 10388 N N . LEU C 3 769 ? 6.757 -23.259 54.183 1.00 42.86 769 LEU E N 1
ATOM 10389 C CA . LEU C 3 769 ? 5.372 -23.689 54.113 1.00 42.86 769 LEU E CA 1
ATOM 10390 C C . LEU C 3 769 ? 4.846 -23.521 52.690 1.00 42.86 769 LEU E C 1
ATOM 10391 O O . LEU C 3 769 ? 5.535 -23.026 51.796 1.00 42.86 769 LEU E O 1
ATOM 10396 N N . ARG C 3 770 ? 3.600 -23.941 52.482 1.00 44.27 770 ARG E N 1
ATOM 10397 C CA . ARG C 3 770 ? 2.964 -23.834 51.171 1.00 44.27 770 ARG E CA 1
ATOM 10398 C C . ARG C 3 770 ? 1.455 -23.790 51.396 1.00 44.27 770 ARG E C 1
ATOM 10399 O O . ARG C 3 770 ? 0.834 -24.823 51.659 1.00 44.27 770 ARG E O 1
ATOM 10407 N N . TYR C 3 771 ? 0.878 -22.596 51.287 1.00 45.28 771 TYR E N 1
ATOM 10408 C CA . TYR C 3 771 ? -0.542 -22.390 51.517 1.00 45.28 771 TYR E CA 1
ATOM 10409 C C . TYR C 3 771 ? -1.133 -21.594 50.363 1.00 45.28 771 TYR E C 1
ATOM 10410 O O . TYR C 3 771 ? -0.466 -20.744 49.768 1.00 45.28 771 TYR E O 1
ATOM 10419 N N . ASN C 3 772 ? -2.394 -21.880 50.051 1.00 45.18 772 ASN E N 1
ATOM 10420 C CA . ASN C 3 772 ? -3.083 -21.240 48.939 1.00 45.18 772 ASN E CA 1
ATOM 10421 C C . ASN C 3 772 ? -3.763 -19.962 49.419 1.00 45.18 772 ASN E C 1
ATOM 10422 O O . ASN C 3 772 ? -4.560 -19.990 50.361 1.00 45.18 772 ASN E O 1
ATOM 10427 N N . GLN C 3 773 ? -3.436 -18.844 48.782 1.00 48.05 773 GLN E N 1
ATOM 10428 C CA . GLN C 3 773 ? -4.077 -17.566 49.086 1.00 48.05 773 GLN E CA 1
ATOM 10429 C C . GLN C 3 773 ? -5.234 -17.315 48.122 1.00 48.05 773 GLN E C 1
ATOM 10430 O O . GLN C 3 773 ? -5.281 -16.322 47.396 1.00 48.05 773 GLN E O 1
ATOM 10436 N N . ARG C 3 774 ? -6.183 -18.253 48.126 1.00 44.75 774 ARG E N 1
ATOM 10437 C CA . ARG C 3 774 ? -7.295 -18.180 47.186 1.00 44.75 774 ARG E CA 1
ATOM 10438 C C . ARG C 3 774 ? -8.260 -17.052 47.530 1.00 44.75 774 ARG E C 1
ATOM 10439 O O . ARG C 3 774 ? -8.897 -16.491 46.632 1.00 44.75 774 ARG E O 1
ATOM 10447 N N . ARG C 3 775 ? -8.383 -16.708 48.809 1.00 43.50 775 ARG E N 1
ATOM 10448 C CA . ARG C 3 775 ? -9.289 -15.648 49.222 1.00 43.50 775 ARG E CA 1
ATOM 10449 C C . ARG C 3 775 ? -8.702 -14.922 50.422 1.00 43.50 775 ARG E C 1
ATOM 10450 O O . ARG C 3 775 ? -7.927 -15.492 51.194 1.00 43.50 775 ARG E O 1
ATOM 10458 N N . ARG C 3 776 ? -9.082 -13.657 50.568 1.00 37.60 776 ARG E N 1
ATOM 10459 C CA . ARG C 3 776 ? -8.588 -12.823 51.656 1.00 37.60 776 ARG E CA 1
ATOM 10460 C C . ARG C 3 776 ? -9.118 -13.299 53.004 1.00 37.60 776 ARG E C 1
ATOM 10461 O O . ARG C 3 776 ? -8.849 -12.688 54.039 1.00 37.60 776 ARG E O 1
ATOM 10463 N N . TYR D 4 3 ? 53.461 -64.446 47.480 1.00 72.49 3 TYR G N 1
ATOM 10464 C CA . TYR D 4 3 ? 52.296 -63.604 47.728 1.00 72.49 3 TYR G CA 1
ATOM 10465 C C . TYR D 4 3 ? 51.301 -64.303 48.642 1.00 72.49 3 TYR G C 1
ATOM 10466 O O . TYR D 4 3 ? 51.343 -64.139 49.857 1.00 72.49 3 TYR G O 1
ATOM 10475 N N . SER D 4 4 ? 50.392 -65.074 48.045 1.00 72.74 4 SER G N 1
ATOM 10476 C CA . SER D 4 4 ? 49.399 -65.786 48.840 1.00 72.74 4 SER G CA 1
ATOM 10477 C C . SER D 4 4 ? 49.996 -67.022 49.503 1.00 72.74 4 SER G C 1
ATOM 10478 O O . SER D 4 4 ? 49.634 -67.359 50.635 1.00 72.74 4 SER G O 1
ATOM 10481 N N . TRP D 4 5 ? 50.908 -67.708 48.818 1.00 74.15 5 TRP G N 1
ATOM 10482 C CA . TRP D 4 5 ? 51.422 -68.984 49.292 1.00 74.15 5 TRP G CA 1
ATOM 10483 C C . TRP D 4 5 ? 52.931 -69.041 49.106 1.00 74.15 5 TRP G C 1
ATOM 10484 O O . TRP D 4 5 ? 53.507 -68.330 48.279 1.00 74.15 5 TRP G O 1
ATOM 10495 N N . SER D 4 6 ? 53.565 -69.905 49.896 1.00 75.99 6 SER G N 1
ATOM 10496 C CA . SER D 4 6 ? 54.996 -70.155 49.792 1.00 75.99 6 SER G CA 1
ATOM 10497 C C . SER D 4 6 ? 55.263 -71.599 50.187 1.00 75.99 6 SER G C 1
ATOM 10498 O O . SER D 4 6 ? 54.767 -72.061 51.218 1.00 75.99 6 SER G O 1
ATOM 10501 N N . GLU D 4 7 ? 56.042 -72.302 49.369 1.00 78.08 7 GLU G N 1
ATOM 10502 C CA . GLU D 4 7 ? 56.332 -73.715 49.573 1.00 78.08 7 GLU G CA 1
ATOM 10503 C C . GLU D 4 7 ? 57.794 -73.890 49.956 1.00 78.08 7 GLU G C 1
ATOM 10504 O O . GLU D 4 7 ? 58.685 -73.365 49.281 1.00 78.08 7 GLU G O 1
ATOM 10506 N N . GLN D 4 8 ? 58.035 -74.630 51.034 1.00 82.81 8 GLN G N 1
ATOM 10507 C CA . GLN D 4 8 ? 59.391 -74.890 51.502 1.00 82.81 8 GLN G CA 1
ATOM 10508 C C . GLN D 4 8 ? 59.529 -76.322 52.010 1.00 82.81 8 GLN G C 1
ATOM 10509 O O . GLN D 4 8 ? 60.223 -77.141 51.407 1.00 82.81 8 GLN G O 1
ATOM 10515 N N . THR D 4 14 ? 63.933 -82.600 62.542 1.00 107.43 14 THR G N 1
ATOM 10516 C CA . THR D 4 14 ? 63.065 -81.781 61.704 1.00 107.43 14 THR G CA 1
ATOM 10517 C C . THR D 4 14 ? 62.838 -80.410 62.330 1.00 107.43 14 THR G C 1
ATOM 10518 O O . THR D 4 14 ? 62.603 -80.297 63.533 1.00 107.43 14 THR G O 1
ATOM 10520 N N . THR D 4 15 ? 62.905 -79.368 61.505 1.00 105.61 15 THR G N 1
ATOM 10521 C CA . THR D 4 15 ? 62.681 -78.012 61.980 1.00 105.61 15 THR G CA 1
ATOM 10522 C C . THR D 4 15 ? 61.193 -77.791 62.246 1.00 105.61 15 THR G C 1
ATOM 10523 O O . THR D 4 15 ? 60.359 -78.686 62.074 1.00 105.61 15 THR G O 1
ATOM 10525 N N . LEU D 4 16 ? 60.851 -76.575 62.672 1.00 102.69 16 LEU G N 1
ATOM 10526 C CA . LEU D 4 16 ? 59.462 -76.264 62.992 1.00 102.69 16 LEU G CA 1
ATOM 10527 C C . LEU D 4 16 ? 58.729 -75.658 61.797 1.00 102.69 16 LEU G C 1
ATOM 10528 O O . LEU D 4 16 ? 57.786 -76.262 61.274 1.00 102.69 16 LEU G O 1
ATOM 10530 N N . ILE D 4 17 ? 59.168 -74.485 61.341 1.00 99.78 17 ILE G N 1
ATOM 10531 C CA . ILE D 4 17 ? 58.582 -73.794 60.195 1.00 99.78 17 ILE G CA 1
ATOM 10532 C C . ILE D 4 17 ? 59.371 -72.512 59.956 1.00 99.78 17 ILE G C 1
ATOM 10533 O O . ILE D 4 17 ? 60.264 -72.153 60.729 1.00 99.78 17 ILE G O 1
ATOM 10535 N N . SER D 4 18 ? 59.022 -71.825 58.871 1.00 95.94 18 SER G N 1
ATOM 10536 C CA . SER D 4 18 ? 59.613 -70.528 58.545 1.00 95.94 18 SER G CA 1
ATOM 10537 C C . SER D 4 18 ? 58.690 -69.825 57.565 1.00 95.94 18 SER G C 1
ATOM 10538 O O . SER D 4 18 ? 58.430 -70.351 56.478 1.00 95.94 18 SER G O 1
ATOM 10541 N N . VAL D 4 19 ? 58.194 -68.649 57.938 1.00 89.60 19 VAL G N 1
ATOM 10542 C CA . VAL D 4 19 ? 57.246 -67.912 57.115 1.00 89.60 19 VAL G CA 1
ATOM 10543 C C . VAL D 4 19 ? 57.882 -66.605 56.657 1.00 89.60 19 VAL G C 1
ATOM 10544 O O . VAL D 4 19 ? 58.703 -65.996 57.351 1.00 89.60 19 VAL G O 1
ATOM 10548 N N . ASP D 4 20 ? 57.505 -66.186 55.450 1.00 84.24 20 ASP G N 1
ATOM 10549 C CA . ASP D 4 20 ? 57.934 -64.910 54.895 1.00 84.24 20 ASP G CA 1
ATOM 10550 C C . ASP D 4 20 ? 56.738 -64.191 54.288 1.00 84.24 20 ASP G C 1
ATOM 10551 O O . ASP D 4 20 ? 56.854 -63.051 53.824 1.00 84.24 20 ASP G O 1
ATOM 10553 N N . ILE D 4 21 ? 55.587 -64.860 54.284 1.00 79.47 21 ILE G N 1
ATOM 10554 C CA . ILE D 4 21 ? 54.359 -64.323 53.711 1.00 79.47 21 ILE G CA 1
ATOM 10555 C C . ILE D 4 21 ? 53.863 -63.137 54.525 1.00 79.47 21 ILE G C 1
ATOM 10556 O O . ILE D 4 21 ? 53.784 -63.202 55.757 1.00 79.47 21 ILE G O 1
ATOM 10561 N N . GLU D 4 22 ? 53.529 -62.046 53.840 1.00 73.77 22 GLU G N 1
ATOM 10562 C CA . GLU D 4 22 ? 52.916 -60.902 54.499 1.00 73.77 22 GLU G CA 1
ATOM 10563 C C . GLU D 4 22 ? 51.441 -61.183 54.753 1.00 73.77 22 GLU G C 1
ATOM 10564 O O . GLU D 4 22 ? 50.677 -61.436 53.817 1.00 73.77 22 GLU G O 1
ATOM 10570 N N . TYR D 4 23 ? 51.043 -61.139 56.017 1.00 74.27 23 TYR G N 1
ATOM 10571 C CA . TYR D 4 23 ? 49.675 -61.419 56.427 1.00 74.27 23 TYR G CA 1
ATOM 10572 C C . TYR D 4 23 ? 49.175 -60.305 57.341 1.00 74.27 23 TYR G C 1
ATOM 10573 O O . TYR D 4 23 ? 49.887 -59.342 57.635 1.00 74.27 23 TYR G O 1
ATOM 10582 N N . LEU D 4 24 ? 47.930 -60.447 57.792 1.00 69.62 24 LEU G N 1
ATOM 10583 C CA . LEU D 4 24 ? 47.346 -59.488 58.718 1.00 69.62 24 LEU G CA 1
ATOM 10584 C C . LEU D 4 24 ? 46.598 -60.139 59.873 1.00 69.62 24 LEU G C 1
ATOM 10585 O O . LEU D 4 24 ? 46.077 -59.417 60.728 1.00 69.62 24 LEU G O 1
ATOM 10590 N N . ASP D 4 25 ? 46.528 -61.467 59.928 1.00 74.21 25 ASP G N 1
ATOM 10591 C CA . ASP D 4 25 ? 45.966 -62.168 61.073 1.00 74.21 25 ASP G CA 1
ATOM 10592 C C . ASP D 4 25 ? 46.534 -63.580 61.096 1.00 74.21 25 ASP G C 1
ATOM 10593 O O . ASP D 4 25 ? 46.702 -64.201 60.044 1.00 74.21 25 ASP G O 1
ATOM 10598 N N . LYS D 4 26 ? 46.823 -64.075 62.300 1.00 77.80 26 LYS G N 1
ATOM 10599 C CA . LYS D 4 26 ? 47.433 -65.394 62.430 1.00 77.80 26 LYS G CA 1
ATOM 10600 C C . LYS D 4 26 ? 46.510 -66.487 61.908 1.00 77.80 26 LYS G C 1
ATOM 10601 O O . LYS D 4 26 ? 46.967 -67.450 61.281 1.00 77.80 26 LYS G O 1
ATOM 10607 N N . SER D 4 27 ? 45.206 -66.357 62.158 1.00 74.95 27 SER G N 1
ATOM 10608 C CA . SER D 4 27 ? 44.253 -67.375 61.730 1.00 74.95 27 SER G CA 1
ATOM 10609 C C . SER D 4 27 ? 44.143 -67.480 60.215 1.00 74.95 27 SER G C 1
ATOM 10610 O O . SER D 4 27 ? 43.641 -68.491 59.713 1.00 74.95 27 SER G O 1
ATOM 10613 N N . TYR D 4 28 ? 44.594 -66.465 59.476 1.00 72.34 28 TYR G N 1
ATOM 10614 C CA . TYR D 4 28 ? 44.512 -66.499 58.022 1.00 72.34 28 TYR G CA 1
ATOM 10615 C C . TYR D 4 28 ? 45.535 -67.434 57.392 1.00 72.34 28 TYR G C 1
ATOM 10616 O O . TYR D 4 28 ? 45.338 -67.864 56.251 1.00 72.34 28 TYR G O 1
ATOM 10625 N N . ILE D 4 29 ? 46.613 -67.753 58.098 1.00 75.16 29 ILE G N 1
ATOM 10626 C CA . ILE D 4 29 ? 47.668 -68.605 57.563 1.00 75.16 29 ILE G CA 1
ATOM 10627 C C . ILE D 4 29 ? 47.293 -70.062 57.791 1.00 75.16 29 ILE G C 1
ATOM 10628 O O . ILE D 4 29 ? 46.978 -70.465 58.917 1.00 75.16 29 ILE G O 1
ATOM 10633 N N . TYR D 4 30 ? 47.320 -70.851 56.721 1.00 77.14 30 TYR G N 1
ATOM 10634 C CA . TYR D 4 30 ? 47.044 -72.279 56.780 1.00 77.14 30 TYR G CA 1
ATOM 10635 C C . TYR D 4 30 ? 48.342 -73.040 56.553 1.00 77.14 30 TYR G C 1
ATOM 10636 O O . TYR D 4 30 ? 49.110 -72.705 55.645 1.00 77.14 30 TYR G O 1
ATOM 10645 N N . LEU D 4 31 ? 48.586 -74.054 57.377 1.00 84.84 31 LEU G N 1
ATOM 10646 C CA . LEU D 4 31 ? 49.822 -74.825 57.326 1.00 84.84 31 LEU G CA 1
ATOM 10647 C C . LEU D 4 31 ? 49.561 -76.155 56.631 1.00 84.84 31 LEU G C 1
ATOM 10648 O O . LEU D 4 31 ? 48.734 -76.950 57.091 1.00 84.84 31 LEU G O 1
ATOM 10653 N N . TYR D 4 32 ? 50.265 -76.391 55.527 1.00 84.31 32 TYR G N 1
ATOM 10654 C CA . TYR D 4 32 ? 50.183 -77.637 54.778 1.00 84.31 32 TYR G CA 1
ATOM 10655 C C . TYR D 4 32 ? 51.570 -78.254 54.688 1.00 84.31 32 TYR G C 1
ATOM 10656 O O . TYR D 4 32 ? 52.524 -77.585 54.276 1.00 84.31 32 TYR G O 1
ATOM 10665 N N . ILE D 4 33 ? 51.684 -79.521 55.075 1.00 89.94 33 ILE G N 1
ATOM 10666 C CA . ILE D 4 33 ? 52.919 -80.280 54.916 1.00 89.94 33 ILE G CA 1
ATOM 10667 C C . ILE D 4 33 ? 52.606 -81.528 54.100 1.00 89.94 33 ILE G C 1
ATOM 10668 O O . ILE D 4 33 ? 51.678 -82.278 54.428 1.00 89.94 33 ILE G O 1
ATOM 10673 N N . ASN D 4 34 ? 53.356 -81.722 53.015 1.00 92.67 34 ASN G N 1
ATOM 10674 C CA . ASN D 4 34 ? 53.142 -82.836 52.092 1.00 92.67 34 ASN G CA 1
ATOM 10675 C C . ASN D 4 34 ? 51.681 -82.902 51.646 1.00 92.67 34 ASN G C 1
ATOM 10676 O O . ASN D 4 34 ? 51.078 -83.974 51.553 1.00 92.67 34 ASN G O 1
ATOM 10681 N N . ASN D 4 35 ? 51.113 -81.724 51.374 1.00 90.62 35 ASN G N 1
ATOM 10682 C CA . ASN D 4 35 ? 49.713 -81.585 50.964 1.00 90.62 35 ASN G CA 1
ATOM 10683 C C . ASN D 4 35 ? 48.759 -82.199 51.986 1.00 90.62 35 ASN G C 1
ATOM 10684 O O . ASN D 4 35 ? 47.764 -82.830 51.626 1.00 90.62 35 ASN G O 1
ATOM 10686 N N . VAL D 4 36 ? 49.059 -82.019 53.270 1.00 90.56 36 VAL G N 1
ATOM 10687 C CA . VAL D 4 36 ? 48.218 -82.504 54.359 1.00 90.56 36 VAL G CA 1
ATOM 10688 C C . VAL D 4 36 ? 47.895 -81.325 55.265 1.00 90.56 36 VAL G C 1
ATOM 10689 O O . VAL D 4 36 ? 48.799 -80.594 55.689 1.00 90.56 36 VAL G O 1
ATOM 10693 N N . LEU D 4 37 ? 46.609 -81.139 55.559 1.00 91.16 37 LEU G N 1
ATOM 10694 C CA . LEU D 4 37 ? 46.188 -80.048 56.427 1.00 91.16 37 LEU G CA 1
ATOM 10695 C C . LEU D 4 37 ? 46.592 -80.322 57.871 1.00 91.16 37 LEU G C 1
ATOM 10696 O O . LEU D 4 37 ? 46.530 -81.459 58.347 1.00 91.16 37 LEU G O 1
ATOM 10701 N N . ILE D 4 38 ? 47.010 -79.269 58.568 1.00 91.81 38 ILE G N 1
ATOM 10702 C CA . ILE D 4 38 ? 47.378 -79.341 59.977 1.00 91.81 38 ILE G CA 1
ATOM 10703 C C . ILE D 4 38 ? 46.416 -78.466 60.766 1.00 91.81 38 ILE G C 1
ATOM 10704 O O . ILE D 4 38 ? 46.214 -77.294 60.428 1.00 91.81 38 ILE G O 1
ATOM 10709 N N . SER D 4 39 ? 45.825 -79.035 61.814 1.00 96.96 39 SER G N 1
ATOM 10710 C CA . SER D 4 39 ? 44.896 -78.289 62.649 1.00 96.96 39 SER G CA 1
ATOM 10711 C C . SER D 4 39 ? 45.622 -77.187 63.410 1.00 96.96 39 SER G C 1
ATOM 10712 O O . SER D 4 39 ? 46.830 -77.257 63.650 1.00 96.96 39 SER G O 1
ATOM 10715 N N . ASN D 4 40 ? 44.866 -76.152 63.787 1.00 100.01 40 ASN G N 1
ATOM 10716 C CA . ASN D 4 40 ? 45.461 -75.009 64.473 1.00 100.01 40 ASN G CA 1
ATOM 10717 C C . ASN D 4 40 ? 46.042 -75.393 65.828 1.00 100.01 40 ASN G C 1
ATOM 10718 O O . ASN D 4 40 ? 47.033 -74.802 66.268 1.00 100.01 40 ASN G O 1
ATOM 10723 N N . SER D 4 41 ? 45.444 -76.377 66.502 1.00 99.71 41 SER G N 1
ATOM 10724 C CA . SER D 4 41 ? 45.926 -76.794 67.812 1.00 99.71 41 SER G CA 1
ATOM 10725 C C . SER D 4 41 ? 47.217 -77.598 67.744 1.00 99.71 41 SER G C 1
ATOM 10726 O O . SER D 4 41 ? 47.848 -77.807 68.785 1.00 99.71 41 SER G O 1
ATOM 10729 N N . ASP D 4 42 ? 47.626 -78.048 66.559 1.00 99.55 42 ASP G N 1
ATOM 10730 C CA . ASP D 4 42 ? 48.819 -78.870 66.419 1.00 99.55 42 ASP G CA 1
ATOM 10731 C C . ASP D 4 42 ? 50.101 -78.058 66.288 1.00 99.55 42 ASP G C 1
ATOM 10732 O O . ASP D 4 42 ? 51.188 -78.643 66.297 1.00 99.55 42 ASP G O 1
ATOM 10737 N N . TYR D 4 43 ? 50.005 -76.735 66.167 1.00 96.75 43 TYR G N 1
ATOM 10738 C CA . TYR D 4 43 ? 51.178 -75.876 66.092 1.00 96.75 43 TYR G CA 1
ATOM 10739 C C . TYR D 4 43 ? 50.912 -74.594 66.868 1.00 96.75 43 TYR G C 1
ATOM 10740 O O . TYR D 4 43 ? 49.784 -74.310 67.278 1.00 96.75 43 TYR G O 1
ATOM 10749 N N . SER D 4 44 ? 51.976 -73.818 67.069 1.00 95.88 44 SER G N 1
ATOM 10750 C CA . SER D 4 44 ? 51.903 -72.581 67.830 1.00 95.88 44 SER G CA 1
ATOM 10751 C C . SER D 4 44 ? 52.670 -71.490 67.100 1.00 95.88 44 SER G C 1
ATOM 10752 O O . SER D 4 44 ? 53.567 -71.761 66.297 1.00 95.88 44 SER G O 1
ATOM 10755 N N . TRP D 4 45 ? 52.305 -70.245 67.390 1.00 90.51 45 TRP G N 1
ATOM 10756 C CA . TRP D 4 45 ? 52.915 -69.064 66.784 1.00 90.51 45 TRP G CA 1
ATOM 10757 C C . TRP D 4 45 ? 53.808 -68.407 67.834 1.00 90.51 45 TRP G C 1
ATOM 10758 O O . TRP D 4 45 ? 53.371 -67.528 68.579 1.00 90.51 45 TRP G O 1
ATOM 10769 N N . ASN D 4 46 ? 55.069 -68.842 67.891 1.00 94.72 46 ASN G N 1
ATOM 10770 C CA . ASN D 4 46 ? 55.997 -68.267 68.861 1.00 94.72 46 ASN G CA 1
ATOM 10771 C C . ASN D 4 46 ? 56.345 -66.825 68.510 1.00 94.72 46 ASN G C 1
ATOM 10772 O O . ASN D 4 46 ? 56.499 -65.984 69.403 1.00 94.72 46 ASN G O 1
ATOM 10777 N N . SER D 4 47 ? 56.472 -66.522 67.221 1.00 94.02 47 SER G N 1
ATOM 10778 C CA . SER D 4 47 ? 56.806 -65.182 66.764 1.00 94.02 47 SER G CA 1
ATOM 10779 C C . SER D 4 47 ? 55.997 -64.872 65.514 1.00 94.02 47 SER G C 1
ATOM 10780 O O . SER D 4 47 ? 55.413 -65.760 64.888 1.00 94.02 47 SER G O 1
ATOM 10783 N N . ASP D 4 48 ? 55.958 -63.588 65.154 1.00 93.79 48 ASP G N 1
ATOM 10784 C CA . ASP D 4 48 ? 55.209 -63.172 63.974 1.00 93.79 48 ASP G CA 1
ATOM 10785 C C . ASP D 4 48 ? 55.820 -63.688 62.675 1.00 93.79 48 ASP G C 1
ATOM 10786 O O . ASP D 4 48 ? 55.123 -63.735 61.656 1.00 93.79 48 ASP G O 1
ATOM 10791 N N . THR D 4 49 ? 57.096 -64.075 62.685 1.00 94.19 49 THR G N 1
ATOM 10792 C CA . THR D 4 49 ? 57.760 -64.589 61.492 1.00 94.19 49 THR G CA 1
ATOM 10793 C C . THR D 4 49 ? 58.208 -66.037 61.641 1.00 94.19 49 THR G C 1
ATOM 10794 O O . THR D 4 49 ? 58.930 -66.541 60.773 1.00 94.19 49 THR G O 1
ATOM 10798 N N . LEU D 4 50 ? 57.807 -66.718 62.711 1.00 94.72 50 LEU G N 1
ATOM 10799 C CA . LEU D 4 50 ? 58.170 -68.112 62.920 1.00 94.72 50 LEU G CA 1
ATOM 10800 C C . LEU D 4 50 ? 56.967 -68.877 63.448 1.00 94.72 50 LEU G C 1
ATOM 10801 O O . LEU D 4 50 ? 56.101 -68.316 64.124 1.00 94.72 50 LEU G O 1
ATOM 10806 N N . ILE D 4 51 ? 56.922 -70.168 63.133 1.00 95.66 51 ILE G N 1
ATOM 10807 C CA . ILE D 4 51 ? 55.865 -71.062 63.592 1.00 95.66 51 ILE G CA 1
ATOM 10808 C C . ILE D 4 51 ? 56.522 -72.265 64.252 1.00 95.66 51 ILE G C 1
ATOM 10809 O O . ILE D 4 51 ? 57.401 -72.901 63.658 1.00 95.66 51 ILE G O 1
ATOM 10814 N N . GLN D 4 52 ? 56.097 -72.574 65.472 1.00 97.11 52 GLN G N 1
ATOM 10815 C CA . GLN D 4 52 ? 56.596 -73.723 66.209 1.00 97.11 52 GLN G CA 1
ATOM 10816 C C . GLN D 4 52 ? 55.543 -74.825 66.242 1.00 97.11 52 GLN G C 1
ATOM 10817 O O . GLN D 4 52 ? 54.344 -74.562 66.360 1.00 97.11 52 GLN G O 1
ATOM 10819 N N . LEU D 4 53 ? 56.008 -76.066 66.136 1.00 97.16 53 LEU G N 1
ATOM 10820 C CA . LEU D 4 53 ? 55.115 -77.218 66.137 1.00 97.16 53 LEU G CA 1
ATOM 10821 C C . LEU D 4 53 ? 54.868 -77.721 67.555 1.00 97.16 53 LEU G C 1
ATOM 10822 O O . LEU D 4 53 ? 54.574 -78.898 67.765 1.00 97.16 53 LEU G O 1
ATOM 10827 N N . LEU D 4 64 ? 54.465 -76.056 53.145 1.00 78.55 64 LEU G N 1
ATOM 10828 C CA . LEU D 4 64 ? 53.608 -75.203 52.330 1.00 78.55 64 LEU G CA 1
ATOM 10829 C C . LEU D 4 64 ? 52.667 -74.376 53.197 1.00 78.55 64 LEU G C 1
ATOM 10830 O O . LEU D 4 64 ? 51.798 -74.918 53.878 1.00 78.55 64 LEU G O 1
ATOM 10835 N N . LEU D 4 65 ? 52.842 -73.059 53.166 1.00 77.84 65 LEU G N 1
ATOM 10836 C CA . LEU D 4 65 ? 52.002 -72.132 53.911 1.00 77.84 65 LEU G CA 1
ATOM 10837 C C . LEU D 4 65 ? 51.084 -71.416 52.931 1.00 77.84 65 LEU G C 1
ATOM 10838 O O . LEU D 4 65 ? 51.556 -70.781 51.983 1.00 77.84 65 LEU G O 1
ATOM 10843 N N . VAL D 4 66 ? 49.778 -71.520 53.160 1.00 74.54 66 VAL G N 1
ATOM 10844 C CA . VAL D 4 66 ? 48.765 -70.943 52.283 1.00 74.54 66 VAL G CA 1
ATOM 10845 C C . VAL D 4 66 ? 47.948 -69.944 53.087 1.00 74.54 66 VAL G C 1
ATOM 10846 O O . VAL D 4 66 ? 47.486 -70.258 54.190 1.00 74.54 66 VAL G O 1
ATOM 10850 N N . ARG D 4 67 ? 47.775 -68.747 52.539 1.00 69.17 67 ARG G N 1
ATOM 10851 C CA . ARG D 4 67 ? 47.010 -67.693 53.186 1.00 69.17 67 ARG G CA 1
ATOM 10852 C C . ARG D 4 67 ? 45.613 -67.622 52.584 1.00 69.17 67 ARG G C 1
ATOM 10853 O O . ARG D 4 67 ? 45.443 -67.745 51.368 1.00 69.17 67 ARG G O 1
ATOM 10861 N N . ARG D 4 68 ? 44.612 -67.429 53.445 1.00 70.04 68 ARG G N 1
ATOM 10862 C CA . ARG D 4 68 ? 43.217 -67.287 53.017 1.00 70.04 68 ARG G CA 1
ATOM 10863 C C . ARG D 4 68 ? 42.561 -66.244 53.921 1.00 70.04 68 ARG G C 1
ATOM 10864 O O . ARG D 4 68 ? 42.189 -66.535 55.061 1.00 70.04 68 ARG G O 1
ATOM 10872 N N . THR D 4 69 ? 42.426 -65.026 53.398 1.00 67.34 69 THR G N 1
ATOM 10873 C CA . THR D 4 69 ? 41.857 -63.925 54.163 1.00 67.34 69 THR G CA 1
ATOM 10874 C C . THR D 4 69 ? 40.361 -64.144 54.368 1.00 67.34 69 THR G C 1
ATOM 10875 O O . THR D 4 69 ? 39.706 -64.812 53.563 1.00 67.34 69 THR G O 1
ATOM 10879 N N . ASP D 4 70 ? 39.824 -63.587 55.453 1.00 65.93 70 ASP G N 1
ATOM 10880 C CA . ASP D 4 70 ? 38.394 -63.676 55.712 1.00 65.93 70 ASP G CA 1
ATOM 10881 C C . ASP D 4 70 ? 37.611 -62.974 54.612 1.00 65.93 70 ASP G C 1
ATOM 10882 O O . ASP D 4 70 ? 38.079 -62.001 54.016 1.00 65.93 70 ASP G O 1
ATOM 10884 N N . LYS D 4 71 ? 36.412 -63.478 54.346 1.00 63.82 71 LYS G N 1
ATOM 10885 C CA . LYS D 4 71 ? 35.625 -63.032 53.210 1.00 63.82 71 LYS G CA 1
ATOM 10886 C C . LYS D 4 71 ? 34.222 -62.584 53.589 1.00 63.82 71 LYS G C 1
ATOM 10887 O O . LYS D 4 71 ? 33.619 -61.804 52.843 1.00 63.82 71 LYS G O 1
ATOM 10893 N N . GLU D 4 72 ? 33.693 -63.041 54.726 1.00 61.08 72 GLU G N 1
ATOM 10894 C CA . GLU D 4 72 ? 32.297 -62.770 55.061 1.00 61.08 72 GLU G CA 1
ATOM 10895 C C . GLU D 4 72 ? 32.097 -61.332 55.526 1.00 61.08 72 GLU G C 1
ATOM 10896 O O . GLU D 4 72 ? 31.093 -60.699 55.179 1.00 61.08 72 GLU G O 1
ATOM 10898 N N . TYR D 4 73 ? 33.033 -60.796 56.306 1.00 61.52 73 TYR G N 1
ATOM 10899 C CA . TYR D 4 73 ? 32.883 -59.473 56.891 1.00 61.52 73 TYR G CA 1
ATOM 10900 C C . TYR D 4 73 ? 34.110 -58.626 56.593 1.00 61.52 73 TYR G C 1
ATOM 10901 O O . TYR D 4 73 ? 35.207 -59.143 56.370 1.00 61.52 73 TYR G O 1
ATOM 10910 N N . LEU D 4 74 ? 33.905 -57.312 56.587 1.00 58.97 74 LEU G N 1
ATOM 10911 C CA . LEU D 4 74 ? 35.010 -56.380 56.417 1.00 58.97 74 LEU G CA 1
ATOM 10912 C C . LEU D 4 74 ? 35.939 -56.436 57.622 1.00 58.97 74 LEU G C 1
ATOM 10913 O O . LEU D 4 74 ? 35.500 -56.638 58.758 1.00 58.97 74 LEU G O 1
ATOM 10918 N N . TYR D 4 75 ? 37.236 -56.261 57.366 1.00 62.16 75 TYR G N 1
ATOM 10919 C CA . TYR D 4 75 ? 38.219 -56.327 58.443 1.00 62.16 75 TYR G CA 1
ATOM 10920 C C . TYR D 4 75 ? 38.017 -55.194 59.441 1.00 62.16 75 TYR G C 1
ATOM 10921 O O . TYR D 4 75 ? 38.095 -55.402 60.657 1.00 62.16 75 TYR G O 1
ATOM 10930 N N . ILE D 4 76 ? 37.755 -53.987 58.947 1.00 59.81 76 ILE G N 1
ATOM 10931 C CA . ILE D 4 76 ? 37.584 -52.803 59.784 1.00 59.81 76 ILE G CA 1
ATOM 10932 C C . ILE D 4 76 ? 36.215 -52.220 59.463 1.00 59.81 76 ILE G C 1
ATOM 10933 O O . ILE D 4 76 ? 36.035 -51.567 58.428 1.00 59.81 76 ILE G O 1
ATOM 10938 N N . MET D 4 77 ? 35.245 -52.444 60.346 1.00 64.27 77 MET G N 1
ATOM 10939 C CA . MET D 4 77 ? 33.898 -51.900 60.180 1.00 64.27 77 MET G CA 1
ATOM 10940 C C . MET D 4 77 ? 33.841 -50.554 60.890 1.00 64.27 77 MET G C 1
ATOM 10941 O O . MET D 4 77 ? 33.738 -50.489 62.117 1.00 64.27 77 MET G O 1
ATOM 10946 N N . PHE D 4 78 ? 33.908 -49.471 60.112 1.00 60.67 78 PHE G N 1
ATOM 10947 C CA . PHE D 4 78 ? 33.908 -48.136 60.700 1.00 60.67 78 PHE G CA 1
ATOM 10948 C C . PHE D 4 78 ? 32.568 -47.814 61.348 1.00 60.67 78 PHE G C 1
ATOM 10949 O O . PHE D 4 78 ? 32.516 -47.116 62.368 1.00 60.67 78 PHE G O 1
ATOM 10957 N N . ALA D 4 79 ? 31.472 -48.305 60.766 1.00 64.30 79 ALA G N 1
ATOM 10958 C CA . ALA D 4 79 ? 30.152 -48.038 61.328 1.00 64.30 79 ALA G CA 1
ATOM 10959 C C . ALA D 4 79 ? 29.994 -48.667 62.706 1.00 64.30 79 ALA G C 1
ATOM 10960 O O . ALA D 4 79 ? 29.390 -48.072 63.605 1.00 64.30 79 ALA G O 1
ATOM 10962 N N . GLU D 4 80 ? 30.529 -49.877 62.890 1.00 66.46 80 GLU G N 1
ATOM 10963 C CA . GLU D 4 80 ? 30.384 -50.573 64.164 1.00 66.46 80 GLU G CA 1
ATOM 10964 C C . GLU D 4 80 ? 31.098 -49.863 65.305 1.00 66.46 80 GLU G C 1
ATOM 10965 O O . GLU D 4 80 ? 30.772 -50.114 66.471 1.00 66.46 80 GLU G O 1
ATOM 10971 N N . GLY D 4 81 ? 32.055 -48.991 65.006 1.00 61.57 81 GLY G N 1
ATOM 10972 C CA . GLY D 4 81 ? 32.732 -48.247 66.049 1.00 61.57 81 GLY G CA 1
ATOM 10973 C C . GLY D 4 81 ? 34.238 -48.389 66.022 1.00 61.57 81 GLY G C 1
ATOM 10974 O O . GLY D 4 81 ? 34.911 -48.095 67.014 1.00 61.57 81 GLY G O 1
ATOM 10975 N N . ALA D 4 82 ? 34.780 -48.845 64.896 1.00 60.95 82 ALA G N 1
ATOM 10976 C CA . ALA D 4 82 ? 36.224 -48.952 64.761 1.00 60.95 82 ALA G CA 1
ATOM 10977 C C . ALA D 4 82 ? 36.863 -47.570 64.801 1.00 60.95 82 ALA G C 1
ATOM 10978 O O . ALA D 4 82 ? 36.288 -46.581 64.339 1.00 60.95 82 ALA G O 1
ATOM 10980 N N . ALA D 4 83 ? 38.061 -47.506 65.378 1.00 59.47 83 ALA G N 1
ATOM 10981 C CA . ALA D 4 83 ? 38.756 -46.234 65.516 1.00 59.47 83 ALA G CA 1
ATOM 10982 C C . ALA D 4 83 ? 39.075 -45.645 64.150 1.00 59.47 83 ALA G C 1
ATOM 10983 O O . ALA D 4 83 ? 39.565 -46.341 63.256 1.00 59.47 83 ALA G O 1
ATOM 10985 N N . PHE D 4 84 ? 38.796 -44.354 63.992 1.00 58.94 84 PHE G N 1
ATOM 10986 C CA . PHE D 4 84 ? 39.059 -43.641 62.745 1.00 58.94 84 PHE G CA 1
ATOM 10987 C C . PHE D 4 84 ? 40.462 -43.056 62.827 1.00 58.94 84 PHE G C 1
ATOM 10988 O O . PHE D 4 84 ? 40.681 -42.029 63.473 1.00 58.94 84 PHE G O 1
ATOM 10996 N N . ILE D 4 85 ? 41.421 -43.719 62.183 1.00 59.83 85 ILE G N 1
ATOM 10997 C CA . ILE D 4 85 ? 42.809 -43.274 62.128 1.00 59.83 85 ILE G CA 1
ATOM 10998 C C . ILE D 4 85 ? 43.396 -43.713 60.792 1.00 59.83 85 ILE G C 1
ATOM 10999 O O . ILE D 4 85 ? 42.775 -44.453 60.028 1.00 59.83 85 ILE G O 1
ATOM 11004 N N . ARG D 4 86 ? 44.614 -43.244 60.509 1.00 61.93 86 ARG G N 1
ATOM 11005 C CA . ARG D 4 86 ? 45.286 -43.625 59.270 1.00 61.93 86 ARG G CA 1
ATOM 11006 C C . ARG D 4 86 ? 45.600 -45.116 59.244 1.00 61.93 86 ARG G C 1
ATOM 11007 O O . ARG D 4 86 ? 45.486 -45.764 58.195 1.00 61.93 86 ARG G O 1
ATOM 11015 N N . GLU D 4 87 ? 46.006 -45.672 60.388 1.00 62.49 87 GLU G N 1
ATOM 11016 C CA . GLU D 4 87 ? 46.382 -47.081 60.438 1.00 62.49 87 GLU G CA 1
ATOM 11017 C C . GLU D 4 87 ? 45.209 -47.979 60.071 1.00 62.49 87 GLU G C 1
ATOM 11018 O O . GLU D 4 87 ? 45.381 -48.966 59.348 1.00 62.49 87 GLU G O 1
ATOM 11024 N N . ASN D 4 88 ? 44.010 -47.659 60.561 1.00 60.30 88 ASN G N 1
ATOM 11025 C CA . ASN D 4 88 ? 42.845 -48.476 60.241 1.00 60.30 88 ASN G CA 1
ATOM 11026 C C . ASN D 4 88 ? 42.514 -48.413 58.755 1.00 60.30 88 ASN G C 1
ATOM 11027 O O . ASN D 4 88 ? 42.163 -49.432 58.149 1.00 60.30 88 ASN G O 1
ATOM 11032 N N . LEU D 4 89 ? 42.618 -47.228 58.150 1.00 59.35 89 LEU G N 1
ATOM 11033 C CA . LEU D 4 89 ? 42.376 -47.107 56.715 1.00 59.35 89 LEU G CA 1
ATOM 11034 C C . LEU D 4 89 ? 43.381 -47.930 55.921 1.00 59.35 89 LEU G C 1
ATOM 11035 O O . LEU D 4 89 ? 43.016 -48.640 54.973 1.00 59.35 89 LEU G O 1
ATOM 11040 N N . ASP D 4 90 ? 44.659 -47.849 56.299 1.00 62.00 90 ASP G N 1
ATOM 11041 C CA . ASP D 4 90 ? 45.681 -48.615 55.594 1.00 62.00 90 ASP G CA 1
ATOM 11042 C C . ASP D 4 90 ? 45.475 -50.113 55.768 1.00 62.00 90 ASP G C 1
ATOM 11043 O O . ASP D 4 90 ? 45.683 -50.880 54.825 1.00 62.00 90 ASP G O 1
ATOM 11048 N N . VAL D 4 91 ? 45.064 -50.551 56.959 1.00 59.08 91 VAL G N 1
ATOM 11049 C CA . VAL D 4 91 ? 44.808 -51.972 57.175 1.00 59.08 91 VAL G CA 1
ATOM 11050 C C . VAL D 4 91 ? 43.608 -52.433 56.356 1.00 59.08 91 VAL G C 1
ATOM 11051 O O . VAL D 4 91 ? 43.614 -53.529 55.779 1.00 59.08 91 VAL G O 1
ATOM 11055 N N . GLN D 4 92 ? 42.559 -51.610 56.287 1.00 57.78 92 GLN G N 1
ATOM 11056 C CA . GLN D 4 92 ? 41.395 -51.969 55.487 1.00 57.78 92 GLN G CA 1
ATOM 11057 C C . GLN D 4 92 ? 41.755 -52.087 54.011 1.00 57.78 92 GLN G C 1
ATOM 11058 O O . GLN D 4 92 ? 41.292 -53.006 53.324 1.00 57.78 92 GLN G O 1
ATOM 11064 N N . ASN D 4 93 ? 42.575 -51.165 53.504 1.00 58.02 93 ASN G N 1
ATOM 11065 C CA . ASN D 4 93 ? 43.024 -51.270 52.117 1.00 58.02 93 ASN G CA 1
ATOM 11066 C C . ASN D 4 93 ? 43.941 -52.474 51.920 1.00 58.02 93 ASN G C 1
ATOM 11067 O O . ASN D 4 93 ? 43.902 -53.131 50.871 1.00 58.02 93 ASN G O 1
ATOM 11072 N N . THR D 4 94 ? 44.779 -52.769 52.916 1.00 59.01 94 THR G N 1
ATOM 11073 C CA . THR D 4 94 ? 45.661 -53.926 52.840 1.00 59.01 94 THR G CA 1
ATOM 11074 C C . THR D 4 94 ? 44.867 -55.220 52.788 1.00 59.01 94 THR G C 1
ATOM 11075 O O . THR D 4 94 ? 45.310 -56.195 52.176 1.00 59.01 94 THR G O 1
ATOM 11079 N N . GLN D 4 95 ? 43.691 -55.249 53.416 1.00 58.58 95 GLN G N 1
ATOM 11080 C CA . GLN D 4 95 ? 42.835 -56.427 53.314 1.00 58.58 95 GLN G CA 1
ATOM 11081 C C . GLN D 4 95 ? 42.480 -56.720 51.861 1.00 58.58 95 GLN G C 1
ATOM 11082 O O . GLN D 4 95 ? 42.635 -57.851 51.385 1.00 58.58 95 GLN G O 1
ATOM 11088 N N . PHE D 4 96 ? 42.021 -55.701 51.132 1.00 56.57 96 PHE G N 1
ATOM 11089 C CA . PHE D 4 96 ? 41.668 -55.892 49.729 1.00 56.57 96 PHE G CA 1
ATOM 11090 C C . PHE D 4 96 ? 42.897 -56.178 48.879 1.00 56.57 96 PHE G C 1
ATOM 11091 O O . PHE D 4 96 ? 42.826 -56.962 47.928 1.00 56.57 96 PHE G O 1
ATOM 11099 N N . LEU D 4 97 ? 44.028 -55.541 49.189 1.00 59.16 97 LEU G N 1
ATOM 11100 C CA . LEU D 4 97 ? 45.248 -55.815 48.436 1.00 59.16 97 LEU G CA 1
ATOM 11101 C C . LEU D 4 97 ? 45.668 -57.274 48.588 1.00 59.16 97 LEU G C 1
ATOM 11102 O O . LEU D 4 97 ? 45.981 -57.952 47.601 1.00 59.16 97 LEU G O 1
ATOM 11107 N N . HIS D 4 98 ? 45.660 -57.778 49.825 1.00 62.47 98 HIS G N 1
ATOM 11108 C CA . HIS D 4 98 ? 46.000 -59.175 50.071 1.00 62.47 98 HIS G CA 1
ATOM 11109 C C . HIS D 4 98 ? 45.001 -60.107 49.407 1.00 62.47 98 HIS G C 1
ATOM 11110 O O . HIS D 4 98 ? 45.380 -61.147 48.863 1.00 62.47 98 HIS G O 1
ATOM 11117 N N . LEU D 4 99 ? 43.715 -59.754 49.449 1.00 60.78 99 LEU G N 1
ATOM 11118 C CA . LEU D 4 99 ? 42.696 -60.603 48.843 1.00 60.78 99 LEU G CA 1
ATOM 11119 C C . LEU D 4 99 ? 42.867 -60.677 47.328 1.00 60.78 99 LEU G C 1
ATOM 11120 O O . LEU D 4 99 ? 42.752 -61.756 46.732 1.00 60.78 99 LEU G O 1
ATOM 11125 N N . ALA D 4 100 ? 43.153 -59.539 46.688 1.00 60.89 100 ALA G N 1
ATOM 11126 C CA . ALA D 4 100 ? 43.387 -59.532 45.248 1.00 60.89 100 ALA G CA 1
ATOM 11127 C C . ALA D 4 100 ? 44.650 -60.303 44.892 1.00 60.89 100 ALA G C 1
ATOM 11128 O O . ALA D 4 100 ? 44.695 -60.997 43.870 1.00 60.89 100 ALA G O 1
ATOM 11130 N N . GLN D 4 101 ? 45.694 -60.186 45.717 1.00 64.18 101 GLN G N 1
ATOM 11131 C CA . GLN D 4 101 ? 46.876 -61.018 45.521 1.00 64.18 101 GLN G CA 1
ATOM 11132 C C . GLN D 4 101 ? 46.524 -62.493 45.639 1.00 64.18 101 GLN G C 1
ATOM 11133 O O . GLN D 4 101 ? 47.052 -63.330 44.901 1.00 64.18 101 GLN G O 1
ATOM 11139 N N . GLU D 4 102 ? 45.636 -62.825 46.574 1.00 67.29 102 GLU G N 1
ATOM 11140 C CA . GLU D 4 102 ? 45.235 -64.210 46.782 1.00 67.29 102 GLU G CA 1
ATOM 11141 C C . GLU D 4 102 ? 44.485 -64.749 45.573 1.00 67.29 102 GLU G C 1
ATOM 11142 O O . GLU D 4 102 ? 44.657 -65.912 45.192 1.00 67.29 102 GLU G O 1
ATOM 11148 N N . LEU D 4 103 ? 43.649 -63.916 44.956 1.00 64.99 103 LEU G N 1
ATOM 11149 C CA . LEU D 4 103 ? 42.754 -64.348 43.890 1.00 64.99 103 LEU G CA 1
ATOM 11150 C C . LEU D 4 103 ? 43.447 -64.528 42.542 1.00 64.99 103 LEU G C 1
ATOM 11151 O O . LEU D 4 103 ? 42.751 -64.647 41.527 1.00 64.99 103 LEU G O 1
ATOM 11156 N N . VAL D 4 104 ? 44.776 -64.553 42.486 1.00 68.53 104 VAL G N 1
ATOM 11157 C CA . VAL D 4 104 ? 45.472 -64.713 41.217 1.00 68.53 104 VAL G CA 1
ATOM 11158 C C . VAL D 4 104 ? 46.245 -66.023 41.117 1.00 68.53 104 VAL G C 1
ATOM 11159 O O . VAL D 4 104 ? 46.478 -66.500 39.994 1.00 68.53 104 VAL G O 1
ATOM 11163 N N . GLU D 4 105 ? 46.637 -66.643 42.228 1.00 71.55 105 GLU G N 1
ATOM 11164 C CA . GLU D 4 105 ? 47.405 -67.881 42.182 1.00 71.55 105 GLU G CA 1
ATOM 11165 C C . GLU D 4 105 ? 46.534 -69.128 42.136 1.00 71.55 105 GLU G C 1
ATOM 11166 O O . GLU D 4 105 ? 47.072 -70.237 42.058 1.00 71.55 105 GLU G O 1
ATOM 11172 N N . GLY D 4 106 ? 45.213 -68.983 42.186 1.00 75.39 106 GLY G N 1
ATOM 11173 C CA . GLY D 4 106 ? 44.330 -70.124 42.078 1.00 75.39 106 GLY G CA 1
ATOM 11174 C C . GLY D 4 106 ? 44.134 -70.919 43.347 1.00 75.39 106 GLY G C 1
ATOM 11175 O O . GLY D 4 106 ? 43.496 -71.976 43.303 1.00 75.39 106 GLY G O 1
ATOM 11176 N N . ARG D 4 107 ? 44.656 -70.448 44.479 1.00 73.14 107 ARG G N 1
ATOM 11177 C CA . ARG D 4 107 ? 44.466 -71.141 45.745 1.00 73.14 107 ARG G CA 1
ATOM 11178 C C . ARG D 4 107 ? 43.102 -70.872 46.369 1.00 73.14 107 ARG G C 1
ATOM 11179 O O . ARG D 4 107 ? 42.779 -71.482 47.393 1.00 73.14 107 ARG G O 1
ATOM 11187 N N . SER D 4 108 ? 42.304 -69.982 45.786 1.00 73.19 108 SER G N 1
ATOM 11188 C CA . SER D 4 108 ? 40.999 -69.621 46.327 1.00 73.19 108 SER G CA 1
ATOM 11189 C C . SER D 4 108 ? 39.832 -70.154 45.512 1.00 73.19 108 SER G C 1
ATOM 11190 O O . SER D 4 108 ? 38.826 -70.570 46.090 1.00 73.19 108 SER G O 1
ATOM 11193 N N . ILE D 4 109 ? 39.934 -70.152 44.183 1.00 74.91 109 ILE G N 1
ATOM 11194 C CA . ILE D 4 109 ? 38.842 -70.644 43.349 1.00 74.91 109 ILE G CA 1
ATOM 11195 C C . ILE D 4 109 ? 38.759 -72.158 43.471 1.00 74.91 109 ILE G C 1
ATOM 11196 O O . ILE D 4 109 ? 39.753 -72.869 43.276 1.00 74.91 109 ILE G O 1
ATOM 11201 N N . ASP D 4 110 ? 37.567 -72.659 43.788 1.00 76.91 110 ASP G N 1
ATOM 11202 C CA . ASP D 4 110 ? 37.329 -74.082 44.009 1.00 76.91 110 ASP G CA 1
ATOM 11203 C C . ASP D 4 110 ? 36.153 -74.564 43.170 1.00 76.91 110 ASP G C 1
ATOM 11204 O O . ASP D 4 110 ? 35.265 -75.275 43.644 1.00 76.91 110 ASP G O 1
ATOM 11209 N N . GLY D 4 111 ? 36.134 -74.178 41.897 1.00 74.93 111 GLY G N 1
ATOM 11210 C CA . GLY D 4 111 ? 35.102 -74.647 40.994 1.00 74.93 111 GLY G CA 1
ATOM 11211 C C . GLY D 4 111 ? 34.307 -73.548 40.323 1.00 74.93 111 GLY G C 1
ATOM 11212 O O . GLY D 4 111 ? 34.139 -72.460 40.881 1.00 74.93 111 GLY G O 1
ATOM 11213 N N . PHE D 4 112 ? 33.807 -73.825 39.122 1.00 73.69 112 PHE G N 1
ATOM 11214 C CA . PHE D 4 112 ? 33.030 -72.870 38.343 1.00 73.69 112 PHE G CA 1
ATOM 11215 C C . PHE D 4 112 ? 31.606 -73.378 38.185 1.00 73.69 112 PHE G C 1
ATOM 11216 O O . PHE D 4 112 ? 31.391 -74.527 37.788 1.00 73.69 112 PHE G O 1
ATOM 11224 N N . TYR D 4 113 ? 30.639 -72.521 38.500 1.00 73.20 113 TYR G N 1
ATOM 11225 C CA . TYR D 4 113 ? 29.221 -72.851 38.360 1.00 73.20 113 TYR G CA 1
ATOM 11226 C C . TYR D 4 113 ? 28.669 -72.384 37.016 1.00 73.20 113 TYR G C 1
ATOM 11227 O O . TYR D 4 113 ? 27.667 -71.675 36.944 1.00 73.20 113 TYR G O 1
ATOM 11236 N N . GLY D 4 114 ? 29.328 -72.784 35.936 1.00 76.29 114 GLY G N 1
ATOM 11237 C CA . GLY D 4 114 ? 28.900 -72.374 34.612 1.00 76.29 114 GLY G CA 1
ATOM 11238 C C . GLY D 4 114 ? 29.776 -73.007 33.556 1.00 76.29 114 GLY G C 1
ATOM 11239 O O . GLY D 4 114 ? 30.745 -73.714 33.856 1.00 76.29 114 GLY G O 1
ATOM 11240 N N . ASP D 4 115 ? 29.423 -72.736 32.302 1.00 79.72 115 ASP G N 1
ATOM 11241 C CA . ASP D 4 115 ? 30.123 -73.311 31.154 1.00 79.72 115 ASP G CA 1
ATOM 11242 C C . ASP D 4 115 ? 31.396 -72.514 30.907 1.00 79.72 115 ASP G C 1
ATOM 11243 O O . ASP D 4 115 ? 31.388 -71.465 30.263 1.00 79.72 115 ASP G O 1
ATOM 11248 N N . LEU D 4 116 ? 32.508 -73.021 31.430 1.00 76.24 116 LEU G N 1
ATOM 11249 C CA . LEU D 4 116 ? 33.798 -72.391 31.197 1.00 76.24 116 LEU G CA 1
ATOM 11250 C C . LEU D 4 116 ? 34.201 -72.547 29.737 1.00 76.24 116 LEU G C 1
ATOM 11251 O O . LEU D 4 116 ? 34.050 -73.618 29.146 1.00 76.24 116 LEU G O 1
ATOM 11256 N N . SER D 4 117 ? 34.721 -71.469 29.156 1.00 75.14 117 SER G N 1
ATOM 11257 C CA . SER D 4 117 ? 35.139 -71.453 27.761 1.00 75.14 117 SER G CA 1
ATOM 11258 C C . SER D 4 117 ? 36.629 -71.160 27.684 1.00 75.14 117 SER G C 1
ATOM 11259 O O . SER D 4 117 ? 37.102 -70.171 28.253 1.00 75.14 117 SER G O 1
ATOM 11262 N N . MET D 4 118 ? 37.364 -72.022 26.984 1.00 74.40 118 MET G N 1
ATOM 11263 C CA . MET D 4 118 ? 38.789 -71.827 26.770 1.00 74.40 118 MET G CA 1
ATOM 11264 C C . MET D 4 118 ? 39.109 -71.188 25.427 1.00 74.40 118 MET G C 1
ATOM 11265 O O . MET D 4 118 ? 40.277 -70.870 25.181 1.00 74.40 118 MET G O 1
ATOM 11270 N N . ASN D 4 119 ? 38.109 -71.038 24.559 1.00 74.53 119 ASN G N 1
ATOM 11271 C CA . ASN D 4 119 ? 38.166 -70.280 23.303 1.00 74.53 119 ASN G CA 1
ATOM 11272 C C . ASN D 4 119 ? 39.522 -70.396 22.604 1.00 74.53 119 ASN G C 1
ATOM 11273 O O . ASN D 4 119 ? 40.210 -69.413 22.331 1.00 74.53 119 ASN G O 1
ATOM 11278 N N . GLY D 4 120 ? 39.886 -71.641 22.302 1.00 75.91 120 GLY G N 1
ATOM 11279 C CA . GLY D 4 120 ? 41.086 -71.907 21.535 1.00 75.91 120 GLY G CA 1
ATOM 11280 C C . GLY D 4 120 ? 42.366 -71.980 22.330 1.00 75.91 120 GLY G C 1
ATOM 11281 O O . GLY D 4 120 ? 43.444 -71.786 21.760 1.00 75.91 120 GLY G O 1
ATOM 11282 N N . TYR D 4 121 ? 42.290 -72.255 23.627 1.00 75.29 121 TYR G N 1
ATOM 11283 C CA . TYR D 4 121 ? 43.471 -72.354 24.470 1.00 75.29 121 TYR G CA 1
ATOM 11284 C C . TYR D 4 121 ? 43.534 -73.732 25.116 1.00 75.29 121 TYR G C 1
ATOM 11285 O O . TYR D 4 121 ? 42.540 -74.460 25.192 1.00 75.29 121 TYR G O 1
ATOM 11294 N N . ARG D 4 122 ? 44.726 -74.083 25.586 1.00 80.11 122 ARG G N 1
ATOM 11295 C CA . ARG D 4 122 ? 45.039 -75.432 26.032 1.00 80.11 122 ARG G CA 1
ATOM 11296 C C . ARG D 4 122 ? 45.187 -75.475 27.547 1.00 80.11 122 ARG G C 1
ATOM 11297 O O . ARG D 4 122 ? 45.807 -74.593 28.146 1.00 80.11 122 ARG G O 1
ATOM 11305 N N . ILE D 4 123 ? 44.614 -76.506 28.160 1.00 79.23 123 ILE G N 1
ATOM 11306 C CA . ILE D 4 123 ? 44.796 -76.766 29.584 1.00 79.23 123 ILE G CA 1
ATOM 11307 C C . ILE D 4 123 ? 46.049 -77.615 29.748 1.00 79.23 123 ILE G C 1
ATOM 11308 O O . ILE D 4 123 ? 46.166 -78.686 29.144 1.00 79.23 123 ILE G O 1
ATOM 11313 N N . THR D 4 124 ? 46.983 -77.140 30.564 1.00 80.79 124 THR G N 1
ATOM 11314 C CA . THR D 4 124 ? 48.294 -77.755 30.702 1.00 80.79 124 THR G CA 1
ATOM 11315 C C . THR D 4 124 ? 48.423 -78.417 32.068 1.00 80.79 124 THR G C 1
ATOM 11316 O O . THR D 4 124 ? 47.836 -77.953 33.051 1.00 80.79 124 THR G O 1
ATOM 11320 N N . HIS D 4 125 ? 49.179 -79.516 32.115 1.00 81.38 125 HIS G N 1
ATOM 11321 C CA . HIS D 4 125 ? 49.544 -80.223 33.339 1.00 81.38 125 HIS G CA 1
ATOM 11322 C C . HIS D 4 125 ? 48.353 -80.871 34.034 1.00 81.38 125 HIS G C 1
ATOM 11323 O O . HIS D 4 125 ? 48.376 -81.058 35.254 1.00 81.38 125 HIS G O 1
ATOM 11330 N N . LEU D 4 126 ? 47.311 -81.227 33.289 1.00 85.60 126 LEU G N 1
ATOM 11331 C CA . LEU D 4 126 ? 46.175 -81.916 33.883 1.00 85.60 126 LEU G CA 1
ATOM 11332 C C . LEU D 4 126 ? 46.542 -83.359 34.209 1.00 85.60 126 LEU G C 1
ATOM 11333 O O . LEU D 4 126 ? 47.103 -84.078 33.378 1.00 85.60 126 LEU G O 1
ATOM 11338 N N . ALA D 4 127 ? 46.217 -83.783 35.427 1.00 87.32 127 ALA G N 1
ATOM 11339 C CA . ALA D 4 127 ? 46.581 -85.102 35.919 1.00 87.32 127 ALA G CA 1
ATOM 11340 C C . ALA D 4 127 ? 45.500 -86.122 35.568 1.00 87.32 127 ALA G C 1
ATOM 11341 O O . ALA D 4 127 ? 44.340 -85.786 35.321 1.00 87.32 127 ALA G O 1
ATOM 11343 N N . ASP D 4 128 ? 45.893 -87.395 35.555 1.00 90.70 128 ASP G N 1
ATOM 11344 C CA . ASP D 4 128 ? 44.973 -88.475 35.227 1.00 90.70 128 ASP G CA 1
ATOM 11345 C C . ASP D 4 128 ? 43.958 -88.663 36.347 1.00 90.70 128 ASP G C 1
ATOM 11346 O O . ASP D 4 128 ? 44.317 -88.675 37.528 1.00 90.70 128 ASP G O 1
ATOM 11348 N N . GLY D 4 129 ? 42.686 -88.807 35.971 1.00 93.96 129 GLY G N 1
ATOM 11349 C CA . GLY D 4 129 ? 41.630 -88.952 36.948 1.00 93.96 129 GLY G CA 1
ATOM 11350 C C . GLY D 4 129 ? 41.376 -90.394 37.352 1.00 93.96 129 GLY G C 1
ATOM 11351 O O . GLY D 4 129 ? 41.829 -91.345 36.717 1.00 93.96 129 GLY G O 1
ATOM 11352 N N . VAL D 4 130 ? 40.628 -90.543 38.443 1.00 94.41 130 VAL G N 1
ATOM 11353 C CA . VAL D 4 130 ? 40.222 -91.860 38.928 1.00 94.41 130 VAL G CA 1
ATOM 11354 C C . VAL D 4 130 ? 38.716 -92.015 39.052 1.00 94.41 130 VAL G C 1
ATOM 11355 O O . VAL D 4 130 ? 38.213 -93.152 39.006 1.00 94.41 130 VAL G O 1
ATOM 11359 N N . ASP D 4 131 ? 37.956 -90.932 39.205 1.00 94.43 131 ASP G N 1
ATOM 11360 C CA . ASP D 4 131 ? 36.500 -90.891 39.260 1.00 94.43 131 ASP G CA 1
ATOM 11361 C C . ASP D 4 131 ? 35.955 -90.706 37.852 1.00 94.43 131 ASP G C 1
ATOM 11362 O O . ASP D 4 131 ? 36.382 -89.776 37.154 1.00 94.43 131 ASP G O 1
ATOM 11367 N N . PRO D 4 132 ? 35.031 -91.560 37.385 1.00 94.07 132 PRO G N 1
ATOM 11368 C CA . PRO D 4 132 ? 34.582 -91.481 35.984 1.00 94.07 132 PRO G CA 1
ATOM 11369 C C . PRO D 4 132 ? 33.980 -90.145 35.565 1.00 94.07 132 PRO G C 1
ATOM 11370 O O . PRO D 4 132 ? 33.623 -89.974 34.396 1.00 94.07 132 PRO G O 1
ATOM 11374 N N . LYS D 4 133 ? 33.854 -89.196 36.491 1.00 90.76 133 LYS G N 1
ATOM 11375 C CA . LYS D 4 133 ? 33.396 -87.849 36.175 1.00 90.76 133 LYS G CA 1
ATOM 11376 C C . LYS D 4 133 ? 34.537 -86.835 36.211 1.00 90.76 133 LYS G C 1
ATOM 11377 O O . LYS D 4 133 ? 34.336 -85.678 36.585 1.00 90.76 133 LYS G O 1
ATOM 11383 N N . ASP D 4 134 ? 35.740 -87.256 35.825 1.00 91.67 134 ASP G N 1
ATOM 11384 C CA . ASP D 4 134 ? 36.930 -86.420 35.894 1.00 91.67 134 ASP G CA 1
ATOM 11385 C C . ASP D 4 134 ? 37.493 -86.162 34.504 1.00 91.67 134 ASP G C 1
ATOM 11386 O O . ASP D 4 134 ? 37.290 -86.958 33.582 1.00 91.67 134 ASP G O 1
ATOM 11391 N N . ALA D 4 135 ? 38.205 -85.046 34.365 1.00 90.94 135 ALA G N 1
ATOM 11392 C CA . ALA D 4 135 ? 38.834 -84.694 33.103 1.00 90.94 135 ALA G CA 1
ATOM 11393 C C . ALA D 4 135 ? 39.957 -85.672 32.770 1.00 90.94 135 ALA G C 1
ATOM 11394 O O . ALA D 4 135 ? 40.457 -86.403 33.628 1.00 90.94 135 ALA G O 1
ATOM 11396 N N . VAL D 4 136 ? 40.354 -85.675 31.500 1.00 90.81 136 VAL G N 1
ATOM 11397 C CA . VAL D 4 136 ? 41.304 -86.646 30.974 1.00 90.81 136 VAL G CA 1
ATOM 11398 C C . VAL D 4 136 ? 42.467 -85.911 30.323 1.00 90.81 136 VAL G C 1
ATOM 11399 O O . VAL D 4 136 ? 42.279 -84.871 29.682 1.00 90.81 136 VAL G O 1
ATOM 11403 N N . ASN D 4 137 ? 43.670 -86.448 30.502 1.00 90.36 137 ASN G N 1
ATOM 11404 C CA . ASN D 4 137 ? 44.863 -85.918 29.860 1.00 90.36 137 ASN G CA 1
ATOM 11405 C C . ASN D 4 137 ? 45.102 -86.667 28.549 1.00 90.36 137 ASN G C 1
ATOM 11406 O O . ASN D 4 137 ? 44.289 -87.491 28.123 1.00 90.36 137 ASN G O 1
ATOM 11411 N N . LYS D 4 138 ? 46.227 -86.387 27.888 1.00 91.64 138 LYS G N 1
ATOM 11412 C CA . LYS D 4 138 ? 46.522 -87.051 26.624 1.00 91.64 138 LYS G CA 1
ATOM 11413 C C . LYS D 4 138 ? 47.314 -88.340 26.806 1.00 91.64 138 LYS G C 1
ATOM 11414 O O . LYS D 4 138 ? 47.354 -89.158 25.883 1.00 91.64 138 LYS G O 1
ATOM 11420 N N . GLY D 4 139 ? 47.935 -88.549 27.968 1.00 95.81 139 GLY G N 1
ATOM 11421 C CA . GLY D 4 139 ? 48.719 -89.761 28.158 1.00 95.81 139 GLY G CA 1
ATOM 11422 C C . GLY D 4 139 ? 47.881 -91.020 28.038 1.00 95.81 139 GLY G C 1
ATOM 11423 O O . GLY D 4 139 ? 48.225 -91.947 27.299 1.00 95.81 139 GLY G O 1
ATOM 11424 N N . GLN D 4 140 ? 46.746 -91.057 28.736 1.00 97.23 140 GLN G N 1
ATOM 11425 C CA . GLN D 4 140 ? 45.900 -92.243 28.678 1.00 97.23 140 GLN G CA 1
ATOM 11426 C C . GLN D 4 140 ? 45.145 -92.321 27.357 1.00 97.23 140 GLN G C 1
ATOM 11427 O O . GLN D 4 140 ? 44.821 -93.419 26.889 1.00 97.23 140 GLN G O 1
ATOM 11433 N N . LEU D 4 141 ? 44.880 -91.177 26.724 1.00 96.48 141 LEU G N 1
ATOM 11434 C CA . LEU D 4 141 ? 44.307 -91.202 25.382 1.00 96.48 141 LEU G CA 1
ATOM 11435 C C . LEU D 4 141 ? 45.262 -91.865 24.396 1.00 96.48 141 LEU G C 1
ATOM 11436 O O . LEU D 4 141 ? 44.850 -92.675 23.560 1.00 96.48 141 LEU G O 1
ATOM 11441 N N . ASP D 4 142 ? 46.550 -91.526 24.482 1.00 97.63 142 ASP G N 1
ATOM 11442 C CA . ASP D 4 142 ? 47.551 -92.169 23.636 1.00 97.63 142 ASP G CA 1
ATOM 11443 C C . ASP D 4 142 ? 47.694 -93.644 23.989 1.00 97.63 142 ASP G C 1
ATOM 11444 O O . ASP D 4 142 ? 47.902 -94.488 23.109 1.00 97.63 142 ASP G O 1
ATOM 11446 N N . SER D 4 143 ? 47.591 -93.971 25.279 1.00 98.40 143 SER G N 1
ATOM 11447 C CA . SER D 4 143 ? 47.643 -95.369 25.698 1.00 98.40 143 SER G CA 1
ATOM 11448 C C . SER D 4 143 ? 46.509 -96.170 25.067 1.00 98.40 143 SER G C 1
ATOM 11449 O O . SER D 4 143 ? 46.707 -97.301 24.611 1.00 98.40 143 SER G O 1
ATOM 11452 N N . VAL D 4 144 ? 45.306 -95.594 25.040 1.00 97.92 144 VAL G N 1
ATOM 11453 C CA . VAL D 4 144 ? 44.187 -96.236 24.353 1.00 97.92 144 VAL G CA 1
ATOM 11454 C C . VAL D 4 144 ? 44.459 -96.322 22.857 1.00 97.92 144 VAL G C 1
ATOM 11455 O O . VAL D 4 144 ? 44.169 -97.340 22.215 1.00 97.92 144 VAL G O 1
ATOM 11459 N N . SER D 4 145 ? 45.024 -95.260 22.277 1.00 99.34 145 SER G N 1
ATOM 11460 C CA . SER D 4 145 ? 45.332 -95.250 20.851 1.00 99.34 145 SER G CA 1
ATOM 11461 C C . SER D 4 145 ? 46.359 -96.307 20.469 1.00 99.34 145 SER G C 1
ATOM 11462 O O . SER D 4 145 ? 46.446 -96.670 19.291 1.00 99.34 145 SER G O 1
ATOM 11465 N N . ASN D 4 146 ? 47.135 -96.807 21.430 1.00 98.64 146 ASN G N 1
ATOM 11466 C CA . ASN D 4 146 ? 48.097 -97.876 21.193 1.00 98.64 146 ASN G CA 1
ATOM 11467 C C . ASN D 4 146 ? 47.532 -99.244 21.555 1.00 98.64 146 ASN G C 1
ATOM 11468 O O . ASN D 4 146 ? 48.272 -100.119 22.019 1.00 98.64 146 ASN G O 1
ATOM 11473 N N . ARG D 4 147 ? 46.228 -99.436 21.358 1.00 98.25 147 ARG G N 1
ATOM 11474 C CA . ARG D 4 147 ? 45.545 -100.690 21.667 1.00 98.25 147 ARG G CA 1
ATOM 11475 C C . ARG D 4 147 ? 45.718 -101.076 23.133 1.00 98.25 147 ARG G C 1
ATOM 11476 O O . ARG D 4 147 ? 45.123 -100.462 24.019 1.00 98.25 147 ARG G O 1
ATOM 11484 N N . TYR E 4 3 ? 27.731 -67.701 49.409 1.00 63.60 3 TYR H N 1
ATOM 11485 C CA . TYR E 4 3 ? 27.668 -66.441 50.137 1.00 63.60 3 TYR H CA 1
ATOM 11486 C C . TYR E 4 3 ? 27.207 -65.306 49.229 1.00 63.60 3 TYR H C 1
ATOM 11487 O O . TYR E 4 3 ? 26.803 -64.245 49.702 1.00 63.60 3 TYR H O 1
ATOM 11489 N N . SER E 4 4 ? 27.272 -65.537 47.917 1.00 64.63 4 SER H N 1
ATOM 11490 C CA . SER E 4 4 ? 26.860 -64.547 46.935 1.00 64.63 4 SER H CA 1
ATOM 11491 C C . SER E 4 4 ? 25.758 -65.028 46.002 1.00 64.63 4 SER H C 1
ATOM 11492 O O . SER E 4 4 ? 25.216 -64.212 45.249 1.00 64.63 4 SER H O 1
ATOM 11495 N N . TRP E 4 5 ? 25.425 -66.315 46.013 1.00 69.02 5 TRP H N 1
ATOM 11496 C CA . TRP E 4 5 ? 24.348 -66.855 45.197 1.00 69.02 5 TRP H CA 1
ATOM 11497 C C . TRP E 4 5 ? 23.479 -67.767 46.049 1.00 69.02 5 TRP H C 1
ATOM 11498 O O . TRP E 4 5 ? 23.964 -68.435 46.967 1.00 69.02 5 TRP H O 1
ATOM 11509 N N . SER E 4 6 ? 22.185 -67.788 45.738 1.00 70.72 6 SER H N 1
ATOM 11510 C CA . SER E 4 6 ? 21.221 -68.609 46.457 1.00 70.72 6 SER H CA 1
ATOM 11511 C C . SER E 4 6 ? 20.407 -69.420 45.461 1.00 70.72 6 SER H C 1
ATOM 11512 O O . SER E 4 6 ? 19.894 -68.871 44.482 1.00 70.72 6 SER H O 1
ATOM 11515 N N . GLU E 4 7 ? 20.290 -70.722 45.714 1.00 72.65 7 GLU H N 1
ATOM 11516 C CA . GLU E 4 7 ? 19.510 -71.620 44.875 1.00 72.65 7 GLU H CA 1
ATOM 11517 C C . GLU E 4 7 ? 18.495 -72.353 45.739 1.00 72.65 7 GLU H C 1
ATOM 11518 O O . GLU E 4 7 ? 18.849 -72.897 46.789 1.00 72.65 7 GLU H O 1
ATOM 11520 N N . GLN E 4 8 ? 17.242 -72.365 45.296 1.00 74.61 8 GLN H N 1
ATOM 11521 C CA . GLN E 4 8 ? 16.176 -73.033 46.032 1.00 74.61 8 GLN H CA 1
ATOM 11522 C C . GLN E 4 8 ? 15.045 -73.444 45.096 1.00 74.61 8 GLN H C 1
ATOM 11523 O O . GLN E 4 8 ? 15.028 -73.065 43.925 1.00 74.61 8 GLN H O 1
ATOM 11525 N N . THR E 4 14 ? 5.740 -70.207 45.217 1.00 90.98 14 THR H N 1
ATOM 11526 C CA . THR E 4 14 ? 5.736 -70.233 43.759 1.00 90.98 14 THR H CA 1
ATOM 11527 C C . THR E 4 14 ? 5.478 -68.843 43.187 1.00 90.98 14 THR H C 1
ATOM 11528 O O . THR E 4 14 ? 5.511 -68.645 41.973 1.00 90.98 14 THR H O 1
ATOM 11532 N N . THR E 4 15 ? 5.217 -67.883 44.073 1.00 89.65 15 THR H N 1
ATOM 11533 C CA . THR E 4 15 ? 4.956 -66.511 43.656 1.00 89.65 15 THR H CA 1
ATOM 11534 C C . THR E 4 15 ? 5.838 -65.541 44.435 1.00 89.65 15 THR H C 1
ATOM 11535 O O . THR E 4 15 ? 6.234 -64.493 43.915 1.00 89.65 15 THR H O 1
ATOM 11539 N N . LEU E 4 16 ? 6.165 -65.892 45.675 1.00 87.19 16 LEU H N 1
ATOM 11540 C CA . LEU E 4 16 ? 6.995 -65.065 46.539 1.00 87.19 16 LEU H CA 1
ATOM 11541 C C . LEU E 4 16 ? 8.344 -65.742 46.743 1.00 87.19 16 LEU H C 1
ATOM 11542 O O . LEU E 4 16 ? 8.402 -66.921 47.105 1.00 87.19 16 LEU H O 1
ATOM 11547 N N . ILE E 4 17 ? 9.421 -64.995 46.511 1.00 83.99 17 ILE H N 1
ATOM 11548 C CA . ILE E 4 17 ? 10.783 -65.504 46.622 1.00 83.99 17 ILE H CA 1
ATOM 11549 C C . ILE E 4 17 ? 11.542 -64.644 47.620 1.00 83.99 17 ILE H C 1
ATOM 11550 O O . ILE E 4 17 ? 11.514 -63.411 47.533 1.00 83.99 17 ILE H O 1
ATOM 11555 N N . SER E 4 18 ? 12.219 -65.293 48.562 1.00 81.21 18 SER H N 1
ATOM 11556 C CA . SER E 4 18 ? 13.012 -64.600 49.566 1.00 81.21 18 SER H CA 1
ATOM 11557 C C . SER E 4 18 ? 14.437 -64.386 49.071 1.00 81.21 18 SER H C 1
ATOM 11558 O O . SER E 4 18 ? 14.964 -65.170 48.277 1.00 81.21 18 SER H O 1
ATOM 11561 N N . VAL E 4 19 ? 15.057 -63.308 49.549 1.00 78.05 19 VAL H N 1
ATOM 11562 C CA . VAL E 4 19 ? 16.428 -62.950 49.192 1.00 78.05 19 VAL H CA 1
ATOM 11563 C C . VAL E 4 19 ? 17.203 -62.800 50.495 1.00 78.05 19 VAL H C 1
ATOM 11564 O O . VAL E 4 19 ? 17.073 -61.786 51.189 1.00 78.05 19 VAL H O 1
ATOM 11568 N N . ASP E 4 20 ? 18.017 -63.800 50.827 1.00 76.99 20 ASP H N 1
ATOM 11569 C CA . ASP E 4 20 ? 18.778 -63.777 52.068 1.00 76.99 20 ASP H CA 1
ATOM 11570 C C . ASP E 4 20 ? 20.189 -63.223 51.910 1.00 76.99 20 ASP H C 1
ATOM 11571 O O . ASP E 4 20 ? 20.807 -62.854 52.914 1.00 76.99 20 ASP H O 1
ATOM 11576 N N . ILE E 4 21 ? 20.709 -63.154 50.689 1.00 69.27 21 ILE H N 1
ATOM 11577 C CA . ILE E 4 21 ? 22.064 -62.668 50.465 1.00 69.27 21 ILE H CA 1
ATOM 11578 C C . ILE E 4 21 ? 22.063 -61.146 50.416 1.00 69.27 21 ILE H C 1
ATOM 11579 O O . ILE E 4 21 ? 21.140 -60.521 49.878 1.00 69.27 21 ILE H O 1
ATOM 11584 N N . GLU E 4 22 ? 23.098 -60.542 50.996 1.00 64.64 22 GLU H N 1
ATOM 11585 C CA . GLU E 4 22 ? 23.209 -59.093 51.025 1.00 64.64 22 GLU H CA 1
ATOM 11586 C C . GLU E 4 22 ? 23.624 -58.554 49.659 1.00 64.64 22 GLU H C 1
ATOM 11587 O O . GLU E 4 22 ? 24.212 -59.256 48.834 1.00 64.64 22 GLU H O 1
ATOM 11589 N N . TYR E 4 23 ? 23.307 -57.282 49.429 1.00 65.52 23 TYR H N 1
ATOM 11590 C CA . TYR E 4 23 ? 23.618 -56.627 48.167 1.00 65.52 23 TYR H CA 1
ATOM 11591 C C . TYR E 4 23 ? 23.679 -55.124 48.390 1.00 65.52 23 TYR H C 1
ATOM 11592 O O . TYR E 4 23 ? 23.171 -54.613 49.390 1.00 65.52 23 TYR H O 1
ATOM 11601 N N . LEU E 4 24 ? 24.307 -54.424 47.445 1.00 62.05 24 LEU H N 1
ATOM 11602 C CA . LEU E 4 24 ? 24.352 -52.969 47.484 1.00 62.05 24 LEU H CA 1
ATOM 11603 C C . LEU E 4 24 ? 23.205 -52.317 46.728 1.00 62.05 24 LEU H C 1
ATOM 11604 O O . LEU E 4 24 ? 22.858 -51.169 47.029 1.00 62.05 24 LEU H O 1
ATOM 11609 N N . ASP E 4 25 ? 22.610 -53.010 45.761 1.00 66.19 25 ASP H N 1
ATOM 11610 C CA . ASP E 4 25 ? 21.499 -52.459 45.002 1.00 66.19 25 ASP H CA 1
ATOM 11611 C C . ASP E 4 25 ? 20.561 -53.587 44.602 1.00 66.19 25 ASP H C 1
ATOM 11612 O O . ASP E 4 25 ? 20.980 -54.738 44.454 1.00 66.19 25 ASP H O 1
ATOM 11617 N N . LYS E 4 26 ? 19.282 -53.244 44.435 1.00 68.60 26 LYS H N 1
ATOM 11618 C CA . LYS E 4 26 ? 18.297 -54.237 44.022 1.00 68.60 26 LYS H CA 1
ATOM 11619 C C . LYS E 4 26 ? 18.578 -54.743 42.614 1.00 68.60 26 LYS H C 1
ATOM 11620 O O . LYS E 4 26 ? 18.419 -55.936 42.331 1.00 68.60 26 LYS H O 1
ATOM 11626 N N . SER E 4 27 ? 18.995 -53.850 41.715 1.00 65.91 27 SER H N 1
ATOM 11627 C CA . SER E 4 27 ? 19.275 -54.237 40.338 1.00 65.91 27 SER H CA 1
ATOM 11628 C C . SER E 4 27 ? 20.489 -55.148 40.213 1.00 65.91 27 SER H C 1
ATOM 11629 O O . SER E 4 27 ? 20.701 -55.719 39.139 1.00 65.91 27 SER H O 1
ATOM 11632 N N . TYR E 4 28 ? 21.283 -55.298 41.273 1.00 65.63 28 TYR H N 1
ATOM 11633 C CA . TYR E 4 28 ? 22.444 -56.176 41.232 1.00 65.63 28 TYR H CA 1
ATOM 11634 C C . TYR E 4 28 ? 22.073 -57.651 41.271 1.00 65.63 28 TYR H C 1
ATOM 11635 O O . TYR E 4 28 ? 22.938 -58.496 41.018 1.00 65.63 28 TYR H O 1
ATOM 11644 N N . ILE E 4 29 ? 20.823 -57.978 41.581 1.00 66.70 29 ILE H N 1
ATOM 11645 C CA . ILE E 4 29 ? 20.380 -59.356 41.753 1.00 66.70 29 ILE H CA 1
ATOM 11646 C C . ILE E 4 29 ? 19.700 -59.817 40.474 1.00 66.70 29 ILE H C 1
ATOM 11647 O O . ILE E 4 29 ? 18.764 -59.167 39.989 1.00 66.70 29 ILE H O 1
ATOM 11652 N N . TYR E 4 30 ? 20.165 -60.935 39.926 1.00 69.94 30 TYR H N 1
ATOM 11653 C CA . TYR E 4 30 ? 19.548 -61.564 38.769 1.00 69.94 30 TYR H CA 1
ATOM 11654 C C . TYR E 4 30 ? 18.848 -62.844 39.197 1.00 69.94 30 TYR H C 1
ATOM 11655 O O . TYR E 4 30 ? 19.408 -63.651 39.945 1.00 69.94 30 TYR H O 1
ATOM 11664 N N . LEU E 4 31 ? 17.620 -63.022 38.722 1.00 75.79 31 LEU H N 1
ATOM 11665 C CA . LEU E 4 31 ? 16.789 -64.159 39.089 1.00 75.79 31 LEU H CA 1
ATOM 11666 C C . LEU E 4 31 ? 16.758 -65.151 37.935 1.00 75.79 31 LEU H C 1
ATOM 11667 O O . LEU E 4 31 ? 16.505 -64.768 36.788 1.00 75.79 31 LEU H O 1
ATOM 11672 N N . TYR E 4 32 ? 17.014 -66.420 38.242 1.00 76.38 32 TYR H N 1
ATOM 11673 C CA . TYR E 4 32 ? 17.061 -67.482 37.247 1.00 76.38 32 TYR H CA 1
ATOM 11674 C C . TYR E 4 32 ? 16.022 -68.541 37.582 1.00 76.38 32 TYR H C 1
ATOM 11675 O O . TYR E 4 32 ? 15.968 -69.027 38.716 1.00 76.38 32 TYR H O 1
ATOM 11684 N N . ILE E 4 33 ? 15.202 -68.894 36.596 1.00 78.27 33 ILE H N 1
ATOM 11685 C CA . ILE E 4 33 ? 14.223 -69.967 36.717 1.00 78.27 33 ILE H CA 1
ATOM 11686 C C . ILE E 4 33 ? 14.594 -71.023 35.686 1.00 78.27 33 ILE H C 1
ATOM 11687 O O . ILE E 4 33 ? 14.525 -70.768 34.477 1.00 78.27 33 ILE H O 1
ATOM 11692 N N . ASN E 4 34 ? 14.978 -72.208 36.161 1.00 80.78 34 ASN H N 1
ATOM 11693 C CA . ASN E 4 34 ? 15.409 -73.308 35.298 1.00 80.78 34 ASN H CA 1
ATOM 11694 C C . ASN E 4 34 ? 16.523 -72.860 34.354 1.00 80.78 34 ASN H C 1
ATOM 11695 O O . ASN E 4 34 ? 16.501 -73.127 33.150 1.00 80.78 34 ASN H O 1
ATOM 11700 N N . ASN E 4 35 ? 17.509 -72.161 34.923 1.00 80.86 35 ASN H N 1
ATOM 11701 C CA . ASN E 4 35 ? 18.665 -71.651 34.183 1.00 80.86 35 ASN H CA 1
ATOM 11702 C C . ASN E 4 35 ? 18.253 -70.709 33.054 1.00 80.86 35 ASN H C 1
ATOM 11703 O O . ASN E 4 35 ? 18.914 -70.644 32.015 1.00 80.86 35 ASN H O 1
ATOM 11708 N N . VAL E 4 36 ? 17.160 -69.975 33.246 1.00 80.44 36 VAL H N 1
ATOM 11709 C CA . VAL E 4 36 ? 16.694 -68.976 32.291 1.00 80.44 36 VAL H CA 1
ATOM 11710 C C . VAL E 4 36 ? 16.600 -67.641 33.012 1.00 80.44 36 VAL H C 1
ATOM 11711 O O . VAL E 4 36 ? 16.055 -67.566 34.119 1.00 80.44 36 VAL H O 1
ATOM 11715 N N . LEU E 4 37 ? 17.136 -66.594 32.393 1.00 81.22 37 LEU H N 1
ATOM 11716 C CA . LEU E 4 37 ? 17.120 -65.268 32.992 1.00 81.22 37 LEU H CA 1
ATOM 11717 C C . LEU E 4 37 ? 15.754 -64.619 32.814 1.00 81.22 37 LEU H C 1
ATOM 11718 O O . LEU E 4 37 ? 15.103 -64.780 31.777 1.00 81.22 37 LEU H O 1
ATOM 11723 N N . ILE E 4 38 ? 15.322 -63.883 33.835 1.00 83.05 38 ILE H N 1
ATOM 11724 C CA . ILE E 4 38 ? 14.059 -63.157 33.820 1.00 83.05 38 ILE H CA 1
ATOM 11725 C C . ILE E 4 38 ? 14.363 -61.674 33.965 1.00 83.05 38 ILE H C 1
ATOM 11726 O O . ILE E 4 38 ? 15.088 -61.271 34.882 1.00 83.05 38 ILE H O 1
ATOM 11731 N N . SER E 4 39 ? 13.813 -60.868 33.062 1.00 87.40 39 SER H N 1
ATOM 11732 C CA . SER E 4 39 ? 14.011 -59.429 33.123 1.00 87.40 39 SER H CA 1
ATOM 11733 C C . SER E 4 39 ? 13.370 -58.855 34.381 1.00 87.40 39 SER H C 1
ATOM 11734 O O . SER E 4 39 ? 12.358 -59.357 34.876 1.00 87.40 39 SER H O 1
ATOM 11737 N N . ASN E 4 40 ? 13.976 -57.785 34.899 1.00 89.83 40 ASN H N 1
ATOM 11738 C CA . ASN E 4 40 ? 13.492 -57.158 36.123 1.00 89.83 40 ASN H CA 1
ATOM 11739 C C . ASN E 4 40 ? 12.104 -56.550 35.976 1.00 89.83 40 ASN H C 1
ATOM 11740 O O . ASN E 4 40 ? 11.468 -56.251 36.992 1.00 89.83 40 ASN H O 1
ATOM 11745 N N . SER E 4 41 ? 11.621 -56.357 34.749 1.00 88.36 41 SER H N 1
ATOM 11746 C CA . SER E 4 41 ? 10.276 -55.841 34.531 1.00 88.36 41 SER H CA 1
ATOM 11747 C C . SER E 4 41 ? 9.193 -56.880 34.781 1.00 88.36 41 SER H C 1
ATOM 11748 O O . SER E 4 41 ? 8.013 -56.518 34.836 1.00 88.36 41 SER H O 1
ATOM 11751 N N . ASP E 4 42 ? 9.555 -58.152 34.931 1.00 90.28 42 ASP H N 1
ATOM 11752 C CA . ASP E 4 42 ? 8.588 -59.218 35.144 1.00 90.28 42 ASP H CA 1
ATOM 11753 C C . ASP E 4 42 ? 8.339 -59.515 36.617 1.00 90.28 42 ASP H C 1
ATOM 11754 O O . ASP E 4 42 ? 7.527 -60.393 36.926 1.00 90.28 42 ASP H O 1
ATOM 11759 N N . TYR E 4 43 ? 9.010 -58.815 37.527 1.00 87.04 43 TYR H N 1
ATOM 11760 C CA . TYR E 4 43 ? 8.806 -59.027 38.952 1.00 87.04 43 TYR H CA 1
ATOM 11761 C C . TYR E 4 43 ? 9.075 -57.726 39.690 1.00 87.04 43 TYR H C 1
ATOM 11762 O O . TYR E 4 43 ? 9.737 -56.821 39.176 1.00 87.04 43 TYR H O 1
ATOM 11771 N N . SER E 4 44 ? 8.552 -57.644 40.910 1.00 84.26 44 SER H N 1
ATOM 11772 C CA . SER E 4 44 ? 8.702 -56.466 41.748 1.00 84.26 44 SER H CA 1
ATOM 11773 C C . SER E 4 44 ? 9.208 -56.877 43.122 1.00 84.26 44 SER H C 1
ATOM 11774 O O . SER E 4 44 ? 9.000 -58.010 43.565 1.00 84.26 44 SER H O 1
ATOM 11777 N N . TRP E 4 45 ? 9.878 -55.944 43.791 1.00 77.27 45 TRP H N 1
ATOM 11778 C CA . TRP E 4 45 ? 10.433 -56.182 45.119 1.00 77.27 45 TRP H CA 1
ATOM 11779 C C . TRP E 4 45 ? 9.422 -55.723 46.163 1.00 77.27 45 TRP H C 1
ATOM 11780 O O . TRP E 4 45 ? 9.227 -54.519 46.361 1.00 77.27 45 TRP H O 1
ATOM 11791 N N . ASN E 4 46 ? 8.773 -56.681 46.827 1.00 82.50 46 ASN H N 1
ATOM 11792 C CA . ASN E 4 46 ? 7.873 -56.333 47.921 1.00 82.50 46 ASN H CA 1
ATOM 11793 C C . ASN E 4 46 ? 8.638 -55.703 49.077 1.00 82.50 46 ASN H C 1
ATOM 11794 O O . ASN E 4 46 ? 8.174 -54.732 49.685 1.00 82.50 46 ASN H O 1
ATOM 11799 N N . SER E 4 47 ? 9.811 -56.241 49.392 1.00 82.61 47 SER H N 1
ATOM 11800 C CA . SER E 4 47 ? 10.666 -55.704 50.439 1.00 82.61 47 SER H CA 1
ATOM 11801 C C . SER E 4 47 ? 12.114 -56.000 50.066 1.00 82.61 47 SER H C 1
ATOM 11802 O O . SER E 4 47 ? 12.417 -56.356 48.923 1.00 82.61 47 SER H O 1
ATOM 11805 N N . ASP E 4 48 ? 13.013 -55.854 51.035 1.00 81.84 48 ASP H N 1
ATOM 11806 C CA . ASP E 4 48 ? 14.419 -56.165 50.817 1.00 81.84 48 ASP H CA 1
ATOM 11807 C C . ASP E 4 48 ? 14.719 -57.653 50.924 1.00 81.84 48 ASP H C 1
ATOM 11808 O O . ASP E 4 48 ? 15.856 -58.060 50.665 1.00 81.84 48 ASP H O 1
ATOM 11813 N N . THR E 4 49 ? 13.733 -58.473 51.300 1.00 83.37 49 THR H N 1
ATOM 11814 C CA . THR E 4 49 ? 13.936 -59.909 51.437 1.00 83.37 49 THR H CA 1
ATOM 11815 C C . THR E 4 49 ? 12.727 -60.653 50.857 1.00 83.37 49 THR H C 1
ATOM 11816 O O . THR E 4 49 ? 12.354 -61.733 51.328 1.00 83.37 49 THR H O 1
ATOM 11820 N N . LEU E 4 50 ? 12.096 -60.080 49.833 1.00 83.01 50 LEU H N 1
ATOM 11821 C CA . LEU E 4 50 ? 10.918 -60.693 49.231 1.00 83.01 50 LEU H CA 1
ATOM 11822 C C . LEU E 4 50 ? 10.792 -60.222 47.791 1.00 83.01 50 LEU H C 1
ATOM 11823 O O . LEU E 4 50 ? 10.757 -59.015 47.535 1.00 83.01 50 LEU H O 1
ATOM 11828 N N . ILE E 4 51 ? 10.719 -61.171 46.862 1.00 83.62 51 ILE H N 1
ATOM 11829 C CA . ILE E 4 51 ? 10.507 -60.889 45.447 1.00 83.62 51 ILE H CA 1
ATOM 11830 C C . ILE E 4 51 ? 9.208 -61.555 45.021 1.00 83.62 51 ILE H C 1
ATOM 11831 O O . ILE E 4 51 ? 9.027 -62.760 45.226 1.00 83.62 51 ILE H O 1
ATOM 11836 N N . GLN E 4 52 ? 8.312 -60.773 44.425 1.00 87.06 52 GLN H N 1
ATOM 11837 C CA . GLN E 4 52 ? 7.022 -61.263 43.957 1.00 87.06 52 GLN H CA 1
ATOM 11838 C C . GLN E 4 52 ? 7.002 -61.223 42.435 1.00 87.06 52 GLN H C 1
ATOM 11839 O O . GLN E 4 52 ? 7.246 -60.170 41.836 1.00 87.06 52 GLN H O 1
ATOM 11845 N N . LEU E 4 53 ? 6.714 -62.365 41.818 1.00 89.46 53 LEU H N 1
ATOM 11846 C CA . LEU E 4 53 ? 6.632 -62.440 40.369 1.00 89.46 53 LEU H CA 1
ATOM 11847 C C . LEU E 4 53 ? 5.270 -61.952 39.881 1.00 89.46 53 LEU H C 1
ATOM 11848 O O . LEU E 4 53 ? 4.286 -61.922 40.625 1.00 89.46 53 LEU H O 1
ATOM 11853 N N . ASN E 4 54 ? 5.227 -61.562 38.606 1.00 92.73 54 ASN H N 1
ATOM 11854 C CA . ASN E 4 54 ? 3.972 -61.112 38.015 1.00 92.73 54 ASN H CA 1
ATOM 11855 C C . ASN E 4 54 ? 2.963 -62.250 37.917 1.00 92.73 54 ASN H C 1
ATOM 11856 O O . ASN E 4 54 ? 1.770 -62.054 38.178 1.00 92.73 54 ASN H O 1
ATOM 11861 N N . THR E 4 55 ? 3.418 -63.443 37.548 1.00 94.58 55 THR H N 1
ATOM 11862 C CA . THR E 4 55 ? 2.527 -64.590 37.407 1.00 94.58 55 THR H CA 1
ATOM 11863 C C . THR E 4 55 ? 3.009 -65.781 38.231 1.00 94.58 55 THR H C 1
ATOM 11864 O O . THR E 4 55 ? 4.171 -65.845 38.630 1.00 94.58 55 THR H O 1
ATOM 11868 N N . THR E 4 62 ? 13.048 -74.545 39.410 1.00 77.73 62 THR H N 1
ATOM 11869 C CA . THR E 4 62 ? 13.994 -74.121 40.435 1.00 77.73 62 THR H CA 1
ATOM 11870 C C . THR E 4 62 ? 14.180 -72.609 40.415 1.00 77.73 62 THR H C 1
ATOM 11871 O O . THR E 4 62 ? 13.938 -71.958 39.399 1.00 77.73 62 THR H O 1
ATOM 11875 N N . VAL E 4 63 ? 14.615 -72.056 41.543 1.00 77.24 63 VAL H N 1
ATOM 11876 C CA . VAL E 4 63 ? 14.837 -70.622 41.694 1.00 77.24 63 VAL H CA 1
ATOM 11877 C C . VAL E 4 63 ? 16.308 -70.400 42.009 1.00 77.24 63 VAL H C 1
ATOM 11878 O O . VAL E 4 63 ? 16.850 -71.013 42.937 1.00 77.24 63 VAL H O 1
ATOM 11882 N N . LEU E 4 64 ? 16.952 -69.526 41.239 1.00 73.83 64 LEU H N 1
ATOM 11883 C CA . LEU E 4 64 ? 18.356 -69.192 41.436 1.00 73.83 64 LEU H CA 1
ATOM 11884 C C . LEU E 4 64 ? 18.513 -67.680 41.438 1.00 73.83 64 LEU H C 1
ATOM 11885 O O . LEU E 4 64 ? 18.047 -67.003 40.517 1.00 73.83 64 LEU H O 1
ATOM 11890 N N . LEU E 4 65 ? 19.171 -67.157 42.468 1.00 70.95 65 LEU H N 1
ATOM 11891 C CA . LEU E 4 65 ? 19.462 -65.735 42.584 1.00 70.95 65 LEU H CA 1
ATOM 11892 C C . LEU E 4 65 ? 20.970 -65.539 42.516 1.00 70.95 65 LEU H C 1
ATOM 11893 O O . LEU E 4 65 ? 21.711 -66.139 43.302 1.00 70.95 65 LEU H O 1
ATOM 11898 N N . VAL E 4 66 ? 21.417 -64.704 41.583 1.00 66.75 66 VAL H N 1
ATOM 11899 C CA . VAL E 4 66 ? 22.833 -64.420 41.388 1.00 66.75 66 VAL H CA 1
ATOM 11900 C C . VAL E 4 66 ? 23.047 -62.920 41.519 1.00 66.75 66 VAL H C 1
ATOM 11901 O O . VAL E 4 66 ? 22.360 -62.129 40.861 1.00 66.75 66 VAL H O 1
ATOM 11905 N N . ARG E 4 67 ? 23.997 -62.535 42.363 1.00 62.51 67 ARG H N 1
ATOM 11906 C CA . ARG E 4 67 ? 24.381 -61.142 42.529 1.00 62.51 67 ARG H CA 1
ATOM 11907 C C . ARG E 4 67 ? 25.583 -60.829 41.648 1.00 62.51 67 ARG H C 1
ATOM 11908 O O . ARG E 4 67 ? 26.485 -61.655 41.498 1.00 62.51 67 ARG H O 1
ATOM 11916 N N . ARG E 4 68 ? 25.581 -59.638 41.046 1.00 64.92 68 ARG H N 1
ATOM 11917 C CA . ARG E 4 68 ? 26.696 -59.209 40.202 1.00 64.92 68 ARG H CA 1
ATOM 11918 C C . ARG E 4 68 ? 26.831 -57.694 40.330 1.00 64.92 68 ARG H C 1
ATOM 11919 O O . ARG E 4 68 ? 26.132 -56.947 39.639 1.00 64.92 68 ARG H O 1
ATOM 11927 N N . THR E 4 69 ? 27.726 -57.253 41.208 1.00 62.69 69 THR H N 1
ATOM 11928 C CA . THR E 4 69 ? 27.986 -55.828 41.357 1.00 62.69 69 THR H CA 1
ATOM 11929 C C . THR E 4 69 ? 28.751 -55.300 40.150 1.00 62.69 69 THR H C 1
ATOM 11930 O O . THR E 4 69 ? 29.699 -55.928 39.674 1.00 62.69 69 THR H O 1
ATOM 11934 N N . ASP E 4 70 ? 28.332 -54.137 39.649 1.00 64.00 70 ASP H N 1
ATOM 11935 C CA . ASP E 4 70 ? 29.032 -53.524 38.528 1.00 64.00 70 ASP H CA 1
ATOM 11936 C C . ASP E 4 70 ? 30.443 -53.122 38.933 1.00 64.00 70 ASP H C 1
ATOM 11937 O O . ASP E 4 70 ? 30.690 -52.706 40.068 1.00 64.00 70 ASP H O 1
ATOM 11942 N N . LYS E 4 71 ? 31.372 -53.248 37.986 1.00 58.79 71 LYS H N 1
ATOM 11943 C CA . LYS E 4 71 ? 32.779 -52.939 38.206 1.00 58.79 71 LYS H CA 1
ATOM 11944 C C . LYS E 4 71 ? 33.264 -51.822 37.290 1.00 58.79 71 LYS H C 1
ATOM 11945 O O . LYS E 4 71 ? 34.473 -51.658 37.102 1.00 58.79 71 LYS H O 1
ATOM 11951 N N . GLU E 4 72 ? 32.344 -51.057 36.705 1.00 58.02 72 GLU H N 1
ATOM 11952 C CA . GLU E 4 72 ? 32.721 -49.948 35.840 1.00 58.02 72 GLU H CA 1
ATOM 11953 C C . GLU E 4 72 ? 32.762 -48.622 36.588 1.00 58.02 72 GLU H C 1
ATOM 11954 O O . GLU E 4 72 ? 33.595 -47.764 36.280 1.00 58.02 72 GLU H O 1
ATOM 11960 N N . TYR E 4 73 ? 31.880 -48.438 37.568 1.00 58.63 73 TYR H N 1
ATOM 11961 C CA . TYR E 4 73 ? 31.816 -47.212 38.349 1.00 58.63 73 TYR H CA 1
ATOM 11962 C C . TYR E 4 73 ? 31.902 -47.539 39.832 1.00 58.63 73 TYR H C 1
ATOM 11963 O O . TYR E 4 73 ? 31.484 -48.611 40.275 1.00 58.63 73 TYR H O 1
ATOM 11972 N N . LEU E 4 74 ? 32.454 -46.599 40.596 1.00 55.34 74 LEU H N 1
ATOM 11973 C CA . LEU E 4 74 ? 32.439 -46.713 42.048 1.00 55.34 74 LEU H CA 1
ATOM 11974 C C . LEU E 4 74 ? 31.026 -46.473 42.562 1.00 55.34 74 LEU H C 1
ATOM 11975 O O . LEU E 4 74 ? 30.355 -45.528 42.136 1.00 55.34 74 LEU H O 1
ATOM 11980 N N . TYR E 4 75 ? 30.566 -47.335 43.473 1.00 56.53 75 TYR H N 1
ATOM 11981 C CA . TYR E 4 75 ? 29.194 -47.223 43.958 1.00 56.53 75 TYR H CA 1
ATOM 11982 C C . TYR E 4 75 ? 28.964 -45.905 44.685 1.00 56.53 75 TYR H C 1
ATOM 11983 O O . TYR E 4 75 ? 27.950 -45.232 44.462 1.00 56.53 75 TYR H O 1
ATOM 11992 N N . ILE E 4 76 ? 29.887 -45.521 45.557 1.00 55.54 76 ILE H N 1
ATOM 11993 C CA . ILE E 4 76 ? 29.810 -44.261 46.283 1.00 55.54 76 ILE H CA 1
ATOM 11994 C C . ILE E 4 76 ? 30.882 -43.346 45.714 1.00 55.54 76 ILE H C 1
ATOM 11995 O O . ILE E 4 76 ? 32.080 -43.638 45.819 1.00 55.54 76 ILE H O 1
ATOM 12000 N N . MET E 4 77 ? 30.460 -42.244 45.106 1.00 58.38 77 MET H N 1
ATOM 12001 C CA . MET E 4 77 ? 31.388 -41.248 44.592 1.00 58.38 77 MET H CA 1
ATOM 12002 C C . MET E 4 77 ? 31.450 -40.098 45.590 1.00 58.38 77 MET H C 1
ATOM 12003 O O . MET E 4 77 ? 30.414 -39.613 46.058 1.00 58.38 77 MET H O 1
ATOM 12008 N N . PHE E 4 78 ? 32.664 -39.707 45.957 1.00 59.03 78 PHE H N 1
ATOM 12009 C CA . PHE E 4 78 ? 32.846 -38.595 46.872 1.00 59.03 78 PHE H CA 1
ATOM 12010 C C . PHE E 4 78 ? 32.988 -37.295 46.094 1.00 59.03 78 PHE H C 1
ATOM 12011 O O . PHE E 4 78 ? 33.557 -37.258 45.000 1.00 59.03 78 PHE H O 1
ATOM 12019 N N . ALA E 4 79 ? 32.449 -36.226 46.664 1.00 56.46 79 ALA H N 1
ATOM 12020 C CA . ALA E 4 79 ? 32.509 -34.910 46.052 1.00 56.46 79 ALA H CA 1
ATOM 12021 C C . ALA E 4 79 ? 33.000 -33.900 47.075 1.00 56.46 79 ALA H C 1
ATOM 12022 O O . ALA E 4 79 ? 32.677 -33.987 48.262 1.00 56.46 79 ALA H O 1
ATOM 12024 N N . GLU E 4 80 ? 33.800 -32.948 46.603 1.00 57.48 80 GLU H N 1
ATOM 12025 C CA . GLU E 4 80 ? 34.260 -31.872 47.468 1.00 57.48 80 GLU H CA 1
ATOM 12026 C C . GLU E 4 80 ? 33.067 -31.074 47.975 1.00 57.48 80 GLU H C 1
ATOM 12027 O O . GLU E 4 80 ? 32.166 -30.724 47.206 1.00 57.48 80 GLU H O 1
ATOM 12033 N N . GLY E 4 81 ? 33.063 -30.786 49.270 1.00 55.23 81 GLY H N 1
ATOM 12034 C CA . GLY E 4 81 ? 31.935 -30.094 49.866 1.00 55.23 81 GLY H CA 1
ATOM 12035 C C . GLY E 4 81 ? 30.652 -30.897 49.886 1.00 55.23 81 GLY H C 1
ATOM 12036 O O . GLY E 4 81 ? 29.581 -30.353 49.586 1.00 55.23 81 GLY H O 1
ATOM 12037 N N . ALA E 4 82 ? 30.731 -32.177 50.236 1.00 54.08 82 ALA H N 1
ATOM 12038 C CA . ALA E 4 82 ? 29.564 -33.037 50.356 1.00 54.08 82 ALA H CA 1
ATOM 12039 C C . ALA E 4 82 ? 29.508 -33.635 51.754 1.00 54.08 82 ALA H C 1
ATOM 12040 O O . ALA E 4 82 ? 30.538 -33.814 52.411 1.00 54.08 82 ALA H O 1
ATOM 12042 N N . ALA E 4 83 ? 28.293 -33.935 52.207 1.00 53.95 83 ALA H N 1
ATOM 12043 C CA . ALA E 4 83 ? 28.112 -34.515 53.531 1.00 53.95 83 ALA H CA 1
ATOM 12044 C C . ALA E 4 83 ? 28.745 -35.899 53.599 1.00 53.95 83 ALA H C 1
ATOM 12045 O O . ALA E 4 83 ? 28.635 -36.698 52.666 1.00 53.95 83 ALA H O 1
ATOM 12047 N N . PHE E 4 84 ? 29.409 -36.180 54.716 1.00 54.31 84 PHE H N 1
ATOM 12048 C CA . PHE E 4 84 ? 30.137 -37.424 54.908 1.00 54.31 84 PHE H CA 1
ATOM 12049 C C . PHE E 4 84 ? 29.698 -38.094 56.202 1.00 54.31 84 PHE H C 1
ATOM 12050 O O . PHE E 4 84 ? 29.500 -37.427 57.223 1.00 54.31 84 PHE H O 1
ATOM 12058 N N . ILE E 4 85 ? 29.547 -39.417 56.150 1.00 57.76 85 ILE H N 1
ATOM 12059 C CA . ILE E 4 85 ? 29.238 -40.229 57.318 1.00 57.76 85 ILE H CA 1
ATOM 12060 C C . ILE E 4 85 ? 30.181 -41.425 57.333 1.00 57.76 85 ILE H C 1
ATOM 12061 O O . ILE E 4 85 ? 30.834 -41.746 56.338 1.00 57.76 85 ILE H O 1
ATOM 12066 N N . ARG E 4 86 ? 30.247 -42.085 58.493 1.00 60.48 86 ARG H N 1
ATOM 12067 C CA . ARG E 4 86 ? 31.175 -43.198 58.661 1.00 60.48 86 ARG H CA 1
ATOM 12068 C C . ARG E 4 86 ? 30.814 -44.370 57.756 1.00 60.48 86 ARG H C 1
ATOM 12069 O O . ARG E 4 86 ? 31.699 -45.067 57.249 1.00 60.48 86 ARG H O 1
ATOM 12077 N N . GLU E 4 87 ? 29.520 -44.599 57.539 1.00 60.89 87 GLU H N 1
ATOM 12078 C CA . GLU E 4 87 ? 29.052 -45.738 56.758 1.00 60.89 87 GLU H CA 1
ATOM 12079 C C . GLU E 4 87 ? 29.415 -45.650 55.281 1.00 60.89 87 GLU H C 1
ATOM 12080 O O . GLU E 4 87 ? 29.339 -46.667 54.583 1.00 60.89 87 GLU H O 1
ATOM 12086 N N . ASN E 4 88 ? 29.799 -44.471 54.786 1.00 58.30 88 ASN H N 1
ATOM 12087 C CA . ASN E 4 88 ? 30.161 -44.350 53.377 1.00 58.30 88 ASN H CA 1
ATOM 12088 C C . ASN E 4 88 ? 31.398 -45.178 53.053 1.00 58.30 88 ASN H C 1
ATOM 12089 O O . ASN E 4 88 ? 31.429 -45.897 52.046 1.00 58.30 88 ASN H O 1
ATOM 12094 N N . LEU E 4 89 ? 32.422 -45.100 53.906 1.00 57.13 89 LEU H N 1
ATOM 12095 C CA . LEU E 4 89 ? 33.613 -45.916 53.711 1.00 57.13 89 LEU H CA 1
ATOM 12096 C C . LEU E 4 89 ? 33.283 -47.398 53.812 1.00 57.13 89 LEU H C 1
ATOM 12097 O O . LEU E 4 89 ? 33.822 -48.218 53.059 1.00 57.13 89 LEU H O 1
ATOM 12102 N N . ASP E 4 90 ? 32.398 -47.761 54.743 1.00 59.88 90 ASP H N 1
ATOM 12103 C CA . ASP E 4 90 ? 32.016 -49.160 54.896 1.00 59.88 90 ASP H CA 1
ATOM 12104 C C . ASP E 4 90 ? 31.324 -49.684 53.645 1.00 59.88 90 ASP H C 1
ATOM 12105 O O . ASP E 4 90 ? 31.601 -50.801 53.201 1.00 59.88 90 ASP H O 1
ATOM 12110 N N . VAL E 4 91 ? 30.425 -48.891 53.059 1.00 55.21 91 VAL H N 1
ATOM 12111 C CA . VAL E 4 91 ? 29.746 -49.320 51.838 1.00 55.21 91 VAL H CA 1
ATOM 12112 C C . VAL E 4 91 ? 30.730 -49.403 50.675 1.00 55.21 91 VAL H C 1
ATOM 12113 O O . VAL E 4 91 ? 30.676 -50.336 49.857 1.00 55.21 91 VAL H O 1
ATOM 12117 N N . GLN E 4 92 ? 31.643 -48.433 50.580 1.00 55.16 92 GLN H N 1
ATOM 12118 C CA . GLN E 4 92 ? 32.638 -48.469 49.514 1.00 55.16 92 GLN H CA 1
ATOM 12119 C C . GLN E 4 92 ? 33.502 -49.721 49.611 1.00 55.16 92 GLN H C 1
ATOM 12120 O O . GLN E 4 92 ? 33.796 -50.361 48.595 1.00 55.16 92 GLN H O 1
ATOM 12126 N N . ASN E 4 93 ? 33.916 -50.085 50.826 1.00 55.85 93 ASN H N 1
ATOM 12127 C CA . ASN E 4 93 ? 34.678 -51.317 51.009 1.00 55.85 93 ASN H CA 1
ATOM 12128 C C . ASN E 4 93 ? 33.819 -52.546 50.735 1.00 55.85 93 ASN H C 1
ATOM 12129 O O . ASN E 4 93 ? 34.307 -53.547 50.193 1.00 55.85 93 ASN H O 1
ATOM 12134 N N . THR E 4 94 ? 32.539 -52.488 51.110 1.00 55.64 94 THR H N 1
ATOM 12135 C CA . THR E 4 94 ? 31.629 -53.600 50.867 1.00 55.64 94 THR H CA 1
ATOM 12136 C C . THR E 4 94 ? 31.492 -53.885 49.380 1.00 55.64 94 THR H C 1
ATOM 12137 O O . THR E 4 94 ? 31.295 -55.038 48.986 1.00 55.64 94 THR H O 1
ATOM 12141 N N . GLN E 4 95 ? 31.595 -52.852 48.543 1.00 54.81 95 GLN H N 1
ATOM 12142 C CA . GLN E 4 95 ? 31.550 -53.078 47.099 1.00 54.81 95 GLN H CA 1
ATOM 12143 C C . GLN E 4 95 ? 32.648 -54.042 46.656 1.00 54.81 95 GLN H C 1
ATOM 12144 O O . GLN E 4 95 ? 32.375 -55.062 46.006 1.00 54.81 95 GLN H O 1
ATOM 12150 N N . PHE E 4 96 ? 33.900 -53.745 47.019 1.00 54.77 96 PHE H N 1
ATOM 12151 C CA . PHE E 4 96 ? 35.009 -54.619 46.645 1.00 54.77 96 PHE H CA 1
ATOM 12152 C C . PHE E 4 96 ? 34.896 -55.978 47.322 1.00 54.77 96 PHE H C 1
ATOM 12153 O O . PHE E 4 96 ? 35.232 -57.007 46.721 1.00 54.77 96 PHE H O 1
ATOM 12161 N N . LEU E 4 97 ? 34.440 -56.000 48.578 1.00 56.77 97 LEU H N 1
ATOM 12162 C CA . LEU E 4 97 ? 34.281 -57.269 49.281 1.00 56.77 97 LEU H CA 1
ATOM 12163 C C . LEU E 4 97 ? 33.306 -58.178 48.546 1.00 56.77 97 LEU H C 1
ATOM 12164 O O . LEU E 4 97 ? 33.590 -59.359 48.312 1.00 56.77 97 LEU H O 1
ATOM 12169 N N . HIS E 4 98 ? 32.156 -57.635 48.146 1.00 57.87 98 HIS H N 1
ATOM 12170 C CA . HIS E 4 98 ? 31.184 -58.429 47.408 1.00 57.87 98 HIS H CA 1
ATOM 12171 C C . HIS E 4 98 ? 31.736 -58.858 46.057 1.00 57.87 98 HIS H C 1
ATOM 12172 O O . HIS E 4 98 ? 31.543 -60.006 45.642 1.00 57.87 98 HIS H O 1
ATOM 12179 N N . LEU E 4 99 ? 32.420 -57.951 45.352 1.00 57.77 99 LEU H N 1
ATOM 12180 C CA . LEU E 4 99 ? 32.996 -58.317 44.062 1.00 57.77 99 LEU H CA 1
ATOM 12181 C C . LEU E 4 99 ? 33.926 -59.512 44.203 1.00 57.77 99 LEU H C 1
ATOM 12182 O O . LEU E 4 99 ? 33.839 -60.478 43.432 1.00 57.77 99 LEU H O 1
ATOM 12187 N N . ALA E 4 100 ? 34.809 -59.476 45.202 1.00 58.87 100 ALA H N 1
ATOM 12188 C CA . ALA E 4 100 ? 35.660 -60.627 45.478 1.00 58.87 100 ALA H CA 1
ATOM 12189 C C . ALA E 4 100 ? 34.839 -61.852 45.856 1.00 58.87 100 ALA H C 1
ATOM 12190 O O . ALA E 4 100 ? 35.241 -62.982 45.556 1.00 58.87 100 ALA H O 1
ATOM 12192 N N . GLN E 4 101 ? 33.691 -61.656 46.509 1.00 60.56 101 GLN H N 1
ATOM 12193 C CA . GLN E 4 101 ? 32.841 -62.794 46.850 1.00 60.56 101 GLN H CA 1
ATOM 12194 C C . GLN E 4 101 ? 32.367 -63.527 45.597 1.00 60.56 101 GLN H C 1
ATOM 12195 O O . GLN E 4 101 ? 32.562 -64.742 45.471 1.00 60.56 101 GLN H O 1
ATOM 12201 N N . GLU E 4 102 ? 31.761 -62.806 44.643 1.00 63.66 102 GLU H N 1
ATOM 12202 C CA . GLU E 4 102 ? 31.335 -63.523 43.435 1.00 63.66 102 GLU H CA 1
ATOM 12203 C C . GLU E 4 102 ? 32.523 -63.992 42.611 1.00 63.66 102 GLU H C 1
ATOM 12204 O O . GLU E 4 102 ? 32.391 -64.944 41.833 1.00 63.66 102 GLU H O 1
ATOM 12210 N N . LEU E 4 103 ? 33.679 -63.344 42.748 1.00 63.62 103 LEU H N 1
ATOM 12211 C CA . LEU E 4 103 ? 34.870 -63.870 42.094 1.00 63.62 103 LEU H CA 1
ATOM 12212 C C . LEU E 4 103 ? 35.227 -65.241 42.654 1.00 63.62 103 LEU H C 1
ATOM 12213 O O . LEU E 4 103 ? 35.619 -66.146 41.909 1.00 63.62 103 LEU H O 1
ATOM 12218 N N . VAL E 4 104 ? 35.102 -65.404 43.972 1.00 64.59 104 VAL H N 1
ATOM 12219 C CA . VAL E 4 104 ? 35.429 -66.673 44.613 1.00 64.59 104 VAL H CA 1
ATOM 12220 C C . VAL E 4 104 ? 34.397 -67.740 44.270 1.00 64.59 104 VAL H C 1
ATOM 12221 O O . VAL E 4 104 ? 34.752 -68.885 43.967 1.00 64.59 104 VAL H O 1
ATOM 12225 N N . GLU E 4 105 ? 33.108 -67.388 44.301 1.00 67.00 105 GLU H N 1
ATOM 12226 C CA . GLU E 4 105 ? 32.066 -68.396 44.126 1.00 67.00 105 GLU H CA 1
ATOM 12227 C C . GLU E 4 105 ? 32.078 -69.045 42.747 1.00 67.00 105 GLU H C 1
ATOM 12228 O O . GLU E 4 105 ? 31.426 -70.078 42.567 1.00 67.00 105 GLU H O 1
ATOM 12234 N N . GLY E 4 106 ? 32.788 -68.475 41.777 1.00 69.68 106 GLY H N 1
ATOM 12235 C CA . GLY E 4 106 ? 32.921 -69.092 40.476 1.00 69.68 106 GLY H CA 1
ATOM 12236 C C . GLY E 4 106 ? 31.775 -68.851 39.520 1.00 69.68 106 GLY H C 1
ATOM 12237 O O . GLY E 4 106 ? 31.807 -69.376 38.400 1.00 69.68 106 GLY H O 1
ATOM 12238 N N . ARG E 4 107 ? 30.768 -68.079 39.916 1.00 70.46 107 ARG H N 1
ATOM 12239 C CA . ARG E 4 107 ? 29.644 -67.763 39.047 1.00 70.46 107 ARG H CA 1
ATOM 12240 C C . ARG E 4 107 ? 29.844 -66.469 38.272 1.00 70.46 107 ARG H C 1
ATOM 12241 O O . ARG E 4 107 ? 28.944 -66.061 37.530 1.00 70.46 107 ARG H O 1
ATOM 12249 N N . SER E 4 108 ? 30.997 -65.817 38.420 1.00 70.99 108 SER H N 1
ATOM 12250 C CA . SER E 4 108 ? 31.284 -64.556 37.747 1.00 70.99 108 SER H CA 1
ATOM 12251 C C . SER E 4 108 ? 32.169 -64.735 36.521 1.00 70.99 108 SER H C 1
ATOM 12252 O O . SER E 4 108 ? 31.891 -64.154 35.468 1.00 70.99 108 SER H O 1
ATOM 12255 N N . ILE E 4 109 ? 33.237 -65.524 36.635 1.00 70.66 109 ILE H N 1
ATOM 12256 C CA . ILE E 4 109 ? 34.133 -65.739 35.506 1.00 70.66 109 ILE H CA 1
ATOM 12257 C C . ILE E 4 109 ? 33.467 -66.675 34.507 1.00 70.66 109 ILE H C 1
ATOM 12258 O O . ILE E 4 109 ? 33.044 -67.784 34.857 1.00 70.66 109 ILE H O 1
ATOM 12263 N N . ASP E 4 110 ? 33.375 -66.232 33.252 1.00 74.10 110 ASP H N 1
ATOM 12264 C CA . ASP E 4 110 ? 32.674 -66.976 32.212 1.00 74.10 110 ASP H CA 1
ATOM 12265 C C . ASP E 4 110 ? 33.613 -67.473 31.119 1.00 74.10 110 ASP H C 1
ATOM 12266 O O . ASP E 4 110 ? 33.159 -67.782 30.013 1.00 74.10 110 ASP H O 1
ATOM 12271 N N . GLY E 4 111 ? 34.904 -67.555 31.397 1.00 70.59 111 GLY H N 1
ATOM 12272 C CA . GLY E 4 111 ? 35.844 -68.046 30.412 1.00 70.59 111 GLY H CA 1
ATOM 12273 C C . GLY E 4 111 ? 37.259 -67.641 30.760 1.00 70.59 111 GLY H C 1
ATOM 12274 O O . GLY E 4 111 ? 37.512 -66.937 31.737 1.00 70.59 111 GLY H O 1
ATOM 12275 N N . PHE E 4 112 ? 38.183 -68.108 29.924 1.00 67.80 112 PHE H N 1
ATOM 12276 C CA . PHE E 4 112 ? 39.599 -67.823 30.081 1.00 67.80 112 PHE H CA 1
ATOM 12277 C C . PHE E 4 112 ? 40.194 -67.433 28.737 1.00 67.80 112 PHE H C 1
ATOM 12278 O O . PHE E 4 112 ? 39.687 -67.805 27.676 1.00 67.80 112 PHE H O 1
ATOM 12286 N N . TYR E 4 113 ? 41.283 -66.669 28.799 1.00 66.97 113 TYR H N 1
ATOM 12287 C CA . TYR E 4 113 ? 41.953 -66.155 27.611 1.00 66.97 113 TYR H CA 1
ATOM 12288 C C . TYR E 4 113 ? 43.419 -66.566 27.565 1.00 66.97 113 TYR H C 1
ATOM 12289 O O . TYR E 4 113 ? 44.205 -65.977 26.816 1.00 66.97 113 TYR H O 1
ATOM 12298 N N . GLY E 4 114 ? 43.802 -67.568 28.353 1.00 73.14 114 GLY H N 1
ATOM 12299 C CA . GLY E 4 114 ? 45.162 -68.056 28.391 1.00 73.14 114 GLY H CA 1
ATOM 12300 C C . GLY E 4 114 ? 45.167 -69.550 28.629 1.00 73.14 114 GLY H C 1
ATOM 12301 O O . GLY E 4 114 ? 44.125 -70.207 28.607 1.00 73.14 114 GLY H O 1
ATOM 12302 N N . ASP E 4 115 ? 46.362 -70.088 28.858 1.00 78.09 115 ASP H N 1
ATOM 12303 C CA . ASP E 4 115 ? 46.532 -71.515 29.097 1.00 78.09 115 ASP H CA 1
ATOM 12304 C C . ASP E 4 115 ? 46.601 -71.773 30.597 1.00 78.09 115 ASP H C 1
ATOM 12305 O O . ASP E 4 115 ? 47.482 -71.244 31.283 1.00 78.09 115 ASP H O 1
ATOM 12310 N N . LEU E 4 116 ? 45.675 -72.584 31.103 1.00 78.55 116 LEU H N 1
ATOM 12311 C CA . LEU E 4 116 ? 45.715 -72.967 32.506 1.00 78.55 116 LEU H CA 1
ATOM 12312 C C . LEU E 4 116 ? 46.878 -73.915 32.766 1.00 78.55 116 LEU H C 1
ATOM 12313 O O . LEU E 4 116 ? 47.156 -74.826 31.982 1.00 78.55 116 LEU H O 1
ATOM 12318 N N . SER E 4 117 ? 47.560 -73.694 33.885 1.00 80.51 117 SER H N 1
ATOM 12319 C CA . SER E 4 117 ? 48.744 -74.458 34.260 1.00 80.51 117 SER H CA 1
ATOM 12320 C C . SER E 4 117 ? 48.546 -75.111 35.620 1.00 80.51 117 SER H C 1
ATOM 12321 O O . SER E 4 117 ? 49.421 -75.080 36.488 1.00 80.51 117 SER H O 1
ATOM 12324 N N . MET E 4 118 ? 47.375 -75.713 35.823 1.00 80.22 118 MET H N 1
ATOM 12325 C CA . MET E 4 118 ? 47.095 -76.408 37.073 1.00 80.22 118 MET H CA 1
ATOM 12326 C C . MET E 4 118 ? 48.013 -77.617 37.211 1.00 80.22 118 MET H C 1
ATOM 12327 O O . MET E 4 118 ? 48.008 -78.516 36.364 1.00 80.22 118 MET H O 1
ATOM 12332 N N . ASN E 4 119 ? 48.817 -77.639 38.272 1.00 81.04 119 ASN H N 1
ATOM 12333 C CA . ASN E 4 119 ? 49.944 -78.565 38.378 1.00 81.04 119 ASN H CA 1
ATOM 12334 C C . ASN E 4 119 ? 49.503 -79.836 39.090 1.00 81.04 119 ASN H C 1
ATOM 12335 O O . ASN E 4 119 ? 49.335 -79.869 40.309 1.00 81.04 119 ASN H O 1
ATOM 12340 N N . GLY E 4 120 ? 49.331 -80.902 38.314 1.00 82.03 120 GLY H N 1
ATOM 12341 C CA . GLY E 4 120 ? 49.059 -82.215 38.877 1.00 82.03 120 GLY H CA 1
ATOM 12342 C C . GLY E 4 120 ? 47.765 -82.312 39.653 1.00 82.03 120 GLY H C 1
ATOM 12343 O O . GLY E 4 120 ? 47.699 -83.031 40.658 1.00 82.03 120 GLY H O 1
ATOM 12344 N N . TYR E 4 121 ? 46.728 -81.607 39.209 1.00 81.39 121 TYR H N 1
ATOM 12345 C CA . TYR E 4 121 ? 45.413 -81.678 39.831 1.00 81.39 121 TYR H CA 1
ATOM 12346 C C . TYR E 4 121 ? 44.382 -82.002 38.765 1.00 81.39 121 TYR H C 1
ATOM 12347 O O . TYR E 4 121 ? 44.479 -81.521 37.632 1.00 81.39 121 TYR H O 1
ATOM 12356 N N . ARG E 4 122 ? 43.401 -82.819 39.130 1.00 87.05 122 ARG H N 1
ATOM 12357 C CA . ARG E 4 122 ? 42.383 -83.271 38.197 1.00 87.05 122 ARG H CA 1
ATOM 12358 C C . ARG E 4 122 ? 41.081 -82.507 38.405 1.00 87.05 122 ARG H C 1
ATOM 12359 O O . ARG E 4 122 ? 40.724 -82.135 39.525 1.00 87.05 122 ARG H O 1
ATOM 12367 N N . ILE E 4 123 ? 40.380 -82.270 37.306 1.00 84.87 123 ILE H N 1
ATOM 12368 C CA . ILE E 4 123 ? 39.113 -81.549 37.324 1.00 84.87 123 ILE H CA 1
ATOM 12369 C C . ILE E 4 123 ? 37.989 -82.569 37.410 1.00 84.87 123 ILE H C 1
ATOM 12370 O O . ILE E 4 123 ? 37.988 -83.569 36.685 1.00 84.87 123 ILE H O 1
ATOM 12375 N N . THR E 4 124 ? 37.032 -82.325 38.300 1.00 84.47 124 THR H N 1
ATOM 12376 C CA . THR E 4 124 ? 35.960 -83.270 38.566 1.00 84.47 124 THR H CA 1
ATOM 12377 C C . THR E 4 124 ? 34.609 -82.684 38.175 1.00 84.47 124 THR H C 1
ATOM 12378 O O . THR E 4 124 ? 34.452 -81.469 38.029 1.00 84.47 124 THR H O 1
ATOM 12382 N N . HIS E 4 125 ? 33.634 -83.579 38.003 1.00 85.38 125 HIS H N 1
ATOM 12383 C CA . HIS E 4 125 ? 32.256 -83.226 37.663 1.00 85.38 125 HIS H CA 1
ATOM 12384 C C . HIS E 4 125 ? 32.186 -82.452 36.344 1.00 85.38 125 HIS H C 1
ATOM 12385 O O . HIS E 4 125 ? 31.813 -81.278 36.294 1.00 85.38 125 HIS H O 1
ATOM 12392 N N . LEU E 4 126 ? 32.553 -83.140 35.267 1.00 86.18 126 LEU H N 1
ATOM 12393 C CA . LEU E 4 126 ? 32.492 -82.586 33.921 1.00 86.18 126 LEU H CA 1
ATOM 12394 C C . LEU E 4 126 ? 31.284 -83.150 33.187 1.00 86.18 126 LEU H C 1
ATOM 12395 O O . LEU E 4 126 ? 31.103 -84.371 33.126 1.00 86.18 126 LEU H O 1
ATOM 12400 N N . ALA E 4 127 ? 30.464 -82.263 32.631 1.00 88.69 127 ALA H N 1
ATOM 12401 C CA . ALA E 4 127 ? 29.357 -82.698 31.792 1.00 88.69 127 ALA H CA 1
ATOM 12402 C C . ALA E 4 127 ? 29.878 -83.217 30.458 1.00 88.69 127 ALA H C 1
ATOM 12403 O O . ALA E 4 127 ? 30.866 -82.711 29.919 1.00 88.69 127 ALA H O 1
ATOM 12405 N N . ASP E 4 128 ? 29.212 -84.240 29.928 1.00 92.92 128 ASP H N 1
ATOM 12406 C CA . ASP E 4 128 ? 29.614 -84.835 28.659 1.00 92.92 128 ASP H CA 1
ATOM 12407 C C . ASP E 4 128 ? 29.414 -83.853 27.514 1.00 92.92 128 ASP H C 1
ATOM 12408 O O . ASP E 4 128 ? 28.296 -83.394 27.261 1.00 92.92 128 ASP H O 1
ATOM 12410 N N . GLY E 4 129 ? 30.505 -83.531 26.823 1.00 92.18 129 GLY H N 1
ATOM 12411 C CA . GLY E 4 129 ? 30.412 -82.611 25.705 1.00 92.18 129 GLY H CA 1
ATOM 12412 C C . GLY E 4 129 ? 29.785 -83.259 24.487 1.00 92.18 129 GLY H C 1
ATOM 12413 O O . GLY E 4 129 ? 29.810 -84.480 24.317 1.00 92.18 129 GLY H O 1
ATOM 12414 N N . VAL E 4 130 ? 29.210 -82.422 23.628 1.00 92.06 130 VAL H N 1
ATOM 12415 C CA . VAL E 4 130 ? 28.590 -82.890 22.393 1.00 92.06 130 VAL H CA 1
ATOM 12416 C C . VAL E 4 130 ? 29.300 -82.268 21.196 1.00 92.06 130 VAL H C 1
ATOM 12417 O O . VAL E 4 130 ? 29.586 -82.953 20.207 1.00 92.06 130 VAL H O 1
ATOM 12421 N N . ASP E 4 131 ? 29.590 -80.976 21.276 1.00 90.62 131 ASP H N 1
ATOM 12422 C CA . ASP E 4 131 ? 30.445 -80.334 20.292 1.00 90.62 131 ASP H CA 1
ATOM 12423 C C . ASP E 4 131 ? 31.859 -80.899 20.435 1.00 90.62 131 ASP H C 1
ATOM 12424 O O . ASP E 4 131 ? 32.424 -80.866 21.536 1.00 90.62 131 ASP H O 1
ATOM 12429 N N . PRO E 4 132 ? 32.460 -81.429 19.365 1.00 90.01 132 PRO H N 1
ATOM 12430 C CA . PRO E 4 132 ? 33.778 -82.067 19.521 1.00 90.01 132 PRO H CA 1
ATOM 12431 C C . PRO E 4 132 ? 34.872 -81.131 20.003 1.00 90.01 132 PRO H C 1
ATOM 12432 O O . PRO E 4 132 ? 35.969 -81.604 20.321 1.00 90.01 132 PRO H O 1
ATOM 12436 N N . LYS E 4 133 ? 34.615 -79.828 20.074 1.00 85.04 133 LYS H N 1
ATOM 12437 C CA . LYS E 4 133 ? 35.565 -78.902 20.670 1.00 85.04 133 LYS H CA 1
ATOM 12438 C C . LYS E 4 133 ? 35.493 -78.879 22.194 1.00 85.04 133 LYS H C 1
ATOM 12439 O O . LYS E 4 133 ? 36.406 -78.343 22.833 1.00 85.04 133 LYS H O 1
ATOM 12445 N N . ASP E 4 134 ? 34.453 -79.458 22.793 1.00 86.58 134 ASP H N 1
ATOM 12446 C CA . ASP E 4 134 ? 34.339 -79.464 24.246 1.00 86.58 134 ASP H CA 1
ATOM 12447 C C . ASP E 4 134 ? 35.289 -80.482 24.862 1.00 86.58 134 ASP H C 1
ATOM 12448 O O . ASP E 4 134 ? 35.764 -81.407 24.199 1.00 86.58 134 ASP H O 1
ATOM 12453 N N . ALA E 4 135 ? 35.553 -80.310 26.153 1.00 86.39 135 ALA H N 1
ATOM 12454 C CA . ALA E 4 135 ? 36.318 -81.292 26.904 1.00 86.39 135 ALA H CA 1
ATOM 12455 C C . ALA E 4 135 ? 35.479 -82.543 27.146 1.00 86.39 135 ALA H C 1
ATOM 12456 O O . ALA E 4 135 ? 34.250 -82.536 27.024 1.00 86.39 135 ALA H O 1
ATOM 12458 N N . VAL E 4 136 ? 36.160 -83.632 27.493 1.00 90.35 136 VAL H N 1
ATOM 12459 C CA . VAL E 4 136 ? 35.526 -84.928 27.684 1.00 90.35 136 VAL H CA 1
ATOM 12460 C C . VAL E 4 136 ? 36.037 -85.547 28.978 1.00 90.35 136 VAL H C 1
ATOM 12461 O O . VAL E 4 136 ? 37.200 -85.359 29.352 1.00 90.35 136 VAL H O 1
ATOM 12465 N N . ASN E 4 137 ? 35.156 -86.252 29.680 1.00 94.02 137 ASN H N 1
ATOM 12466 C CA . ASN E 4 137 ? 35.537 -87.020 30.853 1.00 94.02 137 ASN H CA 1
ATOM 12467 C C . ASN E 4 137 ? 35.804 -88.469 30.458 1.00 94.02 137 ASN H C 1
ATOM 12468 O O . ASN E 4 137 ? 35.503 -88.902 29.344 1.00 94.02 137 ASN H O 1
ATOM 12473 N N . LYS E 4 138 ? 36.375 -89.232 31.392 1.00 96.18 138 LYS H N 1
ATOM 12474 C CA . LYS E 4 138 ? 36.679 -90.624 31.093 1.00 96.18 138 LYS H CA 1
ATOM 12475 C C . LYS E 4 138 ? 35.459 -91.528 31.184 1.00 96.18 138 LYS H C 1
ATOM 12476 O O . LYS E 4 138 ? 35.566 -92.712 30.850 1.00 96.18 138 LYS H O 1
ATOM 12482 N N . GLY E 4 139 ? 34.310 -91.007 31.618 1.00 97.99 139 GLY H N 1
ATOM 12483 C CA . GLY E 4 139 ? 33.084 -91.777 31.523 1.00 97.99 139 GLY H CA 1
ATOM 12484 C C . GLY E 4 139 ? 32.739 -92.140 30.093 1.00 97.99 139 GLY H C 1
ATOM 12485 O O . GLY E 4 139 ? 32.056 -93.138 29.846 1.00 97.99 139 GLY H O 1
ATOM 12486 N N . GLN E 4 140 ? 33.204 -91.340 29.134 1.00 98.81 140 GLN H N 1
ATOM 12487 C CA . GLN E 4 140 ? 33.084 -91.661 27.719 1.00 98.81 140 GLN H CA 1
ATOM 12488 C C . GLN E 4 140 ? 34.318 -92.355 27.162 1.00 98.81 140 GLN H C 1
ATOM 12489 O O . GLN E 4 140 ? 34.194 -93.168 26.241 1.00 98.81 140 GLN H O 1
ATOM 12495 N N . LEU E 4 141 ? 35.503 -92.051 27.698 1.00 99.69 141 LEU H N 1
ATOM 12496 C CA . LEU E 4 141 ? 36.720 -92.713 27.238 1.00 99.69 141 LEU H CA 1
ATOM 12497 C C . LEU E 4 141 ? 36.684 -94.205 27.544 1.00 99.69 141 LEU H C 1
ATOM 12498 O O . LEU E 4 141 ? 37.069 -95.028 26.705 1.00 99.69 141 LEU H O 1
ATOM 12503 N N . ASP E 4 142 ? 36.232 -94.572 28.746 1.00 101.26 142 ASP H N 1
ATOM 12504 C CA . ASP E 4 142 ? 36.125 -95.983 29.099 1.00 101.26 142 ASP H CA 1
ATOM 12505 C C . ASP E 4 142 ? 35.095 -96.691 28.229 1.00 101.26 142 ASP H C 1
ATOM 12506 O O . ASP E 4 142 ? 35.297 -97.842 27.825 1.00 101.26 142 ASP H O 1
ATOM 12511 N N . SER E 4 143 ? 33.977 -96.020 27.938 1.00 101.34 143 SER H N 1
ATOM 12512 C CA . SER E 4 143 ? 32.978 -96.603 27.049 1.00 101.34 143 SER H CA 1
ATOM 12513 C C . SER E 4 143 ? 33.548 -96.824 25.655 1.00 101.34 143 SER H C 1
ATOM 12514 O O . SER E 4 143 ? 33.299 -97.862 25.031 1.00 101.34 143 SER H O 1
ATOM 12517 N N . VAL E 4 144 ? 34.313 -95.855 25.147 1.00 101.23 144 VAL H N 1
ATOM 12518 C CA . VAL E 4 144 ? 34.974 -96.029 23.857 1.00 101.23 144 VAL H CA 1
ATOM 12519 C C . VAL E 4 144 ? 36.005 -97.148 23.938 1.00 101.23 144 VAL H C 1
ATOM 12520 O O . VAL E 4 144 ? 36.094 -97.997 23.042 1.00 101.23 144 VAL H O 1
ATOM 12524 N N . SER E 4 145 ? 36.789 -97.175 25.011 1.00 101.57 145 SER H N 1
ATOM 12525 C CA . SER E 4 145 ? 37.809 -98.202 25.191 1.00 101.57 145 SER H CA 1
ATOM 12526 C C . SER E 4 145 ? 37.180 -99.564 25.470 1.00 101.57 145 SER H C 1
ATOM 12527 O O . SER E 4 145 ? 35.982 -99.666 25.732 1.00 101.57 145 SER H O 1
ATOM 12530 N N . SER F 4 4 ? 39.489 -53.313 30.172 1.00 51.14 4 SER F N 1
ATOM 12531 C CA . SER F 4 4 ? 40.727 -53.771 30.793 1.00 51.14 4 SER F CA 1
ATOM 12532 C C . SER F 4 4 ? 41.777 -54.145 29.754 1.00 51.14 4 SER F C 1
ATOM 12533 O O . SER F 4 4 ? 42.976 -54.069 30.018 1.00 51.14 4 SER F O 1
ATOM 12536 N N . TRP F 4 5 ? 41.322 -54.559 28.574 1.00 52.82 5 TRP F N 1
ATOM 12537 C CA . TRP F 4 5 ? 42.223 -54.915 27.490 1.00 52.82 5 TRP F CA 1
ATOM 12538 C C . TRP F 4 5 ? 41.494 -54.756 26.165 1.00 52.82 5 TRP F C 1
ATOM 12539 O O . TRP F 4 5 ? 40.264 -54.688 26.115 1.00 52.82 5 TRP F O 1
ATOM 12550 N N . SER F 4 6 ? 42.272 -54.694 25.087 1.00 53.12 6 SER F N 1
ATOM 12551 C CA . SER F 4 6 ? 41.716 -54.555 23.751 1.00 53.12 6 SER F CA 1
ATOM 12552 C C . SER F 4 6 ? 42.578 -55.330 22.768 1.00 53.12 6 SER F C 1
ATOM 12553 O O . SER F 4 6 ? 43.806 -55.332 22.878 1.00 53.12 6 SER F O 1
ATOM 12556 N N . GLU F 4 7 ? 41.927 -55.983 21.808 1.00 56.73 7 GLU F N 1
ATOM 12557 C CA . GLU F 4 7 ? 42.607 -56.740 20.769 1.00 56.73 7 GLU F CA 1
ATOM 12558 C C . GLU F 4 7 ? 42.082 -56.310 19.409 1.00 56.73 7 GLU F C 1
ATOM 12559 O O . GLU F 4 7 ? 40.877 -56.108 19.235 1.00 56.73 7 GLU F O 1
ATOM 12565 N N . GLN F 4 8 ? 42.990 -56.175 18.447 1.00 54.96 8 GLN F N 1
ATOM 12566 C CA . GLN F 4 8 ? 42.613 -55.752 17.106 1.00 54.96 8 GLN F CA 1
ATOM 12567 C C . GLN F 4 8 ? 43.663 -56.237 16.121 1.00 54.96 8 GLN F C 1
ATOM 12568 O O . GLN F 4 8 ? 44.794 -56.554 16.496 1.00 54.96 8 GLN F O 1
ATOM 12574 N N . VAL F 4 9 ? 43.272 -56.283 14.852 1.00 57.56 9 VAL F N 1
ATOM 12575 C CA . VAL F 4 9 ? 44.153 -56.687 13.764 1.00 57.56 9 VAL F CA 1
ATOM 12576 C C . VAL F 4 9 ? 44.552 -55.437 12.993 1.00 57.56 9 VAL F C 1
ATOM 12577 O O . VAL F 4 9 ? 43.694 -54.745 12.432 1.00 57.56 9 VAL F O 1
ATOM 12581 N N . VAL F 4 10 ? 45.849 -55.149 12.960 1.00 58.31 10 VAL F N 1
ATOM 12582 C CA . VAL F 4 10 ? 46.347 -53.937 12.316 1.00 58.31 10 VAL F CA 1
ATOM 12583 C C . VAL F 4 10 ? 47.051 -54.307 11.016 1.00 58.31 10 VAL F C 1
ATOM 12584 O O . VAL F 4 10 ? 47.601 -55.412 10.901 1.00 58.31 10 VAL F O 1
ATOM 12588 N N . PRO F 4 11 ? 47.050 -53.432 10.014 1.00 60.46 11 PRO F N 1
ATOM 12589 C CA . PRO F 4 11 ? 47.777 -53.728 8.777 1.00 60.46 11 PRO F CA 1
ATOM 12590 C C . PRO F 4 11 ? 49.281 -53.655 8.987 1.00 60.46 11 PRO F C 1
ATOM 12591 O O . PRO F 4 11 ? 49.780 -53.055 9.941 1.00 60.46 11 PRO F O 1
ATOM 12595 N N . SER F 4 12 ? 50.005 -54.291 8.071 1.00 62.29 12 SER F N 1
ATOM 12596 C CA . SER F 4 12 ? 51.459 -54.307 8.142 1.00 62.29 12 SER F CA 1
ATOM 12597 C C . SER F 4 12 ? 52.022 -52.902 7.963 1.00 62.29 12 SER F C 1
ATOM 12598 O O . SER F 4 12 ? 51.516 -52.109 7.165 1.00 62.29 12 SER F O 1
ATOM 12601 N N . GLY F 4 13 ? 53.076 -52.599 8.713 1.00 61.54 13 GLY F N 1
ATOM 12602 C CA . GLY F 4 13 ? 53.719 -51.305 8.638 1.00 61.54 13 GLY F CA 1
ATOM 12603 C C . GLY F 4 13 ? 53.163 -50.245 9.561 1.00 61.54 13 GLY F C 1
ATOM 12604 O O . GLY F 4 13 ? 53.422 -49.057 9.336 1.00 61.54 13 GLY F O 1
ATOM 12605 N N . THR F 4 14 ? 52.412 -50.629 10.589 1.00 61.01 14 THR F N 1
ATOM 12606 C CA . THR F 4 14 ? 51.820 -49.673 11.514 1.00 61.01 14 THR F CA 1
ATOM 12607 C C . THR F 4 14 ? 52.716 -49.503 12.734 1.00 61.01 14 THR F C 1
ATOM 12608 O O . THR F 4 14 ? 53.124 -50.488 13.355 1.00 61.01 14 THR F O 1
ATOM 12612 N N . THR F 4 15 ? 53.015 -48.249 13.073 1.00 58.01 15 THR F N 1
ATOM 12613 C CA . THR F 4 15 ? 53.823 -47.930 14.242 1.00 58.01 15 THR F CA 1
ATOM 12614 C C . THR F 4 15 ? 53.033 -47.296 15.375 1.00 58.01 15 THR F C 1
ATOM 12615 O O . THR F 4 15 ? 53.361 -47.527 16.539 1.00 58.01 15 THR F O 1
ATOM 12619 N N . LEU F 4 16 ? 52.004 -46.510 15.067 1.00 54.12 16 LEU F N 1
ATOM 12620 C CA . LEU F 4 16 ? 51.200 -45.854 16.088 1.00 54.12 16 LEU F CA 1
ATOM 12621 C C . LEU F 4 16 ? 50.089 -46.785 16.556 1.00 54.12 16 LEU F C 1
ATOM 12622 O O . LEU F 4 16 ? 49.308 -47.288 15.744 1.00 54.12 16 LEU F O 1
ATOM 12627 N N . ILE F 4 17 ? 50.027 -47.010 17.866 1.00 52.40 17 ILE F N 1
ATOM 12628 C CA . ILE F 4 17 ? 48.988 -47.820 18.488 1.00 52.40 17 ILE F CA 1
ATOM 12629 C C . ILE F 4 17 ? 48.260 -46.953 19.504 1.00 52.40 17 ILE F C 1
ATOM 12630 O O . ILE F 4 17 ? 48.891 -46.372 20.394 1.00 52.40 17 ILE F O 1
ATOM 12635 N N . SER F 4 18 ? 46.940 -46.868 19.371 1.00 52.54 18 SER F N 1
ATOM 12636 C CA . SER F 4 18 ? 46.115 -46.026 20.228 1.00 52.54 18 SER F CA 1
ATOM 12637 C C . SER F 4 18 ? 45.463 -46.886 21.302 1.00 52.54 18 SER F C 1
ATOM 12638 O O . SER F 4 18 ? 44.811 -47.886 20.990 1.00 52.54 18 SER F O 1
ATOM 12641 N N . VAL F 4 19 ? 45.642 -46.497 22.561 1.00 52.42 19 VAL F N 1
ATOM 12642 C CA . VAL F 4 19 ? 45.067 -47.214 23.691 1.00 52.42 19 VAL F CA 1
ATOM 12643 C C . VAL F 4 19 ? 43.852 -46.453 24.199 1.00 52.42 19 VAL F C 1
ATOM 12644 O O . VAL F 4 19 ? 43.788 -45.220 24.142 1.00 52.42 19 VAL F O 1
ATOM 12648 N N . ASP F 4 20 ? 42.863 -47.204 24.687 1.00 52.88 20 ASP F N 1
ATOM 12649 C CA . ASP F 4 20 ? 41.671 -46.623 25.286 1.00 52.88 20 ASP F CA 1
ATOM 12650 C C . ASP F 4 20 ? 41.475 -47.081 26.725 1.00 52.88 20 ASP F C 1
ATOM 12651 O O . ASP F 4 20 ? 40.595 -46.551 27.411 1.00 52.88 20 ASP F O 1
ATOM 12656 N N . ILE F 4 21 ? 42.281 -48.023 27.211 1.00 50.40 21 ILE F N 1
ATOM 12657 C CA . ILE F 4 21 ? 42.171 -48.528 28.576 1.00 50.40 21 ILE F CA 1
ATOM 12658 C C . ILE F 4 21 ? 42.539 -47.425 29.557 1.00 50.40 21 ILE F C 1
ATOM 12659 O O . ILE F 4 21 ? 43.588 -46.787 29.425 1.00 50.40 21 ILE F O 1
ATOM 12664 N N . GLU F 4 22 ? 41.679 -47.193 30.548 1.00 49.70 22 GLU F N 1
ATOM 12665 C CA . GLU F 4 22 ? 41.958 -46.203 31.579 1.00 49.70 22 GLU F CA 1
ATOM 12666 C C . GLU F 4 22 ? 42.940 -46.761 32.600 1.00 49.70 22 GLU F C 1
ATOM 12667 O O . GLU F 4 22 ? 42.536 -47.431 33.556 1.00 49.70 22 GLU F O 1
ATOM 12669 N N . TYR F 4 23 ? 44.225 -46.492 32.408 1.00 52.52 23 TYR F N 1
ATOM 12670 C CA . TYR F 4 23 ? 45.262 -47.021 33.277 1.00 52.52 23 TYR F CA 1
ATOM 12671 C C . TYR F 4 23 ? 45.594 -46.036 34.393 1.00 52.52 23 TYR F C 1
ATOM 12672 O O . TYR F 4 23 ? 45.311 -44.838 34.308 1.00 52.52 23 TYR F O 1
ATOM 12681 N N . LEU F 4 24 ? 46.204 -46.564 35.453 1.00 52.95 24 LEU F N 1
ATOM 12682 C CA . LEU F 4 24 ? 46.702 -45.736 36.541 1.00 52.95 24 LEU F CA 1
ATOM 12683 C C . LEU F 4 24 ? 48.175 -45.388 36.387 1.00 52.95 24 LEU F C 1
ATOM 12684 O O . LEU F 4 24 ? 48.633 -44.411 36.989 1.00 52.95 24 LEU F O 1
ATOM 12689 N N . ASP F 4 25 ? 48.918 -46.161 35.599 1.00 54.45 25 ASP F N 1
ATOM 12690 C CA . ASP F 4 25 ? 50.325 -45.892 35.347 1.00 54.45 25 ASP F CA 1
ATOM 12691 C C . ASP F 4 25 ? 50.685 -46.427 33.970 1.00 54.45 25 ASP F C 1
ATOM 12692 O O . ASP F 4 25 ? 50.109 -47.413 33.503 1.00 54.45 25 ASP F O 1
ATOM 12697 N N . LYS F 4 26 ? 51.644 -45.762 33.322 1.00 53.60 26 LYS F N 1
ATOM 12698 C CA . LYS F 4 26 ? 52.059 -46.184 31.988 1.00 53.60 26 LYS F CA 1
ATOM 12699 C C . LYS F 4 26 ? 52.749 -47.541 32.016 1.00 53.60 26 LYS F C 1
ATOM 12700 O O . LYS F 4 26 ? 52.697 -48.280 31.027 1.00 53.60 26 LYS F O 1
ATOM 12706 N N . SER F 4 27 ? 53.398 -47.885 33.129 1.00 53.77 27 SER F N 1
ATOM 12707 C CA . SER F 4 27 ? 54.039 -49.186 33.256 1.00 53.77 27 SER F CA 1
ATOM 12708 C C . SER F 4 27 ? 53.039 -50.320 33.441 1.00 53.77 27 SER F C 1
ATOM 12709 O O . SER F 4 27 ? 53.442 -51.487 33.404 1.00 53.77 27 SER F O 1
ATOM 12712 N N . TYR F 4 28 ? 51.761 -50.009 33.644 1.00 54.05 28 TYR F N 1
ATOM 12713 C CA . TYR F 4 28 ? 50.739 -51.029 33.845 1.00 54.05 28 TYR F CA 1
ATOM 12714 C C . TYR F 4 28 ? 50.183 -51.579 32.539 1.00 54.05 28 TYR F C 1
ATOM 12715 O O . TYR F 4 28 ? 49.382 -52.518 32.577 1.00 54.05 28 TYR F O 1
ATOM 12724 N N . ILE F 4 29 ? 50.580 -51.027 31.397 1.00 52.05 29 ILE F N 1
ATOM 12725 C CA . ILE F 4 29 ? 50.070 -51.446 30.097 1.00 52.05 29 ILE F CA 1
ATOM 12726 C C . ILE F 4 29 ? 51.101 -52.356 29.448 1.00 52.05 29 ILE F C 1
ATOM 12727 O O . ILE F 4 29 ? 52.266 -51.973 29.285 1.00 52.05 29 ILE F O 1
ATOM 12732 N N . TYR F 4 30 ? 50.676 -53.559 29.074 1.00 52.08 30 TYR F N 1
ATOM 12733 C CA . TYR F 4 30 ? 51.535 -54.540 28.428 1.00 52.08 30 TYR F CA 1
ATOM 12734 C C . TYR F 4 30 ? 51.124 -54.684 26.971 1.00 52.08 30 TYR F C 1
ATOM 12735 O O . TYR F 4 30 ? 49.934 -54.823 26.669 1.00 52.08 30 TYR F O 1
ATOM 12744 N N . LEU F 4 31 ? 52.104 -54.647 26.075 1.00 53.03 31 LEU F N 1
ATOM 12745 C CA . LEU F 4 31 ? 51.868 -54.721 24.641 1.00 53.03 31 LEU F CA 1
ATOM 12746 C C . LEU F 4 31 ? 52.260 -56.100 24.130 1.00 53.03 31 LEU F C 1
ATOM 12747 O O . LEU F 4 31 ? 53.395 -56.543 24.334 1.00 53.03 31 LEU F O 1
ATOM 12752 N N . TYR F 4 32 ? 51.321 -56.772 23.467 1.00 53.54 32 TYR F N 1
ATOM 12753 C CA . TYR F 4 32 ? 51.544 -58.092 22.895 1.00 53.54 32 TYR F CA 1
ATOM 12754 C C . TYR F 4 32 ? 51.348 -58.023 21.389 1.00 53.54 32 TYR F C 1
ATOM 12755 O O . TYR F 4 32 ? 50.332 -57.504 20.916 1.00 53.54 32 TYR F O 1
ATOM 12764 N N . ILE F 4 33 ? 52.314 -58.550 20.641 1.00 54.59 33 ILE F N 1
ATOM 12765 C CA . ILE F 4 33 ? 52.222 -58.664 19.190 1.00 54.59 33 ILE F CA 1
ATOM 12766 C C . ILE F 4 33 ? 52.244 -60.144 18.842 1.00 54.59 33 ILE F C 1
ATOM 12767 O O . ILE F 4 33 ? 53.240 -60.831 19.100 1.00 54.59 33 ILE F O 1
ATOM 12772 N N . ASN F 4 34 ? 51.151 -60.630 18.250 1.00 55.70 34 ASN F N 1
ATOM 12773 C CA . ASN F 4 34 ? 51.008 -62.042 17.890 1.00 55.70 34 ASN F CA 1
ATOM 12774 C C . ASN F 4 34 ? 51.244 -62.948 19.096 1.00 55.70 34 ASN F C 1
ATOM 12775 O O . ASN F 4 34 ? 51.953 -63.954 19.016 1.00 55.70 34 ASN F O 1
ATOM 12780 N N . ASN F 4 35 ? 50.647 -62.575 20.229 1.00 58.15 35 ASN F N 1
ATOM 12781 C CA . ASN F 4 35 ? 50.759 -63.324 21.483 1.00 58.15 35 ASN F CA 1
ATOM 12782 C C . ASN F 4 35 ? 52.205 -63.432 21.957 1.00 58.15 35 ASN F C 1
ATOM 12783 O O . ASN F 4 35 ? 52.575 -64.382 22.649 1.00 58.15 35 ASN F O 1
ATOM 12788 N N . VAL F 4 36 ? 53.035 -62.459 21.589 1.00 55.75 36 VAL F N 1
ATOM 12789 C CA . VAL F 4 36 ? 54.421 -62.386 22.035 1.00 55.75 36 VAL F CA 1
ATOM 12790 C C . VAL F 4 36 ? 54.599 -61.063 22.762 1.00 55.75 36 VAL F C 1
ATOM 12791 O O . VAL F 4 36 ? 54.308 -59.998 22.202 1.00 55.75 36 VAL F O 1
ATOM 12795 N N . LEU F 4 37 ? 55.070 -61.127 24.003 1.00 54.82 37 LEU F N 1
ATOM 12796 C CA . LEU F 4 37 ? 55.260 -59.921 24.796 1.00 54.82 37 LEU F CA 1
ATOM 12797 C C . LEU F 4 37 ? 56.361 -59.060 24.191 1.00 54.82 37 LEU F C 1
ATOM 12798 O O . LEU F 4 37 ? 57.416 -59.565 23.796 1.00 54.82 37 LEU F O 1
ATOM 12803 N N . ILE F 4 38 ? 56.112 -57.756 24.118 1.00 55.95 38 ILE F N 1
ATOM 12804 C CA . ILE F 4 38 ? 57.061 -56.798 23.566 1.00 55.95 38 ILE F CA 1
ATOM 12805 C C . ILE F 4 38 ? 57.761 -56.092 24.716 1.00 55.95 38 ILE F C 1
ATOM 12806 O O . ILE F 4 38 ? 57.105 -55.582 25.634 1.00 55.95 38 ILE F O 1
ATOM 12811 N N . SER F 4 39 ? 59.090 -56.065 24.672 1.00 59.52 39 SER F N 1
ATOM 12812 C CA . SER F 4 39 ? 59.856 -55.400 25.715 1.00 59.52 39 SER F CA 1
ATOM 12813 C C . SER F 4 39 ? 59.581 -53.901 25.705 1.00 59.52 39 SER F C 1
ATOM 12814 O O . SER F 4 39 ? 59.262 -53.312 24.670 1.00 59.52 39 SER F O 1
ATOM 12817 N N . ASN F 4 40 ? 59.701 -53.286 26.883 1.00 59.60 40 ASN F N 1
ATOM 12818 C CA . ASN F 4 40 ? 59.443 -51.856 27.008 1.00 59.60 40 ASN F CA 1
ATOM 12819 C C . ASN F 4 40 ? 60.414 -51.018 26.189 1.00 59.60 40 ASN F C 1
ATOM 12820 O O . ASN F 4 40 ? 60.078 -49.888 25.818 1.00 59.60 40 ASN F O 1
ATOM 12825 N N . SER F 4 41 ? 61.604 -51.540 25.899 1.00 59.84 41 SER F N 1
ATOM 12826 C CA . SER F 4 41 ? 62.588 -50.803 25.117 1.00 59.84 41 SER F CA 1
ATOM 12827 C C . SER F 4 41 ? 62.258 -50.758 23.631 1.00 59.84 41 SER F C 1
ATOM 12828 O O . SER F 4 41 ? 62.912 -50.013 22.894 1.00 59.84 41 SER F O 1
ATOM 12831 N N . ASP F 4 42 ? 61.274 -51.527 23.174 1.00 60.83 42 ASP F N 1
ATOM 12832 C CA . ASP F 4 42 ? 60.926 -51.580 21.761 1.00 60.83 42 ASP F CA 1
ATOM 12833 C C . ASP F 4 42 ? 59.814 -50.614 21.378 1.00 60.83 42 ASP F C 1
ATOM 12834 O O . ASP F 4 42 ? 59.456 -50.545 20.197 1.00 60.83 42 ASP F O 1
ATOM 12839 N N . TYR F 4 43 ? 59.258 -49.870 22.332 1.00 57.14 43 TYR F N 1
ATOM 12840 C CA . TYR F 4 43 ? 58.214 -48.904 22.027 1.00 57.14 43 TYR F CA 1
ATOM 12841 C C . TYR F 4 43 ? 58.275 -47.767 23.036 1.00 57.14 43 TYR F C 1
ATOM 12842 O O . TYR F 4 43 ? 58.816 -47.912 24.135 1.00 57.14 43 TYR F O 1
ATOM 12851 N N . SER F 4 44 ? 57.707 -46.629 22.645 1.00 55.16 44 SER F N 1
ATOM 12852 C CA . SER F 4 44 ? 57.695 -45.439 23.482 1.00 55.16 44 SER F CA 1
ATOM 12853 C C . SER F 4 44 ? 56.317 -44.799 23.424 1.00 55.16 44 SER F C 1
ATOM 12854 O O . SER F 4 44 ? 55.570 -44.967 22.458 1.00 55.16 44 SER F O 1
ATOM 12857 N N . TRP F 4 45 ? 55.989 -44.054 24.476 1.00 52.89 45 TRP F N 1
ATOM 12858 C CA . TRP F 4 45 ? 54.691 -43.398 24.597 1.00 52.89 45 TRP F CA 1
ATOM 12859 C C . TRP F 4 45 ? 54.792 -41.987 24.031 1.00 52.89 45 TRP F C 1
ATOM 12860 O O . TRP F 4 45 ? 55.370 -41.097 24.662 1.00 52.89 45 TRP F O 1
ATOM 12871 N N . ASN F 4 46 ? 54.229 -41.782 22.838 1.00 52.25 46 ASN F N 1
ATOM 12872 C CA . ASN F 4 46 ? 54.199 -40.444 22.257 1.00 52.25 46 ASN F CA 1
ATOM 12873 C C . ASN F 4 46 ? 53.337 -39.503 23.088 1.00 52.25 46 ASN F C 1
ATOM 12874 O O . ASN F 4 46 ? 53.681 -38.329 23.267 1.00 52.25 46 ASN F O 1
ATOM 12879 N N . SER F 4 47 ? 52.215 -39.997 23.599 1.00 52.82 47 SER F N 1
ATOM 12880 C CA . SER F 4 47 ? 51.337 -39.218 24.457 1.00 52.82 47 SER F CA 1
ATOM 12881 C C . SER F 4 47 ? 50.691 -40.169 25.457 1.00 52.82 47 SER F C 1
ATOM 12882 O O . SER F 4 47 ? 51.131 -41.308 25.628 1.00 52.82 47 SER F O 1
ATOM 12885 N N . ASP F 4 48 ? 49.639 -39.695 26.125 1.00 55.13 48 ASP F N 1
ATOM 12886 C CA . ASP F 4 48 ? 48.969 -40.524 27.120 1.00 55.13 48 ASP F CA 1
ATOM 12887 C C . ASP F 4 48 ? 48.238 -41.698 26.482 1.00 55.13 48 ASP F C 1
ATOM 12888 O O . ASP F 4 48 ? 48.149 -42.771 27.088 1.00 55.13 48 ASP F O 1
ATOM 12893 N N . THR F 4 49 ? 47.713 -41.522 25.272 1.00 51.72 49 THR F N 1
ATOM 12894 C CA . THR F 4 49 ? 46.910 -42.536 24.595 1.00 51.72 49 THR F CA 1
ATOM 12895 C C . THR F 4 49 ? 47.476 -42.838 23.214 1.00 51.72 49 THR F C 1
ATOM 12896 O O . THR F 4 49 ? 46.750 -42.913 22.221 1.00 51.72 49 THR F O 1
ATOM 12900 N N . LEU F 4 50 ? 48.792 -43.020 23.131 1.00 51.60 50 LEU F N 1
ATOM 12901 C CA . LEU F 4 50 ? 49.429 -43.319 21.850 1.00 51.60 50 LEU F CA 1
ATOM 12902 C C . LEU F 4 50 ? 50.744 -44.032 22.108 1.00 51.60 50 LEU F C 1
ATOM 12903 O O . LEU F 4 50 ? 51.588 -43.524 22.852 1.00 51.60 50 LEU F O 1
ATOM 12908 N N . ILE F 4 51 ? 50.920 -45.200 21.495 1.00 53.16 51 ILE F N 1
ATOM 12909 C CA . ILE F 4 51 ? 52.140 -45.989 21.606 1.00 53.16 51 ILE F CA 1
ATOM 12910 C C . ILE F 4 51 ? 52.773 -46.083 20.226 1.00 53.16 51 ILE F C 1
ATOM 12911 O O . ILE F 4 51 ? 52.116 -46.497 19.264 1.00 53.16 51 ILE F O 1
ATOM 12916 N N . GLN F 4 52 ? 54.044 -45.703 20.128 1.00 56.36 52 GLN F N 1
ATOM 12917 C CA . GLN F 4 52 ? 54.786 -45.754 18.875 1.00 56.36 52 GLN F CA 1
ATOM 12918 C C . GLN F 4 52 ? 55.845 -46.843 18.969 1.00 56.36 52 GLN F C 1
ATOM 12919 O O . GLN F 4 52 ? 56.662 -46.841 19.896 1.00 56.36 52 GLN F O 1
ATOM 12925 N N . LEU F 4 53 ? 55.829 -47.764 18.011 1.00 58.50 53 LEU F N 1
ATOM 12926 C CA . LEU F 4 53 ? 56.819 -48.827 17.963 1.00 58.50 53 LEU F CA 1
ATOM 12927 C C . LEU F 4 53 ? 58.126 -48.310 17.378 1.00 58.50 53 LEU F C 1
ATOM 12928 O O . LEU F 4 53 ? 58.129 -47.503 16.444 1.00 58.50 53 LEU F O 1
ATOM 12933 N N . ASN F 4 54 ? 59.242 -48.778 17.940 1.00 61.75 54 ASN F N 1
ATOM 12934 C CA . ASN F 4 54 ? 60.548 -48.390 17.419 1.00 61.75 54 ASN F CA 1
ATOM 12935 C C . ASN F 4 54 ? 60.736 -48.877 15.988 1.00 61.75 54 ASN F C 1
ATOM 12936 O O . ASN F 4 54 ? 61.275 -48.154 15.143 1.00 61.75 54 ASN F O 1
ATOM 12941 N N . THR F 4 55 ? 60.296 -50.098 15.698 1.00 64.60 55 THR F N 1
ATOM 12942 C CA . THR F 4 55 ? 60.403 -50.684 14.376 1.00 64.60 55 THR F CA 1
ATOM 12943 C C . THR F 4 55 ? 59.015 -51.027 13.853 1.00 64.60 55 THR F C 1
ATOM 12944 O O . THR F 4 55 ? 58.236 -51.680 14.563 1.00 64.60 55 THR F O 1
ATOM 12948 N N . PRO F 4 56 ? 58.662 -50.605 12.639 1.00 63.49 56 PRO F N 1
ATOM 12949 C CA . PRO F 4 56 ? 57.336 -50.932 12.102 1.00 63.49 56 PRO F CA 1
ATOM 12950 C C . PRO F 4 56 ? 57.152 -52.432 11.933 1.00 63.49 56 PRO F C 1
ATOM 12951 O O . PRO F 4 56 ? 58.104 -53.176 11.685 1.00 63.49 56 PRO F O 1
ATOM 12955 N N . MET F 4 57 ? 55.904 -52.872 12.082 1.00 61.64 57 MET F N 1
ATOM 12956 C CA . MET F 4 57 ? 55.586 -54.286 11.934 1.00 61.64 57 MET F CA 1
ATOM 12957 C C . MET F 4 57 ? 55.837 -54.739 10.502 1.00 61.64 57 MET F C 1
ATOM 12958 O O . MET F 4 57 ? 55.415 -54.082 9.546 1.00 61.64 57 MET F O 1
ATOM 12963 N N . ALA F 4 58 ? 56.532 -55.868 10.358 1.00 64.14 58 ALA F N 1
ATOM 12964 C CA . ALA F 4 58 ? 56.833 -56.384 9.026 1.00 64.14 58 ALA F CA 1
ATOM 12965 C C . ALA F 4 58 ? 55.585 -56.930 8.347 1.00 64.14 58 ALA F C 1
ATOM 12966 O O . ALA F 4 58 ? 55.378 -56.712 7.147 1.00 64.14 58 ALA F O 1
ATOM 12968 N N . SER F 4 59 ? 54.743 -57.639 9.093 1.00 63.69 59 SER F N 1
ATOM 12969 C CA . SER F 4 59 ? 53.538 -58.246 8.551 1.00 63.69 59 SER F CA 1
ATOM 12970 C C . SER F 4 59 ? 52.359 -57.945 9.465 1.00 63.69 59 SER F C 1
ATOM 12971 O O . SER F 4 59 ? 52.522 -57.670 10.656 1.00 63.69 59 SER F O 1
ATOM 12974 N N . ALA F 4 60 ? 51.162 -57.996 8.885 1.00 61.88 60 ALA F N 1
ATOM 12975 C CA . ALA F 4 60 ? 49.951 -57.728 9.648 1.00 61.88 60 ALA F CA 1
ATOM 12976 C C . ALA F 4 60 ? 49.768 -58.766 10.748 1.00 61.88 60 ALA F C 1
ATOM 12977 O O . ALA F 4 60 ? 49.933 -59.968 10.527 1.00 61.88 60 ALA F O 1
ATOM 12979 N N . GLY F 4 61 ? 49.422 -58.290 11.941 1.00 58.29 61 GLY F N 1
ATOM 12980 C CA . GLY F 4 61 ? 49.221 -59.174 13.073 1.00 58.29 61 GLY F CA 1
ATOM 12981 C C . GLY F 4 61 ? 48.298 -58.538 14.086 1.00 58.29 61 GLY F C 1
ATOM 12982 O O . GLY F 4 61 ? 47.919 -57.370 13.973 1.00 58.29 61 GLY F O 1
ATOM 12983 N N . THR F 4 62 ? 47.938 -59.332 15.089 1.00 55.37 62 THR F N 1
ATOM 12984 C CA . THR F 4 62 ? 47.040 -58.883 16.142 1.00 55.37 62 THR F CA 1
ATOM 12985 C C . THR F 4 62 ? 47.818 -58.143 17.220 1.00 55.37 62 THR F C 1
ATOM 12986 O O . THR F 4 62 ? 48.898 -58.573 17.633 1.00 55.37 62 THR F O 1
ATOM 12990 N N . VAL F 4 63 ? 47.257 -57.025 17.675 1.00 52.94 63 VAL F N 1
ATOM 12991 C CA . VAL F 4 63 ? 47.845 -56.209 18.730 1.00 52.94 63 VAL F CA 1
ATOM 12992 C C . VAL F 4 63 ? 46.984 -56.352 19.976 1.00 52.94 63 VAL F C 1
ATOM 12993 O O . VAL F 4 63 ? 45.765 -56.149 19.923 1.00 52.94 63 VAL F O 1
ATOM 12997 N N . LEU F 4 64 ? 47.616 -56.699 21.091 1.00 52.28 64 LEU F N 1
ATOM 12998 C CA . LEU F 4 64 ? 46.929 -56.921 22.354 1.00 52.28 64 LEU F CA 1
ATOM 12999 C C . LEU F 4 64 ? 47.513 -55.992 23.409 1.00 52.28 64 LEU F C 1
ATOM 13000 O O . LEU F 4 64 ? 48.733 -55.822 23.492 1.00 52.28 64 LEU F O 1
ATOM 13005 N N . LEU F 4 65 ? 46.638 -55.391 24.213 1.00 50.28 65 LEU F N 1
ATOM 13006 C CA . LEU F 4 65 ? 46.999 -54.296 25.109 1.00 50.28 65 LEU F CA 1
ATOM 13007 C C . LEU F 4 65 ? 46.535 -54.584 26.529 1.00 50.28 65 LEU F C 1
ATOM 13008 O O . LEU F 4 65 ? 45.844 -53.783 27.161 1.00 50.28 65 LEU F O 1
ATOM 13013 N N . VAL F 4 66 ? 46.901 -55.761 27.043 1.00 50.04 66 VAL F N 1
ATOM 13014 C CA . VAL F 4 66 ? 46.515 -56.144 28.395 1.00 50.04 66 VAL F CA 1
ATOM 13015 C C . VAL F 4 66 ? 47.045 -55.141 29.408 1.00 50.04 66 VAL F C 1
ATOM 13016 O O . VAL F 4 66 ? 48.193 -54.685 29.325 1.00 50.04 66 VAL F O 1
ATOM 13020 N N . ARG F 4 67 ? 46.204 -54.797 30.376 1.00 51.49 67 ARG F N 1
ATOM 13021 C CA . ARG F 4 67 ? 46.603 -54.011 31.533 1.00 51.49 67 ARG F CA 1
ATOM 13022 C C . ARG F 4 67 ? 46.652 -54.919 32.753 1.00 51.49 67 ARG F C 1
ATOM 13023 O O . ARG F 4 67 ? 45.770 -55.760 32.945 1.00 51.49 67 ARG F O 1
ATOM 13031 N N . ARG F 4 68 ? 47.697 -54.766 33.564 1.00 54.77 68 ARG F N 1
ATOM 13032 C CA . ARG F 4 68 ? 47.844 -55.547 34.794 1.00 54.77 68 ARG F CA 1
ATOM 13033 C C . ARG F 4 68 ? 48.266 -54.589 35.902 1.00 54.77 68 ARG F C 1
ATOM 13034 O O . ARG F 4 68 ? 49.415 -54.138 35.936 1.00 54.77 68 ARG F O 1
ATOM 13042 N N . THR F 4 69 ? 47.334 -54.280 36.799 1.00 56.68 69 THR F N 1
ATOM 13043 C CA . THR F 4 69 ? 47.625 -53.370 37.898 1.00 56.68 69 THR F CA 1
ATOM 13044 C C . THR F 4 69 ? 48.660 -53.983 38.834 1.00 56.68 69 THR F C 1
ATOM 13045 O O . THR F 4 69 ? 48.585 -55.164 39.184 1.00 56.68 69 THR F O 1
ATOM 13049 N N . ASP F 4 70 ? 49.630 -53.169 39.239 1.00 61.93 70 ASP F N 1
ATOM 13050 C CA . ASP F 4 70 ? 50.716 -53.634 40.098 1.00 61.93 70 ASP F CA 1
ATOM 13051 C C . ASP F 4 70 ? 50.186 -53.783 41.518 1.00 61.93 70 ASP F C 1
ATOM 13052 O O . ASP F 4 70 ? 50.056 -52.804 42.254 1.00 61.93 70 ASP F O 1
ATOM 13057 N N . LYS F 4 71 ? 49.875 -55.016 41.907 1.00 62.25 71 LYS F N 1
ATOM 13058 C CA . LYS F 4 71 ? 49.360 -55.307 43.244 1.00 62.25 71 LYS F CA 1
ATOM 13059 C C . LYS F 4 71 ? 50.477 -55.669 44.223 1.00 62.25 71 LYS F C 1
ATOM 13060 O O . LYS F 4 71 ? 50.418 -56.662 44.947 1.00 62.25 71 LYS F O 1
ATOM 13066 N N . GLU F 4 72 ? 51.504 -54.822 44.274 1.00 64.30 72 GLU F N 1
ATOM 13067 C CA . GLU F 4 72 ? 52.580 -54.970 45.249 1.00 64.30 72 GLU F CA 1
ATOM 13068 C C . GLU F 4 72 ? 52.244 -54.257 46.553 1.00 64.30 72 GLU F C 1
ATOM 13069 O O . GLU F 4 72 ? 52.186 -54.883 47.617 1.00 64.30 72 GLU F O 1
ATOM 13075 N N . TYR F 4 73 ? 52.020 -52.951 46.481 1.00 62.92 73 TYR F N 1
ATOM 13076 C CA . TYR F 4 73 ? 51.716 -52.135 47.642 1.00 62.92 73 TYR F CA 1
ATOM 13077 C C . TYR F 4 73 ? 50.536 -51.232 47.318 1.00 62.92 73 TYR F C 1
ATOM 13078 O O . TYR F 4 73 ? 50.196 -51.016 46.152 1.00 62.92 73 TYR F O 1
ATOM 13087 N N . LEU F 4 74 ? 49.905 -50.717 48.368 1.00 60.03 74 LEU F N 1
ATOM 13088 C CA . LEU F 4 74 ? 48.823 -49.762 48.187 1.00 60.03 74 LEU F CA 1
ATOM 13089 C C . LEU F 4 74 ? 49.341 -48.524 47.469 1.00 60.03 74 LEU F C 1
ATOM 13090 O O . LEU F 4 74 ? 50.409 -48.002 47.800 1.00 60.03 74 LEU F O 1
ATOM 13095 N N . TYR F 4 75 ? 48.583 -48.062 46.472 1.00 60.36 75 TYR F N 1
ATOM 13096 C CA . TYR F 4 75 ? 49.017 -46.909 45.690 1.00 60.36 75 TYR F CA 1
ATOM 13097 C C . TYR F 4 75 ? 49.118 -45.664 46.561 1.00 60.36 75 TYR F C 1
ATOM 13098 O O . TYR F 4 75 ? 50.058 -44.873 46.423 1.00 60.36 75 TYR F O 1
ATOM 13107 N N . ILE F 4 76 ? 48.161 -45.476 47.465 1.00 61.17 76 ILE F N 1
ATOM 13108 C CA . ILE F 4 76 ? 48.148 -44.350 48.390 1.00 61.17 76 ILE F CA 1
ATOM 13109 C C . ILE F 4 76 ? 48.261 -44.914 49.798 1.00 61.17 76 ILE F C 1
ATOM 13110 O O . ILE F 4 76 ? 47.363 -45.629 50.262 1.00 61.17 76 ILE F O 1
ATOM 13115 N N . MET F 4 77 ? 49.359 -44.597 50.479 1.00 65.40 77 MET F N 1
ATOM 13116 C CA . MET F 4 77 ? 49.583 -45.019 51.858 1.00 65.40 77 MET F CA 1
ATOM 13117 C C . MET F 4 77 ? 49.226 -43.850 52.768 1.00 65.40 77 MET F C 1
ATOM 13118 O O . MET F 4 77 ? 49.873 -42.800 52.725 1.00 65.40 77 MET F O 1
ATOM 13123 N N . PHE F 4 78 ? 48.192 -44.033 53.591 1.00 63.04 78 PHE F N 1
ATOM 13124 C CA . PHE F 4 78 ? 47.658 -42.923 54.371 1.00 63.04 78 PHE F CA 1
ATOM 13125 C C . PHE F 4 78 ? 48.524 -42.578 55.576 1.00 63.04 78 PHE F C 1
ATOM 13126 O O . PHE F 4 78 ? 48.573 -41.411 55.979 1.00 63.04 78 PHE F O 1
ATOM 13134 N N . ALA F 4 79 ? 49.212 -43.559 56.161 1.00 66.27 79 ALA F N 1
ATOM 13135 C CA . ALA F 4 79 ? 49.971 -43.305 57.379 1.00 66.27 79 ALA F CA 1
ATOM 13136 C C . ALA F 4 79 ? 51.269 -42.548 57.135 1.00 66.27 79 ALA F C 1
ATOM 13137 O O . ALA F 4 79 ? 51.886 -42.095 58.106 1.00 66.27 79 ALA F O 1
ATOM 13139 N N . GLU F 4 80 ? 51.702 -42.395 55.884 1.00 68.51 80 GLU F N 1
ATOM 13140 C CA . GLU F 4 80 ? 53.001 -41.800 55.593 1.00 68.51 80 GLU F CA 1
ATOM 13141 C C . GLU F 4 80 ? 52.893 -40.465 54.862 1.00 68.51 80 GLU F C 1
ATOM 13142 O O . GLU F 4 80 ? 53.882 -40.003 54.284 1.00 68.51 80 GLU F O 1
ATOM 13148 N N . GLY F 4 81 ? 51.722 -39.832 54.871 1.00 67.42 81 GLY F N 1
ATOM 13149 C CA . GLY F 4 81 ? 51.635 -38.490 54.328 1.00 67.42 81 GLY F CA 1
ATOM 13150 C C . GLY F 4 81 ? 50.387 -38.147 53.540 1.00 67.42 81 GLY F C 1
ATOM 13151 O O . GLY F 4 81 ? 50.183 -36.980 53.192 1.00 67.42 81 GLY F O 1
ATOM 13152 N N . ALA F 4 82 ? 49.550 -39.136 53.242 1.00 64.63 82 ALA F N 1
ATOM 13153 C CA . ALA F 4 82 ? 48.323 -38.860 52.506 1.00 64.63 82 ALA F CA 1
ATOM 13154 C C . ALA F 4 82 ? 47.390 -37.992 53.340 1.00 64.63 82 ALA F C 1
ATOM 13155 O O . ALA F 4 82 ? 47.261 -38.176 54.553 1.00 64.63 82 ALA F O 1
ATOM 13157 N N . ALA F 4 83 ? 46.735 -37.041 52.681 1.00 63.14 83 ALA F N 1
ATOM 13158 C CA . ALA F 4 83 ? 45.943 -36.027 53.362 1.00 63.14 83 ALA F CA 1
ATOM 13159 C C . ALA F 4 83 ? 44.481 -36.413 53.543 1.00 63.14 83 ALA F C 1
ATOM 13160 O O . ALA F 4 83 ? 43.725 -35.637 54.135 1.00 63.14 83 ALA F O 1
ATOM 13162 N N . PHE F 4 84 ? 44.069 -37.585 53.062 1.00 57.92 84 PHE F N 1
ATOM 13163 C CA . PHE F 4 84 ? 42.675 -38.022 53.111 1.00 57.92 84 PHE F CA 1
ATOM 13164 C C . PHE F 4 84 ? 41.760 -36.980 52.464 1.00 57.92 84 PHE F C 1
ATOM 13165 O O . PHE F 4 84 ? 40.919 -36.353 53.107 1.00 57.92 84 PHE F O 1
ATOM 13173 N N . ILE F 4 85 ? 41.963 -36.793 51.164 1.00 59.33 85 ILE F N 1
ATOM 13174 C CA . ILE F 4 85 ? 41.154 -35.868 50.382 1.00 59.33 85 ILE F CA 1
ATOM 13175 C C . ILE F 4 85 ? 40.423 -36.650 49.300 1.00 59.33 85 ILE F C 1
ATOM 13176 O O . ILE F 4 85 ? 40.563 -37.875 49.205 1.00 59.33 85 ILE F O 1
ATOM 13181 N N . ARG F 4 86 ? 39.627 -35.952 48.488 1.00 59.97 86 ARG F N 1
ATOM 13182 C CA . ARG F 4 86 ? 38.747 -36.630 47.542 1.00 59.97 86 ARG F CA 1
ATOM 13183 C C . ARG F 4 86 ? 39.545 -37.435 46.522 1.00 59.97 86 ARG F C 1
ATOM 13184 O O . ARG F 4 86 ? 39.278 -38.624 46.311 1.00 59.97 86 ARG F O 1
ATOM 13192 N N . GLU F 4 87 ? 40.529 -36.806 45.877 1.00 61.95 87 GLU F N 1
ATOM 13193 C CA . GLU F 4 87 ? 41.241 -37.488 44.801 1.00 61.95 87 GLU F CA 1
ATOM 13194 C C . GLU F 4 87 ? 42.092 -38.638 45.319 1.00 61.95 87 GLU F C 1
ATOM 13195 O O . GLU F 4 87 ? 42.241 -39.651 44.628 1.00 61.95 87 GLU F O 1
ATOM 13201 N N . ASN F 4 88 ? 42.651 -38.512 46.524 1.00 60.64 88 ASN F N 1
ATOM 13202 C CA . ASN F 4 88 ? 43.439 -39.605 47.086 1.00 60.64 88 ASN F CA 1
ATOM 13203 C C . ASN F 4 88 ? 42.581 -40.847 47.296 1.00 60.64 88 ASN F C 1
ATOM 13204 O O . ASN F 4 88 ? 42.955 -41.953 46.887 1.00 60.64 88 ASN F O 1
ATOM 13209 N N . LEU F 4 89 ? 41.415 -40.677 47.924 1.00 58.94 89 LEU F N 1
ATOM 13210 C CA . LEU F 4 89 ? 40.503 -41.800 48.112 1.00 58.94 89 LEU F CA 1
ATOM 13211 C C . LEU F 4 89 ? 40.014 -42.338 46.775 1.00 58.94 89 LEU F C 1
ATOM 13212 O O . LEU F 4 89 ? 39.871 -43.554 46.601 1.00 58.94 89 LEU F O 1
ATOM 13217 N N . ASP F 4 90 ? 39.746 -41.444 45.821 1.00 60.74 90 ASP F N 1
ATOM 13218 C CA . ASP F 4 90 ? 39.277 -41.877 44.510 1.00 60.74 90 ASP F CA 1
ATOM 13219 C C . ASP F 4 90 ? 40.309 -42.762 43.826 1.00 60.74 90 ASP F C 1
ATOM 13220 O O . ASP F 4 90 ? 39.973 -43.816 43.282 1.00 60.74 90 ASP F O 1
ATOM 13225 N N . VAL F 4 91 ? 41.580 -42.361 43.868 1.00 56.78 91 VAL F N 1
ATOM 13226 C CA . VAL F 4 91 ? 42.633 -43.153 43.237 1.00 56.78 91 VAL F CA 1
ATOM 13227 C C . VAL F 4 91 ? 42.842 -44.466 43.983 1.00 56.78 91 VAL F C 1
ATOM 13228 O O . VAL F 4 91 ? 43.038 -45.525 43.367 1.00 56.78 91 VAL F O 1
ATOM 13232 N N . GLN F 4 92 ? 42.806 -44.424 45.318 1.00 57.65 92 GLN F N 1
ATOM 13233 C CA . GLN F 4 92 ? 43.005 -45.643 46.094 1.00 57.65 92 GLN F CA 1
ATOM 13234 C C . GLN F 4 92 ? 41.914 -46.666 45.807 1.00 57.65 92 GLN F C 1
ATOM 13235 O O . GLN F 4 92 ? 42.197 -47.859 45.653 1.00 57.65 92 GLN F O 1
ATOM 13241 N N . ASN F 4 93 ? 40.658 -46.220 45.728 1.00 56.01 93 ASN F N 1
ATOM 13242 C CA . ASN F 4 93 ? 39.575 -47.137 45.391 1.00 56.01 93 ASN F CA 1
ATOM 13243 C C . ASN F 4 93 ? 39.615 -47.535 43.922 1.00 56.01 93 ASN F C 1
ATOM 13244 O O . ASN F 4 93 ? 39.199 -48.646 43.572 1.00 56.01 93 ASN F O 1
ATOM 13249 N N . THR F 4 94 ? 40.105 -46.647 43.054 1.00 53.63 94 THR F N 1
ATOM 13250 C CA . THR F 4 94 ? 40.220 -46.965 41.638 1.00 53.63 94 THR F CA 1
ATOM 13251 C C . THR F 4 94 ? 41.215 -48.093 41.413 1.00 53.63 94 THR F C 1
ATOM 13252 O O . THR F 4 94 ? 41.028 -48.926 40.523 1.00 53.63 94 THR F O 1
ATOM 13256 N N . GLN F 4 95 ? 42.281 -48.138 42.215 1.00 54.33 95 GLN F N 1
ATOM 13257 C CA . GLN F 4 95 ? 43.223 -49.251 42.117 1.00 54.33 95 GLN F CA 1
ATOM 13258 C C . GLN F 4 95 ? 42.517 -50.586 42.338 1.00 54.33 95 GLN F C 1
ATOM 13259 O O . GLN F 4 95 ? 42.658 -51.521 41.537 1.00 54.33 95 GLN F O 1
ATOM 13265 N N . PHE F 4 96 ? 41.743 -50.689 43.421 1.00 54.17 96 PHE F N 1
ATOM 13266 C CA . PHE F 4 96 ? 41.041 -51.933 43.722 1.00 54.17 96 PHE F CA 1
ATOM 13267 C C . PHE F 4 96 ? 39.977 -52.239 42.677 1.00 54.17 96 PHE F C 1
ATOM 13268 O O . PHE F 4 96 ? 39.782 -53.403 42.305 1.00 54.17 96 PHE F O 1
ATOM 13276 N N . LEU F 4 97 ? 39.271 -51.212 42.203 1.00 53.59 97 LEU F N 1
ATOM 13277 C CA . LEU F 4 97 ? 38.262 -51.418 41.169 1.00 53.59 97 LEU F CA 1
ATOM 13278 C C . LEU F 4 97 ? 38.894 -51.965 39.896 1.00 53.59 97 LEU F C 1
ATOM 13279 O O . LEU F 4 97 ? 38.383 -52.915 39.290 1.00 53.59 97 LEU F O 1
ATOM 13284 N N . HIS F 4 98 ? 40.028 -51.392 39.491 1.00 53.20 98 HIS F N 1
ATOM 13285 C CA . HIS F 4 98 ? 40.731 -51.892 38.318 1.00 53.20 98 HIS F CA 1
ATOM 13286 C C . HIS F 4 98 ? 41.186 -53.326 38.522 1.00 53.20 98 HIS F C 1
ATOM 13287 O O . HIS F 4 98 ? 41.018 -54.165 37.630 1.00 53.20 98 HIS F O 1
ATOM 13294 N N . LEU F 4 99 ? 41.758 -53.628 39.693 1.00 54.36 99 LEU F N 1
ATOM 13295 C CA . LEU F 4 99 ? 42.232 -54.983 39.960 1.00 54.36 99 LEU F CA 1
ATOM 13296 C C . LEU F 4 99 ? 41.093 -55.987 39.869 1.00 54.36 99 LEU F C 1
ATOM 13297 O O . LEU F 4 99 ? 41.240 -57.056 39.259 1.00 54.36 99 LEU F O 1
ATOM 13302 N N . ALA F 4 100 ? 39.944 -55.655 40.462 1.00 54.15 100 ALA F N 1
ATOM 13303 C CA . ALA F 4 100 ? 38.767 -56.502 40.319 1.00 54.15 100 ALA F CA 1
ATOM 13304 C C . ALA F 4 100 ? 38.378 -56.644 38.856 1.00 54.15 100 ALA F C 1
ATOM 13305 O O . ALA F 4 100 ? 37.954 -57.722 38.423 1.00 54.15 100 ALA F O 1
ATOM 13307 N N . GLN F 4 101 ? 38.529 -55.572 38.075 1.00 53.51 101 GLN F N 1
ATOM 13308 C CA . GLN F 4 101 ? 38.206 -55.650 36.654 1.00 53.51 101 GLN F CA 1
ATOM 13309 C C . GLN F 4 101 ? 39.074 -56.683 35.945 1.00 53.51 101 GLN F C 1
ATOM 13310 O O . GLN F 4 101 ? 38.553 -57.591 35.283 1.00 53.51 101 GLN F O 1
ATOM 13316 N N . GLU F 4 102 ? 40.404 -56.585 36.089 1.00 55.87 102 GLU F N 1
ATOM 13317 C CA . GLU F 4 102 ? 41.238 -57.553 35.372 1.00 55.87 102 GLU F CA 1
ATOM 13318 C C . GLU F 4 102 ? 41.019 -58.963 35.895 1.00 55.87 102 GLU F C 1
ATOM 13319 O O . GLU F 4 102 ? 41.131 -59.928 35.130 1.00 55.87 102 GLU F O 1
ATOM 13325 N N . LEU F 4 103 ? 40.718 -59.109 37.186 1.00 56.64 103 LEU F N 1
ATOM 13326 C CA . LEU F 4 103 ? 40.454 -60.440 37.716 1.00 56.64 103 LEU F CA 1
ATOM 13327 C C . LEU F 4 103 ? 39.184 -61.031 37.115 1.00 56.64 103 LEU F C 1
ATOM 13328 O O . LEU F 4 103 ? 39.123 -62.234 36.835 1.00 56.64 103 LEU F O 1
ATOM 13333 N N . VAL F 4 104 ? 38.159 -60.202 36.906 1.00 57.20 104 VAL F N 1
ATOM 13334 C CA . VAL F 4 104 ? 36.917 -60.693 36.313 1.00 57.20 104 VAL F CA 1
ATOM 13335 C C . VAL F 4 104 ? 37.108 -61.029 34.838 1.00 57.20 104 VAL F C 1
ATOM 13336 O O . VAL F 4 104 ? 36.556 -62.020 34.344 1.00 57.20 104 VAL F O 1
ATOM 13340 N N . GLU F 4 105 ? 37.884 -60.218 34.106 1.00 59.02 105 GLU F N 1
ATOM 13341 C CA . GLU F 4 105 ? 38.065 -60.483 32.678 1.00 59.02 105 GLU F CA 1
ATOM 13342 C C . GLU F 4 105 ? 38.680 -61.857 32.432 1.00 59.02 105 GLU F C 1
ATOM 13343 O O . GLU F 4 105 ? 38.475 -62.454 31.369 1.00 59.02 105 GLU F O 1
ATOM 13349 N N . GLY F 4 106 ? 39.436 -62.372 33.393 1.00 63.45 106 GLY F N 1
ATOM 13350 C CA . GLY F 4 106 ? 39.943 -63.726 33.321 1.00 63.45 106 GLY F CA 1
ATOM 13351 C C . GLY F 4 106 ? 41.238 -63.914 32.564 1.00 63.45 106 GLY F C 1
ATOM 13352 O O . GLY F 4 106 ? 41.596 -65.060 32.270 1.00 63.45 106 GLY F O 1
ATOM 13353 N N . ARG F 4 107 ? 41.948 -62.839 32.236 1.00 60.42 107 ARG F N 1
ATOM 13354 C CA . ARG F 4 107 ? 43.223 -62.928 31.541 1.00 60.42 107 ARG F CA 1
ATOM 13355 C C . ARG F 4 107 ? 44.407 -62.864 32.503 1.00 60.42 107 ARG F C 1
ATOM 13356 O O . ARG F 4 107 ? 45.561 -62.895 32.064 1.00 60.42 107 ARG F O 1
ATOM 13364 N N . SER F 4 108 ? 44.148 -62.808 33.812 1.00 65.53 108 SER F N 1
ATOM 13365 C CA . SER F 4 108 ? 45.209 -62.702 34.802 1.00 65.53 108 SER F CA 1
ATOM 13366 C C . SER F 4 108 ? 45.476 -63.991 35.567 1.00 65.53 108 SER F C 1
ATOM 13367 O O . SER F 4 108 ? 46.517 -64.091 36.224 1.00 65.53 108 SER F O 1
ATOM 13370 N N . ILE F 4 109 ? 44.579 -64.969 35.503 1.00 71.26 109 ILE F N 1
ATOM 13371 C CA . ILE F 4 109 ? 44.757 -66.235 36.202 1.00 71.26 109 ILE F CA 1
ATOM 13372 C C . ILE F 4 109 ? 45.515 -67.195 35.295 1.00 71.26 109 ILE F C 1
ATOM 13373 O O . ILE F 4 109 ? 45.123 -67.419 34.143 1.00 71.26 109 ILE F O 1
ATOM 13378 N N . ASP F 4 110 ? 46.604 -67.764 35.813 1.00 75.84 110 ASP F N 1
ATOM 13379 C CA . ASP F 4 110 ? 47.444 -68.670 35.040 1.00 75.84 110 ASP F CA 1
ATOM 13380 C C . ASP F 4 110 ? 47.232 -70.138 35.378 1.00 75.84 110 ASP F C 1
ATOM 13381 O O . ASP F 4 110 ? 47.401 -70.990 34.500 1.00 75.84 110 ASP F O 1
ATOM 13386 N N . GLY F 4 111 ? 46.874 -70.459 36.615 1.00 75.97 111 GLY F N 1
ATOM 13387 C CA . GLY F 4 111 ? 46.690 -71.845 36.996 1.00 75.97 111 GLY F CA 1
ATOM 13388 C C . GLY F 4 111 ? 46.024 -71.959 38.347 1.00 75.97 111 GLY F C 1
ATOM 13389 O O . GLY F 4 111 ? 45.950 -70.991 39.110 1.00 75.97 111 GLY F O 1
ATOM 13390 N N . PHE F 4 112 ? 45.537 -73.165 38.630 1.00 76.21 112 PHE F N 1
ATOM 13391 C CA . PHE F 4 112 ? 44.857 -73.477 39.878 1.00 76.21 112 PHE F CA 1
ATOM 13392 C C . PHE F 4 112 ? 45.644 -74.536 40.632 1.00 76.21 112 PHE F C 1
ATOM 13393 O O . PHE F 4 112 ? 45.966 -75.589 40.074 1.00 76.21 112 PHE F O 1
ATOM 13401 N N . TYR F 4 113 ? 45.950 -74.258 41.894 1.00 75.08 113 TYR F N 1
ATOM 13402 C CA . TYR F 4 113 ? 46.629 -75.225 42.755 1.00 75.08 113 TYR F CA 1
ATOM 13403 C C . TYR F 4 113 ? 45.617 -75.963 43.629 1.00 75.08 113 TYR F C 1
ATOM 13404 O O . TYR F 4 113 ? 45.627 -75.883 44.857 1.00 75.08 113 TYR F O 1
ATOM 13413 N N . GLY F 4 114 ? 44.735 -76.699 42.966 1.00 79.18 114 GLY F N 1
ATOM 13414 C CA . GLY F 4 114 ? 43.718 -77.462 43.666 1.00 79.18 114 GLY F CA 1
ATOM 13415 C C . GLY F 4 114 ? 42.864 -78.219 42.676 1.00 79.18 114 GLY F C 1
ATOM 13416 O O . GLY F 4 114 ? 42.997 -78.068 41.457 1.00 79.18 114 GLY F O 1
ATOM 13417 N N . ASP F 4 115 ? 41.969 -79.038 43.223 1.00 83.53 115 ASP F N 1
ATOM 13418 C CA . ASP F 4 115 ? 41.078 -79.857 42.411 1.00 83.53 115 ASP F CA 1
ATOM 13419 C C . ASP F 4 115 ? 39.884 -79.016 41.977 1.00 83.53 115 ASP F C 1
ATOM 13420 O O . ASP F 4 115 ? 39.006 -78.705 42.789 1.00 83.53 115 ASP F O 1
ATOM 13425 N N . LEU F 4 116 ? 39.849 -78.647 40.701 1.00 81.07 116 LEU F N 1
ATOM 13426 C CA . LEU F 4 116 ? 38.722 -77.894 40.173 1.00 81.07 116 LEU F CA 1
ATOM 13427 C C . LEU F 4 116 ? 37.487 -78.783 40.082 1.00 81.07 116 LEU F C 1
ATOM 13428 O O . LEU F 4 116 ? 37.581 -80.005 39.941 1.00 81.07 116 LEU F O 1
ATOM 13433 N N . SER F 4 117 ? 36.316 -78.154 40.164 1.00 79.42 117 SER F N 1
ATOM 13434 C CA . SER F 4 117 ? 35.042 -78.872 40.130 1.00 79.42 117 SER F CA 1
ATOM 13435 C C . SER F 4 117 ? 34.072 -78.072 39.270 1.00 79.42 117 SER F C 1
ATOM 13436 O O . SER F 4 117 ? 33.487 -77.090 39.736 1.00 79.42 117 SER F O 1
ATOM 13439 N N . MET F 4 118 ? 33.897 -78.497 38.018 1.00 79.99 118 MET F N 1
ATOM 13440 C CA . MET F 4 118 ? 32.976 -77.814 37.121 1.00 79.99 118 MET F CA 1
ATOM 13441 C C . MET F 4 118 ? 31.518 -78.014 37.508 1.00 79.99 118 MET F C 1
ATOM 13442 O O . MET F 4 118 ? 30.660 -77.282 37.003 1.00 79.99 118 MET F O 1
ATOM 13447 N N . ASN F 4 119 ? 31.222 -78.980 38.380 1.00 80.02 119 ASN F N 1
ATOM 13448 C CA . ASN F 4 119 ? 29.867 -79.216 38.881 1.00 80.02 119 ASN F CA 1
ATOM 13449 C C . ASN F 4 119 ? 28.888 -79.485 37.739 1.00 80.02 119 ASN F C 1
ATOM 13450 O O . ASN F 4 119 ? 27.841 -78.846 37.621 1.00 80.02 119 ASN F O 1
ATOM 13455 N N . GLY F 4 120 ? 29.237 -80.449 36.896 1.00 82.65 120 GLY F N 1
ATOM 13456 C CA . GLY F 4 120 ? 28.378 -80.839 35.791 1.00 82.65 120 GLY F CA 1
ATOM 13457 C C . GLY F 4 120 ? 28.211 -79.794 34.710 1.00 82.65 120 GLY F C 1
ATOM 13458 O O . GLY F 4 120 ? 27.109 -79.642 34.167 1.00 82.65 120 GLY F O 1
ATOM 13459 N N . TYR F 4 121 ? 29.276 -79.067 34.382 1.00 81.47 121 TYR F N 1
ATOM 13460 C CA . TYR F 4 121 ? 29.265 -78.116 33.281 1.00 81.47 121 TYR F CA 1
ATOM 13461 C C . TYR F 4 121 ? 30.458 -78.376 32.375 1.00 81.47 121 TYR F C 1
ATOM 13462 O O . TYR F 4 121 ? 31.572 -78.632 32.842 1.00 81.47 121 TYR F O 1
ATOM 13471 N N . ARG F 4 122 ? 30.212 -78.310 31.070 1.00 82.92 122 ARG F N 1
ATOM 13472 C CA . ARG F 4 122 ? 31.234 -78.625 30.083 1.00 82.92 122 ARG F CA 1
ATOM 13473 C C . ARG F 4 122 ? 32.289 -77.531 30.021 1.00 82.92 122 ARG F C 1
ATOM 13474 O O . ARG F 4 122 ? 31.990 -76.347 30.193 1.00 82.92 122 ARG F O 1
ATOM 13482 N N . ILE F 4 123 ? 33.533 -77.937 29.772 1.00 79.18 123 ILE F N 1
ATOM 13483 C CA . ILE F 4 123 ? 34.620 -76.995 29.501 1.00 79.18 123 ILE F CA 1
ATOM 13484 C C . ILE F 4 123 ? 34.670 -76.850 27.983 1.00 79.18 123 ILE F C 1
ATOM 13485 O O . ILE F 4 123 ? 35.353 -77.597 27.282 1.00 79.18 123 ILE F O 1
ATOM 13490 N N . THR F 4 124 ? 33.922 -75.879 27.470 1.00 77.75 124 THR F N 1
ATOM 13491 C CA . THR F 4 124 ? 33.753 -75.729 26.035 1.00 77.75 124 THR F CA 1
ATOM 13492 C C . THR F 4 124 ? 34.938 -74.997 25.412 1.00 77.75 124 THR F C 1
ATOM 13493 O O . THR F 4 124 ? 35.721 -74.327 26.092 1.00 77.75 124 THR F O 1
ATOM 13497 N N . HIS F 4 125 ? 35.058 -75.142 24.090 1.00 76.80 125 HIS F N 1
ATOM 13498 C CA . HIS F 4 125 ? 36.060 -74.437 23.290 1.00 76.80 125 HIS F CA 1
ATOM 13499 C C . HIS F 4 125 ? 37.477 -74.714 23.791 1.00 76.80 125 HIS F C 1
ATOM 13500 O O . HIS F 4 125 ? 38.295 -73.805 23.948 1.00 76.80 125 HIS F O 1
ATOM 13507 N N . LEU F 4 126 ? 37.769 -75.987 24.034 1.00 79.93 126 LEU F N 1
ATOM 13508 C CA . LEU F 4 126 ? 39.072 -76.416 24.527 1.00 79.93 126 LEU F CA 1
ATOM 13509 C C . LEU F 4 126 ? 39.944 -76.823 23.346 1.00 79.93 126 LEU F C 1
ATOM 13510 O O . LEU F 4 126 ? 39.564 -77.701 22.564 1.00 79.93 126 LEU F O 1
ATOM 13515 N N . ALA F 4 127 ? 41.110 -76.194 23.227 1.00 82.26 127 ALA F N 1
ATOM 13516 C CA . ALA F 4 127 ? 41.999 -76.463 22.108 1.00 82.26 127 ALA F CA 1
ATOM 13517 C C . ALA F 4 127 ? 42.599 -77.862 22.211 1.00 82.26 127 ALA F C 1
ATOM 13518 O O . ALA F 4 127 ? 42.622 -78.486 23.276 1.00 82.26 127 ALA F O 1
ATOM 13520 N N . ASP F 4 128 ? 43.089 -78.352 21.076 1.00 88.59 128 ASP F N 1
ATOM 13521 C CA . ASP F 4 128 ? 43.693 -79.676 21.020 1.00 88.59 128 ASP F CA 1
ATOM 13522 C C . ASP F 4 128 ? 44.975 -79.719 21.844 1.00 88.59 128 ASP F C 1
ATOM 13523 O O . ASP F 4 128 ? 45.756 -78.764 21.858 1.00 88.59 128 ASP F O 1
ATOM 13528 N N . GLY F 4 129 ? 45.188 -80.838 22.533 1.00 88.09 129 GLY F N 1
ATOM 13529 C CA . GLY F 4 129 ? 46.396 -80.996 23.318 1.00 88.09 129 GLY F CA 1
ATOM 13530 C C . GLY F 4 129 ? 47.617 -81.221 22.447 1.00 88.09 129 GLY F C 1
ATOM 13531 O O . GLY F 4 129 ? 47.532 -81.722 21.326 1.00 88.09 129 GLY F O 1
ATOM 13532 N N . VAL F 4 130 ? 48.779 -80.842 22.980 1.00 89.37 130 VAL F N 1
ATOM 13533 C CA . VAL F 4 130 ? 50.039 -80.998 22.260 1.00 89.37 130 VAL F CA 1
ATOM 13534 C C . VAL F 4 130 ? 51.012 -81.809 23.109 1.00 89.37 130 VAL F C 1
ATOM 13535 O O . VAL F 4 130 ? 51.874 -82.519 22.580 1.00 89.37 130 VAL F O 1
ATOM 13539 N N . ASP F 4 131 ? 50.858 -81.736 24.433 1.00 90.82 131 ASP F N 1
ATOM 13540 C CA . ASP F 4 131 ? 51.736 -82.429 25.362 1.00 90.82 131 ASP F CA 1
ATOM 13541 C C . ASP F 4 131 ? 50.985 -83.549 26.078 1.00 90.82 131 ASP F C 1
ATOM 13542 O O . ASP F 4 131 ? 49.762 -83.483 26.229 1.00 90.82 131 ASP F O 1
ATOM 13547 N N . PRO F 4 132 ? 51.688 -84.596 26.523 1.00 90.40 132 PRO F N 1
ATOM 13548 C CA . PRO F 4 132 ? 50.994 -85.703 27.203 1.00 90.40 132 PRO F CA 1
ATOM 13549 C C . PRO F 4 132 ? 50.250 -85.277 28.455 1.00 90.40 132 PRO F C 1
ATOM 13550 O O . PRO F 4 132 ? 49.209 -85.866 28.775 1.00 90.40 132 PRO F O 1
ATOM 13554 N N . LYS F 4 133 ? 50.747 -84.272 29.174 1.00 88.70 133 LYS F N 1
ATOM 13555 C CA . LYS F 4 133 ? 50.081 -83.808 30.384 1.00 88.70 133 LYS F CA 1
ATOM 13556 C C . LYS F 4 133 ? 48.907 -82.882 30.099 1.00 88.70 133 LYS F C 1
ATOM 13557 O O . LYS F 4 133 ? 48.125 -82.603 31.014 1.00 88.70 133 LYS F O 1
ATOM 13563 N N . ASP F 4 134 ? 48.764 -82.402 28.867 1.00 87.93 134 ASP F N 1
ATOM 13564 C CA . ASP F 4 134 ? 47.671 -81.507 28.523 1.00 87.93 134 ASP F CA 1
ATOM 13565 C C . ASP F 4 134 ? 46.354 -82.269 28.442 1.00 87.93 134 ASP F C 1
ATOM 13566 O O . ASP F 4 134 ? 46.322 -83.479 28.204 1.00 87.93 134 ASP F O 1
ATOM 13571 N N . ALA F 4 135 ? 45.259 -81.542 28.647 1.00 85.10 135 ALA F N 1
ATOM 13572 C CA . ALA F 4 135 ? 43.937 -82.125 28.505 1.00 85.10 135 ALA F CA 1
ATOM 13573 C C . ALA F 4 135 ? 43.601 -82.312 27.027 1.00 85.10 135 ALA F C 1
ATOM 13574 O O . ALA F 4 135 ? 44.276 -81.792 26.134 1.00 85.10 135 ALA F O 1
ATOM 13576 N N . VAL F 4 136 ? 42.540 -83.073 26.770 1.00 87.72 136 VAL F N 1
ATOM 13577 C CA . VAL F 4 136 ? 42.110 -83.366 25.410 1.00 87.72 136 VAL F CA 1
ATOM 13578 C C . VAL F 4 136 ? 40.630 -83.045 25.282 1.00 87.72 136 VAL F C 1
ATOM 13579 O O . VAL F 4 136 ? 39.889 -83.025 26.270 1.00 87.72 136 VAL F O 1
ATOM 13583 N N . ASN F 4 137 ? 40.202 -82.792 24.050 1.00 88.35 137 ASN F N 1
ATOM 13584 C CA . ASN F 4 137 ? 38.815 -82.483 23.752 1.00 88.35 137 ASN F CA 1
ATOM 13585 C C . ASN F 4 137 ? 38.147 -83.682 23.087 1.00 88.35 137 ASN F C 1
ATOM 13586 O O . ASN F 4 137 ? 38.759 -84.729 22.863 1.00 88.35 137 ASN F O 1
ATOM 13591 N N . LYS F 4 138 ? 36.861 -83.522 22.766 1.00 90.50 138 LYS F N 1
ATOM 13592 C CA . LYS F 4 138 ? 36.126 -84.578 22.084 1.00 90.50 138 LYS F CA 1
ATOM 13593 C C . LYS F 4 138 ? 36.557 -84.737 20.632 1.00 90.50 138 LYS F C 1
ATOM 13594 O O . LYS F 4 138 ? 36.264 -85.772 20.023 1.00 90.50 138 LYS F O 1
ATOM 13600 N N . GLY F 4 139 ? 37.238 -83.740 20.066 1.00 92.37 139 GLY F N 1
ATOM 13601 C CA . GLY F 4 139 ? 37.683 -83.852 18.687 1.00 92.37 139 GLY F CA 1
ATOM 13602 C C . GLY F 4 139 ? 38.675 -84.979 18.481 1.00 92.37 139 GLY F C 1
ATOM 13603 O O . GLY F 4 139 ? 38.587 -85.725 17.503 1.00 92.37 139 GLY F O 1
ATOM 13604 N N . GLN F 4 140 ? 39.633 -85.119 19.397 1.00 93.67 140 GLN F N 1
ATOM 13605 C CA . GLN F 4 140 ? 40.600 -86.205 19.301 1.00 93.67 140 GLN F CA 1
ATOM 13606 C C . GLN F 4 140 ? 40.021 -87.543 19.733 1.00 93.67 140 GLN F C 1
ATOM 13607 O O . GLN F 4 140 ? 40.596 -88.586 19.407 1.00 93.67 140 GLN F O 1
ATOM 13613 N N . LEU F 4 141 ? 38.902 -87.541 20.460 1.00 95.12 141 LEU F N 1
ATOM 13614 C CA . LEU F 4 141 ? 38.216 -88.792 20.764 1.00 95.12 141 LEU F CA 1
ATOM 13615 C C . LEU F 4 141 ? 37.547 -89.374 19.527 1.00 95.12 141 LEU F C 1
ATOM 13616 O O . LEU F 4 141 ? 37.308 -90.586 19.466 1.00 95.12 141 LEU F O 1
ATOM 13621 N N . ASP F 4 142 ? 37.243 -88.531 18.536 1.00 97.80 142 ASP F N 1
ATOM 13622 C CA . ASP F 4 142 ? 36.674 -89.015 17.287 1.00 97.80 142 ASP F CA 1
ATOM 13623 C C . ASP F 4 142 ? 37.630 -89.923 16.530 1.00 97.80 142 ASP F C 1
ATOM 13624 O O . ASP F 4 142 ? 37.187 -90.922 15.954 1.00 97.80 142 ASP F O 1
ATOM 13626 N N . SER F 4 143 ? 38.926 -89.602 16.511 1.00 99.87 143 SER F N 1
ATOM 13627 C CA . SER F 4 143 ? 39.894 -90.466 15.843 1.00 99.87 143 SER F CA 1
ATOM 13628 C C . SER F 4 143 ? 39.953 -91.837 16.506 1.00 99.87 143 SER F C 1
ATOM 13629 O O . SER F 4 143 ? 40.003 -92.868 15.824 1.00 99.87 143 SER F O 1
ATOM 13632 N N . VAL F 4 144 ? 39.946 -91.866 17.841 1.00 99.63 144 VAL F N 1
ATOM 13633 C CA . VAL F 4 144 ? 39.917 -93.127 18.571 1.00 99.63 144 VAL F CA 1
ATOM 13634 C C . VAL F 4 144 ? 38.636 -93.908 18.327 1.00 99.63 144 VAL F C 1
ATOM 13635 O O . VAL F 4 144 ? 38.682 -95.137 18.203 1.00 99.63 144 VAL F O 1
ATOM 13639 N N . SER F 4 145 ? 37.493 -93.225 18.248 1.00 99.61 145 SER F N 1
ATOM 13640 C CA . SER F 4 145 ? 36.243 -93.906 17.926 1.00 99.61 145 SER F CA 1
ATOM 13641 C C . SER F 4 145 ? 36.283 -94.505 16.524 1.00 99.61 145 SER F C 1
ATOM 13642 O O . SER F 4 145 ? 35.826 -95.633 16.310 1.00 99.61 145 SER F O 1
ATOM 13645 N N . ASN F 4 146 ? 36.822 -93.760 15.556 1.00 101.71 146 ASN F N 1
ATOM 13646 C CA . ASN F 4 146 ? 36.889 -94.261 14.186 1.00 101.71 146 ASN F CA 1
ATOM 13647 C C . ASN F 4 146 ? 37.841 -95.446 14.070 1.00 101.71 146 ASN F C 1
ATOM 13648 O O . ASN F 4 146 ? 37.534 -96.430 13.386 1.00 101.71 146 ASN F O 1
ATOM 13653 N N . ARG F 4 147 ? 39.002 -95.373 14.726 1.00 102.65 147 ARG F N 1
ATOM 13654 C CA . ARG F 4 147 ? 39.970 -96.462 14.626 1.00 102.65 147 ARG F CA 1
ATOM 13655 C C . ARG F 4 147 ? 39.448 -97.725 15.302 1.00 102.65 147 ARG F C 1
ATOM 13656 O O . ARG F 4 147 ? 39.900 -98.837 15.004 1.00 102.65 147 ARG F O 1
ATOM 13664 N N . VAL F 4 148 ? 38.496 -97.573 16.216 1.00 99.24 148 VAL F N 1
ATOM 13665 C CA . VAL F 4 148 ? 37.876 -98.715 16.876 1.00 99.24 148 VAL F CA 1
ATOM 13666 C C . VAL F 4 148 ? 36.384 -98.756 16.564 1.00 99.24 148 VAL F C 1
ATOM 13667 O O . VAL F 4 148 ? 35.977 -98.607 15.412 1.00 99.24 148 VAL F O 1
ATOM 13671 N N . GLU G 1 7 ? 59.679 -53.851 -29.846 1.00 76.32 7 GLU B N 1
ATOM 13672 C CA . GLU G 1 7 ? 59.564 -53.909 -31.298 1.00 76.32 7 GLU B CA 1
ATOM 13673 C C . GLU G 1 7 ? 58.178 -54.388 -31.715 1.00 76.32 7 GLU B C 1
ATOM 13674 O O . GLU G 1 7 ? 57.696 -54.057 -32.797 1.00 76.32 7 GLU B O 1
ATOM 13680 N N . SER G 1 8 ? 57.542 -55.172 -30.849 1.00 75.40 8 SER B N 1
ATOM 13681 C CA . SER G 1 8 ? 56.197 -55.651 -31.123 1.00 75.40 8 SER B CA 1
ATOM 13682 C C . SER G 1 8 ? 55.204 -54.494 -31.101 1.00 75.40 8 SER B C 1
ATOM 13683 O O . SER G 1 8 ? 55.393 -53.495 -30.403 1.00 75.40 8 SER B O 1
ATOM 13686 N N . LEU G 1 9 ? 54.134 -54.639 -31.886 1.00 72.18 9 LEU B N 1
ATOM 13687 C CA . LEU G 1 9 ? 53.133 -53.581 -31.970 1.00 72.18 9 LEU B CA 1
ATOM 13688 C C . LEU G 1 9 ? 52.402 -53.398 -30.646 1.00 72.18 9 LEU B C 1
ATOM 13689 O O . LEU G 1 9 ? 51.961 -52.290 -30.324 1.00 72.18 9 LEU B O 1
ATOM 13694 N N . GLU G 1 10 ? 52.249 -54.473 -29.871 1.00 71.39 10 GLU B N 1
ATOM 13695 C CA . GLU G 1 10 ? 51.610 -54.352 -28.565 1.00 71.39 10 GLU B CA 1
ATOM 13696 C C . GLU G 1 10 ? 52.428 -53.459 -27.639 1.00 71.39 10 GLU B C 1
ATOM 13697 O O . GLU G 1 10 ? 51.878 -52.601 -26.936 1.00 71.39 10 GLU B O 1
ATOM 13699 N N . SER G 1 11 ? 53.750 -53.644 -27.632 1.00 71.92 11 SER B N 1
ATOM 13700 C CA . SER G 1 11 ? 54.614 -52.818 -26.795 1.00 71.92 11 SER B CA 1
ATOM 13701 C C . SER G 1 11 ? 54.557 -51.358 -27.224 1.00 71.92 11 SER B C 1
ATOM 13702 O O . SER G 1 11 ? 54.497 -50.453 -26.384 1.00 71.92 11 SER B O 1
ATOM 13705 N N . LEU G 1 12 ? 54.578 -51.108 -28.535 1.00 70.42 12 LEU B N 1
ATOM 13706 C CA . LEU G 1 12 ? 54.500 -49.738 -29.029 1.00 70.42 12 LEU B CA 1
ATOM 13707 C C . LEU G 1 12 ? 53.162 -49.099 -28.677 1.00 70.42 12 LEU B C 1
ATOM 13708 O O . LEU G 1 12 ? 53.107 -47.921 -28.306 1.00 70.42 12 LEU B O 1
ATOM 13713 N N . PHE G 1 13 ? 52.073 -49.859 -28.798 1.00 70.43 13 PHE B N 1
ATOM 13714 C CA . PHE G 1 13 ? 50.758 -49.339 -28.440 1.00 70.43 13 PHE B CA 1
ATOM 13715 C C . PHE G 1 13 ? 50.685 -49.005 -26.958 1.00 70.43 13 PHE B C 1
ATOM 13716 O O . PHE G 1 13 ? 50.116 -47.977 -26.571 1.00 70.43 13 PHE B O 1
ATOM 13724 N N . THR G 1 14 ? 51.252 -49.866 -26.110 1.00 72.15 14 THR B N 1
ATOM 13725 C CA . THR G 1 14 ? 51.276 -49.580 -24.679 1.00 72.15 14 THR B CA 1
ATOM 13726 C C . THR G 1 14 ? 52.125 -48.351 -24.376 1.00 72.15 14 THR B C 1
ATOM 13727 O O . THR G 1 14 ? 51.773 -47.544 -23.507 1.00 72.15 14 THR B O 1
ATOM 13731 N N . LYS G 1 15 ? 53.248 -48.194 -25.079 1.00 72.79 15 LYS B N 1
ATOM 13732 C CA . LYS G 1 15 ? 54.140 -47.070 -24.815 1.00 72.79 15 LYS B CA 1
ATOM 13733 C C . LYS G 1 15 ? 53.523 -45.748 -25.254 1.00 72.79 15 LYS B C 1
ATOM 13734 O O . LYS G 1 15 ? 53.611 -44.747 -24.533 1.00 72.79 15 LYS B O 1
ATOM 13740 N N . ASP G 1 16 ? 52.896 -45.720 -26.429 1.00 72.47 16 ASP B N 1
ATOM 13741 C CA . ASP G 1 16 ? 52.374 -44.478 -26.980 1.00 72.47 16 ASP B CA 1
ATOM 13742 C C . ASP G 1 16 ? 51.027 -44.074 -26.393 1.00 72.47 16 ASP B C 1
ATOM 13743 O O . ASP G 1 16 ? 50.610 -42.926 -26.583 1.00 72.47 16 ASP B O 1
ATOM 13748 N N . SER G 1 17 ? 50.342 -44.972 -25.692 1.00 70.52 17 SER B N 1
ATOM 13749 C CA . SER G 1 17 ? 49.043 -44.640 -25.124 1.00 70.52 17 SER B CA 1
ATOM 13750 C C . SER G 1 17 ? 49.198 -43.668 -23.960 1.00 70.52 17 SER B C 1
ATOM 13751 O O . SER G 1 17 ? 50.121 -43.786 -23.150 1.00 70.52 17 SER B O 1
ATOM 13754 N N . ASP G 1 18 ? 48.286 -42.703 -23.882 1.00 69.40 18 ASP B N 1
ATOM 13755 C CA . ASP G 1 18 ? 48.283 -41.705 -22.812 1.00 69.40 18 ASP B CA 1
ATOM 13756 C C . ASP G 1 18 ? 46.984 -41.808 -22.027 1.00 69.40 18 ASP B C 1
ATOM 13757 O O . ASP G 1 18 ? 45.923 -41.384 -22.519 1.00 69.40 18 ASP B O 1
ATOM 13762 N N . PRO G 1 19 ? 47.010 -42.368 -20.815 1.00 67.90 19 PRO B N 1
ATOM 13763 C CA . PRO G 1 19 ? 45.765 -42.493 -20.038 1.00 67.90 19 PRO B CA 1
ATOM 13764 C C . PRO G 1 19 ? 45.101 -41.164 -19.723 1.00 67.90 19 PRO B C 1
ATOM 13765 O O . PRO G 1 19 ? 43.873 -41.120 -19.573 1.00 67.90 19 PRO B O 1
ATOM 13769 N N . THR G 1 20 ? 45.874 -40.082 -19.601 1.00 67.18 20 THR B N 1
ATOM 13770 C CA . THR G 1 20 ? 45.282 -38.780 -19.307 1.00 67.18 20 THR B CA 1
ATOM 13771 C C . THR G 1 20 ? 44.355 -38.329 -20.428 1.00 67.18 20 THR B C 1
ATOM 13772 O O . THR G 1 20 ? 43.262 -37.807 -20.171 1.00 67.18 20 THR B O 1
ATOM 13776 N N . VAL G 1 21 ? 44.777 -38.521 -21.680 1.00 65.14 21 VAL B N 1
ATOM 13777 C CA . VAL G 1 21 ? 43.931 -38.165 -22.816 1.00 65.14 21 VAL B CA 1
ATOM 13778 C C . VAL G 1 21 ? 42.644 -38.976 -22.791 1.00 65.14 21 VAL B C 1
ATOM 13779 O O . VAL G 1 21 ? 41.554 -38.445 -23.034 1.00 65.14 21 VAL B O 1
ATOM 13783 N N . LEU G 1 22 ? 42.749 -40.272 -22.494 1.00 64.85 22 LEU B N 1
ATOM 13784 C CA . LEU G 1 22 ? 41.562 -41.120 -22.442 1.00 64.85 22 LEU B CA 1
ATOM 13785 C C . LEU G 1 22 ? 40.609 -40.668 -21.342 1.00 64.85 22 LEU B C 1
ATOM 13786 O O . LEU G 1 22 ? 39.391 -40.628 -21.541 1.00 64.85 22 LEU B O 1
ATOM 13791 N N . ASP G 1 23 ? 41.147 -40.327 -20.168 1.00 64.85 23 ASP B N 1
ATOM 13792 C CA . ASP G 1 23 ? 40.296 -39.876 -19.072 1.00 64.85 23 ASP B CA 1
ATOM 13793 C C . ASP G 1 23 ? 39.605 -38.559 -19.409 1.00 64.85 23 ASP B C 1
ATOM 13794 O O . ASP G 1 23 ? 38.412 -38.383 -19.128 1.00 64.85 23 ASP B O 1
ATOM 13796 N N . ALA G 1 24 ? 40.341 -37.622 -20.011 1.00 63.89 24 ALA B N 1
ATOM 13797 C CA . ALA G 1 24 ? 39.738 -36.354 -20.407 1.00 63.89 24 ALA B CA 1
ATOM 13798 C C . ALA G 1 24 ? 38.654 -36.572 -21.455 1.00 63.89 24 ALA B C 1
ATOM 13799 O O . ALA G 1 24 ? 37.589 -35.943 -21.407 1.00 63.89 24 ALA B O 1
ATOM 13801 N N . ALA G 1 25 ? 38.910 -37.464 -22.415 1.00 64.32 25 ALA B N 1
ATOM 13802 C CA . ALA G 1 25 ? 37.910 -37.772 -23.430 1.00 64.32 25 ALA B CA 1
ATOM 13803 C C . ALA G 1 25 ? 36.672 -38.402 -22.808 1.00 64.32 25 ALA B C 1
ATOM 13804 O O . ALA G 1 25 ? 35.546 -38.096 -23.211 1.00 64.32 25 ALA B O 1
ATOM 13806 N N . GLU G 1 26 ? 36.861 -39.290 -21.830 1.00 66.13 26 GLU B N 1
ATOM 13807 C CA . GLU G 1 26 ? 35.721 -39.891 -21.146 1.00 66.13 26 GLU B CA 1
ATOM 13808 C C . GLU G 1 26 ? 34.901 -38.838 -20.413 1.00 66.13 26 GLU B C 1
ATOM 13809 O O . GLU G 1 26 ? 33.666 -38.864 -20.454 1.00 66.13 26 GLU B O 1
ATOM 13815 N N . GLN G 1 27 ? 35.569 -37.903 -19.734 1.00 63.85 27 GLN B N 1
ATOM 13816 C CA . GLN G 1 27 ? 34.840 -36.849 -19.032 1.00 63.85 27 GLN B CA 1
ATOM 13817 C C . GLN G 1 27 ? 34.072 -35.961 -20.008 1.00 63.85 27 GLN B C 1
ATOM 13818 O O . GLN G 1 27 ? 32.909 -35.611 -19.763 1.00 63.85 27 GLN B O 1
ATOM 13824 N N . PHE G 1 28 ? 34.706 -35.591 -21.123 1.00 62.73 28 PHE B N 1
ATOM 13825 C CA . PHE G 1 28 ? 34.031 -34.755 -22.109 1.00 62.73 28 PHE B CA 1
ATOM 13826 C C . PHE G 1 28 ? 32.849 -35.485 -22.734 1.00 62.73 28 PHE B C 1
ATOM 13827 O O . PHE G 1 28 ? 31.796 -34.884 -22.975 1.00 62.73 28 PHE B O 1
ATOM 13835 N N . ALA G 1 29 ? 33.006 -36.782 -23.008 1.00 63.03 29 ALA B N 1
ATOM 13836 C CA . ALA G 1 29 ? 31.902 -37.566 -23.545 1.00 63.03 29 ALA B CA 1
ATOM 13837 C C . ALA G 1 29 ? 30.768 -37.683 -22.537 1.00 63.03 29 ALA B C 1
ATOM 13838 O O . ALA G 1 29 ? 29.594 -37.660 -22.915 1.00 63.03 29 ALA B O 1
ATOM 13840 N N . GLN G 1 30 ? 31.098 -37.825 -21.252 1.00 65.87 30 GLN B N 1
ATOM 13841 C CA . GLN G 1 30 ? 30.060 -37.869 -20.228 1.00 65.87 30 GLN B CA 1
ATOM 13842 C C . GLN G 1 30 ? 29.292 -36.556 -20.171 1.00 65.87 30 GLN B C 1
ATOM 13843 O O . GLN G 1 30 ? 28.063 -36.552 -20.042 1.00 65.87 30 GLN B O 1
ATOM 13849 N N . TRP G 1 31 ? 30.002 -35.429 -20.258 1.00 63.18 31 TRP B N 1
ATOM 13850 C CA . TRP G 1 31 ? 29.325 -34.135 -20.293 1.00 63.18 31 TRP B CA 1
ATOM 13851 C C . TRP G 1 31 ? 28.440 -34.009 -21.528 1.00 63.18 31 TRP B C 1
ATOM 13852 O O . TRP G 1 31 ? 27.299 -33.541 -21.443 1.00 63.18 31 TRP B O 1
ATOM 13863 N N . THR G 1 32 ? 28.956 -34.416 -22.678 1.00 62.98 32 THR B N 1
ATOM 13864 C CA . THR G 1 32 ? 28.253 -34.391 -23.952 1.00 62.98 32 THR B CA 1
ATOM 13865 C C . THR G 1 32 ? 27.564 -35.740 -24.168 1.00 62.98 32 THR B C 1
ATOM 13866 O O . THR G 1 32 ? 27.280 -36.460 -23.208 1.00 62.98 32 THR B O 1
ATOM 13870 N N . LEU G 1 33 ? 27.204 -36.049 -25.417 1.00 63.11 33 LEU B N 1
ATOM 13871 C CA . LEU G 1 33 ? 26.750 -37.378 -25.817 1.00 63.11 33 LEU B CA 1
ATOM 13872 C C . LEU G 1 33 ? 27.621 -38.454 -25.181 1.00 63.11 33 LEU B C 1
ATOM 13873 O O . LEU G 1 33 ? 28.810 -38.565 -25.508 1.00 63.11 33 LEU B O 1
ATOM 13878 N N . PRO G 1 34 ? 27.072 -39.270 -24.276 1.00 64.26 34 PRO B N 1
ATOM 13879 C CA . PRO G 1 34 ? 27.908 -40.252 -23.569 1.00 64.26 34 PRO B CA 1
ATOM 13880 C C . PRO G 1 34 ? 28.262 -41.478 -24.389 1.00 64.26 34 PRO B C 1
ATOM 13881 O O . PRO G 1 34 ? 29.205 -42.191 -24.020 1.00 64.26 34 PRO B O 1
ATOM 13885 N N . THR G 1 35 ? 27.548 -41.748 -25.479 1.00 65.96 35 THR B N 1
ATOM 13886 C CA . THR G 1 35 ? 27.811 -42.934 -26.281 1.00 65.96 35 THR B CA 1
ATOM 13887 C C . THR G 1 35 ? 28.980 -42.756 -27.239 1.00 65.96 35 THR B C 1
ATOM 13888 O O . THR G 1 35 ? 29.378 -43.729 -27.888 1.00 65.96 35 THR B O 1
ATOM 13892 N N . VAL G 1 36 ? 29.531 -41.546 -27.349 1.00 63.28 36 VAL B N 1
ATOM 13893 C CA . VAL G 1 36 ? 30.620 -41.303 -28.290 1.00 63.28 36 VAL B CA 1
ATOM 13894 C C . VAL G 1 36 ? 31.861 -42.090 -27.887 1.00 63.28 36 VAL B C 1
ATOM 13895 O O . VAL G 1 36 ? 32.508 -42.734 -28.721 1.00 63.28 36 VAL B O 1
ATOM 13899 N N . LEU G 1 37 ? 32.208 -42.058 -26.602 1.00 64.67 37 LEU B N 1
ATOM 13900 C CA . LEU G 1 37 ? 33.429 -42.705 -26.128 1.00 64.67 37 LEU B CA 1
ATOM 13901 C C . LEU G 1 37 ? 33.181 -43.219 -24.718 1.00 64.67 37 LEU B C 1
ATOM 13902 O O . LEU G 1 37 ? 33.091 -42.427 -23.775 1.00 64.67 37 LEU B O 1
ATOM 13907 N N . THR G 1 38 ? 33.078 -44.540 -24.575 1.00 70.50 38 THR B N 1
ATOM 13908 C CA . THR G 1 38 ? 32.849 -45.160 -23.275 1.00 70.50 38 THR B CA 1
ATOM 13909 C C . THR G 1 38 ? 34.169 -45.463 -22.579 1.00 70.50 38 THR B C 1
ATOM 13910 O O . THR G 1 38 ? 35.227 -44.996 -23.014 1.00 70.50 38 THR B O 1
ATOM 13914 N N . ARG G 1 39 ? 34.121 -46.241 -21.500 1.00 73.59 39 ARG B N 1
ATOM 13915 C CA . ARG G 1 39 ? 35.297 -46.521 -20.677 1.00 73.59 39 ARG B CA 1
ATOM 13916 C C . ARG G 1 39 ? 35.572 -48.023 -20.670 1.00 73.59 39 ARG B C 1
ATOM 13917 O O . ARG G 1 39 ? 35.081 -48.741 -19.794 1.00 73.59 39 ARG B O 1
ATOM 13919 N N . ASP G 1 40 ? 36.363 -48.484 -21.641 1.00 80.07 40 ASP B N 1
ATOM 13920 C CA . ASP G 1 40 ? 36.885 -49.846 -21.671 1.00 80.07 40 ASP B CA 1
ATOM 13921 C C . ASP G 1 40 ? 35.803 -50.907 -21.517 1.00 80.07 40 ASP B C 1
ATOM 13922 O O . ASP G 1 40 ? 35.794 -51.652 -20.531 1.00 80.07 40 ASP B O 1
ATOM 13927 N N . ILE G 1 41 ? 34.887 -50.986 -22.479 1.00 82.29 41 ILE B N 1
ATOM 13928 C CA . ILE G 1 41 ? 33.831 -51.992 -22.445 1.00 82.29 41 ILE B CA 1
ATOM 13929 C C . ILE G 1 41 ? 34.247 -53.183 -23.298 1.00 82.29 41 ILE B C 1
ATOM 13930 O O . ILE G 1 41 ? 33.420 -54.038 -23.635 1.00 82.29 41 ILE B O 1
ATOM 13935 N N . SER G 1 42 ? 35.531 -53.240 -23.656 1.00 86.24 42 SER B N 1
ATOM 13936 C CA . SER G 1 42 ? 36.014 -54.315 -24.519 1.00 86.24 42 SER B CA 1
ATOM 13937 C C . SER G 1 42 ? 35.913 -55.672 -23.834 1.00 86.24 42 SER B C 1
ATOM 13938 O O . SER G 1 42 ? 35.520 -56.663 -24.460 1.00 86.24 42 SER B O 1
ATOM 13941 N N . GLY G 1 43 ? 36.266 -55.741 -22.554 1.00 84.50 43 GLY B N 1
ATOM 13942 C CA . GLY G 1 43 ? 36.266 -57.005 -21.844 1.00 84.50 43 GLY B CA 1
ATOM 13943 C C . GLY G 1 43 ? 34.967 -57.321 -21.129 1.00 84.50 43 GLY B C 1
ATOM 13944 O O . GLY G 1 43 ? 34.976 -57.662 -19.942 1.00 84.50 43 GLY B O 1
ATOM 13945 N N . MET G 1 44 ? 33.841 -57.217 -21.840 1.00 83.99 44 MET B N 1
ATOM 13946 C CA . MET G 1 44 ? 32.537 -57.533 -21.271 1.00 83.99 44 MET B CA 1
ATOM 13947 C C . MET G 1 44 ? 31.665 -58.351 -22.216 1.00 83.99 44 MET B C 1
ATOM 13948 O O . MET G 1 44 ? 30.509 -58.634 -21.879 1.00 83.99 44 MET B O 1
ATOM 13953 N N . ASP G 1 45 ? 32.190 -58.737 -23.380 1.00 81.31 45 ASP B N 1
ATOM 13954 C CA . ASP G 1 45 ? 31.471 -59.557 -24.359 1.00 81.31 45 ASP B CA 1
ATOM 13955 C C . ASP G 1 45 ? 30.180 -58.839 -24.758 1.00 81.31 45 ASP B C 1
ATOM 13956 O O . ASP G 1 45 ? 29.069 -59.295 -24.479 1.00 81.31 45 ASP B O 1
ATOM 13961 N N . GLY G 1 46 ? 30.337 -57.635 -25.307 1.00 77.03 46 GLY B N 1
ATOM 13962 C CA . GLY G 1 46 ? 29.252 -56.919 -25.954 1.00 77.03 46 GLY B CA 1
ATOM 13963 C C . GLY G 1 46 ? 28.004 -56.712 -25.127 1.00 77.03 46 GLY B C 1
ATOM 13964 O O . GLY G 1 46 ? 26.930 -56.501 -25.694 1.00 77.03 46 GLY B O 1
ATOM 13965 N N . LYS G 1 47 ? 28.105 -56.760 -23.804 1.00 75.77 47 LYS B N 1
ATOM 13966 C CA . LYS G 1 47 ? 26.935 -56.615 -22.952 1.00 75.77 47 LYS B CA 1
ATOM 13967 C C . LYS G 1 47 ? 26.650 -55.145 -22.676 1.00 75.77 47 LYS B C 1
ATOM 13968 O O . LYS G 1 47 ? 27.552 -54.304 -22.681 1.00 75.77 47 LYS B O 1
ATOM 13974 N N . ARG G 1 48 ? 25.375 -54.846 -22.438 1.00 70.92 48 ARG B N 1
ATOM 13975 C CA . ARG G 1 48 ? 24.960 -53.476 -22.173 1.00 70.92 48 ARG B CA 1
ATOM 13976 C C . ARG G 1 48 ? 25.556 -52.990 -20.861 1.00 70.92 48 ARG B C 1
ATOM 13977 O O . ARG G 1 48 ? 25.424 -53.649 -19.826 1.00 70.92 48 ARG B O 1
ATOM 13985 N N . THR G 1 49 ? 26.210 -51.835 -20.905 1.00 73.76 49 THR B N 1
ATOM 13986 C CA . THR G 1 49 ? 26.836 -51.246 -19.733 1.00 73.76 49 THR B CA 1
ATOM 13987 C C . THR G 1 49 ? 26.030 -50.045 -19.255 1.00 73.76 49 THR B C 1
ATOM 13988 O O . THR G 1 49 ? 25.424 -49.322 -20.049 1.00 73.76 49 THR B O 1
ATOM 13992 N N . SER G 1 50 ? 26.032 -49.840 -17.941 1.00 74.00 50 SER B N 1
ATOM 13993 C CA . SER G 1 50 ? 25.291 -48.740 -17.334 1.00 74.00 50 SER B CA 1
ATOM 13994 C C . SER G 1 50 ? 26.047 -47.441 -17.580 1.00 74.00 50 SER B C 1
ATOM 13995 O O . SER G 1 50 ? 27.133 -47.231 -17.032 1.00 74.00 50 SER B O 1
ATOM 13998 N N . LEU G 1 51 ? 25.476 -46.569 -18.406 1.00 69.79 51 LEU B N 1
ATOM 13999 C CA . LEU G 1 51 ? 26.074 -45.274 -18.703 1.00 69.79 51 LEU B CA 1
ATOM 14000 C C . LEU G 1 51 ? 25.550 -44.245 -17.710 1.00 69.79 51 LEU B C 1
ATOM 14001 O O . LEU G 1 51 ? 24.353 -43.940 -17.697 1.00 69.79 51 LEU B O 1
ATOM 14006 N N . HIS G 1 52 ? 26.445 -43.713 -16.883 1.00 71.02 52 HIS B N 1
ATOM 14007 C CA . HIS G 1 52 ? 26.073 -42.705 -15.894 1.00 71.02 52 HIS B CA 1
ATOM 14008 C C . HIS G 1 52 ? 25.944 -41.366 -16.606 1.00 71.02 52 HIS B C 1
ATOM 14009 O O . HIS G 1 52 ? 26.906 -40.599 -16.698 1.00 71.02 52 HIS B O 1
ATOM 14016 N N . ARG G 1 53 ? 24.750 -41.086 -17.119 1.00 66.02 53 ARG B N 1
ATOM 14017 C CA . ARG G 1 53 ? 24.500 -39.849 -17.842 1.00 66.02 53 ARG B CA 1
ATOM 14018 C C . ARG G 1 53 ? 24.539 -38.655 -16.898 1.00 66.02 53 ARG B C 1
ATOM 14019 O O . ARG G 1 53 ? 24.101 -38.738 -15.747 1.00 66.02 53 ARG B O 1
ATOM 14027 N N . ASP G 1 54 ? 25.070 -37.542 -17.394 1.00 64.31 54 ASP B N 1
ATOM 14028 C CA . ASP G 1 54 ? 25.119 -36.321 -16.606 1.00 64.31 54 ASP B CA 1
ATOM 14029 C C . ASP G 1 54 ? 23.714 -35.775 -16.381 1.00 64.31 54 ASP B C 1
ATOM 14030 O O . ASP G 1 54 ? 22.788 -36.038 -17.154 1.00 64.31 54 ASP B O 1
ATOM 14035 N N . TYR G 1 55 ? 23.560 -35.003 -15.304 1.00 62.91 55 TYR B N 1
ATOM 14036 C CA . TYR G 1 55 ? 22.271 -34.411 -14.973 1.00 62.91 55 TYR B CA 1
ATOM 14037 C C . TYR G 1 55 ? 21.805 -33.391 -16.002 1.00 62.91 55 TYR B C 1
ATOM 14038 O O . TYR G 1 55 ? 20.622 -33.038 -16.005 1.00 62.91 55 TYR B O 1
ATOM 14047 N N . GLN G 1 56 ? 22.696 -32.912 -16.863 1.00 63.01 56 GLN B N 1
ATOM 14048 C CA . GLN G 1 56 ? 22.336 -31.977 -17.916 1.00 63.01 56 GLN B CA 1
ATOM 14049 C C . GLN G 1 56 ? 21.966 -32.726 -19.190 1.00 63.01 56 GLN B C 1
ATOM 14050 O O . GLN G 1 56 ? 22.418 -33.848 -19.431 1.00 63.01 56 GLN B O 1
ATOM 14056 N N . SER G 1 57 ? 21.129 -32.089 -20.008 1.00 62.40 57 SER B N 1
ATOM 14057 C CA . SER G 1 57 ? 20.747 -32.629 -21.306 1.00 62.40 57 SER B CA 1
ATOM 14058 C C . SER G 1 57 ? 20.956 -31.627 -22.433 1.00 62.40 57 SER B C 1
ATOM 14059 O O . SER G 1 57 ? 20.627 -31.930 -23.586 1.00 62.40 57 SER B O 1
ATOM 14062 N N . THR G 1 58 ? 21.488 -30.443 -22.130 1.00 62.41 58 THR B N 1
ATOM 14063 C CA . THR G 1 58 ? 21.703 -29.432 -23.159 1.00 62.41 58 THR B CA 1
ATOM 14064 C C . THR G 1 58 ? 22.933 -29.743 -24.003 1.00 62.41 58 THR B C 1
ATOM 14065 O O . THR G 1 58 ? 22.934 -29.501 -25.217 1.00 62.41 58 THR B O 1
ATOM 14069 N N . GLY G 1 59 ? 23.982 -30.279 -23.378 1.00 61.08 59 GLY B N 1
ATOM 14070 C CA . GLY G 1 59 ? 25.216 -30.535 -24.103 1.00 61.08 59 GLY B CA 1
ATOM 14071 C C . GLY G 1 59 ? 25.035 -31.508 -25.250 1.00 61.08 59 GLY B C 1
ATOM 14072 O O . GLY G 1 59 ? 25.644 -31.351 -26.310 1.00 61.08 59 GLY B O 1
ATOM 14073 N N . ALA G 1 60 ? 24.192 -32.524 -25.056 1.00 60.05 60 ALA B N 1
ATOM 14074 C CA . ALA G 1 60 ? 23.940 -33.491 -26.120 1.00 60.05 60 ALA B CA 1
ATOM 14075 C C . ALA G 1 60 ? 23.323 -32.816 -27.339 1.00 60.05 60 ALA B C 1
ATOM 14076 O O . ALA G 1 60 ? 23.761 -33.037 -28.474 1.00 60.05 60 ALA B O 1
ATOM 14078 N N . VAL G 1 61 ? 22.308 -31.978 -27.118 1.00 60.43 61 VAL B N 1
ATOM 14079 C CA . VAL G 1 61 ? 21.655 -31.287 -28.224 1.00 60.43 61 VAL B CA 1
ATOM 14080 C C . VAL G 1 61 ? 22.623 -30.326 -28.902 1.00 60.43 61 VAL B C 1
ATOM 14081 O O . VAL G 1 61 ? 22.662 -30.233 -30.137 1.00 60.43 61 VAL B O 1
ATOM 14085 N N . LEU G 1 62 ? 23.408 -29.592 -28.111 1.00 61.31 62 LEU B N 1
ATOM 14086 C CA . LEU G 1 62 ? 24.371 -28.659 -28.688 1.00 61.31 62 LEU B CA 1
ATOM 14087 C C . LEU G 1 62 ? 25.382 -29.390 -29.560 1.00 61.31 62 LEU B C 1
ATOM 14088 O O . LEU G 1 62 ? 25.677 -28.960 -30.682 1.00 61.31 62 LEU B O 1
ATOM 14093 N N . VAL G 1 63 ? 25.916 -30.508 -29.064 1.00 60.69 63 VAL B N 1
ATOM 14094 C CA . VAL G 1 63 ? 26.906 -31.263 -29.824 1.00 60.69 63 VAL B CA 1
ATOM 14095 C C . VAL G 1 63 ? 26.288 -31.827 -31.095 1.00 60.69 63 VAL B C 1
ATOM 14096 O O . VAL G 1 63 ? 26.897 -31.777 -32.169 1.00 60.69 63 VAL B O 1
ATOM 14100 N N . ASN G 1 64 ? 25.072 -32.370 -30.998 1.00 62.52 64 ASN B N 1
ATOM 14101 C CA . ASN G 1 64 ? 24.421 -32.926 -32.180 1.00 62.52 64 ASN B CA 1
ATOM 14102 C C . ASN G 1 64 ? 24.219 -31.858 -33.248 1.00 62.52 64 ASN B C 1
ATOM 14103 O O . ASN G 1 64 ? 24.567 -32.058 -34.419 1.00 62.52 64 ASN B O 1
ATOM 14108 N N . SER G 1 65 ? 23.671 -30.705 -32.856 1.00 62.76 65 SER B N 1
ATOM 14109 C CA . SER G 1 65 ? 23.413 -29.644 -33.823 1.00 62.76 65 SER B CA 1
ATOM 14110 C C . SER G 1 65 ? 24.711 -29.127 -34.432 1.00 62.76 65 SER B C 1
ATOM 14111 O O . SER G 1 65 ? 24.808 -28.942 -35.652 1.00 62.76 65 SER B O 1
ATOM 14114 N N . ALA G 1 66 ? 25.726 -28.894 -33.595 1.00 60.73 66 ALA B N 1
ATOM 14115 C CA . ALA G 1 66 ? 26.986 -28.366 -34.101 1.00 60.73 66 ALA B CA 1
ATOM 14116 C C . ALA G 1 66 ? 27.658 -29.350 -35.048 1.00 60.73 66 ALA B C 1
ATOM 14117 O O . ALA G 1 66 ? 28.169 -28.954 -36.101 1.00 60.73 66 ALA B O 1
ATOM 14119 N N . SER G 1 67 ? 27.669 -30.637 -34.693 1.00 61.56 67 SER B N 1
ATOM 14120 C CA . SER G 1 67 ? 28.284 -31.636 -35.557 1.00 61.56 67 SER B CA 1
ATOM 14121 C C . SER G 1 67 ? 27.543 -31.756 -36.880 1.00 61.56 67 SER B C 1
ATOM 14122 O O . SER G 1 67 ? 28.172 -31.856 -37.939 1.00 61.56 67 SER B O 1
ATOM 14125 N N . THR G 1 68 ? 26.207 -31.739 -36.844 1.00 63.39 68 THR B N 1
ATOM 14126 C CA . THR G 1 68 ? 25.444 -31.804 -38.086 1.00 63.39 68 THR B CA 1
ATOM 14127 C C . THR G 1 68 ? 25.739 -30.602 -38.975 1.00 63.39 68 THR B C 1
ATOM 14128 O O . THR G 1 68 ? 25.956 -30.752 -40.184 1.00 63.39 68 THR B O 1
ATOM 14132 N N . LYS G 1 69 ? 25.767 -29.401 -38.391 1.00 61.84 69 LYS B N 1
ATOM 14133 C CA . LYS G 1 69 ? 26.029 -28.204 -39.183 1.00 61.84 69 LYS B CA 1
ATOM 14134 C C . LYS G 1 69 ? 27.444 -28.204 -39.753 1.00 61.84 69 LYS B C 1
ATOM 14135 O O . LYS G 1 69 ? 27.651 -27.825 -40.911 1.00 61.84 69 LYS B O 1
ATOM 14141 N N . VAL G 1 70 ? 28.429 -28.634 -38.962 1.00 63.14 70 VAL B N 1
ATOM 14142 C CA . VAL G 1 70 ? 29.805 -28.675 -39.449 1.00 63.14 70 VAL B CA 1
ATOM 14143 C C . VAL G 1 70 ? 29.952 -29.705 -40.563 1.00 63.14 70 VAL B C 1
ATOM 14144 O O . VAL G 1 70 ? 30.642 -29.466 -41.559 1.00 63.14 70 VAL B O 1
ATOM 14148 N N . THR G 1 71 ? 29.308 -30.867 -40.416 1.00 64.16 71 THR B N 1
ATOM 14149 C CA . THR G 1 71 ? 29.358 -31.876 -41.469 1.00 64.16 71 THR B CA 1
ATOM 14150 C C . THR G 1 71 ? 28.695 -31.372 -42.744 1.00 64.16 71 THR B C 1
ATOM 14151 O O . THR G 1 71 ? 29.179 -31.641 -43.849 1.00 64.16 71 THR B O 1
ATOM 14155 N N . ASN G 1 72 ? 27.585 -30.644 -42.611 1.00 65.35 72 ASN B N 1
ATOM 14156 C CA . ASN G 1 72 ? 26.955 -30.044 -43.781 1.00 65.35 72 ASN B CA 1
ATOM 14157 C C . ASN G 1 72 ? 27.889 -29.038 -44.444 1.00 65.35 72 ASN B C 1
ATOM 14158 O O . ASN G 1 72 ? 28.004 -29.001 -45.675 1.00 65.35 72 ASN B O 1
ATOM 14163 N N . ALA G 1 73 ? 28.569 -28.216 -43.642 1.00 64.86 73 ALA B N 1
ATOM 14164 C CA . ALA G 1 73 ? 29.468 -27.209 -44.198 1.00 64.86 73 ALA B CA 1
ATOM 14165 C C . ALA G 1 73 ? 30.649 -27.845 -44.922 1.00 64.86 73 ALA B C 1
ATOM 14166 O O . ALA G 1 73 ? 31.025 -27.403 -46.013 1.00 64.86 73 ALA B O 1
ATOM 14168 N N . LEU G 1 74 ? 31.251 -28.878 -44.329 1.00 65.81 74 LEU B N 1
ATOM 14169 C CA . LEU G 1 74 ? 32.420 -29.507 -44.942 1.00 65.81 74 LEU B CA 1
ATOM 14170 C C . LEU G 1 74 ? 32.060 -30.217 -46.240 1.00 65.81 74 LEU B C 1
ATOM 14171 O O . LEU G 1 74 ? 32.830 -30.184 -47.206 1.00 65.81 74 LEU B O 1
ATOM 14176 N N . PHE G 1 75 ? 30.897 -30.863 -46.286 1.00 66.43 75 PHE B N 1
ATOM 14177 C CA . PHE G 1 75 ? 30.467 -31.644 -47.444 1.00 66.43 75 PHE B CA 1
ATOM 14178 C C . PHE G 1 75 ? 29.110 -31.126 -47.894 1.00 66.43 75 PHE B C 1
ATOM 14179 O O . PHE G 1 75 ? 28.071 -31.733 -47.601 1.00 66.43 75 PHE B O 1
ATOM 14187 N N . PRO G 1 76 ? 29.081 -29.997 -48.599 1.00 69.63 76 PRO B N 1
ATOM 14188 C CA . PRO G 1 76 ? 27.802 -29.471 -49.089 1.00 69.63 76 PRO B CA 1
ATOM 14189 C C . PRO G 1 76 ? 27.142 -30.450 -50.045 1.00 69.63 76 PRO B C 1
ATOM 14190 O O . PRO G 1 76 ? 27.808 -31.119 -50.837 1.00 69.63 76 PRO B O 1
ATOM 14194 N N . GLN G 1 77 ? 25.818 -30.531 -49.962 1.00 73.93 77 GLN B N 1
ATOM 14195 C CA . GLN G 1 77 ? 25.068 -31.471 -50.780 1.00 73.93 77 GLN B CA 1
ATOM 14196 C C . GLN G 1 77 ? 24.935 -30.953 -52.204 1.00 73.93 77 GLN B C 1
ATOM 14197 O O . GLN G 1 77 ? 24.732 -29.757 -52.431 1.00 73.93 77 GLN B O 1
ATOM 14203 N N . GLY G 1 78 ? 25.055 -31.863 -53.167 1.00 74.35 78 GLY B N 1
ATOM 14204 C CA . GLY G 1 78 ? 24.958 -31.495 -54.565 1.00 74.35 78 GLY B CA 1
ATOM 14205 C C . GLY G 1 78 ? 26.255 -30.951 -55.125 1.00 74.35 78 GLY B C 1
ATOM 14206 O O . GLY G 1 78 ? 26.891 -31.591 -55.969 1.00 74.35 78 GLY B O 1
ATOM 14207 N N . ALA G 1 79 ? 26.656 -29.770 -54.666 1.00 72.78 79 ALA B N 1
ATOM 14208 C CA . ALA G 1 79 ? 27.884 -29.163 -55.155 1.00 72.78 79 ALA B CA 1
ATOM 14209 C C . ALA G 1 79 ? 29.095 -29.962 -54.680 1.00 72.78 79 ALA B C 1
ATOM 14210 O O . ALA G 1 79 ? 29.102 -30.472 -53.556 1.00 72.78 79 ALA B O 1
ATOM 14212 N N . PRO G 1 80 ? 30.126 -30.094 -55.511 1.00 70.50 80 PRO B N 1
ATOM 14213 C CA . PRO G 1 80 ? 31.329 -30.815 -55.083 1.00 70.50 80 PRO B CA 1
ATOM 14214 C C . PRO G 1 80 ? 32.044 -30.087 -53.957 1.00 70.50 80 PRO B C 1
ATOM 14215 O O . PRO G 1 80 ? 31.962 -28.864 -53.822 1.00 70.50 80 PRO B O 1
ATOM 14219 N N . PHE G 1 81 ? 32.750 -30.862 -53.137 1.00 70.11 81 PHE B N 1
ATOM 14220 C CA . PHE G 1 81 ? 33.531 -30.306 -52.041 1.00 70.11 81 PHE B CA 1
ATOM 14221 C C . PHE G 1 81 ? 34.970 -30.001 -52.434 1.00 70.11 81 PHE B C 1
ATOM 14222 O O . PHE G 1 81 ? 35.749 -29.562 -51.582 1.00 70.11 81 PHE B O 1
ATOM 14230 N N . PHE G 1 82 ? 35.340 -30.219 -53.694 1.00 72.98 82 PHE B N 1
ATOM 14231 C CA . PHE G 1 82 ? 36.676 -29.886 -54.166 1.00 72.98 82 PHE B CA 1
ATOM 14232 C C . PHE G 1 82 ? 36.626 -29.666 -55.671 1.00 72.98 82 PHE B C 1
ATOM 14233 O O . PHE G 1 82 ? 35.770 -30.222 -56.363 1.00 72.98 82 PHE B O 1
ATOM 14241 N N . ARG G 1 83 ? 37.555 -28.850 -56.166 1.00 77.02 83 ARG B N 1
ATOM 14242 C CA . ARG G 1 83 ? 37.627 -28.513 -57.580 1.00 77.02 83 ARG B CA 1
ATOM 14243 C C . ARG G 1 83 ? 39.072 -28.573 -58.054 1.00 77.02 83 ARG B C 1
ATOM 14244 O O . ARG G 1 83 ? 40.010 -28.497 -57.256 1.00 77.02 83 ARG B O 1
ATOM 14252 N N . PHE G 1 84 ? 39.240 -28.713 -59.366 1.00 79.62 84 PHE B N 1
ATOM 14253 C CA . PHE G 1 84 ? 40.551 -28.770 -59.997 1.00 79.62 84 PHE B CA 1
ATOM 14254 C C . PHE G 1 84 ? 40.916 -27.396 -60.541 1.00 79.62 84 PHE B C 1
ATOM 14255 O O . PHE G 1 84 ? 40.092 -26.742 -61.189 1.00 79.62 84 PHE B O 1
ATOM 14263 N N . VAL G 1 85 ? 42.148 -26.959 -60.277 1.00 85.60 85 VAL B N 1
ATOM 14264 C CA . VAL G 1 85 ? 42.634 -25.720 -60.868 1.00 85.60 85 VAL B CA 1
ATOM 14265 C C . VAL G 1 85 ? 43.011 -25.970 -62.321 1.00 85.60 85 VAL B C 1
ATOM 14266 O O . VAL G 1 85 ? 43.452 -27.068 -62.691 1.00 85.60 85 VAL B O 1
ATOM 14270 N N . ASP G 1 86 ? 42.826 -24.956 -63.159 1.00 91.18 86 ASP B N 1
ATOM 14271 C CA . ASP G 1 86 ? 43.107 -25.091 -64.581 1.00 91.18 86 ASP B CA 1
ATOM 14272 C C . ASP G 1 86 ? 44.608 -25.028 -64.828 1.00 91.18 86 ASP B C 1
ATOM 14273 O O . ASP G 1 86 ? 45.271 -24.059 -64.445 1.00 91.18 86 ASP B O 1
ATOM 14278 N N . SER G 1 87 ? 45.141 -26.065 -65.468 1.00 97.09 87 SER B N 1
ATOM 14279 C CA . SER G 1 87 ? 46.560 -26.160 -65.774 1.00 97.09 87 SER B CA 1
ATOM 14280 C C . SER G 1 87 ? 46.726 -27.082 -66.969 1.00 97.09 87 SER B C 1
ATOM 14281 O O . SER G 1 87 ? 45.955 -28.037 -67.121 1.00 97.09 87 SER B O 1
ATOM 14284 N N . PRO G 1 88 ? 47.713 -26.829 -67.833 1.00 99.05 88 PRO B N 1
ATOM 14285 C CA . PRO G 1 88 ? 47.880 -27.703 -69.006 1.00 99.05 88 PRO B CA 1
ATOM 14286 C C . PRO G 1 88 ? 48.337 -29.108 -68.649 1.00 99.05 88 PRO B C 1
ATOM 14287 O O . PRO G 1 88 ? 48.065 -30.051 -69.401 1.00 99.05 88 PRO B O 1
ATOM 14291 N N . ASP G 1 89 ? 49.029 -29.273 -67.521 1.00 98.70 89 ASP B N 1
ATOM 14292 C CA . ASP G 1 89 ? 49.418 -30.606 -67.074 1.00 98.70 89 ASP B CA 1
ATOM 14293 C C . ASP G 1 89 ? 48.194 -31.441 -66.721 1.00 98.70 89 ASP B C 1
ATOM 14294 O O . ASP G 1 89 ? 48.111 -32.627 -67.062 1.00 98.70 89 ASP B O 1
ATOM 14296 N N . MET G 1 90 ? 47.227 -30.833 -66.032 1.00 96.66 90 MET B N 1
ATOM 14297 C CA . MET G 1 90 ? 46.015 -31.547 -65.646 1.00 96.66 90 MET B CA 1
ATOM 14298 C C . MET G 1 90 ? 45.153 -31.864 -66.862 1.00 96.66 90 MET B C 1
ATOM 14299 O O . MET G 1 90 ? 44.469 -32.892 -66.908 1.00 96.66 90 MET B O 1
ATOM 14301 N N . ALA G 1 91 ? 45.167 -30.975 -67.859 1.00 96.33 91 ALA B N 1
ATOM 14302 C CA . ALA G 1 91 ? 44.338 -31.151 -69.045 1.00 96.33 91 ALA B CA 1
ATOM 14303 C C . ALA G 1 91 ? 44.697 -32.423 -69.803 1.00 96.33 91 ALA B C 1
ATOM 14304 O O . ALA G 1 91 ? 43.818 -33.177 -70.234 1.00 96.33 91 ALA B O 1
ATOM 14306 N N . ALA G 1 92 ? 45.994 -32.671 -69.978 1.00 97.99 92 ALA B N 1
ATOM 14307 C CA . ALA G 1 92 ? 46.455 -33.862 -70.681 1.00 97.99 92 ALA B CA 1
ATOM 14308 C C . ALA G 1 92 ? 46.102 -35.129 -69.911 1.00 97.99 92 ALA B C 1
ATOM 14309 O O . ALA G 1 92 ? 45.635 -36.110 -70.499 1.00 97.99 92 ALA B O 1
ATOM 14311 N N . ALA G 1 93 ? 46.323 -35.116 -68.595 1.00 97.65 93 ALA B N 1
ATOM 14312 C CA . ALA G 1 93 ? 46.050 -36.291 -67.774 1.00 97.65 93 ALA B CA 1
ATOM 14313 C C . ALA G 1 93 ? 44.564 -36.624 -67.737 1.00 97.65 93 ALA B C 1
ATOM 14314 O O . ALA G 1 93 ? 44.173 -37.794 -67.822 1.00 97.65 93 ALA B O 1
ATOM 14316 N N . VAL G 1 94 ? 43.719 -35.600 -67.606 1.00 95.46 94 VAL B N 1
ATOM 14317 C CA . VAL G 1 94 ? 42.278 -35.823 -67.533 1.00 95.46 94 VAL B CA 1
ATOM 14318 C C . VAL G 1 94 ? 41.748 -36.341 -68.865 1.00 95.46 94 VAL B C 1
ATOM 14319 O O . VAL G 1 94 ? 40.855 -37.196 -68.903 1.00 95.46 94 VAL B O 1
ATOM 14323 N N . ALA G 1 95 ? 42.298 -35.844 -69.975 1.00 97.44 95 ALA B N 1
ATOM 14324 C CA . ALA G 1 95 ? 41.802 -36.231 -71.292 1.00 97.44 95 ALA B CA 1
ATOM 14325 C C . ALA G 1 95 ? 41.968 -37.726 -71.537 1.00 97.44 95 ALA B C 1
ATOM 14326 O O . ALA G 1 95 ? 41.086 -38.368 -72.119 1.00 97.44 95 ALA B O 1
ATOM 14328 N N . GLU G 1 96 ? 43.086 -38.300 -71.096 1.00 96.10 96 GLU B N 1
ATOM 14329 C CA . GLU G 1 96 ? 43.353 -39.711 -71.341 1.00 96.10 96 GLU B CA 1
ATOM 14330 C C . GLU G 1 96 ? 42.594 -40.599 -70.361 1.00 96.10 96 GLU B C 1
ATOM 14331 O O . GLU G 1 96 ? 43.201 -41.399 -69.642 1.00 96.10 96 GLU B O 1
ATOM 14333 N N . LEU G 1 97 ? 41.269 -40.465 -70.324 1.00 95.07 97 LEU B N 1
ATOM 14334 C CA . LEU G 1 97 ? 40.442 -41.305 -69.466 1.00 95.07 97 LEU B CA 1
ATOM 14335 C C . LEU G 1 97 ? 39.264 -41.885 -70.236 1.00 95.07 97 LEU B C 1
ATOM 14336 O O . LEU G 1 97 ? 38.729 -42.935 -69.867 1.00 95.07 97 LEU B O 1
ATOM 14341 N N . GLY G 1 98 ? 38.849 -41.208 -71.304 1.00 93.31 98 GLY B N 1
ATOM 14342 C CA . GLY G 1 98 ? 37.728 -41.671 -72.097 1.00 93.31 98 GLY B CA 1
ATOM 14343 C C . GLY G 1 98 ? 36.483 -40.825 -71.935 1.00 93.31 98 GLY B C 1
ATOM 14344 O O . GLY G 1 98 ? 35.400 -41.207 -72.388 1.00 93.31 98 GLY B O 1
ATOM 14345 N N . ILE G 1 99 ? 36.622 -39.672 -71.288 1.00 90.76 99 ILE B N 1
ATOM 14346 C CA . ILE G 1 99 ? 35.514 -38.748 -71.068 1.00 90.76 99 ILE B CA 1
ATOM 14347 C C . ILE G 1 99 ? 35.457 -37.772 -72.233 1.00 90.76 99 ILE B C 1
ATOM 14348 O O . ILE G 1 99 ? 36.459 -37.124 -72.560 1.00 90.76 99 ILE B O 1
ATOM 14353 N N . ASN G 1 100 ? 34.291 -37.668 -72.860 1.00 90.45 100 ASN B N 1
ATOM 14354 C CA . ASN G 1 100 ? 34.103 -36.781 -73.996 1.00 90.45 100 ASN B CA 1
ATOM 14355 C C . ASN G 1 100 ? 33.811 -35.353 -73.535 1.00 90.45 100 ASN B C 1
ATOM 14356 O O . ASN G 1 100 ? 33.604 -35.079 -72.351 1.00 90.45 100 ASN B O 1
ATOM 14361 N N . GLY G 1 101 ? 33.796 -34.437 -74.496 1.00 88.26 101 GLY B N 1
ATOM 14362 C CA . GLY G 1 101 ? 33.533 -33.044 -74.208 1.00 88.26 101 GLY B CA 1
ATOM 14363 C C . GLY G 1 101 ? 34.798 -32.246 -73.971 1.00 88.26 101 GLY B C 1
ATOM 14364 O O . GLY G 1 101 ? 35.926 -32.716 -74.143 1.00 88.26 101 GLY B O 1
ATOM 14365 N N . THR G 1 102 ? 34.591 -30.996 -73.565 1.00 87.21 102 THR B N 1
ATOM 14366 C CA . THR G 1 102 ? 35.703 -30.100 -73.294 1.00 87.21 102 THR B CA 1
ATOM 14367 C C . THR G 1 102 ? 36.432 -30.518 -72.020 1.00 87.21 102 THR B C 1
ATOM 14368 O O . THR G 1 102 ? 35.924 -31.287 -71.200 1.00 87.21 102 THR B O 1
ATOM 14372 N N . VAL G 1 103 ? 37.652 -29.997 -71.865 1.00 85.18 103 VAL B N 1
ATOM 14373 C CA . VAL G 1 103 ? 38.461 -30.334 -70.697 1.00 85.18 103 VAL B CA 1
ATOM 14374 C C . VAL G 1 103 ? 37.803 -29.818 -69.422 1.00 85.18 103 VAL B C 1
ATOM 14375 O O . VAL G 1 103 ? 37.838 -30.479 -68.377 1.00 85.18 103 VAL B O 1
ATOM 14379 N N . GLN G 1 104 ? 37.187 -28.635 -69.487 1.00 84.35 104 GLN B N 1
ATOM 14380 C CA . GLN G 1 104 ? 36.487 -28.102 -68.323 1.00 84.35 104 GLN B CA 1
ATOM 14381 C C . GLN G 1 104 ? 35.308 -28.987 -67.940 1.00 84.35 104 GLN B C 1
ATOM 14382 O O . GLN G 1 104 ? 35.073 -29.244 -66.753 1.00 84.35 104 GLN B O 1
ATOM 14388 N N . SER G 1 105 ? 34.555 -29.464 -68.934 1.00 83.60 105 SER B N 1
ATOM 14389 C CA . SER G 1 105 ? 33.439 -30.361 -68.653 1.00 83.60 105 SER B CA 1
ATOM 14390 C C . SER G 1 105 ? 33.926 -31.672 -68.051 1.00 83.60 105 SER B C 1
ATOM 14391 O O . SER G 1 105 ? 33.307 -32.204 -67.122 1.00 83.60 105 SER B O 1
ATOM 14394 N N . GLN G 1 106 ? 35.031 -32.210 -68.570 1.00 85.42 106 GLN B N 1
ATOM 14395 C CA . GLN G 1 106 ? 35.586 -33.441 -68.018 1.00 85.42 106 GLN B CA 1
ATOM 14396 C C . GLN G 1 106 ? 36.018 -33.244 -66.570 1.00 85.42 106 GLN B C 1
ATOM 14397 O O . GLN G 1 106 ? 35.758 -34.094 -65.711 1.00 85.42 106 GLN B O 1
ATOM 14403 N N . GLN G 1 107 ? 36.680 -32.121 -66.282 1.00 83.18 107 GLN B N 1
ATOM 14404 C CA . GLN G 1 107 ? 37.100 -31.839 -64.913 1.00 83.18 107 GLN B CA 1
ATOM 14405 C C . GLN G 1 107 ? 35.899 -31.697 -63.988 1.00 83.18 107 GLN B C 1
ATOM 14406 O O . GLN G 1 107 ? 35.908 -32.211 -62.863 1.00 83.18 107 GLN B O 1
ATOM 14412 N N . SER G 1 108 ? 34.856 -30.999 -64.443 1.00 79.70 108 SER B N 1
ATOM 14413 C CA . SER G 1 108 ? 33.662 -30.834 -63.622 1.00 79.70 108 SER B CA 1
ATOM 14414 C C . SER G 1 108 ? 32.996 -32.174 -63.347 1.00 79.70 108 SER B C 1
ATOM 14415 O O . SER G 1 108 ? 32.577 -32.446 -62.215 1.00 79.70 108 SER B O 1
ATOM 14418 N N . GLN G 1 109 ? 32.893 -33.028 -64.368 1.00 79.42 109 GLN B N 1
ATOM 14419 C CA . GLN G 1 109 ? 32.279 -34.337 -64.176 1.00 79.42 109 GLN B CA 1
ATOM 14420 C C . GLN G 1 109 ? 33.102 -35.196 -63.225 1.00 79.42 109 GLN B C 1
ATOM 14421 O O . GLN G 1 109 ? 32.550 -35.905 -62.377 1.00 79.42 109 GLN B O 1
ATOM 14427 N N . ILE G 1 110 ? 34.430 -35.147 -63.354 1.00 78.68 110 ILE B N 1
ATOM 14428 C CA . ILE G 1 110 ? 35.290 -35.922 -62.466 1.00 78.68 110 ILE B CA 1
ATOM 14429 C C . ILE G 1 110 ? 35.130 -35.453 -61.026 1.00 78.68 110 ILE B C 1
ATOM 14430 O O . ILE G 1 110 ? 35.014 -36.265 -60.100 1.00 78.68 110 ILE B O 1
ATOM 14435 N N . GLU G 1 111 ? 35.121 -34.134 -60.817 1.00 75.51 111 GLU B N 1
ATOM 14436 C CA . GLU G 1 111 ? 34.948 -33.603 -59.469 1.00 75.51 111 GLU B CA 1
ATOM 14437 C C . GLU G 1 111 ? 33.596 -33.998 -58.892 1.00 75.51 111 GLU B C 1
ATOM 14438 O O . GLU G 1 111 ? 33.504 -34.396 -57.724 1.00 75.51 111 GLU B O 1
ATOM 14440 N N . LEU G 1 112 ? 32.538 -33.913 -59.701 1.00 76.12 112 LEU B N 1
ATOM 14441 C CA . LEU G 1 112 ? 31.207 -34.287 -59.236 1.00 76.12 112 LEU B CA 1
ATOM 14442 C C . LEU G 1 112 ? 31.152 -35.762 -58.860 1.00 76.12 112 LEU B C 1
ATOM 14443 O O . LEU G 1 112 ? 30.611 -36.126 -57.808 1.00 76.12 112 LEU B O 1
ATOM 14448 N N . SER G 1 113 ? 31.711 -36.628 -59.709 1.00 75.62 113 SER B N 1
ATOM 14449 C CA . SER G 1 113 ? 31.679 -38.061 -59.439 1.00 75.62 113 SER B CA 1
ATOM 14450 C C . SER G 1 113 ? 32.480 -38.407 -58.192 1.00 75.62 113 SER B C 1
ATOM 14451 O O . SER G 1 113 ? 32.045 -39.228 -57.375 1.00 75.62 113 SER B O 1
ATOM 14454 N N . ALA G 1 114 ? 33.656 -37.796 -58.029 1.00 72.64 114 ALA B N 1
ATOM 14455 C CA . ALA G 1 114 ? 34.463 -38.061 -56.844 1.00 72.64 114 ALA B CA 1
ATOM 14456 C C . ALA G 1 114 ? 33.768 -37.569 -55.582 1.00 72.64 114 ALA B C 1
ATOM 14457 O O . ALA G 1 114 ? 33.814 -38.233 -54.540 1.00 72.64 114 ALA B O 1
ATOM 14459 N N . SER G 1 115 ? 33.117 -36.404 -55.653 1.00 71.90 115 SER B N 1
ATOM 14460 C CA . SER G 1 115 ? 32.426 -35.877 -54.482 1.00 71.90 115 SER B CA 1
ATOM 14461 C C . SER G 1 115 ? 31.193 -36.700 -54.134 1.00 71.90 115 SER B C 1
ATOM 14462 O O . SER G 1 115 ? 30.836 -36.806 -52.957 1.00 71.90 115 SER B O 1
ATOM 14465 N N . SER G 1 116 ? 30.531 -37.285 -55.134 1.00 71.88 116 SER B N 1
ATOM 14466 C CA . SER G 1 116 ? 29.309 -38.036 -54.870 1.00 71.88 116 SER B CA 1
ATOM 14467 C C . SER G 1 116 ? 29.560 -39.310 -54.074 1.00 71.88 116 SER B C 1
ATOM 14468 O O . SER G 1 116 ? 28.610 -39.877 -53.522 1.00 71.88 116 SER B O 1
ATOM 14471 N N . LEU G 1 117 ? 30.808 -39.778 -54.000 1.00 70.97 117 LEU B N 1
ATOM 14472 C CA . LEU G 1 117 ? 31.084 -41.041 -53.326 1.00 70.97 117 LEU B CA 1
ATOM 14473 C C . LEU G 1 117 ? 30.899 -40.947 -51.816 1.00 70.97 117 LEU B C 1
ATOM 14474 O O . LEU G 1 117 ? 30.645 -41.971 -51.171 1.00 70.97 117 LEU B O 1
ATOM 14479 N N . VAL G 1 118 ? 30.996 -39.747 -51.237 1.00 70.30 118 VAL B N 1
ATOM 14480 C CA . VAL G 1 118 ? 30.804 -39.588 -49.799 1.00 70.30 118 VAL B CA 1
ATOM 14481 C C . VAL G 1 118 ? 29.375 -39.889 -49.373 1.00 70.30 118 VAL B C 1
ATOM 14482 O O . VAL G 1 118 ? 29.123 -40.124 -48.186 1.00 70.30 118 VAL B O 1
ATOM 14486 N N . PHE G 1 119 ? 28.432 -39.898 -50.312 1.00 71.04 119 PHE B N 1
ATOM 14487 C CA . PHE G 1 119 ? 27.039 -40.205 -50.025 1.00 71.04 119 PHE B CA 1
ATOM 14488 C C . PHE G 1 119 ? 26.647 -41.609 -50.464 1.00 71.04 119 PHE B C 1
ATOM 14489 O O . PHE G 1 119 ? 25.454 -41.931 -50.475 1.00 71.04 119 PHE B O 1
ATOM 14497 N N . SER G 1 120 ? 27.612 -42.452 -50.828 1.00 73.29 120 SER B N 1
ATOM 14498 C CA . SER G 1 120 ? 27.295 -43.734 -51.451 1.00 73.29 120 SER B CA 1
ATOM 14499 C C . SER G 1 120 ? 27.204 -44.874 -50.440 1.00 73.29 120 SER B C 1
ATOM 14500 O O . SER G 1 120 ? 26.138 -45.470 -50.265 1.00 73.29 120 SER B O 1
ATOM 14503 N N . ARG G 1 121 ? 28.304 -45.177 -49.757 1.00 75.19 121 ARG B N 1
ATOM 14504 C CA . ARG G 1 121 ? 28.391 -46.351 -48.889 1.00 75.19 121 ARG B CA 1
ATOM 14505 C C . ARG G 1 121 ? 28.816 -45.901 -47.497 1.00 75.19 121 ARG B C 1
ATOM 14506 O O . ARG G 1 121 ? 30.011 -45.808 -47.211 1.00 75.19 121 ARG B O 1
ATOM 14514 N N . ASP G 1 122 ? 27.823 -45.602 -46.654 1.00 75.35 122 ASP B N 1
ATOM 14515 C CA . ASP G 1 122 ? 27.975 -45.237 -45.246 1.00 75.35 122 ASP B CA 1
ATOM 14516 C C . ASP G 1 122 ? 29.186 -44.348 -44.975 1.00 75.35 122 ASP B C 1
ATOM 14517 O O . ASP G 1 122 ? 29.851 -44.487 -43.943 1.00 75.35 122 ASP B O 1
ATOM 14522 N N . ASN G 1 123 ? 29.460 -43.412 -45.880 1.00 69.65 123 ASN B N 1
ATOM 14523 C CA . ASN G 1 123 ? 30.554 -42.467 -45.713 1.00 69.65 123 ASN B CA 1
ATOM 14524 C C . ASN G 1 123 ? 30.107 -41.165 -45.069 1.00 69.65 123 ASN B C 1
ATOM 14525 O O . ASN G 1 123 ? 30.855 -40.583 -44.277 1.00 69.65 123 ASN B O 1
ATOM 14530 N N . TYR G 1 124 ? 28.902 -40.692 -45.395 1.00 67.24 124 TYR B N 1
ATOM 14531 C CA . TYR G 1 124 ? 28.366 -39.518 -44.716 1.00 67.24 124 TYR B CA 1
ATOM 14532 C C . TYR G 1 124 ? 28.166 -39.792 -43.233 1.00 67.24 124 TYR B C 1
ATOM 14533 O O . TYR G 1 124 ? 28.464 -38.938 -42.390 1.00 67.24 124 TYR B O 1
ATOM 14542 N N . ALA G 1 125 ? 27.661 -40.979 -42.894 1.00 67.20 125 ALA B N 1
ATOM 14543 C CA . ALA G 1 125 ? 27.544 -41.353 -41.489 1.00 67.20 125 ALA B CA 1
ATOM 14544 C C . ALA G 1 125 ? 28.914 -41.424 -40.829 1.00 67.20 125 ALA B C 1
ATOM 14545 O O . ALA G 1 125 ? 29.095 -40.944 -39.704 1.00 67.20 125 ALA B O 1
ATOM 14547 N N . ALA G 1 126 ? 29.895 -42.007 -41.520 1.00 65.23 126 ALA B N 1
ATOM 14548 C CA . ALA G 1 126 ? 31.249 -42.064 -40.979 1.00 65.23 126 ALA B CA 1
ATOM 14549 C C . ALA G 1 126 ? 31.843 -40.669 -40.837 1.00 65.23 126 ALA B C 1
ATOM 14550 O O . ALA G 1 126 ? 32.518 -40.374 -39.845 1.00 65.23 126 ALA B O 1
ATOM 14552 N N . SER G 1 127 ? 31.608 -39.798 -41.821 1.00 64.32 127 SER B N 1
ATOM 14553 C CA . SER G 1 127 ? 32.120 -38.434 -41.739 1.00 64.32 127 SER B CA 1
ATOM 14554 C C . SER G 1 127 ? 31.508 -37.684 -40.562 1.00 64.32 127 SER B C 1
ATOM 14555 O O . SER G 1 127 ? 32.212 -36.975 -39.832 1.00 64.32 127 SER B O 1
ATOM 14558 N N . LEU G 1 128 ? 30.198 -37.831 -40.359 1.00 62.70 128 LEU B N 1
ATOM 14559 C CA . LEU G 1 128 ? 29.547 -37.157 -39.242 1.00 62.70 128 LEU B CA 1
ATOM 14560 C C . LEU G 1 128 ? 30.023 -37.720 -37.909 1.00 62.70 128 LEU B C 1
ATOM 14561 O O . LEU G 1 128 ? 30.205 -36.972 -36.942 1.00 62.70 128 LEU B O 1
ATOM 14566 N N . ARG G 1 129 ? 30.244 -39.035 -37.839 1.00 62.75 129 ARG B N 1
ATOM 14567 C CA . ARG G 1 129 ? 30.803 -39.626 -36.628 1.00 62.75 129 ARG B CA 1
ATOM 14568 C C . ARG G 1 129 ? 32.199 -39.085 -36.347 1.00 62.75 129 ARG B C 1
ATOM 14569 O O . ARG G 1 129 ? 32.546 -38.802 -35.193 1.00 62.75 129 ARG B O 1
ATOM 14577 N N . ALA G 1 130 ? 33.017 -38.937 -37.391 1.00 60.65 130 ALA B N 1
ATOM 14578 C CA . ALA G 1 130 ? 34.346 -38.364 -37.217 1.00 60.65 130 ALA B CA 1
ATOM 14579 C C . ALA G 1 130 ? 34.263 -36.924 -36.732 1.00 60.65 130 ALA B C 1
ATOM 14580 O O . ALA G 1 130 ? 35.063 -36.498 -35.892 1.00 60.65 130 ALA B O 1
ATOM 14582 N N . VAL G 1 131 ? 33.306 -36.158 -37.257 1.00 60.32 131 VAL B N 1
ATOM 14583 C CA . VAL G 1 131 ? 33.127 -34.779 -36.807 1.00 60.32 131 VAL B CA 1
ATOM 14584 C C . VAL G 1 131 ? 32.731 -34.741 -35.335 1.00 60.32 131 VAL B C 1
ATOM 14585 O O . VAL G 1 131 ? 33.244 -33.925 -34.560 1.00 60.32 131 VAL B O 1
ATOM 14589 N N . LYS G 1 132 ? 31.810 -35.619 -34.928 1.00 60.73 132 LYS B N 1
ATOM 14590 C CA . LYS G 1 132 ? 31.420 -35.680 -33.521 1.00 60.73 132 LYS B CA 1
ATOM 14591 C C . LYS G 1 132 ? 32.604 -36.044 -32.635 1.00 60.73 132 LYS B C 1
ATOM 14592 O O . LYS G 1 132 ? 32.793 -35.453 -31.566 1.00 60.73 132 LYS B O 1
ATOM 14598 N N . LEU G 1 133 ? 33.407 -37.021 -33.062 1.00 59.94 133 LEU B N 1
ATOM 14599 C CA . LEU G 1 133 ? 34.575 -37.412 -32.280 1.00 59.94 133 LEU B CA 1
ATOM 14600 C C . LEU G 1 133 ? 35.578 -36.269 -32.177 1.00 59.94 133 LEU B C 1
ATOM 14601 O O . LEU G 1 133 ? 36.157 -36.034 -31.110 1.00 59.94 133 LEU B O 1
ATOM 14606 N N . LEU G 1 134 ? 35.798 -35.549 -33.278 1.00 60.56 134 LEU B N 1
ATOM 14607 C CA . LEU G 1 134 ? 36.737 -34.434 -33.261 1.00 60.56 134 LEU B CA 1
ATOM 14608 C C . LEU G 1 134 ? 36.242 -33.306 -32.366 1.00 60.56 134 LEU B C 1
ATOM 14609 O O . LEU G 1 134 ? 37.037 -32.650 -31.687 1.00 60.56 134 LEU B O 1
ATOM 14614 N N . MET G 1 135 ? 34.933 -33.055 -32.362 1.00 61.07 135 MET B N 1
ATOM 14615 C CA . MET G 1 135 ? 34.393 -31.999 -31.513 1.00 61.07 135 MET B CA 1
ATOM 14616 C C . MET G 1 135 ? 34.456 -32.387 -30.042 1.00 61.07 135 MET B C 1
ATOM 14617 O O . MET G 1 135 ? 34.817 -31.569 -29.188 1.00 61.07 135 MET B O 1
ATOM 14622 N N . VAL G 1 136 ? 34.116 -33.635 -29.724 1.00 59.84 136 VAL B N 1
ATOM 14623 C CA . VAL G 1 136 ? 34.062 -34.062 -28.328 1.00 59.84 136 VAL B CA 1
ATOM 14624 C C . VAL G 1 136 ? 35.425 -34.555 -27.859 1.00 59.84 136 VAL B C 1
ATOM 14625 O O . VAL G 1 136 ? 36.032 -33.982 -26.946 1.00 59.84 136 VAL B O 1
ATOM 14629 N N . THR G 1 137 ? 35.924 -35.628 -28.474 1.00 60.92 137 THR B N 1
ATOM 14630 C CA . THR G 1 137 ? 37.198 -36.198 -28.047 1.00 60.92 137 THR B CA 1
ATOM 14631 C C . THR G 1 137 ? 38.372 -35.344 -28.506 1.00 60.92 137 THR B C 1
ATOM 14632 O O . THR G 1 137 ? 39.314 -35.111 -27.740 1.00 60.92 137 THR B O 1
ATOM 14636 N N . GLY G 1 138 ? 38.333 -34.864 -29.745 1.00 62.00 138 GLY B N 1
ATOM 14637 C CA . GLY G 1 138 ? 39.421 -34.101 -30.314 1.00 62.00 138 GLY B CA 1
ATOM 14638 C C . GLY G 1 138 ? 40.336 -34.884 -31.229 1.00 62.00 138 GLY B C 1
ATOM 14639 O O . GLY G 1 138 ? 41.187 -34.277 -31.891 1.00 62.00 138 GLY B O 1
ATOM 14640 N N . ASN G 1 139 ? 40.190 -36.206 -31.289 1.00 62.09 139 ASN B N 1
ATOM 14641 C CA . ASN G 1 139 ? 41.043 -37.040 -32.118 1.00 62.09 139 ASN B CA 1
ATOM 14642 C C . ASN G 1 139 ? 40.194 -38.080 -32.834 1.00 62.09 139 ASN B C 1
ATOM 14643 O O . ASN G 1 139 ? 39.185 -38.550 -32.306 1.00 62.09 139 ASN B O 1
ATOM 14648 N N . ALA G 1 140 ? 40.618 -38.434 -34.045 1.00 62.47 140 ALA B N 1
ATOM 14649 C CA . ALA G 1 140 ? 39.938 -39.457 -34.827 1.00 62.47 140 ALA B CA 1
ATOM 14650 C C . ALA G 1 140 ? 40.902 -40.000 -35.870 1.00 62.47 140 ALA B C 1
ATOM 14651 O O . ALA G 1 140 ? 41.851 -39.325 -36.276 1.00 62.47 140 ALA B O 1
ATOM 14653 N N . LEU G 1 141 ? 40.644 -41.233 -36.299 1.00 63.98 141 LEU B N 1
ATOM 14654 C CA . LEU G 1 141 ? 41.444 -41.898 -37.322 1.00 63.98 141 LEU B CA 1
ATOM 14655 C C . LEU G 1 141 ? 40.513 -42.412 -38.407 1.00 63.98 141 LEU B C 1
ATOM 14656 O O . LEU G 1 141 ? 39.522 -43.087 -38.108 1.00 63.98 141 LEU B O 1
ATOM 14661 N N . GLU G 1 142 ? 40.831 -42.101 -39.659 1.00 67.06 142 GLU B N 1
ATOM 14662 C CA . GLU G 1 142 ? 40.004 -42.471 -40.799 1.00 67.06 142 GLU B CA 1
ATOM 14663 C C . GLU G 1 142 ? 40.785 -43.384 -41.732 1.00 67.06 142 GLU B C 1
ATOM 14664 O O . GLU G 1 142 ? 41.926 -43.080 -42.094 1.00 67.06 142 GLU B O 1
ATOM 14670 N N . TYR G 1 143 ? 40.170 -44.500 -42.115 1.00 68.67 143 TYR B N 1
ATOM 14671 C CA . TYR G 1 143 ? 40.725 -45.426 -43.095 1.00 68.67 143 TYR B CA 1
ATOM 14672 C C . TYR G 1 143 ? 39.753 -45.578 -44.253 1.00 68.67 143 TYR B C 1
ATOM 14673 O O . TYR G 1 143 ? 38.576 -45.888 -44.044 1.00 68.67 143 TYR B O 1
ATOM 14682 N N . PHE G 1 144 ? 40.251 -45.369 -45.467 1.00 69.10 144 PHE B N 1
ATOM 14683 C CA . PHE G 1 144 ? 39.477 -45.559 -46.686 1.00 69.10 144 PHE B CA 1
ATOM 14684 C C . PHE G 1 144 ? 39.881 -46.892 -47.304 1.00 69.10 144 PHE B C 1
ATOM 14685 O O . PHE G 1 144 ? 41.017 -47.052 -47.761 1.00 69.10 144 PHE B O 1
ATOM 14693 N N . ASP G 1 145 ? 38.953 -47.843 -47.320 1.00 72.45 145 ASP B N 1
ATOM 14694 C CA . ASP G 1 145 ? 39.205 -49.143 -47.933 1.00 72.45 145 ASP B CA 1
ATOM 14695 C C . ASP G 1 145 ? 39.204 -48.969 -49.444 1.00 72.45 145 ASP B C 1
ATOM 14696 O O . ASP G 1 145 ? 38.149 -48.838 -50.067 1.00 72.45 145 ASP B O 1
ATOM 14701 N N . GLU G 1 146 ? 40.396 -48.971 -50.043 1.00 75.09 146 GLU B N 1
ATOM 14702 C CA . GLU G 1 146 ? 40.521 -48.727 -51.473 1.00 75.09 146 GLU B CA 1
ATOM 14703 C C . GLU G 1 146 ? 39.930 -49.847 -52.317 1.00 75.09 146 GLU B C 1
ATOM 14704 O O . GLU G 1 146 ? 39.774 -49.667 -53.529 1.00 75.09 146 GLU B O 1
ATOM 14710 N N . GLY G 1 147 ? 39.601 -50.987 -51.716 1.00 73.96 147 GLY B N 1
ATOM 14711 C CA . GLY G 1 147 ? 38.969 -52.068 -52.444 1.00 73.96 147 GLY B CA 1
ATOM 14712 C C . GLY G 1 147 ? 37.468 -51.901 -52.563 1.00 73.96 147 GLY B C 1
ATOM 14713 O O . GLY G 1 147 ? 36.925 -51.894 -53.671 1.00 73.96 147 GLY B O 1
ATOM 14714 N N . THR G 1 148 ? 36.785 -51.762 -51.427 1.00 73.70 148 THR B N 1
ATOM 14715 C CA . THR G 1 148 ? 35.334 -51.624 -51.423 1.00 73.70 148 THR B CA 1
ATOM 14716 C C . THR G 1 148 ? 34.883 -50.176 -51.570 1.00 73.70 148 THR B C 1
ATOM 14717 O O . THR G 1 148 ? 33.883 -49.905 -52.242 1.00 73.70 148 THR B O 1
ATOM 14721 N N . GLY G 1 149 ? 35.597 -49.241 -50.957 1.00 71.75 149 GLY B N 1
ATOM 14722 C CA . GLY G 1 149 ? 35.232 -47.846 -51.000 1.00 71.75 149 GLY B CA 1
ATOM 14723 C C . GLY G 1 149 ? 34.500 -47.327 -49.784 1.00 71.75 149 GLY B C 1
ATOM 14724 O O . GLY G 1 149 ? 33.674 -46.419 -49.924 1.00 71.75 149 GLY B O 1
ATOM 14725 N N . ARG G 1 150 ? 34.772 -47.868 -48.601 1.00 72.02 150 ARG B N 1
ATOM 14726 C CA . ARG G 1 150 ? 34.113 -47.452 -47.374 1.00 72.02 150 ARG B CA 1
ATOM 14727 C C . ARG G 1 150 ? 35.126 -46.828 -46.425 1.00 72.02 150 ARG B C 1
ATOM 14728 O O . ARG G 1 150 ? 36.305 -47.195 -46.420 1.00 72.02 150 ARG B O 1
ATOM 14736 N N . SER G 1 151 ? 34.654 -45.881 -45.621 1.00 69.31 151 SER B N 1
ATOM 14737 C CA . SER G 1 151 ? 35.484 -45.175 -44.656 1.00 69.31 151 SER B CA 1
ATOM 14738 C C . SER G 1 151 ? 35.167 -45.669 -43.252 1.00 69.31 151 SER B C 1
ATOM 14739 O O . SER G 1 151 ? 33.996 -45.744 -42.866 1.00 69.31 151 SER B O 1
ATOM 14742 N N . HIS G 1 152 ? 36.208 -46.003 -42.496 1.00 67.70 152 HIS B N 1
ATOM 14743 C CA . HIS G 1 152 ? 36.077 -46.455 -41.120 1.00 67.70 152 HIS B CA 1
ATOM 14744 C C . HIS G 1 152 ? 36.681 -45.424 -40.179 1.00 67.70 152 HIS B C 1
ATOM 14745 O O . HIS G 1 152 ? 37.756 -44.879 -40.448 1.00 67.70 152 HIS B O 1
ATOM 14752 N N . ILE G 1 153 ? 35.986 -45.158 -39.077 1.00 64.54 153 ILE B N 1
ATOM 14753 C CA . ILE G 1 153 ? 36.395 -44.161 -38.096 1.00 64.54 153 ILE B CA 1
ATOM 14754 C C . ILE G 1 153 ? 36.697 -44.868 -36.784 1.00 64.54 153 ILE B C 1
ATOM 14755 O O . ILE G 1 153 ? 35.879 -45.657 -36.294 1.00 64.54 153 ILE B O 1
ATOM 14760 N N . TYR G 1 154 ? 37.866 -44.588 -36.218 1.00 66.43 154 TYR B N 1
ATOM 14761 C CA . TYR G 1 154 ? 38.297 -45.177 -34.960 1.00 66.43 154 TYR B CA 1
ATOM 14762 C C . TYR G 1 154 ? 38.553 -44.075 -33.941 1.00 66.43 154 TYR B C 1
ATOM 14763 O O . TYR G 1 154 ? 39.190 -43.066 -34.253 1.00 66.43 154 TYR B O 1
ATOM 14772 N N . SER G 1 155 ? 38.053 -44.274 -32.725 1.00 66.35 155 SER B N 1
ATOM 14773 C CA . SER G 1 155 ? 38.245 -43.302 -31.662 1.00 66.35 155 SER B CA 1
ATOM 14774 C C . SER G 1 155 ? 39.650 -43.424 -31.077 1.00 66.35 155 SER B C 1
ATOM 14775 O O . SER G 1 155 ? 40.398 -44.359 -31.371 1.00 66.35 155 SER B O 1
ATOM 14778 N N . VAL G 1 156 ? 40.002 -42.458 -30.223 1.00 65.17 156 VAL B N 1
ATOM 14779 C CA . VAL G 1 156 ? 41.346 -42.399 -29.658 1.00 65.17 156 VAL B CA 1
ATOM 14780 C C . VAL G 1 156 ? 41.652 -43.618 -28.798 1.00 65.17 156 VAL B C 1
ATOM 14781 O O . VAL G 1 156 ? 42.823 -43.934 -28.566 1.00 65.17 156 VAL B O 1
ATOM 14785 N N . ARG G 1 157 ? 40.623 -44.319 -28.320 1.00 66.89 157 ARG B N 1
ATOM 14786 C CA . ARG G 1 157 ? 40.853 -45.503 -27.500 1.00 66.89 157 ARG B CA 1
ATOM 14787 C C . ARG G 1 157 ? 41.498 -46.629 -28.297 1.00 66.89 157 ARG B C 1
ATOM 14788 O O . ARG G 1 157 ? 42.209 -47.463 -27.725 1.00 66.89 157 ARG B O 1
ATOM 14796 N N . GLU G 1 158 ? 41.273 -46.669 -29.609 1.00 67.93 158 GLU B N 1
ATOM 14797 C CA . GLU G 1 158 ? 41.701 -47.791 -30.431 1.00 67.93 158 GLU B CA 1
ATOM 14798 C C . GLU G 1 158 ? 42.959 -47.517 -31.246 1.00 67.93 158 GLU B C 1
ATOM 14799 O O . GLU G 1 158 ? 43.383 -48.395 -32.002 1.00 67.93 158 GLU B O 1
ATOM 14805 N N . TYR G 1 159 ? 43.564 -46.338 -31.119 1.00 65.07 159 TYR B N 1
ATOM 14806 C CA . TYR G 1 159 ? 44.795 -46.042 -31.837 1.00 65.07 159 TYR B CA 1
ATOM 14807 C C . TYR G 1 159 ? 45.630 -45.048 -31.044 1.00 65.07 159 TYR B C 1
ATOM 14808 O O . TYR G 1 159 ? 45.129 -44.335 -30.172 1.00 65.07 159 TYR B O 1
ATOM 14817 N N . THR G 1 160 ? 46.923 -45.015 -31.361 1.00 68.27 160 THR B N 1
ATOM 14818 C CA . THR G 1 160 ? 47.871 -44.108 -30.734 1.00 68.27 160 THR B CA 1
ATOM 14819 C C . THR G 1 160 ? 48.651 -43.369 -31.812 1.00 68.27 160 THR B C 1
ATOM 14820 O O . THR G 1 160 ? 48.802 -43.849 -32.938 1.00 68.27 160 THR B O 1
ATOM 14824 N N . VAL G 1 161 ? 49.145 -42.185 -31.454 1.00 67.62 161 VAL B N 1
ATOM 14825 C CA . VAL G 1 161 ? 49.870 -41.320 -32.375 1.00 67.62 161 VAL B CA 1
ATOM 14826 C C . VAL G 1 161 ? 51.141 -40.827 -31.700 1.00 67.62 161 VAL B C 1
ATOM 14827 O O . VAL G 1 161 ? 51.110 -40.380 -30.548 1.00 67.62 161 VAL B O 1
ATOM 14831 N N . ARG G 1 162 ? 52.259 -40.910 -32.418 1.00 71.79 162 ARG B N 1
ATOM 14832 C CA . ARG G 1 162 ? 53.540 -40.385 -31.962 1.00 71.79 162 ARG B CA 1
ATOM 14833 C C . ARG G 1 162 ? 54.001 -39.319 -32.945 1.00 71.79 162 ARG B C 1
ATOM 14834 O O . ARG G 1 162 ? 54.064 -39.572 -34.153 1.00 71.79 162 ARG B O 1
ATOM 14842 N N . ARG G 1 163 ? 54.325 -38.137 -32.430 1.00 70.26 163 ARG B N 1
ATOM 14843 C CA . ARG G 1 163 ? 54.737 -37.007 -33.249 1.00 70.26 163 ARG B CA 1
ATOM 14844 C C . ARG G 1 163 ? 56.104 -36.505 -32.801 1.00 70.26 163 ARG B C 1
ATOM 14845 O O . ARG G 1 163 ? 56.555 -36.773 -31.684 1.00 70.26 163 ARG B O 1
ATOM 14853 N N . ASP G 1 164 ? 56.760 -35.766 -33.691 1.00 75.58 164 ASP B N 1
ATOM 14854 C CA . ASP G 1 164 ? 58.038 -35.145 -33.387 1.00 75.58 164 ASP B CA 1
ATOM 14855 C C . ASP G 1 164 ? 57.806 -33.734 -32.847 1.00 75.58 164 ASP B C 1
ATOM 14856 O O . ASP G 1 164 ? 56.680 -33.345 -32.528 1.00 75.58 164 ASP B O 1
ATOM 14861 N N . GLY G 1 165 ? 58.883 -32.955 -32.733 1.00 77.20 165 GLY B N 1
ATOM 14862 C CA . GLY G 1 165 ? 58.747 -31.595 -32.236 1.00 77.20 165 GLY B CA 1
ATOM 14863 C C . GLY G 1 165 ? 57.936 -30.709 -33.162 1.00 77.20 165 GLY B C 1
ATOM 14864 O O . GLY G 1 165 ? 57.110 -29.913 -32.708 1.00 77.20 165 GLY B O 1
ATOM 14865 N N . SER G 1 166 ? 58.165 -30.829 -34.471 1.00 77.45 166 SER B N 1
ATOM 14866 C CA . SER G 1 166 ? 57.417 -30.024 -35.431 1.00 77.45 166 SER B CA 1
ATOM 14867 C C . SER G 1 166 ? 55.934 -30.370 -35.411 1.00 77.45 166 SER B C 1
ATOM 14868 O O . SER G 1 166 ? 55.080 -29.480 -35.492 1.00 77.45 166 SER B O 1
ATOM 14871 N N . GLY G 1 167 ? 55.607 -31.655 -35.305 1.00 75.94 167 GLY B N 1
ATOM 14872 C CA . GLY G 1 167 ? 54.223 -32.084 -35.282 1.00 75.94 167 GLY B CA 1
ATOM 14873 C C . GLY G 1 167 ? 53.893 -33.087 -36.367 1.00 75.94 167 GLY B C 1
ATOM 14874 O O . GLY G 1 167 ? 52.729 -33.458 -36.545 1.00 75.94 167 GLY B O 1
ATOM 14875 N N . ASN G 1 168 ? 54.908 -33.533 -37.099 1.00 74.98 168 ASN B N 1
ATOM 14876 C CA . ASN G 1 168 ? 54.706 -34.512 -38.154 1.00 74.98 168 ASN B CA 1
ATOM 14877 C C . ASN G 1 168 ? 54.430 -35.889 -37.562 1.00 74.98 168 ASN B C 1
ATOM 14878 O O . ASN G 1 168 ? 54.826 -36.197 -36.435 1.00 74.98 168 ASN B O 1
ATOM 14883 N N . ILE G 1 169 ? 53.741 -36.718 -38.338 1.00 73.07 169 ILE B N 1
ATOM 14884 C CA . ILE G 1 169 ? 53.369 -38.056 -37.892 1.00 73.07 169 ILE B CA 1
ATOM 14885 C C . ILE G 1 169 ? 54.550 -38.995 -38.088 1.00 73.07 169 ILE B C 1
ATOM 14886 O O . ILE G 1 169 ? 55.138 -39.055 -39.174 1.00 73.07 169 ILE B O 1
ATOM 14891 N N . LEU G 1 170 ? 54.901 -39.733 -37.035 1.00 72.65 170 LEU B N 1
ATOM 14892 C CA . LEU G 1 170 ? 56.000 -40.688 -37.087 1.00 72.65 170 LEU B CA 1
ATOM 14893 C C . LEU G 1 170 ? 55.516 -42.128 -36.974 1.00 72.65 170 LEU B C 1
ATOM 14894 O O . LEU G 1 170 ? 55.795 -42.945 -37.855 1.00 72.65 170 LEU B O 1
ATOM 14899 N N . ARG G 1 171 ? 54.789 -42.465 -35.911 1.00 71.24 171 ARG B N 1
ATOM 14900 C CA . ARG G 1 171 ? 54.298 -43.820 -35.707 1.00 71.24 171 ARG B CA 1
ATOM 14901 C C . ARG G 1 171 ? 52.843 -43.780 -35.271 1.00 71.24 171 ARG B C 1
ATOM 14902 O O . ARG G 1 171 ? 52.477 -43.002 -34.385 1.00 71.24 171 ARG B O 1
ATOM 14910 N N . VAL G 1 172 ? 52.021 -44.621 -35.893 1.00 68.82 172 VAL B N 1
ATOM 14911 C CA . VAL G 1 172 ? 50.622 -44.790 -35.522 1.00 68.82 172 VAL B CA 1
ATOM 14912 C C . VAL G 1 172 ? 50.361 -46.283 -35.392 1.00 68.82 172 VAL B C 1
ATOM 14913 O O . VAL G 1 172 ? 50.691 -47.054 -36.299 1.00 68.82 172 VAL B O 1
ATOM 14917 N N . VAL G 1 173 ? 49.792 -46.693 -34.262 1.00 68.48 173 VAL B N 1
ATOM 14918 C CA . VAL G 1 173 ? 49.445 -48.087 -34.007 1.00 68.48 173 VAL B CA 1
ATOM 14919 C C . VAL G 1 173 ? 47.945 -48.165 -33.768 1.00 68.48 173 VAL B C 1
ATOM 14920 O O . VAL G 1 173 ? 47.407 -47.435 -32.930 1.00 68.48 173 VAL B O 1
ATOM 14924 N N . LEU G 1 174 ? 47.274 -49.049 -34.502 1.00 70.02 174 LEU B N 1
ATOM 14925 C CA . LEU G 1 174 ? 45.827 -49.205 -34.420 1.00 70.02 174 LEU B CA 1
ATOM 14926 C C . LEU G 1 174 ? 45.508 -50.556 -33.800 1.00 70.02 174 LEU B C 1
ATOM 14927 O O . LEU G 1 174 ? 45.945 -51.595 -34.306 1.00 70.02 174 LEU B O 1
ATOM 14932 N N . LYS G 1 175 ? 44.746 -50.539 -32.711 1.00 72.05 175 LYS B N 1
ATOM 14933 C CA . LYS G 1 175 ? 44.311 -51.749 -32.028 1.00 72.05 175 LYS B CA 1
ATOM 14934 C C . LYS G 1 175 ? 42.820 -51.943 -32.271 1.00 72.05 175 LYS B C 1
ATOM 14935 O O . LYS G 1 175 ? 42.004 -51.148 -31.794 1.00 72.05 175 LYS B O 1
ATOM 14941 N N . GLU G 1 176 ? 42.470 -52.994 -33.005 1.00 74.22 176 GLU B N 1
ATOM 14942 C CA . GLU G 1 176 ? 41.082 -53.285 -33.326 1.00 74.22 176 GLU B CA 1
ATOM 14943 C C . GLU G 1 176 ? 40.791 -54.759 -33.081 1.00 74.22 176 GLU B C 1
ATOM 14944 O O . GLU G 1 176 ? 41.669 -55.615 -33.217 1.00 74.22 176 GLU B O 1
ATOM 14950 N N . ARG G 1 177 ? 39.545 -55.040 -32.713 1.00 77.63 177 ARG B N 1
ATOM 14951 C CA . ARG G 1 177 ? 39.099 -56.386 -32.383 1.00 77.63 177 ARG B CA 1
ATOM 14952 C C . ARG G 1 177 ? 38.298 -56.941 -33.552 1.00 77.63 177 ARG B C 1
ATOM 14953 O O . ARG G 1 177 ? 37.320 -56.325 -33.988 1.00 77.63 177 ARG B O 1
ATOM 14961 N N . ILE G 1 178 ? 38.713 -58.103 -34.060 1.00 78.22 178 ILE B N 1
ATOM 14962 C CA . ILE G 1 178 ? 38.078 -58.725 -35.214 1.00 78.22 178 ILE B CA 1
ATOM 14963 C C . ILE G 1 178 ? 37.788 -60.185 -34.901 1.00 78.22 178 ILE B C 1
ATOM 14964 O O . ILE G 1 178 ? 38.361 -60.776 -33.983 1.00 78.22 178 ILE B O 1
ATOM 14969 N N . ALA G 1 179 ? 36.884 -60.763 -35.686 1.00 81.90 179 ALA B N 1
ATOM 14970 C CA . ALA G 1 179 ? 36.554 -62.171 -35.543 1.00 81.90 179 ALA B CA 1
ATOM 14971 C C . ALA G 1 179 ? 37.711 -63.043 -36.021 1.00 81.90 179 ALA B C 1
ATOM 14972 O O . ALA G 1 179 ? 38.540 -62.635 -36.839 1.00 81.90 179 ALA B O 1
ATOM 14974 N N . ALA G 1 180 ? 37.759 -64.268 -35.492 1.00 83.90 180 ALA B N 1
ATOM 14975 C CA . ALA G 1 180 ? 38.859 -65.170 -35.813 1.00 83.90 180 ALA B CA 1
ATOM 14976 C C . ALA G 1 180 ? 38.816 -65.632 -37.264 1.00 83.90 180 ALA B C 1
ATOM 14977 O O . ALA G 1 180 ? 39.854 -66.004 -37.822 1.00 83.90 180 ALA B O 1
ATOM 14979 N N . MET G 1 181 ? 37.637 -65.621 -37.889 1.00 85.55 181 MET B N 1
ATOM 14980 C CA . MET G 1 181 ? 37.531 -66.073 -39.272 1.00 85.55 181 MET B CA 1
ATOM 14981 C C . MET G 1 181 ? 38.202 -65.121 -40.251 1.00 85.55 181 MET B C 1
ATOM 14982 O O . MET G 1 181 ? 38.547 -65.539 -41.361 1.00 85.55 181 MET B O 1
ATOM 14987 N N . ASP G 1 182 ? 38.393 -63.856 -39.871 1.00 87.11 182 ASP B N 1
ATOM 14988 C CA . ASP G 1 182 ? 39.000 -62.889 -40.776 1.00 87.11 182 ASP B CA 1
ATOM 14989 C C . ASP G 1 182 ? 40.465 -63.197 -41.058 1.00 87.11 182 ASP B C 1
ATOM 14990 O O . ASP G 1 182 ? 40.992 -62.751 -42.082 1.00 87.11 182 ASP B O 1
ATOM 14995 N N . LEU G 1 183 ? 41.128 -63.942 -40.180 1.00 88.29 183 LEU B N 1
ATOM 14996 C CA . LEU G 1 183 ? 42.525 -64.276 -40.388 1.00 88.29 183 LEU B CA 1
ATOM 14997 C C . LEU G 1 183 ? 42.670 -65.276 -41.535 1.00 88.29 183 LEU B C 1
ATOM 14998 O O . LEU G 1 183 ? 41.757 -66.060 -41.806 1.00 88.29 183 LEU B O 1
ATOM 15003 N N . PRO G 1 184 ? 43.806 -65.260 -42.231 1.00 92.49 184 PRO B N 1
ATOM 15004 C CA . PRO G 1 184 ? 44.037 -66.254 -43.285 1.00 92.49 184 PRO B CA 1
ATOM 15005 C C . PRO G 1 184 ? 44.094 -67.663 -42.716 1.00 92.49 184 PRO B C 1
ATOM 15006 O O . PRO G 1 184 ? 44.446 -67.874 -41.553 1.00 92.49 184 PRO B O 1
ATOM 15010 N N . GLN G 1 185 ? 43.734 -68.634 -43.559 1.00 96.14 185 GLN B N 1
ATOM 15011 C CA . GLN G 1 185 ? 43.673 -70.022 -43.111 1.00 96.14 185 GLN B CA 1
ATOM 15012 C C . GLN G 1 185 ? 45.043 -70.530 -42.681 1.00 96.14 185 GLN B C 1
ATOM 15013 O O . GLN G 1 185 ? 45.154 -71.290 -41.712 1.00 96.14 185 GLN B O 1
ATOM 15019 N N . GLU G 1 186 ? 46.098 -70.130 -43.395 1.00 96.39 186 GLU B N 1
ATOM 15020 C CA . GLU G 1 186 ? 47.445 -70.553 -43.025 1.00 96.39 186 GLU B CA 1
ATOM 15021 C C . GLU G 1 186 ? 47.820 -70.035 -41.641 1.00 96.39 186 GLU B C 1
ATOM 15022 O O . GLU G 1 186 ? 48.378 -70.770 -40.819 1.00 96.39 186 GLU B O 1
ATOM 15028 N N . PHE G 1 187 ? 47.513 -68.765 -41.366 1.00 91.76 187 PHE B N 1
ATOM 15029 C CA . PHE G 1 187 ? 47.801 -68.204 -40.050 1.00 91.76 187 PHE B CA 1
ATOM 15030 C C . PHE G 1 187 ? 46.982 -68.891 -38.965 1.00 91.76 187 PHE B C 1
ATOM 15031 O O . PHE G 1 187 ? 47.490 -69.154 -37.869 1.00 91.76 187 PHE B O 1
ATOM 15039 N N . ARG G 1 188 ? 45.711 -69.184 -39.249 1.00 92.88 188 ARG B N 1
ATOM 15040 C CA . ARG G 1 188 ? 44.870 -69.868 -38.272 1.00 92.88 188 ARG B CA 1
ATOM 15041 C C . ARG G 1 188 ? 45.415 -71.255 -37.957 1.00 92.88 188 ARG B C 1
ATOM 15042 O O . ARG G 1 188 ? 45.452 -71.672 -36.794 1.00 92.88 188 ARG B O 1
ATOM 15050 N N . SER G 1 189 ? 45.846 -71.986 -38.985 1.00 96.12 189 SER B N 1
ATOM 15051 C CA . SER G 1 189 ? 46.428 -73.303 -38.755 1.00 96.12 189 SER B CA 1
ATOM 15052 C C . SER G 1 189 ? 47.779 -73.204 -38.061 1.00 96.12 189 SER B C 1
ATOM 15053 O O . SER G 1 189 ? 48.191 -74.140 -37.368 1.00 96.12 189 SER B O 1
ATOM 15056 N N . ALA G 1 190 ? 48.479 -72.080 -38.230 1.00 96.36 190 ALA B N 1
ATOM 15057 C CA . ALA G 1 190 ? 49.804 -71.934 -37.638 1.00 96.36 190 ALA B CA 1
ATOM 15058 C C . ALA G 1 190 ? 49.716 -71.663 -36.140 1.00 96.36 190 ALA B C 1
ATOM 15059 O O . ALA G 1 190 ? 50.240 -72.431 -35.325 1.00 96.36 190 ALA B O 1
ATOM 15061 N N . HIS G 1 191 ? 49.057 -70.569 -35.757 1.00 94.91 191 HIS B N 1
ATOM 15062 C CA . HIS G 1 191 ? 49.035 -70.124 -34.369 1.00 94.91 191 HIS B CA 1
ATOM 15063 C C . HIS G 1 191 ? 47.649 -70.225 -33.743 1.00 94.91 191 HIS B C 1
ATOM 15064 O O . HIS G 1 191 ? 47.489 -70.856 -32.695 1.00 94.91 191 HIS B O 1
ATOM 15071 N N . LEU G 1 192 ? 46.637 -69.618 -34.358 1.00 94.39 192 LEU B N 1
ATOM 15072 C CA . LEU G 1 192 ? 45.296 -69.560 -33.773 1.00 94.39 192 LEU B CA 1
ATOM 15073 C C . LEU G 1 192 ? 44.482 -70.798 -34.154 1.00 94.39 192 LEU B C 1
ATOM 15074 O O . LEU G 1 192 ? 43.389 -70.721 -34.714 1.00 94.39 192 LEU B O 1
ATOM 15079 N N . GLY G 1 193 ? 45.044 -71.964 -33.834 1.00 95.32 193 GLY B N 1
ATOM 15080 C CA . GLY G 1 193 ? 44.375 -73.217 -34.126 1.00 95.32 193 GLY B CA 1
ATOM 15081 C C . GLY G 1 193 ? 43.373 -73.674 -33.090 1.00 95.32 193 GLY B C 1
ATOM 15082 O O . GLY G 1 193 ? 42.658 -74.652 -33.331 1.00 95.32 193 GLY B O 1
ATOM 15083 N N . GLN G 1 194 ? 43.299 -72.993 -31.948 1.00 93.71 194 GLN B N 1
ATOM 15084 C CA . GLN G 1 194 ? 42.393 -73.369 -30.873 1.00 93.71 194 GLN B CA 1
ATOM 15085 C C . GLN G 1 194 ? 41.148 -72.498 -30.806 1.00 93.71 194 GLN B C 1
ATOM 15086 O O . GLN G 1 194 ? 40.352 -72.650 -29.874 1.00 93.71 194 GLN B O 1
ATOM 15088 N N . LYS G 1 195 ? 40.954 -71.594 -31.762 1.00 91.09 195 LYS B N 1
ATOM 15089 C CA . LYS G 1 195 ? 39.822 -70.680 -31.769 1.00 91.09 195 LYS B CA 1
ATOM 15090 C C . LYS G 1 195 ? 38.922 -70.990 -32.956 1.00 91.09 195 LYS B C 1
ATOM 15091 O O . LYS G 1 195 ? 39.407 -71.153 -34.081 1.00 91.09 195 LYS B O 1
ATOM 15093 N N . ASP G 1 196 ? 37.616 -71.071 -32.707 1.00 87.59 196 ASP B N 1
ATOM 15094 C CA . ASP G 1 196 ? 36.658 -71.340 -33.770 1.00 87.59 196 ASP B CA 1
ATOM 15095 C C . ASP G 1 196 ? 36.309 -70.032 -34.481 1.00 87.59 196 ASP B C 1
ATOM 15096 O O . ASP G 1 196 ? 36.962 -69.002 -34.296 1.00 87.59 196 ASP B O 1
ATOM 15101 N N . ASP G 1 197 ? 35.267 -70.066 -35.312 1.00 85.40 197 ASP B N 1
ATOM 15102 C CA . ASP G 1 197 ? 34.955 -68.926 -36.169 1.00 85.40 197 ASP B CA 1
ATOM 15103 C C . ASP G 1 197 ? 34.551 -67.702 -35.353 1.00 85.40 197 ASP B C 1
ATOM 15104 O O . ASP G 1 197 ? 35.037 -66.592 -35.596 1.00 85.40 197 ASP B O 1
ATOM 15109 N N . TYR G 1 198 ? 33.664 -67.885 -34.379 1.00 80.35 198 TYR B N 1
ATOM 15110 C CA . TYR G 1 198 ? 33.101 -66.765 -33.622 1.00 80.35 198 TYR B CA 1
ATOM 15111 C C . TYR G 1 198 ? 33.889 -66.466 -32.350 1.00 80.35 198 TYR B C 1
ATOM 15112 O O . TYR G 1 198 ? 33.333 -66.422 -31.253 1.00 80.35 198 TYR B O 1
ATOM 15121 N N . ASP G 1 199 ? 35.191 -66.250 -32.482 1.00 86.09 199 ASP B N 1
ATOM 15122 C CA . ASP G 1 199 ? 36.022 -65.787 -31.380 1.00 86.09 199 ASP B CA 1
ATOM 15123 C C . ASP G 1 199 ? 36.588 -64.409 -31.701 1.00 86.09 199 ASP B C 1
ATOM 15124 O O . ASP G 1 199 ? 36.358 -63.845 -32.774 1.00 86.09 199 ASP B O 1
ATOM 15129 N N . ASP G 1 200 ? 37.339 -63.866 -30.748 1.00 82.55 200 ASP B N 1
ATOM 15130 C CA . ASP G 1 200 ? 37.881 -62.520 -30.841 1.00 82.55 200 ASP B CA 1
ATOM 15131 C C . ASP G 1 200 ? 39.400 -62.577 -30.818 1.00 82.55 200 ASP B C 1
ATOM 15132 O O . ASP G 1 200 ? 39.990 -63.213 -29.939 1.00 82.55 200 ASP B O 1
ATOM 15137 N N . VAL G 1 201 ? 40.027 -61.909 -31.784 1.00 79.54 201 VAL B N 1
ATOM 15138 C CA . VAL G 1 201 ? 41.474 -61.763 -31.835 1.00 79.54 201 VAL B CA 1
ATOM 15139 C C . VAL G 1 201 ? 41.795 -60.286 -32.003 1.00 79.54 201 VAL B C 1
ATOM 15140 O O . VAL G 1 201 ? 40.997 -59.515 -32.546 1.00 79.54 201 VAL B O 1
ATOM 15144 N N . THR G 1 202 ? 42.972 -59.891 -31.528 1.00 76.91 202 THR B N 1
ATOM 15145 C CA . THR G 1 202 ? 43.405 -58.498 -31.560 1.00 76.91 202 THR B CA 1
ATOM 15146 C C . THR G 1 202 ? 44.320 -58.298 -32.761 1.00 76.91 202 THR B C 1
ATOM 15147 O O . THR G 1 202 ? 45.468 -58.755 -32.759 1.00 76.91 202 THR B O 1
ATOM 15151 N N . LEU G 1 203 ? 43.812 -57.615 -33.783 1.00 73.09 203 LEU B N 1
ATOM 15152 C CA . LEU G 1 203 ? 44.581 -57.323 -34.987 1.00 73.09 203 LEU B CA 1
ATOM 15153 C C . LEU G 1 203 ? 45.280 -55.982 -34.806 1.00 73.09 203 LEU B C 1
ATOM 15154 O O . LEU G 1 203 ? 44.633 -54.929 -34.828 1.00 73.09 203 LEU B O 1
ATOM 15159 N N . TYR G 1 204 ? 46.597 -56.019 -34.630 1.00 70.56 204 TYR B N 1
ATOM 15160 C CA . TYR G 1 204 ? 47.391 -54.809 -34.462 1.00 70.56 204 TYR B CA 1
ATOM 15161 C C . TYR G 1 204 ? 47.866 -54.328 -35.826 1.00 70.56 204 TYR B C 1
ATOM 15162 O O . TYR G 1 204 ? 48.480 -55.092 -36.578 1.00 70.56 204 TYR B O 1
ATOM 15171 N N . THR G 1 205 ? 47.585 -53.068 -36.142 1.00 70.72 205 THR B N 1
ATOM 15172 C CA . THR G 1 205 ? 48.055 -52.440 -37.368 1.00 70.72 205 THR B CA 1
ATOM 15173 C C . THR G 1 205 ? 48.981 -51.291 -37.008 1.00 70.72 205 THR B C 1
ATOM 15174 O O . THR G 1 205 ? 48.633 -50.445 -36.178 1.00 70.72 205 THR B O 1
ATOM 15178 N N . GLY G 1 206 ? 50.150 -51.262 -37.629 1.00 71.68 206 GLY B N 1
ATOM 15179 C CA . GLY G 1 206 ? 51.170 -50.271 -37.321 1.00 71.68 206 GLY B CA 1
ATOM 15180 C C . GLY G 1 206 ? 51.557 -49.475 -38.551 1.00 71.68 206 GLY B C 1
ATOM 15181 O O . GLY G 1 206 ? 51.589 -50.010 -39.660 1.00 71.68 206 GLY B O 1
ATOM 15182 N N . ILE G 1 207 ? 51.842 -48.194 -38.345 1.00 71.96 207 ILE B N 1
ATOM 15183 C CA . ILE G 1 207 ? 52.267 -47.289 -39.405 1.00 71.96 207 ILE B CA 1
ATOM 15184 C C . ILE G 1 207 ? 53.572 -46.647 -38.964 1.00 71.96 207 ILE B C 1
ATOM 15185 O O . ILE G 1 207 ? 53.630 -46.024 -37.898 1.00 71.96 207 ILE B O 1
ATOM 15190 N N . CYS G 1 208 ? 54.613 -46.796 -39.777 1.00 77.52 208 CYS B N 1
ATOM 15191 C CA . CYS G 1 208 ? 55.936 -46.294 -39.441 1.00 77.52 208 CYS B CA 1
ATOM 15192 C C . CYS G 1 208 ? 56.463 -45.429 -40.575 1.00 77.52 208 CYS B C 1
ATOM 15193 O O . CYS G 1 208 ? 56.279 -45.749 -41.752 1.00 77.52 208 CYS B O 1
ATOM 15196 N N . LEU G 1 209 ? 57.120 -44.331 -40.210 1.00 78.95 209 LEU B N 1
ATOM 15197 C CA . LEU G 1 209 ? 57.718 -43.426 -41.186 1.00 78.95 209 LEU B CA 1
ATOM 15198 C C . LEU G 1 209 ? 59.162 -43.851 -41.425 1.00 78.95 209 LEU B C 1
ATOM 15199 O O . LEU G 1 209 ? 60.037 -43.602 -40.590 1.00 78.95 209 LEU B O 1
ATOM 15204 N N . GLU G 1 210 ? 59.414 -44.492 -42.563 1.00 84.74 210 GLU B N 1
ATOM 15205 C CA . GLU G 1 210 ? 60.748 -44.955 -42.936 1.00 84.74 210 GLU B CA 1
ATOM 15206 C C . GLU G 1 210 ? 61.021 -44.496 -44.364 1.00 84.74 210 GLU B C 1
ATOM 15207 O O . GLU G 1 210 ? 60.355 -44.946 -45.302 1.00 84.74 210 GLU B O 1
ATOM 15209 N N . ASP G 1 211 ? 62.000 -43.602 -44.523 1.00 88.02 211 ASP B N 1
ATOM 15210 C CA . ASP G 1 211 ? 62.381 -43.048 -45.822 1.00 88.02 211 ASP B CA 1
ATOM 15211 C C . ASP G 1 211 ? 61.168 -42.400 -46.499 1.00 88.02 211 ASP B C 1
ATOM 15212 O O . ASP G 1 211 ? 60.675 -42.858 -47.532 1.00 88.02 211 ASP B O 1
ATOM 15217 N N . ASN G 1 212 ? 60.678 -41.351 -45.831 1.00 85.40 212 ASN B N 1
ATOM 15218 C CA . ASN G 1 212 ? 59.517 -40.533 -46.228 1.00 85.40 212 ASN B CA 1
ATOM 15219 C C . ASN G 1 212 ? 58.473 -41.359 -46.978 1.00 85.40 212 ASN B C 1
ATOM 15220 O O . ASN G 1 212 ? 57.980 -40.980 -48.042 1.00 85.40 212 ASN B O 1
ATOM 15225 N N . LYS G 1 213 ? 58.134 -42.506 -46.393 1.00 82.53 213 LYS B N 1
ATOM 15226 C CA . LYS G 1 213 ? 57.157 -43.425 -46.969 1.00 82.53 213 LYS B CA 1
ATOM 15227 C C . LYS G 1 213 ? 56.533 -44.212 -45.830 1.00 82.53 213 LYS B C 1
ATOM 15228 O O . LYS G 1 213 ? 57.232 -44.969 -45.150 1.00 82.53 213 LYS B O 1
ATOM 15234 N N . PHE G 1 214 ? 55.233 -44.033 -45.614 1.00 78.02 214 PHE B N 1
ATOM 15235 C CA . PHE G 1 214 ? 54.552 -44.749 -44.544 1.00 78.02 214 PHE B CA 1
ATOM 15236 C C . PHE G 1 214 ? 54.507 -46.239 -44.853 1.00 78.02 214 PHE B C 1
ATOM 15237 O O . PHE G 1 214 ? 54.179 -46.643 -45.972 1.00 78.02 214 PHE B O 1
ATOM 15245 N N . LYS G 1 215 ? 54.838 -47.056 -43.858 1.00 76.62 215 LYS B N 1
ATOM 15246 C CA . LYS G 1 215 ? 54.845 -48.506 -43.988 1.00 76.62 215 LYS B CA 1
ATOM 15247 C C . LYS G 1 215 ? 53.735 -49.091 -43.129 1.00 76.62 215 LYS B C 1
ATOM 15248 O O . LYS G 1 215 ? 53.667 -48.819 -41.926 1.00 76.62 215 LYS B O 1
ATOM 15254 N N . ILE G 1 216 ? 52.871 -49.894 -43.744 1.00 74.83 216 ILE B N 1
ATOM 15255 C CA . ILE G 1 216 ? 51.704 -50.463 -43.078 1.00 74.83 216 ILE B CA 1
ATOM 15256 C C . ILE G 1 216 ? 51.865 -51.975 -43.060 1.00 74.83 216 ILE B C 1
ATOM 15257 O O . ILE G 1 216 ? 52.033 -52.603 -44.113 1.00 74.83 216 ILE B O 1
ATOM 15262 N N . TYR G 1 217 ? 51.813 -52.562 -41.866 1.00 73.52 217 TYR B N 1
ATOM 15263 C CA . TYR G 1 217 ? 51.854 -54.006 -41.702 1.00 73.52 217 TYR B CA 1
ATOM 15264 C C . TYR G 1 217 ? 51.074 -54.385 -40.453 1.00 73.52 217 TYR B C 1
ATOM 15265 O O . TYR G 1 217 ? 50.980 -53.606 -39.501 1.00 73.52 217 TYR B O 1
ATOM 15274 N N . GLN G 1 218 ? 50.516 -55.591 -40.464 1.00 76.76 218 GLN B N 1
ATOM 15275 C CA . GLN G 1 218 ? 49.644 -56.064 -39.401 1.00 76.76 218 GLN B CA 1
ATOM 15276 C C . GLN G 1 218 ? 50.204 -57.339 -38.788 1.00 76.76 218 GLN B C 1
ATOM 15277 O O . GLN G 1 218 ? 50.787 -58.178 -39.482 1.00 76.76 218 GLN B O 1
ATOM 15283 N N . GLU G 1 219 ? 50.022 -57.482 -37.477 1.00 78.76 219 GLU B N 1
ATOM 15284 C CA . GLU G 1 219 ? 50.447 -58.694 -36.794 1.00 78.76 219 GLU B CA 1
ATOM 15285 C C . GLU G 1 219 ? 49.449 -59.033 -35.697 1.00 78.76 219 GLU B C 1
ATOM 15286 O O . GLU G 1 219 ? 48.821 -58.148 -35.111 1.00 78.76 219 GLU B O 1
ATOM 15292 N N . VAL G 1 220 ? 49.309 -60.329 -35.433 1.00 81.04 220 VAL B N 1
ATOM 15293 C CA . VAL G 1 220 ? 48.467 -60.844 -34.362 1.00 81.04 220 VAL B CA 1
ATOM 15294 C C . VAL G 1 220 ? 49.325 -61.738 -33.479 1.00 81.04 220 VAL B C 1
ATOM 15295 O O . VAL G 1 220 ? 49.975 -62.664 -33.976 1.00 81.04 220 VAL B O 1
ATOM 15299 N N . GLN G 1 221 ? 49.323 -61.456 -32.174 1.00 82.83 221 GLN B N 1
ATOM 15300 C CA . GLN G 1 221 ? 50.117 -62.206 -31.200 1.00 82.83 221 GLN B CA 1
ATOM 15301 C C . GLN G 1 221 ? 51.593 -62.231 -31.596 1.00 82.83 221 GLN B C 1
ATOM 15302 O O . GLN G 1 221 ? 52.231 -63.285 -31.644 1.00 82.83 221 GLN B O 1
ATOM 15308 N N . GLN G 1 222 ? 52.133 -61.045 -31.880 1.00 82.04 222 GLN B N 1
ATOM 15309 C CA . GLN G 1 222 ? 53.530 -60.855 -32.264 1.00 82.04 222 GLN B CA 1
ATOM 15310 C C . GLN G 1 222 ? 53.935 -61.720 -33.454 1.00 82.04 222 GLN B C 1
ATOM 15311 O O . GLN G 1 222 ? 55.055 -62.237 -33.493 1.00 82.04 222 GLN B O 1
ATOM 15317 N N . GLN G 1 223 ? 53.043 -61.888 -34.427 1.00 82.20 223 GLN B N 1
ATOM 15318 C CA . GLN G 1 223 ? 53.322 -62.659 -35.634 1.00 82.20 223 GLN B CA 1
ATOM 15319 C C . GLN G 1 223 ? 52.816 -61.869 -36.833 1.00 82.20 223 GLN B C 1
ATOM 15320 O O . GLN G 1 223 ? 51.605 -61.677 -36.987 1.00 82.20 223 GLN B O 1
ATOM 15326 N N . GLN G 1 224 ? 53.739 -61.420 -37.682 1.00 81.62 224 GLN B N 1
ATOM 15327 C CA . GLN G 1 224 ? 53.370 -60.603 -38.830 1.00 81.62 224 GLN B CA 1
ATOM 15328 C C . GLN G 1 224 ? 52.476 -61.384 -39.787 1.00 81.62 224 GLN B C 1
ATOM 15329 O O . GLN G 1 224 ? 52.699 -62.569 -40.046 1.00 81.62 224 GLN B O 1
ATOM 15335 N N . ILE G 1 225 ? 51.457 -60.708 -40.310 1.00 83.07 225 ILE B N 1
ATOM 15336 C CA . ILE G 1 225 ? 50.483 -61.307 -41.215 1.00 83.07 225 ILE B CA 1
ATOM 15337 C C . ILE G 1 225 ? 50.680 -60.697 -42.594 1.00 83.07 225 ILE B C 1
ATOM 15338 O O . ILE G 1 225 ? 50.599 -59.472 -42.754 1.00 83.07 225 ILE B O 1
ATOM 15343 N N . GLY G 1 226 ? 50.933 -61.547 -43.585 1.00 85.61 226 GLY B N 1
ATOM 15344 C CA . GLY G 1 226 ? 51.045 -61.073 -44.948 1.00 85.61 226 GLY B CA 1
ATOM 15345 C C . GLY G 1 226 ? 52.277 -60.210 -45.173 1.00 85.61 226 GLY B C 1
ATOM 15346 O O . GLY G 1 226 ? 53.245 -60.224 -44.408 1.00 85.61 226 GLY B O 1
ATOM 15347 N N . ASP G 1 227 ? 52.220 -59.440 -46.256 1.00 87.55 227 ASP B N 1
ATOM 15348 C CA . ASP G 1 227 ? 53.302 -58.546 -46.629 1.00 87.55 227 ASP B CA 1
ATOM 15349 C C . ASP G 1 227 ? 53.165 -57.217 -45.889 1.00 87.55 227 ASP B C 1
ATOM 15350 O O . ASP G 1 227 ? 52.282 -57.028 -45.049 1.00 87.55 227 ASP B O 1
ATOM 15355 N N . ALA G 1 228 ? 54.054 -56.279 -46.205 1.00 82.67 228 ALA B N 1
ATOM 15356 C CA . ALA G 1 228 ? 54.072 -54.953 -45.592 1.00 82.67 228 ALA B CA 1
ATOM 15357 C C . ALA G 1 228 ? 53.996 -53.918 -46.709 1.00 82.67 228 ALA B C 1
ATOM 15358 O O . ALA G 1 228 ? 55.022 -53.459 -47.219 1.00 82.67 228 ALA B O 1
ATOM 15360 N N . SER G 1 229 ? 52.775 -53.552 -47.089 1.00 80.70 229 SER B N 1
ATOM 15361 C CA . SER G 1 229 ? 52.583 -52.546 -48.124 1.00 80.70 229 SER B CA 1
ATOM 15362 C C . SER G 1 229 ? 53.047 -51.181 -47.634 1.00 80.70 229 SER B C 1
ATOM 15363 O O . SER G 1 229 ? 52.900 -50.842 -46.457 1.00 80.70 229 SER B O 1
ATOM 15366 N N . THR G 1 230 ? 53.615 -50.397 -48.547 1.00 79.37 230 THR B N 1
ATOM 15367 C CA . THR G 1 230 ? 54.133 -49.072 -48.237 1.00 79.37 230 THR B CA 1
ATOM 15368 C C . THR G 1 230 ? 53.392 -48.033 -49.065 1.00 79.37 230 THR B C 1
ATOM 15369 O O . THR G 1 230 ? 53.216 -48.207 -50.275 1.00 79.37 230 THR B O 1
ATOM 15373 N N . TYR G 1 231 ? 52.964 -46.955 -48.411 1.00 78.38 231 TYR B N 1
ATOM 15374 C CA . TYR G 1 231 ? 52.306 -45.847 -49.079 1.00 78.38 231 TYR B CA 1
ATOM 15375 C C . TYR G 1 231 ? 53.010 -44.540 -48.739 1.00 78.38 231 TYR B C 1
ATOM 15376 O O . TYR G 1 231 ? 53.431 -44.346 -47.594 1.00 78.38 231 TYR B O 1
ATOM 15385 N N . PRO G 1 232 ? 53.158 -43.634 -49.699 1.00 76.33 232 PRO B N 1
ATOM 15386 C CA . PRO G 1 232 ? 53.705 -42.310 -49.387 1.00 76.33 232 PRO B CA 1
ATOM 15387 C C . PRO G 1 232 ? 52.749 -41.512 -48.512 1.00 76.33 232 PRO B C 1
ATOM 15388 O O . PRO G 1 232 ? 51.613 -41.910 -48.247 1.00 76.33 232 PRO B O 1
ATOM 15392 N N . ILE G 1 233 ? 53.240 -40.357 -48.058 1.00 75.82 233 ILE B N 1
ATOM 15393 C CA . ILE G 1 233 ? 52.485 -39.545 -47.104 1.00 75.82 233 ILE B CA 1
ATOM 15394 C C . ILE G 1 233 ? 51.179 -39.063 -47.725 1.00 75.82 233 ILE B C 1
ATOM 15395 O O . ILE G 1 233 ? 50.119 -39.094 -47.090 1.00 75.82 233 ILE B O 1
ATOM 15400 N N . ASP G 1 234 ? 51.236 -38.615 -48.979 1.00 75.42 234 ASP B N 1
ATOM 15401 C CA . ASP G 1 234 ? 50.075 -38.002 -49.613 1.00 75.42 234 ASP B CA 1
ATOM 15402 C C . ASP G 1 234 ? 48.956 -38.993 -49.914 1.00 75.42 234 ASP B C 1
ATOM 15403 O O . ASP G 1 234 ? 47.821 -38.558 -50.137 1.00 75.42 234 ASP B O 1
ATOM 15405 N N . GLU G 1 235 ? 49.235 -40.300 -49.925 1.00 75.76 235 GLU B N 1
ATOM 15406 C CA . GLU G 1 235 ? 48.216 -41.287 -50.269 1.00 75.76 235 GLU B CA 1
ATOM 15407 C C . GLU G 1 235 ? 48.164 -42.459 -49.294 1.00 75.76 235 GLU B C 1
ATOM 15408 O O . GLU G 1 235 ? 47.848 -43.580 -49.703 1.00 75.76 235 GLU B O 1
ATOM 15414 N N . CYS G 1 236 ? 48.466 -42.232 -48.026 1.00 73.19 236 CYS B N 1
ATOM 15415 C CA . CYS G 1 236 ? 48.228 -43.259 -47.020 1.00 73.19 236 CYS B CA 1
ATOM 15416 C C . CYS G 1 236 ? 46.736 -43.323 -46.711 1.00 73.19 236 CYS B C 1
ATOM 15417 O O . CYS G 1 236 ? 46.128 -42.290 -46.407 1.00 73.19 236 CYS B O 1
ATOM 15420 N N . PRO G 1 237 ? 46.107 -44.500 -46.798 1.00 69.31 237 PRO B N 1
ATOM 15421 C CA . PRO G 1 237 ? 44.667 -44.578 -46.491 1.00 69.31 237 PRO B CA 1
ATOM 15422 C C . PRO G 1 237 ? 44.332 -44.121 -45.083 1.00 69.31 237 PRO B C 1
ATOM 15423 O O . PRO G 1 237 ? 43.286 -43.497 -44.865 1.00 69.31 237 PRO B O 1
ATOM 15427 N N . TYR G 1 238 ? 45.195 -44.420 -44.119 1.00 68.64 238 TYR B N 1
ATOM 15428 C CA . TYR G 1 238 ? 45.042 -43.896 -42.770 1.00 68.64 238 TYR B CA 1
ATOM 15429 C C . TYR G 1 238 ? 45.209 -42.383 -42.751 1.00 68.64 238 TYR B C 1
ATOM 15430 O O . TYR G 1 238 ? 46.125 -41.834 -43.370 1.00 68.64 238 TYR B O 1
ATOM 15439 N N . THR G 1 239 ? 44.313 -41.710 -42.034 1.00 65.60 239 THR B N 1
ATOM 15440 C CA . THR G 1 239 ? 44.319 -40.254 -41.933 1.00 65.60 239 THR B CA 1
ATOM 15441 C C . THR G 1 239 ? 44.035 -39.877 -40.487 1.00 65.60 239 THR B C 1
ATOM 15442 O O . THR G 1 239 ? 42.915 -40.068 -40.003 1.00 65.60 239 THR B O 1
ATOM 15446 N N . VAL G 1 240 ? 45.042 -39.346 -39.803 1.00 63.30 240 VAL B N 1
ATOM 15447 C CA . VAL G 1 240 ? 44.876 -38.895 -38.427 1.00 63.30 240 VAL B CA 1
ATOM 15448 C C . VAL G 1 240 ? 44.286 -37.490 -38.434 1.00 63.30 240 VAL B C 1
ATOM 15449 O O . VAL G 1 240 ? 44.735 -36.615 -39.185 1.00 63.30 240 VAL B O 1
ATOM 15453 N N . LEU G 1 241 ? 43.259 -37.276 -37.616 1.00 62.02 241 LEU B N 1
ATOM 15454 C CA . LEU G 1 241 ? 42.550 -36.007 -37.559 1.00 62.02 241 LEU B CA 1
ATOM 15455 C C . LEU G 1 241 ? 42.586 -35.469 -36.137 1.00 62.02 241 LEU B C 1
ATOM 15456 O O . LEU G 1 241 ? 42.364 -36.218 -35.180 1.00 62.02 241 LEU B O 1
ATOM 15461 N N . VAL G 1 242 ? 42.865 -34.175 -36.004 1.00 62.87 242 VAL B N 1
ATOM 15462 C CA . VAL G 1 242 ? 42.913 -33.501 -34.713 1.00 62.87 242 VAL B CA 1
ATOM 15463 C C . VAL G 1 242 ? 42.128 -32.201 -34.810 1.00 62.87 242 VAL B C 1
ATOM 15464 O O . VAL G 1 242 ? 42.141 -31.531 -35.850 1.00 62.87 242 VAL B O 1
ATOM 15468 N N . TRP G 1 243 ? 41.433 -31.851 -33.728 1.00 64.48 243 TRP B N 1
ATOM 15469 C CA . TRP G 1 243 ? 40.666 -30.611 -33.694 1.00 64.48 243 TRP B CA 1
ATOM 15470 C C . TRP G 1 243 ? 41.563 -29.418 -33.383 1.00 64.48 243 TRP B C 1
ATOM 15471 O O . TRP G 1 243 ? 41.717 -28.509 -34.204 1.00 64.48 243 TRP B O 1
ATOM 15482 N N . ASN G 1 244 ? 42.174 -29.415 -32.200 1.00 65.56 244 ASN B N 1
ATOM 15483 C CA . ASN G 1 244 ? 43.107 -28.370 -31.789 1.00 65.56 244 ASN B CA 1
ATOM 15484 C C . ASN G 1 244 ? 44.390 -29.046 -31.335 1.00 65.56 244 ASN B C 1
ATOM 15485 O O . ASN G 1 244 ? 44.409 -29.712 -30.295 1.00 65.56 244 ASN B O 1
ATOM 15490 N N . LEU G 1 245 ? 45.460 -28.875 -32.105 1.00 65.89 245 LEU B N 1
ATOM 15491 C CA . LEU G 1 245 ? 46.729 -29.542 -31.844 1.00 65.89 245 LEU B CA 1
ATOM 15492 C C . LEU G 1 245 ? 47.660 -28.578 -31.118 1.00 65.89 245 LEU B C 1
ATOM 15493 O O . LEU G 1 245 ? 48.128 -27.596 -31.703 1.00 65.89 245 LEU B O 1
ATOM 15498 N N . VAL G 1 246 ? 47.928 -28.863 -29.844 1.00 69.40 246 VAL B N 1
ATOM 15499 C CA . VAL G 1 246 ? 48.890 -28.075 -29.086 1.00 69.40 246 VAL B CA 1
ATOM 15500 C C . VAL G 1 246 ? 50.296 -28.401 -29.569 1.00 69.40 246 VAL B C 1
ATOM 15501 O O . VAL G 1 246 ? 50.633 -29.567 -29.816 1.00 69.40 246 VAL B O 1
ATOM 15505 N N . ASN G 1 247 ? 51.120 -27.367 -29.719 1.00 72.19 247 ASN B N 1
ATOM 15506 C CA . ASN G 1 247 ? 52.478 -27.553 -30.216 1.00 72.19 247 ASN B CA 1
ATOM 15507 C C . ASN G 1 247 ? 53.275 -28.446 -29.274 1.00 72.19 247 ASN B C 1
ATOM 15508 O O . ASN G 1 247 ? 53.400 -28.153 -28.081 1.00 72.19 247 ASN B O 1
ATOM 15513 N N . GLY G 1 248 ? 53.815 -29.535 -29.816 1.00 71.68 248 GLY B N 1
ATOM 15514 C CA . GLY G 1 248 ? 54.603 -30.479 -29.059 1.00 71.68 248 GLY B CA 1
ATOM 15515 C C . GLY G 1 248 ? 53.837 -31.683 -28.553 1.00 71.68 248 GLY B C 1
ATOM 15516 O O . GLY G 1 248 ? 54.461 -32.680 -28.172 1.00 71.68 248 GLY B O 1
ATOM 15517 N N . GLU G 1 249 ? 52.509 -31.622 -28.540 1.00 71.47 249 GLU B N 1
ATOM 15518 C CA . GLU G 1 249 ? 51.710 -32.733 -28.051 1.00 71.47 249 GLU B CA 1
ATOM 15519 C C . GLU G 1 249 ? 51.375 -33.697 -29.186 1.00 71.47 249 GLU B C 1
ATOM 15520 O O . GLU G 1 249 ? 51.470 -33.367 -30.370 1.00 71.47 249 GLU B O 1
ATOM 15526 N N . HIS G 1 250 ? 50.975 -34.908 -28.802 1.00 69.27 250 HIS B N 1
ATOM 15527 C CA . HIS G 1 250 ? 50.665 -35.963 -29.760 1.00 69.27 250 HIS B CA 1
ATOM 15528 C C . HIS G 1 250 ? 49.184 -36.068 -30.088 1.00 69.27 250 HIS B C 1
ATOM 15529 O O . HIS G 1 250 ? 48.836 -36.507 -31.188 1.00 69.27 250 HIS B O 1
ATOM 15536 N N . TYR G 1 251 ? 48.304 -35.682 -29.167 1.00 66.18 251 TYR B N 1
ATOM 15537 C CA . TYR G 1 251 ? 46.866 -35.807 -29.350 1.00 66.18 251 TYR B CA 1
ATOM 15538 C C . TYR G 1 251 ? 46.213 -34.435 -29.296 1.00 66.18 251 TYR B C 1
ATOM 15539 O O . TYR G 1 251 ? 46.556 -33.604 -28.450 1.00 66.18 251 TYR B O 1
ATOM 15548 N N . GLY G 1 252 ? 45.266 -34.207 -30.199 1.00 64.16 252 GLY B N 1
ATOM 15549 C CA . GLY G 1 252 ? 44.569 -32.940 -30.243 1.00 64.16 252 GLY B CA 1
ATOM 15550 C C . GLY G 1 252 ? 43.548 -32.799 -29.130 1.00 64.16 252 GLY B C 1
ATOM 15551 O O . GLY G 1 252 ? 43.239 -33.735 -28.392 1.00 64.16 252 GLY B O 1
ATOM 15552 N N . ARG G 1 253 ? 43.017 -31.586 -29.013 1.00 65.62 253 ARG B N 1
ATOM 15553 C CA . ARG G 1 253 ? 42.017 -31.253 -28.010 1.00 65.62 253 ARG B CA 1
ATOM 15554 C C . ARG G 1 253 ? 40.728 -30.827 -28.697 1.00 65.62 253 ARG B C 1
ATOM 15555 O O . ARG G 1 253 ? 40.756 -30.101 -29.695 1.00 65.62 253 ARG B O 1
ATOM 15563 N N . GLY G 1 254 ? 39.601 -31.279 -28.158 1.00 64.59 254 GLY B N 1
ATOM 15564 C CA . GLY G 1 254 ? 38.310 -31.026 -28.757 1.00 64.59 254 GLY B CA 1
ATOM 15565 C C . GLY G 1 254 ? 37.767 -29.647 -28.434 1.00 64.59 254 GLY B C 1
ATOM 15566 O O . GLY G 1 254 ? 38.357 -28.859 -27.693 1.00 64.59 254 GLY B O 1
ATOM 15567 N N . LEU G 1 255 ? 36.605 -29.359 -29.020 1.00 63.87 255 LEU B N 1
ATOM 15568 C CA . LEU G 1 255 ? 35.934 -28.085 -28.790 1.00 63.87 255 LEU B CA 1
ATOM 15569 C C . LEU G 1 255 ? 35.288 -28.022 -27.413 1.00 63.87 255 LEU B C 1
ATOM 15570 O O . LEU G 1 255 ? 35.161 -26.934 -26.840 1.00 63.87 255 LEU B O 1
ATOM 15575 N N . VAL G 1 256 ? 34.886 -29.170 -26.867 1.00 63.95 256 VAL B N 1
ATOM 15576 C CA . VAL G 1 256 ? 34.217 -29.195 -25.571 1.00 63.95 256 VAL B CA 1
ATOM 15577 C C . VAL G 1 256 ? 35.159 -28.721 -24.472 1.00 63.95 256 VAL B C 1
ATOM 15578 O O . VAL G 1 256 ? 34.737 -28.064 -23.512 1.00 63.95 256 VAL B O 1
ATOM 15582 N N . GLU G 1 257 ? 36.451 -29.039 -24.597 1.00 66.99 257 GLU B N 1
ATOM 15583 C CA . GLU G 1 257 ? 37.425 -28.630 -23.590 1.00 66.99 257 GLU B CA 1
ATOM 15584 C C . GLU G 1 257 ? 37.460 -27.115 -23.420 1.00 66.99 257 GLU B C 1
ATOM 15585 O O . GLU G 1 257 ? 37.722 -26.620 -22.317 1.00 66.99 257 GLU B O 1
ATOM 15591 N N . ASP G 1 258 ? 37.180 -26.367 -24.489 1.00 67.11 258 ASP B N 1
ATOM 15592 C CA . ASP G 1 258 ? 37.208 -24.910 -24.402 1.00 67.11 258 ASP B CA 1
ATOM 15593 C C . ASP G 1 258 ? 36.158 -24.377 -23.438 1.00 67.11 258 ASP B C 1
ATOM 15594 O O . ASP G 1 258 ? 36.286 -23.251 -22.944 1.00 67.11 258 ASP B O 1
ATOM 15599 N N . TYR G 1 259 ? 35.121 -25.159 -23.157 1.00 64.69 259 TYR B N 1
ATOM 15600 C CA . TYR G 1 259 ? 34.024 -24.739 -22.293 1.00 64.69 259 TYR B CA 1
ATOM 15601 C C . TYR G 1 259 ? 33.726 -25.800 -21.244 1.00 64.69 259 TYR B C 1
ATOM 15602 O O . TYR G 1 259 ? 32.568 -26.135 -20.981 1.00 64.69 259 TYR B O 1
ATOM 15611 N N . ALA G 1 260 ? 34.775 -26.349 -20.627 1.00 63.57 260 ALA B N 1
ATOM 15612 C CA . ALA G 1 260 ? 34.577 -27.373 -19.606 1.00 63.57 260 ALA B CA 1
ATOM 15613 C C . ALA G 1 260 ? 33.985 -26.783 -18.332 1.00 63.57 260 ALA B C 1
ATOM 15614 O O . ALA G 1 260 ? 33.141 -27.413 -17.683 1.00 63.57 260 ALA B O 1
ATOM 15616 N N . GLY G 1 261 ? 34.423 -25.581 -17.951 1.00 64.60 261 GLY B N 1
ATOM 15617 C CA . GLY G 1 261 ? 33.901 -24.965 -16.742 1.00 64.60 261 GLY B CA 1
ATOM 15618 C C . GLY G 1 261 ? 32.416 -24.672 -16.827 1.00 64.60 261 GLY B C 1
ATOM 15619 O O . GLY G 1 261 ? 31.677 -24.870 -15.858 1.00 64.60 261 GLY B O 1
ATOM 15620 N N . ASP G 1 262 ? 31.960 -24.193 -17.986 1.00 64.22 262 ASP B N 1
ATOM 15621 C CA . ASP G 1 262 ? 30.534 -23.948 -18.173 1.00 64.22 262 ASP B CA 1
ATOM 15622 C C . ASP G 1 262 ? 29.738 -25.239 -18.041 1.00 64.22 262 ASP B C 1
ATOM 15623 O O . ASP G 1 262 ? 28.671 -25.258 -17.417 1.00 64.22 262 ASP B O 1
ATOM 15628 N N . PHE G 1 263 ? 30.247 -26.330 -18.615 1.00 60.19 263 PHE B N 1
ATOM 15629 C CA . PHE G 1 263 ? 29.558 -27.612 -18.509 1.00 60.19 263 PHE B CA 1
ATOM 15630 C C . PHE G 1 263 ? 29.516 -28.103 -17.067 1.00 60.19 263 PHE B C 1
ATOM 15631 O O . PHE G 1 263 ? 28.500 -28.644 -16.619 1.00 60.19 263 PHE B O 1
ATOM 15639 N N . ALA G 1 264 ? 30.614 -27.932 -16.326 1.00 59.01 264 ALA B N 1
ATOM 15640 C CA . ALA G 1 264 ? 30.628 -28.349 -14.927 1.00 59.01 264 ALA B CA 1
ATOM 15641 C C . ALA G 1 264 ? 29.636 -27.540 -14.099 1.00 59.01 264 ALA B C 1
ATOM 15642 O O . ALA G 1 264 ? 28.910 -28.096 -13.262 1.00 59.01 264 ALA B O 1
ATOM 15644 N N . ARG G 1 265 ? 29.590 -26.223 -14.319 1.00 57.85 265 ARG B N 1
ATOM 15645 C CA . ARG G 1 265 ? 28.618 -25.393 -13.615 1.00 57.85 265 ARG B CA 1
ATOM 15646 C C . ARG G 1 265 ? 27.195 -25.796 -13.973 1.00 57.85 265 ARG B C 1
ATOM 15647 O O . ARG G 1 265 ? 26.317 -25.842 -13.103 1.00 57.85 265 ARG B O 1
ATOM 15655 N N . LEU G 1 266 ? 26.949 -26.095 -15.251 1.00 58.12 266 LEU B N 1
ATOM 15656 C CA . LEU G 1 266 ? 25.624 -26.540 -15.666 1.00 58.12 266 LEU B CA 1
ATOM 15657 C C . LEU G 1 266 ? 25.247 -27.852 -14.992 1.00 58.12 266 LEU B C 1
ATOM 15658 O O . LEU G 1 266 ? 24.103 -28.029 -14.568 1.00 58.12 266 LEU B O 1
ATOM 15663 N N . SER G 1 267 ? 26.197 -28.783 -14.889 1.00 58.57 267 SER B N 1
ATOM 15664 C CA . SER G 1 267 ? 25.922 -30.055 -14.229 1.00 58.57 267 SER B CA 1
ATOM 15665 C C . SER G 1 267 ? 25.588 -29.851 -12.756 1.00 58.57 267 SER B C 1
ATOM 15666 O O . SER G 1 267 ? 24.637 -30.448 -12.232 1.00 58.57 267 SER B O 1
ATOM 15669 N N . VAL G 1 268 ? 26.363 -29.007 -12.072 1.00 57.01 268 VAL B N 1
ATOM 15670 C CA . VAL G 1 268 ? 26.113 -28.756 -10.653 1.00 57.01 268 VAL B CA 1
ATOM 15671 C C . VAL G 1 268 ? 24.742 -28.117 -10.459 1.00 57.01 268 VAL B C 1
ATOM 15672 O O . VAL G 1 268 ? 23.962 -28.520 -9.583 1.00 57.01 268 VAL B O 1
ATOM 15676 N N . LEU G 1 269 ? 24.423 -27.120 -11.286 1.00 56.79 269 LEU B N 1
ATOM 15677 C CA . LEU G 1 269 ? 23.138 -26.444 -11.161 1.00 56.79 269 LEU B CA 1
ATOM 15678 C C . LEU G 1 269 ? 21.983 -27.373 -11.511 1.00 56.79 269 LEU B C 1
ATOM 15679 O O . LEU G 1 269 ? 20.913 -27.289 -10.904 1.00 56.79 269 LEU B O 1
ATOM 15684 N N . SER G 1 270 ? 22.177 -28.265 -12.484 1.00 57.27 270 SER B N 1
ATOM 15685 C CA . SER G 1 270 ? 21.134 -29.221 -12.830 1.00 57.27 270 SER B CA 1
ATOM 15686 C C . SER G 1 270 ? 20.891 -30.206 -11.696 1.00 57.27 270 SER B C 1
ATOM 15687 O O . SER G 1 270 ? 19.741 -30.554 -11.407 1.00 57.27 270 SER B O 1
ATOM 15690 N N . GLN G 1 271 ? 21.960 -30.668 -11.042 1.00 59.35 271 GLN B N 1
ATOM 15691 C CA . GLN G 1 271 ? 21.785 -31.543 -9.886 1.00 59.35 271 GLN B CA 1
ATOM 15692 C C . GLN G 1 271 ? 21.042 -30.826 -8.765 1.00 59.35 271 GLN B C 1
ATOM 15693 O O . GLN G 1 271 ? 20.131 -31.393 -8.145 1.00 59.35 271 GLN B O 1
ATOM 15699 N N . ALA G 1 272 ? 21.412 -29.569 -8.499 1.00 57.80 272 ALA B N 1
ATOM 15700 C CA . ALA G 1 272 ? 20.721 -28.803 -7.466 1.00 57.80 272 ALA B CA 1
ATOM 15701 C C . ALA G 1 272 ? 19.252 -28.599 -7.820 1.00 57.80 272 ALA B C 1
ATOM 15702 O O . ALA G 1 272 ? 18.376 -28.694 -6.952 1.00 57.80 272 ALA B O 1
ATOM 15704 N N . LEU G 1 273 ? 18.966 -28.315 -9.092 1.00 57.24 273 LEU B N 1
ATOM 15705 C CA . LEU G 1 273 ? 17.588 -28.125 -9.527 1.00 57.24 273 LEU B CA 1
ATOM 15706 C C . LEU G 1 273 ? 16.783 -29.409 -9.398 1.00 57.24 273 LEU B C 1
ATOM 15707 O O . LEU G 1 273 ? 15.613 -29.375 -9.008 1.00 57.24 273 LEU B O 1
ATOM 15712 N N . THR G 1 274 ? 17.387 -30.552 -9.730 1.00 56.54 274 THR B N 1
ATOM 15713 C CA . THR G 1 274 ? 16.700 -31.826 -9.555 1.00 56.54 274 THR B CA 1
ATOM 15714 C C . THR G 1 274 ? 16.390 -32.081 -8.086 1.00 56.54 274 THR B C 1
ATOM 15715 O O . THR G 1 274 ? 15.281 -32.509 -7.740 1.00 56.54 274 THR B O 1
ATOM 15719 N N . LEU G 1 275 ? 17.354 -31.807 -7.204 1.00 57.07 275 LEU B N 1
ATOM 15720 C CA . LEU G 1 275 ? 17.114 -31.995 -5.777 1.00 57.07 275 LEU B CA 1
ATOM 15721 C C . LEU G 1 275 ? 15.999 -31.080 -5.281 1.00 57.07 275 LEU B C 1
ATOM 15722 O O . LEU G 1 275 ? 15.142 -31.498 -4.492 1.00 57.07 275 LEU B O 1
ATOM 15727 N N . TYR G 1 276 ? 15.987 -29.828 -5.741 1.00 59.41 276 TYR B N 1
ATOM 15728 C CA . TYR G 1 276 ? 14.949 -28.896 -5.314 1.00 59.41 276 TYR B CA 1
ATOM 15729 C C . TYR G 1 276 ? 13.584 -29.293 -5.867 1.00 59.41 276 TYR B C 1
ATOM 15730 O O . TYR G 1 276 ? 12.563 -29.115 -5.194 1.00 59.41 276 TYR B O 1
ATOM 15739 N N . GLU G 1 277 ? 13.544 -29.828 -7.089 1.00 59.52 277 GLU B N 1
ATOM 15740 C CA . GLU G 1 277 ? 12.290 -30.336 -7.634 1.00 59.52 277 GLU B CA 1
ATOM 15741 C C . GLU G 1 277 ? 11.771 -31.506 -6.812 1.00 59.52 277 GLU B C 1
ATOM 15742 O O . GLU G 1 277 ? 10.569 -31.601 -6.545 1.00 59.52 277 GLU B O 1
ATOM 15748 N N . VAL G 1 278 ? 12.666 -32.408 -6.404 1.00 57.09 278 VAL B N 1
ATOM 15749 C CA . VAL G 1 278 ? 12.256 -33.521 -5.552 1.00 57.09 278 VAL B CA 1
ATOM 15750 C C . VAL G 1 278 ? 11.717 -33.003 -4.226 1.00 57.09 278 VAL B C 1
ATOM 15751 O O . VAL G 1 278 ? 10.697 -33.490 -3.720 1.00 57.09 278 VAL B O 1
ATOM 15755 N N . GLU G 1 279 ? 12.389 -32.009 -3.643 1.00 59.06 279 GLU B N 1
ATOM 15756 C CA . GLU G 1 279 ? 11.926 -31.446 -2.377 1.00 59.06 279 GLU B CA 1
ATOM 15757 C C . GLU G 1 279 ? 10.556 -30.792 -2.523 1.00 59.06 279 GLU B C 1
ATOM 15758 O O . GLU G 1 279 ? 9.687 -30.957 -1.659 1.00 59.06 279 GLU B O 1
ATOM 15764 N N . ALA G 1 280 ? 10.345 -30.047 -3.609 1.00 58.41 280 ALA B N 1
ATOM 15765 C CA . ALA G 1 280 ? 9.069 -29.368 -3.807 1.00 58.41 280 ALA B CA 1
ATOM 15766 C C . ALA G 1 280 ? 7.952 -30.347 -4.139 1.00 58.41 280 ALA B C 1
ATOM 15767 O O . ALA G 1 280 ? 6.785 -30.081 -3.831 1.00 58.41 280 ALA B O 1
ATOM 15769 N N . ALA G 1 281 ? 8.283 -31.475 -4.769 1.00 55.55 281 ALA B N 1
ATOM 15770 C CA . ALA G 1 281 ? 7.266 -32.463 -5.105 1.00 55.55 281 ALA B CA 1
ATOM 15771 C C . ALA G 1 281 ? 6.724 -33.163 -3.866 1.00 55.55 281 ALA B C 1
ATOM 15772 O O . ALA G 1 281 ? 5.667 -33.799 -3.928 1.00 55.55 281 ALA B O 1
ATOM 15774 N N . ARG G 1 282 ? 7.429 -33.062 -2.741 1.00 53.95 282 ARG B N 1
ATOM 15775 C CA . ARG G 1 282 ? 7.002 -33.733 -1.522 1.00 53.95 282 ARG B CA 1
ATOM 15776 C C . ARG G 1 282 ? 5.696 -33.140 -1.010 1.00 53.95 282 ARG B C 1
ATOM 15777 O O . ARG G 1 282 ? 5.560 -31.920 -0.884 1.00 53.95 282 ARG B O 1
ATOM 15785 N N . LEU G 1 283 ? 4.735 -34.010 -0.715 1.00 50.17 283 LEU B N 1
ATOM 15786 C CA . LEU G 1 283 ? 3.453 -33.617 -0.149 1.00 50.17 283 LEU B CA 1
ATOM 15787 C C . LEU G 1 283 ? 3.206 -34.388 1.137 1.00 50.17 283 LEU B C 1
ATOM 15788 O O . LEU G 1 283 ? 3.277 -35.621 1.149 1.00 50.17 283 LEU B O 1
ATOM 15793 N N . TYR G 1 284 ? 2.916 -33.660 2.211 1.00 45.07 284 TYR B N 1
ATOM 15794 C CA . TYR G 1 284 ? 2.546 -34.282 3.473 1.00 45.07 284 TYR B CA 1
ATOM 15795 C C . TYR G 1 284 ? 1.727 -33.286 4.277 1.00 45.07 284 TYR B C 1
ATOM 15796 O O . TYR G 1 284 ? 2.000 -32.084 4.249 1.00 45.07 284 TYR B O 1
ATOM 15805 N N . ASN G 1 285 ? 0.720 -33.793 4.981 1.00 43.99 285 ASN B N 1
ATOM 15806 C CA . ASN G 1 285 ? -0.193 -32.953 5.740 1.00 43.99 285 ASN B CA 1
ATOM 15807 C C . ASN G 1 285 ? 0.246 -32.874 7.195 1.00 43.99 285 ASN B C 1
ATOM 15808 O O . ASN G 1 285 ? 0.661 -33.873 7.788 1.00 43.99 285 ASN B O 1
ATOM 15813 N N . ALA G 1 286 ? 0.151 -31.677 7.764 1.00 42.06 286 ALA B N 1
ATOM 15814 C CA . ALA G 1 286 ? 0.513 -31.428 9.151 1.00 42.06 286 ALA B CA 1
ATOM 15815 C C . ALA G 1 286 ? -0.750 -31.194 9.966 1.00 42.06 286 ALA B C 1
ATOM 15816 O O . ALA G 1 286 ? -1.594 -30.375 9.587 1.00 42.06 286 ALA B O 1
ATOM 15818 N N . VAL G 1 287 ? -0.874 -31.910 11.080 1.00 41.85 287 VAL B N 1
ATOM 15819 C CA . VAL G 1 287 ? -2.047 -31.845 11.943 1.00 41.85 287 VAL B CA 1
ATOM 15820 C C . VAL G 1 287 ? -1.622 -31.279 13.289 1.00 41.85 287 VAL B C 1
ATOM 15821 O O . VAL G 1 287 ? -0.653 -31.755 13.890 1.00 41.85 287 VAL B O 1
ATOM 15825 N N . SER G 1 288 ? -2.344 -30.266 13.756 1.00 42.57 288 SER B N 1
ATOM 15826 C CA . SER G 1 288 ? -2.061 -29.619 15.030 1.00 42.57 288 SER B CA 1
ATOM 15827 C C . SER G 1 288 ? -2.993 -30.185 16.093 1.00 42.57 288 SER B C 1
ATOM 15828 O O . SER G 1 288 ? -4.218 -30.142 15.936 1.00 42.57 288 SER B O 1
ATOM 15830 N N . ALA G 1 289 ? -2.411 -30.718 17.169 1.00 45.07 289 ALA B N 1
ATOM 15831 C CA . ALA G 1 289 ? -3.220 -31.279 18.244 1.00 45.07 289 ALA B CA 1
ATOM 15832 C C . ALA G 1 289 ? -3.990 -30.200 18.993 1.00 45.07 289 ALA B C 1
ATOM 15833 O O . ALA G 1 289 ? -5.120 -30.439 19.432 1.00 45.07 289 ALA B O 1
ATOM 15835 N N . GLY G 1 290 ? -3.401 -29.013 19.150 1.00 44.16 290 GLY B N 1
ATOM 15836 C CA . GLY G 1 290 ? -4.066 -27.942 19.869 1.00 44.16 290 GLY B CA 1
ATOM 15837 C C . GLY G 1 290 ? -5.219 -27.312 19.117 1.00 44.16 290 GLY B C 1
ATOM 15838 O O . GLY G 1 290 ? -6.076 -26.678 19.739 1.00 44.16 290 GLY B O 1
ATOM 15839 N N . ALA G 1 291 ? -5.257 -27.471 17.793 1.00 42.78 291 ALA B N 1
ATOM 15840 C CA . ALA G 1 291 ? -6.345 -26.902 17.007 1.00 42.78 291 ALA B CA 1
ATOM 15841 C C . ALA G 1 291 ? -7.673 -27.599 17.262 1.00 42.78 291 ALA B C 1
ATOM 15842 O O . ALA G 1 291 ? -8.727 -27.012 16.992 1.00 42.78 291 ALA B O 1
ATOM 15844 N N . GLY G 1 292 ? -7.653 -28.829 17.769 1.00 43.68 292 GLY B N 1
ATOM 15845 C CA . GLY G 1 292 ? -8.887 -29.541 18.033 1.00 43.68 292 GLY B CA 1
ATOM 15846 C C . GLY G 1 292 ? -9.612 -30.025 16.801 1.00 43.68 292 GLY B C 1
ATOM 15847 O O . GLY G 1 292 ? -10.815 -30.283 16.864 1.00 43.68 292 GLY B O 1
ATOM 15848 N N . ILE G 1 293 ? -8.910 -30.156 15.675 1.00 42.98 293 ILE B N 1
ATOM 15849 C CA . ILE G 1 293 ? -9.548 -30.584 14.437 1.00 42.98 293 ILE B CA 1
ATOM 15850 C C . ILE G 1 293 ? -9.872 -32.070 14.507 1.00 42.98 293 ILE B C 1
ATOM 15851 O O . ILE G 1 293 ? -9.061 -32.885 14.969 1.00 42.98 293 ILE B O 1
ATOM 15856 N N . ASP G 1 294 ? -11.076 -32.429 14.059 1.00 45.67 294 ASP B N 1
ATOM 15857 C CA . ASP G 1 294 ? -11.514 -33.823 14.020 1.00 45.67 294 ASP B CA 1
ATOM 15858 C C . ASP G 1 294 ? -10.814 -34.505 12.848 1.00 45.67 294 ASP B C 1
ATOM 15859 O O . ASP G 1 294 ? -11.324 -34.577 11.727 1.00 45.67 294 ASP B O 1
ATOM 15864 N N . VAL G 1 295 ? -9.615 -35.020 13.125 1.00 45.47 295 VAL B N 1
ATOM 15865 C CA . VAL G 1 295 ? -8.778 -35.577 12.066 1.00 45.47 295 VAL B CA 1
ATOM 15866 C C . VAL G 1 295 ? -9.430 -36.811 11.452 1.00 45.47 295 VAL B C 1
ATOM 15867 O O . VAL G 1 295 ? -9.352 -37.029 10.237 1.00 45.47 295 VAL B O 1
ATOM 15871 N N . ASP G 1 296 ? -10.093 -37.631 12.272 1.00 47.87 296 ASP B N 1
ATOM 15872 C CA . ASP G 1 296 ? -10.724 -38.841 11.754 1.00 47.87 296 ASP B CA 1
ATOM 15873 C C . ASP G 1 296 ? -11.827 -38.510 10.757 1.00 47.87 296 ASP B C 1
ATOM 15874 O O . ASP G 1 296 ? -11.966 -39.179 9.728 1.00 47.87 296 ASP B O 1
ATOM 15879 N N . ALA G 1 297 ? -12.632 -37.489 11.052 1.00 46.27 297 ALA B N 1
ATOM 15880 C CA . ALA G 1 297 ? -13.663 -37.071 10.111 1.00 46.27 297 ALA B CA 1
ATOM 15881 C C . ALA G 1 297 ? -13.089 -36.263 8.956 1.00 46.27 297 ALA B C 1
ATOM 15882 O O . ALA G 1 297 ? -13.602 -36.344 7.835 1.00 46.27 297 ALA B O 1
ATOM 15884 N N . ALA G 1 298 ? -12.034 -35.483 9.206 1.00 45.66 298 ALA B N 1
ATOM 15885 C CA . ALA G 1 298 ? -11.487 -34.623 8.163 1.00 45.66 298 ALA B CA 1
ATOM 15886 C C . ALA G 1 298 ? -10.713 -35.414 7.117 1.00 45.66 298 ALA B C 1
ATOM 15887 O O . ALA G 1 298 ? -10.617 -34.978 5.964 1.00 45.66 298 ALA B O 1
ATOM 15889 N N . GLN G 1 299 ? -10.154 -36.567 7.489 1.00 47.79 299 GLN B N 1
ATOM 15890 C CA . GLN G 1 299 ? -9.376 -37.342 6.532 1.00 47.79 299 GLN B CA 1
ATOM 15891 C C . GLN G 1 299 ? -10.244 -37.972 5.452 1.00 47.79 299 GLN B C 1
ATOM 15892 O O . GLN G 1 299 ? -9.724 -38.328 4.389 1.00 47.79 299 GLN B O 1
ATOM 15898 N N . ALA G 1 300 ? -11.548 -38.122 5.693 1.00 49.81 300 ALA B N 1
ATOM 15899 C CA . ALA G 1 300 ? -12.426 -38.661 4.660 1.00 49.81 300 ALA B CA 1
ATOM 15900 C C . ALA G 1 300 ? -12.841 -37.574 3.674 1.00 49.81 300 ALA B C 1
ATOM 15901 O O . ALA G 1 300 ? -12.463 -37.616 2.499 1.00 49.81 300 ALA B O 1
ATOM 15903 N N . ALA G 1 301 ? -13.592 -36.577 4.154 1.00 51.20 301 ALA B N 1
ATOM 15904 C CA . ALA G 1 301 ? -13.994 -35.397 3.392 1.00 51.20 301 ALA B CA 1
ATOM 15905 C C . ALA G 1 301 ? -14.344 -35.702 1.940 1.00 51.20 301 ALA B C 1
ATOM 15906 O O . ALA G 1 301 ? -15.062 -36.666 1.654 1.00 51.20 301 ALA B O 1
ATOM 15908 N N . GLU G 1 302 ? -13.851 -34.870 1.024 1.00 54.79 302 GLU B N 1
ATOM 15909 C CA . GLU G 1 302 ? -13.932 -35.059 -0.422 1.00 54.79 302 GLU B CA 1
ATOM 15910 C C . GLU G 1 302 ? -15.359 -35.041 -0.958 1.00 54.79 302 GLU B C 1
ATOM 15911 O O . GLU G 1 302 ? -15.575 -35.345 -2.137 1.00 54.79 302 GLU B O 1
ATOM 15917 N N . THR G 1 303 ? -16.342 -34.693 -0.132 1.00 54.08 303 THR B N 1
ATOM 15918 C CA . THR G 1 303 ? -17.724 -34.621 -0.589 1.00 54.08 303 THR B CA 1
ATOM 15919 C C . THR G 1 303 ? -18.448 -33.374 -0.109 1.00 54.08 303 THR B C 1
ATOM 15920 O O . THR G 1 303 ? -19.398 -32.943 -0.768 1.00 54.08 303 THR B O 1
ATOM 15924 N N . GLY G 1 304 ? -18.002 -32.748 0.968 1.00 49.96 304 GLY B N 1
ATOM 15925 C CA . GLY G 1 304 ? -18.711 -31.660 1.593 1.00 49.96 304 GLY B CA 1
ATOM 15926 C C . GLY G 1 304 ? -19.162 -31.935 3.011 1.00 49.96 304 GLY B C 1
ATOM 15927 O O . GLY G 1 304 ? -20.033 -31.214 3.511 1.00 49.96 304 GLY B O 1
ATOM 15928 N N . ASP G 1 305 ? -18.604 -32.948 3.667 1.00 49.20 305 ASP B N 1
ATOM 15929 C CA . ASP G 1 305 ? -19.006 -33.294 5.021 1.00 49.20 305 ASP B CA 1
ATOM 15930 C C . ASP G 1 305 ? -18.631 -32.188 5.998 1.00 49.20 305 ASP B C 1
ATOM 15931 O O . ASP G 1 305 ? -17.660 -31.453 5.801 1.00 49.20 305 ASP B O 1
ATOM 15936 N N . TYR G 1 306 ? -19.416 -32.078 7.064 1.00 43.85 306 TYR B N 1
ATOM 15937 C CA . TYR G 1 306 ? -19.189 -31.082 8.101 1.00 43.85 306 TYR B CA 1
ATOM 15938 C C . TYR G 1 306 ? -18.284 -31.682 9.169 1.00 43.85 306 TYR B C 1
ATOM 15939 O O . TYR G 1 306 ? -18.639 -32.684 9.797 1.00 43.85 306 TYR B O 1
ATOM 15948 N N . VAL G 1 307 ? -17.119 -31.074 9.371 1.00 43.74 307 VAL B N 1
ATOM 15949 C CA . VAL G 1 307 ? -16.108 -31.581 10.292 1.00 43.74 307 VAL B CA 1
ATOM 15950 C C . VAL G 1 307 ? -15.922 -30.560 11.404 1.00 43.74 307 VAL B C 1
ATOM 15951 O O . VAL G 1 307 ? -15.612 -29.393 11.137 1.00 43.74 307 VAL B O 1
ATOM 15955 N N . GLN G 1 308 ? -16.107 -30.999 12.646 1.00 42.85 308 GLN B N 1
ATOM 15956 C CA . GLN G 1 308 ? -15.969 -30.106 13.787 1.00 42.85 308 GLN B CA 1
ATOM 15957 C C . GLN G 1 308 ? -14.515 -29.703 13.989 1.00 42.85 308 GLN B C 1
ATOM 15958 O O . GLN G 1 308 ? -13.601 -30.523 13.859 1.00 42.85 308 GLN B O 1
ATOM 15964 N N . THR G 1 309 ? -14.302 -28.430 14.312 1.00 42.49 309 THR B N 1
ATOM 15965 C CA . THR G 1 309 ? -12.981 -27.921 14.645 1.00 42.49 309 THR B CA 1
ATOM 15966 C C . THR G 1 309 ? -13.116 -26.866 15.733 1.00 42.49 309 THR B C 1
ATOM 15967 O O . THR G 1 309 ? -14.173 -26.258 15.912 1.00 42.49 309 THR B O 1
ATOM 15971 N N . SER G 1 310 ? -12.026 -26.660 16.469 1.00 42.31 310 SER B N 1
ATOM 15972 C CA . SER G 1 310 ? -11.984 -25.684 17.548 1.00 42.31 310 SER B CA 1
ATOM 15973 C C . SER G 1 310 ? -11.250 -24.409 17.160 1.00 42.31 310 SER B C 1
ATOM 15974 O O . SER G 1 310 ? -11.039 -23.544 18.016 1.00 42.31 310 SER B O 1
ATOM 15977 N N . ALA G 1 311 ? -10.854 -24.271 15.899 1.00 44.33 311 ALA B N 1
ATOM 15978 C CA . ALA G 1 311 ? -10.160 -23.074 15.459 1.00 44.33 311 ALA B CA 1
ATOM 15979 C C . ALA G 1 311 ? -11.143 -21.924 15.262 1.00 44.33 311 ALA B C 1
ATOM 15980 O O . ALA G 1 311 ? -12.361 -22.114 15.199 1.00 44.33 311 ALA B O 1
ATOM 15982 N N . ALA G 1 312 ? -10.597 -20.717 15.175 1.00 45.95 312 ALA B N 1
ATOM 15983 C CA . ALA G 1 312 ? -11.423 -19.546 14.927 1.00 45.95 312 ALA B CA 1
ATOM 15984 C C . ALA G 1 312 ? -12.046 -19.636 13.536 1.00 45.95 312 ALA B C 1
ATOM 15985 O O . ALA G 1 312 ? -11.396 -20.098 12.594 1.00 45.95 312 ALA B O 1
ATOM 15987 N N . PRO G 1 313 ? -13.301 -19.215 13.378 1.00 44.74 313 PRO B N 1
ATOM 15988 C CA . PRO G 1 313 ? -13.953 -19.326 12.068 1.00 44.74 313 PRO B CA 1
ATOM 15989 C C . PRO G 1 313 ? -13.237 -18.501 11.010 1.00 44.74 313 PRO B C 1
ATOM 15990 O O . PRO G 1 313 ? -12.737 -17.407 11.279 1.00 44.74 313 PRO B O 1
ATOM 15994 N N . GLY G 1 314 ? -13.191 -19.043 9.794 1.00 45.53 314 GLY B N 1
ATOM 15995 C CA . GLY G 1 314 ? -12.540 -18.392 8.680 1.00 45.53 314 GLY B CA 1
ATOM 15996 C C . GLY G 1 314 ? -11.057 -18.666 8.551 1.00 45.53 314 GLY B C 1
ATOM 15997 O O . GLY G 1 314 ? -10.449 -18.228 7.567 1.00 45.53 314 GLY B O 1
ATOM 15998 N N . THR G 1 315 ? -10.459 -19.373 9.502 1.00 45.73 315 THR B N 1
ATOM 15999 C CA . THR G 1 315 ? -9.038 -19.682 9.491 1.00 45.73 315 THR B CA 1
ATOM 16000 C C . THR G 1 315 ? -8.834 -21.160 9.173 1.00 45.73 315 THR B C 1
ATOM 16001 O O . THR G 1 315 ? -9.778 -21.896 8.876 1.00 45.73 315 THR B O 1
ATOM 16005 N N . ASN G 1 316 ? -7.580 -21.590 9.235 1.00 44.68 316 ASN B N 1
ATOM 16006 C CA . ASN G 1 316 ? -7.258 -22.986 8.969 1.00 44.68 316 ASN B CA 1
ATOM 16007 C C . ASN G 1 316 ? -7.796 -23.869 10.089 1.00 44.68 316 ASN B C 1
ATOM 16008 O O . ASN G 1 316 ? -7.554 -23.584 11.267 1.00 44.68 316 ASN B O 1
ATOM 16013 N N . PRO G 1 317 ? -8.534 -24.935 9.769 1.00 43.95 317 PRO B N 1
ATOM 16014 C CA . PRO G 1 317 ? -9.060 -25.810 10.831 1.00 43.95 317 PRO B CA 1
ATOM 16015 C C . PRO G 1 317 ? -7.982 -26.460 11.677 1.00 43.95 317 PRO B C 1
ATOM 16016 O O . PRO G 1 317 ? -8.202 -26.690 12.872 1.00 43.95 317 PRO B O 1
ATOM 16020 N N . GLY G 1 318 ? -6.826 -26.767 11.098 1.00 42.02 318 GLY B N 1
ATOM 16021 C CA . GLY G 1 318 ? -5.767 -27.425 11.838 1.00 42.02 318 GLY B CA 1
ATOM 16022 C C . GLY G 1 318 ? -5.001 -28.428 11.004 1.00 42.02 318 GLY B C 1
ATOM 16023 O O . GLY G 1 318 ? -3.927 -28.887 11.403 1.00 42.02 318 GLY B O 1
ATOM 16024 N N . ILE G 1 319 ? -5.545 -28.779 9.842 1.00 41.49 319 ILE B N 1
ATOM 16025 C CA . ILE G 1 319 ? -4.883 -29.664 8.890 1.00 41.49 319 ILE B CA 1
ATOM 16026 C C . ILE G 1 319 ? -4.627 -28.864 7.623 1.00 41.49 319 ILE B C 1
ATOM 16027 O O . ILE G 1 319 ? -5.574 -28.460 6.937 1.00 41.49 319 ILE B O 1
ATOM 16032 N N . TRP G 1 320 ? -3.354 -28.637 7.312 1.00 42.67 320 TRP B N 1
ATOM 16033 C CA . TRP G 1 320 ? -2.976 -27.847 6.151 1.00 42.67 320 TRP B CA 1
ATOM 16034 C C . TRP G 1 320 ? -1.791 -28.495 5.455 1.00 42.67 320 TRP B C 1
ATOM 16035 O O . TRP G 1 320 ? -0.913 -29.064 6.108 1.00 42.67 320 TRP B O 1
ATOM 16046 N N . ALA G 1 321 ? -1.778 -28.413 4.128 1.00 47.08 321 ALA B N 1
ATOM 16047 C CA . ALA G 1 321 ? -0.631 -28.879 3.366 1.00 47.08 321 ALA B CA 1
ATOM 16048 C C . ALA G 1 321 ? 0.576 -27.995 3.649 1.00 47.08 321 ALA B C 1
ATOM 16049 O O . ALA G 1 321 ? 0.470 -26.766 3.695 1.00 47.08 321 ALA B O 1
ATOM 16051 N N . VAL G 1 322 ? 1.729 -28.626 3.837 1.00 49.74 322 VAL B N 1
ATOM 16052 C CA . VAL G 1 322 ? 2.936 -27.904 4.225 1.00 49.74 322 VAL B CA 1
ATOM 16053 C C . VAL G 1 322 ? 3.566 -27.282 2.986 1.00 49.74 322 VAL B C 1
ATOM 16054 O O . VAL G 1 322 ? 3.968 -27.991 2.057 1.00 49.74 322 VAL B O 1
ATOM 16058 N N . GLU G 1 323 ? 3.652 -25.956 2.972 1.00 60.90 323 GLU B N 1
ATOM 16059 C CA . GLU G 1 323 ? 4.329 -25.232 1.907 1.00 60.90 323 GLU B CA 1
ATOM 16060 C C . GLU G 1 323 ? 5.771 -24.981 2.327 1.00 60.90 323 GLU B C 1
ATOM 16061 O O . GLU G 1 323 ? 6.041 -24.092 3.143 1.00 60.90 323 GLU B O 1
ATOM 16063 N N . ASN G 1 324 ? 6.691 -25.760 1.771 1.00 65.96 324 ASN B N 1
ATOM 16064 C CA . ASN G 1 324 ? 8.096 -25.655 2.129 1.00 65.96 324 ASN B CA 1
ATOM 16065 C C . ASN G 1 324 ? 8.770 -24.525 1.360 1.00 65.96 324 ASN B C 1
ATOM 16066 O O . ASN G 1 324 ? 8.228 -23.993 0.386 1.00 65.96 324 ASN B O 1
ATOM 16071 N N . GLY G 1 325 ? 9.970 -24.158 1.812 1.00 70.53 325 GLY B N 1
ATOM 16072 C CA . GLY G 1 325 ? 10.664 -22.995 1.287 1.00 70.53 325 GLY B CA 1
ATOM 16073 C C . GLY G 1 325 ? 11.373 -23.211 -0.035 1.00 70.53 325 GLY B C 1
ATOM 16074 O O . GLY G 1 325 ? 11.967 -22.260 -0.555 1.00 70.53 325 GLY B O 1
ATOM 16075 N N . SER G 1 326 ? 11.332 -24.423 -0.589 1.00 68.65 326 SER B N 1
ATOM 16076 C CA . SER G 1 326 ? 12.025 -24.684 -1.845 1.00 68.65 326 SER B CA 1
ATOM 16077 C C . SER G 1 326 ? 11.221 -24.261 -3.067 1.00 68.65 326 SER B C 1
ATOM 16078 O O . SER G 1 326 ? 11.696 -24.454 -4.191 1.00 68.65 326 SER B O 1
ATOM 16081 N N . ASP G 1 327 ? 10.020 -23.709 -2.882 1.00 70.54 327 ASP B N 1
ATOM 16082 C CA . ASP G 1 327 ? 9.250 -23.221 -4.022 1.00 70.54 327 ASP B CA 1
ATOM 16083 C C . ASP G 1 327 ? 9.992 -22.104 -4.744 1.00 70.54 327 ASP B C 1
ATOM 16084 O O . ASP G 1 327 ? 10.015 -22.059 -5.980 1.00 70.54 327 ASP B O 1
ATOM 16086 N N . ARG G 1 328 ? 10.600 -21.195 -3.992 1.00 74.48 328 ARG B N 1
ATOM 16087 C CA . ARG G 1 328 ? 11.477 -20.179 -4.550 1.00 74.48 328 ARG B CA 1
ATOM 16088 C C . ARG G 1 328 ? 12.854 -20.820 -4.758 1.00 74.48 328 ARG B C 1
ATOM 16089 O O . ARG G 1 328 ? 13.086 -21.963 -4.352 1.00 74.48 328 ARG B O 1
ATOM 16097 N N . LYS G 1 329 ? 13.761 -20.110 -5.435 1.00 69.58 329 LYS B N 1
ATOM 16098 C CA . LYS G 1 329 ? 15.122 -20.553 -5.731 1.00 69.58 329 LYS B CA 1
ATOM 16099 C C . LYS G 1 329 ? 15.094 -21.628 -6.814 1.00 69.58 329 LYS B C 1
ATOM 16100 O O . LYS G 1 329 ? 16.143 -22.070 -7.295 1.00 69.58 329 LYS B O 1
ATOM 16106 N N . ILE G 1 330 ? 13.895 -22.037 -7.230 1.00 66.75 330 ILE B N 1
ATOM 16107 C CA . ILE G 1 330 ? 13.771 -22.805 -8.462 1.00 66.75 330 ILE B CA 1
ATOM 16108 C C . ILE G 1 330 ? 13.815 -21.870 -9.662 1.00 66.75 330 ILE B C 1
ATOM 16109 O O . ILE G 1 330 ? 14.457 -22.166 -10.677 1.00 66.75 330 ILE B O 1
ATOM 16114 N N . MET G 1 331 ? 13.141 -20.722 -9.563 1.00 68.76 331 MET B N 1
ATOM 16115 C CA . MET G 1 331 ? 13.180 -19.741 -10.641 1.00 68.76 331 MET B CA 1
ATOM 16116 C C . MET G 1 331 ? 14.582 -19.172 -10.822 1.00 68.76 331 MET B C 1
ATOM 16117 O O . MET G 1 331 ? 15.037 -18.981 -11.954 1.00 68.76 331 MET B O 1
ATOM 16122 N N . SER G 1 332 ? 15.282 -18.893 -9.720 1.00 67.04 332 SER B N 1
ATOM 16123 C CA . SER G 1 332 ? 16.643 -18.374 -9.824 1.00 67.04 332 SER B CA 1
ATOM 16124 C C . SER G 1 332 ? 17.579 -19.400 -10.453 1.00 67.04 332 SER B C 1
ATOM 16125 O O . SER G 1 332 ? 18.402 -19.060 -11.315 1.00 67.04 332 SER B O 1
ATOM 16128 N N . LEU G 1 333 ? 17.469 -20.662 -10.030 1.00 62.85 333 LEU B N 1
ATOM 16129 C CA . LEU G 1 333 ? 18.292 -21.713 -10.618 1.00 62.85 333 LEU B CA 1
ATOM 16130 C C . LEU G 1 333 ? 17.992 -21.873 -12.101 1.00 62.85 333 LEU B C 1
ATOM 16131 O O . LEU G 1 333 ? 18.910 -22.019 -12.916 1.00 62.85 333 LEU B O 1
ATOM 16136 N N . GLN G 1 334 ? 16.710 -21.839 -12.470 1.00 63.85 334 GLN B N 1
ATOM 16137 C CA . GLN G 1 334 ? 16.340 -21.952 -13.875 1.00 63.85 334 GLN B CA 1
ATOM 16138 C C . GLN G 1 334 ? 16.875 -20.780 -14.685 1.00 63.85 334 GLN B C 1
ATOM 16139 O O . GLN G 1 334 ? 17.332 -20.960 -15.817 1.00 63.85 334 GLN B O 1
ATOM 16145 N N . SER G 1 335 ? 16.826 -19.569 -14.126 1.00 65.57 335 SER B N 1
ATOM 16146 C CA . SER G 1 335 ? 17.340 -18.404 -14.839 1.00 65.57 335 SER B CA 1
ATOM 16147 C C . SER G 1 335 ? 18.846 -18.498 -15.049 1.00 65.57 335 SER B C 1
ATOM 16148 O O . SER G 1 335 ? 19.349 -18.194 -16.138 1.00 65.57 335 SER B O 1
ATOM 16151 N N . GLU G 1 336 ? 19.584 -18.916 -14.018 1.00 65.98 336 GLU B N 1
ATOM 16152 C CA . GLU G 1 336 ? 21.029 -19.056 -14.174 1.00 65.98 336 GLU B CA 1
ATOM 16153 C C . GLU G 1 336 ? 21.371 -20.157 -15.173 1.00 65.98 336 GLU B C 1
ATOM 16154 O O . GLU G 1 336 ? 22.295 -20.006 -15.986 1.00 65.98 336 GLU B O 1
ATOM 16160 N N . ILE G 1 337 ? 20.627 -21.265 -15.136 1.00 62.13 337 ILE B N 1
ATOM 16161 C CA . ILE G 1 337 ? 20.838 -22.339 -16.102 1.00 62.13 337 ILE B CA 1
ATOM 16162 C C . ILE G 1 337 ? 20.542 -21.848 -17.513 1.00 62.13 337 ILE B C 1
ATOM 16163 O O . ILE G 1 337 ? 21.246 -22.197 -18.466 1.00 62.13 337 ILE B O 1
ATOM 16168 N N . SER G 1 338 ? 19.502 -21.027 -17.667 1.00 64.72 338 SER B N 1
ATOM 16169 C CA . SER G 1 338 ? 19.177 -20.475 -18.977 1.00 64.72 338 SER B CA 1
ATOM 16170 C C . SER G 1 338 ? 20.283 -19.558 -19.479 1.00 64.72 338 SER B C 1
ATOM 16171 O O . SER G 1 338 ? 20.613 -19.566 -20.669 1.00 64.72 338 SER B O 1
ATOM 16174 N N . MET G 1 339 ? 20.860 -18.748 -18.589 1.00 67.42 339 MET B N 1
ATOM 16175 C CA . MET G 1 339 ? 21.974 -17.892 -18.992 1.00 67.42 339 MET B CA 1
ATOM 16176 C C . MET G 1 339 ? 23.172 -18.721 -19.441 1.00 67.42 339 MET B C 1
ATOM 16177 O O . MET G 1 339 ? 23.797 -18.424 -20.471 1.00 67.42 339 MET B O 1
ATOM 16182 N N . ILE G 1 340 ? 23.503 -19.771 -18.685 1.00 63.05 340 ILE B N 1
ATOM 16183 C CA . ILE G 1 340 ? 24.623 -20.630 -19.064 1.00 63.05 340 ILE B CA 1
ATOM 16184 C C . ILE G 1 340 ? 24.344 -21.316 -20.396 1.00 63.05 340 ILE B C 1
ATOM 16185 O O . ILE G 1 340 ? 25.234 -21.442 -21.246 1.00 63.05 340 ILE B O 1
ATOM 16190 N N . GLU G 1 341 ? 23.107 -21.774 -20.597 1.00 64.97 341 GLU B N 1
ATOM 16191 C CA . GLU G 1 341 ? 22.747 -22.425 -21.851 1.00 64.97 341 GLU B CA 1
ATOM 16192 C C . GLU G 1 341 ? 22.816 -21.452 -23.020 1.00 64.97 341 GLU B C 1
ATOM 16193 O O . GLU G 1 341 ? 23.224 -21.831 -24.120 1.00 64.97 341 GLU B O 1
ATOM 16199 N N . GLN G 1 342 ? 22.412 -20.199 -22.805 1.00 66.63 342 GLN B N 1
ATOM 16200 C CA . GLN G 1 342 ? 22.535 -19.190 -23.853 1.00 66.63 342 GLN B CA 1
ATOM 16201 C C . GLN G 1 342 ? 23.993 -18.961 -24.221 1.00 66.63 342 GLN B C 1
ATOM 16202 O O . GLN G 1 342 ? 24.342 -18.886 -25.407 1.00 66.63 342 GLN B O 1
ATOM 16208 N N . LYS G 1 343 ? 24.862 -18.855 -23.212 1.00 66.11 343 LYS B N 1
ATOM 16209 C CA . LYS G 1 343 ? 26.286 -18.685 -23.482 1.00 66.11 343 LYS B CA 1
ATOM 16210 C C . LYS G 1 343 ? 26.847 -19.876 -24.253 1.00 66.11 343 LYS B C 1
ATOM 16211 O O . LYS G 1 343 ? 27.597 -19.704 -25.222 1.00 66.11 343 LYS B O 1
ATOM 16217 N N . LEU G 1 344 ? 26.482 -21.092 -23.842 1.00 64.30 344 LEU B N 1
ATOM 16218 C CA . LEU G 1 344 ? 26.971 -22.286 -24.525 1.00 64.30 344 LEU B CA 1
ATOM 16219 C C . LEU G 1 344 ? 26.466 -22.353 -25.961 1.00 64.30 344 LEU B C 1
ATOM 16220 O O . LEU G 1 344 ? 27.222 -22.696 -26.877 1.00 64.30 344 LEU B O 1
ATOM 16225 N N . ALA G 1 345 ? 25.188 -22.032 -26.175 1.00 65.05 345 ALA B N 1
ATOM 16226 C CA . ALA G 1 345 ? 24.624 -22.060 -27.519 1.00 65.05 345 ALA B CA 1
ATOM 16227 C C . ALA G 1 345 ? 25.305 -21.040 -28.419 1.00 65.05 345 ALA B C 1
ATOM 16228 O O . ALA G 1 345 ? 25.578 -21.323 -29.592 1.00 65.05 345 ALA B O 1
ATOM 16230 N N . ARG G 1 346 ? 25.583 -19.846 -27.892 1.00 68.02 346 ARG B N 1
ATOM 16231 C CA . ARG G 1 346 ? 26.356 -18.878 -28.659 1.00 68.02 346 ARG B CA 1
ATOM 16232 C C . ARG G 1 346 ? 27.759 -19.399 -28.947 1.00 68.02 346 ARG B C 1
ATOM 16233 O O . ARG G 1 346 ? 28.315 -19.130 -30.017 1.00 68.02 346 ARG B O 1
ATOM 16241 N N . ALA G 1 347 ? 28.338 -20.155 -28.012 1.00 65.48 347 ALA B N 1
ATOM 16242 C CA . ALA G 1 347 ? 29.657 -20.733 -28.246 1.00 65.48 347 ALA B CA 1
ATOM 16243 C C . ALA G 1 347 ? 29.604 -21.890 -29.235 1.00 65.48 347 ALA B C 1
ATOM 16244 O O . ALA G 1 347 ? 30.574 -22.123 -29.965 1.00 65.48 347 ALA B O 1
ATOM 16246 N N . PHE G 1 348 ? 28.491 -22.622 -29.277 1.00 63.50 348 PHE B N 1
ATOM 16247 C CA . PHE G 1 348 ? 28.331 -23.769 -30.165 1.00 63.50 348 PHE B CA 1
ATOM 16248 C C . PHE G 1 348 ? 27.578 -23.412 -31.441 1.00 63.50 348 PHE B C 1
ATOM 16249 O O . PHE G 1 348 ? 27.006 -24.298 -32.086 1.00 63.50 348 PHE B O 1
ATOM 16257 N N . MET G 1 349 ? 27.583 -22.130 -31.813 1.00 69.81 349 MET B N 1
ATOM 16258 C CA . MET G 1 349 ? 26.916 -21.600 -33.010 1.00 69.81 349 MET B CA 1
ATOM 16259 C C . MET G 1 349 ? 25.563 -22.270 -33.248 1.00 69.81 349 MET B C 1
ATOM 16260 O O . MET G 1 349 ? 25.268 -22.793 -34.324 1.00 69.81 349 MET B O 1
ATOM 16265 N N . TYR G 1 350 ? 24.731 -22.242 -32.212 1.00 66.18 350 TYR B N 1
ATOM 16266 C CA . TYR G 1 350 ? 23.394 -22.823 -32.265 1.00 66.18 350 TYR B CA 1
ATOM 16267 C C . TYR G 1 350 ? 22.462 -21.978 -33.125 1.00 66.18 350 TYR B C 1
ATOM 16268 O O . TYR G 1 350 ? 21.733 -21.126 -32.615 1.00 66.18 350 TYR B O 1
ATOM 16277 N N . ALA G 1 372 ? 28.369 -18.796 -38.109 1.00 88.98 372 ALA B N 1
ATOM 16278 C CA . ALA G 1 372 ? 28.680 -19.462 -39.368 1.00 88.98 372 ALA B CA 1
ATOM 16279 C C . ALA G 1 372 ? 30.186 -19.611 -39.546 1.00 88.98 372 ALA B C 1
ATOM 16280 O O . ALA G 1 372 ? 30.833 -18.767 -40.167 1.00 88.98 372 ALA B O 1
ATOM 16282 N N . GLN G 1 373 ? 30.735 -20.685 -38.979 1.00 88.39 373 GLN B N 1
ATOM 16283 C CA . GLN G 1 373 ? 32.153 -21.034 -39.039 1.00 88.39 373 GLN B CA 1
ATOM 16284 C C . GLN G 1 373 ? 33.051 -20.004 -38.362 1.00 88.39 373 GLN B C 1
ATOM 16285 O O . GLN G 1 373 ? 34.280 -20.132 -38.416 1.00 88.39 373 GLN B O 1
ATOM 16287 N N . ASN G 1 374 ? 32.474 -18.987 -37.723 1.00 89.78 374 ASN B N 1
ATOM 16288 C CA . ASN G 1 374 ? 33.246 -17.997 -36.984 1.00 89.78 374 ASN B CA 1
ATOM 16289 C C . ASN G 1 374 ? 33.334 -18.304 -35.499 1.00 89.78 374 ASN B C 1
ATOM 16290 O O . ASN G 1 374 ? 34.341 -17.969 -34.868 1.00 89.78 374 ASN B O 1
ATOM 16295 N N . SER G 1 375 ? 32.301 -18.926 -34.926 1.00 85.65 375 SER B N 1
ATOM 16296 C CA . SER G 1 375 ? 32.386 -19.374 -33.541 1.00 85.65 375 SER B CA 1
ATOM 16297 C C . SER G 1 375 ? 33.475 -20.423 -33.378 1.00 85.65 375 SER B C 1
ATOM 16298 O O . SER G 1 375 ? 34.221 -20.410 -32.392 1.00 85.65 375 SER B O 1
ATOM 16301 N N . LEU G 1 376 ? 33.579 -21.340 -34.334 1.00 82.92 376 LEU B N 1
ATOM 16302 C CA . LEU G 1 376 ? 34.677 -22.292 -34.363 1.00 82.92 376 LEU B CA 1
ATOM 16303 C C . LEU G 1 376 ? 35.978 -21.579 -34.712 1.00 82.92 376 LEU B C 1
ATOM 16304 O O . LEU G 1 376 ? 36.008 -20.665 -35.540 1.00 82.92 376 LEU B O 1
ATOM 16309 N N . GLY G 1 377 ? 37.060 -22.008 -34.070 1.00 79.85 377 GLY B N 1
ATOM 16310 C CA . GLY G 1 377 ? 38.348 -21.378 -34.277 1.00 79.85 377 GLY B CA 1
ATOM 16311 C C . GLY G 1 377 ? 39.054 -21.842 -35.534 1.00 79.85 377 GLY B C 1
ATOM 16312 O O . GLY G 1 377 ? 38.419 -22.056 -36.571 1.00 79.85 377 GLY B O 1
ATOM 16313 N N . ASP G 1 378 ? 40.376 -22.003 -35.450 1.00 75.21 378 ASP B N 1
ATOM 16314 C CA . ASP G 1 378 ? 41.147 -22.479 -36.591 1.00 75.21 378 ASP B CA 1
ATOM 16315 C C . ASP G 1 378 ? 40.930 -23.962 -36.857 1.00 75.21 378 ASP B C 1
ATOM 16316 O O . ASP G 1 378 ? 41.431 -24.477 -37.861 1.00 75.21 378 ASP B O 1
ATOM 16318 N N . ALA G 1 379 ? 40.206 -24.657 -35.976 1.00 72.62 379 ALA B N 1
ATOM 16319 C CA . ALA G 1 379 ? 39.994 -26.091 -36.138 1.00 72.62 379 ALA B CA 1
ATOM 16320 C C . ALA G 1 379 ? 39.256 -26.403 -37.434 1.00 72.62 379 ALA B C 1
ATOM 16321 O O . ALA G 1 379 ? 39.582 -27.370 -38.132 1.00 72.62 379 ALA B O 1
ATOM 16323 N N . TYR G 1 380 ? 38.247 -25.595 -37.767 1.00 71.76 380 TYR B N 1
ATOM 16324 C CA . TYR G 1 380 ? 37.515 -25.810 -39.011 1.00 71.76 380 TYR B CA 1
ATOM 16325 C C . TYR G 1 380 ? 38.424 -25.637 -40.220 1.00 71.76 380 TYR B C 1
ATOM 16326 O O . TYR G 1 380 ? 38.342 -26.406 -41.184 1.00 71.76 380 TYR B O 1
ATOM 16335 N N . SER G 1 381 ? 39.294 -24.625 -40.189 1.00 72.79 381 SER B N 1
ATOM 16336 C CA . SER G 1 381 ? 40.205 -24.398 -41.306 1.00 72.79 381 SER B CA 1
ATOM 16337 C C . SER G 1 381 ? 41.190 -25.549 -41.460 1.00 72.79 381 SER B C 1
ATOM 16338 O O . SER G 1 381 ? 41.533 -25.932 -42.585 1.00 72.79 381 SER B O 1
ATOM 16341 N N . ILE G 1 382 ? 41.666 -26.104 -40.344 1.00 73.02 382 ILE B N 1
ATOM 16342 C CA . ILE G 1 382 ? 42.589 -27.235 -40.407 1.00 73.02 382 ILE B CA 1
ATOM 16343 C C . ILE G 1 382 ? 41.901 -28.449 -41.020 1.00 73.02 382 ILE B C 1
ATOM 16344 O O . ILE G 1 382 ? 42.467 -29.141 -41.874 1.00 73.02 382 ILE B O 1
ATOM 16349 N N . LEU G 1 383 ? 40.666 -28.725 -40.592 1.00 70.45 383 LEU B N 1
ATOM 16350 C CA . LEU G 1 383 ? 39.938 -29.875 -41.120 1.00 70.45 383 LEU B CA 1
ATOM 16351 C C . LEU G 1 383 ? 39.670 -29.720 -42.611 1.00 70.45 383 LEU B C 1
ATOM 16352 O O . LEU G 1 383 ? 39.835 -30.669 -43.386 1.00 70.45 383 LEU B O 1
ATOM 16357 N N . SER G 1 384 ? 39.254 -28.525 -43.035 1.00 71.29 384 SER B N 1
ATOM 16358 C CA . SER G 1 384 ? 38.956 -28.305 -44.444 1.00 71.29 384 SER B CA 1
ATOM 16359 C C . SER G 1 384 ? 40.201 -28.368 -45.316 1.00 71.29 384 SER B C 1
ATOM 16360 O O . SER G 1 384 ? 40.086 -28.585 -46.527 1.00 71.29 384 SER B O 1
ATOM 16363 N N . ASP G 1 385 ? 41.385 -28.189 -44.734 1.00 70.93 385 ASP B N 1
ATOM 16364 C CA . ASP G 1 385 ? 42.632 -28.187 -45.489 1.00 70.93 385 ASP B CA 1
ATOM 16365 C C . ASP G 1 385 ? 43.298 -29.554 -45.550 1.00 70.93 385 ASP B C 1
ATOM 16366 O O . ASP G 1 385 ? 43.847 -29.922 -46.592 1.00 70.93 385 ASP B O 1
ATOM 16368 N N . HIS G 1 386 ? 43.264 -30.317 -44.459 1.00 71.30 386 HIS B N 1
ATOM 16369 C CA . HIS G 1 386 ? 43.909 -31.623 -44.412 1.00 71.30 386 HIS B CA 1
ATOM 16370 C C . HIS G 1 386 ? 42.937 -32.758 -44.708 1.00 71.30 386 HIS B C 1
ATOM 16371 O O . HIS G 1 386 ? 43.189 -33.579 -45.594 1.00 71.30 386 HIS B O 1
ATOM 16378 N N . TRP G 1 387 ? 41.830 -32.820 -43.967 1.00 66.33 387 TRP B N 1
ATOM 16379 C CA . TRP G 1 387 ? 40.893 -33.929 -44.117 1.00 66.33 387 TRP B CA 1
ATOM 16380 C C . TRP G 1 387 ? 40.275 -33.952 -45.509 1.00 66.33 387 TRP B C 1
ATOM 16381 O O . TRP G 1 387 ? 40.158 -35.019 -46.121 1.00 66.33 387 TRP B O 1
ATOM 16392 N N . LEU G 1 388 ? 39.878 -32.789 -46.027 1.00 67.69 388 LEU B N 1
ATOM 16393 C CA . LEU G 1 388 ? 39.234 -32.751 -47.335 1.00 67.69 388 LEU B CA 1
ATOM 16394 C C . LEU G 1 388 ? 40.222 -33.051 -48.455 1.00 67.69 388 LEU B C 1
ATOM 16395 O O . LEU G 1 388 ? 39.889 -33.773 -49.402 1.00 67.69 388 LEU B O 1
ATOM 16400 N N . ARG G 1 389 ? 41.436 -32.502 -48.371 1.00 69.95 389 ARG B N 1
ATOM 16401 C CA . ARG G 1 389 ? 42.425 -32.727 -49.422 1.00 69.95 389 ARG B CA 1
ATOM 16402 C C . ARG G 1 389 ? 42.788 -34.202 -49.526 1.00 69.95 389 ARG B C 1
ATOM 16403 O O . ARG G 1 389 ? 42.878 -34.756 -50.628 1.00 69.95 389 ARG B O 1
ATOM 16411 N N . LYS G 1 390 ? 43.009 -34.855 -48.384 1.00 69.02 390 LYS B N 1
ATOM 16412 C CA . LYS G 1 390 ? 43.263 -36.292 -48.395 1.00 69.02 390 LYS B CA 1
ATOM 16413 C C . LYS G 1 390 ? 42.039 -37.061 -48.875 1.00 69.02 390 LYS B C 1
ATOM 16414 O O . LYS G 1 390 ? 42.161 -38.014 -49.653 1.00 69.02 390 LYS B O 1
ATOM 16420 N N . ARG G 1 391 ? 40.850 -36.662 -48.418 1.00 68.09 391 ARG B N 1
ATOM 16421 C CA . ARG G 1 391 ? 39.633 -37.366 -48.809 1.00 68.09 391 ARG B CA 1
ATOM 16422 C C . ARG G 1 391 ? 39.340 -37.187 -50.293 1.00 68.09 391 ARG B C 1
ATOM 16423 O O . ARG G 1 391 ? 38.902 -38.130 -50.962 1.00 68.09 391 ARG B O 1
ATOM 16431 N N . ALA G 1 392 ? 39.569 -35.983 -50.823 1.00 69.63 392 ALA B N 1
ATOM 16432 C CA . ALA G 1 392 ? 39.301 -35.731 -52.235 1.00 69.63 392 ALA B CA 1
ATOM 16433 C C . ALA G 1 392 ? 40.195 -36.581 -53.126 1.00 69.63 392 ALA B C 1
ATOM 16434 O O . ALA G 1 392 ? 39.765 -37.048 -54.187 1.00 69.63 392 ALA B O 1
ATOM 16436 N N . TYR G 1 393 ? 41.449 -36.779 -52.719 1.00 72.70 393 TYR B N 1
ATOM 16437 C CA . TYR G 1 393 ? 42.366 -37.596 -53.506 1.00 72.70 393 TYR B CA 1
ATOM 16438 C C . TYR G 1 393 ? 41.869 -39.032 -53.610 1.00 72.70 393 TYR B C 1
ATOM 16439 O O . TYR G 1 393 ? 41.812 -39.605 -54.704 1.00 72.70 393 TYR B O 1
ATOM 16448 N N . LEU G 1 394 ? 41.510 -39.632 -52.472 1.00 70.20 394 LEU B N 1
ATOM 16449 C CA . LEU G 1 394 ? 41.201 -41.058 -52.444 1.00 70.20 394 LEU B CA 1
ATOM 16450 C C . LEU G 1 394 ? 39.963 -41.378 -53.271 1.00 70.20 394 LEU B C 1
ATOM 16451 O O . LEU G 1 394 ? 39.945 -42.366 -54.014 1.00 70.20 394 LEU B O 1
ATOM 16456 N N . TYR G 1 395 ? 38.915 -40.560 -53.156 1.00 70.32 395 TYR B N 1
ATOM 16457 C CA . TYR G 1 395 ? 37.724 -40.779 -53.971 1.00 70.32 395 TYR B CA 1
ATOM 16458 C C . TYR G 1 395 ? 38.015 -40.589 -55.454 1.00 70.32 395 TYR B C 1
ATOM 16459 O O . TYR G 1 395 ? 37.511 -41.349 -56.289 1.00 70.32 395 TYR B O 1
ATOM 16468 N N . THR G 1 396 ? 38.817 -39.582 -55.803 1.00 72.74 396 THR B N 1
ATOM 16469 C CA . THR G 1 396 ? 39.162 -39.375 -57.206 1.00 72.74 396 THR B CA 1
ATOM 16470 C C . THR G 1 396 ? 39.916 -40.573 -57.767 1.00 72.74 396 THR B C 1
ATOM 16471 O O . THR G 1 396 ? 39.642 -41.022 -58.886 1.00 72.74 396 THR B O 1
ATOM 16475 N N . VAL G 1 397 ? 40.866 -41.107 -57.000 1.00 74.15 397 VAL B N 1
ATOM 16476 C CA . VAL G 1 397 ? 41.622 -42.270 -57.450 1.00 74.15 397 VAL B CA 1
ATOM 16477 C C . VAL G 1 397 ? 40.734 -43.508 -57.491 1.00 74.15 397 VAL B C 1
ATOM 16478 O O . VAL G 1 397 ? 40.804 -44.308 -58.431 1.00 74.15 397 VAL B O 1
ATOM 16482 N N . TYR G 1 398 ? 39.889 -43.689 -56.473 1.00 72.22 398 TYR B N 1
ATOM 16483 C CA . TYR G 1 398 ? 39.019 -44.862 -56.427 1.00 72.22 398 TYR B CA 1
ATOM 16484 C C . TYR G 1 398 ? 38.041 -44.876 -57.595 1.00 72.22 398 TYR B C 1
ATOM 16485 O O . TYR G 1 398 ? 37.802 -45.927 -58.201 1.00 72.22 398 TYR B O 1
ATOM 16494 N N . GLN G 1 399 ? 37.457 -43.720 -57.919 1.00 75.34 399 GLN B N 1
ATOM 16495 C CA . GLN G 1 399 ? 36.521 -43.654 -59.037 1.00 75.34 399 GLN B CA 1
ATOM 16496 C C . GLN G 1 399 ? 37.213 -43.952 -60.361 1.00 75.34 399 GLN B C 1
ATOM 16497 O O . GLN G 1 399 ? 36.668 -44.677 -61.202 1.00 75.34 399 GLN B O 1
ATOM 16503 N N . TYR G 1 400 ? 38.413 -43.407 -60.564 1.00 79.27 400 TYR B N 1
ATOM 16504 C CA . TYR G 1 400 ? 39.171 -43.581 -61.801 1.00 79.27 400 TYR B CA 1
ATOM 16505 C C . TYR G 1 400 ? 40.530 -44.179 -61.462 1.00 79.27 400 TYR B C 1
ATOM 16506 O O . TYR G 1 400 ? 41.475 -43.448 -61.127 1.00 79.27 400 TYR B O 1
ATOM 16515 N N . PRO G 1 401 ? 40.667 -45.500 -61.515 1.00 82.12 401 PRO B N 1
ATOM 16516 C CA . PRO G 1 401 ? 41.957 -46.140 -61.210 1.00 82.12 401 PRO B CA 1
ATOM 16517 C C . PRO G 1 401 ? 43.090 -45.633 -62.091 1.00 82.12 401 PRO B C 1
ATOM 16518 O O . PRO G 1 401 ? 44.213 -45.461 -61.594 1.00 82.12 401 PRO B O 1
ATOM 16522 N N . PRO G 1 402 ? 42.870 -45.385 -63.392 1.00 85.49 402 PRO B N 1
ATOM 16523 C CA . PRO G 1 402 ? 43.961 -44.803 -64.194 1.00 85.49 402 PRO B CA 1
ATOM 16524 C C . PRO G 1 402 ? 44.388 -43.423 -63.732 1.00 85.49 402 PRO B C 1
ATOM 16525 O O . PRO G 1 402 ? 45.498 -42.991 -64.065 1.00 85.49 402 PRO B O 1
ATOM 16529 N N . MET G 1 403 ? 43.546 -42.716 -62.977 1.00 89.20 403 MET B N 1
ATOM 16530 C CA . MET G 1 403 ? 43.887 -41.373 -62.530 1.00 89.20 403 MET B CA 1
ATOM 16531 C C . MET G 1 403 ? 44.935 -41.386 -61.424 1.00 89.20 403 MET B C 1
ATOM 16532 O O . MET G 1 403 ? 45.438 -40.319 -61.053 1.00 89.20 403 MET B O 1
ATOM 16537 N N . ARG G 1 404 ? 45.268 -42.563 -60.886 1.00 89.13 404 ARG B N 1
ATOM 16538 C CA . ARG G 1 404 ? 46.280 -42.651 -59.835 1.00 89.13 404 ARG B CA 1
ATOM 16539 C C . ARG G 1 404 ? 47.633 -42.158 -60.330 1.00 89.13 404 ARG B C 1
ATOM 16540 O O . ARG G 1 404 ? 48.260 -41.295 -59.706 1.00 89.13 404 ARG B O 1
ATOM 16548 N N . ALA G 1 405 ? 48.098 -42.694 -61.460 1.00 93.32 405 ALA B N 1
ATOM 16549 C CA . ALA G 1 405 ? 49.441 -42.377 -61.935 1.00 93.32 405 ALA B CA 1
ATOM 16550 C C . ALA G 1 405 ? 49.482 -41.019 -62.623 1.00 93.32 405 ALA B C 1
ATOM 16551 O O . ALA G 1 405 ? 50.557 -40.554 -63.020 1.00 93.32 405 ALA B O 1
ATOM 16553 N N . MET G 1 406 ? 48.324 -40.377 -62.783 1.00 95.51 406 MET B N 1
ATOM 16554 C CA . MET G 1 406 ? 48.263 -39.097 -63.479 1.00 95.51 406 MET B CA 1
ATOM 16555 C C . MET G 1 406 ? 49.107 -38.040 -62.776 1.00 95.51 406 MET B C 1
ATOM 16556 O O . MET G 1 406 ? 50.061 -37.503 -63.350 1.00 95.51 406 MET B O 1
ATOM 16558 N N . PHE G 1 407 ? 48.771 -37.729 -61.526 1.00 96.66 407 PHE B N 1
ATOM 16559 C CA . PHE G 1 407 ? 49.475 -36.696 -60.780 1.00 96.66 407 PHE B CA 1
ATOM 16560 C C . PHE G 1 407 ? 50.319 -37.245 -59.637 1.00 96.66 407 PHE B C 1
ATOM 16561 O O . PHE G 1 407 ? 50.772 -36.466 -58.794 1.00 96.66 407 PHE B O 1
ATOM 16569 N N . THR G 1 408 ? 50.540 -38.557 -59.584 1.00 98.32 408 THR B N 1
ATOM 16570 C CA . THR G 1 408 ? 51.410 -39.126 -58.561 1.00 98.32 408 THR B CA 1
ATOM 16571 C C . THR G 1 408 ? 52.814 -39.331 -59.113 1.00 98.32 408 THR B C 1
ATOM 16572 O O . THR G 1 408 ? 53.787 -38.800 -58.567 1.00 98.32 408 THR B O 1
ATOM 16574 N N . LEU G 1 409 ? 52.931 -40.105 -60.195 1.00 101.88 409 LEU B N 1
ATOM 16575 C CA . LEU G 1 409 ? 54.229 -40.300 -60.833 1.00 101.88 409 LEU B CA 1
ATOM 16576 C C . LEU G 1 409 ? 54.744 -38.996 -61.429 1.00 101.88 409 LEU B C 1
ATOM 16577 O O . LEU G 1 409 ? 55.907 -38.624 -61.234 1.00 101.88 409 LEU B O 1
ATOM 16579 N N . GLY G 1 410 ? 53.888 -38.289 -62.162 1.00 101.20 410 GLY B N 1
ATOM 16580 C CA . GLY G 1 410 ? 54.247 -37.003 -62.725 1.00 101.20 410 GLY B CA 1
ATOM 16581 C C . GLY G 1 410 ? 53.252 -35.926 -62.352 1.00 101.20 410 GLY B C 1
ATOM 16582 O O . GLY G 1 410 ? 52.566 -36.041 -61.332 1.00 101.20 410 GLY B O 1
ATOM 16583 N N . ALA G 1 411 ? 53.169 -34.875 -63.171 1.00 101.54 411 ALA B N 1
ATOM 16584 C CA . ALA G 1 411 ? 52.211 -33.789 -62.983 1.00 101.54 411 ALA B CA 1
ATOM 16585 C C . ALA G 1 411 ? 52.264 -33.216 -61.572 1.00 101.54 411 ALA B C 1
ATOM 16586 O O . ALA G 1 411 ? 51.273 -33.269 -60.837 1.00 101.54 411 ALA B O 1
ATOM 16588 N N . THR G 1 412 ? 53.414 -32.668 -61.185 1.00 100.07 412 THR B N 1
ATOM 16589 C CA . THR G 1 412 ? 53.570 -32.058 -59.870 1.00 100.07 412 THR B CA 1
ATOM 16590 C C . THR G 1 412 ? 52.802 -30.751 -59.726 1.00 100.07 412 THR B C 1
ATOM 16591 O O . THR G 1 412 ? 52.684 -30.242 -58.607 1.00 100.07 412 THR B O 1
ATOM 16593 N N . THR G 1 413 ? 52.284 -30.196 -60.823 1.00 98.86 413 THR B N 1
ATOM 16594 C CA . THR G 1 413 ? 51.548 -28.941 -60.774 1.00 98.86 413 THR B CA 1
ATOM 16595 C C . THR G 1 413 ? 50.060 -29.128 -60.519 1.00 98.86 413 THR B C 1
ATOM 16596 O O . THR G 1 413 ? 49.341 -28.131 -60.378 1.00 98.86 413 THR B O 1
ATOM 16598 N N . ILE G 1 414 ? 49.578 -30.369 -60.459 1.00 93.83 414 ILE B N 1
ATOM 16599 C CA . ILE G 1 414 ? 48.163 -30.623 -60.220 1.00 93.83 414 ILE B CA 1
ATOM 16600 C C . ILE G 1 414 ? 47.780 -30.261 -58.791 1.00 93.83 414 ILE B C 1
ATOM 16601 O O . ILE G 1 414 ? 48.227 -30.907 -57.838 1.00 93.83 414 ILE B O 1
ATOM 16603 N N . GLN G 1 415 ? 46.950 -29.236 -58.634 1.00 84.44 415 GLN B N 1
ATOM 16604 C CA . GLN G 1 415 ? 46.517 -28.760 -57.330 1.00 84.44 415 GLN B CA 1
ATOM 16605 C C . GLN G 1 415 ? 44.996 -28.732 -57.272 1.00 84.44 415 GLN B C 1
ATOM 16606 O O . GLN G 1 415 ? 44.320 -28.679 -58.303 1.00 84.44 415 GLN B O 1
ATOM 16608 N N . ILE G 1 416 ? 44.461 -28.780 -56.054 1.00 78.01 416 ILE B N 1
ATOM 16609 C CA . ILE G 1 416 ? 43.022 -28.783 -55.840 1.00 78.01 416 ILE B CA 1
ATOM 16610 C C . ILE G 1 416 ? 42.668 -27.713 -54.816 1.00 78.01 416 ILE B C 1
ATOM 16611 O O . ILE G 1 416 ? 43.485 -27.312 -53.984 1.00 78.01 416 ILE B O 1
ATOM 16616 N N . LEU G 1 417 ? 41.425 -27.247 -54.893 1.00 74.14 417 LEU B N 1
ATOM 16617 C CA . LEU G 1 417 ? 40.866 -26.306 -53.934 1.00 74.14 417 LEU B CA 1
ATOM 16618 C C . LEU G 1 417 ? 39.763 -27.004 -53.154 1.00 74.14 417 LEU B C 1
ATOM 16619 O O . LEU G 1 417 ? 38.832 -27.554 -53.750 1.00 74.14 417 LEU B O 1
ATOM 16624 N N . VAL G 1 418 ? 39.866 -26.979 -51.830 1.00 71.25 418 VAL B N 1
ATOM 16625 C CA . VAL G 1 418 ? 38.955 -27.717 -50.967 1.00 71.25 418 VAL B CA 1
ATOM 16626 C C . VAL G 1 418 ? 38.302 -26.758 -49.985 1.00 71.25 418 VAL B C 1
ATOM 16627 O O . VAL G 1 418 ? 38.825 -25.675 -49.698 1.00 71.25 418 VAL B O 1
ATOM 16631 N N . GLY G 1 419 ? 37.144 -27.164 -49.470 1.00 71.72 419 GLY B N 1
ATOM 16632 C CA . GLY G 1 419 ? 36.446 -26.341 -48.497 1.00 71.72 419 GLY B CA 1
ATOM 16633 C C . GLY G 1 419 ? 35.781 -25.145 -49.150 1.00 71.72 419 GLY B C 1
ATOM 16634 O O . GLY G 1 419 ? 35.333 -25.199 -50.301 1.00 71.72 419 GLY B O 1
ATOM 16635 N N . THR G 1 420 ? 35.710 -24.043 -48.400 1.00 73.21 420 THR B N 1
ATOM 16636 C CA . THR G 1 420 ? 35.101 -22.824 -48.916 1.00 73.21 420 THR B CA 1
ATOM 16637 C C . THR G 1 420 ? 35.912 -22.199 -50.044 1.00 73.21 420 THR B C 1
ATOM 16638 O O . THR G 1 420 ? 35.373 -21.385 -50.799 1.00 73.21 420 THR B O 1
ATOM 16642 N N . ALA G 1 421 ? 37.190 -22.557 -50.174 1.00 73.13 421 ALA B N 1
ATOM 16643 C CA . ALA G 1 421 ? 38.013 -22.027 -51.253 1.00 73.13 421 ALA B CA 1
ATOM 16644 C C . ALA G 1 421 ? 37.690 -22.656 -52.600 1.00 73.13 421 ALA B C 1
ATOM 16645 O O . ALA G 1 421 ? 38.099 -22.118 -53.634 1.00 73.13 421 ALA B O 1
ATOM 16647 N N . SER G 1 422 ? 36.972 -23.781 -52.612 1.00 74.01 422 SER B N 1
ATOM 16648 C CA . SER G 1 422 ? 36.608 -24.413 -53.875 1.00 74.01 422 SER B CA 1
ATOM 16649 C C . SER G 1 422 ? 35.639 -23.552 -54.673 1.00 74.01 422 SER B C 1
ATOM 16650 O O . SER G 1 422 ? 35.652 -23.589 -55.909 1.00 74.01 422 SER B O 1
ATOM 16653 N N . LEU G 1 423 ? 34.796 -22.774 -53.993 1.00 75.98 423 LEU B N 1
ATOM 16654 C CA . LEU G 1 423 ? 33.854 -21.875 -54.657 1.00 75.98 423 LEU B CA 1
ATOM 16655 C C . LEU G 1 423 ? 34.561 -20.581 -55.073 1.00 75.98 423 LEU B C 1
ATOM 16656 O O . LEU G 1 423 ? 34.172 -19.472 -54.710 1.00 75.98 423 LEU B O 1
ATOM 16661 N N . ASN G 1 424 ? 35.625 -20.750 -55.855 1.00 77.06 424 ASN B N 1
ATOM 16662 C CA . ASN G 1 424 ? 36.425 -19.635 -56.342 1.00 77.06 424 ASN B CA 1
ATOM 16663 C C . ASN G 1 424 ? 36.027 -19.187 -57.740 1.00 77.06 424 ASN B C 1
ATOM 16664 O O . ASN G 1 424 ? 36.091 -17.992 -58.043 1.00 77.06 424 ASN B O 1
ATOM 16669 N N . LYS G 1 425 ? 35.618 -20.121 -58.601 1.00 76.82 425 LYS B N 1
ATOM 16670 C CA . LYS G 1 425 ? 35.209 -19.748 -59.950 1.00 76.82 425 LYS B CA 1
ATOM 16671 C C . LYS G 1 425 ? 33.859 -19.044 -59.954 1.00 76.82 425 LYS B C 1
ATOM 16672 O O . LYS G 1 425 ? 33.590 -18.229 -60.844 1.00 76.82 425 LYS B O 1
ATOM 16678 N N . ALA G 1 426 ? 32.998 -19.345 -58.978 1.00 75.41 426 ALA B N 1
ATOM 16679 C CA . ALA G 1 426 ? 31.749 -18.603 -58.850 1.00 75.41 426 ALA B CA 1
ATOM 16680 C C . ALA G 1 426 ? 32.009 -17.131 -58.567 1.00 75.41 426 ALA B C 1
ATOM 16681 O O . ALA G 1 426 ? 31.263 -16.263 -59.038 1.00 75.41 426 ALA B O 1
ATOM 16683 N N . ALA G 1 427 ? 33.063 -16.829 -57.807 1.00 76.48 427 ALA B N 1
ATOM 16684 C CA . ALA G 1 427 ? 33.457 -15.439 -57.613 1.00 76.48 427 ALA B CA 1
ATOM 16685 C C . ALA G 1 427 ? 33.857 -14.797 -58.934 1.00 76.48 427 ALA B C 1
ATOM 16686 O O . ALA G 1 427 ? 33.523 -13.635 -59.195 1.00 76.48 427 ALA B O 1
ATOM 16688 N N . GLN G 1 428 ? 34.570 -15.541 -59.784 1.00 75.60 428 GLN B N 1
ATOM 16689 C CA . GLN G 1 428 ? 34.921 -15.024 -61.103 1.00 75.60 428 GLN B CA 1
ATOM 16690 C C . GLN G 1 428 ? 33.676 -14.755 -61.935 1.00 75.60 428 GLN B C 1
ATOM 16691 O O . GLN G 1 428 ? 33.600 -13.747 -62.646 1.00 75.60 428 GLN B O 1
ATOM 16697 N N . ALA G 1 429 ? 32.687 -15.648 -61.862 1.00 75.05 429 ALA B N 1
ATOM 16698 C CA . ALA G 1 429 ? 31.437 -15.427 -62.582 1.00 75.05 429 ALA B CA 1
ATOM 16699 C C . ALA G 1 429 ? 30.719 -14.182 -62.074 1.00 75.05 429 ALA B C 1
ATOM 16700 O O . ALA G 1 429 ? 30.163 -13.410 -62.864 1.00 75.05 429 ALA B O 1
ATOM 16702 N N . ASP G 1 430 ? 30.716 -13.973 -60.756 1.00 75.62 430 ASP B N 1
ATOM 16703 C CA . ASP G 1 430 ? 30.084 -12.781 -60.194 1.00 75.62 430 ASP B CA 1
ATOM 16704 C C . ASP G 1 430 ? 30.798 -11.511 -60.644 1.00 75.62 430 ASP B C 1
ATOM 16705 O O . ASP G 1 430 ? 30.155 -10.506 -60.978 1.00 75.62 430 ASP B O 1
ATOM 16707 N N . ARG G 1 431 ? 32.133 -11.535 -60.654 1.00 75.52 431 ARG B N 1
ATOM 16708 C CA . ARG G 1 431 ? 32.888 -10.384 -61.140 1.00 75.52 431 ARG B CA 1
ATOM 16709 C C . ARG G 1 431 ? 32.606 -10.124 -62.613 1.00 75.52 431 ARG B C 1
ATOM 16710 O O . ARG G 1 431 ? 32.494 -8.968 -63.037 1.00 75.52 431 ARG B O 1
ATOM 16718 N N . LEU G 1 432 ? 32.495 -11.187 -63.411 1.00 72.86 432 LEU B N 1
ATOM 16719 C CA . LEU G 1 432 ? 32.154 -11.024 -64.821 1.00 72.86 432 LEU B CA 1
ATOM 16720 C C . LEU G 1 432 ? 30.770 -10.409 -64.980 1.00 72.86 432 LEU B C 1
ATOM 16721 O O . LEU G 1 432 ? 30.558 -9.553 -65.845 1.00 72.86 432 LEU B O 1
ATOM 16726 N N . LEU G 1 433 ? 29.814 -10.840 -64.156 1.00 73.07 433 LEU B N 1
ATOM 16727 C CA . LEU G 1 433 ? 28.473 -10.265 -64.197 1.00 73.07 433 LEU B CA 1
ATOM 16728 C C . LEU G 1 433 ? 28.504 -8.774 -63.880 1.00 73.07 433 LEU B C 1
ATOM 16729 O O . LEU G 1 433 ? 27.883 -7.960 -64.578 1.00 73.07 433 LEU B O 1
ATOM 16734 N N . GLU G 1 434 ? 29.229 -8.400 -62.825 1.00 73.06 434 GLU B N 1
ATOM 16735 C CA . GLU G 1 434 ? 29.318 -6.991 -62.449 1.00 73.06 434 GLU B CA 1
ATOM 16736 C C . GLU G 1 434 ? 29.993 -6.172 -63.544 1.00 73.06 434 GLU B C 1
ATOM 16737 O O . GLU G 1 434 ? 29.548 -5.064 -63.874 1.00 73.06 434 GLU B O 1
ATOM 16739 N N . ALA G 1 435 ? 31.070 -6.706 -64.123 1.00 72.33 435 ALA B N 1
ATOM 16740 C CA . ALA G 1 435 ? 31.770 -6.004 -65.193 1.00 72.33 435 ALA B CA 1
ATOM 16741 C C . ALA G 1 435 ? 30.877 -5.839 -66.415 1.00 72.33 435 ALA B C 1
ATOM 16742 O O . ALA G 1 435 ? 30.887 -4.791 -67.067 1.00 72.33 435 ALA B O 1
ATOM 16744 N N . SER G 1 436 ? 30.104 -6.875 -66.750 1.00 73.29 436 SER B N 1
ATOM 16745 C CA . SER G 1 436 ? 29.197 -6.788 -67.888 1.00 73.29 436 SER B CA 1
ATOM 16746 C C . SER G 1 436 ? 28.120 -5.740 -67.652 1.00 73.29 436 SER B C 1
ATOM 16747 O O . SER G 1 436 ? 27.769 -4.983 -68.564 1.00 73.29 436 SER B O 1
ATOM 16750 N N . GLN G 1 437 ? 27.578 -5.683 -66.432 1.00 74.36 437 GLN B N 1
ATOM 16751 C CA . GLN G 1 437 ? 26.600 -4.646 -66.117 1.00 74.36 437 GLN B CA 1
ATOM 16752 C C . GLN G 1 437 ? 27.217 -3.257 -66.240 1.00 74.36 437 GLN B C 1
ATOM 16753 O O . GLN G 1 437 ? 26.595 -2.336 -66.788 1.00 74.36 437 GLN B O 1
ATOM 16759 N N . SER G 1 438 ? 28.447 -3.092 -65.746 1.00 72.05 438 SER B N 1
ATOM 16760 C CA . SER G 1 438 ? 29.119 -1.801 -65.856 1.00 72.05 438 SER B CA 1
ATOM 16761 C C . SER G 1 438 ? 29.344 -1.414 -67.312 1.00 72.05 438 SER B C 1
ATOM 16762 O O . SER G 1 438 ? 29.140 -0.255 -67.692 1.00 72.05 438 SER B O 1
ATOM 16765 N N . ILE G 1 439 ? 29.766 -2.370 -68.141 1.00 71.12 439 ILE B N 1
ATOM 16766 C CA . ILE G 1 439 ? 29.972 -2.091 -69.560 1.00 71.12 439 ILE B CA 1
ATOM 16767 C C . ILE G 1 439 ? 28.660 -1.697 -70.223 1.00 71.12 439 ILE B C 1
ATOM 16768 O O . ILE G 1 439 ? 28.605 -0.732 -70.992 1.00 71.12 439 ILE B O 1
ATOM 16773 N N . GLN G 1 440 ? 27.582 -2.425 -69.922 1.00 72.23 440 GLN B N 1
ATOM 16774 C CA . GLN G 1 440 ? 26.284 -2.094 -70.501 1.00 72.23 440 GLN B CA 1
ATOM 16775 C C . GLN G 1 440 ? 25.850 -0.688 -70.109 1.00 72.23 440 GLN B C 1
ATOM 16776 O O . GLN G 1 440 ? 25.277 0.042 -70.925 1.00 72.23 440 GLN B O 1
ATOM 16782 N N . LEU G 1 441 ? 26.117 -0.290 -68.864 1.00 71.54 441 LEU B N 1
ATOM 16783 C CA . LEU G 1 441 ? 25.736 1.052 -68.433 1.00 71.54 441 LEU B CA 1
ATOM 16784 C C . LEU G 1 441 ? 26.616 2.133 -69.054 1.00 71.54 441 LEU B C 1
ATOM 16785 O O . LEU G 1 441 ? 26.126 3.229 -69.348 1.00 71.54 441 LEU B O 1
ATOM 16790 N N . VAL G 1 442 ? 27.899 1.855 -69.264 1.00 70.10 442 VAL B N 1
ATOM 16791 C CA . VAL G 1 442 ? 28.876 2.891 -69.596 1.00 70.10 442 VAL B CA 1
ATOM 16792 C C . VAL G 1 442 ? 29.077 3.037 -71.101 1.00 70.10 442 VAL B C 1
ATOM 16793 O O . VAL G 1 442 ? 28.987 4.140 -71.637 1.00 70.10 442 VAL B O 1
ATOM 16797 N N . LEU G 1 443 ? 29.359 1.932 -71.796 1.00 71.23 443 LEU B N 1
ATOM 16798 C CA . LEU G 1 443 ? 29.848 2.010 -73.173 1.00 71.23 443 LEU B CA 1
ATOM 16799 C C . LEU G 1 443 ? 28.918 2.758 -74.121 1.00 71.23 443 LEU B C 1
ATOM 16800 O O . LEU G 1 443 ? 29.418 3.581 -74.907 1.00 71.23 443 LEU B O 1
ATOM 16805 N N . PRO G 1 444 ? 27.599 2.515 -74.145 1.00 71.32 444 PRO B N 1
ATOM 16806 C CA . PRO G 1 444 ? 26.757 3.255 -75.104 1.00 71.32 444 PRO B CA 1
ATOM 16807 C C . PRO G 1 444 ? 26.814 4.763 -74.929 1.00 71.32 444 PRO B C 1
ATOM 16808 O O . PRO G 1 444 ? 26.787 5.494 -75.928 1.00 71.32 444 PRO B O 1
ATOM 16812 N N . VAL G 1 445 ? 26.904 5.250 -73.691 1.00 71.62 445 VAL B N 1
ATOM 16813 C CA . VAL G 1 445 ? 26.937 6.693 -73.461 1.00 71.62 445 VAL B CA 1
ATOM 16814 C C . VAL G 1 445 ? 28.196 7.300 -74.068 1.00 71.62 445 VAL B C 1
ATOM 16815 O O . VAL G 1 445 ? 28.144 8.317 -74.770 1.00 71.62 445 VAL B O 1
ATOM 16819 N N . LEU G 1 446 ? 29.349 6.677 -73.811 1.00 71.38 446 LEU B N 1
ATOM 16820 C CA . LEU G 1 446 ? 30.600 7.179 -74.370 1.00 71.38 446 LEU B CA 1
ATOM 16821 C C . LEU G 1 446 ? 30.612 7.066 -75.888 1.00 71.38 446 LEU B C 1
ATOM 16822 O O . LEU G 1 446 ? 31.119 7.959 -76.578 1.00 71.38 446 LEU B O 1
ATOM 16827 N N . GLN G 1 447 ? 30.069 5.972 -76.427 1.00 72.72 447 GLN B N 1
ATOM 16828 C CA . GLN G 1 447 ? 30.020 5.808 -77.875 1.00 72.72 447 GLN B CA 1
ATOM 16829 C C . GLN G 1 447 ? 29.163 6.887 -78.526 1.00 72.72 447 GLN B C 1
ATOM 16830 O O . GLN G 1 447 ? 29.537 7.445 -79.563 1.00 72.72 447 GLN B O 1
ATOM 16836 N N . GLY G 1 448 ? 28.008 7.194 -77.932 1.00 74.39 448 GLY B N 1
ATOM 16837 C CA . GLY G 1 448 ? 27.154 8.232 -78.476 1.00 74.39 448 GLY B CA 1
ATOM 16838 C C . GLY G 1 448 ? 27.660 9.636 -78.232 1.00 74.39 448 GLY B C 1
ATOM 16839 O O . GLY G 1 448 ? 27.264 10.560 -78.950 1.00 74.39 448 GLY B O 1
ATOM 16840 N N . ALA G 1 449 ? 28.527 9.820 -77.233 1.00 74.95 449 ALA B N 1
ATOM 16841 C CA . ALA G 1 449 ? 29.060 11.149 -76.952 1.00 74.95 449 ALA B CA 1
ATOM 16842 C C . ALA G 1 449 ? 29.954 11.637 -78.085 1.00 74.95 449 ALA B C 1
ATOM 16843 O O . ALA G 1 449 ? 29.799 12.764 -78.568 1.00 74.95 449 ALA B O 1
ATOM 16845 N N . THR G 1 450 ? 30.890 10.801 -78.526 1.00 75.11 450 THR B N 1
ATOM 16846 C CA . THR G 1 450 ? 31.823 11.196 -79.571 1.00 75.11 450 THR B CA 1
ATOM 16847 C C . THR G 1 450 ? 32.404 9.951 -80.219 1.00 75.11 450 THR B C 1
ATOM 16848 O O . THR G 1 450 ? 32.301 8.843 -79.686 1.00 75.11 450 THR B O 1
ATOM 16852 N N . LYS G 1 451 ? 33.019 10.150 -81.382 1.00 75.67 451 LYS B N 1
ATOM 16853 C CA . LYS G 1 451 ? 33.710 9.087 -82.098 1.00 75.67 451 LYS B CA 1
ATOM 16854 C C . LYS G 1 451 ? 35.162 8.944 -81.667 1.00 75.67 451 LYS B C 1
ATOM 16855 O O . LYS G 1 451 ? 35.874 8.088 -82.200 1.00 75.67 451 LYS B O 1
ATOM 16857 N N . ARG G 1 452 ? 35.615 9.766 -80.723 1.00 74.51 452 ARG B N 1
ATOM 16858 C CA . ARG G 1 452 ? 36.975 9.694 -80.210 1.00 74.51 452 ARG B CA 1
ATOM 16859 C C . ARG G 1 452 ? 37.187 8.529 -79.253 1.00 74.51 452 ARG B C 1
ATOM 16860 O O . ARG G 1 452 ? 38.337 8.154 -79.002 1.00 74.51 452 ARG B O 1
ATOM 16868 N N . THR G 1 453 ? 36.115 7.947 -78.724 1.00 74.30 453 THR B N 1
ATOM 16869 C CA . THR G 1 453 ? 36.236 6.844 -77.783 1.00 74.30 453 THR B CA 1
ATOM 16870 C C . THR G 1 453 ? 36.642 5.561 -78.499 1.00 74.30 453 THR B C 1
ATOM 16871 O O . THR G 1 453 ? 36.416 5.392 -79.701 1.00 74.30 453 THR B O 1
ATOM 16875 N N . ASN G 1 454 ? 37.261 4.661 -77.747 1.00 75.11 454 ASN B N 1
ATOM 16876 C CA . ASN G 1 454 ? 37.678 3.356 -78.259 1.00 75.11 454 ASN B CA 1
ATOM 16877 C C . ASN G 1 454 ? 36.927 2.267 -77.510 1.00 75.11 454 ASN B C 1
ATOM 16878 O O . ASN G 1 454 ? 37.260 1.985 -76.343 1.00 75.11 454 ASN B O 1
ATOM 16883 N N . PRO G 1 455 ? 35.914 1.638 -78.115 1.00 74.77 455 PRO B N 1
ATOM 16884 C CA . PRO G 1 455 ? 35.131 0.634 -77.372 1.00 74.77 455 PRO B CA 1
ATOM 16885 C C . PRO G 1 455 ? 35.971 -0.507 -76.827 1.00 74.77 455 PRO B C 1
ATOM 16886 O O . PRO G 1 455 ? 35.745 -0.953 -75.694 1.00 74.77 455 PRO B O 1
ATOM 16890 N N . ASP G 1 456 ? 36.949 -0.982 -77.599 1.00 76.70 456 ASP B N 1
ATOM 16891 C CA . ASP G 1 456 ? 37.817 -2.049 -77.114 1.00 76.70 456 ASP B CA 1
ATOM 16892 C C . ASP G 1 456 ? 38.615 -1.593 -75.902 1.00 76.70 456 ASP B C 1
ATOM 16893 O O . ASP G 1 456 ? 38.759 -2.338 -74.928 1.00 76.70 456 ASP B O 1
ATOM 16898 N N . ALA G 1 457 ? 39.138 -0.364 -75.945 1.00 73.20 457 ALA B N 1
ATOM 16899 C CA . ALA G 1 457 ? 39.884 0.162 -74.808 1.00 73.20 457 ALA B CA 1
ATOM 16900 C C . ALA G 1 457 ? 38.996 0.296 -73.579 1.00 73.20 457 ALA B C 1
ATOM 16901 O O . ALA G 1 457 ? 39.424 -0.013 -72.463 1.00 73.20 457 ALA B O 1
ATOM 16903 N N . VAL G 1 458 ? 37.756 0.755 -73.762 1.00 71.26 458 VAL B N 1
ATOM 16904 C CA . VAL G 1 458 ? 36.839 0.897 -72.632 1.00 71.26 458 VAL B CA 1
ATOM 16905 C C . VAL G 1 458 ? 36.544 -0.463 -72.012 1.00 71.26 458 VAL B C 1
ATOM 16906 O O . VAL G 1 458 ? 36.572 -0.628 -70.784 1.00 71.26 458 VAL B O 1
ATOM 16910 N N . VAL G 1 459 ? 36.254 -1.459 -72.852 1.00 71.49 459 VAL B N 1
ATOM 16911 C CA . VAL G 1 459 ? 35.957 -2.796 -72.344 1.00 71.49 459 VAL B CA 1
ATOM 16912 C C . VAL G 1 459 ? 37.163 -3.365 -71.609 1.00 71.49 459 VAL B C 1
ATOM 16913 O O . VAL G 1 459 ? 37.036 -3.932 -70.517 1.00 71.49 459 VAL B O 1
ATOM 16917 N N . ASP G 1 460 ? 38.354 -3.218 -72.194 1.00 72.15 460 ASP B N 1
ATOM 16918 C CA . ASP G 1 460 ? 39.562 -3.737 -71.563 1.00 72.15 460 ASP B CA 1
ATOM 16919 C C . ASP G 1 460 ? 39.823 -3.050 -70.229 1.00 72.15 460 ASP B C 1
ATOM 16920 O O . ASP G 1 460 ? 40.200 -3.696 -69.248 1.00 72.15 460 ASP B O 1
ATOM 16922 N N . PHE G 1 461 ? 39.620 -1.732 -70.177 1.00 72.56 461 PHE B N 1
ATOM 16923 C CA . PHE G 1 461 ? 39.830 -0.989 -68.939 1.00 72.56 461 PHE B CA 1
ATOM 16924 C C . PHE G 1 461 ? 38.866 -1.450 -67.853 1.00 72.56 461 PHE B C 1
ATOM 16925 O O . PHE G 1 461 ? 39.264 -1.653 -66.701 1.00 72.56 461 PHE B O 1
ATOM 16933 N N . ILE G 1 462 ? 37.589 -1.625 -68.204 1.00 71.46 462 ILE B N 1
ATOM 16934 C CA . ILE G 1 462 ? 36.610 -2.059 -67.209 1.00 71.46 462 ILE B CA 1
ATOM 16935 C C . ILE G 1 462 ? 36.929 -3.467 -66.721 1.00 71.46 462 ILE B C 1
ATOM 16936 O O . ILE G 1 462 ? 36.871 -3.750 -65.516 1.00 71.46 462 ILE B O 1
ATOM 16941 N N . LEU G 1 463 ? 37.274 -4.372 -67.641 1.00 72.12 463 LEU B N 1
ATOM 16942 C CA . LEU G 1 463 ? 37.594 -5.739 -67.241 1.00 72.12 463 LEU B CA 1
ATOM 16943 C C . LEU G 1 463 ? 38.837 -5.781 -66.360 1.00 72.12 463 LEU B C 1
ATOM 16944 O O . LEU G 1 463 ? 38.886 -6.534 -65.381 1.00 72.12 463 LEU B O 1
ATOM 16949 N N . ASP G 1 464 ? 39.854 -4.983 -66.692 1.00 74.66 464 ASP B N 1
ATOM 16950 C CA . ASP G 1 464 ? 41.053 -4.925 -65.863 1.00 74.66 464 ASP B CA 1
ATOM 16951 C C . ASP G 1 464 ? 40.746 -4.354 -64.485 1.00 74.66 464 ASP B C 1
ATOM 16952 O O . ASP G 1 464 ? 41.270 -4.837 -63.474 1.00 74.66 464 ASP B O 1
ATOM 16957 N N . ALA G 1 465 ? 39.902 -3.321 -64.425 1.00 72.96 465 ALA B N 1
ATOM 16958 C CA . ALA G 1 465 ? 39.523 -2.749 -63.138 1.00 72.96 465 ALA B CA 1
ATOM 16959 C C . ALA G 1 465 ? 38.783 -3.766 -62.283 1.00 72.96 465 ALA B C 1
ATOM 16960 O O . ALA G 1 465 ? 39.002 -3.846 -61.068 1.00 72.96 465 ALA B O 1
ATOM 16962 N N . PHE G 1 466 ? 37.902 -4.554 -62.895 1.00 73.13 466 PHE B N 1
ATOM 16963 C CA . PHE G 1 466 ? 37.185 -5.583 -62.156 1.00 73.13 466 PHE B CA 1
ATOM 16964 C C . PHE G 1 466 ? 38.004 -6.853 -61.959 1.00 73.13 466 PHE B C 1
ATOM 16965 O O . PHE G 1 466 ? 37.551 -7.757 -61.249 1.00 73.13 466 PHE B O 1
ATOM 16973 N N . GLY G 1 467 ? 39.187 -6.944 -62.563 1.00 73.69 467 GLY B N 1
ATOM 16974 C CA . GLY G 1 467 ? 40.092 -8.044 -62.301 1.00 73.69 467 GLY B CA 1
ATOM 16975 C C . GLY G 1 467 ? 39.754 -9.352 -62.977 1.00 73.69 467 GLY B C 1
ATOM 16976 O O . GLY G 1 467 ? 40.353 -10.376 -62.635 1.00 73.69 467 GLY B O 1
ATOM 16977 N N . VAL G 1 468 ? 38.820 -9.357 -63.919 1.00 74.24 468 VAL B N 1
ATOM 16978 C CA . VAL G 1 468 ? 38.459 -10.582 -64.623 1.00 74.24 468 VAL B CA 1
ATOM 16979 C C . VAL G 1 468 ? 39.467 -10.840 -65.736 1.00 74.24 468 VAL B C 1
ATOM 16980 O O . VAL G 1 468 ? 39.952 -9.907 -66.388 1.00 74.24 468 VAL B O 1
ATOM 16984 N N . VAL G 1 469 ? 39.802 -12.112 -65.944 1.00 75.90 469 VAL B N 1
ATOM 16985 C CA . VAL G 1 469 ? 40.759 -12.513 -66.973 1.00 75.90 469 VAL B CA 1
ATOM 16986 C C . VAL G 1 469 ? 40.061 -12.361 -68.322 1.00 75.90 469 VAL B C 1
ATOM 16987 O O . VAL G 1 469 ? 39.226 -13.184 -68.702 1.00 75.90 469 VAL B O 1
ATOM 16991 N N . SER G 1 470 ? 40.410 -11.301 -69.053 1.00 78.73 470 SER B N 1
ATOM 16992 C CA . SER G 1 470 ? 39.727 -11.004 -70.308 1.00 78.73 470 SER B CA 1
ATOM 16993 C C . SER G 1 470 ? 40.110 -11.990 -71.405 1.00 78.73 470 SER B C 1
ATOM 16994 O O . SER G 1 470 ? 39.256 -12.406 -72.196 1.00 78.73 470 SER B O 1
ATOM 16997 N N . SER G 1 471 ? 41.385 -12.381 -71.465 1.00 79.15 471 SER B N 1
ATOM 16998 C CA . SER G 1 471 ? 41.859 -13.201 -72.577 1.00 79.15 471 SER B CA 1
ATOM 16999 C C . SER G 1 471 ? 41.226 -14.585 -72.580 1.00 79.15 471 SER B C 1
ATOM 17000 O O . SER G 1 471 ? 41.204 -15.253 -73.620 1.00 79.15 471 SER B O 1
ATOM 17003 N N . LYS G 1 472 ? 40.708 -15.035 -71.437 1.00 77.95 472 LYS B N 1
ATOM 17004 C CA . LYS G 1 472 ? 40.146 -16.378 -71.356 1.00 77.95 472 LYS B CA 1
ATOM 17005 C C . LYS G 1 472 ? 38.780 -16.488 -72.020 1.00 77.95 472 LYS B C 1
ATOM 17006 O O . LYS G 1 472 ? 38.317 -17.607 -72.262 1.00 77.95 472 LYS B O 1
ATOM 17008 N N . LEU G 1 473 ? 38.126 -15.369 -72.317 1.00 77.46 473 LEU B N 1
ATOM 17009 C CA . LEU G 1 473 ? 36.755 -15.373 -72.811 1.00 77.46 473 LEU B CA 1
ATOM 17010 C C . LEU G 1 473 ? 36.593 -14.537 -74.079 1.00 77.46 473 LEU B C 1
ATOM 17011 O O . LEU G 1 473 ? 35.508 -14.039 -74.379 1.00 77.46 473 LEU B O 1
ATOM 17016 N N . MET G 1 474 ? 37.659 -14.403 -74.866 1.00 81.07 474 MET B N 1
ATOM 17017 C CA . MET G 1 474 ? 37.550 -13.695 -76.135 1.00 81.07 474 MET B CA 1
ATOM 17018 C C . MET G 1 474 ? 38.586 -14.231 -77.111 1.00 81.07 474 MET B C 1
ATOM 17019 O O . MET G 1 474 ? 39.499 -14.972 -76.738 1.00 81.07 474 MET B O 1
ATOM 17024 N N . TYR G 1 475 ? 38.423 -13.839 -78.373 1.00 84.91 475 TYR B N 1
ATOM 17025 C CA . TYR G 1 475 ? 39.300 -14.295 -79.442 1.00 84.91 475 TYR B CA 1
ATOM 17026 C C . TYR G 1 475 ? 40.728 -13.812 -79.222 1.00 84.91 475 TYR B C 1
ATOM 17027 O O . TYR G 1 475 ? 40.971 -12.772 -78.605 1.00 84.91 475 TYR B O 1
ATOM 17036 N N . THR G 1 476 ? 41.678 -14.586 -79.735 1.00 94.07 476 THR B N 1
ATOM 17037 C CA . THR G 1 476 ? 43.070 -14.173 -79.758 1.00 94.07 476 THR B CA 1
ATOM 17038 C C . THR G 1 476 ? 43.380 -13.466 -81.073 1.00 94.07 476 THR B C 1
ATOM 17039 O O . THR G 1 476 ? 42.617 -13.533 -82.038 1.00 94.07 476 THR B O 1
ATOM 17043 N N . GLU G 1 477 ? 44.522 -12.776 -81.096 1.00 97.26 477 GLU B N 1
ATOM 17044 C CA . GLU G 1 477 ? 44.894 -12.002 -82.276 1.00 97.26 477 GLU B CA 1
ATOM 17045 C C . GLU G 1 477 ? 45.126 -12.900 -83.485 1.00 97.26 477 GLU B C 1
ATOM 17046 O O . GLU G 1 477 ? 44.767 -12.540 -84.612 1.00 97.26 477 GLU B O 1
ATOM 17048 N N . GLU G 1 478 ? 45.735 -14.069 -83.272 1.00 98.42 478 GLU B N 1
ATOM 17049 C CA . GLU G 1 478 ? 46.059 -14.955 -84.385 1.00 98.42 478 GLU B CA 1
ATOM 17050 C C . GLU G 1 478 ? 44.798 -15.462 -85.076 1.00 98.42 478 GLU B C 1
ATOM 17051 O O . GLU G 1 478 ? 44.670 -15.383 -86.303 1.00 98.42 478 GLU B O 1
ATOM 17053 N N . GLN G 1 479 ? 43.848 -15.985 -84.298 1.00 97.53 479 GLN B N 1
ATOM 17054 C CA . GLN G 1 479 ? 42.630 -16.526 -84.891 1.00 97.53 479 GLN B CA 1
ATOM 17055 C C . GLN G 1 479 ? 41.664 -15.436 -85.333 1.00 97.53 479 GLN B C 1
ATOM 17056 O O . GLN G 1 479 ? 40.789 -15.701 -86.163 1.00 97.53 479 GLN B O 1
ATOM 17062 N N . LEU G 1 480 ? 41.797 -14.222 -84.794 1.00 100.19 480 LEU B N 1
ATOM 17063 C CA . LEU G 1 480 ? 40.971 -13.117 -85.266 1.00 100.19 480 LEU B CA 1
ATOM 17064 C C . LEU G 1 480 ? 41.285 -12.768 -86.715 1.00 100.19 480 LEU B C 1
ATOM 17065 O O . LEU G 1 480 ? 40.372 -12.462 -87.491 1.00 100.19 480 LEU B O 1
ATOM 17070 N N . LYS G 1 481 ? 42.564 -12.807 -87.095 1.00 103.02 481 LYS B N 1
ATOM 17071 C CA . LYS G 1 481 ? 42.928 -12.589 -88.490 1.00 103.02 481 LYS B CA 1
ATOM 17072 C C . LYS G 1 481 ? 42.409 -13.706 -89.385 1.00 103.02 481 LYS B C 1
ATOM 17073 O O . LYS G 1 481 ? 42.118 -13.469 -90.563 1.00 103.02 481 LYS B O 1
ATOM 17075 N N . GLN G 1 482 ? 42.291 -14.924 -88.849 1.00 104.65 482 GLN B N 1
ATOM 17076 C CA . GLN G 1 482 ? 41.730 -16.023 -89.626 1.00 104.65 482 GLN B CA 1
ATOM 17077 C C . GLN G 1 482 ? 40.285 -15.739 -90.013 1.00 104.65 482 GLN B C 1
ATOM 17078 O O . GLN G 1 482 ? 39.866 -16.040 -91.136 1.00 104.65 482 GLN B O 1
ATOM 17080 N N . ILE G 1 483 ? 39.506 -15.167 -89.092 1.00 106.14 483 ILE B N 1
ATOM 17081 C CA . ILE G 1 483 ? 38.152 -14.737 -89.428 1.00 106.14 483 ILE B CA 1
ATOM 17082 C C . ILE G 1 483 ? 38.197 -13.641 -90.485 1.00 106.14 483 ILE B C 1
ATOM 17083 O O . ILE G 1 483 ? 37.414 -13.642 -91.442 1.00 106.14 483 ILE B O 1
ATOM 17088 N N . GLN G 1 484 ? 39.117 -12.686 -90.324 1.00 108.51 484 GLN B N 1
ATOM 17089 C CA . GLN G 1 484 ? 39.269 -11.627 -91.316 1.00 108.51 484 GLN B CA 1
ATOM 17090 C C . GLN G 1 484 ? 39.708 -12.188 -92.663 1.00 108.51 484 GLN B C 1
ATOM 17091 O O . GLN G 1 484 ? 39.221 -11.755 -93.713 1.00 108.51 484 GLN B O 1
ATOM 17093 N N . ASP G 1 485 ? 40.635 -13.150 -92.652 1.00 108.88 485 ASP B N 1
ATOM 17094 C CA . ASP G 1 485 ? 41.066 -13.776 -93.898 1.00 108.88 485 ASP B CA 1
ATOM 17095 C C . ASP G 1 485 ? 39.917 -14.523 -94.565 1.00 108.88 485 ASP B C 1
ATOM 17096 O O . ASP G 1 485 ? 39.761 -14.472 -95.791 1.00 108.88 485 ASP B O 1
ATOM 17098 N N . GLN G 1 486 ? 39.101 -15.219 -93.775 1.00 108.19 486 GLN B N 1
ATOM 17099 C CA . GLN G 1 486 ? 37.948 -15.947 -94.281 1.00 108.19 486 GLN B CA 1
ATOM 17100 C C . GLN G 1 486 ? 36.677 -15.105 -94.281 1.00 108.19 486 GLN B C 1
ATOM 17101 O O . GLN G 1 486 ? 35.581 -15.657 -94.422 1.00 108.19 486 GLN B O 1
ATOM 17103 N N . GLN G 1 487 ? 36.807 -13.789 -94.120 1.00 108.89 487 GLN B N 1
ATOM 17104 C CA . GLN G 1 487 ? 35.672 -12.867 -94.110 1.00 108.89 487 GLN B CA 1
ATOM 17105 C C . GLN G 1 487 ? 34.641 -13.247 -93.051 1.00 108.89 487 GLN B C 1
ATOM 17106 O O . GLN G 1 487 ? 34.618 -12.676 -91.960 1.00 108.89 487 GLN B O 1
ATOM 17112 N N . ARG H 2 2 ? 26.268 -42.022 37.277 1.00 46.07 2 ARG D N 1
ATOM 17113 C CA . ARG H 2 2 ? 25.570 -41.023 36.478 1.00 46.07 2 ARG D CA 1
ATOM 17114 C C . ARG H 2 2 ? 24.197 -40.723 37.065 1.00 46.07 2 ARG D C 1
ATOM 17115 O O . ARG H 2 2 ? 23.779 -39.567 37.125 1.00 46.07 2 ARG D O 1
ATOM 17123 N N . LEU H 2 3 ? 23.495 -41.773 37.497 1.00 46.94 3 LEU D N 1
ATOM 17124 C CA . LEU H 2 3 ? 22.191 -41.584 38.126 1.00 46.94 3 LEU D CA 1
ATOM 17125 C C . LEU H 2 3 ? 22.317 -40.787 39.417 1.00 46.94 3 LEU D C 1
ATOM 17126 O O . LEU H 2 3 ? 21.477 -39.925 39.713 1.00 46.94 3 LEU D O 1
ATOM 17131 N N . THR H 2 4 ? 23.364 -41.059 40.199 1.00 49.16 4 THR D N 1
ATOM 17132 C CA . THR H 2 4 ? 23.610 -40.273 41.402 1.00 49.16 4 THR D CA 1
ATOM 17133 C C . THR H 2 4 ? 23.842 -38.810 41.055 1.00 49.16 4 THR D C 1
ATOM 17134 O O . THR H 2 4 ? 23.400 -37.915 41.782 1.00 49.16 4 THR D O 1
ATOM 17138 N N . ASP H 2 5 ? 24.530 -38.547 39.943 1.00 48.40 5 ASP D N 1
ATOM 17139 C CA . ASP H 2 5 ? 24.751 -37.169 39.517 1.00 48.40 5 ASP D CA 1
ATOM 17140 C C . ASP H 2 5 ? 23.438 -36.491 39.144 1.00 48.40 5 ASP D C 1
ATOM 17141 O O . ASP H 2 5 ? 23.232 -35.311 39.446 1.00 48.40 5 ASP D O 1
ATOM 17146 N N . ALA H 2 6 ? 22.539 -37.216 38.478 1.00 44.87 6 ALA D N 1
ATOM 17147 C CA . ALA H 2 6 ? 21.237 -36.648 38.137 1.00 44.87 6 ALA D CA 1
ATOM 17148 C C . ALA H 2 6 ? 20.429 -36.337 39.391 1.00 44.87 6 ALA D C 1
ATOM 17149 O O . ALA H 2 6 ? 19.782 -35.285 39.486 1.00 44.87 6 ALA D O 1
ATOM 17151 N N . VAL H 2 7 ? 20.457 -37.245 40.367 1.00 45.33 7 VAL D N 1
ATOM 17152 C CA . VAL H 2 7 ? 19.745 -36.997 41.617 1.00 45.33 7 VAL D CA 1
ATOM 17153 C C . VAL H 2 7 ? 20.355 -35.805 42.348 1.00 45.33 7 VAL D C 1
ATOM 17154 O O . VAL H 2 7 ? 19.640 -34.997 42.951 1.00 45.33 7 VAL D O 1
ATOM 17158 N N . ASN H 2 8 ? 21.682 -35.672 42.300 1.00 46.35 8 ASN D N 1
ATOM 17159 C CA . ASN H 2 8 ? 22.334 -34.519 42.911 1.00 46.35 8 ASN D CA 1
ATOM 17160 C C . ASN H 2 8 ? 21.953 -33.226 42.203 1.00 46.35 8 ASN D C 1
ATOM 17161 O O . ASN H 2 8 ? 21.807 -32.186 42.848 1.00 46.35 8 ASN D O 1
ATOM 17166 N N . VAL H 2 9 ? 21.804 -33.266 40.878 1.00 44.84 9 VAL D N 1
ATOM 17167 C CA . VAL H 2 9 ? 21.335 -32.089 40.148 1.00 44.84 9 VAL D CA 1
ATOM 17168 C C . VAL H 2 9 ? 19.930 -31.713 40.599 1.00 44.84 9 VAL D C 1
ATOM 17169 O O . VAL H 2 9 ? 19.628 -30.535 40.841 1.00 44.84 9 VAL D O 1
ATOM 17173 N N . THR H 2 10 ? 19.052 -32.709 40.727 1.00 44.90 10 THR D N 1
ATOM 17174 C CA . THR H 2 10 ? 17.692 -32.442 41.187 1.00 44.90 10 THR D CA 1
ATOM 17175 C C . THR H 2 10 ? 17.691 -31.844 42.588 1.00 44.90 10 THR D C 1
ATOM 17176 O O . THR H 2 10 ? 16.938 -30.905 42.870 1.00 44.90 10 THR D O 1
ATOM 17180 N N . LEU H 2 11 ? 18.530 -32.375 43.480 1.00 44.88 11 LEU D N 1
ATOM 17181 C CA . LEU H 2 11 ? 18.609 -31.846 44.838 1.00 44.88 11 LEU D CA 1
ATOM 17182 C C . LEU H 2 11 ? 19.189 -30.435 44.852 1.00 44.88 11 LEU D C 1
ATOM 17183 O O . LEU H 2 11 ? 18.765 -29.592 45.649 1.00 44.88 11 LEU D O 1
ATOM 17188 N N . GLU H 2 12 ? 20.166 -30.167 43.983 1.00 47.26 12 GLU D N 1
ATOM 17189 C CA . GLU H 2 12 ? 20.735 -28.828 43.880 1.00 47.26 12 GLU D CA 1
ATOM 17190 C C . GLU H 2 12 ? 19.692 -27.823 43.421 1.00 47.26 12 GLU D C 1
ATOM 17191 O O . GLU H 2 12 ? 19.675 -26.678 43.887 1.00 47.26 12 GLU D O 1
ATOM 17197 N N . ALA H 2 13 ? 18.823 -28.228 42.491 1.00 44.52 13 ALA D N 1
ATOM 17198 C CA . ALA H 2 13 ? 17.765 -27.331 42.036 1.00 44.52 13 ALA D CA 1
ATOM 17199 C C . ALA H 2 13 ? 16.871 -26.909 43.194 1.00 44.52 13 ALA D C 1
ATOM 17200 O O . ALA H 2 13 ? 16.501 -25.735 43.308 1.00 44.52 13 ALA D O 1
ATOM 17202 N N . LEU H 2 14 ? 16.515 -27.853 44.068 1.00 44.39 14 LEU D N 1
ATOM 17203 C CA . LEU H 2 14 ? 15.739 -27.509 45.254 1.00 44.39 14 LEU D CA 1
ATOM 17204 C C . LEU H 2 14 ? 16.571 -26.737 46.269 1.00 44.39 14 LEU D C 1
ATOM 17205 O O . LEU H 2 14 ? 16.025 -25.928 47.028 1.00 44.39 14 LEU D O 1
ATOM 17210 N N . GLY H 2 15 ? 17.878 -26.970 46.300 1.00 46.21 15 GLY D N 1
ATOM 17211 C CA . GLY H 2 15 ? 18.741 -26.367 47.291 1.00 46.21 15 GLY D CA 1
ATOM 17212 C C . GLY H 2 15 ? 19.041 -27.231 48.494 1.00 46.21 15 GLY D C 1
ATOM 17213 O O . GLY H 2 15 ? 19.600 -26.723 49.472 1.00 46.21 15 GLY D O 1
ATOM 17214 N N . GLU H 2 16 ? 18.691 -28.513 48.458 1.00 48.23 16 GLU D N 1
ATOM 17215 C CA . GLU H 2 16 ? 18.935 -29.413 49.576 1.00 48.23 16 GLU D CA 1
ATOM 17216 C C . GLU H 2 16 ? 20.380 -29.907 49.532 1.00 48.23 16 GLU D C 1
ATOM 17217 O O . GLU H 2 16 ? 21.211 -29.413 48.766 1.00 48.23 16 GLU D O 1
ATOM 17223 N N . SER H 2 17 ? 20.693 -30.898 50.360 1.00 50.36 17 SER D N 1
ATOM 17224 C CA . SER H 2 17 ? 22.045 -31.430 50.457 1.00 50.36 17 SER D CA 1
ATOM 17225 C C . SER H 2 17 ? 22.232 -32.569 49.463 1.00 50.36 17 SER D C 1
ATOM 17226 O O . SER H 2 17 ? 21.378 -33.455 49.356 1.00 50.36 17 SER D O 1
ATOM 17229 N N . ARG H 2 18 ? 23.348 -32.540 48.740 1.00 50.48 18 ARG D N 1
ATOM 17230 C CA . ARG H 2 18 ? 23.653 -33.592 47.783 1.00 50.48 18 ARG D CA 1
ATOM 17231 C C . ARG H 2 18 ? 23.928 -34.908 48.496 1.00 50.48 18 ARG D C 1
ATOM 17232 O O . ARG H 2 18 ? 24.371 -34.940 49.647 1.00 50.48 18 ARG D O 1
ATOM 17240 N N . ILE H 2 19 ? 23.659 -36.005 47.799 1.00 50.47 19 ILE D N 1
ATOM 17241 C CA . ILE H 2 19 ? 23.904 -37.342 48.320 1.00 50.47 19 ILE D CA 1
ATOM 17242 C C . ILE H 2 19 ? 25.118 -37.930 47.618 1.00 50.47 19 ILE D C 1
ATOM 17243 O O . ILE H 2 19 ? 25.400 -37.631 46.452 1.00 50.47 19 ILE D O 1
ATOM 17248 N N . VAL H 2 20 ? 25.851 -38.773 48.340 1.00 54.80 20 VAL D N 1
ATOM 17249 C CA . VAL H 2 20 ? 26.980 -39.491 47.770 1.00 54.80 20 VAL D CA 1
ATOM 17250 C C . VAL H 2 20 ? 26.725 -40.988 47.676 1.00 54.80 20 VAL D C 1
ATOM 17251 O O . VAL H 2 20 ? 27.532 -41.698 47.058 1.00 54.80 20 VAL D O 1
ATOM 17255 N N . ASP H 2 21 ? 25.638 -41.488 48.258 1.00 58.27 21 ASP D N 1
ATOM 17256 C CA . ASP H 2 21 ? 25.306 -42.911 48.248 1.00 58.27 21 ASP D CA 1
ATOM 17257 C C . ASP H 2 21 ? 23.876 -43.035 47.733 1.00 58.27 21 ASP D C 1
ATOM 17258 O O . ASP H 2 21 ? 22.923 -42.714 48.449 1.00 58.27 21 ASP D O 1
ATOM 17263 N N . ILE H 2 22 ? 23.729 -43.499 46.496 1.00 56.41 22 ILE D N 1
ATOM 17264 C CA . ILE H 2 22 ? 22.413 -43.683 45.895 1.00 56.41 22 ILE D CA 1
ATOM 17265 C C . ILE H 2 22 ? 21.754 -44.857 46.608 1.00 56.41 22 ILE D C 1
ATOM 17266 O O . ILE H 2 22 ? 22.434 -45.647 47.272 1.00 56.41 22 ILE D O 1
ATOM 17271 N N . ASN H 2 23 ? 20.431 -44.977 46.482 1.00 60.32 23 ASN D N 1
ATOM 17272 C CA . ASN H 2 23 ? 19.665 -46.016 47.169 1.00 60.32 23 ASN D CA 1
ATOM 17273 C C . ASN H 2 23 ? 19.840 -45.885 48.682 1.00 60.32 23 ASN D C 1
ATOM 17274 O O . ASN H 2 23 ? 20.085 -46.862 49.392 1.00 60.32 23 ASN D O 1
ATOM 17279 N N . THR H 2 24 ? 19.752 -44.654 49.171 1.00 58.90 24 THR D N 1
ATOM 17280 C CA . THR H 2 24 ? 19.843 -44.340 50.585 1.00 58.90 24 THR D CA 1
ATOM 17281 C C . THR H 2 24 ? 18.434 -44.210 51.171 1.00 58.90 24 THR D C 1
ATOM 17282 O O . THR H 2 24 ? 17.439 -44.533 50.512 1.00 58.90 24 THR D O 1
ATOM 17286 N N . SER H 2 25 ? 18.342 -43.739 52.413 1.00 56.29 25 SER D N 1
ATOM 17287 C CA . SER H 2 25 ? 17.065 -43.577 53.091 1.00 56.29 25 SER D CA 1
ATOM 17288 C C . SER H 2 25 ? 16.544 -42.147 53.069 1.00 56.29 25 SER D C 1
ATOM 17289 O O . SER H 2 25 ? 15.556 -41.857 53.753 1.00 56.29 25 SER D O 1
ATOM 17292 N N . ASN H 2 26 ? 17.175 -41.251 52.319 1.00 51.88 26 ASN D N 1
ATOM 17293 C CA . ASN H 2 26 ? 16.721 -39.871 52.262 1.00 51.88 26 ASN D CA 1
ATOM 17294 C C . ASN H 2 26 ? 15.351 -39.798 51.589 1.00 51.88 26 ASN D C 1
ATOM 17295 O O . ASN H 2 26 ? 15.167 -40.373 50.507 1.00 51.88 26 ASN D O 1
ATOM 17300 N N . PRO H 2 27 ? 14.371 -39.123 52.197 1.00 51.91 27 PRO D N 1
ATOM 17301 C CA . PRO H 2 27 ? 13.042 -39.042 51.566 1.00 51.91 27 PRO D CA 1
ATOM 17302 C C . PRO H 2 27 ? 13.060 -38.393 50.194 1.00 51.91 27 PRO D C 1
ATOM 17303 O O . PRO H 2 27 ? 12.313 -38.818 49.304 1.00 51.91 27 PRO D O 1
ATOM 17307 N N . SER H 2 28 ? 13.892 -37.371 49.996 1.00 49.07 28 SER D N 1
ATOM 17308 C CA . SER H 2 28 ? 13.950 -36.694 48.707 1.00 49.07 28 SER D CA 1
ATOM 17309 C C . SER H 2 28 ? 14.838 -37.415 47.704 1.00 49.07 28 SER D C 1
ATOM 17310 O O . SER H 2 28 ? 14.764 -37.116 46.507 1.00 49.07 28 SER D O 1
ATOM 17313 N N . ALA H 2 29 ? 15.676 -38.348 48.157 1.00 49.22 29 ALA D N 1
ATOM 17314 C CA . ALA H 2 29 ? 16.497 -39.113 47.225 1.00 49.22 29 ALA D CA 1
ATOM 17315 C C . ALA H 2 29 ? 15.640 -40.053 46.389 1.00 49.22 29 ALA D C 1
ATOM 17316 O O . ALA H 2 29 ? 15.766 -40.096 45.160 1.00 49.22 29 ALA D O 1
ATOM 17318 N N . GLY H 2 30 ? 14.756 -40.812 47.039 1.00 47.88 30 GLY D N 1
ATOM 17319 C CA . GLY H 2 30 ? 13.877 -41.703 46.299 1.00 47.88 30 GLY D CA 1
ATOM 17320 C C . GLY H 2 30 ? 12.907 -40.954 45.408 1.00 47.88 30 GLY D C 1
ATOM 17321 O O . GLY H 2 30 ? 12.558 -41.421 44.320 1.00 47.88 30 GLY D O 1
ATOM 17322 N N . LEU H 2 31 ? 12.456 -39.782 45.860 1.00 46.28 31 LEU D N 1
ATOM 17323 C CA . LEU H 2 31 ? 11.577 -38.956 45.041 1.00 46.28 31 LEU D CA 1
ATOM 17324 C C . LEU H 2 31 ? 12.258 -38.553 43.741 1.00 46.28 31 LEU D C 1
ATOM 17325 O O . LEU H 2 31 ? 11.643 -38.593 42.669 1.00 46.28 31 LEU D O 1
ATOM 17330 N N . ALA H 2 32 ? 13.531 -38.161 43.819 1.00 44.95 32 ALA D N 1
ATOM 17331 C CA . ALA H 2 32 ? 14.262 -37.776 42.618 1.00 44.95 32 ALA D CA 1
ATOM 17332 C C . ALA H 2 32 ? 14.410 -38.950 41.661 1.00 44.95 32 ALA D C 1
ATOM 17333 O O . ALA H 2 32 ? 14.241 -38.792 40.448 1.00 44.95 32 ALA D O 1
ATOM 17335 N N . ARG H 2 33 ? 14.727 -40.137 42.186 1.00 45.43 33 ARG D N 1
ATOM 17336 C CA . ARG H 2 33 ? 14.860 -41.309 41.326 1.00 45.43 33 ARG D CA 1
ATOM 17337 C C . ARG H 2 33 ? 13.539 -41.650 40.651 1.00 45.43 33 ARG D C 1
ATOM 17338 O O . ARG H 2 33 ? 13.506 -41.965 39.455 1.00 45.43 33 ARG D O 1
ATOM 17346 N N . ALA H 2 34 ? 12.439 -41.598 41.404 1.00 44.22 34 ALA D N 1
ATOM 17347 C CA . ALA H 2 34 ? 11.137 -41.911 40.827 1.00 44.22 34 ALA D CA 1
ATOM 17348 C C . ALA H 2 34 ? 10.747 -40.900 39.756 1.00 44.22 34 ALA D C 1
ATOM 17349 O O . ALA H 2 34 ? 10.240 -41.275 38.690 1.00 44.22 34 ALA D O 1
ATOM 17351 N N . ALA H 2 35 ? 10.977 -39.611 40.018 1.00 44.14 35 ALA D N 1
ATOM 17352 C CA . ALA H 2 35 ? 10.679 -38.590 39.020 1.00 44.14 35 ALA D CA 1
ATOM 17353 C C . ALA H 2 35 ? 11.541 -38.767 37.777 1.00 44.14 35 ALA D C 1
ATOM 17354 O O . ALA H 2 35 ? 11.060 -38.599 36.650 1.00 44.14 35 ALA D O 1
ATOM 17356 N N . LEU H 2 36 ? 12.822 -39.099 37.963 1.00 43.69 36 LEU D N 1
ATOM 17357 C CA . LEU H 2 36 ? 13.701 -39.344 36.827 1.00 43.69 36 LEU D CA 1
ATOM 17358 C C . LEU H 2 36 ? 13.211 -40.518 35.995 1.00 43.69 36 LEU D C 1
ATOM 17359 O O . LEU H 2 36 ? 13.194 -40.449 34.762 1.00 43.69 36 LEU D O 1
ATOM 17364 N N . ASP H 2 37 ? 12.808 -41.607 36.653 1.00 45.79 37 ASP D N 1
ATOM 17365 C CA . ASP H 2 37 ? 12.305 -42.764 35.921 1.00 45.79 37 ASP D CA 1
ATOM 17366 C C . ASP H 2 37 ? 11.035 -42.420 35.154 1.00 45.79 37 ASP D C 1
ATOM 17367 O O . ASP H 2 37 ? 10.880 -42.808 33.989 1.00 45.79 37 ASP D O 1
ATOM 17372 N N . ARG H 2 38 ? 10.117 -41.687 35.789 1.00 44.14 38 ARG D N 1
ATOM 17373 C CA . ARG H 2 38 ? 8.879 -41.306 35.116 1.00 44.14 38 ARG D CA 1
ATOM 17374 C C . ARG H 2 38 ? 9.160 -40.430 33.903 1.00 44.14 38 ARG D C 1
ATOM 17375 O O . ARG H 2 38 ? 8.608 -40.655 32.818 1.00 44.14 38 ARG D O 1
ATOM 17383 N N . THR H 2 39 ? 10.025 -39.427 34.067 1.00 42.59 39 THR D N 1
ATOM 17384 C CA . THR H 2 39 ? 10.358 -38.547 32.953 1.00 42.59 39 THR D CA 1
ATOM 17385 C C . THR H 2 39 ? 11.032 -39.319 31.829 1.00 42.59 39 THR D C 1
ATOM 17386 O O . THR H 2 39 ? 10.730 -39.103 30.651 1.00 42.59 39 THR D O 1
ATOM 17390 N N . ARG H 2 40 ? 11.941 -40.234 32.176 1.00 43.02 40 ARG D N 1
ATOM 17391 C CA . ARG H 2 40 ? 12.643 -41.020 31.169 1.00 43.02 40 ARG D CA 1
ATOM 17392 C C . ARG H 2 40 ? 11.676 -41.887 30.374 1.00 43.02 40 ARG D C 1
ATOM 17393 O O . ARG H 2 40 ? 11.739 -41.936 29.140 1.00 43.02 40 ARG D O 1
ATOM 17401 N N . ARG H 2 41 ? 10.771 -42.583 31.067 1.00 44.47 41 ARG D N 1
ATOM 17402 C CA . ARG H 2 41 ? 9.803 -43.424 30.368 1.00 44.47 41 ARG D CA 1
ATOM 17403 C C . ARG H 2 41 ? 8.868 -42.588 29.505 1.00 44.47 41 ARG D C 1
ATOM 17404 O O . ARG H 2 41 ? 8.505 -42.998 28.397 1.00 44.47 41 ARG D O 1
ATOM 17412 N N . GLY H 2 42 ? 8.462 -41.416 29.996 1.00 45.00 42 GLY D N 1
ATOM 17413 C CA . GLY H 2 42 ? 7.597 -40.561 29.203 1.00 45.00 42 GLY D CA 1
ATOM 17414 C C . GLY H 2 42 ? 8.279 -40.012 27.965 1.00 45.00 42 GLY D C 1
ATOM 17415 O O . GLY H 2 42 ? 7.649 -39.863 26.914 1.00 45.00 42 GLY D O 1
ATOM 17416 N N . VAL H 2 43 ? 9.572 -39.705 28.067 1.00 41.36 43 VAL D N 1
ATOM 17417 C CA . VAL H 2 43 ? 10.247 -39.023 26.969 1.00 41.36 43 VAL D CA 1
ATOM 17418 C C . VAL H 2 43 ? 10.783 -40.017 25.944 1.00 41.36 43 VAL D C 1
ATOM 17419 O O . VAL H 2 43 ? 10.878 -39.700 24.754 1.00 41.36 43 VAL D O 1
ATOM 17423 N N . LEU H 2 44 ? 11.133 -41.234 26.371 1.00 41.65 44 LEU D N 1
ATOM 17424 C CA . LEU H 2 44 ? 11.629 -42.218 25.417 1.00 41.65 44 LEU D CA 1
ATOM 17425 C C . LEU H 2 44 ? 10.512 -42.920 24.659 1.00 41.65 44 LEU D C 1
ATOM 17426 O O . LEU H 2 44 ? 10.807 -43.753 23.796 1.00 41.65 44 LEU D O 1
ATOM 17431 N N . SER H 2 45 ? 9.249 -42.618 24.964 1.00 43.97 45 SER D N 1
ATOM 17432 C CA . SER H 2 45 ? 8.145 -43.271 24.269 1.00 43.97 45 SER D CA 1
ATOM 17433 C C . SER H 2 45 ? 8.184 -42.976 22.776 1.00 43.97 45 SER D C 1
ATOM 17434 O O . SER H 2 45 ? 7.937 -43.865 21.953 1.00 43.97 45 SER D O 1
ATOM 17437 N N . THR H 2 46 ? 8.487 -41.736 22.406 1.00 42.17 46 THR D N 1
ATOM 17438 C CA . THR H 2 46 ? 8.688 -41.413 21.001 1.00 42.17 46 THR D CA 1
ATOM 17439 C C . THR H 2 46 ? 9.981 -42.044 20.499 1.00 42.17 46 THR D C 1
ATOM 17440 O O . THR H 2 46 ? 10.948 -42.202 21.249 1.00 42.17 46 THR D O 1
ATOM 17444 N N . GLY H 2 47 ? 9.985 -42.423 19.227 1.00 41.48 47 GLY D N 1
ATOM 17445 C CA . GLY H 2 47 ? 11.127 -43.104 18.654 1.00 41.48 47 GLY D CA 1
ATOM 17446 C C . GLY H 2 47 ? 12.375 -42.255 18.533 1.00 41.48 47 GLY D C 1
ATOM 17447 O O . GLY H 2 47 ? 12.322 -41.133 18.021 1.00 41.48 47 GLY D O 1
ATOM 17448 N N . TRP H 2 48 ? 13.500 -42.781 18.999 1.00 38.69 48 TRP D N 1
ATOM 17449 C CA . TRP H 2 48 ? 14.806 -42.169 18.815 1.00 38.69 48 TRP D CA 1
ATOM 17450 C C . TRP H 2 48 ? 15.718 -43.146 18.083 1.00 38.69 48 TRP D C 1
ATOM 17451 O O . TRP H 2 48 ? 15.327 -44.263 17.733 1.00 38.69 48 TRP D O 1
ATOM 17462 N N . TRP H 2 49 ? 16.957 -42.714 17.849 1.00 38.60 49 TRP D N 1
ATOM 17463 C CA . TRP H 2 49 ? 17.898 -43.551 17.118 1.00 38.60 49 TRP D CA 1
ATOM 17464 C C . TRP H 2 49 ? 18.404 -44.726 17.946 1.00 38.60 49 TRP D C 1
ATOM 17465 O O . TRP H 2 49 ? 18.768 -45.759 17.374 1.00 38.60 49 TRP D O 1
ATOM 17476 N N . PHE H 2 50 ? 18.427 -44.600 19.271 1.00 39.31 50 PHE D N 1
ATOM 17477 C CA . PHE H 2 50 ? 18.895 -45.667 20.142 1.00 39.31 50 PHE D CA 1
ATOM 17478 C C . PHE H 2 50 ? 17.761 -46.422 20.820 1.00 39.31 50 PHE D C 1
ATOM 17479 O O . PHE H 2 50 ? 18.019 -47.205 21.740 1.00 39.31 50 PHE D O 1
ATOM 17487 N N . ASN H 2 51 ? 16.517 -46.208 20.393 1.00 42.30 51 ASN D N 1
ATOM 17488 C CA . ASN H 2 51 ? 15.364 -46.914 20.934 1.00 42.30 51 ASN D CA 1
ATOM 17489 C C . ASN H 2 51 ? 14.654 -47.794 19.921 1.00 42.30 51 ASN D C 1
ATOM 17490 O O . ASN H 2 51 ? 14.197 -48.879 20.282 1.00 42.30 51 ASN D O 1
ATOM 17495 N N . THR H 2 52 ? 14.552 -47.357 18.671 1.00 42.52 52 THR D N 1
ATOM 17496 C CA . THR H 2 52 ? 13.786 -48.075 17.663 1.00 42.52 52 THR D CA 1
ATOM 17497 C C . THR H 2 52 ? 14.617 -49.203 17.069 1.00 42.52 52 THR D C 1
ATOM 17498 O O . THR H 2 52 ? 15.724 -48.975 16.571 1.00 42.52 52 THR D O 1
ATOM 17502 N N . ILE H 2 53 ? 14.079 -50.418 17.130 1.00 43.89 53 ILE D N 1
ATOM 17503 C CA . ILE H 2 53 ? 14.675 -51.583 16.489 1.00 43.89 53 ILE D CA 1
ATOM 17504 C C . ILE H 2 53 ? 13.585 -52.301 15.706 1.00 43.89 53 ILE D C 1
ATOM 17505 O O . ILE H 2 53 ? 12.468 -52.475 16.202 1.00 43.89 53 ILE D O 1
ATOM 17510 N N . ILE H 2 54 ? 13.895 -52.681 14.470 1.00 45.33 54 ILE D N 1
ATOM 17511 C CA . ILE H 2 54 ? 12.947 -53.387 13.620 1.00 45.33 54 ILE D CA 1
ATOM 17512 C C . ILE H 2 54 ? 13.172 -54.887 13.764 1.00 45.33 54 ILE D C 1
ATOM 17513 O O . ILE H 2 54 ? 14.250 -55.392 13.429 1.00 45.33 54 ILE D O 1
ATOM 17515 N N . ARG H 2 55 ? 12.163 -55.592 14.264 1.00 47.64 55 ARG D N 1
ATOM 17516 C CA . ARG H 2 55 ? 12.257 -57.022 14.505 1.00 47.64 55 ARG D CA 1
ATOM 17517 C C . ARG H 2 55 ? 10.998 -57.713 14.002 1.00 47.64 55 ARG D C 1
ATOM 17518 O O . ARG H 2 55 ? 9.928 -57.110 13.903 1.00 47.64 55 ARG D O 1
ATOM 17520 N N . GLU H 2 56 ? 11.145 -58.995 13.677 1.00 51.80 56 GLU D N 1
ATOM 17521 C CA . GLU H 2 56 ? 10.039 -59.835 13.239 1.00 51.80 56 GLU D CA 1
ATOM 17522 C C . GLU H 2 56 ? 10.022 -61.098 14.084 1.00 51.80 56 GLU D C 1
ATOM 17523 O O . GLU H 2 56 ? 11.040 -61.788 14.191 1.00 51.80 56 GLU D O 1
ATOM 17525 N N . VAL H 2 57 ? 8.872 -61.399 14.680 1.00 54.52 57 VAL D N 1
ATOM 17526 C CA . VAL H 2 57 ? 8.722 -62.536 15.582 1.00 54.52 57 VAL D CA 1
ATOM 17527 C C . VAL H 2 57 ? 7.631 -63.448 15.036 1.00 54.52 57 VAL D C 1
ATOM 17528 O O . VAL H 2 57 ? 6.549 -62.982 14.657 1.00 54.52 57 VAL D O 1
ATOM 17532 N N . THR H 2 58 ? 7.930 -64.738 14.966 1.00 56.51 58 THR D N 1
ATOM 17533 C CA . THR H 2 58 ? 6.968 -65.730 14.501 1.00 56.51 58 THR D CA 1
ATOM 17534 C C . THR H 2 58 ? 6.376 -66.471 15.695 1.00 56.51 58 THR D C 1
ATOM 17535 O O . THR H 2 58 ? 7.100 -66.759 16.653 1.00 56.51 58 THR D O 1
ATOM 17539 N N . PRO H 2 59 ? 5.078 -66.770 15.690 1.00 57.61 59 PRO D N 1
ATOM 17540 C CA . PRO H 2 59 ? 4.514 -67.611 16.752 1.00 57.61 59 PRO D CA 1
ATOM 17541 C C . PRO H 2 59 ? 5.226 -68.953 16.825 1.00 57.61 59 PRO D C 1
ATOM 17542 O O . PRO H 2 59 ? 5.190 -69.749 15.883 1.00 57.61 59 PRO D O 1
ATOM 17546 N N . THR H 2 60 ? 5.886 -69.200 17.956 1.00 63.83 60 THR D N 1
ATOM 17547 C CA . THR H 2 60 ? 6.699 -70.399 18.138 1.00 63.83 60 THR D CA 1
ATOM 17548 C C . THR H 2 60 ? 5.875 -71.682 18.024 1.00 63.83 60 THR D C 1
ATOM 17549 O O . THR H 2 60 ? 6.281 -72.596 17.293 1.00 63.83 60 THR D O 1
ATOM 17551 N N . PRO H 2 61 ? 4.720 -71.813 18.710 1.00 63.00 61 PRO D N 1
ATOM 17552 C CA . PRO H 2 61 ? 3.922 -73.032 18.530 1.00 63.00 61 PRO D CA 1
ATOM 17553 C C . PRO H 2 61 ? 3.037 -72.955 17.298 1.00 63.00 61 PRO D C 1
ATOM 17554 O O . PRO H 2 61 ? 3.138 -72.010 16.509 1.00 63.00 61 PRO D O 1
ATOM 17558 N N . ASN H 2 62 ? 2.181 -73.955 17.120 1.00 65.42 62 ASN D N 1
ATOM 17559 C CA . ASN H 2 62 ? 1.117 -73.844 16.136 1.00 65.42 62 ASN D CA 1
ATOM 17560 C C . ASN H 2 62 ? 0.298 -72.593 16.444 1.00 65.42 62 ASN D C 1
ATOM 17561 O O . ASN H 2 62 ? 0.151 -72.233 17.618 1.00 65.42 62 ASN D O 1
ATOM 17563 N N . PRO H 2 63 ? -0.262 -71.911 15.417 1.00 61.90 63 PRO D N 1
ATOM 17564 C CA . PRO H 2 63 ? -0.616 -70.488 15.566 1.00 61.90 63 PRO D CA 1
ATOM 17565 C C . PRO H 2 63 ? -1.305 -70.133 16.873 1.00 61.90 63 PRO D C 1
ATOM 17566 O O . PRO H 2 63 ? -2.430 -70.564 17.146 1.00 61.90 63 PRO D O 1
ATOM 17570 N N . GLY H 2 64 ? -0.612 -69.339 17.686 1.00 55.32 64 GLY D N 1
ATOM 17571 C CA . GLY H 2 64 ? -1.076 -68.974 19.008 1.00 55.32 64 GLY D CA 1
ATOM 17572 C C . GLY H 2 64 ? -0.560 -67.623 19.457 1.00 55.32 64 GLY D C 1
ATOM 17573 O O . GLY H 2 64 ? -0.364 -66.723 18.636 1.00 55.32 64 GLY D O 1
ATOM 17574 N N . GLN H 2 65 ? -0.326 -67.472 20.757 1.00 52.11 65 GLN D N 1
ATOM 17575 C CA . GLN H 2 65 ? 0.100 -66.205 21.330 1.00 52.11 65 GLN D CA 1
ATOM 17576 C C . GLN H 2 65 ? 1.590 -65.978 21.108 1.00 52.11 65 GLN D C 1
ATOM 17577 O O . GLN H 2 65 ? 2.353 -66.915 20.858 1.00 52.11 65 GLN D O 1
ATOM 17583 N N . ILE H 2 66 ? 1.996 -64.718 21.201 1.00 51.22 66 ILE D N 1
ATOM 17584 C CA . ILE H 2 66 ? 3.397 -64.318 21.079 1.00 51.22 66 ILE D CA 1
ATOM 17585 C C . ILE H 2 66 ? 3.739 -63.538 22.342 1.00 51.22 66 ILE D C 1
ATOM 17586 O O . ILE H 2 66 ? 3.175 -62.474 22.610 1.00 51.22 66 ILE D O 1
ATOM 17591 N N . LYS H 2 67 ? 4.682 -64.056 23.128 1.00 52.94 67 LYS D N 1
ATOM 17592 C CA . LYS H 2 67 ? 5.163 -63.331 24.295 1.00 52.94 67 LYS D CA 1
ATOM 17593 C C . LYS H 2 67 ? 6.132 -62.243 23.856 1.00 52.94 67 LYS D C 1
ATOM 17594 O O . LYS H 2 67 ? 7.185 -62.540 23.282 1.00 52.94 67 LYS D O 1
ATOM 17596 N N . VAL H 2 68 ? 5.789 -60.985 24.112 1.00 53.25 68 VAL D N 1
ATOM 17597 C CA . VAL H 2 68 ? 6.589 -59.863 23.625 1.00 53.25 68 VAL D CA 1
ATOM 17598 C C . VAL H 2 68 ? 7.876 -59.748 24.437 1.00 53.25 68 VAL D C 1
ATOM 17599 O O . VAL H 2 68 ? 7.835 -59.662 25.673 1.00 53.25 68 VAL D O 1
ATOM 17603 N N . PRO H 2 69 ? 9.038 -59.791 23.789 1.00 56.57 69 PRO D N 1
ATOM 17604 C CA . PRO H 2 69 ? 10.297 -59.591 24.516 1.00 56.57 69 PRO D CA 1
ATOM 17605 C C . PRO H 2 69 ? 10.642 -58.118 24.661 1.00 56.57 69 PRO D C 1
ATOM 17606 O O . PRO H 2 69 ? 9.834 -57.246 24.325 1.00 56.57 69 PRO D O 1
ATOM 17610 N N . TRP H 2 70 ? 11.840 -57.843 25.179 1.00 58.79 70 TRP D N 1
ATOM 17611 C CA . TRP H 2 70 ? 12.357 -56.493 25.397 1.00 58.79 70 TRP D CA 1
ATOM 17612 C C . TRP H 2 70 ? 11.543 -55.730 26.435 1.00 58.79 70 TRP D C 1
ATOM 17613 O O . TRP H 2 70 ? 10.476 -56.178 26.863 1.00 58.79 70 TRP D O 1
ATOM 17624 N N . ASN H 2 71 ? 12.054 -54.571 26.847 1.00 56.22 71 ASN D N 1
ATOM 17625 C CA . ASN H 2 71 ? 11.322 -53.665 27.727 1.00 56.22 71 ASN D CA 1
ATOM 17626 C C . ASN H 2 71 ? 10.638 -52.594 26.878 1.00 56.22 71 ASN D C 1
ATOM 17627 O O . ASN H 2 71 ? 11.035 -51.430 26.837 1.00 56.22 71 ASN D O 1
ATOM 17632 N N . GLN H 2 72 ? 9.587 -53.025 26.187 1.00 49.88 72 GLN D N 1
ATOM 17633 C CA . GLN H 2 72 ? 8.931 -52.171 25.207 1.00 49.88 72 GLN D CA 1
ATOM 17634 C C . GLN H 2 72 ? 8.245 -50.986 25.874 1.00 49.88 72 GLN D C 1
ATOM 17635 O O . GLN H 2 72 ? 7.689 -51.099 26.970 1.00 49.88 72 GLN D O 1
ATOM 17641 N N . LEU H 2 73 ? 8.295 -49.838 25.201 1.00 45.59 73 LEU D N 1
ATOM 17642 C CA . LEU H 2 73 ? 7.566 -48.641 25.598 1.00 45.59 73 LEU D CA 1
ATOM 17643 C C . LEU H 2 73 ? 6.420 -48.332 24.648 1.00 45.59 73 LEU D C 1
ATOM 17644 O O . LEU H 2 73 ? 5.280 -48.151 25.084 1.00 45.59 73 LEU D O 1
ATOM 17649 N N . SER H 2 74 ? 6.703 -48.273 23.351 1.00 46.19 74 SER D N 1
ATOM 17650 C CA . SER H 2 74 ? 5.689 -48.154 22.317 1.00 46.19 74 SER D CA 1
ATOM 17651 C C . SER H 2 74 ? 5.905 -49.266 21.303 1.00 46.19 74 SER D C 1
ATOM 17652 O O . SER H 2 74 ? 7.006 -49.805 21.170 1.00 46.19 74 SER D O 1
ATOM 17655 N N . MET H 2 75 ? 4.841 -49.614 20.584 1.00 49.64 75 MET D N 1
ATOM 17656 C CA . MET H 2 75 ? 4.876 -50.756 19.673 1.00 49.64 75 MET D CA 1
ATOM 17657 C C . MET H 2 75 ? 4.057 -50.416 18.432 1.00 49.64 75 MET D C 1
ATOM 17658 O O . MET H 2 75 ? 2.829 -50.536 18.440 1.00 49.64 75 MET D O 1
ATOM 17663 N N . TYR H 2 76 ? 4.740 -49.994 17.374 1.00 48.13 76 TYR D N 1
ATOM 17664 C CA . TYR H 2 76 ? 4.103 -49.736 16.093 1.00 48.13 76 TYR D CA 1
ATOM 17665 C C . TYR H 2 76 ? 4.184 -50.974 15.211 1.00 48.13 76 TYR D C 1
ATOM 17666 O O . TYR H 2 76 ? 5.097 -51.792 15.339 1.00 48.13 76 TYR D O 1
ATOM 17675 N N . GLY H 2 77 ? 3.217 -51.104 14.308 1.00 49.89 77 GLY D N 1
ATOM 17676 C CA . GLY H 2 77 ? 3.137 -52.238 13.403 1.00 49.89 77 GLY D CA 1
ATOM 17677 C C . GLY H 2 77 ? 3.542 -51.834 11.995 1.00 49.89 77 GLY D C 1
ATOM 17678 O O . GLY H 2 77 ? 2.981 -50.899 11.422 1.00 49.89 77 GLY D O 1
ATOM 17679 N N . LEU H 2 78 ? 4.527 -52.556 11.453 1.00 52.66 78 LEU D N 1
ATOM 17680 C CA . LEU H 2 78 ? 4.970 -52.289 10.088 1.00 52.66 78 LEU D CA 1
ATOM 17681 C C . LEU H 2 78 ? 3.881 -52.631 9.080 1.00 52.66 78 LEU D C 1
ATOM 17682 O O . LEU H 2 78 ? 3.738 -51.954 8.057 1.00 52.66 78 LEU D O 1
ATOM 17687 N N . ASP H 2 79 ? 3.106 -53.678 9.349 1.00 57.09 79 ASP D N 1
ATOM 17688 C CA . ASP H 2 79 ? 1.978 -54.036 8.502 1.00 57.09 79 ASP D CA 1
ATOM 17689 C C . ASP H 2 79 ? 0.787 -53.141 8.844 1.00 57.09 79 ASP D C 1
ATOM 17690 O O . ASP H 2 79 ? 0.904 -52.165 9.592 1.00 57.09 79 ASP D O 1
ATOM 17695 N N . GLY H 2 80 ? -0.382 -53.463 8.298 1.00 57.22 80 GLY D N 1
ATOM 17696 C CA . GLY H 2 80 ? -1.551 -52.627 8.489 1.00 57.22 80 GLY D CA 1
ATOM 17697 C C . GLY H 2 80 ? -2.389 -52.996 9.696 1.00 57.22 80 GLY D C 1
ATOM 17698 O O . GLY H 2 80 ? -3.618 -52.888 9.657 1.00 57.22 80 GLY D O 1
ATOM 17699 N N . THR H 2 81 ? -1.740 -53.429 10.774 1.00 52.44 81 THR D N 1
ATOM 17700 C CA . THR H 2 81 ? -2.430 -53.812 11.997 1.00 52.44 81 THR D CA 1
ATOM 17701 C C . THR H 2 81 ? -1.827 -53.073 13.183 1.00 52.44 81 THR D C 1
ATOM 17702 O O . THR H 2 81 ? -0.645 -52.722 13.182 1.00 52.44 81 THR D O 1
ATOM 17706 N N . LYS H 2 82 ? -2.657 -52.841 14.196 1.00 48.82 82 LYS D N 1
ATOM 17707 C CA . LYS H 2 82 ? -2.248 -52.159 15.416 1.00 48.82 82 LYS D CA 1
ATOM 17708 C C . LYS H 2 82 ? -1.998 -53.187 16.510 1.00 48.82 82 LYS D C 1
ATOM 17709 O O . LYS H 2 82 ? -2.804 -54.104 16.700 1.00 48.82 82 LYS D O 1
ATOM 17715 N N . TYR H 2 83 ? -0.890 -53.031 17.228 1.00 50.47 83 TYR D N 1
ATOM 17716 C CA . TYR H 2 83 ? -0.475 -53.988 18.241 1.00 50.47 83 TYR D CA 1
ATOM 17717 C C . TYR H 2 83 ? -0.502 -53.361 19.628 1.00 50.47 83 TYR D C 1
ATOM 17718 O O . TYR H 2 83 ? -0.269 -52.161 19.794 1.00 50.47 83 TYR D O 1
ATOM 17727 N N . GLY H 2 84 ? -0.794 -54.194 20.623 1.00 49.15 84 GLY D N 1
ATOM 17728 C CA . GLY H 2 84 ? -0.757 -53.780 22.011 1.00 49.15 84 GLY D CA 1
ATOM 17729 C C . GLY H 2 84 ? 0.107 -54.702 22.845 1.00 49.15 84 GLY D C 1
ATOM 17730 O O . GLY H 2 84 ? 0.962 -55.411 22.307 1.00 49.15 84 GLY D O 1
ATOM 17731 N N . GLU H 2 85 ? -0.100 -54.703 24.161 1.00 49.22 85 GLU D N 1
ATOM 17732 C CA . GLU H 2 85 ? 0.654 -55.583 25.054 1.00 49.22 85 GLU D CA 1
ATOM 17733 C C . GLU H 2 85 ? -0.229 -55.881 26.261 1.00 49.22 85 GLU D C 1
ATOM 17734 O O . GLU H 2 85 ? -0.313 -55.069 27.187 1.00 49.22 85 GLU D O 1
ATOM 17736 N N . ARG H 2 86 ? -0.880 -57.039 26.245 1.00 50.49 86 ARG D N 1
ATOM 17737 C CA . ARG H 2 86 ? -1.765 -57.460 27.321 1.00 50.49 86 ARG D CA 1
ATOM 17738 C C . ARG H 2 86 ? -1.186 -58.695 27.995 1.00 50.49 86 ARG D C 1
ATOM 17739 O O . ARG H 2 86 ? -0.874 -59.682 27.322 1.00 50.49 86 ARG D O 1
ATOM 17747 N N . ASP H 2 87 ? -1.043 -58.632 29.319 1.00 54.17 87 ASP D N 1
ATOM 17748 C CA . ASP H 2 87 ? -0.553 -59.757 3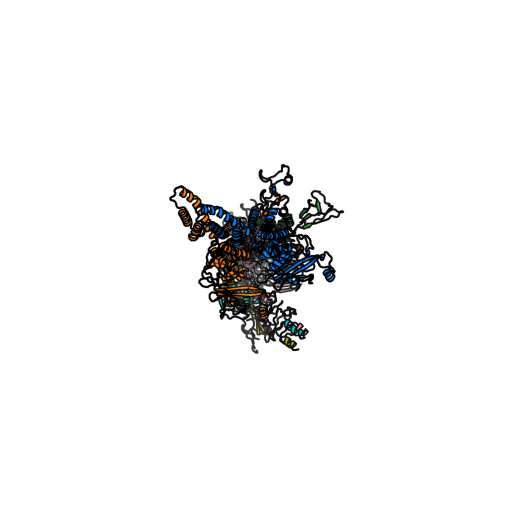0.118 1.00 54.17 87 ASP D CA 1
ATOM 17749 C C . ASP H 2 87 ? 0.828 -60.216 29.658 1.00 54.17 87 ASP D C 1
ATOM 17750 O O . ASP H 2 87 ? 1.185 -61.389 29.792 1.00 54.17 87 ASP D O 1
ATOM 17755 N N . GLY H 2 88 ? 1.615 -59.294 29.109 1.00 52.10 88 GLY D N 1
ATOM 17756 C CA . GLY H 2 88 ? 2.961 -59.597 28.678 1.00 52.10 88 GLY D CA 1
ATOM 17757 C C . GLY H 2 88 ? 3.081 -60.272 27.330 1.00 52.10 88 GLY D C 1
ATOM 17758 O O . GLY H 2 88 ? 4.198 -60.628 26.935 1.00 52.10 88 GLY D O 1
ATOM 17759 N N . VAL H 2 89 ? 1.978 -60.467 26.610 1.00 50.52 89 VAL D N 1
ATOM 17760 C CA . VAL H 2 89 ? 1.999 -61.104 25.302 1.00 50.52 89 VAL D CA 1
ATOM 17761 C C . VAL H 2 89 ? 1.444 -60.127 24.271 1.00 50.52 89 VAL D C 1
ATOM 17762 O O . VAL H 2 89 ? 0.821 -59.121 24.604 1.00 50.52 89 VAL D O 1
ATOM 17766 N N . LEU H 2 90 ? 1.687 -60.443 23.002 1.00 49.99 90 LEU D N 1
ATOM 17767 C CA . LEU H 2 90 ? 1.210 -59.610 21.910 1.00 49.99 90 LEU D CA 1
ATOM 17768 C C . LEU H 2 90 ? -0.312 -59.635 21.839 1.00 49.99 90 LEU D C 1
ATOM 17769 O O . LEU H 2 90 ? -0.957 -60.637 22.159 1.00 49.99 90 LEU D O 1
ATOM 17774 N N . TYR H 2 91 ? -0.887 -58.514 21.412 1.00 49.24 91 TYR D N 1
ATOM 17775 C CA . TYR H 2 91 ? -2.335 -58.367 21.366 1.00 49.24 91 TYR D CA 1
ATOM 17776 C C . TYR H 2 91 ? -2.696 -57.442 20.215 1.00 49.24 91 TYR D C 1
ATOM 17777 O O . TYR H 2 91 ? -2.090 -56.379 20.057 1.00 49.24 91 TYR D O 1
ATOM 17786 N N . ASN H 2 92 ? -3.680 -57.853 19.417 1.00 47.71 92 ASN D N 1
ATOM 17787 C CA . ASN H 2 92 ? -4.150 -57.059 18.286 1.00 47.71 92 ASN D CA 1
ATOM 17788 C C . ASN H 2 92 ? -5.233 -56.106 18.775 1.00 47.71 92 ASN D C 1
ATOM 17789 O O . ASN H 2 92 ? -6.327 -56.541 19.149 1.00 47.71 92 ASN D O 1
ATOM 17794 N N . LEU H 2 93 ? -4.933 -54.806 18.765 1.00 46.87 93 LEU D N 1
ATOM 17795 C CA . LEU H 2 93 ? -5.828 -53.831 19.381 1.00 46.87 93 LEU D CA 1
ATOM 17796 C C . LEU H 2 93 ? -7.169 -53.758 18.662 1.00 46.87 93 LEU D C 1
ATOM 17797 O O . LEU H 2 93 ? -8.219 -53.668 19.308 1.00 46.87 93 LEU D O 1
ATOM 17802 N N . VAL H 2 94 ? -7.159 -53.789 17.330 1.00 46.59 94 VAL D N 1
ATOM 17803 C CA . VAL H 2 94 ? -8.405 -53.645 16.586 1.00 46.59 94 VAL D CA 1
ATOM 17804 C C . VAL H 2 94 ? -9.160 -54.968 16.515 1.00 46.59 94 VAL D C 1
ATOM 17805 O O . VAL H 2 94 ? -10.394 -54.992 16.567 1.00 46.59 94 VAL D O 1
ATOM 17809 N N . ASP H 2 95 ? -8.443 -56.087 16.404 1.00 49.47 95 ASP D N 1
ATOM 17810 C CA . ASP H 2 95 ? -9.089 -57.389 16.298 1.00 49.47 95 ASP D CA 1
ATOM 17811 C C . ASP H 2 95 ? -9.473 -57.983 17.646 1.00 49.47 95 ASP D C 1
ATOM 17812 O O . ASP H 2 95 ? -10.254 -58.939 17.675 1.00 49.47 95 ASP D O 1
ATOM 17817 N N . GLN H 2 96 ? -8.952 -57.442 18.750 1.00 48.36 96 GLN D N 1
ATOM 17818 C CA . GLN H 2 96 ? -9.217 -57.964 20.093 1.00 48.36 96 GLN D CA 1
ATOM 17819 C C . GLN H 2 96 ? -8.864 -59.445 20.198 1.00 48.36 96 GLN D C 1
ATOM 17820 O O . GLN H 2 96 ? -9.609 -60.240 20.773 1.00 48.36 96 GLN D O 1
ATOM 17826 N N . THR H 2 97 ? -7.719 -59.819 19.638 1.00 48.61 97 THR D N 1
ATOM 17827 C CA . THR H 2 97 ? -7.255 -61.196 19.669 1.00 48.61 97 THR D CA 1
ATOM 17828 C C . THR H 2 97 ? -5.806 -61.233 20.131 1.00 48.61 97 THR D C 1
ATOM 17829 O O . THR H 2 97 ? -5.068 -60.254 20.013 1.00 48.61 97 THR D O 1
ATOM 17833 N N . LYS H 2 98 ? -5.413 -62.382 20.676 1.00 48.70 98 LYS D N 1
ATOM 17834 C CA . LYS H 2 98 ? -4.054 -62.588 21.147 1.00 48.70 98 LYS D CA 1
ATOM 17835 C C . LYS H 2 98 ? -3.314 -63.686 20.402 1.00 48.70 98 LYS D C 1
ATOM 17836 O O . LYS H 2 98 ? -2.113 -63.860 20.633 1.00 48.70 98 LYS D O 1
ATOM 17842 N N . VAL H 2 99 ? -3.983 -64.422 19.520 1.00 50.78 99 VAL D N 1
ATOM 17843 C CA . VAL H 2 99 ? -3.369 -65.504 18.762 1.00 50.78 99 VAL D CA 1
ATOM 17844 C C . VAL H 2 99 ? -3.113 -65.023 17.342 1.00 50.78 99 VAL D C 1
ATOM 17845 O O . VAL H 2 99 ? -3.993 -64.424 16.710 1.00 50.78 99 VAL D O 1
ATOM 17849 N N . PHE H 2 100 ? -1.907 -65.274 16.842 1.00 52.31 100 PHE D N 1
ATOM 17850 C CA . PHE H 2 100 ? -1.509 -64.879 15.499 1.00 52.31 100 PHE D CA 1
ATOM 17851 C C . PHE H 2 100 ? -1.187 -66.119 14.679 1.00 52.31 100 PHE D C 1
ATOM 17852 O O . PHE H 2 100 ? -0.669 -67.107 15.208 1.00 52.31 100 PHE D O 1
ATOM 17860 N N . SER H 2 101 ? -1.497 -66.062 13.385 1.00 56.15 101 SER D N 1
ATOM 17861 C CA . SER H 2 101 ? -1.273 -67.180 12.478 1.00 56.15 101 SER D CA 1
ATOM 17862 C C . SER H 2 101 ? 0.056 -67.094 11.742 1.00 56.15 101 SER D C 1
ATOM 17863 O O . SER H 2 101 ? 0.769 -68.098 11.646 1.00 56.15 101 SER D O 1
ATOM 17866 N N . ASP H 2 102 ? 0.405 -65.924 11.222 1.00 56.64 102 ASP D N 1
ATOM 17867 C CA . ASP H 2 102 ? 1.641 -65.722 10.485 1.00 56.64 102 ASP D CA 1
ATOM 17868 C C . ASP H 2 102 ? 2.592 -64.842 11.285 1.00 56.64 102 ASP D C 1
ATOM 17869 O O . ASP H 2 102 ? 2.230 -64.260 12.311 1.00 56.64 102 ASP D O 1
ATOM 17871 N N . THR H 2 103 ? 3.828 -64.758 10.803 1.00 57.00 103 THR D N 1
ATOM 17872 C CA . THR H 2 103 ? 4.824 -63.912 11.444 1.00 57.00 103 THR D CA 1
ATOM 17873 C C . THR H 2 103 ? 4.439 -62.444 11.307 1.00 57.00 103 THR D C 1
ATOM 17874 O O . THR H 2 103 ? 3.829 -62.032 10.315 1.00 57.00 103 THR D O 1
ATOM 17878 N N . VAL H 2 104 ? 4.783 -61.655 12.318 1.00 54.09 104 VAL D N 1
ATOM 17879 C CA . VAL H 2 104 ? 4.449 -60.236 12.354 1.00 54.09 104 VAL D CA 1
ATOM 17880 C C . VAL H 2 104 ? 5.731 -59.416 12.325 1.00 54.09 104 VAL D C 1
ATOM 17881 O O . VAL H 2 104 ? 6.704 -59.727 13.025 1.00 54.09 104 VAL D O 1
ATOM 17885 N N . HIS H 2 105 ? 5.743 -58.383 11.489 1.00 55.12 105 HIS D N 1
ATOM 17886 C CA . HIS H 2 105 ? 6.846 -57.438 11.410 1.00 55.12 105 HIS D CA 1
ATOM 17887 C C . HIS H 2 105 ? 6.419 -56.139 12.073 1.00 55.12 105 HIS D C 1
ATOM 17888 O O . HIS H 2 105 ? 5.354 -55.600 11.756 1.00 55.12 105 HIS D O 1
ATOM 17895 N N . LEU H 2 106 ? 7.242 -55.642 12.992 1.00 49.02 106 LEU D N 1
ATOM 17896 C CA . LEU H 2 106 ? 6.861 -54.477 13.773 1.00 49.02 106 LEU D CA 1
ATOM 17897 C C . LEU H 2 106 ? 8.108 -53.729 14.219 1.00 49.02 106 LEU D C 1
ATOM 17898 O O . LEU H 2 106 ? 9.200 -54.296 14.308 1.00 49.02 106 LEU D O 1
ATOM 17903 N N . LYS H 2 107 ? 7.925 -52.443 14.497 1.00 48.42 107 LYS D N 1
ATOM 17904 C CA . LYS H 2 107 ? 8.974 -51.575 15.013 1.00 48.42 107 LYS D CA 1
ATOM 17905 C C . LYS H 2 107 ? 8.665 -51.271 16.471 1.00 48.42 107 LYS D C 1
ATOM 17906 O O . LYS H 2 107 ? 7.635 -50.659 16.774 1.00 48.42 107 LYS D O 1
ATOM 17912 N N . VAL H 2 108 ? 9.552 -51.690 17.366 1.00 45.22 108 VAL D N 1
ATOM 17913 C CA . VAL H 2 108 ? 9.331 -51.588 18.803 1.00 45.22 108 VAL D CA 1
ATOM 17914 C C . VAL H 2 108 ? 10.302 -50.570 19.386 1.00 45.22 108 VAL D C 1
ATOM 17915 O O . VAL H 2 108 ? 11.477 -50.517 19.003 1.00 45.22 108 VAL D O 1
ATOM 17919 N N . VAL H 2 109 ? 9.793 -49.735 20.287 1.00 43.97 109 VAL D N 1
ATOM 17920 C CA . VAL H 2 109 ? 10.585 -48.722 20.974 1.00 43.97 109 VAL D CA 1
ATOM 17921 C C . VAL H 2 109 ? 10.891 -49.267 22.364 1.00 43.97 109 VAL D C 1
ATOM 17922 O O . VAL H 2 109 ? 10.032 -49.263 23.250 1.00 43.97 109 VAL D O 1
ATOM 17926 N N . ILE H 2 110 ? 12.121 -49.736 22.560 1.00 45.58 110 ILE D N 1
ATOM 17927 C CA . ILE H 2 110 ? 12.527 -50.333 23.827 1.00 45.58 110 ILE D CA 1
ATOM 17928 C C . ILE H 2 110 ? 12.836 -49.235 24.835 1.00 45.58 110 ILE D C 1
ATOM 17929 O O . ILE H 2 110 ? 12.963 -48.060 24.473 1.00 45.58 110 ILE D O 1
ATOM 17934 N N . ASP H 2 111 ? 12.957 -49.611 26.104 1.00 48.13 111 ASP D N 1
ATOM 17935 C CA . ASP H 2 111 ? 13.296 -48.683 27.174 1.00 48.13 111 ASP D CA 1
ATOM 17936 C C . ASP H 2 111 ? 14.778 -48.820 27.493 1.00 48.13 111 ASP D C 1
ATOM 17937 O O . ASP H 2 111 ? 15.329 -49.925 27.439 1.00 48.13 111 ASP D O 1
ATOM 17942 N N . ILE H 2 112 ? 15.416 -47.701 27.823 1.00 44.38 112 ILE D N 1
ATOM 17943 C CA . ILE H 2 112 ? 16.850 -47.645 28.078 1.00 44.38 112 ILE D CA 1
ATOM 17944 C C . ILE H 2 112 ? 17.069 -47.199 29.516 1.00 44.38 112 ILE D C 1
ATOM 17945 O O . ILE H 2 112 ? 16.482 -46.204 29.958 1.00 44.38 112 ILE D O 1
ATOM 17950 N N . ASP H 2 113 ? 17.910 -47.934 30.241 1.00 44.97 113 ASP D N 1
ATOM 17951 C CA . ASP H 2 113 ? 18.231 -47.569 31.613 1.00 44.97 113 ASP D CA 1
ATOM 17952 C C . ASP H 2 113 ? 18.992 -46.249 31.649 1.00 44.97 113 ASP D C 1
ATOM 17953 O O . ASP H 2 113 ? 19.650 -45.857 30.683 1.00 44.97 113 ASP D O 1
ATOM 17955 N N . PHE H 2 114 ? 18.899 -45.557 32.787 1.00 45.35 114 PHE D N 1
ATOM 17956 C CA . PHE H 2 114 ? 19.496 -44.232 32.902 1.00 45.35 114 PHE D CA 1
ATOM 17957 C C . PHE H 2 114 ? 21.020 -44.269 32.921 1.00 45.35 114 PHE D C 1
ATOM 17958 O O . PHE H 2 114 ? 21.654 -43.213 32.840 1.00 45.35 114 PHE D O 1
ATOM 17966 N N . GLU H 2 115 ? 21.627 -45.446 33.035 1.00 50.56 115 GLU D N 1
ATOM 17967 C CA . GLU H 2 115 ? 23.080 -45.513 33.036 1.00 50.56 115 GLU D CA 1
ATOM 17968 C C . GLU H 2 115 ? 23.672 -45.704 31.645 1.00 50.56 115 GLU D C 1
ATOM 17969 O O . GLU H 2 115 ? 24.887 -45.543 31.484 1.00 50.56 115 GLU D O 1
ATOM 17975 N N . ASP H 2 116 ? 22.855 -46.023 30.640 1.00 48.40 116 ASP D N 1
ATOM 17976 C CA . ASP H 2 116 ? 23.350 -46.419 29.324 1.00 48.40 116 ASP D CA 1
ATOM 17977 C C . ASP H 2 116 ? 22.628 -45.667 28.212 1.00 48.40 116 ASP D C 1
ATOM 17978 O O . ASP H 2 116 ? 22.176 -46.268 27.232 1.00 48.40 116 ASP D O 1
ATOM 17983 N N . LEU H 2 117 ? 22.513 -44.352 28.333 1.00 44.18 117 LEU D N 1
ATOM 17984 C CA . LEU H 2 117 ? 21.934 -43.526 27.287 1.00 44.18 117 LEU D CA 1
ATOM 17985 C C . LEU H 2 117 ? 22.868 -42.356 27.016 1.00 44.18 117 LEU D C 1
ATOM 17986 O O . LEU H 2 117 ? 23.709 -42.020 27.858 1.00 44.18 117 LEU D O 1
ATOM 17991 N N . PRO H 2 118 ? 22.763 -41.727 25.843 1.00 41.83 118 PRO D N 1
ATOM 17992 C CA . PRO H 2 118 ? 23.717 -40.670 25.483 1.00 41.83 118 PRO D CA 1
ATOM 17993 C C . PRO H 2 118 ? 23.718 -39.515 26.475 1.00 41.83 118 PRO D C 1
ATOM 17994 O O . PRO H 2 118 ? 22.762 -39.290 27.220 1.00 41.83 118 PRO D O 1
ATOM 17998 N N . GLU H 2 119 ? 24.832 -38.781 26.474 1.00 44.26 119 GLU D N 1
ATOM 17999 C CA . GLU H 2 119 ? 25.049 -37.733 27.467 1.00 44.26 119 GLU D CA 1
ATOM 18000 C C . GLU H 2 119 ? 24.013 -36.622 27.347 1.00 44.26 119 GLU D C 1
ATOM 18001 O O . GLU H 2 119 ? 23.461 -36.165 28.355 1.00 44.26 119 GLU D O 1
ATOM 18007 N N . HIS H 2 120 ? 23.738 -36.168 26.122 1.00 43.24 120 HIS D N 1
ATOM 18008 C CA . HIS H 2 120 ? 22.784 -35.079 25.935 1.00 43.24 120 HIS D CA 1
ATOM 18009 C C . HIS H 2 120 ? 21.390 -35.482 26.393 1.00 43.24 120 HIS D C 1
ATOM 18010 O O . HIS H 2 120 ? 20.694 -34.704 27.057 1.00 43.24 120 HIS D O 1
ATOM 18017 N N . MET H 2 121 ? 20.966 -36.697 26.044 1.00 41.07 121 MET D N 1
ATOM 18018 C CA . MET H 2 121 ? 19.643 -37.163 26.438 1.00 41.07 121 MET D CA 1
ATOM 18019 C C . MET H 2 121 ? 19.539 -37.284 27.952 1.00 41.07 121 MET D C 1
ATOM 18020 O O . MET H 2 121 ? 18.522 -36.911 28.549 1.00 41.07 121 MET D O 1
ATOM 18025 N N . ALA H 2 122 ? 20.592 -37.801 28.591 1.00 41.24 122 ALA D N 1
ATOM 18026 C CA . ALA H 2 122 ? 20.600 -37.921 30.044 1.00 41.24 122 ALA D CA 1
ATOM 18027 C C . ALA H 2 122 ? 20.541 -36.555 30.714 1.00 41.24 122 ALA D C 1
ATOM 18028 O O . ALA H 2 122 ? 19.824 -36.374 31.705 1.00 41.24 122 ALA D O 1
ATOM 18030 N N . MET H 2 123 ? 21.296 -35.583 30.196 1.00 42.14 123 MET D N 1
ATOM 18031 C CA . MET H 2 123 ? 21.243 -34.235 30.753 1.00 42.14 123 MET D CA 1
ATOM 18032 C C . MET H 2 123 ? 19.856 -33.628 30.595 1.00 42.14 123 MET D C 1
ATOM 18033 O O . MET H 2 123 ? 19.342 -32.984 31.519 1.00 42.14 123 MET D O 1
ATOM 18038 N N . TRP H 2 124 ? 19.236 -33.819 29.429 1.00 39.04 124 TRP D N 1
ATOM 18039 C CA . TRP H 2 124 ? 17.885 -33.309 29.219 1.00 39.04 124 TRP D CA 1
ATOM 18040 C C . TRP H 2 124 ? 16.911 -33.928 30.212 1.00 39.04 124 TRP D C 1
ATOM 18041 O O . TRP H 2 124 ? 16.097 -33.224 30.821 1.00 39.04 124 TRP D O 1
ATOM 18052 N N . VAL H 2 125 ? 16.991 -35.246 30.402 1.00 38.66 125 VAL D N 1
ATOM 18053 C CA . VAL H 2 125 ? 16.080 -35.915 31.328 1.00 38.66 125 VAL D CA 1
ATOM 18054 C C . VAL H 2 125 ? 16.303 -35.420 32.751 1.00 38.66 125 VAL D C 1
ATOM 18055 O O . VAL H 2 125 ? 15.346 -35.129 33.479 1.00 38.66 125 VAL D O 1
ATOM 18059 N N . ALA H 2 126 ? 17.567 -35.309 33.168 1.00 39.84 126 ALA D N 1
ATOM 18060 C CA . ALA H 2 126 ? 17.867 -34.888 34.533 1.00 39.84 126 ALA D CA 1
ATOM 18061 C C . ALA H 2 126 ? 17.380 -33.469 34.795 1.00 39.84 126 ALA D C 1
ATOM 18062 O O . ALA H 2 126 ? 16.771 -33.190 35.834 1.00 39.84 126 ALA D O 1
ATOM 18064 N N . ASN H 2 127 ? 17.634 -32.555 33.857 1.00 38.96 127 ASN D N 1
ATOM 18065 C CA . ASN H 2 127 ? 17.196 -31.179 34.037 1.00 38.96 127 ASN D CA 1
ATOM 18066 C C . ASN H 2 127 ? 15.683 -31.028 33.963 1.00 38.96 127 ASN D C 1
ATOM 18067 O O . ASN H 2 127 ? 15.122 -30.220 34.711 1.00 38.96 127 ASN D O 1
ATOM 18072 N N . ALA H 2 128 ? 15.007 -31.788 33.100 1.00 38.57 128 ALA D N 1
ATOM 18073 C CA . ALA H 2 128 ? 13.550 -31.763 33.089 1.00 38.57 128 ALA D CA 1
ATOM 18074 C C . ALA H 2 128 ? 12.978 -32.284 34.401 1.00 38.57 128 ALA D C 1
ATOM 18075 O O . ALA H 2 128 ? 12.010 -31.721 34.926 1.00 38.57 128 ALA D O 1
ATOM 18077 N N . THR H 2 129 ? 13.563 -33.355 34.945 1.00 37.98 129 THR D N 1
ATOM 18078 C CA . THR H 2 129 ? 13.113 -33.866 36.234 1.00 37.98 129 THR D CA 1
ATOM 18079 C C . THR H 2 129 ? 13.330 -32.840 37.337 1.00 37.98 129 THR D C 1
ATOM 18080 O O . THR H 2 129 ? 12.461 -32.649 38.196 1.00 37.98 129 THR D O 1
ATOM 18082 N N . ALA H 2 130 ? 14.485 -32.170 37.332 1.00 39.23 130 ALA D N 1
ATOM 18083 C CA . ALA H 2 130 ? 14.749 -31.146 38.336 1.00 39.23 130 ALA D CA 1
ATOM 18084 C C . ALA H 2 130 ? 13.759 -29.994 38.223 1.00 39.23 130 ALA D C 1
ATOM 18085 O O . ALA H 2 130 ? 13.260 -29.493 39.237 1.00 39.23 130 ALA D O 1
ATOM 18087 N N . ALA H 2 131 ? 13.464 -29.561 36.995 1.00 39.47 131 ALA D N 1
ATOM 18088 C CA . ALA H 2 131 ? 12.499 -28.483 36.801 1.00 39.47 131 ALA D CA 1
ATOM 18089 C C . ALA H 2 131 ? 11.114 -28.888 37.285 1.00 39.47 131 ALA D C 1
ATOM 18090 O O . ALA H 2 131 ? 10.424 -28.102 37.945 1.00 39.47 131 ALA D O 1
ATOM 18092 N N . GLN H 2 132 ? 10.689 -30.115 36.971 1.00 42.07 132 GLN D N 1
ATOM 18093 C CA . GLN H 2 132 ? 9.382 -30.583 37.422 1.00 42.07 132 GLN D CA 1
ATOM 18094 C C . GLN H 2 132 ? 9.315 -30.654 38.942 1.00 42.07 132 GLN D C 1
ATOM 18095 O O . GLN H 2 132 ? 8.318 -30.241 39.548 1.00 42.07 132 GLN D O 1
ATOM 18101 N N . VAL H 2 133 ? 10.370 -31.169 39.577 1.00 39.77 133 VAL D N 1
ATOM 18102 C CA . VAL H 2 133 ? 10.385 -31.274 41.032 1.00 39.77 133 VAL D CA 1
ATOM 18103 C C . VAL H 2 133 ? 10.350 -29.891 41.669 1.00 39.77 133 VAL D C 1
ATOM 18104 O O . VAL H 2 133 ? 9.626 -29.662 42.645 1.00 39.77 133 VAL D O 1
ATOM 18108 N N . TYR H 2 134 ? 11.125 -28.947 41.130 1.00 40.62 134 TYR D N 1
ATOM 18109 C CA . TYR H 2 134 ? 11.106 -27.590 41.665 1.00 40.62 134 TYR D CA 1
ATOM 18110 C C . TYR H 2 134 ? 9.732 -26.954 41.505 1.00 40.62 134 TYR D C 1
ATOM 18111 O O . TYR H 2 134 ? 9.243 -26.280 42.419 1.00 40.62 134 TYR D O 1
ATOM 18120 N N . LEU H 2 135 ? 9.094 -27.154 40.349 1.00 41.63 135 LEU D N 1
ATOM 18121 C CA . LEU H 2 135 ? 7.758 -26.607 40.141 1.00 41.63 135 LEU D CA 1
ATOM 18122 C C . LEU H 2 135 ? 6.765 -27.182 41.140 1.00 41.63 135 LEU D C 1
ATOM 18123 O O . LEU H 2 135 ? 5.940 -26.451 41.700 1.00 41.63 135 LEU D O 1
ATOM 18128 N N . ASN H 2 136 ? 6.831 -28.493 41.381 1.00 43.03 136 ASN D N 1
ATOM 18129 C CA . ASN H 2 136 ? 5.898 -29.112 42.314 1.00 43.03 136 ASN D CA 1
ATOM 18130 C C . ASN H 2 136 ? 6.169 -28.693 43.753 1.00 43.03 136 ASN D C 1
ATOM 18131 O O . ASN H 2 136 ? 5.231 -28.592 44.552 1.00 43.03 136 ASN D O 1
ATOM 18136 N N . ASP H 2 137 ? 7.429 -28.442 44.104 1.00 44.67 137 ASP D N 1
ATOM 18137 C CA . ASP H 2 137 ? 7.781 -28.193 45.499 1.00 44.67 137 ASP D CA 1
ATOM 18138 C C . ASP H 2 137 ? 7.718 -26.711 45.865 1.00 44.67 137 ASP D C 1
ATOM 18139 O O . ASP H 2 137 ? 6.955 -26.320 46.753 1.00 44.67 137 ASP D O 1
ATOM 18144 N N . LEU H 2 138 ? 8.512 -25.879 45.195 1.00 42.08 138 LEU D N 1
ATOM 18145 C CA . LEU H 2 138 ? 8.666 -24.481 45.574 1.00 42.08 138 LEU D CA 1
ATOM 18146 C C . LEU H 2 138 ? 7.862 -23.528 44.700 1.00 42.08 138 LEU D C 1
ATOM 18147 O O . LEU H 2 138 ? 8.007 -22.308 44.839 1.00 42.08 138 LEU D O 1
ATOM 18152 N N . GLY H 2 139 ? 7.023 -24.043 43.809 1.00 43.00 139 GLY D N 1
ATOM 18153 C CA . GLY H 2 139 ? 6.161 -23.205 43.004 1.00 43.00 139 GLY D CA 1
ATOM 18154 C C . GLY H 2 139 ? 6.824 -22.713 41.730 1.00 43.00 139 GLY D C 1
ATOM 18155 O O . GLY H 2 139 ? 8.018 -22.902 41.488 1.00 43.00 139 GLY D O 1
ATOM 18156 N N . ALA H 2 140 ? 6.015 -22.059 40.900 1.00 44.48 140 ALA D N 1
ATOM 18157 C CA . ALA H 2 140 ? 6.454 -21.570 39.594 1.00 44.48 140 ALA D CA 1
ATOM 18158 C C . ALA H 2 140 ? 6.988 -20.151 39.753 1.00 44.48 140 ALA D C 1
ATOM 18159 O O . ALA H 2 140 ? 6.251 -19.233 40.116 1.00 44.48 140 ALA D O 1
ATOM 18161 N N . ASP H 2 141 ? 8.278 -19.973 39.475 1.00 47.27 141 ASP D N 1
ATOM 18162 C CA . ASP H 2 141 ? 8.906 -18.658 39.534 1.00 47.27 141 ASP D CA 1
ATOM 18163 C C . ASP H 2 141 ? 10.047 -18.556 38.528 1.00 47.27 141 ASP D C 1
ATOM 18164 O O . ASP H 2 141 ? 10.131 -19.365 37.598 1.00 47.27 141 ASP D O 1
ATOM 18169 N N . GLY H 2 142 ? 10.921 -17.560 38.698 1.00 46.90 142 GLY D N 1
ATOM 18170 C CA . GLY H 2 142 ? 12.018 -17.379 37.760 1.00 46.90 142 GLY D CA 1
ATOM 18171 C C . GLY H 2 142 ? 12.959 -18.565 37.698 1.00 46.90 142 GLY D C 1
ATOM 18172 O O . GLY H 2 142 ? 13.493 -18.885 36.631 1.00 46.90 142 GLY D O 1
ATOM 18173 N N . ASN H 2 143 ? 13.179 -19.229 38.835 1.00 44.98 143 ASN D N 1
ATOM 18174 C CA . ASN H 2 143 ? 14.019 -20.423 38.843 1.00 44.98 143 ASN D CA 1
ATOM 18175 C C . ASN H 2 143 ? 13.428 -21.513 37.961 1.00 44.98 143 ASN D C 1
ATOM 18176 O O . ASN H 2 143 ? 14.159 -22.212 37.249 1.00 44.98 143 ASN D O 1
ATOM 18181 N N . TYR H 2 144 ? 12.104 -21.670 37.994 1.00 44.09 144 TYR D N 1
ATOM 18182 C CA . TYR H 2 144 ? 11.452 -22.655 37.138 1.00 44.09 144 TYR D CA 1
ATOM 18183 C C . TYR H 2 144 ? 11.678 -22.340 35.664 1.00 44.09 144 TYR D C 1
ATOM 18184 O O . TYR H 2 144 ? 11.973 -23.240 34.868 1.00 44.09 144 TYR D O 1
ATOM 18193 N N . LYS H 2 145 ? 11.551 -21.067 35.282 1.00 45.43 145 LYS D N 1
ATOM 18194 C CA . LYS H 2 145 ? 11.764 -20.691 33.889 1.00 45.43 145 LYS D CA 1
ATOM 18195 C C . LYS H 2 145 ? 13.212 -20.911 33.469 1.00 45.43 145 LYS D C 1
ATOM 18196 O O . LYS H 2 145 ? 13.476 -21.362 32.349 1.00 45.43 145 LYS D O 1
ATOM 18202 N N . SER H 2 146 ? 14.165 -20.601 34.350 1.00 44.24 146 SER D N 1
ATOM 18203 C CA . SER H 2 146 ? 15.569 -20.838 34.027 1.00 44.24 146 SER D CA 1
ATOM 18204 C C . SER H 2 146 ? 15.853 -22.326 33.846 1.00 44.24 146 SER D C 1
ATOM 18205 O O . SER H 2 146 ? 16.565 -22.725 32.912 1.00 44.24 146 SER D O 1
ATOM 18208 N N . LEU H 2 147 ? 15.310 -23.162 34.733 1.00 43.48 147 LEU D N 1
ATOM 18209 C CA . LEU H 2 147 ? 15.496 -24.603 34.599 1.00 43.48 147 LEU D CA 1
ATOM 18210 C C . LEU H 2 147 ? 14.862 -25.120 33.314 1.00 43.48 147 LEU D C 1
ATOM 18211 O O . LEU H 2 147 ? 15.428 -25.989 32.639 1.00 43.48 147 LEU D O 1
ATOM 18216 N N . LEU H 2 148 ? 13.688 -24.593 32.957 1.00 42.40 148 LEU D N 1
ATOM 18217 C CA . LEU H 2 148 ? 13.059 -24.972 31.697 1.00 42.40 148 LEU D CA 1
ATOM 18218 C C . LEU H 2 148 ? 13.919 -24.571 30.507 1.00 42.40 148 LEU D C 1
ATOM 18219 O O . LEU H 2 148 ? 14.015 -25.312 29.525 1.00 42.40 148 LEU D O 1
ATOM 18224 N N . GLY H 2 149 ? 14.542 -23.393 30.570 1.00 42.41 149 GLY D N 1
ATOM 18225 C CA . GLY H 2 149 ? 15.425 -22.978 29.491 1.00 42.41 149 GLY D CA 1
ATOM 18226 C C . GLY H 2 149 ? 16.633 -23.883 29.341 1.00 42.41 149 GLY D C 1
ATOM 18227 O O . GLY H 2 149 ? 17.028 -24.232 28.224 1.00 42.41 149 GLY D O 1
ATOM 18228 N N . ILE H 2 150 ? 17.236 -24.275 30.465 1.00 42.04 150 ILE D N 1
ATOM 18229 C CA . ILE H 2 150 ? 18.371 -25.198 30.413 1.00 42.04 150 ILE D CA 1
ATOM 18230 C C . ILE H 2 150 ? 17.939 -26.540 29.830 1.00 42.04 150 ILE D C 1
ATOM 18231 O O . ILE H 2 150 ? 18.632 -27.134 28.988 1.00 42.04 150 ILE D O 1
ATOM 18236 N N . ALA H 2 151 ? 16.777 -27.034 30.266 1.00 40.99 151 ALA D N 1
ATOM 18237 C CA . ALA H 2 151 ? 16.260 -28.289 29.735 1.00 40.99 151 ALA D CA 1
ATOM 18238 C C . ALA H 2 151 ? 15.984 -28.192 28.242 1.00 40.99 151 ALA D C 1
ATOM 18239 O O . ALA H 2 151 ? 16.235 -29.147 27.505 1.00 40.99 151 ALA D O 1
ATOM 18241 N N . ALA H 2 152 ? 15.471 -27.051 27.779 1.00 40.44 152 ALA D N 1
ATOM 18242 C CA . ALA H 2 152 ? 15.236 -26.854 26.354 1.00 40.44 152 ALA D CA 1
ATOM 18243 C C . ALA H 2 152 ? 16.534 -26.816 25.560 1.00 40.44 152 ALA D C 1
ATOM 18244 O O . ALA H 2 152 ? 16.587 -27.340 24.442 1.00 40.44 152 ALA D O 1
ATOM 18246 N N . GLU H 2 153 ? 17.581 -26.194 26.106 1.00 40.43 153 GLU D N 1
ATOM 18247 C CA . GLU H 2 153 ? 18.873 -26.207 25.423 1.00 40.43 153 GLU D CA 1
ATOM 18248 C C . GLU H 2 153 ? 19.408 -27.628 25.287 1.00 40.43 153 GLU D C 1
ATOM 18249 O O . GLU H 2 153 ? 19.897 -28.022 24.219 1.00 40.43 153 GLU D O 1
ATOM 18251 N N . TYR H 2 154 ? 19.309 -28.422 26.357 1.00 40.80 154 TYR D N 1
ATOM 18252 C CA . TYR H 2 154 ? 19.762 -29.807 26.258 1.00 40.80 154 TYR D CA 1
ATOM 18253 C C . TYR H 2 154 ? 18.866 -30.631 25.339 1.00 40.80 154 TYR D C 1
ATOM 18254 O O . TYR H 2 154 ? 19.343 -31.563 24.682 1.00 40.80 154 TYR D O 1
ATOM 18263 N N . GLU H 2 155 ? 17.576 -30.296 25.266 1.00 39.66 155 GLU D N 1
ATOM 18264 C CA . GLU H 2 155 ? 16.693 -30.929 24.293 1.00 39.66 155 GLU D CA 1
ATOM 18265 C C . GLU H 2 155 ? 17.131 -30.623 22.869 1.00 39.66 155 GLU D C 1
ATOM 18266 O O . GLU H 2 155 ? 17.103 -31.501 22.000 1.00 39.66 155 GLU D O 1
ATOM 18272 N N . ALA H 2 156 ? 17.524 -29.376 22.610 1.00 40.65 156 ALA D N 1
ATOM 18273 C CA . ALA H 2 156 ? 18.035 -29.021 21.292 1.00 40.65 156 ALA D CA 1
ATOM 18274 C C . ALA H 2 156 ? 19.305 -29.796 20.974 1.00 40.65 156 ALA D C 1
ATOM 18275 O O . ALA H 2 156 ? 19.496 -30.259 19.843 1.00 40.65 156 ALA D O 1
ATOM 18277 N N . MET H 2 157 ? 20.188 -29.951 21.963 1.00 40.30 157 MET D N 1
ATOM 18278 C CA . MET H 2 157 ? 21.399 -30.742 21.745 1.00 40.30 157 MET D CA 1
ATOM 18279 C C . MET H 2 157 ? 21.066 -32.198 21.428 1.00 40.30 157 MET D C 1
ATOM 18280 O O . MET H 2 157 ? 21.670 -32.802 20.531 1.00 40.30 157 MET D O 1
ATOM 18285 N N . ASN H 2 158 ? 20.110 -32.779 22.156 1.00 38.80 158 ASN D N 1
ATOM 18286 C CA . ASN H 2 158 ? 19.706 -34.155 21.882 1.00 38.80 158 ASN D CA 1
ATOM 18287 C C . ASN H 2 158 ? 19.101 -34.291 20.490 1.00 38.80 158 ASN D C 1
ATOM 18288 O O . ASN H 2 158 ? 19.349 -35.279 19.790 1.00 38.80 158 ASN D O 1
ATOM 18293 N N . MET H 2 159 ? 18.286 -33.317 20.082 1.00 39.92 159 MET D N 1
ATOM 18294 C CA . MET H 2 159 ? 17.718 -33.344 18.739 1.00 39.92 159 MET D CA 1
ATOM 18295 C C . MET H 2 159 ? 18.812 -33.256 17.684 1.00 39.92 159 MET D C 1
ATOM 18296 O O . MET H 2 159 ? 18.748 -33.937 16.654 1.00 39.92 159 MET D O 1
ATOM 18301 N N . ARG H 2 160 ? 19.823 -32.418 17.922 1.00 39.74 160 ARG D N 1
ATOM 18302 C CA . ARG H 2 160 ? 20.945 -32.336 16.993 1.00 39.74 160 ARG D CA 1
ATOM 18303 C C . ARG H 2 160 ? 21.670 -33.670 16.888 1.00 39.74 160 ARG D C 1
ATOM 18304 O O . ARG H 2 160 ? 22.024 -34.107 15.788 1.00 39.74 160 ARG D O 1
ATOM 18312 N N . GLU H 2 161 ? 21.897 -34.333 18.023 1.00 41.87 161 GLU D N 1
ATOM 18313 C CA . GLU H 2 161 ? 22.551 -35.640 17.995 1.00 41.87 161 GLU D CA 1
ATOM 18314 C C . GLU H 2 161 ? 21.719 -36.659 17.226 1.00 41.87 161 GLU D C 1
ATOM 18315 O O . GLU H 2 161 ? 22.250 -37.421 16.406 1.00 41.87 161 GLU D O 1
ATOM 18321 N N . HIS H 2 162 ? 20.407 -36.682 17.476 1.00 39.15 162 HIS D N 1
ATOM 18322 C CA . HIS H 2 162 ? 19.533 -37.637 16.800 1.00 39.15 162 HIS D CA 1
ATOM 18323 C C . HIS H 2 162 ? 19.506 -37.392 15.299 1.00 39.15 162 HIS D C 1
ATOM 18324 O O . HIS H 2 162 ? 19.521 -38.341 14.507 1.00 39.15 162 HIS D O 1
ATOM 18331 N N . LEU H 2 163 ? 19.462 -36.124 14.888 1.00 39.24 163 LEU D N 1
ATOM 18332 C CA . LEU H 2 163 ? 19.461 -35.810 13.465 1.00 39.24 163 LEU D CA 1
ATOM 18333 C C . LEU H 2 163 ? 20.808 -36.107 12.820 1.00 39.24 163 LEU D C 1
ATOM 18334 O O . LEU H 2 163 ? 20.859 -36.465 11.639 1.00 39.24 163 LEU D O 1
ATOM 18339 N N . ARG H 2 164 ? 21.905 -35.952 13.565 1.00 41.01 164 ARG D N 1
ATOM 18340 C CA . ARG H 2 164 ? 23.216 -36.245 12.998 1.00 41.01 164 ARG D CA 1
ATOM 18341 C C . ARG H 2 164 ? 23.412 -37.741 12.801 1.00 41.01 164 ARG D C 1
ATOM 18342 O O . ARG H 2 164 ? 23.933 -38.174 11.767 1.00 41.01 164 ARG D O 1
ATOM 18350 N N . ASN H 2 165 ? 23.002 -38.550 13.780 1.00 42.63 165 ASN D N 1
ATOM 18351 C CA . ASN H 2 165 ? 23.274 -39.979 13.678 1.00 42.63 165 ASN D CA 1
ATOM 18352 C C . ASN H 2 165 ? 22.301 -40.654 12.712 1.00 42.63 165 ASN D C 1
ATOM 18353 O O . ASN H 2 165 ? 22.625 -41.697 12.135 1.00 42.63 165 ASN D O 1
ATOM 18358 N N . GLN H 2 166 ? 21.129 -40.064 12.491 1.00 43.59 166 GLN D N 1
ATOM 18359 C CA . GLN H 2 166 ? 20.157 -40.570 11.522 1.00 43.59 166 GLN D CA 1
ATOM 18360 C C . GLN H 2 166 ? 20.169 -39.638 10.317 1.00 43.59 166 GLN D C 1
ATOM 18361 O O . GLN H 2 166 ? 19.600 -38.545 10.362 1.00 43.59 166 GLN D O 1
ATOM 18367 N N . ARG H 2 167 ? 20.808 -40.077 9.237 1.00 44.62 167 ARG D N 1
ATOM 18368 C CA . ARG H 2 167 ? 20.912 -39.258 8.036 1.00 44.62 167 ARG D CA 1
ATOM 18369 C C . ARG H 2 167 ? 19.539 -39.141 7.387 1.00 44.62 167 ARG D C 1
ATOM 18370 O O . ARG H 2 167 ? 19.053 -40.091 6.766 1.00 44.62 167 ARG D O 1
ATOM 18378 N N . TYR H 2 168 ? 18.911 -37.978 7.533 1.00 44.05 168 TYR D N 1
ATOM 18379 C CA . TYR H 2 168 ? 17.585 -37.706 6.983 1.00 44.05 168 TYR D CA 1
ATOM 18380 C C . TYR H 2 168 ? 17.763 -36.717 5.835 1.00 44.05 168 TYR D C 1
ATOM 18381 O O . TYR H 2 168 ? 17.678 -35.503 6.022 1.00 44.05 168 TYR D O 1
ATOM 18390 N N . SER H 2 169 ? 18.015 -37.245 4.645 1.00 48.58 169 SER D N 1
ATOM 18391 C CA . SER H 2 169 ? 18.202 -36.445 3.446 1.00 48.58 169 SER D CA 1
ATOM 18392 C C . SER H 2 169 ? 17.060 -36.706 2.469 1.00 48.58 169 SER D C 1
ATOM 18393 O O . SER H 2 169 ? 16.113 -37.442 2.759 1.00 48.58 169 SER D O 1
ATOM 18396 N N . THR H 2 170 ? 17.158 -36.084 1.297 1.00 50.65 170 THR D N 1
ATOM 18397 C CA . THR H 2 170 ? 16.171 -36.262 0.234 1.00 50.65 170 THR D CA 1
ATOM 18398 C C . THR H 2 170 ? 16.520 -37.536 -0.523 1.00 50.65 170 THR D C 1
ATOM 18399 O O . THR H 2 170 ? 17.187 -37.512 -1.558 1.00 50.65 170 THR D O 1
ATOM 18403 N N . SER H 2 171 ? 16.069 -38.670 0.010 1.00 54.34 171 SER D N 1
ATOM 18404 C CA . SER H 2 171 ? 16.316 -39.974 -0.594 1.00 54.34 171 SER D CA 1
ATOM 18405 C C . SER H 2 171 ? 15.063 -40.835 -0.536 1.00 54.34 171 SER D C 1
ATOM 18406 O O . SER H 2 171 ? 15.120 -42.027 -0.219 1.00 54.34 171 SER D O 1
ATOM 18409 N N . ARG H 2 172 ? 13.908 -40.242 -0.839 1.00 54.96 172 ARG D N 1
ATOM 18410 C CA . ARG H 2 172 ? 12.645 -40.967 -0.862 1.00 54.96 172 ARG D CA 1
ATOM 18411 C C . ARG H 2 172 ? 12.097 -41.109 -2.276 1.00 54.96 172 ARG D C 1
ATOM 18412 O O . ARG H 2 172 ? 11.850 -42.226 -2.738 1.00 54.96 172 ARG D O 1
ATOM 18414 N N . THR H 2 173 ? 11.901 -39.994 -2.981 1.00 54.95 173 THR D N 1
ATOM 18415 C CA . THR H 2 173 ? 11.478 -40.022 -4.373 1.00 54.95 173 THR D CA 1
ATOM 18416 C C . THR H 2 173 ? 12.602 -39.684 -5.338 1.00 54.95 173 THR D C 1
ATOM 18417 O O . THR H 2 173 ? 12.464 -39.938 -6.539 1.00 54.95 173 THR D O 1
ATOM 18419 N N . HIS H 2 174 ? 13.705 -39.120 -4.840 1.00 54.92 174 HIS D N 1
ATOM 18420 C CA . HIS H 2 174 ? 14.852 -38.828 -5.689 1.00 54.92 174 HIS D CA 1
ATOM 18421 C C . HIS H 2 174 ? 15.523 -40.092 -6.205 1.00 54.92 174 HIS D C 1
ATOM 18422 O O . HIS H 2 174 ? 16.278 -40.021 -7.179 1.00 54.92 174 HIS D O 1
ATOM 18424 N N . ALA H 2 175 ? 15.273 -41.240 -5.574 1.00 54.56 175 ALA D N 1
ATOM 18425 C CA . ALA H 2 175 ? 15.817 -42.493 -6.086 1.00 54.56 175 ALA D CA 1
ATOM 18426 C C . ALA H 2 175 ? 15.264 -42.804 -7.470 1.00 54.56 175 ALA D C 1
ATOM 18427 O O . ALA H 2 175 ? 15.999 -43.262 -8.351 1.00 54.56 175 ALA D O 1
ATOM 18429 N N . ALA H 2 176 ? 13.968 -42.559 -7.681 1.00 53.08 176 ALA D N 1
ATOM 18430 C CA . ALA H 2 176 ? 13.374 -42.790 -8.993 1.00 53.08 176 ALA D CA 1
ATOM 18431 C C . ALA H 2 176 ? 13.943 -41.848 -10.046 1.00 53.08 176 ALA D C 1
ATOM 18432 O O . ALA H 2 176 ? 14.145 -42.258 -11.194 1.00 53.08 176 ALA D O 1
ATOM 18434 N N . ARG H 2 177 ? 14.204 -40.594 -9.683 1.00 52.16 177 ARG D N 1
ATOM 18435 C CA . ARG H 2 177 ? 14.755 -39.622 -10.615 1.00 52.16 177 ARG D CA 1
ATOM 18436 C C . ARG H 2 177 ? 16.268 -39.724 -10.763 1.00 52.16 177 ARG D C 1
ATOM 18437 O O . ARG H 2 177 ? 16.834 -39.053 -11.631 1.00 52.16 177 ARG D O 1
ATOM 18439 N N . LYS H 2 178 ? 16.929 -40.536 -9.944 1.00 52.68 178 LYS D N 1
ATOM 18440 C CA . LYS H 2 178 ? 18.374 -40.719 -10.010 1.00 52.68 178 LYS D CA 1
ATOM 18441 C C . LYS H 2 178 ? 18.787 -42.035 -10.645 1.00 52.68 178 LYS D C 1
ATOM 18442 O O . LYS H 2 178 ? 19.771 -42.070 -11.386 1.00 52.68 178 LYS D O 1
ATOM 18444 N N . ILE H 2 179 ? 18.064 -43.123 -10.371 1.00 55.89 179 ILE D N 1
ATOM 18445 C CA . ILE H 2 179 ? 18.384 -44.399 -10.996 1.00 55.89 179 ILE D CA 1
ATOM 18446 C C . ILE H 2 179 ? 18.108 -44.373 -12.492 1.00 55.89 179 ILE D C 1
ATOM 18447 O O . ILE H 2 179 ? 18.746 -45.109 -13.253 1.00 55.89 179 ILE D O 1
ATOM 18449 N N . ARG H 2 180 ? 17.162 -43.541 -12.932 1.00 56.17 180 ARG D N 1
ATOM 18450 C CA . ARG H 2 180 ? 16.862 -43.451 -14.355 1.00 56.17 180 ARG D CA 1
ATOM 18451 C C . ARG H 2 180 ? 17.988 -42.763 -15.118 1.00 56.17 180 ARG D C 1
ATOM 18452 O O . ARG H 2 180 ? 18.283 -43.129 -16.261 1.00 56.17 180 ARG D O 1
ATOM 18454 N N . SER H 2 181 ? 18.625 -41.764 -14.505 1.00 56.20 181 SER D N 1
ATOM 18455 C CA . SER H 2 181 ? 19.754 -41.103 -15.149 1.00 56.20 181 SER D CA 1
ATOM 18456 C C . SER H 2 181 ? 20.970 -42.011 -15.256 1.00 56.20 181 SER D C 1
ATOM 18457 O O . SER H 2 181 ? 21.892 -41.704 -16.018 1.00 56.20 181 SER D O 1
ATOM 18459 N N . GLY H 2 182 ? 20.994 -43.114 -14.515 1.00 57.52 182 GLY D N 1
ATOM 18460 C CA . GLY H 2 182 ? 22.099 -44.061 -14.575 1.00 57.52 182 GLY D CA 1
ATOM 18461 C C . GLY H 2 182 ? 21.797 -45.176 -15.569 1.00 57.52 182 GLY D C 1
ATOM 18462 O O . GLY H 2 182 ? 20.650 -45.360 -15.978 1.00 57.52 182 GLY D O 1
#

B-factor: mean 61.72, std 15.51, range [37.6, 128.38]

Organism: NCBI:txid2530183

Solvent-accessible surface area: 107020 Å² total; per-residue (Å²): 198,26,1,39,51,34,21,105,70,12,35,6,103,80,6,25,64,18,2,27,76,14,0,54,17,4,22,21,98,23,14,42,81,64,40,84,76,33,89,76,154,214,50,106,35,70,97,27,102,17,87,41,0,28,76,5,0,62,23,0,0,82,100,4,1,84,53,2,3,38,149,62,43,35,5,0,62,21,40,90,29,117,36,10,43,80,25,6,71,84,24,78,51,94,55,74,48,116,59,20,31,64,88,1,12,96,22,0,8,54,14,1,85,68,36,84,0,85,65,10,0,52,109,0,0,43,1,0,0,0,6,0,1,0,2,1,57,1,30,63,62,79,2,97,5,68,9,29,7,3,80,65,1,5,1,47,20,13,6,57,22,93,26,8,30,5,0,0,70,41,112,30,32,0,110,102,8,57,116,123,19,33,78,75,93,28,64,114,27,92,75,178,25,71,17,31,20,34,1,0,4,19,29,61,75,113,80,12,77,18,27,58,22,0,87,125,64,86,25,72,96,42,52,73,72,60,78,88,28,4,7,23,0,19,6,19,9,43,51,5,69,12,4,13,11,2,4,3,8,0,2,33,12,1,17,16,0,5,28,1,12,21,3,10,75,5,19,38,57,3,81,18,8,45,79,42,94,10,32,0,20,4,85,82,12,33,19,53,51,118,40,21,112,66,39,99,128,61,91,223,38,122,49,82,26,63,134,89,87,46,57,0,27,23,58,17,86,38,37,0,69,189,10,25,146,38,6,79,46,5,21,50,83,10,24,111,42,3,20,137,4,2,37,148,83,97,54,14,10,10,20,10,23,11,66,2,19,16,76,1,0,44,22,2,1,17,4,0,9,4,68,67,34,81,86,27,112,56,35,45,34,86,61,53,86,84,22,16,4,13,5,10,65,7,4,109,13,101,60,28,37,61,60,56,65,106,36,0,48,112,15,36,127,96,0,41,65,20,2,82,69,14,24,83,70,3,24,43,101,25,1,41,41,38,0,13,12,8,42,18,15,14,12,26,133,93,59,155,47,81,79,91,92,62,61,96,75,84,86,175,56,54,38,56,0,0,4,10,1,6,13,4,18,9,15,32,58,17,139,75,64,71,99,32,92,14,85,1,47,117,4,46,49,5,0,63,156,31,29,121,49,24,4,39,72,17,26,6,11,19,10,88,24,66,67,54,99,14,83,129,95,91,6,92,5,140,7,52,226,35,29,35,29,18,119,18,96,71,79,44,122,24,14,80,113,94,28,18,0,23,17,72,99,92,142,43,62,82,24,117,101,52,7,76,5,85,2,4,13,19,18,90,2,107,52,20,28,23,2,0,2,5,34,0,1,8,22,0,0,2,75,12,4,58,96,41,12,5,78,58,33,7,44,150,22,4,81,41,37,5,53,97,35,50,45,34,0,26,113,9,1,43,90,25,35,159,64,78,20,93,59,42,17,60,73,38,58,76,82,29,56,109,141,23,77,36,95,44,8,43,43,3,3,0,84,40,107,33,85,97,44,104,100,10,18,2,20,51,6,56,0,0,0,0,6,58,111,6,14,0,12,1,0,0,0,0,42,45,11,64,60,8,75,13,58,35,0,126,32,94,24,2,2,21,7,27,51,18,74,61,75,139,80,2,2,4,1,2,2,20,0,70,45,0,44,3,20,0,7,24,81,59,23,50,72,97,70,74,17,56,100,25,97,21,2,87,17,104,84,5,16,13,5,7,12,42,10,59,24,78,54,48,4,2,1,1,1,36,76,41,81,22,74,52,69,75,56,52,127,44,18,58,52,14,39,42,2,0,3,10,8,16,95,40,56,29,73,96,38,144,3,22,5,36,1,75,23,76,113,22,92,36,76,1,57,37,79,12,32,43,68,110,77,110,56,6,95,96,38,6,70,26,56,34,0,3,76,22,6,60,83,47,0,65,89,55,54,8,68,69,78,64,5,52,32,134,20,24,52,0,0,1,49,37,19,66,74,0,39,0,27,19,95,12,32,88,94,72,9,74,61,0,57,85,0,47,12,63,100,60,87,23,20,11,35,56,2,10,61,45,0,80,0,0,0,0,21,26,28,74,116,98,90,59,40,11,44,30,50,0,36,65,94,79,98,37,33,72,49,40,6,16,69,73,6,30,49,84,3,37,52,5,0,11,27,1,15,84,71,22,83,22,84,105,18,55,1,51,0,11,53,0,0,28,91,89,27,0,50,33,0,0,2,34,78,46,39,50,2,12,0,5,9,21,6,67,31,4,0,0,0,0,1,26,27,74,0,0,0,0,6,34,60,75,46,45,55,2,1,39,34,23,10,107,79,78,86,71,76,2,15,0,50,22,41,19,92,38,93,123,149,16,38,0,72,0,9,29,107,16,104,160,6,1,0,0,0,0,51,25,0,0,0,22,4,51,13,82,60,108,8,19,28,92,90,15,86,17,70,50,49,19,90,98,82,12,5,0,47,9,61,0,21,53,1,38,82,3,0,0,1,1,8,112,82,62,88,90,63,1,0,0,19,0,0,42,33,44,89,210,72,91,37,106,17,93,16,99,51,17,0,98,39,0,46,110,24,1,32,24,68,1,23,28,3,44,28,0,101,93,18,52,0,0,0,2,12,2,63,36,74,44,43,0,0,0,0,5,0,5,78,46,36,91,105,59,57,82,65,9,15,0,9,0,24,0,48,2,32,4,55,5,1,3,2,3,20,18,91,100,12,0,14,1,1,0,56,5,33,58,58,113,0,6,2,0,96,1,50,0,55,47,9,95,62,83,89,88,49,34,85,64,0,6,1,0,0,16,12,103,13,98,3,124,62,18,71,8,90,1,23,119,29,1,71,69,74,68,54,77,131,36,10,1,0,0,34,66,94,37,103,21,8,2,20,56,3,9,39,66,70,34,48,109,100,47,43,0,49,8,23,141,3,11,47,94,28,86,7,5,0,0,0,57,9,104,0,6,2,25,6,20,12,6,41,26,118,57,110,118,101,80,73,31,47,58,33,113,12,54,1,11,25,3,34,0,14,4,86,45,3,5,42,1,67,2,46,3,58,2,129,37,64,73,11,100,38,89,10,72,27,8,12,1,69,4,61,38,102,34,10,25,6,80,80,13,16,32,5,83,103,12,80,10,23,1,1,2,19,4,12,3,16,60,2,99,7,30,0,8,15,54,11,4,35,23,1,13,1,88,39,0,39,34,26,4,52,57,26,123,116,171,152,124,1,71,40,55,192,160,94,48,30,71,16,102,16,124,40,33,41,77,82,15,4,83,14,47,96,133,87,87,112,36,60,118,97,89,33,61,52,94,47,89,80,84,2,27,121,50,12,2,2,73,5,42,52,68,176,14,23,3,66,3,43,111,12,0,2,18,35,55,97,9,6,12,54,2,12,34,0,9,8,6,3,10,14,4,3,25,32,2,31,13,4,110,6,2,68,26,72,5,23,0,52,57,61,61,2,20,71,0,22,55,11,116,59,79,97,1,4,2,7,39,32,45,9,46,70,30,41,112,262,90,1,67,27,61,98,168,55,84,19,65,3,117,20,68,46,18,18,68,70,22,4,73,0,38,52,91,112,92,104,33,51,96,56,72,17,53,51,83,53,93,68,69,0,49,29,109,144,92,34,20,3,2,1,68,2,76,44,120,150,34,21,0,70,6,19,76,43,4,37,4,30,58,72,5,10,8,37,1,6,30,1,10,6,12,9,12,17,6,3,23,40,1,38,24,9,110,12,3,81,27,67,3,39,0,70,52,69,87,0,25,88,1,24,51,3,119,66,73,77,0,5,2,3,16,35,35,8,80,88,41,88,34,64,41,93,86,114,16,91,64,46,37,34,104,6,74,5,137,17,72,47,43,55,76,68,18,3,82,0,43,22,82,103,91,102,34,64,99,89,65,14,57,50,76,57,91,76,45,0,68,14,100,104,71,21,105,78,61,6,44,0,7,1,4,5,68,10,70,39,60,167,12,97,36,71,1,50,140,69,13,61,4,52,65,88,31,5,41,45,1,8,32,1,8,12,17,8,13,20,7,8,27,71,1,34,22,8,103,8,2,65,22,75,3,19,0,59,43,63,62,2,16,84,0,22,70,11,105,58,87,85,0,3,1,0,57,27,40,5,47,51,4,53,124,137,131,193,31,2,34,51,22,24,100,131,10,43,51,105,100,33,28,60,38,2,52,75,19,0,73,41,3,8,16,13,17,9,23,59,98,20,55,76,89,78,9,76,45,18,90,16,127,28,23,91,15,28,29,0,12,14,4,0,9,8,0,0,21,83,5,0,83,54,2,4,43,78,8,25,24,5,1,26,21,40,96,23,121,40,12,30,71,26,4,56,85,45,74,38,90,39,57,56,56,4,13,8,6,56,0,1,45,20,0,8,26,6,1,28,8,49,48,0,64,4,11,0,4,68,0,0,21,0,0,0,0,7,0,2,0,1,1,52,1,31,56,64,79,0,84,5,76,17,34,8,4,64,28,1,3,2,88,17,43,66,88,20,94,28,60,48,6,0,1,62,32,53,17,2,0,42,89,10,59,124,128,18,39,83,69,83,21,63,114,19,92,68,53,58,66,10,46,17,28,0,2,4,32,66,54,129,106,99,17,76,16,35,61,19,1,102,119,77,90,24,63,124,38,50,76,66,44,87,70,34,3,7,22,2,18,3,15,4,56,61,64,143,48,61,48,14,6,92,0,8,0,56,87,55,25,46,33,0,36,118,1,18,96,34,15,77,30,6,18,78,64,6,13,49,6,12,107,36,118,58,23,37,36,26,76,23,34,9,54,10,48,39,4,65,48,7,48,112,20,64,92,1,87,0,79,19,62,49,50,69,58,1,5,26,103,7,33,78,35,74,9,28,200,101,12,102,65,17,26,50,65,11,44,121,6,50,113,109,0,23,150,14,0,33,118,110,51,121,45,5,54,71,1,27,68,73,2,15,50,86,1,0,106,22,2,1,26,1,0,3,1,56,66,40,84,95,7,102,68,23,60,55,96,38,30,113,67,40,54,35,46,10,12,114,53,3,114,71,32,39,46,58,6,60,107,0,44,37,0,1,84,27,2,105,134,56,14,74,105,75,90,70,77,63,106,213,37,81,35,51,50,22,0,42,144,12,0,118,72,57,52,10,98,40,82,59,0,19,61,76,88,89,85,72,61,56,92,70,81,83,176,52,30,15,56,0,0,11,39,2,1,90,24,10,42,20,55,66,21,13,28,14,60,58,60,24,36,3,2,40,22,2,72,28,3,0,59,37,27,22,68,3,25,0,0,13,14,21,51,39,0,36,61,87,26,53,33,93,11,105,84,88,92,10,85,13,72,30,63,122,61,49,11,6,16,14,19,95,59,65,43,37,11,10,31,36,132,48,25,2,31,9,17,48,88,100,43,57,83,19,94,66,61,10,97,10,60,4,0,31,23,27,62,10,86,114,23,29,110,54,0,2,45,32,1,1,12,27,0,1,2,32,9,13,1,15,7,42,6,40,63,41,84,14,139,68,31,77,41,85,6,53,56,64,72,58,51,0,89,120,48,18,91,161,83,46,205,158,87,37,92,84,46,14,62,64,7,54,79,20,9,37

Radius of gyration: 69.66 Å; Cα contacts (8 Å, |Δi|>4): 4972; chains: 8; bounding box: 101×112×280 Å

Foldseek 3Di:
DFLVVVQVVQDDVVLVVQLCVLCLLAPNVLHDDPCVPVVPDDDDRDHFLDHLNPVLLLVLLVVLLCQQQPPPDFFKAWDDDVLLQVLLVPFPDDDDSVVSRVVLRVQLSCLCVPPCNSVQSSSQSSLCQRSFKKKWFQDLVPGHIDIDHSVFKGFDADQQGDTFKIKGKDKAFCLVPDPVVCVPPVVPGDRRRIFIKMWMWGADPQKIWIWIDGPRHTDDDTDIGHPLQHRMDMAGQACDRRDGGHDHNCVVVVVLSVVLSVLSVVLVVLVVQQPDKDKDADVVFAWPCVVVVVQPVHDDTDTNHDPPDDRGIDIDPDPSVPPNVVSVVVSVVSSVVVCVCSVLHCPSRDCRSVRCFPRVVQSSSVSSSCSVGVSVNCSCVVVPVDIDMQGRPSNCPVVVLVVLVVVLVVVLVVPVVVVVVVDVVDDSVVVSVVSCVVSVHDVVVPDDDPVVVVVVVPVD/DLLVLLQVLCVLVVHHRDDDPPPDDDPSVLLVVQLVVLQLVVLLDDFPPFDWDAKDADDVPVQWAADDPQWRDKAFPDPFDWDDDPRTIAGPVVRDGGDHGITTMTTGGGDDLVGDDPLSSVLSSLVSSLVVCCVPVNDDVSSVVSVVVSVVSVVVSVVVRCVVPVPDPDDVCVVVVVVVD/DWDWQPAQLFAAFCDFLFPDDGNHFPAFEQWHQDPVFGIWGWFFWAFFDFAPDFFAPDLAFKAWDKADQDPWIWIWIAGQQFQFIFIATPTHHTDDRAGGDPLSHDPGHLQQWAWADDDQKIWIGGQVFFWDFDFDCDQADALQFKKKKAWDDFDAQDKWKKWKQAPVGIFIFIHGAHHPPDPPRVVCRDLQNVCVNRLVRRVVRPDPNVAWDFDGSMIMGGDGRRIAIDTPDDPNTMDIQGSLEDAAPVRDDLAGDPVFQHHKHFYHNVPFATWIWGHHNVRSDIHTAEHHRFGAKMFSGTWMCHSPRYTGGDIAGTAGTGYCVQWNDAQCPVPRGWAEWYDDQQWTWTWHQQKIKTAANPDHRHQIANGRPDQDWSHIAIEGDDDPDRWGWHEWDCAPQWIWTDIQFWIKIWGRPDDDGNVRGYIDTQGRHGFPNSEYWDAQDRWIWGKGCPDPFFIFIKTWAADPPDDDHTDIDGDCPSPGPPATATWSYKEAQVVQRKIWIQGPPDQQKIWMWHWDADPPRRIPHTHTHMYGHPFGWHDKYADNFWIWTWGRFQPTTTIIIIDGRPDQDDPPPGRLAFRFYHKDKWWDDPQKTAADRRAPHPPQQVFKWKAACPDQQRHATFAWDDADPNRMTGGDPPDHTGMIIIHGWDKTKTKRSQDFDADPVRHTDDFPFKWWFKKKWKWAFWAKKWKWKDAPPVPDTDIDIDGFQDDPDPCDDPRHYRTDGIGITMGGDGGTSSGMIMMIMDRGRTMTGTDMMMTDMDGDPPDD/DQWDDDVPADFADDDDDDPVQKWDADPNHGDDPVQWADPDPGDIGSSIGGHADDPDQPADVVVPGDDDPVSVVVSVVSVVNNVVNVPPPPPDDDDPDDDDPPPDDDPPDDDDDDPVDDHDCPVVVVVVVD/DFKDFAPFKAFDPDDDDDPVQKWKADPNHTDDPVQWDAPDPTIIGGNVSIMIGGDQDDPDQPDDDDPPDDDDPCSVVVSVVSVVSNVVVVVVPPPDDDDDDDDDPDPDDDDDDDADDPVVDDHDCVVVVVVD/DKDKDKDFFFDFKDFDDDDDPDPVQKWKAWQNHTDDPVQWDAPDPGIIGGNDTGHGITMIMIDGAQPPPDQPQDCVPDDPPDDVSVVVRVVSVVVNVVSVVVPPPDDDDPDDDDPPPDDPPPDDADDDPPDDHDVVVVVVVVVVD/DFLVVVFVVQDDVVLLVQLCVLCLLEVNVLHHDPCVPPVPDDDDRPHFLDDLRHVLLLLLLVQLLCQQQPPPQFQKFWDDDPLVQVLLVPFPDDDHSRVSRRVLRRQLSCLCVPACNSVQSSSQSSLCQRSFKWKWFADLPPGHIDIDHSVFKGFDADQAGDTFKMKGKDKDFPLVADPVVCVVPVVPDDGGDIWIKIWMWGQDPQKTWIWIDTPRHTGDDIDIGHPLADRMDMAGQADDRPDGHHHHNSVVPVVLSVVLSVLSVVLVVLVVVQVDKDKFFDPVFAWPCVVVVVDPDDDDTDTNHDPPDDRGIDIDHDPSVPPSVVSVVVSVVSSVVVCVCSVCNCPSRDCSSVVCQVRVFSSSSVSSSCSVRVSSPCSVPVHVVVIDMQGRPRNCPVVVLVVLVVVLVVVLVVPVVVVVVVDVPDDSVVVSVVSCVVSPHDPVVPDDDPVVVVVVVVVD/DLLVLLQVLCVLVPHDRDDDQPDDDPSRVVLSVLLVVLQLVVLLDDFPVFKDKDKDWDPDQFFAAQDDAQFNAKAFPDPFGWDADPRIIATPVVRGGTGHGMGIIITGHGDDLVPDDPLVNQLSSLVSSLVVCCVPVNDDPSSVVSVVSSVVSVVVRVVVRCVVDPDDPDDCVVVVPVVVD